Protein 2CS8 (pdb70)

InterPro domains:
  IPR002515 Zinc finger, C2H2C-type [PF01530] (367-393)
  IPR002515 Zinc finger, C2H2C-type [PF01530] (411-439)
  IPR002515 Zinc finger, C2H2C-type [PF01530] (724-751)
  IPR002515 Zinc finger, C2H2C-type [PF01530] (767-795)
  IPR002515 Zinc finger, C2H2C-type [PF01530] (815-843)
  IPR002515 Zinc finger, C2H2C-type [PF01530] (869-895)
  IPR002515 Zinc finger, C2H2C-type [PS51802] (359-402)
  IPR002515 Zinc finger, C2H2C-type [PS51802] (403-446)
  IPR002515 Zinc finger, C2H2C-type [PS51802] (715-758)
  IPR002515 Zinc finger, C2H2C-type [PS51802] (759-802)
  IPR002515 Zinc finger, C2H2C-type [PS51802] (807-850)
  IPR002515 Zinc finger, C2H2C-type [PS51802] (860-903)
  IPR013681 Myelin transcription factor 1 [PF08474] (480-715)
  IPR036060 Zinc finger, C2H2C-type superfamily [SSF103637] (365-409)
  IPR036060 Zinc finger, C2H2C-type superfamily [SSF103637] (410-445)
  IPR036060 Zinc finger, C2H2C-type superfamily [SSF103637] (722-765)
  IPR036060 Zinc finger, C2H2C-type superfamily [SSF103637] (765-804)
  IPR036060 Zinc finger, C2H2C-type superfamily [SSF103637] (813-849)
  IPR036060 Zinc finger, C2H2C-type superfamily [SSF103637] (867-903)

Nearest PDB structures (foldseek):
  2cs8-assembly1_A  TM=3.412E-01  e=1.192E-18  Homo sapiens
  2cs8-assembly1_A  TM=3.473E-01  e=1.224E-18  Homo sapiens
  2jyd-assembly1_A  TM=6.730E-01  e=1.022E-02  Mus musculus
  2cs8-assembly1_A  TM=3.407E-01  e=1.554E-18  Homo sapiens
  2jyd-assembly1_A  TM=7.678E-01  e=1.519E-02  Mus musculus

Radius of gyration: 22.56 Å; Cα contacts (8 Å, |Δi|>4): 118; chains: 1; bounding box: 46×59×48 Å

Foldseek 3Di:
DPDDDDDPDAADPDPPDPQAAFLVRPDGGGGYCVGDVVNVPVVPPCPDPDDDPPPVPDDDPQAADPPPPDGAAFFCVRPGGGDRYPNGDVPVVVVVDDDDDDPDDDDD

Secondary structure (DSSP, 8-state):
-------------STT--SBS-SSSS-SB-SSSTT-HHHHHHHS--TTS-----SS-SS------S-SS--S---TTSS-S--SSTTT-HHHHHH--S--S-------

CATH classification: 4.10.320.30 (+1 more: 4.10.320.30)

Sequence (108 aa):
GSSGSSGPELKCPVIGCDGQGHISGKYTSHRTASGCPLAAKRQKENPLNGASLSWKLNKQELPHCPLPGCNGLGHVNNVFVTHRSLSGCPLNAQVIKKGKVSSGPSSGGSSGSSGPELKCPVIGCDGQGHISGKYTSHRTASGCPLAAKRQKENPLNGASLSWKLNKQELPHCPLPGCNGLGHVNNVFVTHRSLSGCPLNAQVIKKGKVSSGPSSGGSSGSSGPELKCPVIGCDGQGHISGKYTSHRTASGCPLAAKRQKENPLNGASLSWKLNKQELPHCPLPGCNGLGHVNNVFVTHRSLSGCPLNAQVIKKGKVSSGPSSGGSSGSSGPELKCPVIGCDGQGHISGKYTSHRTASGCPLAAKRQKENPLNGASLSWKLNKQELPHCPLPGCNGLGHVNNVFVTHRSLSGCPLNAQVIKKGKVSSGPSSGGSSGSSGPELKCPVIGCDGQGHISGKYTSHRTASGCPLAAKRQKENPLNGASLSWKLNKQELPHCPLPGCNGLGHVNNVFVTHRSLSGCPLNAQVIKKGKVSSGPSSGGSSGSSGPELKCPVIGCDGQGHISGKYTSHRTASGCPLAAKRQKENPLNGASLSWKLNKQELPHCPLPGCNGLGHVNNVFVTHRSLSGCPLNAQVIKKGKVSSGPSSGGSSGSSGPELKCPVIGCDGQGHISGKYTSHRTASGCPLAAKRQKENPLNGASLSWKLNKQELPHCPLPGCNGLGHVNNVFVTHRSLSGCPLNAQVIKKGKVSSGPSSGGSSGSSGPELKCPVIGCDGQGHISGKYTSHRTASGCPLAAKRQKENPLNGASLSWKLNKQELPHCPLPGCNGLGHVNNVFVTHRSLSGCPLNAQVIKKGKVSSGPSSGGSSGSSGPELKCPVIGCDGQGHISGKYTSHRTASGCPLAAKRQKENPLNGASLSWKLNKQELPHCPLPGCNGLGHVNNVFVTHRSLSGCPLNAQVIKKGKVSSGPSSGGSSGSSGPELKCPVIGCDGQGHISGKYTSHRTASGCPLAAKRQKENPLNGASLSWKLNKQELPHCPLPGCNGLGHVNNVFVTHRSLSGCPLNAQVIKKGKVSSGPSSGGSSGSSGPELKCPVIGCDGQGHISGKYTSHRTASGCPLAAKRQKENPLNGASLSWKLNKQELPHCPLPGCNGLGHVNNVFVTHRSLSGCPLNAQVIKKGKVSSGPSSGGSSGSSGPELKCPVIGCDGQGHISGKYTSHRTASGCPLAAKRQKENPLNGASLSWKLNKQELPHCPLPGCNGLGHVNNVFVTHRSLSGCPLNAQVIKKGKVSSGPSSGGSSGSSGPELKCPVIGCDGQGHISGKYTSHRTASGCPLAAKRQKENPLNGASLSWKLNKQELPHCPLPGCNGLGHVNNVFVTHRSLSGCPLNAQVIKKGKVSSGPSSGGSSGSSGPELKCPVIGCDGQGHISGKYTSHRTASGCPLAAKRQKENPLNGASLSWKLNKQELPHCPLPGCNGLGHVNNVFVTHRSLSGCPLNAQVIKKGKVSSGPSSGGSSGSSGPELKCPVIGCDGQGHISGKYTSHRTASGCPLAAKRQKENPLNGASLSWKLNKQELPHCPLPGCNGLGHVNNVFVTHRSLSGCPLNAQVIKKGKVSSGPSSGGSSGSSGPELKCPVIGCDGQGHISGKYTSHRTASGCPLAAKRQKENPLNGASLSWKLNKQELPHCPLPGCNGLGHVNNVFVTHRSLSGCPLNAQVIKKGKVSSGPSSGGSSGSSGPELKCPVIGCDGQGHISGKYTSHRTASGCPLAAKRQKENPLNGASLSWKLNKQELPHCPLPGCNGLGHVNNVFVTHRSLSGCPLNAQVIKKGKVSSGPSSGGSSGSSGPELKCPVIGCDGQGHISGKYTSHRTASGCPLAAKRQKENPLNGASLSWKLNKQELPHCPLPGCNGLGHVNNVFVTHRSLSGCPLNAQVIKKGKVSSGPSSGGSSGSSGPELKCPVIGCDGQGHISGKYTSHRTASGCPLAAKRQKENPLNGASLSWKLNKQELPHCPLPGCNGLGHVNNVFVTHRSLSGCPLNAQVIKKGKVSSGPSSGGSSGSSGPELKCPVIGCDGQGHISGKYTSHRTASGCPLAAKRQKENPLNGASLSWKLNKQELPHCPLPGCNGLGHVNNVFVTHRSLSGCPLNAQVIKKGKVSSGPSSG

Organism: Homo sapiens (NCBI:txid9606)

Structure (mmCIF, N/CA/C/O backbone):
data_2CS8
#
_entry.id   2CS8
#
loop_
_entity.id
_entity.type
_entity.pdbx_description
1 polymer 'KIAA0535 protein'
2 non-polymer 'ZINC ION'
#
loop_
_atom_site.group_PDB
_atom_site.id
_atom_site.type_symbol
_atom_site.label_atom_id
_atom_site.label_alt_id
_atom_site.label_comp_id
_atom_site.label_asym_id
_atom_site.label_entity_id
_atom_site.label_seq_id
_atom_site.pdbx_PDB_ins_code
_atom_site.Cartn_x
_atom_site.Cartn_y
_atom_site.Cartn_z
_atom_site.occupancy
_atom_site.B_iso_or_equiv
_atom_site.auth_seq_id
_atom_site.auth_comp_id
_atom_site.auth_asym_id
_atom_site.auth_atom_id
_atom_site.pdbx_PDB_model_num
ATOM 1 N N . GLY A 1 1 ? -32.162 16.040 19.320 1.00 0.00 1 GLY A N 1
ATOM 2 C CA . GLY A 1 1 ? -31.914 15.169 18.186 1.00 0.00 1 GLY A CA 1
ATOM 3 C C . GLY A 1 1 ? -33.182 14.830 17.427 1.00 0.00 1 GLY A C 1
ATOM 4 O O . GLY A 1 1 ? -33.816 13.808 17.691 1.00 0.00 1 GLY A O 1
ATOM 8 N N . SER A 1 2 ? -33.553 15.689 16.484 1.00 0.00 2 SER A N 1
ATOM 9 C CA . SER A 1 2 ? -34.757 15.478 15.688 1.00 0.00 2 SER A CA 1
ATOM 10 C C . SER A 1 2 ? -34.609 14.250 14.795 1.00 0.00 2 SER A C 1
ATOM 11 O O . SER A 1 2 ? -35.583 13.552 14.515 1.00 0.00 2 SER A O 1
ATOM 19 N N . SER A 1 3 ? -33.383 13.994 14.351 1.00 0.00 3 SER A N 1
ATOM 20 C CA . SER A 1 3 ? -33.107 12.853 13.485 1.00 0.00 3 SER A CA 1
ATOM 21 C C . SER A 1 3 ? -31.615 12.533 13.468 1.00 0.00 3 SER A C 1
ATOM 22 O O . SER A 1 3 ? -30.785 13.368 13.826 1.00 0.00 3 SER A O 1
ATOM 30 N N . GLY A 1 4 ? -31.281 11.317 13.047 1.00 0.00 4 GLY A N 1
ATOM 31 C CA . GLY A 1 4 ? -29.891 10.907 12.990 1.00 0.00 4 GLY A CA 1
ATOM 32 C C . GLY A 1 4 ? -29.337 10.929 11.579 1.00 0.00 4 GLY A C 1
ATOM 33 O O . GLY A 1 4 ? -29.930 11.527 10.681 1.00 0.00 4 GLY A O 1
ATOM 37 N N . SER A 1 5 ? -28.196 10.276 11.382 1.00 0.00 5 SER A N 1
ATOM 38 C CA . SER A 1 5 ? -27.559 10.228 10.071 1.00 0.00 5 SER A CA 1
ATOM 39 C C . SER A 1 5 ? -26.769 8.935 9.898 1.00 0.00 5 SER A C 1
ATOM 40 O O . SER A 1 5 ? -26.118 8.462 10.830 1.00 0.00 5 SER A O 1
ATOM 48 N N . SER A 1 6 ? -26.831 8.366 8.698 1.00 0.00 6 SER A N 1
ATOM 49 C CA . SER A 1 6 ? -26.126 7.125 8.403 1.00 0.00 6 SER A CA 1
ATOM 50 C C . SER A 1 6 ? -25.641 7.107 6.956 1.00 0.00 6 SER A C 1
ATOM 51 O O . SER A 1 6 ? -26.134 7.857 6.115 1.00 0.00 6 SER A O 1
ATOM 59 N N . GLY A 1 7 ? -24.670 6.243 6.674 1.00 0.00 7 GLY A N 1
ATOM 60 C CA . GLY A 1 7 ? -24.134 6.142 5.329 1.00 0.00 7 GLY A CA 1
ATOM 61 C C . GLY A 1 7 ? -22.737 5.555 5.305 1.00 0.00 7 GLY A C 1
ATOM 62 O O . GLY A 1 7 ? -21.891 5.877 6.139 1.00 0.00 7 GLY A O 1
ATOM 66 N N . PRO A 1 8 ? -22.480 4.671 4.330 1.00 0.00 8 PRO A N 1
ATOM 67 C CA . PRO A 1 8 ? -21.176 4.018 4.177 1.00 0.00 8 PRO A CA 1
ATOM 68 C C . PRO A 1 8 ? -20.092 4.987 3.718 1.00 0.00 8 PRO A C 1
ATOM 69 O O . PRO A 1 8 ? -20.376 5.971 3.036 1.00 0.00 8 PRO A O 1
ATOM 80 N N . GLU A 1 9 ? -18.850 4.701 4.096 1.00 0.00 9 GLU A N 1
ATOM 81 C CA . GLU A 1 9 ? -17.725 5.550 3.722 1.00 0.00 9 GLU A CA 1
ATOM 82 C C . GLU A 1 9 ? -16.496 4.708 3.388 1.00 0.00 9 GLU A C 1
ATOM 83 O O . GLU A 1 9 ? -16.445 3.516 3.694 1.00 0.00 9 GLU A O 1
ATOM 95 N N . LEU A 1 10 ? -15.510 5.336 2.758 1.00 0.00 10 LEU A N 1
ATOM 96 C CA . LEU A 1 10 ? -14.281 4.646 2.382 1.00 0.00 10 LEU A CA 1
ATOM 97 C C . LEU A 1 10 ? -13.812 3.720 3.499 1.00 0.00 10 LEU A C 1
ATOM 98 O O . LEU A 1 10 ? -14.255 3.834 4.642 1.00 0.00 10 LEU A O 1
ATOM 114 N N . LYS A 1 11 ? -12.911 2.803 3.162 1.00 0.00 11 LYS A N 1
ATOM 115 C CA . LYS A 1 11 ? -12.378 1.859 4.137 1.00 0.00 11 LYS A CA 1
ATOM 116 C C . LYS A 1 11 ? -10.995 1.367 3.718 1.00 0.00 11 LYS A C 1
ATOM 117 O O . LYS A 1 11 ? -10.693 1.272 2.529 1.00 0.00 11 LYS A O 1
ATOM 136 N N . CYS A 1 12 ? -10.160 1.055 4.704 1.00 0.00 12 CYS A N 1
ATOM 137 C CA . CYS A 1 12 ? -8.811 0.572 4.439 1.00 0.00 12 CYS A CA 1
ATOM 138 C C . CYS A 1 12 ? -8.838 -0.636 3.507 1.00 0.00 12 CYS A C 1
ATOM 139 O O . CYS A 1 12 ? -9.239 -1.736 3.887 1.00 0.00 12 CYS A O 1
ATOM 146 N N . PRO A 1 13 ? -8.403 -0.428 2.255 1.00 0.00 13 PRO A N 1
ATOM 147 C CA . PRO A 1 13 ? -8.367 -1.488 1.243 1.00 0.00 13 PRO A CA 1
ATOM 148 C C . PRO A 1 13 ? -7.304 -2.540 1.543 1.00 0.00 13 PRO A C 1
ATOM 149 O O . PRO A 1 13 ? -7.257 -3.589 0.901 1.00 0.00 13 PRO A O 1
ATOM 160 N N . VAL A 1 14 ? -6.452 -2.252 2.522 1.00 0.00 14 VAL A N 1
ATOM 161 C CA . VAL A 1 14 ? -5.391 -3.174 2.908 1.00 0.00 14 VAL A CA 1
ATOM 162 C C . VAL A 1 14 ? -5.936 -4.311 3.766 1.00 0.00 14 VAL A C 1
ATOM 163 O O . VAL A 1 14 ? -6.297 -4.108 4.926 1.00 0.00 14 VAL A O 1
ATOM 176 N N . ILE A 1 15 ? -5.992 -5.506 3.188 1.00 0.00 15 ILE A N 1
ATOM 177 C CA . ILE A 1 15 ? -6.491 -6.675 3.901 1.00 0.00 15 ILE A CA 1
ATOM 178 C C . ILE A 1 15 ? -5.679 -6.937 5.165 1.00 0.00 15 ILE A C 1
ATOM 179 O O . ILE A 1 15 ? -4.507 -6.573 5.249 1.00 0.00 15 ILE A O 1
ATOM 195 N N . GLY A 1 16 ? -6.311 -7.573 6.147 1.00 0.00 16 GLY A N 1
ATOM 196 C CA . GLY A 1 16 ? -5.632 -7.875 7.393 1.00 0.00 16 GLY A CA 1
ATOM 197 C C . GLY A 1 16 ? -5.610 -6.693 8.342 1.00 0.00 16 GLY A C 1
ATOM 198 O O . GLY A 1 16 ? -5.674 -6.864 9.560 1.00 0.00 16 GLY A O 1
ATOM 202 N N . CYS A 1 17 ? -5.519 -5.490 7.785 1.00 0.00 17 CYS A N 1
ATOM 203 C CA . CYS A 1 17 ? -5.487 -4.275 8.590 1.00 0.00 17 CYS A CA 1
ATOM 204 C C . CYS A 1 17 ? -6.790 -4.101 9.365 1.00 0.00 17 CYS A C 1
ATOM 205 O O . CYS A 1 17 ? -7.795 -4.746 9.063 1.00 0.00 17 CYS A O 1
ATOM 212 N N . ASP A 1 18 ? -6.765 -3.226 10.364 1.00 0.00 18 ASP A N 1
ATOM 213 C CA . ASP A 1 18 ? -7.944 -2.966 11.182 1.00 0.00 18 ASP A CA 1
ATOM 214 C C . ASP A 1 18 ? -8.633 -1.676 10.748 1.00 0.00 18 ASP A C 1
ATOM 215 O O . ASP A 1 18 ? -9.808 -1.459 11.041 1.00 0.00 18 ASP A O 1
ATOM 224 N N . GLY A 1 19 ? -7.893 -0.822 10.047 1.00 0.00 19 GLY A N 1
ATOM 225 C CA . GLY A 1 19 ? -8.449 0.436 9.585 1.00 0.00 19 GLY A CA 1
ATOM 226 C C . GLY A 1 19 ? -8.223 1.566 10.569 1.00 0.00 19 GLY A C 1
ATOM 227 O O . GLY A 1 19 ? -8.246 2.738 10.193 1.00 0.00 19 GLY A O 1
ATOM 231 N N . GLN A 1 20 ? -8.007 1.214 11.833 1.00 0.00 20 GLN A N 1
ATOM 232 C CA . GLN A 1 20 ? -7.779 2.209 12.874 1.00 0.00 20 GLN A CA 1
ATOM 233 C C . GLN A 1 20 ? -6.337 2.707 12.845 1.00 0.00 20 GLN A C 1
ATOM 234 O O . GLN A 1 20 ? -5.435 2.000 12.399 1.00 0.00 20 GLN A O 1
ATOM 248 N N . GLY A 1 21 ? -6.129 3.929 13.324 1.00 0.00 21 GLY A N 1
ATOM 249 C CA . GLY A 1 21 ? -4.795 4.501 13.343 1.00 0.00 21 GLY A CA 1
ATOM 250 C C . GLY A 1 21 ? -4.500 5.328 12.107 1.00 0.00 21 GLY A C 1
ATOM 251 O O . GLY A 1 21 ? -5.355 5.477 11.233 1.00 0.00 21 GLY A O 1
ATOM 255 N N . HIS A 1 22 ? -3.288 5.869 12.034 1.00 0.00 22 HIS A N 1
ATOM 256 C CA . HIS A 1 22 ? -2.884 6.687 10.896 1.00 0.00 22 HIS A CA 1
ATOM 257 C C . HIS A 1 22 ? -1.364 6.711 10.758 1.00 0.00 22 HIS A C 1
ATOM 258 O O . HIS A 1 22 ? -0.644 6.864 11.745 1.00 0.00 22 HIS A O 1
ATOM 272 N N . ILE A 1 23 ? -0.885 6.559 9.528 1.00 0.00 23 ILE A N 1
ATOM 273 C CA . ILE A 1 23 ? 0.548 6.564 9.261 1.00 0.00 23 ILE A CA 1
ATOM 274 C C . ILE A 1 23 ? 1.190 7.866 9.730 1.00 0.00 23 ILE A C 1
ATOM 275 O O . ILE A 1 23 ? 2.411 7.959 9.850 1.00 0.00 23 ILE A O 1
ATOM 291 N N . SER A 1 24 ? 0.358 8.867 9.996 1.00 0.00 24 SER A N 1
ATOM 292 C CA . SER A 1 24 ? 0.844 10.165 10.451 1.00 0.00 24 SER A CA 1
ATOM 293 C C . SER A 1 24 ? 0.954 10.201 11.972 1.00 0.00 24 SER A C 1
ATOM 294 O O . SER A 1 24 ? 1.908 10.747 12.524 1.00 0.00 24 SER A O 1
ATOM 302 N N . GLY A 1 25 ? -0.031 9.614 12.645 1.00 0.00 25 GLY A N 1
ATOM 303 C CA . GLY A 1 25 ? -0.027 9.590 14.096 1.00 0.00 25 GLY A CA 1
ATOM 304 C C . GLY A 1 25 ? -1.113 10.463 14.693 1.00 0.00 25 GLY A C 1
ATOM 305 O O . GLY A 1 25 ? -1.779 10.070 15.651 1.00 0.00 25 GLY A O 1
ATOM 309 N N . LYS A 1 26 ? -1.291 11.652 14.128 1.00 0.00 26 LYS A N 1
ATOM 310 C CA . LYS A 1 26 ? -2.303 12.585 14.610 1.00 0.00 26 LYS A CA 1
ATOM 311 C C . LYS A 1 26 ? -3.686 11.942 14.598 1.00 0.00 26 LYS A C 1
ATOM 312 O O . LYS A 1 26 ? -4.414 11.993 15.589 1.00 0.00 26 LYS A O 1
ATOM 331 N N . TYR A 1 27 ? -4.041 11.336 13.470 1.00 0.00 27 TYR A N 1
ATOM 332 C CA . TYR A 1 27 ? -5.337 10.684 13.329 1.00 0.00 27 TYR A CA 1
ATOM 333 C C . TYR A 1 27 ? -5.292 9.259 13.871 1.00 0.00 27 TYR A C 1
ATOM 334 O O . TYR A 1 27 ? -4.303 8.546 13.699 1.00 0.00 27 TYR A O 1
ATOM 352 N N . THR A 1 28 ? -6.372 8.848 14.528 1.00 0.00 28 THR A N 1
ATOM 353 C CA . THR A 1 28 ? -6.458 7.509 15.097 1.00 0.00 28 THR A CA 1
ATOM 354 C C . THR A 1 28 ? -7.366 6.614 14.262 1.00 0.00 28 THR A C 1
ATOM 355 O O . THR A 1 28 ? -8.039 5.730 14.791 1.00 0.00 28 THR A O 1
ATOM 366 N N . SER A 1 29 ? -7.379 6.848 12.954 1.00 0.00 29 SER A N 1
ATOM 367 C CA . SER A 1 29 ? -8.207 6.064 12.045 1.00 0.00 29 SER A CA 1
ATOM 368 C C . SER A 1 29 ? -7.870 6.382 10.592 1.00 0.00 29 SER A C 1
ATOM 369 O O . SER A 1 29 ? -7.276 7.418 10.293 1.00 0.00 29 SER A O 1
ATOM 377 N N . HIS A 1 30 ? -8.255 5.483 9.691 1.00 0.00 30 HIS A N 1
ATOM 378 C CA . HIS A 1 30 ? -7.995 5.667 8.268 1.00 0.00 30 HIS A CA 1
ATOM 379 C C . HIS A 1 30 ? -8.920 4.791 7.428 1.00 0.00 30 HIS A C 1
ATOM 380 O O . HIS A 1 30 ? -9.391 3.751 7.888 1.00 0.00 30 HIS A O 1
ATOM 394 N N . ARG A 1 31 ? -9.176 5.220 6.197 1.00 0.00 31 ARG A N 1
ATOM 395 C CA . ARG A 1 31 ? -10.047 4.475 5.295 1.00 0.00 31 ARG A CA 1
ATOM 396 C C . ARG A 1 31 ? -9.414 4.345 3.912 1.00 0.00 31 ARG A C 1
ATOM 397 O O . ARG A 1 31 ? -10.089 4.020 2.936 1.00 0.00 31 ARG A O 1
ATOM 418 N N . THR A 1 32 ? -8.111 4.603 3.837 1.00 0.00 32 THR A N 1
ATOM 419 C CA . THR A 1 32 ? -7.387 4.517 2.575 1.00 0.00 32 THR A CA 1
ATOM 420 C C . THR A 1 32 ? -5.984 3.960 2.783 1.00 0.00 32 THR A C 1
ATOM 421 O O . THR A 1 32 ? -5.468 3.954 3.901 1.00 0.00 32 THR A O 1
ATOM 432 N N . ALA A 1 33 ? -5.370 3.495 1.700 1.00 0.00 33 ALA A N 1
ATOM 433 C CA . ALA A 1 33 ? -4.024 2.939 1.765 1.00 0.00 33 ALA A CA 1
ATOM 434 C C . ALA A 1 33 ? -2.992 4.028 2.035 1.00 0.00 33 ALA A C 1
ATOM 435 O O . ALA A 1 33 ? -2.069 3.839 2.827 1.00 0.00 33 ALA A O 1
ATOM 442 N N . SER A 1 34 ? -3.155 5.169 1.372 1.00 0.00 34 SER A N 1
ATOM 443 C CA . SER A 1 34 ? -2.234 6.287 1.538 1.00 0.00 34 SER A CA 1
ATOM 444 C C . SER A 1 34 ? -2.071 6.642 3.012 1.00 0.00 34 SER A C 1
ATOM 445 O O . SER A 1 34 ? -0.984 7.009 3.458 1.00 0.00 34 SER A O 1
ATOM 453 N N . GLY A 1 35 ? -3.161 6.531 3.766 1.00 0.00 35 GLY A N 1
ATOM 454 C CA . GLY A 1 35 ? -3.118 6.844 5.182 1.00 0.00 35 GLY A CA 1
ATOM 455 C C . GLY A 1 35 ? -3.016 5.603 6.047 1.00 0.00 35 GLY A C 1
ATOM 456 O O . GLY A 1 35 ? -3.045 5.689 7.275 1.00 0.00 35 GLY A O 1
ATOM 460 N N . CYS A 1 36 ? -2.899 4.445 5.406 1.00 0.00 36 CYS A N 1
ATOM 461 C CA . CYS A 1 36 ? -2.795 3.181 6.124 1.00 0.00 36 CYS A CA 1
ATOM 462 C C . CYS A 1 36 ? -1.405 3.012 6.729 1.00 0.00 36 CYS A C 1
ATOM 463 O O . CYS A 1 36 ? -0.407 2.860 6.024 1.00 0.00 36 CYS A O 1
ATOM 470 N N . PRO A 1 37 ? -1.336 3.039 8.069 1.00 0.00 37 PRO A N 1
ATOM 471 C CA . PRO A 1 37 ? -0.074 2.889 8.799 1.00 0.00 37 PRO A CA 1
ATOM 472 C C . PRO A 1 37 ? 0.490 1.476 8.701 1.00 0.00 37 PRO A C 1
ATOM 473 O O . PRO A 1 37 ? 1.705 1.277 8.727 1.00 0.00 37 PRO A O 1
ATOM 484 N N . LEU A 1 38 ? -0.400 0.496 8.587 1.00 0.00 38 LEU A N 1
ATOM 485 C CA . LEU A 1 38 ? 0.008 -0.901 8.484 1.00 0.00 38 LEU A CA 1
ATOM 486 C C . LEU A 1 38 ? 0.733 -1.160 7.168 1.00 0.00 38 LEU A C 1
ATOM 487 O O . LEU A 1 38 ? 1.749 -1.854 7.133 1.00 0.00 38 LEU A O 1
ATOM 503 N N . ALA A 1 39 ? 0.205 -0.597 6.086 1.00 0.00 39 ALA A N 1
ATOM 504 C CA . ALA A 1 39 ? 0.804 -0.763 4.768 1.00 0.00 39 ALA A CA 1
ATOM 505 C C . ALA A 1 39 ? 2.212 -0.178 4.726 1.00 0.00 39 ALA A C 1
ATOM 506 O O . ALA A 1 39 ? 3.035 -0.576 3.904 1.00 0.00 39 ALA A O 1
ATOM 513 N N . ALA A 1 40 ? 2.480 0.769 5.619 1.00 0.00 40 ALA A N 1
ATOM 514 C CA . ALA A 1 40 ? 3.789 1.408 5.685 1.00 0.00 40 ALA A CA 1
ATOM 515 C C . ALA A 1 40 ? 4.725 0.645 6.615 1.00 0.00 40 ALA A C 1
ATOM 516 O O . ALA A 1 40 ? 5.926 0.545 6.360 1.00 0.00 40 ALA A O 1
ATOM 523 N N . LYS A 1 41 ? 4.170 0.110 7.697 1.00 0.00 41 LYS A N 1
ATOM 524 C CA . LYS A 1 41 ? 4.955 -0.644 8.667 1.00 0.00 41 LYS A CA 1
ATOM 525 C C . LYS A 1 41 ? 5.638 -1.837 8.005 1.00 0.00 41 LYS A C 1
ATOM 526 O O . LYS A 1 41 ? 6.735 -2.234 8.398 1.00 0.00 41 LYS A O 1
ATOM 545 N N . ARG A 1 42 ? 4.982 -2.404 6.998 1.00 0.00 42 ARG A N 1
ATOM 546 C CA . ARG A 1 42 ? 5.526 -3.551 6.281 1.00 0.00 42 ARG A CA 1
ATOM 547 C C . ARG A 1 42 ? 6.694 -3.133 5.392 1.00 0.00 42 ARG A C 1
ATOM 548 O O . ARG A 1 42 ? 7.820 -3.595 5.574 1.00 0.00 42 ARG A O 1
ATOM 569 N N . GLN A 1 43 ? 6.416 -2.258 4.432 1.00 0.00 43 GLN A N 1
ATOM 570 C CA . GLN A 1 43 ? 7.443 -1.779 3.515 1.00 0.00 43 GLN A CA 1
ATOM 571 C C . GLN A 1 43 ? 8.680 -1.315 4.277 1.00 0.00 43 GLN A C 1
ATOM 572 O O . GLN A 1 43 ? 9.808 -1.484 3.813 1.00 0.00 43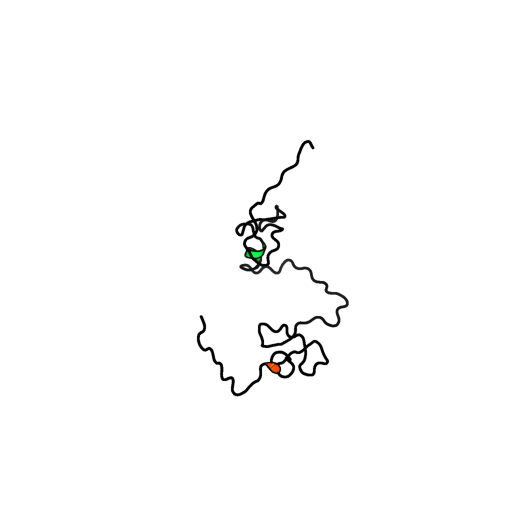 GLN A O 1
ATOM 586 N N . LYS A 1 44 ? 8.462 -0.730 5.450 1.00 0.00 44 LYS A N 1
ATOM 587 C CA . LYS A 1 44 ? 9.558 -0.242 6.278 1.00 0.00 44 LYS A CA 1
ATOM 588 C C . LYS A 1 44 ? 9.871 -1.226 7.401 1.00 0.00 44 LYS A C 1
ATOM 589 O O . LYS A 1 44 ? 9.103 -2.152 7.658 1.00 0.00 44 LYS A O 1
ATOM 608 N N . GLU A 1 45 ? 11.003 -1.018 8.066 1.00 0.00 45 GLU A N 1
ATOM 609 C CA . GLU A 1 45 ? 11.416 -1.887 9.161 1.00 0.00 45 GLU A CA 1
ATOM 610 C C . GLU A 1 45 ? 11.823 -1.068 10.382 1.00 0.00 45 GLU A C 1
ATOM 611 O O . GLU A 1 45 ? 12.997 -0.753 10.569 1.00 0.00 45 GLU A O 1
ATOM 623 N N . ASN A 1 46 ? 10.842 -0.726 11.211 1.00 0.00 46 ASN A N 1
ATOM 624 C CA . ASN A 1 46 ? 11.096 0.058 12.415 1.00 0.00 46 ASN A CA 1
ATOM 625 C C . ASN A 1 46 ? 10.549 -0.649 13.651 1.00 0.00 46 ASN A C 1
ATOM 626 O O . ASN A 1 46 ? 9.462 -0.343 14.142 1.00 0.00 46 ASN A O 1
ATOM 637 N N . PRO A 1 47 ? 11.318 -1.619 14.167 1.00 0.00 47 PRO A N 1
ATOM 638 C CA . PRO A 1 47 ? 10.932 -2.389 15.353 1.00 0.00 47 PRO A CA 1
ATOM 639 C C . PRO A 1 47 ? 10.965 -1.550 16.626 1.00 0.00 47 PRO A C 1
ATOM 640 O O . PRO A 1 47 ? 10.650 -2.038 17.712 1.00 0.00 47 PRO A O 1
ATOM 651 N N . LEU A 1 48 ? 11.347 -0.285 16.485 1.00 0.00 48 LEU A N 1
ATOM 652 C CA . LEU A 1 48 ? 11.421 0.623 17.624 1.00 0.00 48 LEU A CA 1
ATOM 653 C C . LEU A 1 48 ? 10.307 0.333 18.625 1.00 0.00 48 LEU A C 1
ATOM 654 O O . LEU A 1 48 ? 10.567 -0.043 19.767 1.00 0.00 48 LEU A O 1
ATOM 670 N N . ASN A 1 49 ? 9.064 0.508 18.186 1.00 0.00 49 ASN A N 1
ATOM 671 C CA . ASN A 1 49 ? 7.910 0.264 19.043 1.00 0.00 49 ASN A CA 1
ATOM 672 C C . ASN A 1 49 ? 7.523 -1.212 19.026 1.00 0.00 49 ASN A C 1
ATOM 673 O O . ASN A 1 49 ? 7.720 -1.905 18.029 1.00 0.00 49 ASN A O 1
ATOM 684 N N . GLY A 1 50 ? 6.970 -1.686 20.139 1.00 0.00 50 GLY A N 1
ATOM 685 C CA . GLY A 1 50 ? 6.564 -3.076 20.231 1.00 0.00 50 GLY A CA 1
ATOM 686 C C . GLY A 1 50 ? 6.408 -3.541 21.666 1.00 0.00 50 GLY A C 1
ATOM 687 O O . GLY A 1 50 ? 7.371 -3.547 22.431 1.00 0.00 50 GLY A O 1
ATOM 691 N N . ALA A 1 51 ? 5.191 -3.929 22.031 1.00 0.00 51 ALA A N 1
ATOM 692 C CA . ALA A 1 51 ? 4.912 -4.398 23.383 1.00 0.00 51 ALA A CA 1
ATOM 693 C C . ALA A 1 51 ? 4.497 -5.865 23.381 1.00 0.00 51 ALA A C 1
ATOM 694 O O . ALA A 1 51 ? 3.572 -6.257 22.670 1.00 0.00 51 ALA A O 1
ATOM 701 N N . SER A 1 52 ? 5.188 -6.672 24.181 1.00 0.00 52 SER A N 1
ATOM 702 C CA . SER A 1 52 ? 4.894 -8.097 24.267 1.00 0.00 52 SER A CA 1
ATOM 703 C C . SER A 1 52 ? 4.880 -8.562 25.721 1.00 0.00 52 SER A C 1
ATOM 704 O O . SER A 1 52 ? 5.710 -8.141 26.527 1.00 0.00 52 SER A O 1
ATOM 712 N N . LEU A 1 53 ? 3.931 -9.432 26.048 1.00 0.00 53 LEU A N 1
ATOM 713 C CA . LEU A 1 53 ? 3.808 -9.955 27.404 1.00 0.00 53 LEU A CA 1
ATOM 714 C C . LEU A 1 53 ? 4.995 -10.846 27.754 1.00 0.00 53 LEU A C 1
ATOM 715 O O . LEU A 1 53 ? 4.927 -12.068 27.625 1.00 0.00 53 LEU A O 1
ATOM 731 N N . SER A 1 54 ? 6.083 -10.225 28.200 1.00 0.00 54 SER A N 1
ATOM 732 C CA . SER A 1 54 ? 7.286 -10.961 28.568 1.00 0.00 54 SER A CA 1
ATOM 733 C C . SER A 1 54 ? 7.473 -10.976 30.082 1.00 0.00 54 SER A C 1
ATOM 734 O O . SER A 1 54 ? 8.122 -10.095 30.647 1.00 0.00 54 SER A O 1
ATOM 742 N N . TRP A 1 55 ? 6.899 -11.982 30.733 1.00 0.00 55 TRP A N 1
ATOM 743 C CA . TRP A 1 55 ? 7.002 -12.112 32.182 1.00 0.00 55 TRP A CA 1
ATOM 744 C C . TRP A 1 55 ? 6.372 -13.417 32.657 1.00 0.00 55 TRP A C 1
ATOM 745 O O . TRP A 1 55 ? 5.201 -13.686 32.391 1.00 0.00 55 TRP A O 1
ATOM 766 N N . LYS A 1 56 ? 7.157 -14.225 33.362 1.00 0.00 56 LYS A N 1
ATOM 767 C CA . LYS A 1 56 ? 6.676 -15.502 33.876 1.00 0.00 56 LYS A CA 1
ATOM 768 C C . LYS A 1 56 ? 6.187 -16.396 32.741 1.00 0.00 56 LYS A C 1
ATOM 769 O O . LYS A 1 56 ? 5.178 -17.089 32.874 1.00 0.00 56 LYS A O 1
ATOM 788 N N . LEU A 1 57 ? 6.909 -16.377 31.626 1.00 0.00 57 LEU A N 1
ATOM 789 C CA . LEU A 1 57 ? 6.549 -17.187 30.468 1.00 0.00 57 LEU A CA 1
ATOM 790 C C . LEU A 1 57 ? 7.523 -18.348 30.292 1.00 0.00 57 LEU A C 1
ATOM 791 O O . LEU A 1 57 ? 8.628 -18.172 29.782 1.00 0.00 57 LEU A O 1
ATOM 807 N N . ASN A 1 58 ? 7.103 -19.536 30.717 1.00 0.00 58 ASN A N 1
ATOM 808 C CA . ASN A 1 58 ? 7.938 -20.726 30.605 1.00 0.00 58 ASN A CA 1
ATOM 809 C C . ASN A 1 58 ? 8.102 -21.140 29.145 1.00 0.00 58 ASN A C 1
ATOM 810 O O . ASN A 1 58 ? 9.220 -21.295 28.654 1.00 0.00 58 ASN A O 1
ATOM 821 N N . LYS A 1 59 ? 6.980 -21.317 28.456 1.00 0.00 59 LYS A N 1
ATOM 822 C CA . LYS A 1 59 ? 6.997 -21.711 27.052 1.00 0.00 59 LYS A CA 1
ATOM 823 C C . LYS A 1 59 ? 6.870 -20.492 26.144 1.00 0.00 59 LYS A C 1
ATOM 824 O O . LYS A 1 59 ? 5.764 -20.086 25.788 1.00 0.00 59 LYS A O 1
ATOM 843 N N . GLN A 1 60 ? 8.008 -19.915 25.773 1.00 0.00 60 GLN A N 1
ATOM 844 C CA . GLN A 1 60 ? 8.022 -18.743 24.905 1.00 0.00 60 GLN A CA 1
ATOM 845 C C . GLN A 1 60 ? 8.971 -18.948 23.728 1.00 0.00 60 GLN A C 1
ATOM 846 O O . GLN A 1 60 ? 10.149 -18.603 23.803 1.00 0.00 60 GLN A O 1
ATOM 860 N N . GLU A 1 61 ? 8.448 -19.512 22.644 1.00 0.00 61 GLU A N 1
ATOM 861 C CA . GLU A 1 61 ? 9.250 -19.764 21.453 1.00 0.00 61 GLU A CA 1
ATOM 862 C C . GLU A 1 61 ? 8.382 -20.295 20.315 1.00 0.00 61 GLU A C 1
ATOM 863 O O . GLU A 1 61 ? 7.282 -20.801 20.542 1.00 0.00 61 GLU A O 1
ATOM 875 N N . LEU A 1 62 ? 8.884 -20.174 19.091 1.00 0.00 62 LEU A N 1
ATOM 876 C CA . LEU A 1 62 ? 8.155 -20.641 17.916 1.00 0.00 62 LEU A CA 1
ATOM 877 C C . LEU A 1 62 ? 8.659 -22.010 17.471 1.00 0.00 62 LEU A C 1
ATOM 878 O O . LEU A 1 62 ? 9.820 -22.367 17.674 1.00 0.00 62 LEU A O 1
ATOM 894 N N . PRO A 1 63 ? 7.768 -22.795 16.848 1.00 0.00 63 PRO A N 1
ATOM 895 C CA . PRO A 1 63 ? 8.101 -24.136 16.358 1.00 0.00 63 PRO A CA 1
ATOM 896 C C . PRO A 1 63 ? 9.050 -24.099 15.165 1.00 0.00 63 PRO A C 1
ATOM 897 O O . PRO A 1 63 ? 9.369 -23.029 14.646 1.00 0.00 63 PRO A O 1
ATOM 908 N N . HIS A 1 64 ? 9.497 -25.274 14.734 1.00 0.00 64 HIS A N 1
ATOM 909 C CA . HIS A 1 64 ? 10.409 -25.376 13.600 1.00 0.00 64 HIS A CA 1
ATOM 910 C C . HIS A 1 64 ? 9.877 -26.357 12.561 1.00 0.00 64 HIS A C 1
ATOM 911 O O . HIS A 1 64 ? 10.401 -27.461 12.408 1.00 0.00 64 HIS A O 1
ATOM 925 N N . CYS A 1 65 ? 8.832 -25.949 11.848 1.00 0.00 65 CYS A N 1
ATOM 926 C CA . CYS A 1 65 ? 8.227 -26.792 10.824 1.00 0.00 65 CYS A CA 1
ATOM 927 C C . CYS A 1 65 ? 8.493 -26.230 9.431 1.00 0.00 65 CYS A C 1
ATOM 928 O O . CYS A 1 65 ? 8.398 -25.026 9.191 1.00 0.00 65 CYS A O 1
ATOM 935 N N . PRO A 1 66 ? 8.834 -27.121 8.488 1.00 0.00 66 PRO A N 1
ATOM 936 C CA . PRO A 1 66 ? 9.120 -26.739 7.102 1.00 0.00 66 PRO A CA 1
ATOM 937 C C . PRO A 1 66 ? 7.870 -26.283 6.358 1.00 0.00 66 PRO A C 1
ATOM 938 O O . PRO A 1 66 ? 7.900 -25.298 5.618 1.00 0.00 66 PRO A O 1
ATOM 949 N N . LEU A 1 67 ? 6.772 -27.003 6.558 1.00 0.00 67 LEU A N 1
ATOM 950 C CA . LEU A 1 67 ? 5.510 -26.671 5.905 1.00 0.00 67 LEU A CA 1
ATOM 951 C C . LEU A 1 67 ? 5.127 -25.218 6.165 1.00 0.00 67 LEU A C 1
ATOM 952 O O . LEU A 1 67 ? 5.158 -24.735 7.297 1.00 0.00 67 LEU A O 1
ATOM 968 N N . PRO A 1 68 ? 4.756 -24.502 5.093 1.00 0.00 68 PRO A N 1
ATOM 969 C CA . PRO A 1 68 ? 4.357 -23.094 5.180 1.00 0.00 68 PRO A CA 1
ATOM 970 C C . PRO A 1 68 ? 3.018 -22.914 5.887 1.00 0.00 68 PRO A C 1
ATOM 971 O O . PRO A 1 68 ? 2.897 -22.115 6.814 1.00 0.00 68 PRO A O 1
ATOM 982 N N . GLY A 1 69 ? 2.014 -23.663 5.442 1.00 0.00 69 GLY A N 1
ATOM 983 C CA . GLY A 1 69 ? 0.696 -23.570 6.044 1.00 0.00 69 GLY A CA 1
ATOM 984 C C . GLY A 1 69 ? 0.679 -24.060 7.479 1.00 0.00 69 GLY A C 1
ATOM 985 O O . GLY A 1 69 ? -0.029 -23.508 8.322 1.00 0.00 69 GLY A O 1
ATOM 989 N N . CYS A 1 70 ? 1.458 -25.099 7.757 1.00 0.00 70 CYS A N 1
ATOM 990 C CA . CYS A 1 70 ? 1.528 -25.665 9.099 1.00 0.00 70 CYS A CA 1
ATOM 991 C C . CYS A 1 70 ? 2.125 -24.662 10.082 1.00 0.00 70 CYS A C 1
ATOM 992 O O . CYS A 1 70 ? 3.143 -24.032 9.799 1.00 0.00 70 CYS A O 1
ATOM 999 N N . ASN A 1 71 ? 1.484 -24.521 11.238 1.00 0.00 71 ASN A N 1
ATOM 1000 C CA . ASN A 1 71 ? 1.952 -23.595 12.263 1.00 0.00 71 ASN A CA 1
ATOM 1001 C C . ASN A 1 71 ? 2.822 -24.313 13.289 1.00 0.00 71 ASN A C 1
ATOM 1002 O O . ASN A 1 71 ? 2.903 -23.903 14.446 1.00 0.00 71 ASN A O 1
ATOM 1013 N N . GLY A 1 72 ? 3.472 -25.389 12.857 1.00 0.00 72 GLY A N 1
ATOM 1014 C CA . GLY A 1 72 ? 4.328 -26.148 13.750 1.00 0.00 72 GLY A CA 1
ATOM 1015 C C . GLY A 1 72 ? 3.597 -26.621 14.991 1.00 0.00 72 GLY A C 1
ATOM 1016 O O . GLY A 1 72 ? 4.220 -26.937 16.005 1.00 0.00 72 GLY A O 1
ATOM 1020 N N . LEU A 1 73 ? 2.272 -26.668 14.913 1.00 0.00 73 LEU A N 1
ATOM 1021 C CA . LEU A 1 73 ? 1.454 -27.104 16.039 1.00 0.00 73 LEU A CA 1
ATOM 1022 C C . LEU A 1 73 ? 0.822 -28.464 15.759 1.00 0.00 73 LEU A C 1
ATOM 1023 O O . LEU A 1 73 ? 0.169 -28.657 14.734 1.00 0.00 73 LEU A O 1
ATOM 1039 N N . GLY A 1 74 ? 1.019 -29.403 16.679 1.00 0.00 74 GLY A N 1
ATOM 1040 C CA . GLY A 1 74 ? 0.460 -30.732 16.514 1.00 0.00 74 GLY A CA 1
ATOM 1041 C C . GLY A 1 74 ? 1.515 -31.818 16.591 1.00 0.00 74 GLY A C 1
ATOM 1042 O O . GLY A 1 74 ? 2.689 -31.538 16.838 1.00 0.00 74 GLY A O 1
ATOM 1046 N N . HIS A 1 75 ? 1.098 -33.063 16.381 1.00 0.00 75 HIS A N 1
ATOM 1047 C CA . HIS A 1 75 ? 2.016 -34.195 16.429 1.00 0.00 75 HIS A CA 1
ATOM 1048 C C . HIS A 1 75 ? 1.381 -35.435 15.807 1.00 0.00 75 HIS A C 1
ATOM 1049 O O . HIS A 1 75 ? 0.199 -35.710 16.013 1.00 0.00 75 HIS A O 1
ATOM 1063 N N . VAL A 1 76 ? 2.174 -36.181 15.044 1.00 0.00 76 VAL A N 1
ATOM 1064 C CA . VAL A 1 76 ? 1.690 -37.392 14.392 1.00 0.00 76 VAL A CA 1
ATOM 1065 C C . VAL A 1 76 ? 1.214 -38.415 15.417 1.00 0.00 76 VAL A C 1
ATOM 1066 O O . VAL A 1 76 ? 0.187 -39.066 15.228 1.00 0.00 76 VAL A O 1
ATOM 1079 N N . ASN A 1 77 ? 1.966 -38.550 16.504 1.00 0.00 77 ASN A N 1
ATOM 1080 C CA . ASN A 1 77 ? 1.621 -39.494 17.561 1.00 0.00 77 ASN A CA 1
ATOM 1081 C C . ASN A 1 77 ? 0.283 -39.132 18.198 1.00 0.00 77 ASN A C 1
ATOM 1082 O O . ASN A 1 77 ? -0.255 -39.885 19.008 1.00 0.00 77 ASN A O 1
ATOM 1093 N N . ASN A 1 78 ? -0.249 -37.973 17.825 1.00 0.00 78 ASN A N 1
ATOM 1094 C CA . ASN A 1 78 ? -1.525 -37.510 18.360 1.00 0.00 78 ASN A CA 1
ATOM 1095 C C . ASN A 1 78 ? -1.509 -37.515 19.885 1.00 0.00 78 ASN A C 1
ATOM 1096 O O . ASN A 1 78 ? -2.404 -38.068 20.525 1.00 0.00 78 ASN A O 1
ATOM 1107 N N . VAL A 1 79 ? -0.485 -36.894 20.463 1.00 0.00 79 VAL A N 1
ATOM 1108 C CA . VAL A 1 79 ? -0.353 -36.825 21.913 1.00 0.00 79 VAL A CA 1
ATOM 1109 C C . VAL A 1 79 ? -0.011 -35.410 22.367 1.00 0.00 79 VAL A C 1
ATOM 1110 O O . VAL A 1 79 ? -0.605 -34.888 23.311 1.00 0.00 79 VAL A O 1
ATOM 1123 N N . PHE A 1 80 ? 0.951 -34.793 21.689 1.00 0.00 80 PHE A N 1
ATOM 1124 C CA . PHE A 1 80 ? 1.373 -33.438 22.023 1.00 0.00 80 PHE A CA 1
ATOM 1125 C C . PHE A 1 80 ? 0.694 -32.417 21.113 1.00 0.00 80 PHE A C 1
ATOM 1126 O O . PHE A 1 80 ? -0.132 -32.771 20.272 1.00 0.00 80 PHE A O 1
ATOM 1143 N N . VAL A 1 81 ? 1.049 -31.148 21.290 1.00 0.00 81 VAL A N 1
ATOM 1144 C CA . VAL A 1 81 ? 0.475 -30.076 20.486 1.00 0.00 81 VAL A CA 1
ATOM 1145 C C . VAL A 1 81 ? 1.566 -29.252 19.810 1.00 0.00 81 VAL A C 1
ATOM 1146 O O . VAL A 1 81 ? 1.299 -28.191 19.246 1.00 0.00 81 VAL A O 1
ATOM 1159 N N . THR A 1 82 ? 2.798 -29.749 19.870 1.00 0.00 82 THR A N 1
ATOM 1160 C CA . THR A 1 82 ? 3.930 -29.059 19.264 1.00 0.00 82 THR A CA 1
ATOM 1161 C C . THR A 1 82 ? 4.806 -30.027 18.477 1.00 0.00 82 THR A C 1
ATOM 1162 O O . THR A 1 82 ? 4.767 -31.238 18.700 1.00 0.00 82 THR A O 1
ATOM 1173 N N . HIS A 1 83 ? 5.597 -29.487 17.556 1.00 0.00 83 HIS A N 1
ATOM 1174 C CA . HIS A 1 83 ? 6.485 -30.303 16.736 1.00 0.00 83 HIS A CA 1
ATOM 1175 C C . HIS A 1 83 ? 7.444 -29.428 15.936 1.00 0.00 83 HIS A C 1
ATOM 1176 O O . HIS A 1 83 ? 7.018 -28.556 15.178 1.00 0.00 83 HIS A O 1
ATOM 1190 N N . ARG A 1 84 ? 8.740 -29.665 16.110 1.00 0.00 84 ARG A N 1
ATOM 1191 C CA . ARG A 1 84 ? 9.759 -28.896 15.406 1.00 0.00 84 ARG A CA 1
ATOM 1192 C C . ARG A 1 84 ? 10.501 -29.771 14.399 1.00 0.00 84 ARG A C 1
ATOM 1193 O O . ARG A 1 84 ? 11.729 -29.747 14.326 1.00 0.00 84 ARG A O 1
ATOM 1214 N N . SER A 1 85 ? 9.745 -30.543 13.624 1.00 0.00 85 SER A N 1
ATOM 1215 C CA . SER A 1 85 ? 10.330 -31.428 12.624 1.00 0.00 85 SER A CA 1
ATOM 1216 C C . SER A 1 85 ? 9.243 -32.099 11.790 1.00 0.00 85 SER A C 1
ATOM 1217 O O . SER A 1 85 ? 8.061 -32.048 12.132 1.00 0.00 85 SER A O 1
ATOM 1225 N N . LEU A 1 86 ? 9.652 -32.728 10.694 1.00 0.00 86 LEU A N 1
ATOM 1226 C CA . LEU A 1 86 ? 8.714 -33.410 9.808 1.00 0.00 86 LEU A CA 1
ATOM 1227 C C . LEU A 1 86 ? 8.139 -34.654 10.478 1.00 0.00 86 LEU A C 1
ATOM 1228 O O . LEU A 1 86 ? 6.927 -34.772 10.656 1.00 0.00 86 LEU A O 1
ATOM 1244 N N . SER A 1 87 ? 9.019 -35.579 10.850 1.00 0.00 87 SER A N 1
ATOM 1245 C CA . SER A 1 87 ? 8.599 -36.816 11.499 1.00 0.00 87 SER A CA 1
ATOM 1246 C C . SER A 1 87 ? 7.477 -36.551 12.498 1.00 0.00 87 SER A C 1
ATOM 1247 O O . SER A 1 87 ? 6.582 -37.376 12.677 1.00 0.00 87 SER A O 1
ATOM 1255 N N . GLY A 1 88 ? 7.532 -35.392 13.148 1.00 0.00 88 GLY A N 1
ATOM 1256 C CA . GLY A 1 88 ? 6.516 -35.038 14.122 1.00 0.00 88 GLY A CA 1
ATOM 1257 C C . GLY A 1 88 ? 5.328 -34.340 13.491 1.00 0.00 88 GLY A C 1
ATOM 1258 O O . GLY A 1 88 ? 4.206 -34.434 13.990 1.00 0.00 88 GLY A O 1
ATOM 1262 N N . CYS A 1 89 ? 5.573 -33.635 12.391 1.00 0.00 89 CYS A N 1
ATOM 1263 C CA . CYS A 1 89 ? 4.515 -32.916 11.692 1.00 0.00 89 CYS A CA 1
ATOM 1264 C C . CYS A 1 89 ? 3.378 -33.858 11.308 1.00 0.00 89 CYS A C 1
ATOM 1265 O O . CYS A 1 89 ? 3.528 -34.742 10.464 1.00 0.00 89 CYS A O 1
ATOM 1272 N N . PRO A 1 90 ? 2.211 -33.667 11.943 1.00 0.00 90 PRO A N 1
ATOM 1273 C CA . PRO A 1 90 ? 1.026 -34.489 11.685 1.00 0.00 90 PRO A CA 1
ATOM 1274 C C . PRO A 1 90 ? 0.430 -34.230 10.305 1.00 0.00 90 PRO A C 1
ATOM 1275 O O . PRO A 1 90 ? -0.173 -35.118 9.701 1.00 0.00 90 PRO A O 1
ATOM 1286 N N . LEU A 1 91 ? 0.601 -33.008 9.812 1.00 0.00 91 LEU A N 1
ATOM 1287 C CA . LEU A 1 91 ? 0.081 -32.632 8.502 1.00 0.00 91 LEU A CA 1
ATOM 1288 C C . LEU A 1 91 ? 1.003 -33.119 7.389 1.00 0.00 91 LEU A C 1
ATOM 1289 O O . LEU A 1 91 ? 0.604 -33.195 6.228 1.00 0.00 91 LEU A O 1
ATOM 1305 N N . ASN A 1 92 ? 2.238 -33.450 7.753 1.00 0.00 92 ASN A N 1
ATOM 1306 C CA . ASN A 1 92 ? 3.217 -33.931 6.785 1.00 0.00 92 ASN A CA 1
ATOM 1307 C C . ASN A 1 92 ? 3.127 -35.446 6.628 1.00 0.00 92 ASN A C 1
ATOM 1308 O O . ASN A 1 92 ? 3.391 -35.986 5.554 1.00 0.00 92 ASN A O 1
ATOM 1319 N N . ALA A 1 93 ? 2.750 -36.126 7.706 1.00 0.00 93 ALA A N 1
ATOM 1320 C CA . ALA A 1 93 ? 2.622 -37.578 7.688 1.00 0.00 93 ALA A CA 1
ATOM 1321 C C . ALA A 1 93 ? 1.463 -38.015 6.798 1.00 0.00 93 ALA A C 1
ATOM 1322 O O . ALA A 1 93 ? 1.647 -38.794 5.863 1.00 0.00 93 ALA A O 1
ATOM 1329 N N . GLN A 1 94 ? 0.271 -37.510 7.097 1.00 0.00 94 GLN A N 1
ATOM 1330 C CA . GLN A 1 94 ? -0.918 -37.851 6.324 1.00 0.00 94 GLN A CA 1
ATOM 1331 C C . GLN A 1 94 ? -0.681 -37.628 4.834 1.00 0.00 94 GLN A C 1
ATOM 1332 O O . GLN A 1 94 ? -1.094 -38.436 4.002 1.00 0.00 94 GLN A O 1
ATOM 1346 N N . VAL A 1 95 ? -0.014 -36.527 4.504 1.00 0.00 95 VAL A N 1
ATOM 1347 C CA . VAL A 1 95 ? 0.279 -36.198 3.114 1.00 0.00 95 VAL A CA 1
ATOM 1348 C C . VAL A 1 95 ? 1.044 -37.326 2.432 1.00 0.00 95 VAL A C 1
ATOM 1349 O O . VAL A 1 95 ? 0.771 -37.667 1.281 1.00 0.00 95 VAL A O 1
ATOM 1362 N N . ILE A 1 96 ? 2.003 -37.901 3.149 1.00 0.00 96 ILE A N 1
ATOM 1363 C CA . ILE A 1 96 ? 2.807 -38.993 2.613 1.00 0.00 96 ILE A CA 1
ATOM 1364 C C . ILE A 1 96 ? 1.946 -39.974 1.825 1.00 0.00 96 ILE A C 1
ATOM 1365 O O . ILE A 1 96 ? 0.923 -40.451 2.315 1.00 0.00 96 ILE A O 1
ATOM 1381 N N . LYS A 1 97 ? 2.369 -40.273 0.602 1.00 0.00 97 LYS A N 1
ATOM 1382 C CA . LYS A 1 97 ? 1.640 -41.201 -0.255 1.00 0.00 97 LYS A CA 1
ATOM 1383 C C . LYS A 1 97 ? 2.411 -41.474 -1.542 1.00 0.00 97 LYS A C 1
ATOM 1384 O O . LYS A 1 97 ? 2.725 -40.555 -2.298 1.00 0.00 97 LYS A O 1
ATOM 1403 N N . LYS A 1 98 ? 2.714 -42.745 -1.786 1.00 0.00 98 LYS A N 1
ATOM 1404 C CA . LYS A 1 98 ? 3.446 -43.141 -2.983 1.00 0.00 98 LYS A CA 1
ATOM 1405 C C . LYS A 1 98 ? 2.501 -43.708 -4.037 1.00 0.00 98 LYS A C 1
ATOM 1406 O O . LYS A 1 98 ? 1.996 -44.821 -3.898 1.00 0.00 98 LYS A O 1
ATOM 1425 N N . GLY A 1 99 ? 2.266 -42.934 -5.093 1.00 0.00 99 GLY A N 1
ATOM 1426 C CA . GLY A 1 99 ? 1.382 -43.377 -6.155 1.00 0.00 99 GLY A CA 1
ATOM 1427 C C . GLY A 1 99 ? 0.163 -42.489 -6.303 1.00 0.00 99 GLY A C 1
ATOM 1428 O O . GLY A 1 99 ? -0.946 -42.976 -6.526 1.00 0.00 99 GLY A O 1
ATOM 1432 N N . LYS A 1 100 ? 0.366 -41.182 -6.178 1.00 0.00 100 LYS A N 1
ATOM 1433 C CA . LYS A 1 100 ? -0.726 -40.223 -6.298 1.00 0.00 100 LYS A CA 1
ATOM 1434 C C . LYS A 1 100 ? -1.164 -40.077 -7.752 1.00 0.00 100 LYS A C 1
ATOM 1435 O O . LYS A 1 100 ? -0.741 -39.155 -8.449 1.00 0.00 100 LYS A O 1
ATOM 1454 N N . VAL A 1 101 ? -2.016 -40.992 -8.203 1.00 0.00 101 VAL A N 1
ATOM 1455 C CA . VAL A 1 101 ? -2.514 -40.964 -9.573 1.00 0.00 101 VAL A CA 1
ATOM 1456 C C . VAL A 1 101 ? -2.713 -39.532 -10.056 1.00 0.00 101 VAL A C 1
ATOM 1457 O O . VAL A 1 101 ? -2.120 -39.113 -11.050 1.00 0.00 101 VAL A O 1
ATOM 1470 N N . SER A 1 102 ? -3.551 -38.784 -9.345 1.00 0.00 102 SER A N 1
ATOM 1471 C CA . SER A 1 102 ? -3.831 -37.399 -9.703 1.00 0.00 102 SER A CA 1
ATOM 1472 C C . SER A 1 102 ? -2.586 -36.533 -9.537 1.00 0.00 102 SER A C 1
ATOM 1473 O O . SER A 1 102 ? -2.025 -36.434 -8.445 1.00 0.00 102 SER A O 1
ATOM 1481 N N . SER A 1 103 ? -2.158 -35.906 -10.628 1.00 0.00 103 SER A N 1
ATOM 1482 C CA . SER A 1 103 ? -0.978 -35.051 -10.606 1.00 0.00 103 SER A CA 1
ATOM 1483 C C . SER A 1 103 ? -1.203 -33.791 -11.437 1.00 0.00 103 SER A C 1
ATOM 1484 O O . SER A 1 103 ? -1.369 -33.858 -12.654 1.00 0.00 103 SER A O 1
ATOM 1492 N N . GLY A 1 104 ? -1.209 -32.642 -10.768 1.00 0.00 104 GLY A N 1
ATOM 1493 C CA . GLY A 1 104 ? -1.416 -31.383 -11.459 1.00 0.00 104 GLY A CA 1
ATOM 1494 C C . GLY A 1 104 ? -0.157 -30.541 -11.518 1.00 0.00 104 GLY A C 1
ATOM 1495 O O . GLY A 1 104 ? 0.161 -29.794 -10.592 1.00 0.00 104 GLY A O 1
ATOM 1499 N N . PRO A 1 105 ? 0.586 -30.657 -12.629 1.00 0.00 105 PRO A N 1
ATOM 1500 C CA . PRO A 1 105 ? 1.830 -29.909 -12.832 1.00 0.00 105 PRO A CA 1
ATOM 1501 C C . PRO A 1 105 ? 1.583 -28.418 -13.036 1.00 0.00 105 PRO A C 1
ATOM 1502 O O . PRO A 1 105 ? 2.351 -27.581 -12.560 1.00 0.00 105 PRO A O 1
ATOM 1513 N N . SER A 1 106 ? 0.508 -28.093 -13.745 1.00 0.00 106 SER A N 1
ATOM 1514 C CA . SER A 1 106 ? 0.162 -26.702 -14.015 1.00 0.00 106 SER A CA 1
ATOM 1515 C C . SER A 1 106 ? 0.262 -25.861 -12.746 1.00 0.00 106 SER A C 1
ATOM 1516 O O . SER A 1 106 ? -0.263 -26.235 -11.697 1.00 0.00 106 SER A O 1
ATOM 1524 N N . SER A 1 107 ? 0.942 -24.723 -12.850 1.00 0.00 107 SER A N 1
ATOM 1525 C CA . SER A 1 107 ? 1.116 -23.830 -11.710 1.00 0.00 107 SER A CA 1
ATOM 1526 C C . SER A 1 107 ? 0.473 -22.473 -11.980 1.00 0.00 107 SER A C 1
ATOM 1527 O O . SER A 1 107 ? 1.046 -21.430 -11.671 1.00 0.00 107 SER A O 1
ATOM 1535 N N . GLY A 1 108 ? -0.723 -22.497 -12.561 1.00 0.00 108 GLY A N 1
ATOM 1536 C CA . GLY A 1 108 ? -1.425 -21.264 -12.864 1.00 0.00 108 GLY A CA 1
ATOM 1537 C C . GLY A 1 108 ? -0.796 -20.506 -14.016 1.00 0.00 108 GLY A C 1
ATOM 1538 O O . GLY A 1 108 ? -0.752 -21.034 -15.127 1.00 0.00 108 GLY A O 1
ATOM 1544 N N . GLY A 1 1 ? -38.304 -7.851 -1.695 1.00 0.00 1 GLY A N 2
ATOM 1545 C CA . GLY A 1 1 ? -39.523 -7.069 -1.600 1.00 0.00 1 GLY A CA 2
ATOM 1546 C C . GLY A 1 1 ? -39.287 -5.594 -1.859 1.00 0.00 1 GLY A C 2
ATOM 1547 O O . GLY A 1 1 ? -38.438 -5.227 -2.670 1.00 0.00 1 GLY A O 2
ATOM 1551 N N . SER A 1 2 ? -40.042 -4.746 -1.168 1.00 0.00 2 SER A N 2
ATOM 1552 C CA . SER A 1 2 ? -39.915 -3.302 -1.331 1.00 0.00 2 SER A CA 2
ATOM 1553 C C . SER A 1 2 ? -38.654 -2.787 -0.645 1.00 0.00 2 SER A C 2
ATOM 1554 O O . SER A 1 2 ? -37.868 -2.048 -1.238 1.00 0.00 2 SER A O 2
ATOM 1562 N N . SER A 1 3 ? -38.467 -3.183 0.610 1.00 0.00 3 SER A N 2
ATOM 1563 C CA . SER A 1 3 ? -37.303 -2.759 1.380 1.00 0.00 3 SER A CA 2
ATOM 1564 C C . SER A 1 3 ? -36.086 -3.613 1.041 1.00 0.00 3 SER A C 2
ATOM 1565 O O . SER A 1 3 ? -36.207 -4.664 0.412 1.00 0.00 3 SER A O 2
ATOM 1573 N N . GLY A 1 4 ? -34.912 -3.154 1.462 1.00 0.00 4 GLY A N 2
ATOM 1574 C CA . GLY A 1 4 ? -33.688 -3.887 1.194 1.00 0.00 4 GLY A CA 2
ATOM 1575 C C . GLY A 1 4 ? -32.514 -3.370 2.000 1.00 0.00 4 GLY A C 2
ATOM 1576 O O . GLY A 1 4 ? -32.660 -2.448 2.802 1.00 0.00 4 GLY A O 2
ATOM 1580 N N . SER A 1 5 ? -31.345 -3.966 1.789 1.00 0.00 5 SER A N 2
ATOM 1581 C CA . SER A 1 5 ? -30.141 -3.564 2.507 1.00 0.00 5 SER A CA 2
ATOM 1582 C C . SER A 1 5 ? -29.137 -2.912 1.561 1.00 0.00 5 SER A C 2
ATOM 1583 O O . SER A 1 5 ? -28.914 -3.389 0.449 1.00 0.00 5 SER A O 2
ATOM 1591 N N . SER A 1 6 ? -28.534 -1.816 2.013 1.00 0.00 6 SER A N 2
ATOM 1592 C CA . SER A 1 6 ? -27.556 -1.095 1.206 1.00 0.00 6 SER A CA 2
ATOM 1593 C C . SER A 1 6 ? -26.786 -0.090 2.058 1.00 0.00 6 SER A C 2
ATOM 1594 O O . SER A 1 6 ? -27.232 0.298 3.136 1.00 0.00 6 SER A O 2
ATOM 1602 N N . GLY A 1 7 ? -25.624 0.327 1.563 1.00 0.00 7 GLY A N 2
ATOM 1603 C CA . GLY A 1 7 ? -24.808 1.282 2.290 1.00 0.00 7 GLY A CA 2
ATOM 1604 C C . GLY A 1 7 ? -23.404 1.391 1.730 1.00 0.00 7 GLY A C 2
ATOM 1605 O O . GLY A 1 7 ? -22.476 0.726 2.191 1.00 0.00 7 GLY A O 2
ATOM 1609 N N . PRO A 1 8 ? -23.234 2.245 0.710 1.00 0.00 8 PRO A N 2
ATOM 1610 C CA . PRO A 1 8 ? -21.936 2.457 0.063 1.00 0.00 8 PRO A CA 2
ATOM 1611 C C . PRO A 1 8 ? -20.950 3.189 0.968 1.00 0.00 8 PRO A C 2
ATOM 1612 O O . PRO A 1 8 ? -21.253 4.260 1.492 1.00 0.00 8 PRO A O 2
ATOM 1623 N N . GLU A 1 9 ? -19.770 2.603 1.146 1.00 0.00 9 GLU A N 2
ATOM 1624 C CA . GLU A 1 9 ? -18.741 3.201 1.988 1.00 0.00 9 GLU A CA 2
ATOM 1625 C C . GLU A 1 9 ? -17.394 2.517 1.769 1.00 0.00 9 GLU A C 2
ATOM 1626 O O . GLU A 1 9 ? -17.320 1.296 1.630 1.00 0.00 9 GLU A O 2
ATOM 1638 N N . LEU A 1 10 ? -16.332 3.314 1.738 1.00 0.00 10 LEU A N 2
ATOM 1639 C CA . LEU A 1 10 ? -14.986 2.787 1.536 1.00 0.00 10 LEU A CA 2
ATOM 1640 C C . LEU A 1 10 ? -14.249 2.652 2.864 1.00 0.00 10 LEU A C 2
ATOM 1641 O O . LEU A 1 10 ? -14.652 3.231 3.873 1.00 0.00 10 LEU A O 2
ATOM 1657 N N . LYS A 1 11 ? -13.164 1.885 2.857 1.00 0.00 11 LYS A N 2
ATOM 1658 C CA . LYS A 1 11 ? -12.366 1.675 4.059 1.00 0.00 11 LYS A CA 2
ATOM 1659 C C . LYS A 1 11 ? -11.026 1.031 3.718 1.00 0.00 11 LYS A C 2
ATOM 1660 O O . LYS A 1 11 ? -10.860 0.453 2.644 1.00 0.00 11 LYS A O 2
ATOM 1679 N N . CYS A 1 12 ? -10.074 1.134 4.639 1.00 0.00 12 CYS A N 2
ATOM 1680 C CA . CYS A 1 12 ? -8.749 0.561 4.437 1.00 0.00 12 CYS A CA 2
ATOM 1681 C C . CYS A 1 12 ? -8.834 -0.737 3.638 1.00 0.00 12 CYS A C 2
ATOM 1682 O O . CYS A 1 12 ? -9.162 -1.800 4.166 1.00 0.00 12 CYS A O 2
ATOM 1689 N N . PRO A 1 13 ? -8.530 -0.650 2.334 1.00 0.00 13 PRO A N 2
ATOM 1690 C CA . PRO A 1 13 ? -8.563 -1.806 1.435 1.00 0.00 13 PRO A CA 2
ATOM 1691 C C . PRO A 1 13 ? -7.446 -2.802 1.729 1.00 0.00 13 PRO A C 2
ATOM 1692 O O . PRO A 1 13 ? -7.432 -3.910 1.194 1.00 0.00 13 PRO A O 2
ATOM 1703 N N . VAL A 1 14 ? -6.511 -2.399 2.583 1.00 0.00 14 VAL A N 2
ATOM 1704 C CA . VAL A 1 14 ? -5.390 -3.257 2.950 1.00 0.00 14 VAL A CA 2
ATOM 1705 C C . VAL A 1 14 ? -5.853 -4.431 3.805 1.00 0.00 14 VAL A C 2
ATOM 1706 O O . VAL A 1 14 ? -6.390 -4.242 4.897 1.00 0.00 14 VAL A O 2
ATOM 1719 N N . ILE A 1 15 ? -5.641 -5.642 3.302 1.00 0.00 15 ILE A N 2
ATOM 1720 C CA . ILE A 1 15 ? -6.035 -6.847 4.022 1.00 0.00 15 ILE A CA 2
ATOM 1721 C C . ILE A 1 15 ? -5.297 -6.959 5.352 1.00 0.00 15 ILE A C 2
ATOM 1722 O O . ILE A 1 15 ? -4.190 -6.445 5.505 1.00 0.00 15 ILE A O 2
ATOM 1738 N N . GLY A 1 16 ? -5.919 -7.638 6.312 1.00 0.00 16 GLY A N 2
ATOM 1739 C CA . GLY A 1 16 ? -5.305 -7.808 7.616 1.00 0.00 16 GLY A CA 2
ATOM 1740 C C . GLY A 1 16 ? -5.506 -6.601 8.512 1.00 0.00 16 GLY A C 2
ATOM 1741 O O . GLY A 1 16 ? -5.685 -6.741 9.722 1.00 0.00 16 GLY A O 2
ATOM 1745 N N . CYS A 1 17 ? -5.474 -5.413 7.918 1.00 0.00 17 CYS A N 2
ATOM 1746 C CA . CYS A 1 17 ? -5.651 -4.177 8.670 1.00 0.00 17 CYS A CA 2
ATOM 1747 C C . CYS A 1 17 ? -7.109 -3.995 9.082 1.00 0.00 17 CYS A C 2
ATOM 1748 O O . CYS A 1 17 ? -8.015 -4.544 8.455 1.00 0.00 17 CYS A O 2
ATOM 1755 N N . ASP A 1 18 ? -7.327 -3.222 10.140 1.00 0.00 18 ASP A N 2
ATOM 1756 C CA . ASP A 1 18 ? -8.674 -2.966 10.635 1.00 0.00 18 ASP A CA 2
ATOM 1757 C C . ASP A 1 18 ? -9.037 -1.491 10.487 1.00 0.00 18 ASP A C 2
ATOM 1758 O O . ASP A 1 18 ? -9.952 -0.998 11.145 1.00 0.00 18 ASP A O 2
ATOM 1767 N N . GLY A 1 19 ? -8.311 -0.793 9.619 1.00 0.00 19 GLY A N 2
ATOM 1768 C CA . GLY A 1 19 ? -8.571 0.619 9.402 1.00 0.00 19 GLY A CA 2
ATOM 1769 C C . GLY A 1 19 ? -8.479 1.429 10.679 1.00 0.00 19 GLY A C 2
ATOM 1770 O O . GLY A 1 19 ? -9.309 2.302 10.928 1.00 0.00 19 GLY A O 2
ATOM 1774 N N . GLN A 1 20 ? -7.468 1.137 11.491 1.00 0.00 20 GLN A N 2
ATOM 1775 C CA . GLN A 1 20 ? -7.272 1.845 12.751 1.00 0.00 20 GLN A CA 2
ATOM 1776 C C . GLN A 1 20 ? -5.913 2.535 12.783 1.00 0.00 20 GLN A C 2
ATOM 1777 O O . GLN A 1 20 ? -4.904 1.961 12.375 1.00 0.00 20 GLN A O 2
ATOM 1791 N N . GLY A 1 21 ? -5.894 3.772 13.271 1.00 0.00 21 GLY A N 2
ATOM 1792 C CA . GLY A 1 21 ? -4.653 4.520 13.346 1.00 0.00 21 GLY A CA 2
ATOM 1793 C C . GLY A 1 21 ? -4.441 5.414 12.141 1.00 0.00 21 GLY A C 2
ATOM 1794 O O . GLY A 1 21 ? -5.354 5.617 11.340 1.00 0.00 21 GLY A O 2
ATOM 1798 N N . HIS A 1 22 ? -3.232 5.953 12.011 1.00 0.00 22 HIS A N 2
ATOM 1799 C CA . HIS A 1 22 ? -2.904 6.832 10.894 1.00 0.00 22 HIS A CA 2
ATOM 1800 C C . HIS A 1 22 ? -1.394 6.910 10.691 1.00 0.00 22 HIS A C 2
ATOM 1801 O O . HIS A 1 22 ? -0.648 7.225 11.619 1.00 0.00 22 HIS A O 2
ATOM 1815 N N . ILE A 1 23 ? -0.950 6.621 9.472 1.00 0.00 23 ILE A N 2
ATOM 1816 C CA . ILE A 1 23 ? 0.470 6.659 9.148 1.00 0.00 23 ILE A CA 2
ATOM 1817 C C . ILE A 1 23 ? 1.142 7.882 9.763 1.00 0.00 23 ILE A C 2
ATOM 1818 O O . ILE A 1 23 ? 2.324 7.847 10.105 1.00 0.00 23 ILE A O 2
ATOM 1834 N N . SER A 1 24 ? 0.380 8.962 9.903 1.00 0.00 24 SER A N 2
ATOM 1835 C CA . SER A 1 24 ? 0.902 10.197 10.476 1.00 0.00 24 SER A CA 2
ATOM 1836 C C . SER A 1 24 ? 0.974 10.102 11.997 1.00 0.00 24 SER A C 2
ATOM 1837 O O . SER A 1 24 ? 1.936 10.559 12.613 1.00 0.00 24 SER A O 2
ATOM 1845 N N . GLY A 1 25 ? -0.051 9.505 12.596 1.00 0.00 25 GLY A N 2
ATOM 1846 C CA . GLY A 1 25 ? -0.086 9.360 14.039 1.00 0.00 25 GLY A CA 2
ATOM 1847 C C . GLY A 1 25 ? -1.101 10.279 14.690 1.00 0.00 25 GLY A C 2
ATOM 1848 O O . GLY A 1 25 ? -1.769 9.897 15.651 1.00 0.00 25 GLY A O 2
ATOM 1852 N N . LYS A 1 26 ? -1.217 11.495 14.167 1.00 0.00 26 LYS A N 2
ATOM 1853 C CA . LYS A 1 26 ? -2.158 12.472 14.703 1.00 0.00 26 LYS A CA 2
ATOM 1854 C C . LYS A 1 26 ? -3.576 11.909 14.719 1.00 0.00 26 LYS A C 2
ATOM 1855 O O . LYS A 1 26 ? -4.294 12.040 15.711 1.00 0.00 26 LYS A O 2
ATOM 1874 N N . TYR A 1 27 ? -3.972 11.283 13.617 1.00 0.00 27 TYR A N 2
ATOM 1875 C CA . TYR A 1 27 ? -5.304 10.702 13.504 1.00 0.00 27 TYR A CA 2
ATOM 1876 C C . TYR A 1 27 ? -5.320 9.271 14.032 1.00 0.00 27 TYR A C 2
ATOM 1877 O O . TYR A 1 27 ? -4.340 8.537 13.903 1.00 0.00 27 TYR A O 2
ATOM 1895 N N . THR A 1 28 ? -6.443 8.879 14.627 1.00 0.00 28 THR A N 2
ATOM 1896 C CA . THR A 1 28 ? -6.589 7.536 15.175 1.00 0.00 28 THR A CA 2
ATOM 1897 C C . THR A 1 28 ? -7.508 6.685 14.307 1.00 0.00 28 THR A C 2
ATOM 1898 O O . THR A 1 28 ? -8.258 5.850 14.813 1.00 0.00 28 THR A O 2
ATOM 1909 N N . SER A 1 29 ? -7.444 6.901 12.997 1.00 0.00 29 SER A N 2
ATOM 1910 C CA . SER A 1 29 ? -8.274 6.155 12.058 1.00 0.00 29 SER A CA 2
ATOM 1911 C C . SER A 1 29 ? -7.880 6.467 10.618 1.00 0.00 29 SER A C 2
ATOM 1912 O O . SER A 1 29 ? -7.271 7.501 10.339 1.00 0.00 29 SER A O 2
ATOM 1920 N N . HIS A 1 30 ? -8.232 5.567 9.706 1.00 0.00 30 HIS A N 2
ATOM 1921 C CA . HIS A 1 30 ? -7.916 5.745 8.293 1.00 0.00 30 HIS A CA 2
ATOM 1922 C C . HIS A 1 30 ? -8.830 4.891 7.420 1.00 0.00 30 HIS A C 2
ATOM 1923 O O . HIS A 1 30 ? -9.262 3.812 7.827 1.00 0.00 30 HIS A O 2
ATOM 1937 N N . ARG A 1 31 ? -9.121 5.380 6.219 1.00 0.00 31 ARG A N 2
ATOM 1938 C CA . ARG A 1 31 ? -9.985 4.662 5.290 1.00 0.00 31 ARG A CA 2
ATOM 1939 C C . ARG A 1 31 ? -9.373 4.632 3.892 1.00 0.00 31 ARG A C 2
ATOM 1940 O O . ARG A 1 31 ? -10.080 4.475 2.896 1.00 0.00 31 ARG A O 2
ATOM 1961 N N . THR A 1 32 ? -8.054 4.785 3.825 1.00 0.00 32 THR A N 2
ATOM 1962 C CA . THR A 1 32 ? -7.348 4.778 2.551 1.00 0.00 32 THR A CA 2
ATOM 1963 C C . THR A 1 32 ? -5.932 4.236 2.710 1.00 0.00 32 THR A C 2
ATOM 1964 O O . THR A 1 32 ? -5.250 4.534 3.691 1.00 0.00 32 THR A O 2
ATOM 1975 N N . ALA A 1 33 ? -5.495 3.441 1.740 1.00 0.00 33 ALA A N 2
ATOM 1976 C CA . ALA A 1 33 ? -4.158 2.860 1.772 1.00 0.00 33 ALA A CA 2
ATOM 1977 C C . ALA A 1 33 ? -3.099 3.933 1.998 1.00 0.00 33 ALA A C 2
ATOM 1978 O O . ALA A 1 33 ? -2.125 3.716 2.719 1.00 0.00 33 ALA A O 2
ATOM 1985 N N . SER A 1 34 ? -3.295 5.092 1.376 1.00 0.00 34 SER A N 2
ATOM 1986 C CA . SER A 1 34 ? -2.353 6.198 1.507 1.00 0.00 34 SER A CA 2
ATOM 1987 C C . SER A 1 34 ? -2.150 6.568 2.973 1.00 0.00 34 SER A C 2
ATOM 1988 O O . SER A 1 34 ? -1.035 6.864 3.401 1.00 0.00 34 SER A O 2
ATOM 1996 N N . GLY A 1 35 ? -3.237 6.549 3.738 1.00 0.00 35 GLY A N 2
ATOM 1997 C CA . GLY A 1 35 ? -3.158 6.885 5.147 1.00 0.00 35 GLY A CA 2
ATOM 1998 C C . GLY A 1 35 ? -3.083 5.657 6.033 1.00 0.00 35 GLY A C 2
ATOM 1999 O O . GLY A 1 35 ? -3.179 5.757 7.256 1.00 0.00 35 GLY A O 2
ATOM 2003 N N . CYS A 1 36 ? -2.914 4.493 5.414 1.00 0.00 36 CYS A N 2
ATOM 2004 C CA . CYS A 1 36 ? -2.829 3.239 6.153 1.00 0.00 36 CYS A CA 2
ATOM 2005 C C . CYS A 1 36 ? -1.436 3.050 6.746 1.00 0.00 36 CYS A C 2
ATOM 2006 O O . CYS A 1 36 ? -0.451 2.855 6.033 1.00 0.00 36 CYS A O 2
ATOM 2013 N N . PRO A 1 37 ? -1.350 3.110 8.083 1.00 0.00 37 PRO A N 2
ATOM 2014 C CA . PRO A 1 37 ? -0.083 2.947 8.803 1.00 0.00 37 PRO A CA 2
ATOM 2015 C C . PRO A 1 37 ? 0.443 1.518 8.734 1.00 0.00 37 PRO A C 2
ATOM 2016 O O . PRO A 1 37 ? 1.654 1.291 8.725 1.00 0.00 37 PRO A O 2
ATOM 2027 N N . LEU A 1 38 ? -0.473 0.557 8.687 1.00 0.00 38 LEU A N 2
ATOM 2028 C CA . LEU A 1 38 ? -0.101 -0.852 8.619 1.00 0.00 38 LEU A CA 2
ATOM 2029 C C . LEU A 1 38 ? 0.591 -1.170 7.297 1.00 0.00 38 LEU A C 2
ATOM 2030 O O . LEU A 1 38 ? 1.494 -2.003 7.242 1.00 0.00 38 LEU A O 2
ATOM 2046 N N . ALA A 1 39 ? 0.162 -0.497 6.234 1.00 0.00 39 ALA A N 2
ATOM 2047 C CA . ALA A 1 39 ? 0.742 -0.705 4.913 1.00 0.00 39 ALA A CA 2
ATOM 2048 C C . ALA A 1 39 ? 2.197 -0.249 4.875 1.00 0.00 39 ALA A C 2
ATOM 2049 O O . ALA A 1 39 ? 3.037 -0.875 4.231 1.00 0.00 39 ALA A O 2
ATOM 2056 N N . ALA A 1 40 ? 2.487 0.847 5.570 1.00 0.00 40 ALA A N 2
ATOM 2057 C CA . ALA A 1 40 ? 3.841 1.386 5.617 1.00 0.00 40 ALA A CA 2
ATOM 2058 C C . ALA A 1 40 ? 4.816 0.371 6.204 1.00 0.00 40 ALA A C 2
ATOM 2059 O O . ALA A 1 40 ? 5.922 0.189 5.695 1.00 0.00 40 ALA A O 2
ATOM 2066 N N . LYS A 1 41 ? 4.399 -0.289 7.280 1.00 0.00 41 LYS A N 2
ATOM 2067 C CA . LYS A 1 41 ? 5.235 -1.286 7.938 1.00 0.00 41 LYS A CA 2
ATOM 2068 C C . LYS A 1 41 ? 5.701 -2.346 6.944 1.00 0.00 41 LYS A C 2
ATOM 2069 O O . LYS A 1 41 ? 6.898 -2.496 6.700 1.00 0.00 41 LYS A O 2
ATOM 2088 N N . ARG A 1 42 ? 4.749 -3.076 6.374 1.00 0.00 42 ARG A N 2
ATOM 2089 C CA . ARG A 1 42 ? 5.063 -4.121 5.407 1.00 0.00 42 ARG A CA 2
ATOM 2090 C C . ARG A 1 42 ? 5.962 -3.583 4.298 1.00 0.00 42 ARG A C 2
ATOM 2091 O O . ARG A 1 42 ? 7.047 -4.111 4.056 1.00 0.00 42 ARG A O 2
ATOM 2112 N N . GLN A 1 43 ? 5.503 -2.530 3.629 1.00 0.00 43 GLN A N 2
ATOM 2113 C CA . GLN A 1 43 ? 6.266 -1.922 2.545 1.00 0.00 43 GLN A CA 2
ATOM 2114 C C . GLN A 1 43 ? 7.739 -1.798 2.919 1.00 0.00 43 GLN A C 2
ATOM 2115 O O . GLN A 1 43 ? 8.621 -2.174 2.147 1.00 0.00 43 GLN A O 2
ATOM 2129 N N . LYS A 1 44 ? 7.999 -1.268 4.110 1.00 0.00 44 LYS A N 2
ATOM 2130 C CA . LYS A 1 44 ? 9.365 -1.094 4.588 1.00 0.00 44 LYS A CA 2
ATOM 2131 C C . LYS A 1 44 ? 10.302 -0.730 3.441 1.00 0.00 44 LYS A C 2
ATOM 2132 O O . LYS A 1 44 ? 11.334 -1.370 3.243 1.00 0.00 44 LYS A O 2
ATOM 2151 N N . GLU A 1 45 ? 9.935 0.303 2.688 1.00 0.00 45 GLU A N 2
ATOM 2152 C CA . GLU A 1 45 ? 10.743 0.752 1.561 1.00 0.00 45 GLU A CA 2
ATOM 2153 C C . GLU A 1 45 ? 11.319 2.141 1.823 1.00 0.00 45 GLU A C 2
ATOM 2154 O O . GLU A 1 45 ? 10.587 3.129 1.871 1.00 0.00 45 GLU A O 2
ATOM 2166 N N . ASN A 1 46 ? 12.635 2.207 1.994 1.00 0.00 46 ASN A N 2
ATOM 2167 C CA . ASN A 1 46 ? 13.309 3.474 2.253 1.00 0.00 46 ASN A CA 2
ATOM 2168 C C . ASN A 1 46 ? 12.765 4.132 3.517 1.00 0.00 46 ASN A C 2
ATOM 2169 O O . ASN A 1 46 ? 12.431 5.317 3.537 1.00 0.00 46 ASN A O 2
ATOM 2180 N N . PRO A 1 47 ? 12.675 3.346 4.601 1.00 0.00 47 PRO A N 2
ATOM 2181 C CA . PRO A 1 47 ? 12.173 3.830 5.890 1.00 0.00 47 PRO A CA 2
ATOM 2182 C C . PRO A 1 47 ? 13.137 4.805 6.558 1.00 0.00 47 PRO A C 2
ATOM 2183 O O . PRO A 1 47 ? 12.896 5.264 7.675 1.00 0.00 47 PRO A O 2
ATOM 2194 N N . LEU A 1 48 ? 14.227 5.118 5.867 1.00 0.00 48 LEU A N 2
ATOM 2195 C CA . LEU A 1 48 ? 15.228 6.041 6.393 1.00 0.00 48 LEU A CA 2
ATOM 2196 C C . LEU A 1 48 ? 14.573 7.133 7.232 1.00 0.00 48 LEU A C 2
ATOM 2197 O O . LEU A 1 48 ? 13.738 7.891 6.740 1.00 0.00 48 LEU A O 2
ATOM 2213 N N . ASN A 1 49 ? 14.960 7.209 8.501 1.00 0.00 49 ASN A N 2
ATOM 2214 C CA . ASN A 1 49 ? 14.412 8.211 9.409 1.00 0.00 49 ASN A CA 2
ATOM 2215 C C . ASN A 1 49 ? 15.252 8.312 10.678 1.00 0.00 49 ASN A C 2
ATOM 2216 O O . ASN A 1 49 ? 15.723 7.305 11.206 1.00 0.00 49 ASN A O 2
ATOM 2227 N N . GLY A 1 50 ? 15.435 9.536 11.164 1.00 0.00 50 GLY A N 2
ATOM 2228 C CA . GLY A 1 50 ? 16.218 9.747 12.368 1.00 0.00 50 GLY A CA 2
ATOM 2229 C C . GLY A 1 50 ? 15.397 10.338 13.497 1.00 0.00 50 GLY A C 2
ATOM 2230 O O . GLY A 1 50 ? 15.702 11.421 13.994 1.00 0.00 50 GLY A O 2
ATOM 2234 N N . ALA A 1 51 ? 14.351 9.624 13.902 1.00 0.00 51 ALA A N 2
ATOM 2235 C CA . ALA A 1 51 ? 13.484 10.085 14.980 1.00 0.00 51 ALA A CA 2
ATOM 2236 C C . ALA A 1 51 ? 13.612 9.190 16.208 1.00 0.00 51 ALA A C 2
ATOM 2237 O O . ALA A 1 51 ? 14.093 8.060 16.117 1.00 0.00 51 ALA A O 2
ATOM 2244 N N . SER A 1 52 ? 13.179 9.702 17.355 1.00 0.00 52 SER A N 2
ATOM 2245 C CA . SER A 1 52 ? 13.250 8.950 18.603 1.00 0.00 52 SER A CA 2
ATOM 2246 C C . SER A 1 52 ? 12.517 9.684 19.722 1.00 0.00 52 SER A C 2
ATOM 2247 O O . SER A 1 52 ? 12.473 10.915 19.748 1.00 0.00 52 SER A O 2
ATOM 2255 N N . LEU A 1 53 ? 11.943 8.920 20.645 1.00 0.00 53 LEU A N 2
ATOM 2256 C CA . LEU A 1 53 ? 11.211 9.496 21.767 1.00 0.00 53 LEU A CA 2
ATOM 2257 C C . LEU A 1 53 ? 11.853 9.104 23.094 1.00 0.00 53 LEU A C 2
ATOM 2258 O O . LEU A 1 53 ? 11.446 8.131 23.729 1.00 0.00 53 LEU A O 2
ATOM 2274 N N . SER A 1 54 ? 12.857 9.870 23.509 1.00 0.00 54 SER A N 2
ATOM 2275 C CA . SER A 1 54 ? 13.557 9.602 24.760 1.00 0.00 54 SER A CA 2
ATOM 2276 C C . SER A 1 54 ? 13.827 10.897 25.520 1.00 0.00 54 SER A C 2
ATOM 2277 O O . SER A 1 54 ? 14.640 11.719 25.096 1.00 0.00 54 SER A O 2
ATOM 2285 N N . TRP A 1 55 ? 13.141 11.071 26.643 1.00 0.00 55 TRP A N 2
ATOM 2286 C CA . TRP A 1 55 ? 13.306 12.266 27.462 1.00 0.00 55 TRP A CA 2
ATOM 2287 C C . TRP A 1 55 ? 14.068 11.946 28.744 1.00 0.00 55 TRP A C 2
ATOM 2288 O O . TRP A 1 55 ? 13.482 11.502 29.732 1.00 0.00 55 TRP A O 2
ATOM 2309 N N . LYS A 1 56 ? 15.376 12.174 28.722 1.00 0.00 56 LYS A N 2
ATOM 2310 C CA . LYS A 1 56 ? 16.219 11.912 29.883 1.00 0.00 56 LYS A CA 2
ATOM 2311 C C . LYS A 1 56 ? 17.641 12.409 29.647 1.00 0.00 56 LYS A C 2
ATOM 2312 O O . LYS A 1 56 ? 18.133 12.401 28.517 1.00 0.00 56 LYS A O 2
ATOM 2331 N N . LEU A 1 57 ? 18.298 12.839 30.718 1.00 0.00 57 LEU A N 2
ATOM 2332 C CA . LEU A 1 57 ? 19.666 13.339 30.627 1.00 0.00 57 LEU A CA 2
ATOM 2333 C C . LEU A 1 57 ? 20.640 12.386 31.313 1.00 0.00 57 LEU A C 2
ATOM 2334 O O . LEU A 1 57 ? 20.816 12.434 32.530 1.00 0.00 57 LEU A O 2
ATOM 2350 N N . ASN A 1 58 ? 21.271 11.524 30.524 1.00 0.00 58 ASN A N 2
ATOM 2351 C CA . ASN A 1 58 ? 22.230 10.561 31.055 1.00 0.00 58 ASN A CA 2
ATOM 2352 C C . ASN A 1 58 ? 23.629 10.829 30.510 1.00 0.00 58 ASN A C 2
ATOM 2353 O O . ASN A 1 58 ? 24.373 9.900 30.194 1.00 0.00 58 ASN A O 2
ATOM 2364 N N . LYS A 1 59 ? 23.982 12.105 30.402 1.00 0.00 59 LYS A N 2
ATOM 2365 C CA . LYS A 1 59 ? 25.292 12.497 29.897 1.00 0.00 59 LYS A CA 2
ATOM 2366 C C . LYS A 1 59 ? 26.403 11.963 30.794 1.00 0.00 59 LYS A C 2
ATOM 2367 O O . LYS A 1 59 ? 27.333 11.309 30.323 1.00 0.00 59 LYS A O 2
ATOM 2386 N N . GLN A 1 60 ? 26.299 12.245 32.089 1.00 0.00 60 GLN A N 2
ATOM 2387 C CA . GLN A 1 60 ? 27.296 11.791 33.052 1.00 0.00 60 GLN A CA 2
ATOM 2388 C C . GLN A 1 60 ? 26.714 10.727 33.977 1.00 0.00 60 GLN A C 2
ATOM 2389 O O . GLN A 1 60 ? 27.218 9.607 34.044 1.00 0.00 60 GLN A O 2
ATOM 2403 N N . GLU A 1 61 ? 25.651 11.087 34.690 1.00 0.00 61 GLU A N 2
ATOM 2404 C CA . GLU A 1 61 ? 25.002 10.163 35.612 1.00 0.00 61 GLU A CA 2
ATOM 2405 C C . GLU A 1 61 ? 24.009 9.268 34.877 1.00 0.00 61 GLU A C 2
ATOM 2406 O O . GLU A 1 61 ? 23.137 9.751 34.153 1.00 0.00 61 GLU A O 2
ATOM 2418 N N . LEU A 1 62 ? 24.147 7.960 35.066 1.00 0.00 62 LEU A N 2
ATOM 2419 C CA . LEU A 1 62 ? 23.263 6.996 34.421 1.00 0.00 62 LEU A CA 2
ATOM 2420 C C . LEU A 1 62 ? 23.077 5.759 35.294 1.00 0.00 62 LEU A C 2
ATOM 2421 O O . LEU A 1 62 ? 24.029 5.214 35.853 1.00 0.00 62 LEU A O 2
ATOM 2437 N N . PRO A 1 63 ? 21.822 5.302 35.413 1.00 0.00 63 PRO A N 2
ATOM 2438 C CA . PRO A 1 63 ? 21.481 4.122 36.214 1.00 0.00 63 PRO A CA 2
ATOM 2439 C C . PRO A 1 63 ? 21.997 2.830 35.590 1.00 0.00 63 PRO A C 2
ATOM 2440 O O . PRO A 1 63 ? 22.077 2.707 34.368 1.00 0.00 63 PRO A O 2
ATOM 2451 N N . HIS A 1 64 ? 22.346 1.867 36.438 1.00 0.00 64 HIS A N 2
ATOM 2452 C CA . HIS A 1 64 ? 22.853 0.582 35.969 1.00 0.00 64 HIS A CA 2
ATOM 2453 C C . HIS A 1 64 ? 21.916 -0.552 36.373 1.00 0.00 64 HIS A C 2
ATOM 2454 O O . HIS A 1 64 ? 21.160 -0.433 37.338 1.00 0.00 64 HIS A O 2
ATOM 2468 N N . CYS A 1 65 ? 21.969 -1.651 35.628 1.00 0.00 65 CYS A N 2
ATOM 2469 C CA . CYS A 1 65 ? 21.125 -2.806 35.906 1.00 0.00 65 CYS A CA 2
ATOM 2470 C C . CYS A 1 65 ? 20.937 -2.993 37.409 1.00 0.00 65 CYS A C 2
ATOM 2471 O O . CYS A 1 65 ? 21.885 -2.929 38.192 1.00 0.00 65 CYS A O 2
ATOM 2478 N N . PRO A 1 66 ? 19.683 -3.228 37.824 1.00 0.00 66 PRO A N 2
ATOM 2479 C CA . PRO A 1 66 ? 19.340 -3.429 39.235 1.00 0.00 66 PRO A CA 2
ATOM 2480 C C . PRO A 1 66 ? 19.873 -4.751 39.778 1.00 0.00 66 PRO A C 2
ATOM 2481 O O . PRO A 1 66 ? 20.305 -4.832 40.928 1.00 0.00 66 PRO A O 2
ATOM 2492 N N . LEU A 1 67 ? 19.839 -5.785 38.944 1.00 0.00 67 LEU A N 2
ATOM 2493 C CA . LEU A 1 67 ? 20.319 -7.104 39.340 1.00 0.00 67 LEU A CA 2
ATOM 2494 C C . LEU A 1 67 ? 21.663 -7.003 40.053 1.00 0.00 67 LEU A C 2
ATOM 2495 O O . LEU A 1 67 ? 22.587 -6.329 39.596 1.00 0.00 67 LEU A O 2
ATOM 2511 N N . PRO A 1 68 ? 21.778 -7.689 41.200 1.00 0.00 68 PRO A N 2
ATOM 2512 C CA . PRO A 1 68 ? 23.007 -7.694 41.999 1.00 0.00 68 PRO A CA 2
ATOM 2513 C C . PRO A 1 68 ? 24.139 -8.454 41.317 1.00 0.00 68 PRO A C 2
ATOM 2514 O O . PRO A 1 68 ? 25.247 -7.939 41.171 1.00 0.00 68 PRO A O 2
ATOM 2525 N N . GLY A 1 69 ? 23.853 -9.684 40.899 1.00 0.00 69 GLY A N 2
ATOM 2526 C CA . GLY A 1 69 ? 24.858 -10.495 40.236 1.00 0.00 69 GLY A CA 2
ATOM 2527 C C . GLY A 1 69 ? 25.216 -9.965 38.862 1.00 0.00 69 GLY A C 2
ATOM 2528 O O . GLY A 1 69 ? 26.346 -10.129 38.400 1.00 0.00 69 GLY A O 2
ATOM 2532 N N . CYS A 1 70 ? 24.252 -9.330 38.205 1.00 0.00 70 CYS A N 2
ATOM 2533 C CA . CYS A 1 70 ? 24.469 -8.776 36.874 1.00 0.00 70 CYS A CA 2
ATOM 2534 C C . CYS A 1 70 ? 25.394 -7.563 36.933 1.00 0.00 70 CYS A C 2
ATOM 2535 O O . CYS A 1 70 ? 25.398 -6.821 37.914 1.00 0.00 70 CYS A O 2
ATOM 2542 N N . ASN A 1 71 ? 26.175 -7.369 35.876 1.00 0.00 71 ASN A N 2
ATOM 2543 C CA . ASN A 1 71 ? 27.104 -6.247 35.808 1.00 0.00 71 ASN A CA 2
ATOM 2544 C C . ASN A 1 71 ? 26.521 -5.108 34.978 1.00 0.00 71 ASN A C 2
ATOM 2545 O O . ASN A 1 71 ? 26.548 -3.949 35.390 1.00 0.00 71 ASN A O 2
ATOM 2556 N N . GLY A 1 72 ? 25.993 -5.446 33.806 1.00 0.00 72 GLY A N 2
ATOM 2557 C CA . GLY A 1 72 ? 25.410 -4.441 32.937 1.00 0.00 72 GLY A CA 2
ATOM 2558 C C . GLY A 1 72 ? 25.975 -4.491 31.531 1.00 0.00 72 GLY A C 2
ATOM 2559 O O . GLY A 1 72 ? 26.062 -3.467 30.852 1.00 0.00 72 GLY A O 2
ATOM 2563 N N . LEU A 1 73 ? 26.361 -5.684 31.093 1.00 0.00 73 LEU A N 2
ATOM 2564 C CA . LEU A 1 73 ? 26.923 -5.864 29.759 1.00 0.00 73 LEU A CA 2
ATOM 2565 C C . LEU A 1 73 ? 26.191 -6.969 29.004 1.00 0.00 73 LEU A C 2
ATOM 2566 O O . LEU A 1 73 ? 26.163 -8.119 29.440 1.00 0.00 73 LEU A O 2
ATOM 2582 N N . GLY A 1 74 ? 25.601 -6.611 27.867 1.00 0.00 74 GLY A N 2
ATOM 2583 C CA . GLY A 1 74 ? 24.878 -7.583 27.069 1.00 0.00 74 GLY A CA 2
ATOM 2584 C C . GLY A 1 74 ? 23.438 -7.179 26.826 1.00 0.00 74 GLY A C 2
ATOM 2585 O O . GLY A 1 74 ? 22.938 -6.237 27.441 1.00 0.00 74 GLY A O 2
ATOM 2589 N N . HIS A 1 75 ? 22.768 -7.892 25.926 1.00 0.00 75 HIS A N 2
ATOM 2590 C CA . HIS A 1 75 ? 21.376 -7.602 25.602 1.00 0.00 75 HIS A CA 2
ATOM 2591 C C . HIS A 1 75 ? 20.598 -8.889 25.343 1.00 0.00 75 HIS A C 2
ATOM 2592 O O . HIS A 1 75 ? 21.142 -9.859 24.815 1.00 0.00 75 HIS A O 2
ATOM 2606 N N . VAL A 1 76 ? 19.323 -8.890 25.718 1.00 0.00 76 VAL A N 2
ATOM 2607 C CA . VAL A 1 76 ? 18.471 -10.057 25.526 1.00 0.00 76 VAL A CA 2
ATOM 2608 C C . VAL A 1 76 ? 18.253 -10.340 24.044 1.00 0.00 76 VAL A C 2
ATOM 2609 O O . VAL A 1 76 ? 18.115 -11.492 23.635 1.00 0.00 76 VAL A O 2
ATOM 2622 N N . ASN A 1 77 ? 18.223 -9.280 23.243 1.00 0.00 77 ASN A N 2
ATOM 2623 C CA . ASN A 1 77 ? 18.022 -9.414 21.805 1.00 0.00 77 ASN A CA 2
ATOM 2624 C C . ASN A 1 77 ? 19.266 -9.985 21.132 1.00 0.00 77 ASN A C 2
ATOM 2625 O O . ASN A 1 77 ? 19.209 -10.459 19.998 1.00 0.00 77 ASN A O 2
ATOM 2636 N N . ASN A 1 78 ? 20.390 -9.937 21.840 1.00 0.00 78 ASN A N 2
ATOM 2637 C CA . ASN A 1 78 ? 21.649 -10.450 21.312 1.00 0.00 78 ASN A CA 2
ATOM 2638 C C . ASN A 1 78 ? 22.154 -9.577 20.167 1.00 0.00 78 ASN A C 2
ATOM 2639 O O . ASN A 1 78 ? 22.541 -10.081 19.112 1.00 0.00 78 ASN A O 2
ATOM 2650 N N . VAL A 1 79 ? 22.148 -8.266 20.382 1.00 0.00 79 VAL A N 2
ATOM 2651 C CA . VAL A 1 79 ? 22.607 -7.323 19.370 1.00 0.00 79 VAL A CA 2
ATOM 2652 C C . VAL A 1 79 ? 23.536 -6.276 19.975 1.00 0.00 79 VAL A C 2
ATOM 2653 O O . VAL A 1 79 ? 24.548 -5.909 19.377 1.00 0.00 79 VAL A O 2
ATOM 2666 N N . PHE A 1 80 ? 23.186 -5.799 21.164 1.00 0.00 80 PHE A N 2
ATOM 2667 C CA . PHE A 1 80 ? 23.989 -4.793 21.851 1.00 0.00 80 PHE A CA 2
ATOM 2668 C C . PHE A 1 80 ? 24.855 -5.434 22.932 1.00 0.00 80 PHE A C 2
ATOM 2669 O O . PHE A 1 80 ? 24.622 -6.574 23.335 1.00 0.00 80 PHE A O 2
ATOM 2686 N N . VAL A 1 81 ? 25.855 -4.692 23.398 1.00 0.00 81 VAL A N 2
ATOM 2687 C CA . VAL A 1 81 ? 26.756 -5.187 24.432 1.00 0.00 81 VAL A CA 2
ATOM 2688 C C . VAL A 1 81 ? 26.535 -4.453 25.750 1.00 0.00 81 VAL A C 2
ATOM 2689 O O . VAL A 1 81 ? 27.216 -4.715 26.742 1.00 0.00 81 VAL A O 2
ATOM 2702 N N . THR A 1 82 ? 25.576 -3.531 25.754 1.00 0.00 82 THR A N 2
ATOM 2703 C CA . THR A 1 82 ? 25.264 -2.758 26.950 1.00 0.00 82 THR A CA 2
ATOM 2704 C C . THR A 1 82 ? 23.771 -2.792 27.252 1.00 0.00 82 THR A C 2
ATOM 2705 O O . THR A 1 82 ? 22.955 -3.071 26.373 1.00 0.00 82 THR A O 2
ATOM 2716 N N . HIS A 1 83 ? 23.418 -2.506 28.502 1.00 0.00 83 HIS A N 2
ATOM 2717 C CA . HIS A 1 83 ? 22.021 -2.502 28.920 1.00 0.00 83 HIS A CA 2
ATOM 2718 C C . HIS A 1 83 ? 21.881 -1.972 30.344 1.00 0.00 83 HIS A C 2
ATOM 2719 O O . HIS A 1 83 ? 22.520 -2.475 31.269 1.00 0.00 83 HIS A O 2
ATOM 2733 N N . ARG A 1 84 ? 21.043 -0.954 30.512 1.00 0.00 84 ARG A N 2
ATOM 2734 C CA . ARG A 1 84 ? 20.822 -0.355 31.822 1.00 0.00 84 ARG A CA 2
ATOM 2735 C C . ARG A 1 84 ? 19.363 -0.497 32.246 1.00 0.00 84 ARG A C 2
ATOM 2736 O O . ARG A 1 84 ? 18.774 0.430 32.801 1.00 0.00 84 ARG A O 2
ATOM 2757 N N . SER A 1 85 ? 18.786 -1.664 31.979 1.00 0.00 85 SER A N 2
ATOM 2758 C CA . SER A 1 85 ? 17.394 -1.927 32.328 1.00 0.00 85 SER A CA 2
ATOM 2759 C C . SER A 1 85 ? 17.045 -3.394 32.102 1.00 0.00 85 SER A C 2
ATOM 2760 O O . SER A 1 85 ? 17.611 -4.053 31.229 1.00 0.00 85 SER A O 2
ATOM 2768 N N . LEU A 1 86 ? 16.108 -3.902 32.896 1.00 0.00 86 LEU A N 2
ATOM 2769 C CA . LEU A 1 86 ? 15.682 -5.292 32.785 1.00 0.00 86 LEU A CA 2
ATOM 2770 C C . LEU A 1 86 ? 15.144 -5.587 31.388 1.00 0.00 86 LEU A C 2
ATOM 2771 O O . LEU A 1 86 ? 15.325 -6.684 30.861 1.00 0.00 86 LEU A O 2
ATOM 2787 N N . SER A 1 87 ? 14.483 -4.598 30.793 1.00 0.00 87 SER A N 2
ATOM 2788 C CA . SER A 1 87 ? 13.917 -4.751 29.458 1.00 0.00 87 SER A CA 2
ATOM 2789 C C . SER A 1 87 ? 14.987 -5.186 28.461 1.00 0.00 87 SER A C 2
ATOM 2790 O O . SER A 1 87 ? 14.678 -5.672 27.374 1.00 0.00 87 SER A O 2
ATOM 2798 N N . GLY A 1 88 ? 16.249 -5.008 28.841 1.00 0.00 88 GLY A N 2
ATOM 2799 C CA . GLY A 1 88 ? 17.346 -5.386 27.970 1.00 0.00 88 GLY A CA 2
ATOM 2800 C C . GLY A 1 88 ? 18.398 -6.209 28.688 1.00 0.00 88 GLY A C 2
ATOM 2801 O O . GLY A 1 88 ? 19.537 -6.311 28.229 1.00 0.00 88 GLY A O 2
ATOM 2805 N N . CYS A 1 89 ? 18.019 -6.797 29.817 1.00 0.00 89 CYS A N 2
ATOM 2806 C CA . CYS A 1 89 ? 18.937 -7.613 30.601 1.00 0.00 89 CYS A CA 2
ATOM 2807 C C . CYS A 1 89 ? 18.834 -9.083 30.204 1.00 0.00 89 CYS A C 2
ATOM 2808 O O . CYS A 1 89 ? 17.821 -9.744 30.434 1.00 0.00 89 CYS A O 2
ATOM 2815 N N . PRO A 1 90 ? 19.906 -9.607 29.592 1.00 0.00 90 PRO A N 2
ATOM 2816 C CA . PRO A 1 90 ? 19.961 -11.004 29.151 1.00 0.00 90 PRO A CA 2
ATOM 2817 C C . PRO A 1 90 ? 20.029 -11.980 30.321 1.00 0.00 90 PRO A C 2
ATOM 2818 O O . PRO A 1 90 ? 19.849 -13.186 30.148 1.00 0.00 90 PRO A O 2
ATOM 2829 N N . LEU A 1 91 ? 20.290 -11.451 31.511 1.00 0.00 91 LEU A N 2
ATOM 2830 C CA . LEU A 1 91 ? 20.381 -12.276 32.711 1.00 0.00 91 LEU A CA 2
ATOM 2831 C C . LEU A 1 91 ? 19.042 -12.328 33.439 1.00 0.00 91 LEU A C 2
ATOM 2832 O O . LEU A 1 91 ? 18.791 -13.233 34.234 1.00 0.00 91 LEU A O 2
ATOM 2848 N N . ASN A 1 92 ? 18.184 -11.352 33.159 1.00 0.00 92 ASN A N 2
ATOM 2849 C CA . ASN A 1 92 ? 16.869 -11.288 33.786 1.00 0.00 92 ASN A CA 2
ATOM 2850 C C . ASN A 1 92 ? 15.820 -11.983 32.923 1.00 0.00 92 ASN A C 2
ATOM 2851 O O . ASN A 1 92 ? 14.726 -12.298 33.391 1.00 0.00 92 ASN A O 2
ATOM 2862 N N . ALA A 1 93 ? 16.163 -12.220 31.661 1.00 0.00 93 ALA A N 2
ATOM 2863 C CA . ALA A 1 93 ? 15.253 -12.881 30.734 1.00 0.00 93 ALA A CA 2
ATOM 2864 C C . ALA A 1 93 ? 15.481 -14.388 30.721 1.00 0.00 93 ALA A C 2
ATOM 2865 O O . ALA A 1 93 ? 14.541 -15.165 30.551 1.00 0.00 93 ALA A O 2
ATOM 2872 N N . GLN A 1 94 ? 16.733 -14.794 30.900 1.00 0.00 94 GLN A N 2
ATOM 2873 C CA . GLN A 1 94 ? 17.084 -16.210 30.907 1.00 0.00 94 GLN A CA 2
ATOM 2874 C C . GLN A 1 94 ? 16.583 -16.888 32.177 1.00 0.00 94 GLN A C 2
ATOM 2875 O O . GLN A 1 94 ? 16.079 -18.011 32.137 1.00 0.00 94 GLN A O 2
ATOM 2889 N N . VAL A 1 95 ? 16.724 -16.199 33.305 1.00 0.00 95 VAL A N 2
ATOM 2890 C CA . VAL A 1 95 ? 16.286 -16.735 34.588 1.00 0.00 95 VAL A CA 2
ATOM 2891 C C . VAL A 1 95 ? 14.794 -17.050 34.571 1.00 0.00 95 VAL A C 2
ATOM 2892 O O . VAL A 1 95 ? 14.345 -18.011 35.198 1.00 0.00 95 VAL A O 2
ATOM 2905 N N . ILE A 1 96 ? 14.031 -16.236 33.850 1.00 0.00 96 ILE A N 2
ATOM 2906 C CA . ILE A 1 96 ? 12.590 -16.430 33.749 1.00 0.00 96 ILE A CA 2
ATOM 2907 C C . ILE A 1 96 ? 12.240 -17.910 33.637 1.00 0.00 96 ILE A C 2
ATOM 2908 O O . ILE A 1 96 ? 11.295 -18.386 34.266 1.00 0.00 96 ILE A O 2
ATOM 2924 N N . LYS A 1 97 ? 13.010 -18.634 32.832 1.00 0.00 97 LYS A N 2
ATOM 2925 C CA . LYS A 1 97 ? 12.785 -20.061 32.638 1.00 0.00 97 LYS A CA 2
ATOM 2926 C C . LYS A 1 97 ? 12.330 -20.722 33.935 1.00 0.00 97 LYS A C 2
ATOM 2927 O O . LYS A 1 97 ? 13.130 -20.944 34.845 1.00 0.00 97 LYS A O 2
ATOM 2946 N N . LYS A 1 98 ? 11.041 -21.035 34.013 1.00 0.00 98 LYS A N 2
ATOM 2947 C CA . LYS A 1 98 ? 10.480 -21.673 35.198 1.00 0.00 98 LYS A CA 2
ATOM 2948 C C . LYS A 1 98 ? 9.859 -23.022 34.847 1.00 0.00 98 LYS A C 2
ATOM 2949 O O . LYS A 1 98 ? 9.794 -23.401 33.679 1.00 0.00 98 LYS A O 2
ATOM 2968 N N . GLY A 1 99 ? 9.402 -23.742 35.868 1.00 0.00 99 GLY A N 2
ATOM 2969 C CA . GLY A 1 99 ? 8.791 -25.039 35.645 1.00 0.00 99 GLY A CA 2
ATOM 2970 C C . GLY A 1 99 ? 9.730 -26.185 35.969 1.00 0.00 99 GLY A C 2
ATOM 2971 O O . GLY A 1 99 ? 10.553 -26.085 36.879 1.00 0.00 99 GLY A O 2
ATOM 2975 N N . LYS A 1 100 ? 9.606 -27.277 35.223 1.00 0.00 100 LYS A N 2
ATOM 2976 C CA . LYS A 1 100 ? 10.449 -28.448 35.435 1.00 0.00 100 LYS A CA 2
ATOM 2977 C C . LYS A 1 100 ? 11.026 -28.949 34.114 1.00 0.00 100 LYS A C 2
ATOM 2978 O O . LYS A 1 100 ? 10.333 -29.597 33.329 1.00 0.00 100 LYS A O 2
ATOM 2997 N N . VAL A 1 101 ? 12.298 -28.646 33.876 1.00 0.00 101 VAL A N 2
ATOM 2998 C CA . VAL A 1 101 ? 12.968 -29.068 32.652 1.00 0.00 101 VAL A CA 2
ATOM 2999 C C . VAL A 1 101 ? 13.229 -30.570 32.659 1.00 0.00 101 VAL A C 2
ATOM 3000 O O . VAL A 1 101 ? 13.297 -31.203 31.605 1.00 0.00 101 VAL A O 2
ATOM 3013 N N . SER A 1 102 ? 13.375 -31.135 33.853 1.00 0.00 102 SER A N 2
ATOM 3014 C CA . SER A 1 102 ? 13.632 -32.563 33.997 1.00 0.00 102 SER A CA 2
ATOM 3015 C C . SER A 1 102 ? 14.847 -32.982 33.174 1.00 0.00 102 SER A C 2
ATOM 3016 O O . SER A 1 102 ? 14.833 -34.019 32.510 1.00 0.00 102 SER A O 2
ATOM 3024 N N . SER A 1 103 ? 15.896 -32.167 33.222 1.00 0.00 103 SER A N 2
ATOM 3025 C CA . SER A 1 103 ? 17.118 -32.450 32.478 1.00 0.00 103 SER A CA 2
ATOM 3026 C C . SER A 1 103 ? 18.252 -31.533 32.927 1.00 0.00 103 SER A C 2
ATOM 3027 O O . SER A 1 103 ? 18.021 -30.513 33.575 1.00 0.00 103 SER A O 2
ATOM 3035 N N . GLY A 1 104 ? 19.479 -31.906 32.579 1.00 0.00 104 GLY A N 2
ATOM 3036 C CA . GLY A 1 104 ? 20.632 -31.107 32.954 1.00 0.00 104 GLY A CA 2
ATOM 3037 C C . GLY A 1 104 ? 21.104 -30.207 31.830 1.00 0.00 104 GLY A C 2
ATOM 3038 O O . GLY A 1 104 ? 21.699 -30.659 30.852 1.00 0.00 104 GLY A O 2
ATOM 3042 N N . PRO A 1 105 ? 20.836 -28.899 31.961 1.00 0.00 105 PRO A N 2
ATOM 3043 C CA . PRO A 1 105 ? 21.228 -27.906 30.958 1.00 0.00 105 PRO A CA 2
ATOM 3044 C C . PRO A 1 105 ? 22.738 -27.692 30.912 1.00 0.00 105 PRO A C 2
ATOM 3045 O O . PRO A 1 105 ? 23.357 -27.357 31.921 1.00 0.00 105 PRO A O 2
ATOM 3056 N N . SER A 1 106 ? 23.323 -27.887 29.735 1.00 0.00 106 SER A N 2
ATOM 3057 C CA . SER A 1 106 ? 24.761 -27.719 29.559 1.00 0.00 106 SER A CA 2
ATOM 3058 C C . SER A 1 106 ? 25.125 -26.242 29.444 1.00 0.00 106 SER A C 2
ATOM 3059 O O . SER A 1 106 ? 25.377 -25.737 28.350 1.00 0.00 106 SER A O 2
ATOM 3067 N N . SER A 1 107 ? 25.150 -25.555 30.581 1.00 0.00 107 SER A N 2
ATOM 3068 C CA . SER A 1 107 ? 25.479 -24.134 30.609 1.00 0.00 107 SER A CA 2
ATOM 3069 C C . SER A 1 107 ? 26.690 -23.840 29.730 1.00 0.00 107 SER A C 2
ATOM 3070 O O . SER A 1 107 ? 26.643 -22.974 28.858 1.00 0.00 107 SER A O 2
ATOM 3078 N N . GLY A 1 108 ? 27.777 -24.569 29.968 1.00 0.00 108 GLY A N 2
ATOM 3079 C CA . GLY A 1 108 ? 28.987 -24.372 29.191 1.00 0.00 108 GLY A CA 2
ATOM 3080 C C . GLY A 1 108 ? 29.315 -22.905 28.991 1.00 0.00 108 GLY A C 2
ATOM 3081 O O . GLY A 1 108 ? 29.817 -22.544 27.928 1.00 0.00 108 GLY A O 2
ATOM 3087 N N . GLY A 1 1 ? -9.989 34.439 3.888 1.00 0.00 1 GLY A N 3
ATOM 3088 C CA . GLY A 1 1 ? -10.719 33.417 4.614 1.00 0.00 1 GLY A CA 3
ATOM 3089 C C . GLY A 1 1 ? -11.481 32.484 3.694 1.00 0.00 1 GLY A C 3
ATOM 3090 O O . GLY A 1 1 ? -11.859 32.865 2.587 1.00 0.00 1 GLY A O 3
ATOM 3094 N N . SER A 1 2 ? -11.706 31.257 4.153 1.00 0.00 2 SER A N 3
ATOM 3095 C CA . SER A 1 2 ? -12.424 30.265 3.361 1.00 0.00 2 SER A CA 3
ATOM 3096 C C . SER A 1 2 ? -12.705 29.012 4.184 1.00 0.00 2 SER A C 3
ATOM 3097 O O . SER A 1 2 ? -12.212 28.867 5.303 1.00 0.00 2 SER A O 3
ATOM 3105 N N . SER A 1 3 ? -13.501 28.108 3.623 1.00 0.00 3 SER A N 3
ATOM 3106 C CA . SER A 1 3 ? -13.852 26.869 4.306 1.00 0.00 3 SER A CA 3
ATOM 3107 C C . SER A 1 3 ? -14.659 25.953 3.390 1.00 0.00 3 SER A C 3
ATOM 3108 O O . SER A 1 3 ? -15.011 26.328 2.272 1.00 0.00 3 SER A O 3
ATOM 3116 N N . GLY A 1 4 ? -14.948 24.748 3.872 1.00 0.00 4 GLY A N 3
ATOM 3117 C CA . GLY A 1 4 ? -15.710 23.797 3.085 1.00 0.00 4 GLY A CA 3
ATOM 3118 C C . GLY A 1 4 ? -15.003 22.464 2.942 1.00 0.00 4 GLY A C 3
ATOM 3119 O O . GLY A 1 4 ? -13.815 22.415 2.623 1.00 0.00 4 GLY A O 3
ATOM 3123 N N . SER A 1 5 ? -15.733 21.379 3.180 1.00 0.00 5 SER A N 3
ATOM 3124 C CA . SER A 1 5 ? -15.167 20.039 3.082 1.00 0.00 5 SER A CA 3
ATOM 3125 C C . SER A 1 5 ? -16.259 18.979 3.190 1.00 0.00 5 SER A C 3
ATOM 3126 O O . SER A 1 5 ? -17.395 19.278 3.556 1.00 0.00 5 SER A O 3
ATOM 3134 N N . SER A 1 6 ? -15.904 17.739 2.870 1.00 0.00 6 SER A N 3
ATOM 3135 C CA . SER A 1 6 ? -16.853 16.633 2.927 1.00 0.00 6 SER A CA 3
ATOM 3136 C C . SER A 1 6 ? -16.142 15.323 3.249 1.00 0.00 6 SER A C 3
ATOM 3137 O O . SER A 1 6 ? -14.947 15.174 2.999 1.00 0.00 6 SER A O 3
ATOM 3145 N N . GLY A 1 7 ? -16.888 14.373 3.806 1.00 0.00 7 GLY A N 3
ATOM 3146 C CA . GLY A 1 7 ? -16.313 13.087 4.155 1.00 0.00 7 GLY A CA 3
ATOM 3147 C C . GLY A 1 7 ? -17.059 11.928 3.523 1.00 0.00 7 GLY A C 3
ATOM 3148 O O . GLY A 1 7 ? -18.053 11.437 4.058 1.00 0.00 7 GLY A O 3
ATOM 3152 N N . PRO A 1 8 ? -16.578 11.475 2.356 1.00 0.00 8 PRO A N 3
ATOM 3153 C CA . PRO A 1 8 ? -17.191 10.363 1.625 1.00 0.00 8 PRO A CA 3
ATOM 3154 C C . PRO A 1 8 ? -17.000 9.027 2.335 1.00 0.00 8 PRO A C 3
ATOM 3155 O O . PRO A 1 8 ? -16.437 8.970 3.428 1.00 0.00 8 PRO A O 3
ATOM 3166 N N . GLU A 1 9 ? -17.471 7.955 1.706 1.00 0.00 9 GLU A N 3
ATOM 3167 C CA . GLU A 1 9 ? -17.351 6.619 2.279 1.00 0.00 9 GLU A CA 3
ATOM 3168 C C . GLU A 1 9 ? -16.068 5.939 1.810 1.00 0.00 9 GLU A C 3
ATOM 3169 O O . GLU A 1 9 ? -15.800 5.853 0.610 1.00 0.00 9 GLU A O 3
ATOM 3181 N N . LEU A 1 10 ? -15.277 5.458 2.763 1.00 0.00 10 LEU A N 3
ATOM 3182 C CA . LEU A 1 10 ? -14.022 4.786 2.449 1.00 0.00 10 LEU A CA 3
ATOM 3183 C C . LEU A 1 10 ? -13.643 3.798 3.548 1.00 0.00 10 LEU A C 3
ATOM 3184 O O . LEU A 1 10 ? -14.160 3.865 4.663 1.00 0.00 10 LEU A O 3
ATOM 3200 N N . LYS A 1 11 ? -12.735 2.883 3.226 1.00 0.00 11 LYS A N 3
ATOM 3201 C CA . LYS A 1 11 ? -12.283 1.883 4.186 1.00 0.00 11 LYS A CA 3
ATOM 3202 C C . LYS A 1 11 ? -10.925 1.317 3.784 1.00 0.00 11 LYS A C 3
ATOM 3203 O O . LYS A 1 11 ? -10.678 1.044 2.609 1.00 0.00 11 LYS A O 3
ATOM 3222 N N . CYS A 1 12 ? -10.047 1.143 4.766 1.00 0.00 12 CYS A N 3
ATOM 3223 C CA . CYS A 1 12 ? -8.714 0.610 4.516 1.00 0.00 12 CYS A CA 3
ATOM 3224 C C . CYS A 1 12 ? -8.774 -0.581 3.564 1.00 0.00 12 CYS A C 3
ATOM 3225 O O . CYS A 1 12 ? -9.178 -1.684 3.934 1.00 0.00 12 CYS A O 3
ATOM 3232 N N . PRO A 1 13 ? -8.364 -0.355 2.307 1.00 0.00 13 PRO A N 3
ATOM 3233 C CA . PRO A 1 13 ? -8.361 -1.397 1.276 1.00 0.00 13 PRO A CA 3
ATOM 3234 C C . PRO A 1 13 ? -7.303 -2.465 1.534 1.00 0.00 13 PRO A C 3
ATOM 3235 O O . PRO A 1 13 ? -7.263 -3.490 0.853 1.00 0.00 13 PRO A O 3
ATOM 3246 N N . VAL A 1 14 ? -6.449 -2.218 2.522 1.00 0.00 14 VAL A N 3
ATOM 3247 C CA . VAL A 1 14 ? -5.391 -3.160 2.870 1.00 0.00 14 VAL A CA 3
ATOM 3248 C C . VAL A 1 14 ? -5.929 -4.295 3.734 1.00 0.00 14 VAL A C 3
ATOM 3249 O O . VAL A 1 14 ? -6.183 -4.115 4.926 1.00 0.00 14 VAL A O 3
ATOM 3262 N N . ILE A 1 15 ? -6.100 -5.464 3.127 1.00 0.00 15 ILE A N 3
ATOM 3263 C CA . ILE A 1 15 ? -6.606 -6.629 3.841 1.00 0.00 15 ILE A CA 3
ATOM 3264 C C . ILE A 1 15 ? -5.775 -6.913 5.088 1.00 0.00 15 ILE A C 3
ATOM 3265 O O . ILE A 1 15 ? -4.602 -6.550 5.160 1.00 0.00 15 ILE A O 3
ATOM 3281 N N . GLY A 1 16 ? -6.392 -7.567 6.068 1.00 0.00 16 GLY A N 3
ATOM 3282 C CA . GLY A 1 16 ? -5.694 -7.890 7.298 1.00 0.00 16 GLY A CA 3
ATOM 3283 C C . GLY A 1 16 ? -5.673 -6.732 8.275 1.00 0.00 16 GLY A C 3
ATOM 3284 O O . GLY A 1 16 ? -5.774 -6.929 9.486 1.00 0.00 16 GLY A O 3
ATOM 3288 N N . CYS A 1 17 ? -5.539 -5.519 7.749 1.00 0.00 17 CYS A N 3
ATOM 3289 C CA . CYS A 1 17 ? -5.503 -4.323 8.582 1.00 0.00 17 CYS A CA 3
ATOM 3290 C C . CYS A 1 17 ? -6.820 -4.141 9.330 1.00 0.00 17 CYS A C 3
ATOM 3291 O O . CYS A 1 17 ? -7.840 -4.726 8.965 1.00 0.00 17 CYS A O 3
ATOM 3298 N N . ASP A 1 18 ? -6.791 -3.325 10.378 1.00 0.00 18 ASP A N 3
ATOM 3299 C CA . ASP A 1 18 ? -7.983 -3.064 11.177 1.00 0.00 18 ASP A CA 3
ATOM 3300 C C . ASP A 1 18 ? -8.664 -1.774 10.731 1.00 0.00 18 ASP A C 3
ATOM 3301 O O . ASP A 1 18 ? -9.840 -1.551 11.015 1.00 0.00 18 ASP A O 3
ATOM 3310 N N . GLY A 1 19 ? -7.916 -0.927 10.031 1.00 0.00 19 GLY A N 3
ATOM 3311 C CA . GLY A 1 19 ? -8.465 0.331 9.558 1.00 0.00 19 GLY A CA 3
ATOM 3312 C C . GLY A 1 19 ? -8.205 1.474 10.519 1.00 0.00 19 GLY A C 3
ATOM 3313 O O . GLY A 1 19 ? -8.167 2.636 10.114 1.00 0.00 19 GLY A O 3
ATOM 3317 N N . GLN A 1 20 ? -8.029 1.145 11.794 1.00 0.00 20 GLN A N 3
ATOM 3318 C CA . GLN A 1 20 ? -7.774 2.154 12.815 1.00 0.00 20 GLN A CA 3
ATOM 3319 C C . GLN A 1 20 ? -6.327 2.632 12.760 1.00 0.00 20 GLN A C 3
ATOM 3320 O O . GLN A 1 20 ? -5.451 1.933 12.253 1.00 0.00 20 GLN A O 3
ATOM 3334 N N . GLY A 1 21 ? -6.084 3.829 13.285 1.00 0.00 21 GLY A N 3
ATOM 3335 C CA . GLY A 1 21 ? -4.741 4.380 13.284 1.00 0.00 21 GLY A CA 3
ATOM 3336 C C . GLY A 1 21 ? -4.456 5.211 12.049 1.00 0.00 21 GLY A C 3
ATOM 3337 O O . GLY A 1 21 ? -5.279 5.282 11.136 1.00 0.00 21 GLY A O 3
ATOM 3341 N N . HIS A 1 22 ? -3.286 5.843 12.020 1.00 0.00 22 HIS A N 3
ATOM 3342 C CA . HIS A 1 22 ? -2.895 6.674 10.887 1.00 0.00 22 HIS A CA 3
ATOM 3343 C C . HIS A 1 22 ? -1.376 6.746 10.765 1.00 0.00 22 HIS A C 3
ATOM 3344 O O . HIS A 1 22 ? -0.679 7.042 11.736 1.00 0.00 22 HIS A O 3
ATOM 3358 N N . ILE A 1 23 ? -0.870 6.473 9.567 1.00 0.00 23 ILE A N 3
ATOM 3359 C CA . ILE A 1 23 ? 0.566 6.508 9.320 1.00 0.00 23 ILE A CA 3
ATOM 3360 C C . ILE A 1 23 ? 1.170 7.835 9.767 1.00 0.00 23 ILE A C 3
ATOM 3361 O O . ILE A 1 23 ? 2.379 7.940 9.973 1.00 0.00 23 ILE A O 3
ATOM 3377 N N . SER A 1 24 ? 0.319 8.844 9.918 1.00 0.00 24 SER A N 3
ATOM 3378 C CA . SER A 1 24 ? 0.768 10.166 10.340 1.00 0.00 24 SER A CA 3
ATOM 3379 C C . SER A 1 24 ? 0.800 10.269 11.862 1.00 0.00 24 SER A C 3
ATOM 3380 O O . SER A 1 24 ? 1.678 10.913 12.434 1.00 0.00 24 SER A O 3
ATOM 3388 N N . GLY A 1 25 ? -0.168 9.629 12.512 1.00 0.00 25 GLY A N 3
ATOM 3389 C CA . GLY A 1 25 ? -0.234 9.661 13.961 1.00 0.00 25 GLY A CA 3
ATOM 3390 C C . GLY A 1 25 ? -1.248 10.664 14.474 1.00 0.00 25 GLY A C 3
ATOM 3391 O O . GLY A 1 25 ? -1.943 10.409 15.458 1.00 0.00 25 GLY A O 3
ATOM 3395 N N . LYS A 1 26 ? -1.334 11.810 13.807 1.00 0.00 26 LYS A N 3
ATOM 3396 C CA . LYS A 1 26 ? -2.270 12.856 14.200 1.00 0.00 26 LYS A CA 3
ATOM 3397 C C . LYS A 1 26 ? -3.679 12.294 14.358 1.00 0.00 26 LYS A C 3
ATOM 3398 O O . LYS A 1 26 ? -4.423 12.700 15.251 1.00 0.00 26 LYS A O 3
ATOM 3417 N N . TYR A 1 27 ? -4.039 11.358 13.487 1.00 0.00 27 TYR A N 3
ATOM 3418 C CA . TYR A 1 27 ? -5.359 10.742 13.530 1.00 0.00 27 TYR A CA 3
ATOM 3419 C C . TYR A 1 27 ? -5.286 9.340 14.127 1.00 0.00 27 TYR A C 3
ATOM 3420 O O . TYR A 1 27 ? -4.220 8.725 14.173 1.00 0.00 27 TYR A O 3
ATOM 3438 N N . THR A 1 28 ? -6.430 8.838 14.583 1.00 0.00 28 THR A N 3
ATOM 3439 C CA . THR A 1 28 ? -6.498 7.509 15.178 1.00 0.00 28 THR A CA 3
ATOM 3440 C C . THR A 1 28 ? -7.355 6.572 14.335 1.00 0.00 28 THR A C 3
ATOM 3441 O O . THR A 1 28 ? -7.932 5.614 14.848 1.00 0.00 28 THR A O 3
ATOM 3452 N N . SER A 1 29 ? -7.433 6.855 13.039 1.00 0.00 29 SER A N 3
ATOM 3453 C CA . SER A 1 29 ? -8.223 6.039 12.124 1.00 0.00 29 SER A CA 3
ATOM 3454 C C . SER A 1 29 ? -7.898 6.380 10.673 1.00 0.00 29 SER A C 3
ATOM 3455 O O . SER A 1 29 ? -7.457 7.488 10.367 1.00 0.00 29 SER A O 3
ATOM 3463 N N . HIS A 1 30 ? -8.118 5.418 9.783 1.00 0.00 30 HIS A N 3
ATOM 3464 C CA . HIS A 1 30 ? -7.849 5.614 8.363 1.00 0.00 30 HIS A CA 3
ATOM 3465 C C . HIS A 1 30 ? -8.793 4.773 7.509 1.00 0.00 30 HIS A C 3
ATOM 3466 O O . HIS A 1 30 ? -9.279 3.730 7.948 1.00 0.00 30 HIS A O 3
ATOM 3480 N N . ARG A 1 31 ? -9.048 5.233 6.289 1.00 0.00 31 ARG A N 3
ATOM 3481 C CA . ARG A 1 31 ? -9.936 4.524 5.375 1.00 0.00 31 ARG A CA 3
ATOM 3482 C C . ARG A 1 31 ? -9.327 4.443 3.978 1.00 0.00 31 ARG A C 3
ATOM 3483 O O . ARG A 1 31 ? -10.030 4.213 2.994 1.00 0.00 31 ARG A O 3
ATOM 3504 N N . THR A 1 32 ? -8.013 4.634 3.899 1.00 0.00 32 THR A N 3
ATOM 3505 C CA . THR A 1 32 ? -7.309 4.585 2.624 1.00 0.00 32 THR A CA 3
ATOM 3506 C C . THR A 1 32 ? -5.911 4.000 2.790 1.00 0.00 32 THR A C 3
ATOM 3507 O O . THR A 1 32 ? -5.363 3.982 3.891 1.00 0.00 32 THR A O 3
ATOM 3518 N N . ALA A 1 33 ? -5.340 3.524 1.689 1.00 0.00 33 ALA A N 3
ATOM 3519 C CA . ALA A 1 33 ? -4.004 2.941 1.712 1.00 0.00 33 ALA A CA 3
ATOM 3520 C C . ALA A 1 33 ? -2.949 3.999 2.013 1.00 0.00 33 ALA A C 3
ATOM 3521 O O . ALA A 1 33 ? -1.975 3.736 2.719 1.00 0.00 33 ALA A O 3
ATOM 3528 N N . SER A 1 34 ? -3.147 5.197 1.473 1.00 0.00 34 SER A N 3
ATOM 3529 C CA . SER A 1 34 ? -2.210 6.295 1.681 1.00 0.00 34 SER A CA 3
ATOM 3530 C C . SER A 1 34 ? -2.059 6.607 3.167 1.00 0.00 34 SER A C 3
ATOM 3531 O O . SER A 1 34 ? -0.970 6.935 3.636 1.00 0.00 34 SER A O 3
ATOM 3539 N N . GLY A 1 35 ? -3.162 6.501 3.902 1.00 0.00 35 GLY A N 3
ATOM 3540 C CA . GLY A 1 35 ? -3.132 6.776 5.327 1.00 0.00 35 GLY A CA 3
ATOM 3541 C C . GLY A 1 35 ? -3.057 5.511 6.159 1.00 0.00 35 GLY A C 3
ATOM 3542 O O . GLY A 1 35 ? -3.183 5.556 7.383 1.00 0.00 35 GLY A O 3
ATOM 3546 N N . CYS A 1 36 ? -2.852 4.379 5.495 1.00 0.00 36 CYS A N 3
ATOM 3547 C CA . CYS A 1 36 ? -2.762 3.095 6.180 1.00 0.00 36 CYS A CA 3
ATOM 3548 C C . CYS A 1 36 ? -1.354 2.865 6.721 1.00 0.00 36 CYS A C 3
ATOM 3549 O O . CYS A 1 36 ? -0.398 2.670 5.971 1.00 0.00 36 CYS A O 3
ATOM 3556 N N . PRO A 1 37 ? -1.223 2.888 8.056 1.00 0.00 37 PRO A N 3
ATOM 3557 C CA . PRO A 1 37 ? 0.064 2.683 8.728 1.00 0.00 37 PRO A CA 3
ATOM 3558 C C . PRO A 1 37 ? 0.559 1.246 8.606 1.00 0.00 37 PRO A C 3
ATOM 3559 O O . PRO A 1 37 ? 1.763 0.987 8.654 1.00 0.00 37 PRO A O 3
ATOM 3570 N N . LEU A 1 38 ? -0.374 0.315 8.447 1.00 0.00 38 LEU A N 3
ATOM 3571 C CA . LEU A 1 38 ? -0.032 -1.097 8.317 1.00 0.00 38 LEU A CA 3
ATOM 3572 C C . LEU A 1 38 ? 0.642 -1.373 6.977 1.00 0.00 38 LEU A C 3
ATOM 3573 O O . LEU A 1 38 ? 1.543 -2.207 6.884 1.00 0.00 38 LEU A O 3
ATOM 3589 N N . ALA A 1 39 ? 0.201 -0.666 5.942 1.00 0.00 39 ALA A N 3
ATOM 3590 C CA . ALA A 1 39 ? 0.764 -0.832 4.608 1.00 0.00 39 ALA A CA 3
ATOM 3591 C C . ALA A 1 39 ? 2.199 -0.319 4.550 1.00 0.00 39 ALA A C 3
ATOM 3592 O O . ALA A 1 39 ? 3.079 -0.969 3.988 1.00 0.00 39 ALA A O 3
ATOM 3599 N N . ALA A 1 40 ? 2.427 0.853 5.136 1.00 0.00 40 ALA A N 3
ATOM 3600 C CA . ALA A 1 40 ? 3.756 1.452 5.152 1.00 0.00 40 ALA A CA 3
ATOM 3601 C C . ALA A 1 40 ? 4.762 0.540 5.845 1.00 0.00 40 ALA A C 3
ATOM 3602 O O . ALA A 1 40 ? 5.857 0.304 5.335 1.00 0.00 40 ALA A O 3
ATOM 3609 N N . LYS A 1 41 ? 4.384 0.030 7.012 1.00 0.00 41 LYS A N 3
ATOM 3610 C CA . LYS A 1 41 ? 5.252 -0.858 7.777 1.00 0.00 41 LYS A CA 3
ATOM 3611 C C . LYS A 1 41 ? 5.509 -2.155 7.017 1.00 0.00 41 LYS A C 3
ATOM 3612 O O . LYS A 1 41 ? 6.646 -2.458 6.655 1.00 0.00 41 LYS A O 3
ATOM 3631 N N . ARG A 1 42 ? 4.447 -2.916 6.777 1.00 0.00 42 ARG A N 3
ATOM 3632 C CA . ARG A 1 42 ? 4.558 -4.180 6.059 1.00 0.00 42 ARG A CA 3
ATOM 3633 C C . ARG A 1 42 ? 5.392 -4.014 4.792 1.00 0.00 42 ARG A C 3
ATOM 3634 O O . ARG A 1 42 ? 6.101 -4.931 4.380 1.00 0.00 42 ARG A O 3
ATOM 3655 N N . GLN A 1 43 ? 5.301 -2.838 4.179 1.00 0.00 43 GLN A N 3
ATOM 3656 C CA . GLN A 1 43 ? 6.046 -2.553 2.959 1.00 0.00 43 GLN A CA 3
ATOM 3657 C C . GLN A 1 43 ? 7.523 -2.326 3.263 1.00 0.00 43 GLN A C 3
ATOM 3658 O O . GLN A 1 43 ? 8.393 -2.993 2.701 1.00 0.00 43 GLN A O 3
ATOM 3672 N N . LYS A 1 44 ? 7.800 -1.382 4.155 1.00 0.00 44 LYS A N 3
ATOM 3673 C CA . LYS A 1 44 ? 9.172 -1.067 4.536 1.00 0.00 44 LYS A CA 3
ATOM 3674 C C . LYS A 1 44 ? 9.665 -2.014 5.626 1.00 0.00 44 LYS A C 3
ATOM 3675 O O . LYS A 1 44 ? 10.239 -1.579 6.624 1.00 0.00 44 LYS A O 3
ATOM 3694 N N . GLU A 1 45 ? 9.438 -3.308 5.427 1.00 0.00 45 GLU A N 3
ATOM 3695 C CA . GLU A 1 45 ? 9.860 -4.315 6.394 1.00 0.00 45 GLU A CA 3
ATOM 3696 C C . GLU A 1 45 ? 10.900 -5.252 5.785 1.00 0.00 45 GLU A C 3
ATOM 3697 O O . GLU A 1 45 ? 11.875 -5.621 6.437 1.00 0.00 45 GLU A O 3
ATOM 3709 N N . ASN A 1 46 ? 10.682 -5.631 4.530 1.00 0.00 46 ASN A N 3
ATOM 3710 C CA . ASN A 1 46 ? 11.599 -6.526 3.832 1.00 0.00 46 ASN A CA 3
ATOM 3711 C C . ASN A 1 46 ? 12.020 -5.935 2.490 1.00 0.00 46 ASN A C 3
ATOM 3712 O O . ASN A 1 46 ? 11.650 -6.426 1.424 1.00 0.00 46 ASN A O 3
ATOM 3723 N N . PRO A 1 47 ? 12.814 -4.855 2.543 1.00 0.00 47 PRO A N 3
ATOM 3724 C CA . PRO A 1 47 ? 13.304 -4.174 1.340 1.00 0.00 47 PRO A CA 3
ATOM 3725 C C . PRO A 1 47 ? 14.326 -5.010 0.577 1.00 0.00 47 PRO A C 3
ATOM 3726 O O . PRO A 1 47 ? 14.206 -5.201 -0.634 1.00 0.00 47 PRO A O 3
ATOM 3737 N N . LEU A 1 48 ? 15.330 -5.506 1.291 1.00 0.00 48 LEU A N 3
ATOM 3738 C CA . LEU A 1 48 ? 16.373 -6.322 0.680 1.00 0.00 48 LEU A CA 3
ATOM 3739 C C . LEU A 1 48 ? 16.656 -7.563 1.521 1.00 0.00 48 LEU A C 3
ATOM 3740 O O . LEU A 1 48 ? 17.753 -8.119 1.476 1.00 0.00 48 LEU A O 3
ATOM 3756 N N . ASN A 1 49 ? 15.658 -7.993 2.286 1.00 0.00 49 ASN A N 3
ATOM 3757 C CA . ASN A 1 49 ? 15.799 -9.170 3.136 1.00 0.00 49 ASN A CA 3
ATOM 3758 C C . ASN A 1 49 ? 17.004 -9.031 4.062 1.00 0.00 49 ASN A C 3
ATOM 3759 O O . ASN A 1 49 ? 17.719 -9.999 4.317 1.00 0.00 49 ASN A O 3
ATOM 3770 N N . GLY A 1 50 ? 17.221 -7.819 4.563 1.00 0.00 50 GLY A N 3
ATOM 3771 C CA . GLY A 1 50 ? 18.339 -7.575 5.456 1.00 0.00 50 GLY A CA 3
ATOM 3772 C C . GLY A 1 50 ? 17.921 -6.870 6.731 1.00 0.00 50 GLY A C 3
ATOM 3773 O O . GLY A 1 50 ? 18.495 -5.846 7.099 1.00 0.00 50 GLY A O 3
ATOM 3777 N N . ALA A 1 51 ? 16.916 -7.419 7.406 1.00 0.00 51 ALA A N 3
ATOM 3778 C CA . ALA A 1 51 ? 16.421 -6.836 8.647 1.00 0.00 51 ALA A CA 3
ATOM 3779 C C . ALA A 1 51 ? 16.922 -7.616 9.858 1.00 0.00 51 ALA A C 3
ATOM 3780 O O . ALA A 1 51 ? 17.351 -7.030 10.851 1.00 0.00 51 ALA A O 3
ATOM 3787 N N . SER A 1 52 ? 16.864 -8.941 9.768 1.00 0.00 52 SER A N 3
ATOM 3788 C CA . SER A 1 52 ? 17.308 -9.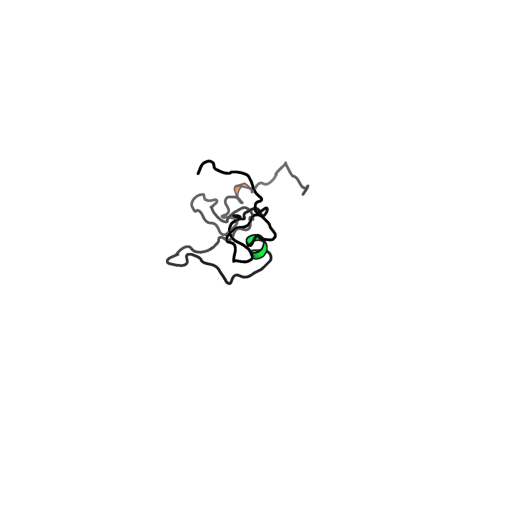801 10.858 1.00 0.00 52 SER A CA 3
ATOM 3789 C C . SER A 1 52 ? 18.812 -10.045 10.780 1.00 0.00 52 SER A C 3
ATOM 3790 O O . SER A 1 52 ? 19.352 -10.333 9.711 1.00 0.00 52 SER A O 3
ATOM 3798 N N . LEU A 1 53 ? 19.484 -9.927 11.920 1.00 0.00 53 LEU A N 3
ATOM 3799 C CA . LEU A 1 53 ? 20.927 -10.134 11.983 1.00 0.00 53 LEU A CA 3
ATOM 3800 C C . LEU A 1 53 ? 21.266 -11.342 12.849 1.00 0.00 53 LEU A C 3
ATOM 3801 O O . LEU A 1 53 ? 22.041 -12.210 12.446 1.00 0.00 53 LEU A O 3
ATOM 3817 N N . SER A 1 54 ? 20.679 -11.394 14.041 1.00 0.00 54 SER A N 3
ATOM 3818 C CA . SER A 1 54 ? 20.920 -12.496 14.965 1.00 0.00 54 SER A CA 3
ATOM 3819 C C . SER A 1 54 ? 20.945 -13.830 14.225 1.00 0.00 54 SER A C 3
ATOM 3820 O O . SER A 1 54 ? 19.933 -14.266 13.676 1.00 0.00 54 SER A O 3
ATOM 3828 N N . TRP A 1 55 ? 22.107 -14.472 14.216 1.00 0.00 55 TRP A N 3
ATOM 3829 C CA . TRP A 1 55 ? 22.264 -15.757 13.543 1.00 0.00 55 TRP A CA 3
ATOM 3830 C C . TRP A 1 55 ? 22.380 -16.891 14.556 1.00 0.00 55 TRP A C 3
ATOM 3831 O O . TRP A 1 55 ? 21.545 -17.796 14.588 1.00 0.00 55 TRP A O 3
ATOM 3852 N N . LYS A 1 56 ? 23.419 -16.837 15.382 1.00 0.00 56 LYS A N 3
ATOM 3853 C CA . LYS A 1 56 ? 23.643 -17.858 16.398 1.00 0.00 56 LYS A CA 3
ATOM 3854 C C . LYS A 1 56 ? 22.569 -17.796 17.479 1.00 0.00 56 LYS A C 3
ATOM 3855 O O . LYS A 1 56 ? 22.103 -16.716 17.844 1.00 0.00 56 LYS A O 3
ATOM 3874 N N . LEU A 1 57 ? 22.182 -18.960 17.989 1.00 0.00 57 LEU A N 3
ATOM 3875 C CA . LEU A 1 57 ? 21.163 -19.038 19.031 1.00 0.00 57 LEU A CA 3
ATOM 3876 C C . LEU A 1 57 ? 21.443 -18.032 20.143 1.00 0.00 57 LEU A C 3
ATOM 3877 O O . LEU A 1 57 ? 20.547 -17.313 20.583 1.00 0.00 57 LEU A O 3
ATOM 3893 N N . ASN A 1 58 ? 22.694 -17.986 20.591 1.00 0.00 58 ASN A N 3
ATOM 3894 C CA . ASN A 1 58 ? 23.093 -17.067 21.651 1.00 0.00 58 ASN A CA 3
ATOM 3895 C C . ASN A 1 58 ? 24.479 -16.491 21.378 1.00 0.00 58 ASN A C 3
ATOM 3896 O O . ASN A 1 58 ? 25.478 -17.211 21.399 1.00 0.00 58 ASN A O 3
ATOM 3907 N N . LYS A 1 59 ? 24.532 -15.188 21.122 1.00 0.00 59 LYS A N 3
ATOM 3908 C CA . LYS A 1 59 ? 25.795 -14.513 20.847 1.00 0.00 59 LYS A CA 3
ATOM 3909 C C . LYS A 1 59 ? 26.803 -14.768 21.963 1.00 0.00 59 LYS A C 3
ATOM 3910 O O . LYS A 1 59 ? 27.878 -15.318 21.727 1.00 0.00 59 LYS A O 3
ATOM 3929 N N . GLN A 1 60 ? 26.447 -14.366 23.179 1.00 0.00 60 GLN A N 3
ATOM 3930 C CA . GLN A 1 60 ? 27.321 -14.552 24.331 1.00 0.00 60 GLN A CA 3
ATOM 3931 C C . GLN A 1 60 ? 26.596 -15.293 25.450 1.00 0.00 60 GLN A C 3
ATOM 3932 O O . GLN A 1 60 ? 25.410 -15.601 25.336 1.00 0.00 60 GLN A O 3
ATOM 3946 N N . GLU A 1 61 ? 27.318 -15.575 26.530 1.00 0.00 61 GLU A N 3
ATOM 3947 C CA . GLU A 1 61 ? 26.743 -16.281 27.669 1.00 0.00 61 GLU A CA 3
ATOM 3948 C C . GLU A 1 61 ? 26.544 -15.336 28.851 1.00 0.00 61 GLU A C 3
ATOM 3949 O O . GLU A 1 61 ? 27.453 -14.598 29.230 1.00 0.00 61 GLU A O 3
ATOM 3961 N N . LEU A 1 62 ? 25.348 -15.365 29.429 1.00 0.00 62 LEU A N 3
ATOM 3962 C CA . LEU A 1 62 ? 25.028 -14.512 30.567 1.00 0.00 62 LEU A CA 3
ATOM 3963 C C . LEU A 1 62 ? 25.014 -15.315 31.864 1.00 0.00 62 LEU A C 3
ATOM 3964 O O . LEU A 1 62 ? 24.728 -16.513 31.878 1.00 0.00 62 LEU A O 3
ATOM 3980 N N . PRO A 1 63 ? 25.329 -14.642 32.981 1.00 0.00 63 PRO A N 3
ATOM 3981 C CA . PRO A 1 63 ? 25.358 -15.273 34.303 1.00 0.00 63 PRO A CA 3
ATOM 3982 C C . PRO A 1 63 ? 23.965 -15.641 34.801 1.00 0.00 63 PRO A C 3
ATOM 3983 O O . PRO A 1 63 ? 22.993 -14.931 34.538 1.00 0.00 63 PRO A O 3
ATOM 3994 N N . HIS A 1 64 ? 23.873 -16.755 35.521 1.00 0.00 64 HIS A N 3
ATOM 3995 C CA . HIS A 1 64 ? 22.597 -17.216 36.056 1.00 0.00 64 HIS A CA 3
ATOM 3996 C C . HIS A 1 64 ? 22.360 -16.654 37.455 1.00 0.00 64 HIS A C 3
ATOM 3997 O O . HIS A 1 64 ? 21.220 -16.559 37.912 1.00 0.00 64 HIS A O 3
ATOM 4011 N N . CYS A 1 65 ? 23.443 -16.284 38.130 1.00 0.00 65 CYS A N 3
ATOM 4012 C CA . CYS A 1 65 ? 23.354 -15.733 39.477 1.00 0.00 65 CYS A CA 3
ATOM 4013 C C . CYS A 1 65 ? 24.735 -15.347 39.999 1.00 0.00 65 CYS A C 3
ATOM 4014 O O . CYS A 1 65 ? 25.700 -16.103 39.893 1.00 0.00 65 CYS A O 3
ATOM 4021 N N . PRO A 1 66 ? 24.832 -14.140 40.577 1.00 0.00 66 PRO A N 3
ATOM 4022 C CA . PRO A 1 66 ? 26.089 -13.626 41.128 1.00 0.00 66 PRO A CA 3
ATOM 4023 C C . PRO A 1 66 ? 26.519 -14.372 42.386 1.00 0.00 66 PRO A C 3
ATOM 4024 O O . PRO A 1 66 ? 27.694 -14.703 42.554 1.00 0.00 66 PRO A O 3
ATOM 4035 N N . LEU A 1 67 ? 25.562 -14.635 43.269 1.00 0.00 67 LEU A N 3
ATOM 4036 C CA . LEU A 1 67 ? 25.841 -15.344 44.513 1.00 0.00 67 LEU A CA 3
ATOM 4037 C C . LEU A 1 67 ? 26.626 -16.624 44.246 1.00 0.00 67 LEU A C 3
ATOM 4038 O O . LEU A 1 67 ? 26.307 -17.400 43.344 1.00 0.00 67 LEU A O 3
ATOM 4054 N N . PRO A 1 68 ? 27.676 -16.854 45.048 1.00 0.00 68 PRO A N 3
ATOM 4055 C CA . PRO A 1 68 ? 28.527 -18.041 44.919 1.00 0.00 68 PRO A CA 3
ATOM 4056 C C . PRO A 1 68 ? 27.806 -19.318 45.335 1.00 0.00 68 PRO A C 3
ATOM 4057 O O . PRO A 1 68 ? 27.791 -20.303 44.598 1.00 0.00 68 PRO A O 3
ATOM 4068 N N . GLY A 1 69 ? 27.207 -19.295 46.522 1.00 0.00 69 GLY A N 3
ATOM 4069 C CA . GLY A 1 69 ? 26.491 -20.457 47.015 1.00 0.00 69 GLY A CA 3
ATOM 4070 C C . GLY A 1 69 ? 25.348 -20.863 46.106 1.00 0.00 69 GLY A C 3
ATOM 4071 O O . GLY A 1 69 ? 25.131 -22.051 45.862 1.00 0.00 69 GLY A O 3
ATOM 4075 N N . CYS A 1 70 ? 24.614 -19.876 45.604 1.00 0.00 70 CYS A N 3
ATOM 4076 C CA . CYS A 1 70 ? 23.486 -20.136 44.718 1.00 0.00 70 CYS A CA 3
ATOM 4077 C C . CYS A 1 70 ? 23.952 -20.789 43.420 1.00 0.00 70 CYS A C 3
ATOM 4078 O O . CYS A 1 70 ? 25.120 -20.686 43.046 1.00 0.00 70 CYS A O 3
ATOM 4085 N N . ASN A 1 71 ? 23.030 -21.460 42.737 1.00 0.00 71 ASN A N 3
ATOM 4086 C CA . ASN A 1 71 ? 23.347 -22.130 41.481 1.00 0.00 71 ASN A CA 3
ATOM 4087 C C . ASN A 1 71 ? 22.388 -21.696 40.376 1.00 0.00 71 ASN A C 3
ATOM 4088 O O . ASN A 1 71 ? 22.159 -22.428 39.415 1.00 0.00 71 ASN A O 3
ATOM 4099 N N . GLY A 1 72 ? 21.831 -20.497 40.521 1.00 0.00 72 GLY A N 3
ATOM 4100 C CA . GLY A 1 72 ? 20.904 -19.985 39.529 1.00 0.00 72 GLY A CA 3
ATOM 4101 C C . GLY A 1 72 ? 19.620 -20.787 39.467 1.00 0.00 72 GLY A C 3
ATOM 4102 O O . GLY A 1 72 ? 19.011 -20.917 38.404 1.00 0.00 72 GLY A O 3
ATOM 4106 N N . LEU A 1 73 ? 19.206 -21.327 40.608 1.00 0.00 73 LEU A N 3
ATOM 4107 C CA . LEU A 1 73 ? 17.985 -22.123 40.679 1.00 0.00 73 LEU A CA 3
ATOM 4108 C C . LEU A 1 73 ? 17.005 -21.527 41.684 1.00 0.00 73 LEU A C 3
ATOM 4109 O O . LEU A 1 73 ? 17.370 -21.227 42.820 1.00 0.00 73 LEU A O 3
ATOM 4125 N N . GLY A 1 74 ? 15.756 -21.359 41.257 1.00 0.00 74 GLY A N 3
ATOM 4126 C CA . GLY A 1 74 ? 14.742 -20.802 42.132 1.00 0.00 74 GLY A CA 3
ATOM 4127 C C . GLY A 1 74 ? 14.337 -19.398 41.730 1.00 0.00 74 GLY A C 3
ATOM 4128 O O . GLY A 1 74 ? 15.038 -18.738 40.962 1.00 0.00 74 GLY A O 3
ATOM 4132 N N . HIS A 1 75 ? 13.202 -18.939 42.249 1.00 0.00 75 HIS A N 3
ATOM 4133 C CA . HIS A 1 75 ? 12.704 -17.604 41.938 1.00 0.00 75 HIS A CA 3
ATOM 4134 C C . HIS A 1 75 ? 12.022 -16.982 43.153 1.00 0.00 75 HIS A C 3
ATOM 4135 O O . HIS A 1 75 ? 11.294 -17.656 43.881 1.00 0.00 75 HIS A O 3
ATOM 4149 N N . VAL A 1 76 ? 12.264 -15.692 43.366 1.00 0.00 76 VAL A N 3
ATOM 4150 C CA . VAL A 1 76 ? 11.673 -14.979 44.492 1.00 0.00 76 VAL A CA 3
ATOM 4151 C C . VAL A 1 76 ? 10.151 -14.973 44.400 1.00 0.00 76 VAL A C 3
ATOM 4152 O O . VAL A 1 76 ? 9.462 -14.678 45.376 1.00 0.00 76 VAL A O 3
ATOM 4165 N N . ASN A 1 77 ? 9.633 -15.302 43.221 1.00 0.00 77 ASN A N 3
ATOM 4166 C CA . ASN A 1 77 ? 8.191 -15.334 43.002 1.00 0.00 77 ASN A CA 3
ATOM 4167 C C . ASN A 1 77 ? 7.619 -16.704 43.350 1.00 0.00 77 ASN A C 3
ATOM 4168 O O . ASN A 1 77 ? 6.403 -16.882 43.416 1.00 0.00 77 ASN A O 3
ATOM 4179 N N . ASN A 1 78 ? 8.504 -17.670 43.573 1.00 0.00 78 ASN A N 3
ATOM 4180 C CA . ASN A 1 78 ? 8.087 -19.025 43.915 1.00 0.00 78 ASN A CA 3
ATOM 4181 C C . ASN A 1 78 ? 7.189 -19.608 42.828 1.00 0.00 78 ASN A C 3
ATOM 4182 O O . ASN A 1 78 ? 6.208 -20.294 43.120 1.00 0.00 78 ASN A O 3
ATOM 4193 N N . VAL A 1 79 ? 7.530 -19.332 41.574 1.00 0.00 79 VAL A N 3
ATOM 4194 C CA . VAL A 1 79 ? 6.756 -19.830 40.443 1.00 0.00 79 VAL A CA 3
ATOM 4195 C C . VAL A 1 79 ? 7.656 -20.508 39.417 1.00 0.00 79 VAL A C 3
ATOM 4196 O O . VAL A 1 79 ? 7.270 -21.497 38.793 1.00 0.00 79 VAL A O 3
ATOM 4209 N N . PHE A 1 80 ? 8.860 -19.971 39.247 1.00 0.00 80 PHE A N 3
ATOM 4210 C CA . PHE A 1 80 ? 9.816 -20.524 38.295 1.00 0.00 80 PHE A CA 3
ATOM 4211 C C . PHE A 1 80 ? 10.957 -21.233 39.020 1.00 0.00 80 PHE A C 3
ATOM 4212 O O . PHE A 1 80 ? 11.210 -20.981 40.198 1.00 0.00 80 PHE A O 3
ATOM 4229 N N . VAL A 1 81 ? 11.641 -22.122 38.307 1.00 0.00 81 VAL A N 3
ATOM 4230 C CA . VAL A 1 81 ? 12.755 -22.868 38.881 1.00 0.00 81 VAL A CA 3
ATOM 4231 C C . VAL A 1 81 ? 14.084 -22.409 38.293 1.00 0.00 81 VAL A C 3
ATOM 4232 O O . VAL A 1 81 ? 15.002 -23.209 38.105 1.00 0.00 81 VAL A O 3
ATOM 4245 N N . THR A 1 82 ? 14.183 -21.116 38.003 1.00 0.00 82 THR A N 3
ATOM 4246 C CA . THR A 1 82 ? 15.400 -20.550 37.435 1.00 0.00 82 THR A CA 3
ATOM 4247 C C . THR A 1 82 ? 15.416 -19.032 37.571 1.00 0.00 82 THR A C 3
ATOM 4248 O O . THR A 1 82 ? 14.394 -18.414 37.872 1.00 0.00 82 THR A O 3
ATOM 4259 N N . HIS A 1 83 ? 16.582 -18.434 37.347 1.00 0.00 83 HIS A N 3
ATOM 4260 C CA . HIS A 1 83 ? 16.731 -16.987 37.443 1.00 0.00 83 HIS A CA 3
ATOM 4261 C C . HIS A 1 83 ? 18.119 -16.551 36.983 1.00 0.00 83 HIS A C 3
ATOM 4262 O O . HIS A 1 83 ? 19.092 -17.291 37.129 1.00 0.00 83 HIS A O 3
ATOM 4276 N N . ARG A 1 84 ? 18.202 -15.347 36.427 1.00 0.00 84 ARG A N 3
ATOM 4277 C CA . ARG A 1 84 ? 19.470 -14.814 35.944 1.00 0.00 84 ARG A CA 3
ATOM 4278 C C . ARG A 1 84 ? 19.696 -13.396 36.461 1.00 0.00 84 ARG A C 3
ATOM 4279 O O . ARG A 1 84 ? 20.111 -12.511 35.712 1.00 0.00 84 ARG A O 3
ATOM 4300 N N . SER A 1 85 ? 19.419 -13.188 37.744 1.00 0.00 85 SER A N 3
ATOM 4301 C CA . SER A 1 85 ? 19.588 -11.877 38.359 1.00 0.00 85 SER A CA 3
ATOM 4302 C C . SER A 1 85 ? 19.330 -11.944 39.861 1.00 0.00 85 SER A C 3
ATOM 4303 O O . SER A 1 85 ? 18.798 -12.933 40.368 1.00 0.00 85 SER A O 3
ATOM 4311 N N . LEU A 1 86 ? 19.712 -10.887 40.569 1.00 0.00 86 LEU A N 3
ATOM 4312 C CA . LEU A 1 86 ? 19.523 -10.824 42.014 1.00 0.00 86 LEU A CA 3
ATOM 4313 C C . LEU A 1 86 ? 18.041 -10.756 42.367 1.00 0.00 86 LEU A C 3
ATOM 4314 O O . LEU A 1 86 ? 17.553 -11.529 43.191 1.00 0.00 86 LEU A O 3
ATOM 4330 N N . SER A 1 87 ? 17.330 -9.826 41.737 1.00 0.00 87 SER A N 3
ATOM 4331 C CA . SER A 1 87 ? 15.903 -9.656 41.985 1.00 0.00 87 SER A CA 3
ATOM 4332 C C . SER A 1 87 ? 15.171 -10.991 41.882 1.00 0.00 87 SER A C 3
ATOM 4333 O O . SER A 1 87 ? 14.258 -11.272 42.658 1.00 0.00 87 SER A O 3
ATOM 4341 N N . GLY A 1 88 ? 15.579 -11.810 40.918 1.00 0.00 88 GLY A N 3
ATOM 4342 C CA . GLY A 1 88 ? 14.951 -13.105 40.730 1.00 0.00 88 GLY A CA 3
ATOM 4343 C C . GLY A 1 88 ? 15.542 -14.171 41.631 1.00 0.00 88 GLY A C 3
ATOM 4344 O O . GLY A 1 88 ? 14.997 -15.270 41.744 1.00 0.00 88 GLY A O 3
ATOM 4348 N N . CYS A 1 89 ? 16.659 -13.849 42.273 1.00 0.00 89 CYS A N 3
ATOM 4349 C CA . CYS A 1 89 ? 17.326 -14.787 43.168 1.00 0.00 89 CYS A CA 3
ATOM 4350 C C . CYS A 1 89 ? 16.594 -14.879 44.504 1.00 0.00 89 CYS A C 3
ATOM 4351 O O . CYS A 1 89 ? 16.540 -13.922 45.277 1.00 0.00 89 CYS A O 3
ATOM 4358 N N . PRO A 1 90 ? 16.018 -16.057 44.783 1.00 0.00 90 PRO A N 3
ATOM 4359 C CA . PRO A 1 90 ? 15.280 -16.302 46.026 1.00 0.00 90 PRO A CA 3
ATOM 4360 C C . PRO A 1 90 ? 16.196 -16.351 47.244 1.00 0.00 90 PRO A C 3
ATOM 4361 O O . PRO A 1 90 ? 15.809 -15.944 48.341 1.00 0.00 90 PRO A O 3
ATOM 4372 N N . LEU A 1 91 ? 17.411 -16.848 47.045 1.00 0.00 91 LEU A N 3
ATOM 4373 C CA . LEU A 1 91 ? 18.383 -16.949 48.128 1.00 0.00 91 LEU A CA 3
ATOM 4374 C C . LEU A 1 91 ? 18.924 -15.573 48.504 1.00 0.00 91 LEU A C 3
ATOM 4375 O O . LEU A 1 91 ? 19.319 -15.341 49.646 1.00 0.00 91 LEU A O 3
ATOM 4391 N N . ASN A 1 92 ? 18.938 -14.664 47.535 1.00 0.00 92 ASN A N 3
ATOM 4392 C CA . ASN A 1 92 ? 19.429 -13.310 47.764 1.00 0.00 92 ASN A CA 3
ATOM 4393 C C . ASN A 1 92 ? 18.398 -12.478 48.521 1.00 0.00 92 ASN A C 3
ATOM 4394 O O . ASN A 1 92 ? 18.714 -11.847 49.529 1.00 0.00 92 ASN A O 3
ATOM 4405 N N . ALA A 1 93 ? 17.164 -12.484 48.028 1.00 0.00 93 ALA A N 3
ATOM 4406 C CA . ALA A 1 93 ? 16.085 -11.733 48.659 1.00 0.00 93 ALA A CA 3
ATOM 4407 C C . ALA A 1 93 ? 16.104 -11.913 50.173 1.00 0.00 93 ALA A C 3
ATOM 4408 O O . ALA A 1 93 ? 15.721 -11.012 50.918 1.00 0.00 93 ALA A O 3
ATOM 4415 N N . GLN A 1 94 ? 16.550 -13.082 50.620 1.00 0.00 94 GLN A N 3
ATOM 4416 C CA . GLN A 1 94 ? 16.616 -13.380 52.046 1.00 0.00 94 GLN A CA 3
ATOM 4417 C C . GLN A 1 94 ? 17.418 -12.316 52.787 1.00 0.00 94 GLN A C 3
ATOM 4418 O O . GLN A 1 94 ? 16.989 -11.811 53.825 1.00 0.00 94 GLN A O 3
ATOM 4432 N N . VAL A 1 95 ? 18.586 -11.979 52.248 1.00 0.00 95 VAL A N 3
ATOM 4433 C CA . VAL A 1 95 ? 19.448 -10.974 52.858 1.00 0.00 95 VAL A CA 3
ATOM 4434 C C . VAL A 1 95 ? 18.799 -9.596 52.820 1.00 0.00 95 VAL A C 3
ATOM 4435 O O . VAL A 1 95 ? 19.059 -8.752 53.678 1.00 0.00 95 VAL A O 3
ATOM 4448 N N . ILE A 1 96 ? 17.953 -9.375 51.819 1.00 0.00 96 ILE A N 3
ATOM 4449 C CA . ILE A 1 96 ? 17.265 -8.098 51.669 1.00 0.00 96 ILE A CA 3
ATOM 4450 C C . ILE A 1 96 ? 16.086 -7.993 52.631 1.00 0.00 96 ILE A C 3
ATOM 4451 O O . ILE A 1 96 ? 14.993 -7.576 52.248 1.00 0.00 96 ILE A O 3
ATOM 4467 N N . LYS A 1 97 ? 16.316 -8.373 53.884 1.00 0.00 97 LYS A N 3
ATOM 4468 C CA . LYS A 1 97 ? 15.275 -8.320 54.903 1.00 0.00 97 LYS A CA 3
ATOM 4469 C C . LYS A 1 97 ? 15.784 -7.631 56.165 1.00 0.00 97 LYS A C 3
ATOM 4470 O O . LYS A 1 97 ? 16.928 -7.830 56.575 1.00 0.00 97 LYS A O 3
ATOM 4489 N N . LYS A 1 98 ? 14.928 -6.821 56.778 1.00 0.00 98 LYS A N 3
ATOM 4490 C CA . LYS A 1 98 ? 15.289 -6.105 57.996 1.00 0.00 98 LYS A CA 3
ATOM 4491 C C . LYS A 1 98 ? 15.203 -7.021 59.212 1.00 0.00 98 LYS A C 3
ATOM 4492 O O . LYS A 1 98 ? 16.189 -7.225 59.919 1.00 0.00 98 LYS A O 3
ATOM 4511 N N . GLY A 1 99 ? 14.017 -7.573 59.449 1.00 0.00 99 GLY A N 3
ATOM 4512 C CA . GLY A 1 99 ? 13.825 -8.463 60.580 1.00 0.00 99 GLY A CA 3
ATOM 4513 C C . GLY A 1 99 ? 12.654 -9.404 60.385 1.00 0.00 99 GLY A C 3
ATOM 4514 O O . GLY A 1 99 ? 12.039 -9.430 59.319 1.00 0.00 99 GLY A O 3
ATOM 4518 N N . LYS A 1 100 ? 12.343 -10.182 61.417 1.00 0.00 100 LYS A N 3
ATOM 4519 C CA . LYS A 1 100 ? 11.238 -11.131 61.355 1.00 0.00 100 LYS A CA 3
ATOM 4520 C C . LYS A 1 100 ? 9.943 -10.489 61.842 1.00 0.00 100 LYS A C 3
ATOM 4521 O O . LYS A 1 100 ? 9.175 -11.102 62.583 1.00 0.00 100 LYS A O 3
ATOM 4540 N N . VAL A 1 101 ? 9.705 -9.252 61.418 1.00 0.00 101 VAL A N 3
ATOM 4541 C CA . VAL A 1 101 ? 8.501 -8.528 61.808 1.00 0.00 101 VAL A CA 3
ATOM 4542 C C . VAL A 1 101 ? 7.459 -8.554 60.695 1.00 0.00 101 VAL A C 3
ATOM 4543 O O . VAL A 1 101 ? 6.819 -7.543 60.407 1.00 0.00 101 VAL A O 3
ATOM 4556 N N . SER A 1 102 ? 7.294 -9.717 60.073 1.00 0.00 102 SER A N 3
ATOM 4557 C CA . SER A 1 102 ? 6.332 -9.874 58.989 1.00 0.00 102 SER A CA 3
ATOM 4558 C C . SER A 1 102 ? 5.205 -10.819 59.395 1.00 0.00 102 SER A C 3
ATOM 4559 O O . SER A 1 102 ? 4.026 -10.491 59.262 1.00 0.00 102 SER A O 3
ATOM 4567 N N . SER A 1 103 ? 5.578 -11.995 59.891 1.00 0.00 103 SER A N 3
ATOM 4568 C CA . SER A 1 103 ? 4.600 -12.991 60.313 1.00 0.00 103 SER A CA 3
ATOM 4569 C C . SER A 1 103 ? 3.468 -12.340 61.103 1.00 0.00 103 SER A C 3
ATOM 4570 O O . SER A 1 103 ? 2.293 -12.512 60.782 1.00 0.00 103 SER A O 3
ATOM 4578 N N . GLY A 1 104 ? 3.833 -11.591 62.139 1.00 0.00 104 GLY A N 3
ATOM 4579 C CA . GLY A 1 104 ? 2.838 -10.925 62.960 1.00 0.00 104 GLY A CA 3
ATOM 4580 C C . GLY A 1 104 ? 3.118 -11.072 64.442 1.00 0.00 104 GLY A C 3
ATOM 4581 O O . GLY A 1 104 ? 4.268 -11.158 64.874 1.00 0.00 104 GLY A O 3
ATOM 4585 N N . PRO A 1 105 ? 2.048 -11.100 65.250 1.00 0.00 105 PRO A N 3
ATOM 4586 C CA . PRO A 1 105 ? 2.158 -11.236 66.706 1.00 0.00 105 PRO A CA 3
ATOM 4587 C C . PRO A 1 105 ? 2.633 -12.623 67.124 1.00 0.00 105 PRO A C 3
ATOM 4588 O O . PRO A 1 105 ? 3.133 -12.810 68.234 1.00 0.00 105 PRO A O 3
ATOM 4599 N N . SER A 1 106 ? 2.474 -13.593 66.230 1.00 0.00 106 SER A N 3
ATOM 4600 C CA . SER A 1 106 ? 2.884 -14.964 66.508 1.00 0.00 106 SER A CA 3
ATOM 4601 C C . SER A 1 106 ? 3.777 -15.501 65.393 1.00 0.00 106 SER A C 3
ATOM 4602 O O . SER A 1 106 ? 3.414 -15.459 64.218 1.00 0.00 106 SER A O 3
ATOM 4610 N N . SER A 1 107 ? 4.947 -16.006 65.772 1.00 0.00 107 SER A N 3
ATOM 4611 C CA . SER A 1 107 ? 5.895 -16.548 64.806 1.00 0.00 107 SER A CA 3
ATOM 4612 C C . SER A 1 107 ? 5.583 -18.010 64.501 1.00 0.00 107 SER A C 3
ATOM 4613 O O . SER A 1 107 ? 5.737 -18.880 65.357 1.00 0.00 107 SER A O 3
ATOM 4621 N N . GLY A 1 108 ? 5.145 -18.272 63.274 1.00 0.00 108 GLY A N 3
ATOM 4622 C CA . GLY A 1 108 ? 4.819 -19.629 62.876 1.00 0.00 108 GLY A CA 3
ATOM 4623 C C . GLY A 1 108 ? 5.467 -20.021 61.563 1.00 0.00 108 GLY A C 3
ATOM 4624 O O . GLY A 1 108 ? 5.674 -19.154 60.716 1.00 0.00 108 GLY A O 3
ATOM 4630 N N . GLY A 1 1 ? -30.425 0.055 -17.404 1.00 0.00 1 GLY A N 4
ATOM 4631 C CA . GLY A 1 1 ? -30.428 0.013 -15.953 1.00 0.00 1 GLY A CA 4
ATOM 4632 C C . GLY A 1 1 ? -29.145 -0.560 -15.387 1.00 0.00 1 GLY A C 4
ATOM 4633 O O . GLY A 1 1 ? -28.524 -1.431 -15.996 1.00 0.00 1 GLY A O 4
ATOM 4637 N N . SER A 1 2 ? -28.744 -0.069 -14.218 1.00 0.00 2 SER A N 4
ATOM 4638 C CA . SER A 1 2 ? -27.522 -0.534 -13.572 1.00 0.00 2 SER A CA 4
ATOM 4639 C C . SER A 1 2 ? -27.654 -0.473 -12.054 1.00 0.00 2 SER A C 4
ATOM 4640 O O . SER A 1 2 ? -28.644 0.031 -11.525 1.00 0.00 2 SER A O 4
ATOM 4648 N N . SER A 1 3 ? -26.647 -0.992 -11.358 1.00 0.00 3 SER A N 4
ATOM 4649 C CA . SER A 1 3 ? -26.650 -1.001 -9.899 1.00 0.00 3 SER A CA 4
ATOM 4650 C C . SER A 1 3 ? -26.135 0.325 -9.347 1.00 0.00 3 SER A C 4
ATOM 4651 O O . SER A 1 3 ? -25.716 1.203 -10.099 1.00 0.00 3 SER A O 4
ATOM 4659 N N . GLY A 1 4 ? -26.170 0.461 -8.025 1.00 0.00 4 GLY A N 4
ATOM 4660 C CA . GLY A 1 4 ? -25.705 1.682 -7.392 1.00 0.00 4 GLY A CA 4
ATOM 4661 C C . GLY A 1 4 ? -25.548 1.534 -5.892 1.00 0.00 4 GLY A C 4
ATOM 4662 O O . GLY A 1 4 ? -24.563 1.994 -5.315 1.00 0.00 4 GLY A O 4
ATOM 4666 N N . SER A 1 5 ? -26.523 0.891 -5.257 1.00 0.00 5 SER A N 4
ATOM 4667 C CA . SER A 1 5 ? -26.492 0.689 -3.813 1.00 0.00 5 SER A CA 4
ATOM 4668 C C . SER A 1 5 ? -26.057 1.963 -3.095 1.00 0.00 5 SER A C 4
ATOM 4669 O O . SER A 1 5 ? -25.262 1.919 -2.157 1.00 0.00 5 SER A O 4
ATOM 4677 N N . SER A 1 6 ? -26.586 3.097 -3.544 1.00 0.00 6 SER A N 4
ATOM 4678 C CA . SER A 1 6 ? -26.250 4.385 -2.948 1.00 0.00 6 SER A CA 4
ATOM 4679 C C . SER A 1 6 ? -24.774 4.439 -2.567 1.00 0.00 6 SER A C 4
ATOM 4680 O O . SER A 1 6 ? -24.414 4.936 -1.500 1.00 0.00 6 SER A O 4
ATOM 4688 N N . GLY A 1 7 ? -23.922 3.923 -3.448 1.00 0.00 7 GLY A N 4
ATOM 4689 C CA . GLY A 1 7 ? -22.495 3.921 -3.187 1.00 0.00 7 GLY A CA 4
ATOM 4690 C C . GLY A 1 7 ? -22.131 3.116 -1.955 1.00 0.00 7 GLY A C 4
ATOM 4691 O O . GLY A 1 7 ? -22.672 3.325 -0.869 1.00 0.00 7 GLY A O 4
ATOM 4695 N N . PRO A 1 8 ? -21.195 2.169 -2.117 1.00 0.00 8 PRO A N 4
ATOM 4696 C CA . PRO A 1 8 ? -20.740 1.310 -1.020 1.00 0.00 8 PRO A CA 4
ATOM 4697 C C . PRO A 1 8 ? -19.926 2.076 0.018 1.00 0.00 8 PRO A C 4
ATOM 4698 O O . PRO A 1 8 ? -19.719 3.282 -0.111 1.00 0.00 8 PRO A O 4
ATOM 4709 N N . GLU A 1 9 ? -19.468 1.367 1.045 1.00 0.00 9 GLU A N 4
ATOM 4710 C CA . GLU A 1 9 ? -18.677 1.982 2.104 1.00 0.00 9 GLU A CA 4
ATOM 4711 C C . GLU A 1 9 ? -17.186 1.758 1.869 1.00 0.00 9 GLU A C 4
ATOM 4712 O O . GLU A 1 9 ? -16.731 0.621 1.733 1.00 0.00 9 GLU A O 4
ATOM 4724 N N . LEU A 1 10 ? -16.430 2.849 1.823 1.00 0.00 10 LEU A N 4
ATOM 4725 C CA . LEU A 1 10 ? -14.989 2.773 1.604 1.00 0.00 10 LEU A CA 4
ATOM 4726 C C . LEU A 1 10 ? -14.246 2.604 2.926 1.00 0.00 10 LEU A C 4
ATOM 4727 O O . LEU A 1 10 ? -14.700 3.070 3.970 1.00 0.00 10 LEU A O 4
ATOM 4743 N N . LYS A 1 11 ? -13.099 1.935 2.872 1.00 0.00 11 LYS A N 4
ATOM 4744 C CA . LYS A 1 11 ? -12.290 1.706 4.063 1.00 0.00 11 LYS A CA 4
ATOM 4745 C C . LYS A 1 11 ? -10.928 1.128 3.692 1.00 0.00 11 LYS A C 4
ATOM 4746 O O . LYS A 1 11 ? -10.713 0.694 2.559 1.00 0.00 11 LYS A O 4
ATOM 4765 N N . CYS A 1 12 ? -10.011 1.122 4.654 1.00 0.00 12 CYS A N 4
ATOM 4766 C CA . CYS A 1 12 ? -8.670 0.596 4.429 1.00 0.00 12 CYS A CA 4
ATOM 4767 C C . CYS A 1 12 ? -8.710 -0.619 3.506 1.00 0.00 12 CYS A C 4
ATOM 4768 O O . CYS A 1 12 ? -9.101 -1.717 3.901 1.00 0.00 12 CYS A O 4
ATOM 4775 N N . PRO A 1 13 ? -8.294 -0.418 2.247 1.00 0.00 13 PRO A N 4
ATOM 4776 C CA . PRO A 1 13 ? -8.271 -1.485 1.242 1.00 0.00 13 PRO A CA 4
ATOM 4777 C C . PRO A 1 13 ? -7.202 -2.533 1.532 1.00 0.00 13 PRO A C 4
ATOM 4778 O O . PRO A 1 13 ? -7.167 -3.590 0.902 1.00 0.00 13 PRO A O 4
ATOM 4789 N N . VAL A 1 14 ? -6.331 -2.233 2.490 1.00 0.00 14 VAL A N 4
ATOM 4790 C CA . VAL A 1 14 ? -5.261 -3.150 2.865 1.00 0.00 14 VAL A CA 4
ATOM 4791 C C . VAL A 1 14 ? -5.798 -4.310 3.696 1.00 0.00 14 VAL A C 4
ATOM 4792 O O . VAL A 1 14 ? -6.096 -4.153 4.880 1.00 0.00 14 VAL A O 4
ATOM 4805 N N . ILE A 1 15 ? -5.918 -5.474 3.067 1.00 0.00 15 ILE A N 4
ATOM 4806 C CA . ILE A 1 15 ? -6.417 -6.662 3.748 1.00 0.00 15 ILE A CA 4
ATOM 4807 C C . ILE A 1 15 ? -5.608 -6.954 5.008 1.00 0.00 15 ILE A C 4
ATOM 4808 O O . ILE A 1 15 ? -4.418 -6.650 5.079 1.00 0.00 15 ILE A O 4
ATOM 4824 N N . GLY A 1 16 ? -6.263 -7.549 6.001 1.00 0.00 16 GLY A N 4
ATOM 4825 C CA . GLY A 1 16 ? -5.589 -7.874 7.244 1.00 0.00 16 GLY A CA 4
ATOM 4826 C C . GLY A 1 16 ? -5.609 -6.725 8.232 1.00 0.00 16 GLY A C 4
ATOM 4827 O O . GLY A 1 16 ? -5.740 -6.936 9.438 1.00 0.00 16 GLY A O 4
ATOM 4831 N N . CYS A 1 17 ? -5.477 -5.505 7.722 1.00 0.00 17 CYS A N 4
ATOM 4832 C CA . CYS A 1 17 ? -5.478 -4.318 8.568 1.00 0.00 17 CYS A CA 4
ATOM 4833 C C . CYS A 1 17 ? -6.824 -4.150 9.268 1.00 0.00 17 CYS A C 4
ATOM 4834 O O . CYS A 1 17 ? -7.833 -4.706 8.835 1.00 0.00 17 CYS A O 4
ATOM 4841 N N . ASP A 1 18 ? -6.829 -3.380 10.350 1.00 0.00 18 ASP A N 4
ATOM 4842 C CA . ASP A 1 18 ? -8.050 -3.138 11.110 1.00 0.00 18 ASP A CA 4
ATOM 4843 C C . ASP A 1 18 ? -8.754 -1.877 10.619 1.00 0.00 18 ASP A C 4
ATOM 4844 O O . ASP A 1 18 ? -9.966 -1.731 10.770 1.00 0.00 18 ASP A O 4
ATOM 4853 N N . GLY A 1 19 ? -7.984 -0.966 10.029 1.00 0.00 19 GLY A N 4
ATOM 4854 C CA . GLY A 1 19 ? -8.551 0.271 9.526 1.00 0.00 19 GLY A CA 4
ATOM 4855 C C . GLY A 1 19 ? -8.603 1.357 10.582 1.00 0.00 19 GLY A C 4
ATOM 4856 O O . GLY A 1 19 ? -9.507 2.192 10.578 1.00 0.00 19 GLY A O 4
ATOM 4860 N N . GLN A 1 20 ? -7.632 1.344 11.490 1.00 0.00 20 GLN A N 4
ATOM 4861 C CA . GLN A 1 20 ? -7.573 2.335 12.558 1.00 0.00 20 GLN A CA 4
ATOM 4862 C C . GLN A 1 20 ? -6.216 3.030 12.581 1.00 0.00 20 GLN A C 4
ATOM 4863 O O . GLN A 1 20 ? -5.295 2.639 11.865 1.00 0.00 20 GLN A O 4
ATOM 4877 N N . GLY A 1 21 ? -6.099 4.064 13.410 1.00 0.00 21 GLY A N 4
ATOM 4878 C CA . GLY A 1 21 ? -4.851 4.797 13.510 1.00 0.00 21 GLY A CA 4
ATOM 4879 C C . GLY A 1 21 ? -4.578 5.647 12.285 1.00 0.00 21 GLY A C 4
ATOM 4880 O O . GLY A 1 21 ? -5.498 5.992 11.542 1.00 0.00 21 GLY A O 4
ATOM 4884 N N . HIS A 1 22 ? -3.311 5.987 12.073 1.00 0.00 22 HIS A N 4
ATOM 4885 C CA . HIS A 1 22 ? -2.919 6.804 10.930 1.00 0.00 22 HIS A CA 4
ATOM 4886 C C . HIS A 1 22 ? -1.401 6.828 10.774 1.00 0.00 22 HIS A C 4
ATOM 4887 O O . HIS A 1 22 ? -0.676 7.140 11.719 1.00 0.00 22 HIS A O 4
ATOM 4901 N N . ILE A 1 23 ? -0.929 6.497 9.577 1.00 0.00 23 ILE A N 4
ATOM 4902 C CA . ILE A 1 23 ? 0.502 6.482 9.299 1.00 0.00 23 ILE A CA 4
ATOM 4903 C C . ILE A 1 23 ? 1.186 7.721 9.867 1.00 0.00 23 ILE A C 4
ATOM 4904 O O . ILE A 1 23 ? 2.350 7.673 10.263 1.00 0.00 23 ILE A O 4
ATOM 4920 N N . SER A 1 24 ? 0.453 8.829 9.905 1.00 0.00 24 SER A N 4
ATOM 4921 C CA . SER A 1 24 ? 0.990 10.082 10.424 1.00 0.00 24 SER A CA 4
ATOM 4922 C C . SER A 1 24 ? 1.013 10.073 11.949 1.00 0.00 24 SER A C 4
ATOM 4923 O O . SER A 1 24 ? 1.971 10.535 12.569 1.00 0.00 24 SER A O 4
ATOM 4931 N N . GLY A 1 25 ? -0.049 9.544 12.548 1.00 0.00 25 GLY A N 4
ATOM 4932 C CA . GLY A 1 25 ? -0.131 9.484 13.996 1.00 0.00 25 GLY A CA 4
ATOM 4933 C C . GLY A 1 25 ? -1.170 10.434 14.557 1.00 0.00 25 GLY A C 4
ATOM 4934 O O . GLY A 1 25 ? -1.932 10.074 15.455 1.00 0.00 25 GLY A O 4
ATOM 4938 N N . LYS A 1 26 ? -1.202 11.653 14.029 1.00 0.00 26 LYS A N 4
ATOM 4939 C CA . LYS A 1 26 ? -2.155 12.659 14.483 1.00 0.00 26 LYS A CA 4
ATOM 4940 C C . LYS A 1 26 ? -3.554 12.066 14.610 1.00 0.00 26 LYS A C 4
ATOM 4941 O O . LYS A 1 26 ? -4.182 12.152 15.665 1.00 0.00 26 LYS A O 4
ATOM 4960 N N . TYR A 1 27 ? -4.036 11.461 13.530 1.00 0.00 27 TYR A N 4
ATOM 4961 C CA . TYR A 1 27 ? -5.361 10.854 13.521 1.00 0.00 27 TYR A CA 4
ATOM 4962 C C . TYR A 1 27 ? -5.323 9.454 14.125 1.00 0.00 27 TYR A C 4
ATOM 4963 O O . TYR A 1 27 ? -4.275 8.807 14.161 1.00 0.00 27 TYR A O 4
ATOM 4981 N N . THR A 1 28 ? -6.475 8.989 14.600 1.00 0.00 28 THR A N 4
ATOM 4982 C CA . THR A 1 28 ? -6.575 7.666 15.204 1.00 0.00 28 THR A CA 4
ATOM 4983 C C . THR A 1 28 ? -7.470 6.751 14.377 1.00 0.00 28 THR A C 4
ATOM 4984 O O . THR A 1 28 ? -8.168 5.894 14.920 1.00 0.00 28 THR A O 4
ATOM 4995 N N . SER A 1 29 ? -7.446 6.937 13.061 1.00 0.00 29 SER A N 4
ATOM 4996 C CA . SER A 1 29 ? -8.259 6.130 12.159 1.00 0.00 29 SER A CA 4
ATOM 4997 C C . SER A 1 29 ? -7.944 6.458 10.703 1.00 0.00 29 SER A C 4
ATOM 4998 O O . SER A 1 29 ? -7.516 7.568 10.383 1.00 0.00 29 SER A O 4
ATOM 5006 N N . HIS A 1 30 ? -8.160 5.486 9.823 1.00 0.00 30 HIS A N 4
ATOM 5007 C CA . HIS A 1 30 ? -7.901 5.670 8.400 1.00 0.00 30 HIS A CA 4
ATOM 5008 C C . HIS A 1 30 ? -8.858 4.831 7.560 1.00 0.00 30 HIS A C 4
ATOM 5009 O O . HIS A 1 30 ? -9.344 3.791 8.007 1.00 0.00 30 HIS A O 4
ATOM 5023 N N . ARG A 1 31 ? -9.126 5.288 6.341 1.00 0.00 31 ARG A N 4
ATOM 5024 C CA . ARG A 1 31 ? -10.027 4.581 5.440 1.00 0.00 31 ARG A CA 4
ATOM 5025 C C . ARG A 1 31 ? -9.433 4.492 4.037 1.00 0.00 31 ARG A C 4
ATOM 5026 O O . ARG A 1 31 ? -10.159 4.363 3.050 1.00 0.00 31 ARG A O 4
ATOM 5047 N N . THR A 1 32 ? -8.108 4.563 3.955 1.00 0.00 32 THR A N 4
ATOM 5048 C CA . THR A 1 32 ? -7.417 4.493 2.674 1.00 0.00 32 THR A CA 4
ATOM 5049 C C . THR A 1 32 ? -6.015 3.917 2.836 1.00 0.00 32 THR A C 4
ATOM 5050 O O . THR A 1 32 ? -5.417 4.007 3.908 1.00 0.00 32 THR A O 4
ATOM 5061 N N . ALA A 1 33 ? -5.496 3.325 1.765 1.00 0.00 33 ALA A N 4
ATOM 5062 C CA . ALA A 1 33 ? -4.163 2.736 1.789 1.00 0.00 33 ALA A CA 4
ATOM 5063 C C . ALA A 1 33 ? -3.096 3.801 2.017 1.00 0.00 33 ALA A C 4
ATOM 5064 O O . ALA A 1 33 ? -2.134 3.583 2.754 1.00 0.00 33 ALA A O 4
ATOM 5071 N N . SER A 1 34 ? -3.272 4.955 1.380 1.00 0.00 34 SER A N 4
ATOM 5072 C CA . SER A 1 34 ? -2.322 6.053 1.511 1.00 0.00 34 SER A CA 4
ATOM 5073 C C . SER A 1 34 ? -2.153 6.455 2.973 1.00 0.00 34 SER A C 4
ATOM 5074 O O . SER A 1 34 ? -1.057 6.801 3.411 1.00 0.00 34 SER A O 4
ATOM 5082 N N . GLY A 1 35 ? -3.250 6.407 3.723 1.00 0.00 35 GLY A N 4
ATOM 5083 C CA . GLY A 1 35 ? -3.204 6.768 5.128 1.00 0.00 35 GLY A CA 4
ATOM 5084 C C . GLY A 1 35 ? -3.148 5.557 6.037 1.00 0.00 35 GLY A C 4
ATOM 5085 O O . GLY A 1 35 ? -3.297 5.677 7.254 1.00 0.00 35 GLY A O 4
ATOM 5089 N N . CYS A 1 36 ? -2.936 4.385 5.447 1.00 0.00 36 CYS A N 4
ATOM 5090 C CA . CYS A 1 36 ? -2.863 3.146 6.211 1.00 0.00 36 CYS A CA 4
ATOM 5091 C C . CYS A 1 36 ? -1.497 2.994 6.873 1.00 0.00 36 CYS A C 4
ATOM 5092 O O . CYS A 1 36 ? -0.477 2.796 6.212 1.00 0.00 36 CYS A O 4
ATOM 5099 N N . PRO A 1 37 ? -1.474 3.088 8.211 1.00 0.00 37 PRO A N 4
ATOM 5100 C CA . PRO A 1 37 ? -0.240 2.964 8.992 1.00 0.00 37 PRO A CA 4
ATOM 5101 C C . PRO A 1 37 ? 0.309 1.541 8.985 1.00 0.00 37 PRO A C 4
ATOM 5102 O O . PRO A 1 37 ? 1.486 1.318 9.271 1.00 0.00 37 PRO A O 4
ATOM 5113 N N . LEU A 1 38 ? -0.550 0.582 8.658 1.00 0.00 38 LEU A N 4
ATOM 5114 C CA . LEU A 1 38 ? -0.150 -0.820 8.614 1.00 0.00 38 LEU A CA 4
ATOM 5115 C C . LEU A 1 38 ? 0.600 -1.132 7.323 1.00 0.00 38 LEU A C 4
ATOM 5116 O O . LEU A 1 38 ? 1.488 -1.984 7.300 1.00 0.00 38 LEU A O 4
ATOM 5132 N N . ALA A 1 39 ? 0.239 -0.434 6.251 1.00 0.00 39 ALA A N 4
ATOM 5133 C CA . ALA A 1 39 ? 0.882 -0.633 4.958 1.00 0.00 39 ALA A CA 4
ATOM 5134 C C . ALA A 1 39 ? 2.319 -0.124 4.975 1.00 0.00 39 ALA A C 4
ATOM 5135 O O . ALA A 1 39 ? 3.207 -0.723 4.369 1.00 0.00 39 ALA A O 4
ATOM 5142 N N . ALA A 1 40 ? 2.541 0.986 5.671 1.00 0.00 40 ALA A N 4
ATOM 5143 C CA . ALA A 1 40 ? 3.871 1.575 5.768 1.00 0.00 40 ALA A CA 4
ATOM 5144 C C . ALA A 1 40 ? 4.854 0.607 6.418 1.00 0.00 40 ALA A C 4
ATOM 5145 O O . ALA A 1 40 ? 5.952 0.386 5.908 1.00 0.00 40 ALA A O 4
ATOM 5152 N N . LYS A 1 41 ? 4.452 0.033 7.547 1.00 0.00 41 LYS A N 4
ATOM 5153 C CA . LYS A 1 41 ? 5.297 -0.912 8.268 1.00 0.00 41 LYS A CA 4
ATOM 5154 C C . LYS A 1 41 ? 5.895 -1.943 7.316 1.00 0.00 41 LYS A C 4
ATOM 5155 O O . LYS A 1 41 ? 7.115 -2.066 7.207 1.00 0.00 41 LYS A O 4
ATOM 5174 N N . ARG A 1 42 ? 5.029 -2.680 6.628 1.00 0.00 42 ARG A N 4
ATOM 5175 C CA . ARG A 1 42 ? 5.473 -3.699 5.685 1.00 0.00 42 ARG A CA 4
ATOM 5176 C C . ARG A 1 42 ? 6.234 -3.070 4.522 1.00 0.00 42 ARG A C 4
ATOM 5177 O O . ARG A 1 42 ? 7.294 -3.554 4.127 1.00 0.00 42 ARG A O 4
ATOM 5198 N N . GLN A 1 43 ? 5.684 -1.989 3.978 1.00 0.00 43 GLN A N 4
ATOM 5199 C CA . GLN A 1 43 ? 6.310 -1.294 2.859 1.00 0.00 43 GLN A CA 4
ATOM 5200 C C . GLN A 1 43 ? 7.797 -1.074 3.119 1.00 0.00 43 GLN A C 4
ATOM 5201 O O . GLN A 1 43 ? 8.633 -1.317 2.249 1.00 0.00 43 GLN A O 4
ATOM 5215 N N . LYS A 1 44 ? 8.120 -0.611 4.322 1.00 0.00 44 LYS A N 4
ATOM 5216 C CA . LYS A 1 44 ? 9.506 -0.358 4.698 1.00 0.00 44 LYS A CA 4
ATOM 5217 C C . LYS A 1 44 ? 10.433 -1.410 4.099 1.00 0.00 44 LYS A C 4
ATOM 5218 O O . LYS A 1 44 ? 10.399 -2.576 4.492 1.00 0.00 44 LYS A O 4
ATOM 5237 N N . GLU A 1 45 ? 11.261 -0.990 3.147 1.00 0.00 45 GLU A N 4
ATOM 5238 C CA . GLU A 1 45 ? 12.197 -1.898 2.495 1.00 0.00 45 GLU A CA 4
ATOM 5239 C C . GLU A 1 45 ? 13.486 -1.172 2.119 1.00 0.00 45 GLU A C 4
ATOM 5240 O O . GLU A 1 45 ? 13.457 -0.031 1.661 1.00 0.00 45 GLU A O 4
ATOM 5252 N N . ASN A 1 46 ? 14.616 -1.843 2.317 1.00 0.00 46 ASN A N 4
ATOM 5253 C CA . ASN A 1 46 ? 15.916 -1.263 2.000 1.00 0.00 46 ASN A CA 4
ATOM 5254 C C . ASN A 1 46 ? 16.741 -2.214 1.140 1.00 0.00 46 ASN A C 4
ATOM 5255 O O . ASN A 1 46 ? 17.614 -2.933 1.628 1.00 0.00 46 ASN A O 4
ATOM 5266 N N . PRO A 1 47 ? 16.462 -2.220 -0.172 1.00 0.00 47 PRO A N 4
ATOM 5267 C CA . PRO A 1 47 ? 17.168 -3.078 -1.128 1.00 0.00 47 PRO A CA 4
ATOM 5268 C C . PRO A 1 47 ? 18.614 -2.643 -1.338 1.00 0.00 47 PRO A C 4
ATOM 5269 O O . PRO A 1 47 ? 19.531 -3.465 -1.310 1.00 0.00 47 PRO A O 4
ATOM 5280 N N . LEU A 1 48 ? 18.813 -1.346 -1.549 1.00 0.00 48 LEU A N 4
ATOM 5281 C CA . LEU A 1 48 ? 20.149 -0.801 -1.763 1.00 0.00 48 LEU A CA 4
ATOM 5282 C C . LEU A 1 48 ? 20.850 -1.517 -2.913 1.00 0.00 48 LEU A C 4
ATOM 5283 O O . LEU A 1 48 ? 22.039 -1.824 -2.833 1.00 0.00 48 LEU A O 4
ATOM 5299 N N . ASN A 1 49 ? 20.106 -1.778 -3.983 1.00 0.00 49 ASN A N 4
ATOM 5300 C CA . ASN A 1 49 ? 20.657 -2.456 -5.151 1.00 0.00 49 ASN A CA 4
ATOM 5301 C C . ASN A 1 49 ? 20.707 -1.516 -6.352 1.00 0.00 49 ASN A C 4
ATOM 5302 O O . ASN A 1 49 ? 20.173 -0.409 -6.310 1.00 0.00 49 ASN A O 4
ATOM 5313 N N . GLY A 1 50 ? 21.352 -1.968 -7.424 1.00 0.00 50 GLY A N 4
ATOM 5314 C CA . GLY A 1 50 ? 21.459 -1.157 -8.622 1.00 0.00 50 GLY A CA 4
ATOM 5315 C C . GLY A 1 50 ? 22.885 -0.733 -8.909 1.00 0.00 50 GLY A C 4
ATOM 5316 O O . GLY A 1 50 ? 23.504 -0.030 -8.110 1.00 0.00 50 GLY A O 4
ATOM 5320 N N . ALA A 1 51 ? 23.409 -1.161 -10.053 1.00 0.00 51 ALA A N 4
ATOM 5321 C CA . ALA A 1 51 ? 24.772 -0.821 -10.444 1.00 0.00 51 ALA A CA 4
ATOM 5322 C C . ALA A 1 51 ? 24.835 0.572 -11.061 1.00 0.00 51 ALA A C 4
ATOM 5323 O O . ALA A 1 51 ? 25.614 1.419 -10.626 1.00 0.00 51 ALA A O 4
ATOM 5330 N N . SER A 1 52 ? 24.010 0.801 -12.078 1.00 0.00 52 SER A N 4
ATOM 5331 C CA . SER A 1 52 ? 23.975 2.091 -12.758 1.00 0.00 52 SER A CA 4
ATOM 5332 C C . SER A 1 52 ? 22.591 2.724 -12.652 1.00 0.00 52 SER A C 4
ATOM 5333 O O . SER A 1 52 ? 21.765 2.595 -13.556 1.00 0.00 52 SER A O 4
ATOM 5341 N N . LEU A 1 53 ? 22.345 3.408 -11.540 1.00 0.00 53 LEU A N 4
ATOM 5342 C CA . LEU A 1 53 ? 21.061 4.063 -11.314 1.00 0.00 53 LEU A CA 4
ATOM 5343 C C . LEU A 1 53 ? 20.903 5.280 -12.219 1.00 0.00 53 LEU A C 4
ATOM 5344 O O . LEU A 1 53 ? 19.874 5.450 -12.874 1.00 0.00 53 LEU A O 4
ATOM 5360 N N . SER A 1 54 ? 21.930 6.124 -12.252 1.00 0.00 54 SER A N 4
ATOM 5361 C CA . SER A 1 54 ? 21.904 7.327 -13.076 1.00 0.00 54 SER A CA 4
ATOM 5362 C C . SER A 1 54 ? 22.199 6.992 -14.535 1.00 0.00 54 SER A C 4
ATOM 5363 O O . SER A 1 54 ? 21.476 7.413 -15.438 1.00 0.00 54 SER A O 4
ATOM 5371 N N . TRP A 1 55 ? 23.265 6.233 -14.757 1.00 0.00 55 TRP A N 4
ATOM 5372 C CA . TRP A 1 55 ? 23.657 5.841 -16.106 1.00 0.00 55 TRP A CA 4
ATOM 5373 C C . TRP A 1 55 ? 22.985 4.533 -16.510 1.00 0.00 55 TRP A C 4
ATOM 5374 O O . TRP A 1 55 ? 23.601 3.675 -17.142 1.00 0.00 55 TRP A O 4
ATOM 5395 N N . LYS A 1 56 ? 21.716 4.387 -16.142 1.00 0.00 56 LYS A N 4
ATOM 5396 C CA . LYS A 1 56 ? 20.959 3.184 -16.467 1.00 0.00 56 LYS A CA 4
ATOM 5397 C C . LYS A 1 56 ? 20.919 2.957 -17.975 1.00 0.00 56 LYS A C 4
ATOM 5398 O O . LYS A 1 56 ? 20.264 3.699 -18.707 1.00 0.00 56 LYS A O 4
ATOM 5417 N N . LEU A 1 57 ? 21.622 1.927 -18.432 1.00 0.00 57 LEU A N 4
ATOM 5418 C CA . LEU A 1 57 ? 21.665 1.601 -19.853 1.00 0.00 57 LEU A CA 4
ATOM 5419 C C . LEU A 1 57 ? 20.408 0.849 -20.278 1.00 0.00 57 LEU A C 4
ATOM 5420 O O . LEU A 1 57 ? 20.479 -0.131 -21.018 1.00 0.00 57 LEU A O 4
ATOM 5436 N N . ASN A 1 58 ? 19.257 1.317 -19.806 1.00 0.00 58 ASN A N 4
ATOM 5437 C CA . ASN A 1 58 ? 17.983 0.690 -20.139 1.00 0.00 58 ASN A CA 4
ATOM 5438 C C . ASN A 1 58 ? 18.143 -0.819 -20.291 1.00 0.00 58 ASN A C 4
ATOM 5439 O O . ASN A 1 58 ? 17.552 -1.431 -21.181 1.00 0.00 58 ASN A O 4
ATOM 5450 N N . LYS A 1 59 ? 18.945 -1.415 -19.416 1.00 0.00 59 LYS A N 4
ATOM 5451 C CA . LYS A 1 59 ? 19.183 -2.853 -19.450 1.00 0.00 59 LYS A CA 4
ATOM 5452 C C . LYS A 1 59 ? 19.417 -3.400 -18.045 1.00 0.00 59 LYS A C 4
ATOM 5453 O O . LYS A 1 59 ? 20.378 -3.022 -17.375 1.00 0.00 59 LYS A O 4
ATOM 5472 N N . GLN A 1 60 ? 18.533 -4.291 -17.607 1.00 0.00 60 GLN A N 4
ATOM 5473 C CA . GLN A 1 60 ? 18.645 -4.889 -16.282 1.00 0.00 60 GLN A CA 4
ATOM 5474 C C . GLN A 1 60 ? 18.885 -6.392 -16.381 1.00 0.00 60 GLN A C 4
ATOM 5475 O O . GLN A 1 60 ? 17.955 -7.163 -16.613 1.00 0.00 60 GLN A O 4
ATOM 5489 N N . GLU A 1 61 ? 20.138 -6.799 -16.206 1.00 0.00 61 GLU A N 4
ATOM 5490 C CA . GLU A 1 61 ? 20.499 -8.210 -16.277 1.00 0.00 61 GLU A CA 4
ATOM 5491 C C . GLU A 1 61 ? 19.441 -9.077 -15.600 1.00 0.00 61 GLU A C 4
ATOM 5492 O O . GLU A 1 61 ? 18.651 -8.593 -14.788 1.00 0.00 61 GLU A O 4
ATOM 5504 N N . LEU A 1 62 ? 19.431 -10.361 -15.940 1.00 0.00 62 LEU A N 4
ATOM 5505 C CA . LEU A 1 62 ? 18.471 -11.297 -15.366 1.00 0.00 62 LEU A CA 4
ATOM 5506 C C . LEU A 1 62 ? 18.885 -11.708 -13.957 1.00 0.00 62 LEU A C 4
ATOM 5507 O O . LEU A 1 62 ? 20.059 -11.654 -13.588 1.00 0.00 62 LEU A O 4
ATOM 5523 N N . PRO A 1 63 ? 17.901 -12.129 -13.149 1.00 0.00 63 PRO A N 4
ATOM 5524 C CA . PRO A 1 63 ? 18.140 -12.560 -11.768 1.00 0.00 63 PRO A CA 4
ATOM 5525 C C . PRO A 1 63 ? 18.898 -13.880 -11.696 1.00 0.00 63 PRO A C 4
ATOM 5526 O O . PRO A 1 63 ? 18.626 -14.807 -12.460 1.00 0.00 63 PRO A O 4
ATOM 5537 N N . HIS A 1 64 ? 19.851 -13.961 -10.772 1.00 0.00 64 HIS A N 4
ATOM 5538 C CA . HIS A 1 64 ? 20.649 -15.170 -10.600 1.00 0.00 64 HIS A CA 4
ATOM 5539 C C . HIS A 1 64 ? 21.474 -15.098 -9.318 1.00 0.00 64 HIS A C 4
ATOM 5540 O O . HIS A 1 64 ? 22.135 -14.094 -9.049 1.00 0.00 64 HIS A O 4
ATOM 5554 N N . CYS A 1 65 ? 21.430 -16.167 -8.531 1.00 0.00 65 CYS A N 4
ATOM 5555 C CA . CYS A 1 65 ? 22.172 -16.226 -7.278 1.00 0.00 65 CYS A CA 4
ATOM 5556 C C . CYS A 1 65 ? 23.502 -15.488 -7.398 1.00 0.00 65 CYS A C 4
ATOM 5557 O O . CYS A 1 65 ? 24.231 -15.626 -8.381 1.00 0.00 65 CYS A O 4
ATOM 5564 N N . PRO A 1 66 ? 23.828 -14.685 -6.374 1.00 0.00 66 PRO A N 4
ATOM 5565 C CA . PRO A 1 66 ? 25.072 -13.909 -6.341 1.00 0.00 66 PRO A CA 4
ATOM 5566 C C . PRO A 1 66 ? 26.301 -14.794 -6.166 1.00 0.00 66 PRO A C 4
ATOM 5567 O O . PRO A 1 66 ? 27.318 -14.601 -6.834 1.00 0.00 66 PRO A O 4
ATOM 5578 N N . LEU A 1 67 ? 26.203 -15.764 -5.264 1.00 0.00 67 LEU A N 4
ATOM 5579 C CA . LEU A 1 67 ? 27.308 -16.680 -5.002 1.00 0.00 67 LEU A CA 4
ATOM 5580 C C . LEU A 1 67 ? 27.938 -17.160 -6.305 1.00 0.00 67 LEU A C 4
ATOM 5581 O O . LEU A 1 67 ? 27.251 -17.555 -7.247 1.00 0.00 67 LEU A O 4
ATOM 5597 N N . PRO A 1 68 ? 29.278 -17.128 -6.361 1.00 0.00 68 PRO A N 4
ATOM 5598 C CA . PRO A 1 68 ? 30.031 -17.560 -7.543 1.00 0.00 68 PRO A CA 4
ATOM 5599 C C . PRO A 1 68 ? 29.960 -19.068 -7.757 1.00 0.00 68 PRO A C 4
ATOM 5600 O O . PRO A 1 68 ? 29.664 -19.535 -8.855 1.00 0.00 68 PRO A O 4
ATOM 5611 N N . GLY A 1 69 ? 30.234 -19.825 -6.698 1.00 0.00 69 GLY A N 4
ATOM 5612 C CA . GLY A 1 69 ? 30.195 -21.272 -6.792 1.00 0.00 69 GLY A CA 4
ATOM 5613 C C . GLY A 1 69 ? 28.785 -21.806 -6.949 1.00 0.00 69 GLY A C 4
ATOM 5614 O O . GLY A 1 69 ? 28.562 -22.799 -7.641 1.00 0.00 69 GLY A O 4
ATOM 5618 N N . CYS A 1 70 ? 27.829 -21.146 -6.304 1.00 0.00 70 CYS A N 4
ATOM 5619 C CA . CYS A 1 70 ? 26.433 -21.560 -6.373 1.00 0.00 70 CYS A CA 4
ATOM 5620 C C . CYS A 1 70 ? 25.870 -21.343 -7.774 1.00 0.00 70 CYS A C 4
ATOM 5621 O O . CYS A 1 70 ? 25.820 -20.217 -8.267 1.00 0.00 70 CYS A O 4
ATOM 5628 N N . ASN A 1 71 ? 25.447 -22.430 -8.411 1.00 0.00 71 ASN A N 4
ATOM 5629 C CA . ASN A 1 71 ? 24.888 -22.360 -9.756 1.00 0.00 71 ASN A CA 4
ATOM 5630 C C . ASN A 1 71 ? 23.490 -21.748 -9.733 1.00 0.00 71 ASN A C 4
ATOM 5631 O O . ASN A 1 71 ? 23.142 -20.937 -10.590 1.00 0.00 71 ASN A O 4
ATOM 5642 N N . GLY A 1 72 ? 22.694 -22.142 -8.744 1.00 0.00 72 GLY A N 4
ATOM 5643 C CA . GLY A 1 72 ? 21.344 -21.622 -8.626 1.00 0.00 72 GLY A CA 4
ATOM 5644 C C . GLY A 1 72 ? 20.294 -22.714 -8.692 1.00 0.00 72 GLY A C 4
ATOM 5645 O O . GLY A 1 72 ? 19.224 -22.522 -9.270 1.00 0.00 72 GLY A O 4
ATOM 5649 N N . LEU A 1 73 ? 20.600 -23.862 -8.099 1.00 0.00 73 LEU A N 4
ATOM 5650 C CA . LEU A 1 73 ? 19.676 -24.991 -8.093 1.00 0.00 73 LEU A CA 4
ATOM 5651 C C . LEU A 1 73 ? 19.342 -25.414 -6.666 1.00 0.00 73 LEU A C 4
ATOM 5652 O O . LEU A 1 73 ? 20.131 -26.090 -6.008 1.00 0.00 73 LEU A O 4
ATOM 5668 N N . GLY A 1 74 ? 18.165 -25.012 -6.195 1.00 0.00 74 GLY A N 4
ATOM 5669 C CA . GLY A 1 74 ? 17.746 -25.361 -4.850 1.00 0.00 74 GLY A CA 4
ATOM 5670 C C . GLY A 1 74 ? 17.149 -24.183 -4.105 1.00 0.00 74 GLY A C 4
ATOM 5671 O O . GLY A 1 74 ? 17.107 -23.067 -4.625 1.00 0.00 74 GLY A O 4
ATOM 5675 N N . HIS A 1 75 ? 16.685 -24.431 -2.884 1.00 0.00 75 HIS A N 4
ATOM 5676 C CA . HIS A 1 75 ? 16.086 -23.382 -2.067 1.00 0.00 75 HIS A CA 4
ATOM 5677 C C . HIS A 1 75 ? 16.175 -23.731 -0.584 1.00 0.00 75 HIS A C 4
ATOM 5678 O O . HIS A 1 75 ? 15.862 -24.852 -0.181 1.00 0.00 75 HIS A O 4
ATOM 5692 N N . VAL A 1 76 ? 16.603 -22.766 0.222 1.00 0.00 76 VAL A N 4
ATOM 5693 C CA . VAL A 1 76 ? 16.732 -22.971 1.660 1.00 0.00 76 VAL A CA 4
ATOM 5694 C C . VAL A 1 76 ? 15.455 -23.562 2.247 1.00 0.00 76 VAL A C 4
ATOM 5695 O O . VAL A 1 76 ? 15.502 -24.496 3.046 1.00 0.00 76 VAL A O 4
ATOM 5708 N N . ASN A 1 77 ? 14.315 -23.011 1.845 1.00 0.00 77 ASN A N 4
ATOM 5709 C CA . ASN A 1 77 ? 13.024 -23.483 2.331 1.00 0.00 77 ASN A CA 4
ATOM 5710 C C . ASN A 1 77 ? 12.858 -24.978 2.072 1.00 0.00 77 ASN A C 4
ATOM 5711 O O . ASN A 1 77 ? 12.073 -25.651 2.739 1.00 0.00 77 ASN A O 4
ATOM 5722 N N . ASN A 1 78 ? 13.605 -25.490 1.098 1.00 0.00 78 ASN A N 4
ATOM 5723 C CA . ASN A 1 78 ? 13.541 -26.905 0.750 1.00 0.00 78 ASN A CA 4
ATOM 5724 C C . ASN A 1 78 ? 12.176 -27.261 0.170 1.00 0.00 78 ASN A C 4
ATOM 5725 O O . ASN A 1 78 ? 11.651 -28.349 0.412 1.00 0.00 78 ASN A O 4
ATOM 5736 N N . VAL A 1 79 ? 11.605 -26.338 -0.597 1.00 0.00 79 VAL A N 4
ATOM 5737 C CA . VAL A 1 79 ? 10.302 -26.555 -1.214 1.00 0.00 79 VAL A CA 4
ATOM 5738 C C . VAL A 1 79 ? 10.353 -26.290 -2.714 1.00 0.00 79 VAL A C 4
ATOM 5739 O O . VAL A 1 79 ? 9.593 -26.876 -3.485 1.00 0.00 79 VAL A O 4
ATOM 5752 N N . PHE A 1 80 ? 11.255 -25.404 -3.123 1.00 0.00 80 PHE A N 4
ATOM 5753 C CA . PHE A 1 80 ? 11.406 -25.061 -4.532 1.00 0.00 80 PHE A CA 4
ATOM 5754 C C . PHE A 1 80 ? 12.606 -25.779 -5.142 1.00 0.00 80 PHE A C 4
ATOM 5755 O O . PHE A 1 80 ? 13.284 -26.558 -4.471 1.00 0.00 80 PHE A O 4
ATOM 5772 N N . VAL A 1 81 ? 12.863 -25.512 -6.418 1.00 0.00 81 VAL A N 4
ATOM 5773 C CA . VAL A 1 81 ? 13.981 -26.132 -7.119 1.00 0.00 81 VAL A CA 4
ATOM 5774 C C . VAL A 1 81 ? 14.998 -25.087 -7.564 1.00 0.00 81 VAL A C 4
ATOM 5775 O O . VAL A 1 81 ? 16.198 -25.355 -7.617 1.00 0.00 81 VAL A O 4
ATOM 5788 N N . THR A 1 82 ? 14.509 -23.892 -7.883 1.00 0.00 82 THR A N 4
ATOM 5789 C CA . THR A 1 82 ? 15.375 -22.806 -8.324 1.00 0.00 82 THR A CA 4
ATOM 5790 C C . THR A 1 82 ? 15.426 -21.689 -7.289 1.00 0.00 82 THR A C 4
ATOM 5791 O O . THR A 1 82 ? 14.665 -21.691 -6.320 1.00 0.00 82 THR A O 4
ATOM 5802 N N . HIS A 1 83 ? 16.328 -20.735 -7.498 1.00 0.00 83 HIS A N 4
ATOM 5803 C CA . HIS A 1 83 ? 16.477 -19.609 -6.582 1.00 0.00 83 HIS A CA 4
ATOM 5804 C C . HIS A 1 83 ? 17.478 -18.595 -7.127 1.00 0.00 83 HIS A C 4
ATOM 5805 O O . HIS A 1 83 ? 18.639 -18.923 -7.371 1.00 0.00 83 HIS A O 4
ATOM 5819 N N . ARG A 1 84 ? 17.019 -17.362 -7.316 1.00 0.00 84 ARG A N 4
ATOM 5820 C CA . ARG A 1 84 ? 17.874 -16.300 -7.834 1.00 0.00 84 ARG A CA 4
ATOM 5821 C C . ARG A 1 84 ? 18.116 -15.231 -6.773 1.00 0.00 84 ARG A C 4
ATOM 5822 O O . ARG A 1 84 ? 18.070 -14.035 -7.060 1.00 0.00 84 ARG A O 4
ATOM 5843 N N . SER A 1 85 ? 18.374 -15.671 -5.545 1.00 0.00 85 SER A N 4
ATOM 5844 C CA . SER A 1 85 ? 18.619 -14.752 -4.440 1.00 0.00 85 SER A CA 4
ATOM 5845 C C . SER A 1 85 ? 19.099 -15.506 -3.203 1.00 0.00 85 SER A C 4
ATOM 5846 O O . SER A 1 85 ? 18.750 -16.669 -2.996 1.00 0.00 85 SER A O 4
ATOM 5854 N N . LEU A 1 86 ? 19.903 -14.836 -2.385 1.00 0.00 86 LEU A N 4
ATOM 5855 C CA . LEU A 1 86 ? 20.433 -15.441 -1.168 1.00 0.00 86 LEU A CA 4
ATOM 5856 C C . LEU A 1 86 ? 19.308 -16.003 -0.305 1.00 0.00 86 LEU A C 4
ATOM 5857 O O . LEU A 1 86 ? 19.424 -17.096 0.249 1.00 0.00 86 LEU A O 4
ATOM 5873 N N . SER A 1 87 ? 18.219 -15.249 -0.197 1.00 0.00 87 SER A N 4
ATOM 5874 C CA . SER A 1 87 ? 17.073 -15.672 0.600 1.00 0.00 87 SER A CA 4
ATOM 5875 C C . SER A 1 87 ? 16.796 -17.160 0.408 1.00 0.00 87 SER A C 4
ATOM 5876 O O . SER A 1 87 ? 16.631 -17.902 1.375 1.00 0.00 87 SER A O 4
ATOM 5884 N N . GLY A 1 88 ? 16.748 -17.588 -0.850 1.00 0.00 88 GLY A N 4
ATOM 5885 C CA . GLY A 1 88 ? 16.491 -18.985 -1.148 1.00 0.00 88 GLY A CA 4
ATOM 5886 C C . GLY A 1 88 ? 17.738 -19.721 -1.597 1.00 0.00 88 GLY A C 4
ATOM 5887 O O . GLY A 1 88 ? 17.687 -20.543 -2.512 1.00 0.00 88 GLY A O 4
ATOM 5891 N N . CYS A 1 89 ? 18.862 -19.425 -0.954 1.00 0.00 89 CYS A N 4
ATOM 5892 C CA . CYS A 1 89 ? 20.129 -20.062 -1.293 1.00 0.00 89 CYS A CA 4
ATOM 5893 C C . CYS A 1 89 ? 20.542 -21.058 -0.213 1.00 0.00 89 CYS A C 4
ATOM 5894 O O . CYS A 1 89 ? 20.950 -20.686 0.887 1.00 0.00 89 CYS A O 4
ATOM 5901 N N . PRO A 1 90 ? 20.436 -22.356 -0.535 1.00 0.00 90 PRO A N 4
ATOM 5902 C CA . PRO A 1 90 ? 20.795 -23.433 0.393 1.00 0.00 90 PRO A CA 4
ATOM 5903 C C . PRO A 1 90 ? 22.299 -23.515 0.633 1.00 0.00 90 PRO A C 4
ATOM 5904 O O . PRO A 1 90 ? 22.747 -24.010 1.667 1.00 0.00 90 PRO A O 4
ATOM 5915 N N . LEU A 1 91 ? 23.074 -23.025 -0.329 1.00 0.00 91 LEU A N 4
ATOM 5916 C CA . LEU A 1 91 ? 24.528 -23.042 -0.222 1.00 0.00 91 LEU A CA 4
ATOM 5917 C C . LEU A 1 91 ? 25.019 -21.932 0.702 1.00 0.00 91 LEU A C 4
ATOM 5918 O O . LEU A 1 91 ? 26.023 -22.088 1.397 1.00 0.00 91 LEU A O 4
ATOM 5934 N N . ASN A 1 92 ? 24.304 -20.812 0.705 1.00 0.00 92 ASN A N 4
ATOM 5935 C CA . ASN A 1 92 ? 24.666 -19.676 1.545 1.00 0.00 92 ASN A CA 4
ATOM 5936 C C . ASN A 1 92 ? 24.283 -19.931 3.000 1.00 0.00 92 ASN A C 4
ATOM 5937 O O . ASN A 1 92 ? 25.131 -19.894 3.891 1.00 0.00 92 ASN A O 4
ATOM 5948 N N . ALA A 1 93 ? 23.001 -20.191 3.232 1.00 0.00 93 ALA A N 4
ATOM 5949 C CA . ALA A 1 93 ? 22.506 -20.455 4.577 1.00 0.00 93 ALA A CA 4
ATOM 5950 C C . ALA A 1 93 ? 23.486 -21.321 5.362 1.00 0.00 93 ALA A C 4
ATOM 5951 O O . ALA A 1 93 ? 23.523 -21.272 6.591 1.00 0.00 93 ALA A O 4
ATOM 5958 N N . GLN A 1 94 ? 24.277 -22.111 4.644 1.00 0.00 94 GLN A N 4
ATOM 5959 C CA . GLN A 1 94 ? 25.256 -22.988 5.275 1.00 0.00 94 GLN A CA 4
ATOM 5960 C C . GLN A 1 94 ? 26.328 -22.178 5.996 1.00 0.00 94 GLN A C 4
ATOM 5961 O O . GLN A 1 94 ? 26.701 -22.489 7.127 1.00 0.00 94 GLN A O 4
ATOM 5975 N N . VAL A 1 95 ? 26.822 -21.136 5.333 1.00 0.00 95 VAL A N 4
ATOM 5976 C CA . VAL A 1 95 ? 27.851 -20.280 5.911 1.00 0.00 95 VAL A CA 4
ATOM 5977 C C . VAL A 1 95 ? 27.331 -19.553 7.146 1.00 0.00 95 VAL A C 4
ATOM 5978 O O . VAL A 1 95 ? 28.103 -19.179 8.029 1.00 0.00 95 VAL A O 4
ATOM 5991 N N . ILE A 1 96 ? 26.018 -19.355 7.200 1.00 0.00 96 ILE A N 4
ATOM 5992 C CA . ILE A 1 96 ? 25.395 -18.674 8.328 1.00 0.00 96 ILE A CA 4
ATOM 5993 C C . ILE A 1 96 ? 25.571 -19.469 9.617 1.00 0.00 96 ILE A C 4
ATOM 5994 O O . ILE A 1 96 ? 25.188 -20.636 9.697 1.00 0.00 96 ILE A O 4
ATOM 6010 N N . LYS A 1 97 ? 26.152 -18.829 10.626 1.00 0.00 97 LYS A N 4
ATOM 6011 C CA . LYS A 1 97 ? 26.377 -19.474 11.914 1.00 0.00 97 LYS A CA 4
ATOM 6012 C C . LYS A 1 97 ? 26.925 -18.479 12.932 1.00 0.00 97 LYS A C 4
ATOM 6013 O O . LYS A 1 97 ? 27.650 -17.549 12.579 1.00 0.00 97 LYS A O 4
ATOM 6032 N N . LYS A 1 98 ? 26.576 -18.683 14.198 1.00 0.00 98 LYS A N 4
ATOM 6033 C CA . LYS A 1 98 ? 27.034 -17.806 15.269 1.00 0.00 98 LYS A CA 4
ATOM 6034 C C . LYS A 1 98 ? 27.718 -18.607 16.373 1.00 0.00 98 LYS A C 4
ATOM 6035 O O . LYS A 1 98 ? 27.056 -19.235 17.198 1.00 0.00 98 LYS A O 4
ATOM 6054 N N . GLY A 1 99 ? 29.047 -18.579 16.382 1.00 0.00 99 GLY A N 4
ATOM 6055 C CA . GLY A 1 99 ? 29.797 -19.305 17.390 1.00 0.00 99 GLY A CA 4
ATOM 6056 C C . GLY A 1 99 ? 31.000 -18.529 17.888 1.00 0.00 99 GLY A C 4
ATOM 6057 O O . GLY A 1 99 ? 30.920 -17.822 18.893 1.00 0.00 99 GLY A O 4
ATOM 6061 N N . LYS A 1 100 ? 32.120 -18.661 17.186 1.00 0.00 100 LYS A N 4
ATOM 6062 C CA . LYS A 1 100 ? 33.346 -17.967 17.562 1.00 0.00 100 LYS A CA 4
ATOM 6063 C C . LYS A 1 100 ? 33.277 -16.493 17.177 1.00 0.00 100 LYS A C 4
ATOM 6064 O O . LYS A 1 100 ? 33.480 -16.134 16.016 1.00 0.00 100 LYS A O 4
ATOM 6083 N N . VAL A 1 101 ? 32.991 -15.642 18.157 1.00 0.00 101 VAL A N 4
ATOM 6084 C CA . VAL A 1 101 ? 32.899 -14.206 17.921 1.00 0.00 101 VAL A CA 4
ATOM 6085 C C . VAL A 1 101 ? 33.780 -13.431 18.894 1.00 0.00 101 VAL A C 4
ATOM 6086 O O . VAL A 1 101 ? 34.010 -13.867 20.022 1.00 0.00 101 VAL A O 4
ATOM 6099 N N . SER A 1 102 ? 34.270 -12.278 18.450 1.00 0.00 102 SER A N 4
ATOM 6100 C CA . SER A 1 102 ? 35.130 -11.443 19.280 1.00 0.00 102 SER A CA 4
ATOM 6101 C C . SER A 1 102 ? 34.615 -10.007 19.322 1.00 0.00 102 SER A C 4
ATOM 6102 O O . SER A 1 102 ? 34.926 -9.199 18.447 1.00 0.00 102 SER A O 4
ATOM 6110 N N . SER A 1 103 ? 33.826 -9.697 20.346 1.00 0.00 103 SER A N 4
ATOM 6111 C CA . SER A 1 103 ? 33.264 -8.361 20.501 1.00 0.00 103 SER A CA 4
ATOM 6112 C C . SER A 1 103 ? 33.465 -7.849 21.924 1.00 0.00 103 SER A C 4
ATOM 6113 O O . SER A 1 103 ? 33.351 -8.604 22.889 1.00 0.00 103 SER A O 4
ATOM 6121 N N . GLY A 1 104 ? 33.764 -6.559 22.046 1.00 0.00 104 GLY A N 4
ATOM 6122 C CA . GLY A 1 104 ? 33.976 -5.967 23.354 1.00 0.00 104 GLY A CA 4
ATOM 6123 C C . GLY A 1 104 ? 32.766 -5.197 23.845 1.00 0.00 104 GLY A C 4
ATOM 6124 O O . GLY A 1 104 ? 32.476 -4.094 23.382 1.00 0.00 104 GLY A O 4
ATOM 6128 N N . PRO A 1 105 ? 32.035 -5.785 24.803 1.00 0.00 105 PRO A N 4
ATOM 6129 C CA . PRO A 1 105 ? 30.837 -5.165 25.377 1.00 0.00 105 PRO A CA 4
ATOM 6130 C C . PRO A 1 105 ? 31.168 -3.951 26.238 1.00 0.00 105 PRO A C 4
ATOM 6131 O O . PRO A 1 105 ? 31.347 -4.068 27.450 1.00 0.00 105 PRO A O 4
ATOM 6142 N N . SER A 1 106 ? 31.248 -2.786 25.604 1.00 0.00 106 SER A N 4
ATOM 6143 C CA . SER A 1 106 ? 31.561 -1.550 26.312 1.00 0.00 106 SER A CA 4
ATOM 6144 C C . SER A 1 106 ? 31.058 -0.337 25.536 1.00 0.00 106 SER A C 4
ATOM 6145 O O . SER A 1 106 ? 31.360 -0.174 24.354 1.00 0.00 106 SER A O 4
ATOM 6153 N N . SER A 1 107 ? 30.289 0.512 26.210 1.00 0.00 107 SER A N 4
ATOM 6154 C CA . SER A 1 107 ? 29.740 1.709 25.584 1.00 0.00 107 SER A CA 4
ATOM 6155 C C . SER A 1 107 ? 30.405 2.965 26.137 1.00 0.00 107 SER A C 4
ATOM 6156 O O . SER A 1 107 ? 30.753 3.030 27.315 1.00 0.00 107 SER A O 4
ATOM 6164 N N . GLY A 1 108 ? 30.579 3.964 25.276 1.00 0.00 108 GLY A N 4
ATOM 6165 C CA . GLY A 1 108 ? 31.203 5.205 25.696 1.00 0.00 108 GLY A CA 4
ATOM 6166 C C . GLY A 1 108 ? 30.255 6.385 25.617 1.00 0.00 108 GLY A C 4
ATOM 6167 O O . GLY A 1 108 ? 29.241 6.294 24.927 1.00 0.00 108 GLY A O 4
ATOM 6173 N N . GLY A 1 1 ? -42.230 -7.661 18.290 1.00 0.00 1 GLY A N 5
ATOM 6174 C CA . GLY A 1 1 ? -40.785 -7.726 18.174 1.00 0.00 1 GLY A CA 5
ATOM 6175 C C . GLY A 1 1 ? -40.313 -7.619 16.738 1.00 0.00 1 GLY A C 5
ATOM 6176 O O . GLY A 1 1 ? -40.960 -8.132 15.825 1.00 0.00 1 GLY A O 5
ATOM 6180 N N . SER A 1 2 ? -39.183 -6.948 16.536 1.00 0.00 2 SER A N 5
ATOM 6181 C CA . SER A 1 2 ? -38.628 -6.770 15.200 1.00 0.00 2 SER A CA 5
ATOM 6182 C C . SER A 1 2 ? -37.262 -6.093 15.265 1.00 0.00 2 SER A C 5
ATOM 6183 O O . SER A 1 2 ? -36.923 -5.449 16.257 1.00 0.00 2 SER A O 5
ATOM 6191 N N . SER A 1 3 ? -36.483 -6.244 14.199 1.00 0.00 3 SER A N 5
ATOM 6192 C CA . SER A 1 3 ? -35.152 -5.651 14.135 1.00 0.00 3 SER A CA 5
ATOM 6193 C C . SER A 1 3 ? -34.524 -5.873 12.762 1.00 0.00 3 SER A C 5
ATOM 6194 O O . SER A 1 3 ? -35.071 -6.590 11.925 1.00 0.00 3 SER A O 5
ATOM 6202 N N . GLY A 1 4 ? -33.371 -5.250 12.538 1.00 0.00 4 GLY A N 5
ATOM 6203 C CA . GLY A 1 4 ? -32.686 -5.391 11.267 1.00 0.00 4 GLY A CA 5
ATOM 6204 C C . GLY A 1 4 ? -31.889 -4.156 10.897 1.00 0.00 4 GLY A C 5
ATOM 6205 O O . GLY A 1 4 ? -32.312 -3.032 11.168 1.00 0.00 4 GLY A O 5
ATOM 6209 N N . SER A 1 5 ? -30.731 -4.363 10.278 1.00 0.00 5 SER A N 5
ATOM 6210 C CA . SER A 1 5 ? -29.870 -3.257 9.876 1.00 0.00 5 SER A CA 5
ATOM 6211 C C . SER A 1 5 ? -28.859 -3.710 8.827 1.00 0.00 5 SER A C 5
ATOM 6212 O O . SER A 1 5 ? -28.406 -4.854 8.839 1.00 0.00 5 SER A O 5
ATOM 6220 N N . SER A 1 6 ? -28.510 -2.802 7.921 1.00 0.00 6 SER A N 5
ATOM 6221 C CA . SER A 1 6 ? -27.556 -3.107 6.861 1.00 0.00 6 SER A CA 5
ATOM 6222 C C . SER A 1 6 ? -27.170 -1.845 6.098 1.00 0.00 6 SER A C 5
ATOM 6223 O O . SER A 1 6 ? -27.755 -0.781 6.298 1.00 0.00 6 SER A O 5
ATOM 6231 N N . GLY A 1 7 ? -26.178 -1.971 5.220 1.00 0.00 7 GLY A N 5
ATOM 6232 C CA . GLY A 1 7 ? -25.730 -0.833 4.439 1.00 0.00 7 GLY A CA 5
ATOM 6233 C C . GLY A 1 7 ? -24.434 -1.110 3.703 1.00 0.00 7 GLY A C 5
ATOM 6234 O O . GLY A 1 7 ? -23.954 -2.243 3.651 1.00 0.00 7 GLY A O 5
ATOM 6238 N N . PRO A 1 8 ? -23.845 -0.057 3.117 1.00 0.00 8 PRO A N 5
ATOM 6239 C CA . PRO A 1 8 ? -22.590 -0.167 2.368 1.00 0.00 8 PRO A CA 5
ATOM 6240 C C . PRO A 1 8 ? -21.397 -0.452 3.276 1.00 0.00 8 PRO A C 5
ATOM 6241 O O . PRO A 1 8 ? -21.541 -0.537 4.495 1.00 0.00 8 PRO A O 5
ATOM 6252 N N . GLU A 1 9 ? -20.222 -0.597 2.672 1.00 0.00 9 GLU A N 5
ATOM 6253 C CA . GLU A 1 9 ? -19.005 -0.873 3.427 1.00 0.00 9 GLU A CA 5
ATOM 6254 C C . GLU A 1 9 ? -17.774 -0.374 2.677 1.00 0.00 9 GLU A C 5
ATOM 6255 O O . GLU A 1 9 ? -17.508 -0.793 1.549 1.00 0.00 9 GLU A O 5
ATOM 6267 N N . LEU A 1 10 ? -17.027 0.524 3.309 1.00 0.00 10 LEU A N 5
ATOM 6268 C CA . LEU A 1 10 ? -15.823 1.082 2.701 1.00 0.00 10 LEU A CA 5
ATOM 6269 C C . LEU A 1 10 ? -14.819 1.502 3.770 1.00 0.00 10 LEU A C 5
ATOM 6270 O O . LEU A 1 10 ? -15.120 2.332 4.628 1.00 0.00 10 LEU A O 5
ATOM 6286 N N . LYS A 1 11 ? -13.623 0.926 3.710 1.00 0.00 11 LYS A N 5
ATOM 6287 C CA . LYS A 1 11 ? -12.572 1.242 4.670 1.00 0.00 11 LYS A CA 5
ATOM 6288 C C . LYS A 1 11 ? -11.219 0.736 4.181 1.00 0.00 11 LYS A C 5
ATOM 6289 O O . LYS A 1 11 ? -11.107 0.198 3.079 1.00 0.00 11 LYS A O 5
ATOM 6308 N N . CYS A 1 12 ? -10.193 0.911 5.007 1.00 0.00 12 CYS A N 5
ATOM 6309 C CA . CYS A 1 12 ? -8.847 0.472 4.660 1.00 0.00 12 CYS A CA 5
ATOM 6310 C C . CYS A 1 12 ? -8.890 -0.801 3.818 1.00 0.00 12 CYS A C 5
ATOM 6311 O O . CYS A 1 12 ? -9.228 -1.882 4.300 1.00 0.00 12 CYS A O 5
ATOM 6318 N N . PRO A 1 13 ? -8.540 -0.670 2.530 1.00 0.00 13 PRO A N 5
ATOM 6319 C CA . PRO A 1 13 ? -8.530 -1.799 1.594 1.00 0.00 13 PRO A CA 5
ATOM 6320 C C . PRO A 1 13 ? -7.415 -2.794 1.899 1.00 0.00 13 PRO A C 5
ATOM 6321 O O . PRO A 1 13 ? -7.480 -3.956 1.496 1.00 0.00 13 PRO A O 5
ATOM 6332 N N . VAL A 1 14 ? -6.393 -2.331 2.612 1.00 0.00 14 VAL A N 5
ATOM 6333 C CA . VAL A 1 14 ? -5.265 -3.182 2.971 1.00 0.00 14 VAL A CA 5
ATOM 6334 C C . VAL A 1 14 ? -5.720 -4.376 3.803 1.00 0.00 14 VAL A C 5
ATOM 6335 O O . VAL A 1 14 ? -6.089 -4.229 4.968 1.00 0.00 14 VAL A O 5
ATOM 6348 N N . ILE A 1 15 ? -5.690 -5.558 3.196 1.00 0.00 15 ILE A N 5
ATOM 6349 C CA . ILE A 1 15 ? -6.098 -6.778 3.882 1.00 0.00 15 ILE A CA 5
ATOM 6350 C C . ILE A 1 15 ? -5.405 -6.907 5.234 1.00 0.00 15 ILE A C 5
ATOM 6351 O O . ILE A 1 15 ? -4.301 -6.400 5.428 1.00 0.00 15 ILE A O 5
ATOM 6367 N N . GLY A 1 16 ? -6.061 -7.590 6.166 1.00 0.00 16 GLY A N 5
ATOM 6368 C CA . GLY A 1 16 ? -5.493 -7.775 7.489 1.00 0.00 16 GLY A CA 5
ATOM 6369 C C . GLY A 1 16 ? -5.674 -6.558 8.374 1.00 0.00 16 GLY A C 5
ATOM 6370 O O . GLY A 1 16 ? -5.909 -6.684 9.576 1.00 0.00 16 GLY A O 5
ATOM 6374 N N . CYS A 1 17 ? -5.564 -5.375 7.779 1.00 0.00 17 CYS A N 5
ATOM 6375 C CA . CYS A 1 17 ? -5.715 -4.129 8.521 1.00 0.00 17 CYS A CA 5
ATOM 6376 C C . CYS A 1 17 ? -7.179 -3.879 8.871 1.00 0.00 17 CYS A C 5
ATOM 6377 O O . CYS A 1 17 ? -8.082 -4.326 8.164 1.00 0.00 17 CYS A O 5
ATOM 6384 N N . ASP A 1 18 ? -7.405 -3.162 9.966 1.00 0.00 18 ASP A N 5
ATOM 6385 C CA . ASP A 1 18 ? -8.759 -2.850 10.410 1.00 0.00 18 ASP A CA 5
ATOM 6386 C C . ASP A 1 18 ? -9.016 -1.348 10.357 1.00 0.00 18 ASP A C 5
ATOM 6387 O O . ASP A 1 18 ? -9.804 -0.814 11.137 1.00 0.00 18 ASP A O 5
ATOM 6396 N N . GLY A 1 19 ? -8.345 -0.670 9.430 1.00 0.00 19 GLY A N 5
ATOM 6397 C CA . GLY A 1 19 ? -8.514 0.765 9.293 1.00 0.00 19 GLY A CA 5
ATOM 6398 C C . GLY A 1 19 ? -8.425 1.489 10.622 1.00 0.00 19 GLY A C 5
ATOM 6399 O O . GLY A 1 19 ? -9.249 2.353 10.921 1.00 0.00 19 GLY A O 5
ATOM 6403 N N . GLN A 1 20 ? -7.424 1.135 11.421 1.00 0.00 20 GLN A N 5
ATOM 6404 C CA . GLN A 1 20 ? -7.233 1.756 12.726 1.00 0.00 20 GLN A CA 5
ATOM 6405 C C . GLN A 1 20 ? -5.877 2.451 12.805 1.00 0.00 20 GLN A C 5
ATOM 6406 O O . GLN A 1 20 ? -4.845 1.857 12.498 1.00 0.00 20 GLN A O 5
ATOM 6420 N N . GLY A 1 21 ? -5.889 3.715 13.219 1.00 0.00 21 GLY A N 5
ATOM 6421 C CA . GLY A 1 21 ? -4.654 4.470 13.330 1.00 0.00 21 GLY A CA 5
ATOM 6422 C C . GLY A 1 21 ? -4.406 5.356 12.126 1.00 0.00 21 GLY A C 5
ATOM 6423 O O . GLY A 1 21 ? -5.309 5.590 11.322 1.00 0.00 21 GLY A O 5
ATOM 6427 N N . HIS A 1 22 ? -3.179 5.852 12.001 1.00 0.00 22 HIS A N 5
ATOM 6428 C CA . HIS A 1 22 ? -2.816 6.720 10.886 1.00 0.00 22 HIS A CA 5
ATOM 6429 C C . HIS A 1 22 ? -1.300 6.779 10.716 1.00 0.00 22 HIS A C 5
ATOM 6430 O O . HIS A 1 22 ? -0.564 6.949 11.688 1.00 0.00 22 HIS A O 5
ATOM 6444 N N . ILE A 1 23 ? -0.843 6.637 9.476 1.00 0.00 23 ILE A N 5
ATOM 6445 C CA . ILE A 1 23 ? 0.584 6.675 9.180 1.00 0.00 23 ILE A CA 5
ATOM 6446 C C . ILE A 1 23 ? 1.217 7.964 9.693 1.00 0.00 23 ILE A C 5
ATOM 6447 O O . ILE A 1 23 ? 2.439 8.066 9.802 1.00 0.00 23 ILE A O 5
ATOM 6463 N N . SER A 1 24 ? 0.378 8.945 10.009 1.00 0.00 24 SER A N 5
ATOM 6464 C CA . SER A 1 24 ? 0.856 10.229 10.509 1.00 0.00 24 SER A CA 5
ATOM 6465 C C . SER A 1 24 ? 0.918 10.229 12.033 1.00 0.00 24 SER A C 5
ATOM 6466 O O . SER A 1 24 ? 1.830 10.802 12.628 1.00 0.00 24 SER A O 5
ATOM 6474 N N . GLY A 1 25 ? -0.059 9.580 12.659 1.00 0.00 25 GLY A N 5
ATOM 6475 C CA . GLY A 1 25 ? -0.098 9.517 14.109 1.00 0.00 25 GLY A CA 5
ATOM 6476 C C . GLY A 1 25 ? -1.156 10.427 14.700 1.00 0.00 25 GLY A C 5
ATOM 6477 O O . GLY A 1 25 ? -1.874 10.039 15.622 1.00 0.00 25 GLY A O 5
ATOM 6481 N N . LYS A 1 26 ? -1.253 11.642 14.171 1.00 0.00 26 LYS A N 5
ATOM 6482 C CA . LYS A 1 26 ? -2.231 12.611 14.652 1.00 0.00 26 LYS A CA 5
ATOM 6483 C C . LYS A 1 26 ? -3.628 12.000 14.693 1.00 0.00 26 LYS A C 5
ATOM 6484 O O . LYS A 1 26 ? -4.314 12.062 15.713 1.00 0.00 26 LYS A O 5
ATOM 6503 N N . TYR A 1 27 ? -4.042 11.409 13.578 1.00 0.00 27 TYR A N 5
ATOM 6504 C CA . TYR A 1 27 ? -5.358 10.787 13.486 1.00 0.00 27 TYR A CA 5
ATOM 6505 C C . TYR A 1 27 ? -5.326 9.360 14.025 1.00 0.00 27 TYR A C 5
ATOM 6506 O O . TYR A 1 27 ? -4.320 8.660 13.905 1.00 0.00 27 TYR A O 5
ATOM 6524 N N . THR A 1 28 ? -6.435 8.934 14.621 1.00 0.00 28 THR A N 5
ATOM 6525 C CA . THR A 1 28 ? -6.536 7.592 15.180 1.00 0.00 28 THR A CA 5
ATOM 6526 C C . THR A 1 28 ? -7.451 6.712 14.336 1.00 0.00 28 THR A C 5
ATOM 6527 O O . THR A 1 28 ? -8.169 5.863 14.863 1.00 0.00 28 THR A O 5
ATOM 6538 N N . SER A 1 29 ? -7.419 6.920 13.024 1.00 0.00 29 SER A N 5
ATOM 6539 C CA . SER A 1 29 ? -8.248 6.147 12.107 1.00 0.00 29 SER A CA 5
ATOM 6540 C C . SER A 1 29 ? -7.876 6.442 10.657 1.00 0.00 29 SER A C 5
ATOM 6541 O O . SER A 1 29 ? -7.270 7.471 10.357 1.00 0.00 29 SER A O 5
ATOM 6549 N N . HIS A 1 30 ? -8.242 5.531 9.762 1.00 0.00 30 HIS A N 5
ATOM 6550 C CA . HIS A 1 30 ? -7.948 5.692 8.342 1.00 0.00 30 HIS A CA 5
ATOM 6551 C C . HIS A 1 30 ? -8.818 4.766 7.498 1.00 0.00 30 HIS A C 5
ATOM 6552 O O . HIS A 1 30 ? -9.195 3.680 7.939 1.00 0.00 30 HIS A O 5
ATOM 6566 N N . ARG A 1 31 ? -9.133 5.203 6.283 1.00 0.00 31 ARG A N 5
ATOM 6567 C CA . ARG A 1 31 ? -9.960 4.414 5.378 1.00 0.00 31 ARG A CA 5
ATOM 6568 C C . ARG A 1 31 ? -9.350 4.373 3.980 1.00 0.00 31 ARG A C 5
ATOM 6569 O O . ARG A 1 31 ? -10.047 4.135 2.993 1.00 0.00 31 ARG A O 5
ATOM 6590 N N . THR A 1 32 ? -8.044 4.609 3.902 1.00 0.00 32 THR A N 5
ATOM 6591 C CA . THR A 1 32 ? -7.341 4.601 2.626 1.00 0.00 32 THR A CA 5
ATOM 6592 C C . THR A 1 32 ? -5.918 4.077 2.785 1.00 0.00 32 THR A C 5
ATOM 6593 O O . THR A 1 32 ? -5.266 4.323 3.800 1.00 0.00 32 THR A O 5
ATOM 6604 N N . ALA A 1 33 ? -5.442 3.355 1.777 1.00 0.00 33 ALA A N 5
ATOM 6605 C CA . ALA A 1 33 ? -4.095 2.798 1.804 1.00 0.00 33 ALA A CA 5
ATOM 6606 C C . ALA A 1 33 ? -3.054 3.892 2.016 1.00 0.00 33 ALA A C 5
ATOM 6607 O O . ALA A 1 33 ? -2.081 3.703 2.746 1.00 0.00 33 ALA A O 5
ATOM 6614 N N . SER A 1 34 ? -3.265 5.036 1.372 1.00 0.00 34 SER A N 5
ATOM 6615 C CA . SER A 1 34 ? -2.341 6.159 1.487 1.00 0.00 34 SER A CA 5
ATOM 6616 C C . SER A 1 34 ? -2.129 6.540 2.949 1.00 0.00 34 SER A C 5
ATOM 6617 O O . SER A 1 34 ? -1.011 6.837 3.368 1.00 0.00 34 SER A O 5
ATOM 6625 N N . GLY A 1 35 ? -3.212 6.530 3.720 1.00 0.00 35 GLY A N 5
ATOM 6626 C CA . GLY A 1 35 ? -3.124 6.877 5.127 1.00 0.00 35 GLY A CA 5
ATOM 6627 C C . GLY A 1 35 ? -3.059 5.655 6.022 1.00 0.00 35 GLY A C 5
ATOM 6628 O O . GLY A 1 35 ? -3.179 5.764 7.242 1.00 0.00 35 GLY A O 5
ATOM 6632 N N . CYS A 1 36 ? -2.870 4.488 5.415 1.00 0.00 36 CYS A N 5
ATOM 6633 C CA . CYS A 1 36 ? -2.791 3.240 6.164 1.00 0.00 36 CYS A CA 5
ATOM 6634 C C . CYS A 1 36 ? -1.402 3.054 6.767 1.00 0.00 36 CYS A C 5
ATOM 6635 O O . CYS A 1 36 ? -0.415 2.840 6.063 1.00 0.00 36 CYS A O 5
ATOM 6642 N N . PRO A 1 37 ? -1.321 3.137 8.104 1.00 0.00 37 PRO A N 5
ATOM 6643 C CA . PRO A 1 37 ? -0.058 2.980 8.832 1.00 0.00 37 PRO A CA 5
ATOM 6644 C C . PRO A 1 37 ? 0.459 1.547 8.792 1.00 0.00 37 PRO A C 5
ATOM 6645 O O . PRO A 1 37 ? 1.668 1.311 8.830 1.00 0.00 37 PRO A O 5
ATOM 6656 N N . LEU A 1 38 ? -0.461 0.592 8.714 1.00 0.00 38 LEU A N 5
ATOM 6657 C CA . LEU A 1 38 ? -0.097 -0.820 8.668 1.00 0.00 38 LEU A CA 5
ATOM 6658 C C . LEU A 1 38 ? 0.578 -1.165 7.345 1.00 0.00 38 LEU A C 5
ATOM 6659 O O . LEU A 1 38 ? 1.378 -2.098 7.270 1.00 0.00 38 LEU A O 5
ATOM 6675 N N . ALA A 1 39 ? 0.251 -0.407 6.304 1.00 0.00 39 ALA A N 5
ATOM 6676 C CA . ALA A 1 39 ? 0.829 -0.630 4.985 1.00 0.00 39 ALA A CA 5
ATOM 6677 C C . ALA A 1 39 ? 2.297 -0.219 4.951 1.00 0.00 39 ALA A C 5
ATOM 6678 O O . ALA A 1 39 ? 3.102 -0.817 4.238 1.00 0.00 39 ALA A O 5
ATOM 6685 N N . ALA A 1 40 ? 2.638 0.804 5.728 1.00 0.00 40 ALA A N 5
ATOM 6686 C CA . ALA A 1 40 ? 4.010 1.293 5.788 1.00 0.00 40 ALA A CA 5
ATOM 6687 C C . ALA A 1 40 ? 4.836 0.489 6.786 1.00 0.00 40 ALA A C 5
ATOM 6688 O O . ALA A 1 40 ? 5.921 0.006 6.463 1.00 0.00 40 ALA A O 5
ATOM 6695 N N . LYS A 1 41 ? 4.316 0.350 8.001 1.00 0.00 41 LYS A N 5
ATOM 6696 C CA . LYS A 1 41 ? 5.005 -0.396 9.047 1.00 0.00 41 LYS A CA 5
ATOM 6697 C C . LYS A 1 41 ? 5.457 -1.759 8.536 1.00 0.00 41 LYS A C 5
ATOM 6698 O O . LYS A 1 41 ? 6.578 -2.193 8.804 1.00 0.00 41 LYS A O 5
ATOM 6717 N N . ARG A 1 42 ? 4.580 -2.430 7.796 1.00 0.00 42 ARG A N 5
ATOM 6718 C CA . ARG A 1 42 ? 4.890 -3.744 7.247 1.00 0.00 42 ARG A CA 5
ATOM 6719 C C . ARG A 1 42 ? 6.316 -3.784 6.704 1.00 0.00 42 ARG A C 5
ATOM 6720 O O . ARG A 1 42 ? 7.031 -4.769 6.884 1.00 0.00 42 ARG A O 5
ATOM 6741 N N . GLN A 1 43 ? 6.720 -2.707 6.038 1.00 0.00 43 GLN A N 5
ATOM 6742 C CA . GLN A 1 43 ? 8.059 -2.619 5.467 1.00 0.00 43 GLN A CA 5
ATOM 6743 C C . GLN A 1 43 ? 9.080 -3.304 6.369 1.00 0.00 43 GLN A C 5
ATOM 6744 O O . GLN A 1 43 ? 9.991 -3.981 5.892 1.00 0.00 43 GLN A O 5
ATOM 6758 N N . LYS A 1 44 ? 8.924 -3.123 7.676 1.00 0.00 44 LYS A N 5
ATOM 6759 C CA . LYS A 1 44 ? 9.831 -3.724 8.647 1.00 0.00 44 LYS A CA 5
ATOM 6760 C C . LYS A 1 44 ? 9.279 -5.050 9.160 1.00 0.00 44 LYS A C 5
ATOM 6761 O O . LYS A 1 44 ? 8.590 -5.092 10.179 1.00 0.00 44 LYS A O 5
ATOM 6780 N N . GLU A 1 45 ? 9.588 -6.129 8.448 1.00 0.00 45 GLU A N 5
ATOM 6781 C CA . GLU A 1 45 ? 9.123 -7.456 8.833 1.00 0.00 45 GLU A CA 5
ATOM 6782 C C . GLU A 1 45 ? 10.217 -8.224 9.570 1.00 0.00 45 GLU A C 5
ATOM 6783 O O . GLU A 1 45 ? 9.996 -8.745 10.662 1.00 0.00 45 GLU A O 5
ATOM 6795 N N . ASN A 1 46 ? 11.397 -8.289 8.962 1.00 0.00 46 ASN A N 5
ATOM 6796 C CA . ASN A 1 46 ? 12.526 -8.994 9.559 1.00 0.00 46 ASN A CA 5
ATOM 6797 C C . ASN A 1 46 ? 13.645 -8.022 9.921 1.00 0.00 46 ASN A C 5
ATOM 6798 O O . ASN A 1 46 ? 14.367 -7.520 9.060 1.00 0.00 46 ASN A O 5
ATOM 6809 N N . PRO A 1 47 ? 13.792 -7.749 11.226 1.00 0.00 47 PRO A N 5
ATOM 6810 C CA . PRO A 1 47 ? 14.822 -6.836 11.732 1.00 0.00 47 PRO A CA 5
ATOM 6811 C C . PRO A 1 47 ? 16.227 -7.412 11.593 1.00 0.00 47 PRO A C 5
ATOM 6812 O O . PRO A 1 47 ? 17.134 -6.748 11.090 1.00 0.00 47 PRO A O 5
ATOM 6823 N N . LEU A 1 48 ? 16.400 -8.651 12.040 1.00 0.00 48 LEU A N 5
ATOM 6824 C CA . LEU A 1 48 ? 17.695 -9.317 11.965 1.00 0.00 48 LEU A CA 5
ATOM 6825 C C . LEU A 1 48 ? 17.528 -10.833 11.942 1.00 0.00 48 LEU A C 5
ATOM 6826 O O . LEU A 1 48 ? 16.979 -11.421 12.873 1.00 0.00 48 LEU A O 5
ATOM 6842 N N . ASN A 1 49 ? 18.006 -11.460 10.872 1.00 0.00 49 ASN A N 5
ATOM 6843 C CA . ASN A 1 49 ? 17.910 -12.909 10.729 1.00 0.00 49 ASN A CA 5
ATOM 6844 C C . ASN A 1 49 ? 19.225 -13.493 10.224 1.00 0.00 49 ASN A C 5
ATOM 6845 O O . ASN A 1 49 ? 19.910 -12.888 9.400 1.00 0.00 49 ASN A O 5
ATOM 6856 N N . GLY A 1 50 ? 19.572 -14.676 10.723 1.00 0.00 50 GLY A N 5
ATOM 6857 C CA . GLY A 1 50 ? 20.804 -15.323 10.311 1.00 0.00 50 GLY A CA 5
ATOM 6858 C C . GLY A 1 50 ? 21.944 -15.069 11.277 1.00 0.00 50 GLY A C 5
ATOM 6859 O O . GLY A 1 50 ? 22.127 -13.948 11.750 1.00 0.00 50 GLY A O 5
ATOM 6863 N N . ALA A 1 51 ? 22.711 -16.113 11.572 1.00 0.00 51 ALA A N 5
ATOM 6864 C CA . ALA A 1 51 ? 23.839 -15.998 12.488 1.00 0.00 51 ALA A CA 5
ATOM 6865 C C . ALA A 1 51 ? 25.159 -16.258 11.769 1.00 0.00 51 ALA A C 5
ATOM 6866 O O . ALA A 1 51 ? 26.036 -15.395 11.732 1.00 0.00 51 ALA A O 5
ATOM 6873 N N . SER A 1 52 ? 25.292 -17.451 11.199 1.00 0.00 52 SER A N 5
ATOM 6874 C CA . SER A 1 52 ? 26.507 -17.826 10.485 1.00 0.00 52 SER A CA 5
ATOM 6875 C C . SER A 1 52 ? 26.175 -18.389 9.107 1.00 0.00 52 SER A C 5
ATOM 6876 O O . SER A 1 52 ? 26.043 -19.602 8.934 1.00 0.00 52 SER A O 5
ATOM 6884 N N . LEU A 1 53 ? 26.040 -17.501 8.128 1.00 0.00 53 LEU A N 5
ATOM 6885 C CA . LEU A 1 53 ? 25.724 -17.908 6.763 1.00 0.00 53 LEU A CA 5
ATOM 6886 C C . LEU A 1 53 ? 26.912 -17.676 5.836 1.00 0.00 53 LEU A C 5
ATOM 6887 O O . LEU A 1 53 ? 27.040 -16.614 5.228 1.00 0.00 53 LEU A O 5
ATOM 6903 N N . SER A 1 54 ? 27.779 -18.679 5.731 1.00 0.00 54 SER A N 5
ATOM 6904 C CA . SER A 1 54 ? 28.958 -18.584 4.879 1.00 0.00 54 SER A CA 5
ATOM 6905 C C . SER A 1 54 ? 29.035 -19.770 3.923 1.00 0.00 54 SER A C 5
ATOM 6906 O O . SER A 1 54 ? 29.486 -20.853 4.295 1.00 0.00 54 SER A O 5
ATOM 6914 N N . TRP A 1 55 ? 28.590 -19.557 2.690 1.00 0.00 55 TRP A N 5
ATOM 6915 C CA . TRP A 1 55 ? 28.607 -20.608 1.679 1.00 0.00 55 TRP A CA 5
ATOM 6916 C C . TRP A 1 55 ? 29.202 -20.097 0.372 1.00 0.00 55 TRP A C 5
ATOM 6917 O O . TRP A 1 55 ? 28.477 -19.664 -0.525 1.00 0.00 55 TRP A O 5
ATOM 6938 N N . LYS A 1 56 ? 30.525 -20.150 0.268 1.00 0.00 56 LYS A N 5
ATOM 6939 C CA . LYS A 1 56 ? 31.218 -19.693 -0.931 1.00 0.00 56 LYS A CA 5
ATOM 6940 C C . LYS A 1 56 ? 31.598 -20.871 -1.822 1.00 0.00 56 LYS A C 5
ATOM 6941 O O . LYS A 1 56 ? 31.339 -20.861 -3.026 1.00 0.00 56 LYS A O 5
ATOM 6960 N N . LEU A 1 57 ? 32.211 -21.886 -1.224 1.00 0.00 57 LEU A N 5
ATOM 6961 C CA . LEU A 1 57 ? 32.624 -23.074 -1.963 1.00 0.00 57 LEU A CA 5
ATOM 6962 C C . LEU A 1 57 ? 31.667 -24.234 -1.710 1.00 0.00 57 LEU A C 5
ATOM 6963 O O . LEU A 1 57 ? 32.091 -25.380 -1.560 1.00 0.00 57 LEU A O 5
ATOM 6979 N N . ASN A 1 58 ? 30.375 -23.929 -1.664 1.00 0.00 58 ASN A N 5
ATOM 6980 C CA . ASN A 1 58 ? 29.357 -24.947 -1.430 1.00 0.00 58 ASN A CA 5
ATOM 6981 C C . ASN A 1 58 ? 28.739 -25.411 -2.746 1.00 0.00 58 ASN A C 5
ATOM 6982 O O . ASN A 1 58 ? 27.530 -25.628 -2.834 1.00 0.00 58 ASN A O 5
ATOM 6993 N N . LYS A 1 59 ? 29.577 -25.562 -3.766 1.00 0.00 59 LYS A N 5
ATOM 6994 C CA . LYS A 1 59 ? 29.115 -26.002 -5.077 1.00 0.00 59 LYS A CA 5
ATOM 6995 C C . LYS A 1 59 ? 29.798 -27.303 -5.486 1.00 0.00 59 LYS A C 5
ATOM 6996 O O . LYS A 1 59 ? 29.154 -28.217 -6.000 1.00 0.00 59 LYS A O 5
ATOM 7015 N N . GLN A 1 60 ? 31.104 -27.379 -5.253 1.00 0.00 60 GLN A N 5
ATOM 7016 C CA . GLN A 1 60 ? 31.873 -28.570 -5.597 1.00 0.00 60 GLN A CA 5
ATOM 7017 C C . GLN A 1 60 ? 31.043 -29.832 -5.388 1.00 0.00 60 GLN A C 5
ATOM 7018 O O . GLN A 1 60 ? 30.231 -29.907 -4.466 1.00 0.00 60 GLN A O 5
ATOM 7032 N N . GLU A 1 61 ? 31.253 -30.822 -6.250 1.00 0.00 61 GLU A N 5
ATOM 7033 C CA . GLU A 1 61 ? 30.523 -32.081 -6.160 1.00 0.00 61 GLU A CA 5
ATOM 7034 C C . GLU A 1 61 ? 31.427 -33.198 -5.646 1.00 0.00 61 GLU A C 5
ATOM 7035 O O . GLU A 1 61 ? 32.637 -33.017 -5.502 1.00 0.00 61 GLU A O 5
ATOM 7047 N N . LEU A 1 62 ? 30.831 -34.353 -5.369 1.00 0.00 62 LEU A N 5
ATOM 7048 C CA . LEU A 1 62 ? 31.580 -35.500 -4.870 1.00 0.00 62 LEU A CA 5
ATOM 7049 C C . LEU A 1 62 ? 32.161 -36.314 -6.022 1.00 0.00 62 LEU A C 5
ATOM 7050 O O . LEU A 1 62 ? 31.641 -36.315 -7.138 1.00 0.00 62 LEU A O 5
ATOM 7066 N N . PRO A 1 63 ? 33.265 -37.025 -5.747 1.00 0.00 63 PRO A N 5
ATOM 7067 C CA . PRO A 1 63 ? 33.938 -37.859 -6.747 1.00 0.00 63 PRO A CA 5
ATOM 7068 C C . PRO A 1 63 ? 33.120 -39.090 -7.122 1.00 0.00 63 PRO A C 5
ATOM 7069 O O . PRO A 1 63 ? 31.923 -39.161 -6.842 1.00 0.00 63 PRO A O 5
ATOM 7080 N N . HIS A 1 64 ? 33.773 -40.058 -7.757 1.00 0.00 64 HIS A N 5
ATOM 7081 C CA . HIS A 1 64 ? 33.105 -41.287 -8.169 1.00 0.00 64 HIS A CA 5
ATOM 7082 C C . HIS A 1 64 ? 32.051 -41.702 -7.148 1.00 0.00 64 HIS A C 5
ATOM 7083 O O . HIS A 1 64 ? 32.306 -41.708 -5.943 1.00 0.00 64 HIS A O 5
ATOM 7097 N N . CYS A 1 65 ? 30.864 -42.048 -7.637 1.00 0.00 65 CYS A N 5
ATOM 7098 C CA . CYS A 1 65 ? 29.770 -42.463 -6.767 1.00 0.00 65 CYS A CA 5
ATOM 7099 C C . CYS A 1 65 ? 30.296 -43.237 -5.562 1.00 0.00 65 CYS A C 5
ATOM 7100 O O . CYS A 1 65 ? 31.131 -44.134 -5.686 1.00 0.00 65 CYS A O 5
ATOM 7107 N N . PRO A 1 66 ? 29.797 -42.885 -4.368 1.00 0.00 66 PRO A N 5
ATOM 7108 C CA . PRO A 1 66 ? 30.202 -43.534 -3.118 1.00 0.00 66 PRO A CA 5
ATOM 7109 C C . PRO A 1 66 ? 29.691 -44.968 -3.018 1.00 0.00 66 PRO A C 5
ATOM 7110 O O . PRO A 1 66 ? 30.432 -45.877 -2.642 1.00 0.00 66 PRO A O 5
ATOM 7121 N N . LEU A 1 67 ? 28.421 -45.163 -3.357 1.00 0.00 67 LEU A N 5
ATOM 7122 C CA . LEU A 1 67 ? 27.811 -46.487 -3.305 1.00 0.00 67 LEU A CA 5
ATOM 7123 C C . LEU A 1 67 ? 28.810 -47.564 -3.716 1.00 0.00 67 LEU A C 5
ATOM 7124 O O . LEU A 1 67 ? 29.515 -47.442 -4.718 1.00 0.00 67 LEU A O 5
ATOM 7140 N N . PRO A 1 68 ? 28.873 -48.646 -2.925 1.00 0.00 68 PRO A N 5
ATOM 7141 C CA . PRO A 1 68 ? 29.780 -49.766 -3.188 1.00 0.00 68 PRO A CA 5
ATOM 7142 C C . PRO A 1 68 ? 29.371 -50.568 -4.419 1.00 0.00 68 PRO A C 5
ATOM 7143 O O . PRO A 1 68 ? 30.186 -50.829 -5.302 1.00 0.00 68 PRO A O 5
ATOM 7154 N N . GLY A 1 69 ? 28.100 -50.957 -4.470 1.00 0.00 69 GLY A N 5
ATOM 7155 C CA . GLY A 1 69 ? 27.604 -51.725 -5.597 1.00 0.00 69 GLY A CA 5
ATOM 7156 C C . GLY A 1 69 ? 27.506 -50.898 -6.864 1.00 0.00 69 GLY A C 5
ATOM 7157 O O . GLY A 1 69 ? 27.686 -51.415 -7.967 1.00 0.00 69 GLY A O 5
ATOM 7161 N N . CYS A 1 70 ? 27.217 -49.611 -6.707 1.00 0.00 70 CYS A N 5
ATOM 7162 C CA . CYS A 1 70 ? 27.093 -48.710 -7.847 1.00 0.00 70 CYS A CA 5
ATOM 7163 C C . CYS A 1 70 ? 28.442 -48.507 -8.529 1.00 0.00 70 CYS A C 5
ATOM 7164 O O . CYS A 1 70 ? 29.482 -48.473 -7.873 1.00 0.00 70 CYS A O 5
ATOM 7171 N N . ASN A 1 71 ? 28.416 -48.371 -9.851 1.00 0.00 71 ASN A N 5
ATOM 7172 C CA . ASN A 1 71 ? 29.637 -48.171 -10.623 1.00 0.00 71 ASN A CA 5
ATOM 7173 C C . ASN A 1 71 ? 29.746 -46.727 -11.104 1.00 0.00 71 ASN A C 5
ATOM 7174 O O . ASN A 1 71 ? 30.822 -46.132 -11.074 1.00 0.00 71 ASN A O 5
ATOM 7185 N N . GLY A 1 72 ? 28.623 -46.170 -11.547 1.00 0.00 72 GLY A N 5
ATOM 7186 C CA . GLY A 1 72 ? 28.614 -44.801 -12.027 1.00 0.00 72 GLY A CA 5
ATOM 7187 C C . GLY A 1 72 ? 28.047 -44.682 -13.428 1.00 0.00 72 GLY A C 5
ATOM 7188 O O . GLY A 1 72 ? 28.439 -43.798 -14.192 1.00 0.00 72 GLY A O 5
ATOM 7192 N N . LEU A 1 73 ? 27.123 -45.574 -13.769 1.00 0.00 73 LEU A N 5
ATOM 7193 C CA . LEU A 1 73 ? 26.502 -45.566 -15.089 1.00 0.00 73 LEU A CA 5
ATOM 7194 C C . LEU A 1 73 ? 24.991 -45.391 -14.979 1.00 0.00 73 LEU A C 5
ATOM 7195 O O . LEU A 1 73 ? 24.261 -46.350 -14.728 1.00 0.00 73 LEU A O 5
ATOM 7211 N N . GLY A 1 74 ? 24.527 -44.160 -15.170 1.00 0.00 74 GLY A N 5
ATOM 7212 C CA . GLY A 1 74 ? 23.105 -43.882 -15.090 1.00 0.00 74 GLY A CA 5
ATOM 7213 C C . GLY A 1 74 ? 22.814 -42.500 -14.539 1.00 0.00 74 GLY A C 5
ATOM 7214 O O . GLY A 1 74 ? 23.733 -41.729 -14.261 1.00 0.00 74 GLY A O 5
ATOM 7218 N N . HIS A 1 75 ? 21.532 -42.185 -14.383 1.00 0.00 75 HIS A N 5
ATOM 7219 C CA . HIS A 1 75 ? 21.122 -40.886 -13.862 1.00 0.00 75 HIS A CA 5
ATOM 7220 C C . HIS A 1 75 ? 19.646 -40.896 -13.476 1.00 0.00 75 HIS A C 5
ATOM 7221 O O . HIS A 1 75 ? 18.795 -41.334 -14.249 1.00 0.00 75 HIS A O 5
ATOM 7235 N N . VAL A 1 76 ? 19.351 -40.411 -12.274 1.00 0.00 76 VAL A N 5
ATOM 7236 C CA . VAL A 1 76 ? 17.978 -40.364 -11.786 1.00 0.00 76 VAL A CA 5
ATOM 7237 C C . VAL A 1 76 ? 17.060 -39.676 -12.790 1.00 0.00 76 VAL A C 5
ATOM 7238 O O . VAL A 1 76 ? 15.963 -40.156 -13.074 1.00 0.00 76 VAL A O 5
ATOM 7251 N N . ASN A 1 77 ? 17.517 -38.549 -13.326 1.00 0.00 77 ASN A N 5
ATOM 7252 C CA . ASN A 1 77 ? 16.736 -37.795 -14.301 1.00 0.00 77 ASN A CA 5
ATOM 7253 C C . ASN A 1 77 ? 16.233 -38.705 -15.416 1.00 0.00 77 ASN A C 5
ATOM 7254 O O . ASN A 1 77 ? 15.235 -38.408 -16.071 1.00 0.00 77 ASN A O 5
ATOM 7265 N N . ASN A 1 78 ? 16.931 -39.817 -15.626 1.00 0.00 78 ASN A N 5
ATOM 7266 C CA . ASN A 1 78 ? 16.554 -40.772 -16.663 1.00 0.00 78 ASN A CA 5
ATOM 7267 C C . ASN A 1 78 ? 16.756 -40.174 -18.052 1.00 0.00 78 ASN A C 5
ATOM 7268 O O . ASN A 1 78 ? 15.905 -40.316 -18.930 1.00 0.00 78 ASN A O 5
ATOM 7279 N N . VAL A 1 79 ? 17.888 -39.504 -18.243 1.00 0.00 79 VAL A N 5
ATOM 7280 C CA . VAL A 1 79 ? 18.203 -38.886 -19.526 1.00 0.00 79 VAL A CA 5
ATOM 7281 C C . VAL A 1 79 ? 19.623 -39.225 -19.965 1.00 0.00 79 VAL A C 5
ATOM 7282 O O . VAL A 1 79 ? 19.881 -39.453 -21.147 1.00 0.00 79 VAL A O 5
ATOM 7295 N N . PHE A 1 80 ? 20.542 -39.257 -19.006 1.00 0.00 80 PHE A N 5
ATOM 7296 C CA . PHE A 1 80 ? 21.937 -39.568 -19.293 1.00 0.00 80 PHE A CA 5
ATOM 7297 C C . PHE A 1 80 ? 22.301 -40.958 -18.781 1.00 0.00 80 PHE A C 5
ATOM 7298 O O . PHE A 1 80 ? 21.483 -41.638 -18.162 1.00 0.00 80 PHE A O 5
ATOM 7315 N N . VAL A 1 81 ? 23.536 -41.375 -19.044 1.00 0.00 81 VAL A N 5
ATOM 7316 C CA . VAL A 1 81 ? 24.010 -42.683 -18.609 1.00 0.00 81 VAL A CA 5
ATOM 7317 C C . VAL A 1 81 ? 25.277 -42.558 -17.770 1.00 0.00 81 VAL A C 5
ATOM 7318 O O . VAL A 1 81 ? 26.114 -43.461 -17.749 1.00 0.00 81 VAL A O 5
ATOM 7331 N N . THR A 1 82 ? 25.412 -41.431 -17.077 1.00 0.00 82 THR A N 5
ATOM 7332 C CA . THR A 1 82 ? 26.576 -41.187 -16.235 1.00 0.00 82 THR A CA 5
ATOM 7333 C C . THR A 1 82 ? 26.212 -40.329 -15.029 1.00 0.00 82 THR A C 5
ATOM 7334 O O . THR A 1 82 ? 25.248 -39.564 -15.066 1.00 0.00 82 THR A O 5
ATOM 7345 N N . HIS A 1 83 ? 26.989 -40.462 -13.958 1.00 0.00 83 HIS A N 5
ATOM 7346 C CA . HIS A 1 83 ? 26.749 -39.697 -12.739 1.00 0.00 83 HIS A CA 5
ATOM 7347 C C . HIS A 1 83 ? 27.878 -39.906 -11.735 1.00 0.00 83 HIS A C 5
ATOM 7348 O O . HIS A 1 83 ? 28.204 -41.039 -11.380 1.00 0.00 83 HIS A O 5
ATOM 7362 N N . ARG A 1 84 ? 28.472 -38.807 -11.283 1.00 0.00 84 ARG A N 5
ATOM 7363 C CA . ARG A 1 84 ? 29.567 -38.870 -10.322 1.00 0.00 84 ARG A CA 5
ATOM 7364 C C . ARG A 1 84 ? 29.146 -38.278 -8.980 1.00 0.00 84 ARG A C 5
ATOM 7365 O O . ARG A 1 84 ? 29.920 -37.574 -8.331 1.00 0.00 84 ARG A O 5
ATOM 7386 N N . SER A 1 85 ? 27.915 -38.569 -8.570 1.00 0.00 85 SER A N 5
ATOM 7387 C CA . SER A 1 85 ? 27.390 -38.062 -7.308 1.00 0.00 85 SER A CA 5
ATOM 7388 C C . SER A 1 85 ? 26.044 -38.703 -6.983 1.00 0.00 85 SER A C 5
ATOM 7389 O O . SER A 1 85 ? 25.337 -39.175 -7.874 1.00 0.00 85 SER A O 5
ATOM 7397 N N . LEU A 1 86 ? 25.696 -38.715 -5.701 1.00 0.00 86 LEU A N 5
ATOM 7398 C CA . LEU A 1 86 ? 24.435 -39.297 -5.257 1.00 0.00 86 LEU A CA 5
ATOM 7399 C C . LEU A 1 86 ? 23.250 -38.598 -5.915 1.00 0.00 86 LEU A C 5
ATOM 7400 O O . LEU A 1 86 ? 22.261 -39.236 -6.275 1.00 0.00 86 LEU A O 5
ATOM 7416 N N . SER A 1 87 ? 23.358 -37.282 -6.070 1.00 0.00 87 SER A N 5
ATOM 7417 C CA . SER A 1 87 ? 22.295 -36.495 -6.683 1.00 0.00 87 SER A CA 5
ATOM 7418 C C . SER A 1 87 ? 21.798 -37.158 -7.965 1.00 0.00 87 SER A C 5
ATOM 7419 O O . SER A 1 87 ? 20.594 -37.272 -8.191 1.00 0.00 87 SER A O 5
ATOM 7427 N N . GLY A 1 88 ? 22.736 -37.593 -8.800 1.00 0.00 88 GLY A N 5
ATOM 7428 C CA . GLY A 1 88 ? 22.375 -38.239 -10.049 1.00 0.00 88 GLY A CA 5
ATOM 7429 C C . GLY A 1 88 ? 22.556 -39.744 -9.996 1.00 0.00 88 GLY A C 5
ATOM 7430 O O . GLY A 1 88 ? 22.861 -40.375 -11.008 1.00 0.00 88 GLY A O 5
ATOM 7434 N N . CYS A 1 89 ? 22.368 -40.320 -8.814 1.00 0.00 89 CYS A N 5
ATOM 7435 C CA . CYS A 1 89 ? 22.514 -41.759 -8.632 1.00 0.00 89 CYS A CA 5
ATOM 7436 C C . CYS A 1 89 ? 21.152 -42.445 -8.607 1.00 0.00 89 CYS A C 5
ATOM 7437 O O . CYS A 1 89 ? 20.382 -42.319 -7.655 1.00 0.00 89 CYS A O 5
ATOM 7444 N N . PRO A 1 90 ? 20.845 -43.189 -9.680 1.00 0.00 90 PRO A N 5
ATOM 7445 C CA . PRO A 1 90 ? 19.575 -43.911 -9.806 1.00 0.00 90 PRO A CA 5
ATOM 7446 C C . PRO A 1 90 ? 19.478 -45.087 -8.840 1.00 0.00 90 PRO A C 5
ATOM 7447 O O . PRO A 1 90 ? 18.384 -45.490 -8.443 1.00 0.00 90 PRO A O 5
ATOM 7458 N N . LEU A 1 91 ? 20.629 -45.634 -8.465 1.00 0.00 91 LEU A N 5
ATOM 7459 C CA . LEU A 1 91 ? 20.674 -46.765 -7.544 1.00 0.00 91 LEU A CA 5
ATOM 7460 C C . LEU A 1 91 ? 20.367 -46.318 -6.118 1.00 0.00 91 LEU A C 5
ATOM 7461 O O . LEU A 1 91 ? 19.808 -47.077 -5.327 1.00 0.00 91 LEU A O 5
ATOM 7477 N N . ASN A 1 92 ? 20.734 -45.082 -5.798 1.00 0.00 92 ASN A N 5
ATOM 7478 C CA . ASN A 1 92 ? 20.496 -44.533 -4.468 1.00 0.00 92 ASN A CA 5
ATOM 7479 C C . ASN A 1 92 ? 19.049 -44.074 -4.320 1.00 0.00 92 ASN A C 5
ATOM 7480 O O . ASN A 1 92 ? 18.331 -44.528 -3.429 1.00 0.00 92 ASN A O 5
ATOM 7491 N N . ALA A 1 93 ? 18.627 -43.172 -5.200 1.00 0.00 93 ALA A N 5
ATOM 7492 C CA . ALA A 1 93 ? 17.265 -42.654 -5.169 1.00 0.00 93 ALA A CA 5
ATOM 7493 C C . ALA A 1 93 ? 16.252 -43.781 -4.995 1.00 0.00 93 ALA A C 5
ATOM 7494 O O . ALA A 1 93 ? 15.401 -43.729 -4.108 1.00 0.00 93 ALA A O 5
ATOM 7501 N N . GLN A 1 94 ? 16.351 -44.796 -5.847 1.00 0.00 94 GLN A N 5
ATOM 7502 C CA . GLN A 1 94 ? 15.442 -45.934 -5.787 1.00 0.00 94 GLN A CA 5
ATOM 7503 C C . GLN A 1 94 ? 15.263 -46.412 -4.350 1.00 0.00 94 GLN A C 5
ATOM 7504 O O . GLN A 1 94 ? 14.176 -46.837 -3.956 1.00 0.00 94 GLN A O 5
ATOM 7518 N N . VAL A 1 95 ? 16.337 -46.341 -3.569 1.00 0.00 95 VAL A N 5
ATOM 7519 C CA . VAL A 1 95 ? 16.298 -46.766 -2.175 1.00 0.00 95 VAL A CA 5
ATOM 7520 C C . VAL A 1 95 ? 15.827 -45.635 -1.268 1.00 0.00 95 VAL A C 5
ATOM 7521 O O . VAL A 1 95 ? 15.032 -45.850 -0.353 1.00 0.00 95 VAL A O 5
ATOM 7534 N N . ILE A 1 96 ? 16.322 -44.430 -1.529 1.00 0.00 96 ILE A N 5
ATOM 7535 C CA . ILE A 1 96 ? 15.950 -43.264 -0.738 1.00 0.00 96 ILE A CA 5
ATOM 7536 C C . ILE A 1 96 ? 14.482 -43.322 -0.329 1.00 0.00 96 ILE A C 5
ATOM 7537 O O . ILE A 1 96 ? 14.093 -42.786 0.708 1.00 0.00 96 ILE A O 5
ATOM 7553 N N . LYS A 1 97 ? 13.671 -43.979 -1.152 1.00 0.00 97 LYS A N 5
ATOM 7554 C CA . LYS A 1 97 ? 12.245 -44.111 -0.876 1.00 0.00 97 LYS A CA 5
ATOM 7555 C C . LYS A 1 97 ? 11.995 -44.302 0.616 1.00 0.00 97 LYS A C 5
ATOM 7556 O O . LYS A 1 97 ? 12.466 -45.268 1.217 1.00 0.00 97 LYS A O 5
ATOM 7575 N N . LYS A 1 98 ? 11.249 -43.377 1.210 1.00 0.00 98 LYS A N 5
ATOM 7576 C CA . LYS A 1 98 ? 10.933 -43.444 2.631 1.00 0.00 98 LYS A CA 5
ATOM 7577 C C . LYS A 1 98 ? 9.495 -43.907 2.848 1.00 0.00 98 LYS A C 5
ATOM 7578 O O . LYS A 1 98 ? 9.063 -44.113 3.981 1.00 0.00 98 LYS A O 5
ATOM 7597 N N . GLY A 1 99 ? 8.759 -44.070 1.753 1.00 0.00 99 GLY A N 5
ATOM 7598 C CA . GLY A 1 99 ? 7.379 -44.509 1.845 1.00 0.00 99 GLY A CA 5
ATOM 7599 C C . GLY A 1 99 ? 7.261 -45.984 2.171 1.00 0.00 99 GLY A C 5
ATOM 7600 O O . GLY A 1 99 ? 7.327 -46.833 1.281 1.00 0.00 99 GLY A O 5
ATOM 7604 N N . LYS A 1 100 ? 7.086 -46.293 3.452 1.00 0.00 100 LYS A N 5
ATOM 7605 C CA . LYS A 1 100 ? 6.958 -47.676 3.895 1.00 0.00 100 LYS A CA 5
ATOM 7606 C C . LYS A 1 100 ? 5.541 -48.192 3.668 1.00 0.00 100 LYS A C 5
ATOM 7607 O O . LYS A 1 100 ? 5.329 -49.146 2.919 1.00 0.00 100 LYS A O 5
ATOM 7626 N N . VAL A 1 101 ? 4.572 -47.554 4.318 1.00 0.00 101 VAL A N 5
ATOM 7627 C CA . VAL A 1 101 ? 3.175 -47.946 4.185 1.00 0.00 101 VAL A CA 5
ATOM 7628 C C . VAL A 1 101 ? 2.351 -46.835 3.544 1.00 0.00 101 VAL A C 5
ATOM 7629 O O . VAL A 1 101 ? 2.657 -45.653 3.699 1.00 0.00 101 VAL A O 5
ATOM 7642 N N . SER A 1 102 ? 1.303 -47.223 2.824 1.00 0.00 102 SER A N 5
ATOM 7643 C CA . SER A 1 102 ? 0.436 -46.260 2.156 1.00 0.00 102 SER A CA 5
ATOM 7644 C C . SER A 1 102 ? -1.025 -46.690 2.246 1.00 0.00 102 SER A C 5
ATOM 7645 O O . SER A 1 102 ? -1.454 -47.620 1.563 1.00 0.00 102 SER A O 5
ATOM 7653 N N . SER A 1 103 ? -1.786 -46.007 3.095 1.00 0.00 103 SER A N 5
ATOM 7654 C CA . SER A 1 103 ? -3.198 -46.319 3.280 1.00 0.00 103 SER A CA 5
ATOM 7655 C C . SER A 1 103 ? -3.943 -46.270 1.949 1.00 0.00 103 SER A C 5
ATOM 7656 O O . SER A 1 103 ? -3.910 -45.263 1.243 1.00 0.00 103 SER A O 5
ATOM 7664 N N . GLY A 1 104 ? -4.616 -47.367 1.614 1.00 0.00 104 GLY A N 5
ATOM 7665 C CA . GLY A 1 104 ? -5.360 -47.429 0.370 1.00 0.00 104 GLY A CA 5
ATOM 7666 C C . GLY A 1 104 ? -6.559 -46.502 0.364 1.00 0.00 104 GLY A C 5
ATOM 7667 O O . GLY A 1 104 ? -6.856 -45.830 1.352 1.00 0.00 104 GLY A O 5
ATOM 7671 N N . PRO A 1 105 ? -7.271 -46.456 -0.772 1.00 0.00 105 PRO A N 5
ATOM 7672 C CA . PRO A 1 105 ? -8.455 -45.606 -0.930 1.00 0.00 105 PRO A CA 5
ATOM 7673 C C . PRO A 1 105 ? -9.634 -46.094 -0.095 1.00 0.00 105 PRO A C 5
ATOM 7674 O O . PRO A 1 105 ? -10.363 -46.999 -0.502 1.00 0.00 105 PRO A O 5
ATOM 7685 N N . SER A 1 106 ? -9.817 -45.489 1.074 1.00 0.00 106 SER A N 5
ATOM 7686 C CA . SER A 1 106 ? -10.906 -45.864 1.967 1.00 0.00 106 SER A CA 5
ATOM 7687 C C . SER A 1 106 ? -12.253 -45.437 1.392 1.00 0.00 106 SER A C 5
ATOM 7688 O O . SER A 1 106 ? -12.317 -44.617 0.476 1.00 0.00 106 SER A O 5
ATOM 7696 N N . SER A 1 107 ? -13.327 -46.000 1.935 1.00 0.00 107 SER A N 5
ATOM 7697 C CA . SER A 1 107 ? -14.673 -45.682 1.474 1.00 0.00 107 SER A CA 5
ATOM 7698 C C . SER A 1 107 ? -15.088 -44.286 1.929 1.00 0.00 107 SER A C 5
ATOM 7699 O O . SER A 1 107 ? -15.150 -44.004 3.125 1.00 0.00 107 SER A O 5
ATOM 7707 N N . GLY A 1 108 ? -15.370 -43.415 0.965 1.00 0.00 108 GLY A N 5
ATOM 7708 C CA . GLY A 1 108 ? -15.774 -42.059 1.285 1.00 0.00 108 GLY A CA 5
ATOM 7709 C C . GLY A 1 108 ? -17.276 -41.922 1.438 1.00 0.00 108 GLY A C 5
ATOM 7710 O O . GLY A 1 108 ? -17.860 -42.620 2.265 1.00 0.00 108 GLY A O 5
ATOM 7716 N N . GLY A 1 1 ? -26.483 28.698 -15.090 1.00 0.00 1 GLY A N 6
ATOM 7717 C CA . GLY A 1 1 ? -26.646 27.978 -13.840 1.00 0.00 1 GLY A CA 6
ATOM 7718 C C . GLY A 1 1 ? -25.353 27.349 -13.361 1.00 0.00 1 GLY A C 6
ATOM 7719 O O . GLY A 1 1 ? -24.267 27.753 -13.775 1.00 0.00 1 GLY A O 6
ATOM 7723 N N . SER A 1 2 ? -25.469 26.357 -12.484 1.00 0.00 2 SER A N 6
ATOM 7724 C CA . SER A 1 2 ? -24.300 25.674 -11.943 1.00 0.00 2 SER A CA 6
ATOM 7725 C C . SER A 1 2 ? -24.687 24.322 -11.350 1.00 0.00 2 SER A C 6
ATOM 7726 O O . SER A 1 2 ? -25.862 23.957 -11.323 1.00 0.00 2 SER A O 6
ATOM 7734 N N . SER A 1 3 ? -23.688 23.583 -10.877 1.00 0.00 3 SER A N 6
ATOM 7735 C CA . SER A 1 3 ? -23.921 22.270 -10.288 1.00 0.00 3 SER A CA 6
ATOM 7736 C C . SER A 1 3 ? -22.817 21.915 -9.297 1.00 0.00 3 SER A C 6
ATOM 7737 O O . SER A 1 3 ? -21.865 22.672 -9.114 1.00 0.00 3 SER A O 6
ATOM 7745 N N . GLY A 1 4 ? -22.951 20.755 -8.660 1.00 0.00 4 GLY A N 6
ATOM 7746 C CA . GLY A 1 4 ? -21.959 20.319 -7.696 1.00 0.00 4 GLY A CA 6
ATOM 7747 C C . GLY A 1 4 ? -21.443 18.923 -7.986 1.00 0.00 4 GLY A C 6
ATOM 7748 O O . GLY A 1 4 ? -21.553 18.435 -9.110 1.00 0.00 4 GLY A O 6
ATOM 7752 N N . SER A 1 5 ? -20.878 18.280 -6.969 1.00 0.00 5 SER A N 6
ATOM 7753 C CA . SER A 1 5 ? -20.339 16.934 -7.122 1.00 0.00 5 SER A CA 6
ATOM 7754 C C . SER A 1 5 ? -20.380 16.179 -5.797 1.00 0.00 5 SER A C 6
ATOM 7755 O O . SER A 1 5 ? -20.396 16.784 -4.725 1.00 0.00 5 SER A O 6
ATOM 7763 N N . SER A 1 6 ? -20.397 14.852 -5.879 1.00 0.00 6 SER A N 6
ATOM 7764 C CA . SER A 1 6 ? -20.440 14.013 -4.687 1.00 0.00 6 SER A CA 6
ATOM 7765 C C . SER A 1 6 ? -19.273 13.030 -4.673 1.00 0.00 6 SER A C 6
ATOM 7766 O O . SER A 1 6 ? -18.467 12.992 -5.601 1.00 0.00 6 SER A O 6
ATOM 7774 N N . GLY A 1 7 ? -19.190 12.235 -3.610 1.00 0.00 7 GLY A N 6
ATOM 7775 C CA . GLY A 1 7 ? -18.119 11.262 -3.493 1.00 0.00 7 GLY A CA 6
ATOM 7776 C C . GLY A 1 7 ? -18.498 10.087 -2.614 1.00 0.00 7 GLY A C 6
ATOM 7777 O O . GLY A 1 7 ? -19.050 10.250 -1.526 1.00 0.00 7 GLY A O 6
ATOM 7781 N N . PRO A 1 8 ? -18.199 8.868 -3.088 1.00 0.00 8 PRO A N 6
ATOM 7782 C CA . PRO A 1 8 ? -18.504 7.636 -2.353 1.00 0.00 8 PRO A CA 6
ATOM 7783 C C . PRO A 1 8 ? -17.635 7.473 -1.110 1.00 0.00 8 PRO A C 6
ATOM 7784 O O . PRO A 1 8 ? -16.869 8.368 -0.756 1.00 0.00 8 PRO A O 6
ATOM 7795 N N . GLU A 1 9 ? -17.761 6.324 -0.453 1.00 0.00 9 GLU A N 6
ATOM 7796 C CA . GLU A 1 9 ? -16.987 6.045 0.751 1.00 0.00 9 GLU A CA 6
ATOM 7797 C C . GLU A 1 9 ? -16.379 4.647 0.695 1.00 0.00 9 GLU A C 6
ATOM 7798 O O . GLU A 1 9 ? -17.006 3.704 0.209 1.00 0.00 9 GLU A O 6
ATOM 7810 N N . LEU A 1 10 ? -15.155 4.520 1.195 1.00 0.00 10 LEU A N 6
ATOM 7811 C CA . LEU A 1 10 ? -14.460 3.237 1.202 1.00 0.00 10 LEU A CA 6
ATOM 7812 C C . LEU A 1 10 ? -13.674 3.051 2.496 1.00 0.00 10 LEU A C 6
ATOM 7813 O O . LEU A 1 10 ? -13.458 4.003 3.247 1.00 0.00 10 LEU A O 6
ATOM 7829 N N . LYS A 1 11 ? -13.244 1.820 2.749 1.00 0.00 11 LYS A N 6
ATOM 7830 C CA . LYS A 1 11 ? -12.478 1.508 3.949 1.00 0.00 11 LYS A CA 6
ATOM 7831 C C . LYS A 1 11 ? -11.112 0.932 3.589 1.00 0.00 11 LYS A C 6
ATOM 7832 O O . LYS A 1 11 ? -10.906 0.447 2.476 1.00 0.00 11 LYS A O 6
ATOM 7851 N N . CYS A 1 12 ? -10.183 0.987 4.537 1.00 0.00 12 CYS A N 6
ATOM 7852 C CA . CYS A 1 12 ? -8.837 0.470 4.320 1.00 0.00 12 CYS A CA 6
ATOM 7853 C C . CYS A 1 12 ? -8.875 -0.825 3.514 1.00 0.00 12 CYS A C 6
ATOM 7854 O O . CYS A 1 12 ? -9.230 -1.890 4.020 1.00 0.00 12 CYS A O 6
ATOM 7861 N N . PRO A 1 13 ? -8.501 -0.734 2.230 1.00 0.00 13 PRO A N 6
ATOM 7862 C CA . PRO A 1 13 ? -8.482 -1.889 1.326 1.00 0.00 13 PRO A CA 6
ATOM 7863 C C . PRO A 1 13 ? -7.381 -2.883 1.679 1.00 0.00 13 PRO A C 6
ATOM 7864 O O . PRO A 1 13 ? -7.373 -4.014 1.193 1.00 0.00 13 PRO A O 6
ATOM 7875 N N . VAL A 1 14 ? -6.453 -2.454 2.528 1.00 0.00 14 VAL A N 6
ATOM 7876 C CA . VAL A 1 14 ? -5.347 -3.308 2.947 1.00 0.00 14 VAL A CA 6
ATOM 7877 C C . VAL A 1 14 ? -5.838 -4.446 3.835 1.00 0.00 14 VAL A C 6
ATOM 7878 O O . VAL A 1 14 ? -6.330 -4.216 4.940 1.00 0.00 14 VAL A O 6
ATOM 7891 N N . ILE A 1 15 ? -5.700 -5.673 3.345 1.00 0.00 15 ILE A N 6
ATOM 7892 C CA . ILE A 1 15 ? -6.128 -6.847 4.095 1.00 0.00 15 ILE A CA 6
ATOM 7893 C C . ILE A 1 15 ? -5.389 -6.949 5.426 1.00 0.00 15 ILE A C 6
ATOM 7894 O O . ILE A 1 15 ? -4.256 -6.488 5.555 1.00 0.00 15 ILE A O 6
ATOM 7910 N N . GLY A 1 16 ? -6.040 -7.557 6.413 1.00 0.00 16 GLY A N 6
ATOM 7911 C CA . GLY A 1 16 ? -5.429 -7.710 7.720 1.00 0.00 16 GLY A CA 6
ATOM 7912 C C . GLY A 1 16 ? -5.555 -6.460 8.569 1.00 0.00 16 GLY A C 6
ATOM 7913 O O . GLY A 1 16 ? -5.742 -6.541 9.783 1.00 0.00 16 GLY A O 6
ATOM 7917 N N . CYS A 1 17 ? -5.450 -5.300 7.930 1.00 0.00 17 CYS A N 6
ATOM 7918 C CA . CYS A 1 17 ? -5.551 -4.027 8.633 1.00 0.00 17 CYS A CA 6
ATOM 7919 C C . CYS A 1 17 ? -6.988 -3.760 9.072 1.00 0.00 17 CYS A C 6
ATOM 7920 O O . CYS A 1 17 ? -7.938 -4.121 8.376 1.00 0.00 17 CYS A O 6
ATOM 7927 N N . ASP A 1 18 ? -7.139 -3.127 10.229 1.00 0.00 18 ASP A N 6
ATOM 7928 C CA . ASP A 1 18 ? -8.460 -2.810 10.761 1.00 0.00 18 ASP A CA 6
ATOM 7929 C C . ASP A 1 18 ? -8.800 -1.341 10.532 1.00 0.00 18 ASP A C 6
ATOM 7930 O O . ASP A 1 18 ? -9.523 -0.731 11.318 1.00 0.00 18 ASP A O 6
ATOM 7939 N N . GLY A 1 19 ? -8.272 -0.778 9.449 1.00 0.00 19 GLY A N 6
ATOM 7940 C CA . GLY A 1 19 ? -8.531 0.615 9.136 1.00 0.00 19 GLY A CA 6
ATOM 7941 C C . GLY A 1 19 ? -8.442 1.509 10.356 1.00 0.00 19 GLY A C 6
ATOM 7942 O O . GLY A 1 19 ? -9.091 2.553 10.417 1.00 0.00 19 GLY A O 6
ATOM 7946 N N . GLN A 1 20 ? -7.637 1.099 11.332 1.00 0.00 20 GLN A N 6
ATOM 7947 C CA . GLN A 1 20 ? -7.469 1.870 12.557 1.00 0.00 20 GLN A CA 6
ATOM 7948 C C . GLN A 1 20 ? -6.108 2.559 12.584 1.00 0.00 20 GLN A C 6
ATOM 7949 O O . GLN A 1 20 ? -5.154 2.097 11.960 1.00 0.00 20 GLN A O 6
ATOM 7963 N N . GLY A 1 21 ? -6.027 3.670 13.311 1.00 0.00 21 GLY A N 6
ATOM 7964 C CA . GLY A 1 21 ? -4.779 4.405 13.405 1.00 0.00 21 GLY A CA 6
ATOM 7965 C C . GLY A 1 21 ? -4.479 5.201 12.150 1.00 0.00 21 GLY A C 6
ATOM 7966 O O . GLY A 1 21 ? -5.237 5.154 11.181 1.00 0.00 21 GLY A O 6
ATOM 7970 N N . HIS A 1 22 ? -3.372 5.935 12.168 1.00 0.00 22 HIS A N 6
ATOM 7971 C CA . HIS A 1 22 ? -2.974 6.746 11.022 1.00 0.00 22 HIS A CA 6
ATOM 7972 C C . HIS A 1 22 ? -1.457 6.752 10.861 1.00 0.00 22 HIS A C 6
ATOM 7973 O O . HIS A 1 22 ? -0.720 6.887 11.839 1.00 0.00 22 HIS A O 6
ATOM 7987 N N . ILE A 1 23 ? -0.998 6.603 9.623 1.00 0.00 23 ILE A N 6
ATOM 7988 C CA . ILE A 1 23 ? 0.431 6.592 9.335 1.00 0.00 23 ILE A CA 6
ATOM 7989 C C . ILE A 1 23 ? 1.125 7.803 9.948 1.00 0.00 23 ILE A C 6
ATOM 7990 O O . ILE A 1 23 ? 2.251 7.705 10.437 1.00 0.00 23 ILE A O 6
ATOM 8006 N N . SER A 1 24 ? 0.446 8.945 9.920 1.00 0.00 24 SER A N 6
ATOM 8007 C CA . SER A 1 24 ? 0.998 10.177 10.470 1.00 0.00 24 SER A CA 6
ATOM 8008 C C . SER A 1 24 ? 1.073 10.106 11.993 1.00 0.00 24 SER A C 6
ATOM 8009 O O . SER A 1 24 ? 2.070 10.502 12.595 1.00 0.00 24 SER A O 6
ATOM 8017 N N . GLY A 1 25 ? 0.011 9.596 12.608 1.00 0.00 25 GLY A N 6
ATOM 8018 C CA . GLY A 1 25 ? -0.024 9.481 14.055 1.00 0.00 25 GLY A CA 6
ATOM 8019 C C . GLY A 1 25 ? -1.054 10.398 14.684 1.00 0.00 25 GLY A C 6
ATOM 8020 O O . GLY A 1 25 ? -1.690 10.042 15.676 1.00 0.00 25 GLY A O 6
ATOM 8024 N N . LYS A 1 26 ? -1.218 11.585 14.109 1.00 0.00 26 LYS A N 6
ATOM 8025 C CA . LYS A 1 26 ? -2.177 12.557 14.619 1.00 0.00 26 LYS A CA 6
ATOM 8026 C C . LYS A 1 26 ? -3.574 11.950 14.706 1.00 0.00 26 LYS A C 6
ATOM 8027 O O . LYS A 1 26 ? -4.238 12.043 15.738 1.00 0.00 26 LYS A O 6
ATOM 8046 N N . TYR A 1 27 ? -4.012 11.329 13.617 1.00 0.00 27 TYR A N 6
ATOM 8047 C CA . TYR A 1 27 ? -5.330 10.707 13.570 1.00 0.00 27 TYR A CA 6
ATOM 8048 C C . TYR A 1 27 ? -5.265 9.255 14.033 1.00 0.00 27 TYR A C 6
ATOM 8049 O O . TYR A 1 27 ? -4.279 8.557 13.793 1.00 0.00 27 TYR A O 6
ATOM 8067 N N . THR A 1 28 ? -6.323 8.805 14.700 1.00 0.00 28 THR A N 6
ATOM 8068 C CA . THR A 1 28 ? -6.388 7.436 15.198 1.00 0.00 28 THR A CA 6
ATOM 8069 C C . THR A 1 28 ? -7.325 6.586 14.349 1.00 0.00 28 THR A C 6
ATOM 8070 O O . THR A 1 28 ? -7.989 5.682 14.856 1.00 0.00 28 THR A O 6
ATOM 8081 N N . SER A 1 29 ? -7.374 6.880 13.053 1.00 0.00 29 SER A N 6
ATOM 8082 C CA . SER A 1 29 ? -8.234 6.144 12.134 1.00 0.00 29 SER A CA 6
ATOM 8083 C C . SER A 1 29 ? -7.878 6.462 10.685 1.00 0.00 29 SER A C 6
ATOM 8084 O O . SER A 1 29 ? -7.282 7.500 10.393 1.00 0.00 29 SER A O 6
ATOM 8092 N N . HIS A 1 30 ? -8.247 5.561 9.780 1.00 0.00 30 HIS A N 6
ATOM 8093 C CA . HIS A 1 30 ? -7.968 5.745 8.360 1.00 0.00 30 HIS A CA 6
ATOM 8094 C C . HIS A 1 30 ? -8.883 4.870 7.509 1.00 0.00 30 HIS A C 6
ATOM 8095 O O . HIS A 1 30 ? -9.323 3.807 7.946 1.00 0.00 30 HIS A O 6
ATOM 8109 N N . ARG A 1 31 ? -9.164 5.325 6.292 1.00 0.00 31 ARG A N 6
ATOM 8110 C CA . ARG A 1 31 ? -10.028 4.584 5.381 1.00 0.00 31 ARG A CA 6
ATOM 8111 C C . ARG A 1 31 ? -9.425 4.534 3.980 1.00 0.00 31 ARG A C 6
ATOM 8112 O O . ARG A 1 31 ? -10.129 4.303 2.996 1.00 0.00 31 ARG A O 6
ATOM 8133 N N . THR A 1 32 ? -8.116 4.752 3.897 1.00 0.00 32 THR A N 6
ATOM 8134 C CA . THR A 1 32 ? -7.418 4.733 2.618 1.00 0.00 32 THR A CA 6
ATOM 8135 C C . THR A 1 32 ? -6.016 4.152 2.765 1.00 0.00 32 THR A C 6
ATOM 8136 O O . THR A 1 32 ? -5.394 4.267 3.820 1.00 0.00 32 THR A O 6
ATOM 8147 N N . ALA A 1 33 ? -5.524 3.527 1.700 1.00 0.00 33 ALA A N 6
ATOM 8148 C CA . ALA A 1 33 ? -4.195 2.931 1.710 1.00 0.00 33 ALA A CA 6
ATOM 8149 C C . ALA A 1 33 ? -3.120 3.989 1.937 1.00 0.00 33 ALA A C 6
ATOM 8150 O O . ALA A 1 33 ? -2.154 3.760 2.665 1.00 0.00 33 ALA A O 6
ATOM 8157 N N . SER A 1 34 ? -3.294 5.147 1.309 1.00 0.00 34 SER A N 6
ATOM 8158 C CA . SER A 1 34 ? -2.337 6.239 1.439 1.00 0.00 34 SER A CA 6
ATOM 8159 C C . SER A 1 34 ? -2.104 6.585 2.906 1.00 0.00 34 SER A C 6
ATOM 8160 O O . SER A 1 34 ? -0.976 6.842 3.324 1.00 0.00 34 SER A O 6
ATOM 8168 N N . GLY A 1 35 ? -3.182 6.591 3.685 1.00 0.00 35 GLY A N 6
ATOM 8169 C CA . GLY A 1 35 ? -3.076 6.908 5.097 1.00 0.00 35 GLY A CA 6
ATOM 8170 C C . GLY A 1 35 ? -3.005 5.667 5.965 1.00 0.00 35 GLY A C 6
ATOM 8171 O O . GLY A 1 35 ? -3.045 5.757 7.193 1.00 0.00 35 GLY A O 6
ATOM 8175 N N . CYS A 1 36 ? -2.902 4.506 5.328 1.00 0.00 36 CYS A N 6
ATOM 8176 C CA . CYS A 1 36 ? -2.829 3.241 6.049 1.00 0.00 36 CYS A CA 6
ATOM 8177 C C . CYS A 1 36 ? -1.461 3.067 6.704 1.00 0.00 36 CYS A C 6
ATOM 8178 O O . CYS A 1 36 ? -0.441 2.901 6.035 1.00 0.00 36 CYS A O 6
ATOM 8185 N N . PRO A 1 37 ? -1.438 3.106 8.045 1.00 0.00 37 PRO A N 6
ATOM 8186 C CA . PRO A 1 37 ? -0.203 2.954 8.820 1.00 0.00 37 PRO A CA 6
ATOM 8187 C C . PRO A 1 37 ? 0.352 1.535 8.753 1.00 0.00 37 PRO A C 6
ATOM 8188 O O . PRO A 1 37 ? 1.566 1.330 8.796 1.00 0.00 37 PRO A O 6
ATOM 8199 N N . LEU A 1 38 ? -0.543 0.559 8.648 1.00 0.00 38 LEU A N 6
ATOM 8200 C CA . LEU A 1 38 ? -0.142 -0.842 8.575 1.00 0.00 38 LEU A CA 6
ATOM 8201 C C . LEU A 1 38 ? 0.559 -1.139 7.254 1.00 0.00 38 LEU A C 6
ATOM 8202 O O . LEU A 1 38 ? 1.446 -1.990 7.188 1.00 0.00 38 LEU A O 6
ATOM 8218 N N . ALA A 1 39 ? 0.158 -0.431 6.204 1.00 0.00 39 ALA A N 6
ATOM 8219 C CA . ALA A 1 39 ? 0.751 -0.616 4.885 1.00 0.00 39 ALA A CA 6
ATOM 8220 C C . ALA A 1 39 ? 2.183 -0.095 4.850 1.00 0.00 39 ALA A C 6
ATOM 8221 O O . ALA A 1 39 ? 3.045 -0.665 4.182 1.00 0.00 39 ALA A O 6
ATOM 8228 N N . ALA A 1 40 ? 2.431 0.993 5.572 1.00 0.00 40 ALA A N 6
ATOM 8229 C CA . ALA A 1 40 ? 3.759 1.590 5.624 1.00 0.00 40 ALA A CA 6
ATOM 8230 C C . ALA A 1 40 ? 4.761 0.645 6.279 1.00 0.00 40 ALA A C 6
ATOM 8231 O O . ALA A 1 40 ? 5.858 0.432 5.763 1.00 0.00 40 ALA A O 6
ATOM 8238 N N . LYS A 1 41 ? 4.376 0.081 7.418 1.00 0.00 41 LYS A N 6
ATOM 8239 C CA . LYS A 1 41 ? 5.240 -0.843 8.145 1.00 0.00 41 LYS A CA 6
ATOM 8240 C C . LYS A 1 41 ? 5.494 -2.106 7.329 1.00 0.00 41 LYS A C 6
ATOM 8241 O O . LYS A 1 41 ? 6.624 -2.587 7.246 1.00 0.00 41 LYS A O 6
ATOM 8260 N N . ARG A 1 42 ? 4.436 -2.639 6.726 1.00 0.00 42 ARG A N 6
ATOM 8261 C CA . ARG A 1 42 ? 4.545 -3.846 5.916 1.00 0.00 42 ARG A CA 6
ATOM 8262 C C . ARG A 1 42 ? 5.507 -3.634 4.751 1.00 0.00 42 ARG A C 6
ATOM 8263 O O . ARG A 1 42 ? 6.240 -4.545 4.366 1.00 0.00 42 ARG A O 6
ATOM 8284 N N . GLN A 1 43 ? 5.498 -2.427 4.195 1.00 0.00 43 GLN A N 6
ATOM 8285 C CA . GLN A 1 43 ? 6.369 -2.097 3.073 1.00 0.00 43 GLN A CA 6
ATOM 8286 C C . GLN A 1 43 ? 7.735 -1.629 3.564 1.00 0.00 43 GLN A C 6
ATOM 8287 O O . GLN A 1 43 ? 8.294 -0.660 3.048 1.00 0.00 43 GLN A O 6
ATOM 8301 N N . LYS A 1 44 ? 8.268 -2.322 4.565 1.00 0.00 44 LYS A N 6
ATOM 8302 C CA . LYS A 1 44 ? 9.569 -1.979 5.126 1.00 0.00 44 LYS A CA 6
ATOM 8303 C C . LYS A 1 44 ? 10.605 -3.047 4.791 1.00 0.00 44 LYS A C 6
ATOM 8304 O O . LYS A 1 44 ? 10.766 -4.020 5.527 1.00 0.00 44 LYS A O 6
ATOM 8323 N N . GLU A 1 45 ? 11.305 -2.857 3.677 1.00 0.00 45 GLU A N 6
ATOM 8324 C CA . GLU A 1 45 ? 12.326 -3.806 3.246 1.00 0.00 45 GLU A CA 6
ATOM 8325 C C . GLU A 1 45 ? 13.718 -3.192 3.355 1.00 0.00 45 GLU A C 6
ATOM 8326 O O . GLU A 1 45 ? 13.870 -1.971 3.381 1.00 0.00 45 GLU A O 6
ATOM 8338 N N . ASN A 1 46 ? 14.733 -4.048 3.418 1.00 0.00 46 ASN A N 6
ATOM 8339 C CA . ASN A 1 46 ? 16.114 -3.591 3.524 1.00 0.00 46 ASN A CA 6
ATOM 8340 C C . ASN A 1 46 ? 16.787 -3.572 2.156 1.00 0.00 46 ASN A C 6
ATOM 8341 O O . ASN A 1 46 ? 17.174 -4.607 1.612 1.00 0.00 46 ASN A O 6
ATOM 8352 N N . PRO A 1 47 ? 16.933 -2.367 1.584 1.00 0.00 47 PRO A N 6
ATOM 8353 C CA . PRO A 1 47 ? 17.561 -2.183 0.273 1.00 0.00 47 PRO A CA 6
ATOM 8354 C C . PRO A 1 47 ? 19.061 -2.458 0.305 1.00 0.00 47 PRO A C 6
ATOM 8355 O O . PRO A 1 47 ? 19.581 -3.215 -0.515 1.00 0.00 47 PRO A O 6
ATOM 8366 N N . LEU A 1 48 ? 19.750 -1.837 1.256 1.00 0.00 48 LEU A N 6
ATOM 8367 C CA . LEU A 1 48 ? 21.192 -2.015 1.395 1.00 0.00 48 LEU A CA 6
ATOM 8368 C C . LEU A 1 48 ? 21.634 -1.766 2.833 1.00 0.00 48 LEU A C 6
ATOM 8369 O O . LEU A 1 48 ? 20.919 -1.139 3.614 1.00 0.00 48 LEU A O 6
ATOM 8385 N N . ASN A 1 49 ? 22.820 -2.259 3.176 1.00 0.00 49 ASN A N 6
ATOM 8386 C CA . ASN A 1 49 ? 23.360 -2.088 4.520 1.00 0.00 49 ASN A CA 6
ATOM 8387 C C . ASN A 1 49 ? 24.254 -0.853 4.594 1.00 0.00 49 ASN A C 6
ATOM 8388 O O . ASN A 1 49 ? 24.704 -0.338 3.572 1.00 0.00 49 ASN A O 6
ATOM 8399 N N . GLY A 1 50 ? 24.506 -0.385 5.813 1.00 0.00 50 GLY A N 6
ATOM 8400 C CA . GLY A 1 50 ? 25.345 0.785 5.999 1.00 0.00 50 GLY A CA 6
ATOM 8401 C C . GLY A 1 50 ? 24.574 1.972 6.541 1.00 0.00 50 GLY A C 6
ATOM 8402 O O . GLY A 1 50 ? 23.449 2.235 6.116 1.00 0.00 50 GLY A O 6
ATOM 8406 N N . ALA A 1 51 ? 25.178 2.688 7.482 1.00 0.00 51 ALA A N 6
ATOM 8407 C CA . ALA A 1 51 ? 24.541 3.854 8.082 1.00 0.00 51 ALA A CA 6
ATOM 8408 C C . ALA A 1 51 ? 25.038 5.144 7.439 1.00 0.00 51 ALA A C 6
ATOM 8409 O O . ALA A 1 51 ? 25.301 6.130 8.126 1.00 0.00 51 ALA A O 6
ATOM 8416 N N . SER A 1 52 ? 25.164 5.129 6.116 1.00 0.00 52 SER A N 6
ATOM 8417 C CA . SER A 1 52 ? 25.634 6.297 5.380 1.00 0.00 52 SER A CA 6
ATOM 8418 C C . SER A 1 52 ? 24.463 7.065 4.775 1.00 0.00 52 SER A C 6
ATOM 8419 O O . SER A 1 52 ? 23.532 6.472 4.229 1.00 0.00 52 SER A O 6
ATOM 8427 N N . LEU A 1 53 ? 24.517 8.389 4.875 1.00 0.00 53 LEU A N 6
ATOM 8428 C CA . LEU A 1 53 ? 23.462 9.240 4.338 1.00 0.00 53 LEU A CA 6
ATOM 8429 C C . LEU A 1 53 ? 22.986 8.729 2.982 1.00 0.00 53 LEU A C 6
ATOM 8430 O O . LEU A 1 53 ? 23.771 8.194 2.199 1.00 0.00 53 LEU A O 6
ATOM 8446 N N . SER A 1 54 ? 21.697 8.900 2.710 1.00 0.00 54 SER A N 6
ATOM 8447 C CA . SER A 1 54 ? 21.116 8.455 1.448 1.00 0.00 54 SER A CA 6
ATOM 8448 C C . SER A 1 54 ? 20.481 9.623 0.700 1.00 0.00 54 SER A C 6
ATOM 8449 O O . SER A 1 54 ? 20.000 10.577 1.311 1.00 0.00 54 SER A O 6
ATOM 8457 N N . TRP A 1 55 ? 20.484 9.539 -0.625 1.00 0.00 55 TRP A N 6
ATOM 8458 C CA . TRP A 1 55 ? 19.908 10.589 -1.458 1.00 0.00 55 TRP A CA 6
ATOM 8459 C C . TRP A 1 55 ? 18.677 11.197 -0.795 1.00 0.00 55 TRP A C 6
ATOM 8460 O O . TRP A 1 55 ? 18.500 12.415 -0.789 1.00 0.00 55 TRP A O 6
ATOM 8481 N N . LYS A 1 56 ? 17.828 10.341 -0.237 1.00 0.00 56 LYS A N 6
ATOM 8482 C CA . LYS A 1 56 ? 16.613 10.793 0.431 1.00 0.00 56 LYS A CA 6
ATOM 8483 C C . LYS A 1 56 ? 16.919 11.284 1.842 1.00 0.00 56 LYS A C 6
ATOM 8484 O O . LYS A 1 56 ? 17.015 10.491 2.780 1.00 0.00 56 LYS A O 6
ATOM 8503 N N . LEU A 1 57 ? 17.070 12.596 1.987 1.00 0.00 57 LEU A N 6
ATOM 8504 C CA . LEU A 1 57 ? 17.363 13.193 3.286 1.00 0.00 57 LEU A CA 6
ATOM 8505 C C . LEU A 1 57 ? 16.322 12.783 4.322 1.00 0.00 57 LEU A C 6
ATOM 8506 O O . LEU A 1 57 ? 15.124 12.778 4.044 1.00 0.00 57 LEU A O 6
ATOM 8522 N N . ASN A 1 58 ? 16.789 12.441 5.519 1.00 0.00 58 ASN A N 6
ATOM 8523 C CA . ASN A 1 58 ? 15.898 12.030 6.598 1.00 0.00 58 ASN A CA 6
ATOM 8524 C C . ASN A 1 58 ? 15.751 13.140 7.634 1.00 0.00 58 ASN A C 6
ATOM 8525 O O . ASN A 1 58 ? 16.445 13.151 8.651 1.00 0.00 58 ASN A O 6
ATOM 8536 N N . LYS A 1 59 ? 14.842 14.073 7.369 1.00 0.00 59 LYS A N 6
ATOM 8537 C CA . LYS A 1 59 ? 14.601 15.187 8.278 1.00 0.00 59 LYS A CA 6
ATOM 8538 C C . LYS A 1 59 ? 13.108 15.473 8.404 1.00 0.00 59 LYS A C 6
ATOM 8539 O O . LYS A 1 59 ? 12.398 15.558 7.404 1.00 0.00 59 LYS A O 6
ATOM 8558 N N . GLN A 1 60 ? 12.641 15.622 9.640 1.00 0.00 60 GLN A N 6
ATOM 8559 C CA . GLN A 1 60 ? 11.233 15.899 9.895 1.00 0.00 60 GLN A CA 6
ATOM 8560 C C . GLN A 1 60 ? 11.000 16.223 11.367 1.00 0.00 60 GLN A C 6
ATOM 8561 O O . GLN A 1 60 ? 11.841 15.930 12.217 1.00 0.00 60 GLN A O 6
ATOM 8575 N N . GLU A 1 61 ? 9.854 16.830 11.661 1.00 0.00 61 GLU A N 6
ATOM 8576 C CA . GLU A 1 61 ? 9.513 17.194 13.031 1.00 0.00 61 GLU A CA 6
ATOM 8577 C C . GLU A 1 61 ? 8.639 16.122 13.677 1.00 0.00 61 GLU A C 6
ATOM 8578 O O . GLU A 1 61 ? 7.633 15.698 13.107 1.00 0.00 61 GLU A O 6
ATOM 8590 N N . LEU A 1 62 ? 9.031 15.689 14.870 1.00 0.00 62 LEU A N 6
ATOM 8591 C CA . LEU A 1 62 ? 8.285 14.666 15.595 1.00 0.00 62 LEU A CA 6
ATOM 8592 C C . LEU A 1 62 ? 7.543 15.272 16.782 1.00 0.00 62 LEU A C 6
ATOM 8593 O O . LEU A 1 62 ? 7.986 16.246 17.391 1.00 0.00 62 LEU A O 6
ATOM 8609 N N . PRO A 1 63 ? 6.387 14.682 17.122 1.00 0.00 63 PRO A N 6
ATOM 8610 C CA . PRO A 1 63 ? 5.561 15.146 18.240 1.00 0.00 63 PRO A CA 6
ATOM 8611 C C . PRO A 1 63 ? 6.210 14.873 19.593 1.00 0.00 63 PRO A C 6
ATOM 8612 O O . PRO A 1 63 ? 6.891 13.863 19.774 1.00 0.00 63 PRO A O 6
ATOM 8623 N N . HIS A 1 64 ? 5.995 15.780 20.540 1.00 0.00 64 HIS A N 6
ATOM 8624 C CA . HIS A 1 64 ? 6.560 15.637 21.878 1.00 0.00 64 HIS A CA 6
ATOM 8625 C C . HIS A 1 64 ? 5.888 14.492 22.631 1.00 0.00 64 HIS A C 6
ATOM 8626 O O . HIS A 1 64 ? 4.960 13.861 22.123 1.00 0.00 64 HIS A O 6
ATOM 8640 N N . CYS A 1 65 ? 6.362 14.230 23.844 1.00 0.00 65 CYS A N 6
ATOM 8641 C CA . CYS A 1 65 ? 5.809 13.161 24.667 1.00 0.00 65 CYS A CA 6
ATOM 8642 C C . CYS A 1 65 ? 4.285 13.148 24.590 1.00 0.00 65 CYS A C 6
ATOM 8643 O O . CYS A 1 65 ? 3.620 14.165 24.789 1.00 0.00 65 CYS A O 6
ATOM 8650 N N . PRO A 1 66 ? 3.718 11.969 24.294 1.00 0.00 66 PRO A N 6
ATOM 8651 C CA . PRO A 1 66 ? 2.267 11.794 24.184 1.00 0.00 66 PRO A CA 6
ATOM 8652 C C . PRO A 1 66 ? 1.566 11.904 25.534 1.00 0.00 66 PRO A C 6
ATOM 8653 O O . PRO A 1 66 ? 0.536 12.568 25.659 1.00 0.00 66 PRO A O 6
ATOM 8664 N N . LEU A 1 67 ? 2.130 11.249 26.543 1.00 0.00 67 LEU A N 6
ATOM 8665 C CA . LEU A 1 67 ? 1.560 11.273 27.885 1.00 0.00 67 LEU A CA 6
ATOM 8666 C C . LEU A 1 67 ? 1.163 12.691 28.283 1.00 0.00 67 LEU A C 6
ATOM 8667 O O . LEU A 1 67 ? 1.938 13.638 28.153 1.00 0.00 67 LEU A O 6
ATOM 8683 N N . PRO A 1 68 ? -0.074 12.842 28.781 1.00 0.00 68 PRO A N 6
ATOM 8684 C CA . PRO A 1 68 ? -0.601 14.140 29.210 1.00 0.00 68 PRO A CA 6
ATOM 8685 C C . PRO A 1 68 ? 0.078 14.651 30.477 1.00 0.00 68 PRO A C 6
ATOM 8686 O O . PRO A 1 68 ? 0.522 15.797 30.536 1.00 0.00 68 PRO A O 6
ATOM 8697 N N . GLY A 1 69 ? 0.154 13.793 31.489 1.00 0.00 69 GLY A N 6
ATOM 8698 C CA . GLY A 1 69 ? 0.781 14.176 32.741 1.00 0.00 69 GLY A CA 6
ATOM 8699 C C . GLY A 1 69 ? 2.258 14.477 32.582 1.00 0.00 69 GLY A C 6
ATOM 8700 O O . GLY A 1 69 ? 2.780 15.407 33.197 1.00 0.00 69 GLY A O 6
ATOM 8704 N N . CYS A 1 70 ? 2.935 13.687 31.755 1.00 0.00 70 CYS A N 6
ATOM 8705 C CA . CYS A 1 70 ? 4.362 13.871 31.518 1.00 0.00 70 CYS A CA 6
ATOM 8706 C C . CYS A 1 70 ? 4.633 15.214 30.846 1.00 0.00 70 CYS A C 6
ATOM 8707 O O . CYS A 1 70 ? 4.087 15.510 29.784 1.00 0.00 70 CYS A O 6
ATOM 8714 N N . ASN A 1 71 ? 5.480 16.024 31.474 1.00 0.00 71 ASN A N 6
ATOM 8715 C CA . ASN A 1 71 ? 5.823 17.336 30.938 1.00 0.00 71 ASN A CA 6
ATOM 8716 C C . ASN A 1 71 ? 6.956 17.228 29.922 1.00 0.00 71 ASN A C 6
ATOM 8717 O O . ASN A 1 71 ? 7.802 18.116 29.824 1.00 0.00 71 ASN A O 6
ATOM 8728 N N . GLY A 1 72 ? 6.966 16.133 29.167 1.00 0.00 72 GLY A N 6
ATOM 8729 C CA . GLY A 1 72 ? 7.998 15.930 28.168 1.00 0.00 72 GLY A CA 6
ATOM 8730 C C . GLY A 1 72 ? 9.388 16.204 28.707 1.00 0.00 72 GLY A C 6
ATOM 8731 O O . GLY A 1 72 ? 10.242 16.740 28.000 1.00 0.00 72 GLY A O 6
ATOM 8735 N N . LEU A 1 73 ? 9.617 15.838 29.963 1.00 0.00 73 LEU A N 6
ATOM 8736 C CA . LEU A 1 73 ? 10.913 16.048 30.598 1.00 0.00 73 LEU A CA 6
ATOM 8737 C C . LEU A 1 73 ? 11.458 14.744 31.170 1.00 0.00 73 LEU A C 6
ATOM 8738 O O . LEU A 1 73 ? 10.754 14.021 31.874 1.00 0.00 73 LEU A O 6
ATOM 8754 N N . GLY A 1 74 ? 12.718 14.450 30.865 1.00 0.00 74 GLY A N 6
ATOM 8755 C CA . GLY A 1 74 ? 13.337 13.233 31.358 1.00 0.00 74 GLY A CA 6
ATOM 8756 C C . GLY A 1 74 ? 13.820 12.333 30.238 1.00 0.00 74 GLY A C 6
ATOM 8757 O O . GLY A 1 74 ? 13.795 12.717 29.069 1.00 0.00 74 GLY A O 6
ATOM 8761 N N . HIS A 1 75 ? 14.261 11.131 30.596 1.00 0.00 75 HIS A N 6
ATOM 8762 C CA . HIS A 1 75 ? 14.752 10.173 29.612 1.00 0.00 75 HIS A CA 6
ATOM 8763 C C . HIS A 1 75 ? 15.050 8.827 30.266 1.00 0.00 75 HIS A C 6
ATOM 8764 O O . HIS A 1 75 ? 15.658 8.765 31.334 1.00 0.00 75 HIS A O 6
ATOM 8778 N N . VAL A 1 76 ? 14.617 7.751 29.617 1.00 0.00 76 VAL A N 6
ATOM 8779 C CA . VAL A 1 76 ? 14.837 6.406 30.135 1.00 0.00 76 VAL A CA 6
ATOM 8780 C C . VAL A 1 76 ? 16.324 6.122 30.313 1.00 0.00 76 VAL A C 6
ATOM 8781 O O . VAL A 1 76 ? 16.716 5.317 31.157 1.00 0.00 76 VAL A O 6
ATOM 8794 N N . ASN A 1 77 ? 17.148 6.789 29.511 1.00 0.00 77 ASN A N 6
ATOM 8795 C CA . ASN A 1 77 ? 18.594 6.609 29.580 1.00 0.00 77 ASN A CA 6
ATOM 8796 C C . ASN A 1 77 ? 19.142 7.115 30.911 1.00 0.00 77 ASN A C 6
ATOM 8797 O O . ASN A 1 77 ? 20.175 6.645 31.387 1.00 0.00 77 ASN A O 6
ATOM 8808 N N . ASN A 1 78 ? 18.443 8.076 31.506 1.00 0.00 78 ASN A N 6
ATOM 8809 C CA . ASN A 1 78 ? 18.860 8.646 32.782 1.00 0.00 78 ASN A CA 6
ATOM 8810 C C . ASN A 1 78 ? 20.149 9.448 32.624 1.00 0.00 78 ASN A C 6
ATOM 8811 O O . ASN A 1 78 ? 20.978 9.495 33.533 1.00 0.00 78 ASN A O 6
ATOM 8822 N N . VAL A 1 79 ? 20.310 10.077 31.465 1.00 0.00 79 VAL A N 6
ATOM 8823 C CA . VAL A 1 79 ? 21.496 10.878 31.188 1.00 0.00 79 VAL A CA 6
ATOM 8824 C C . VAL A 1 79 ? 21.117 12.287 30.745 1.00 0.00 79 VAL A C 6
ATOM 8825 O O . VAL A 1 79 ? 21.857 13.243 30.977 1.00 0.00 79 VAL A O 6
ATOM 8838 N N . PHE A 1 80 ? 19.958 12.408 30.105 1.00 0.00 80 PHE A N 6
ATOM 8839 C CA . PHE A 1 80 ? 19.480 13.701 29.629 1.00 0.00 80 PHE A CA 6
ATOM 8840 C C . PHE A 1 80 ? 18.259 14.156 30.423 1.00 0.00 80 PHE A C 6
ATOM 8841 O O . PHE A 1 80 ? 17.758 13.430 31.282 1.00 0.00 80 PHE A O 6
ATOM 8858 N N . VAL A 1 81 ? 17.785 15.363 30.129 1.00 0.00 81 VAL A N 6
ATOM 8859 C CA . VAL A 1 81 ? 16.623 15.915 30.815 1.00 0.00 81 VAL A CA 6
ATOM 8860 C C . VAL A 1 81 ? 15.545 16.330 29.820 1.00 0.00 81 VAL A C 6
ATOM 8861 O O . VAL A 1 81 ? 14.819 17.300 30.043 1.00 0.00 81 VAL A O 6
ATOM 8874 N N . THR A 1 82 ? 15.444 15.589 28.721 1.00 0.00 82 THR A N 6
ATOM 8875 C CA . THR A 1 82 ? 14.455 15.879 27.691 1.00 0.00 82 THR A CA 6
ATOM 8876 C C . THR A 1 82 ? 14.107 14.628 26.894 1.00 0.00 82 THR A C 6
ATOM 8877 O O . THR A 1 82 ? 14.880 13.669 26.855 1.00 0.00 82 THR A O 6
ATOM 8888 N N . HIS A 1 83 ? 12.941 14.642 26.257 1.00 0.00 83 HIS A N 6
ATOM 8889 C CA . HIS A 1 83 ? 12.492 13.507 25.458 1.00 0.00 83 HIS A CA 6
ATOM 8890 C C . HIS A 1 83 ? 11.204 13.843 24.712 1.00 0.00 83 HIS A C 6
ATOM 8891 O O . HIS A 1 83 ? 10.262 14.384 25.293 1.00 0.00 83 HIS A O 6
ATOM 8905 N N . ARG A 1 84 ? 11.171 13.521 23.423 1.00 0.00 84 ARG A N 6
ATOM 8906 C CA . ARG A 1 84 ? 9.999 13.791 22.598 1.00 0.00 84 ARG A CA 6
ATOM 8907 C C . ARG A 1 84 ? 9.487 12.510 21.946 1.00 0.00 84 ARG A C 6
ATOM 8908 O O . ARG A 1 84 ? 9.124 12.502 20.770 1.00 0.00 84 ARG A O 6
ATOM 8929 N N . SER A 1 85 ? 9.461 11.428 22.719 1.00 0.00 85 SER A N 6
ATOM 8930 C CA . SER A 1 85 ? 8.997 10.140 22.215 1.00 0.00 85 SER A CA 6
ATOM 8931 C C . SER A 1 85 ? 8.687 9.187 23.365 1.00 0.00 85 SER A C 6
ATOM 8932 O O . SER A 1 85 ? 9.133 9.393 24.495 1.00 0.00 85 SER A O 6
ATOM 8940 N N . LEU A 1 86 ? 7.920 8.144 23.070 1.00 0.00 86 LEU A N 6
ATOM 8941 C CA . LEU A 1 86 ? 7.548 7.157 24.078 1.00 0.00 86 LEU A CA 6
ATOM 8942 C C . LEU A 1 86 ? 8.774 6.398 24.575 1.00 0.00 86 LEU A C 6
ATOM 8943 O O . LEU A 1 86 ? 9.089 6.417 25.765 1.00 0.00 86 LEU A O 6
ATOM 8959 N N . SER A 1 87 ? 9.465 5.732 23.655 1.00 0.00 87 SER A N 6
ATOM 8960 C CA . SER A 1 87 ? 10.656 4.965 23.999 1.00 0.00 87 SER A CA 6
ATOM 8961 C C . SER A 1 87 ? 11.534 5.737 24.980 1.00 0.00 87 SER A C 6
ATOM 8962 O O . SER A 1 87 ? 12.065 5.169 25.934 1.00 0.00 87 SER A O 6
ATOM 8970 N N . GLY A 1 88 ? 11.681 7.036 24.738 1.00 0.00 88 GLY A N 6
ATOM 8971 C CA . GLY A 1 88 ? 12.495 7.865 25.608 1.00 0.00 88 GLY A CA 6
ATOM 8972 C C . GLY A 1 88 ? 11.796 8.199 26.911 1.00 0.00 88 GLY A C 6
ATOM 8973 O O . GLY A 1 88 ? 12.431 8.280 27.962 1.00 0.00 88 GLY A O 6
ATOM 8977 N N . CYS A 1 89 ? 10.483 8.396 26.842 1.00 0.00 89 CYS A N 6
ATOM 8978 C CA . CYS A 1 89 ? 9.696 8.727 28.024 1.00 0.00 89 CYS A CA 6
ATOM 8979 C C . CYS A 1 89 ? 9.991 7.754 29.163 1.00 0.00 89 CYS A C 6
ATOM 8980 O O . CYS A 1 89 ? 9.676 6.566 29.094 1.00 0.00 89 CYS A O 6
ATOM 8987 N N . PRO A 1 90 ? 10.609 8.269 30.236 1.00 0.00 90 PRO A N 6
ATOM 8988 C CA . PRO A 1 90 ? 10.959 7.464 31.410 1.00 0.00 90 PRO A CA 6
ATOM 8989 C C . PRO A 1 90 ? 9.730 7.032 32.203 1.00 0.00 90 PRO A C 6
ATOM 8990 O O . PRO A 1 90 ? 9.723 5.969 32.826 1.00 0.00 90 PRO A O 6
ATOM 9001 N N . LEU A 1 91 ? 8.693 7.861 32.176 1.00 0.00 91 LEU A N 6
ATOM 9002 C CA . LEU A 1 91 ? 7.457 7.564 32.893 1.00 0.00 91 LEU A CA 6
ATOM 9003 C C . LEU A 1 91 ? 6.646 6.499 32.161 1.00 0.00 91 LEU A C 6
ATOM 9004 O O . LEU A 1 91 ? 5.854 5.781 32.770 1.00 0.00 91 LEU A O 6
ATOM 9020 N N . ASN A 1 92 ? 6.851 6.402 30.852 1.00 0.00 92 ASN A N 6
ATOM 9021 C CA . ASN A 1 92 ? 6.139 5.424 30.037 1.00 0.00 92 ASN A CA 6
ATOM 9022 C C . ASN A 1 92 ? 6.812 4.057 30.117 1.00 0.00 92 ASN A C 6
ATOM 9023 O O . ASN A 1 92 ? 6.142 3.028 30.201 1.00 0.00 92 ASN A O 6
ATOM 9034 N N . ALA A 1 93 ? 8.141 4.055 30.090 1.00 0.00 93 ALA A N 6
ATOM 9035 C CA . ALA A 1 93 ? 8.905 2.816 30.162 1.00 0.00 93 ALA A CA 6
ATOM 9036 C C . ALA A 1 93 ? 8.317 1.868 31.203 1.00 0.00 93 ALA A C 6
ATOM 9037 O O . ALA A 1 93 ? 7.927 0.746 30.882 1.00 0.00 93 ALA A O 6
ATOM 9044 N N . GLN A 1 94 ? 8.258 2.328 32.448 1.00 0.00 94 GLN A N 6
ATOM 9045 C CA . GLN A 1 94 ? 7.718 1.519 33.535 1.00 0.00 94 GLN A CA 6
ATOM 9046 C C . GLN A 1 94 ? 6.477 0.758 33.083 1.00 0.00 94 GLN A C 6
ATOM 9047 O O . GLN A 1 94 ? 6.301 -0.415 33.413 1.00 0.00 94 GLN A O 6
ATOM 9061 N N . VAL A 1 95 ? 5.617 1.433 32.327 1.00 0.00 95 VAL A N 6
ATOM 9062 C CA . VAL A 1 95 ? 4.392 0.820 31.829 1.00 0.00 95 VAL A CA 6
ATOM 9063 C C . VAL A 1 95 ? 4.693 -0.450 31.042 1.00 0.00 95 VAL A C 6
ATOM 9064 O O . VAL A 1 95 ? 4.351 -1.553 31.470 1.00 0.00 95 VAL A O 6
ATOM 9077 N N . ILE A 1 96 ? 5.335 -0.287 29.890 1.00 0.00 96 ILE A N 6
ATOM 9078 C CA . ILE A 1 96 ? 5.684 -1.422 29.044 1.00 0.00 96 ILE A CA 6
ATOM 9079 C C . ILE A 1 96 ? 6.044 -2.643 29.883 1.00 0.00 96 ILE A C 6
ATOM 9080 O O . ILE A 1 96 ? 5.604 -3.757 29.598 1.00 0.00 96 ILE A O 6
ATOM 9096 N N . LYS A 1 97 ? 6.845 -2.427 30.921 1.00 0.00 97 LYS A N 6
ATOM 9097 C CA . LYS A 1 97 ? 7.262 -3.509 31.805 1.00 0.00 97 LYS A CA 6
ATOM 9098 C C . LYS A 1 97 ? 6.127 -4.505 32.018 1.00 0.00 97 LYS A C 6
ATOM 9099 O O . LYS A 1 97 ? 4.971 -4.119 32.193 1.00 0.00 97 LYS A O 6
ATOM 9118 N N . LYS A 1 98 ? 6.464 -5.791 32.003 1.00 0.00 98 LYS A N 6
ATOM 9119 C CA . LYS A 1 98 ? 5.474 -6.844 32.197 1.00 0.00 98 LYS A CA 6
ATOM 9120 C C . LYS A 1 98 ? 5.980 -7.890 33.185 1.00 0.00 98 LYS A C 6
ATOM 9121 O O . LYS A 1 98 ? 7.101 -7.797 33.684 1.00 0.00 98 LYS A O 6
ATOM 9140 N N . GLY A 1 99 ? 5.145 -8.887 33.464 1.00 0.00 99 GLY A N 6
ATOM 9141 C CA . GLY A 1 99 ? 5.526 -9.936 34.390 1.00 0.00 99 GLY A CA 6
ATOM 9142 C C . GLY A 1 99 ? 4.330 -10.570 35.072 1.00 0.00 99 GLY A C 6
ATOM 9143 O O . GLY A 1 99 ? 3.570 -11.311 34.448 1.00 0.00 99 GLY A O 6
ATOM 9147 N N . LYS A 1 100 ? 4.162 -10.281 36.358 1.00 0.00 100 LYS A N 6
ATOM 9148 C CA . LYS A 1 100 ? 3.050 -10.828 37.127 1.00 0.00 100 LYS A CA 6
ATOM 9149 C C . LYS A 1 100 ? 2.017 -9.748 37.433 1.00 0.00 100 LYS A C 6
ATOM 9150 O O . LYS A 1 100 ? 2.337 -8.721 38.031 1.00 0.00 100 LYS A O 6
ATOM 9169 N N . VAL A 1 101 ? 0.777 -9.989 37.021 1.00 0.00 101 VAL A N 6
ATOM 9170 C CA . VAL A 1 101 ? -0.304 -9.038 37.253 1.00 0.00 101 VAL A CA 6
ATOM 9171 C C . VAL A 1 101 ? -1.219 -9.511 38.377 1.00 0.00 101 VAL A C 6
ATOM 9172 O O . VAL A 1 101 ? -1.915 -8.711 39.003 1.00 0.00 101 VAL A O 6
ATOM 9185 N N . SER A 1 102 ? -1.213 -10.816 38.628 1.00 0.00 102 SER A N 6
ATOM 9186 C CA . SER A 1 102 ? -2.046 -11.397 39.675 1.00 0.00 102 SER A CA 6
ATOM 9187 C C . SER A 1 102 ? -1.795 -10.708 41.013 1.00 0.00 102 SER A C 6
ATOM 9188 O O . SER A 1 102 ? -2.732 -10.380 41.740 1.00 0.00 102 SER A O 6
ATOM 9196 N N . SER A 1 103 ? -0.523 -10.494 41.331 1.00 0.00 103 SER A N 6
ATOM 9197 C CA . SER A 1 103 ? -0.146 -9.848 42.584 1.00 0.00 103 SER A CA 6
ATOM 9198 C C . SER A 1 103 ? 0.471 -8.477 42.324 1.00 0.00 103 SER A C 6
ATOM 9199 O O . SER A 1 103 ? 1.477 -8.359 41.626 1.00 0.00 103 SER A O 6
ATOM 9207 N N . GLY A 1 104 ? -0.141 -7.442 42.892 1.00 0.00 104 GLY A N 6
ATOM 9208 C CA . GLY A 1 104 ? 0.361 -6.093 42.710 1.00 0.00 104 GLY A CA 6
ATOM 9209 C C . GLY A 1 104 ? -0.231 -5.115 43.706 1.00 0.00 104 GLY A C 6
ATOM 9210 O O . GLY A 1 104 ? -1.432 -4.843 43.703 1.00 0.00 104 GLY A O 6
ATOM 9214 N N . PRO A 1 105 ? 0.623 -4.570 44.585 1.00 0.00 105 PRO A N 6
ATOM 9215 C CA . PRO A 1 105 ? 0.199 -3.609 45.608 1.00 0.00 105 PRO A CA 6
ATOM 9216 C C . PRO A 1 105 ? -0.199 -2.264 45.011 1.00 0.00 105 PRO A C 6
ATOM 9217 O O . PRO A 1 105 ? -0.574 -1.340 45.733 1.00 0.00 105 PRO A O 6
ATOM 9228 N N . SER A 1 106 ? -0.116 -2.161 43.689 1.00 0.00 106 SER A N 6
ATOM 9229 C CA . SER A 1 106 ? -0.465 -0.926 42.995 1.00 0.00 106 SER A CA 6
ATOM 9230 C C . SER A 1 106 ? -1.701 -1.124 42.123 1.00 0.00 106 SER A C 6
ATOM 9231 O O . SER A 1 106 ? -1.781 -2.076 41.347 1.00 0.00 106 SER A O 6
ATOM 9239 N N . SER A 1 107 ? -2.664 -0.218 42.259 1.00 0.00 107 SER A N 6
ATOM 9240 C CA . SER A 1 107 ? -3.899 -0.293 41.487 1.00 0.00 107 SER A CA 6
ATOM 9241 C C . SER A 1 107 ? -3.638 0.004 40.013 1.00 0.00 107 SER A C 6
ATOM 9242 O O . SER A 1 107 ? -3.161 1.081 39.661 1.00 0.00 107 SER A O 6
ATOM 9250 N N . GLY A 1 108 ? -3.956 -0.961 39.156 1.00 0.00 108 GLY A N 6
ATOM 9251 C CA . GLY A 1 108 ? -3.749 -0.785 37.731 1.00 0.00 108 GLY A CA 6
ATOM 9252 C C . GLY A 1 108 ? -4.260 -1.960 36.921 1.00 0.00 108 GLY A C 6
ATOM 9253 O O . GLY A 1 108 ? -5.473 -2.143 36.830 1.00 0.00 108 GLY A O 6
ATOM 9259 N N . GLY A 1 1 ? -25.326 -12.556 -18.421 1.00 0.00 1 GLY A N 7
ATOM 9260 C CA . GLY A 1 1 ? -25.767 -11.378 -17.696 1.00 0.00 1 GLY A CA 7
ATOM 9261 C C . GLY A 1 1 ? -24.615 -10.619 -17.068 1.00 0.00 1 GLY A C 7
ATOM 9262 O O . GLY A 1 1 ? -23.472 -11.074 -17.102 1.00 0.00 1 GLY A O 7
ATOM 9266 N N . SER A 1 2 ? -24.916 -9.458 -16.495 1.00 0.00 2 SER A N 7
ATOM 9267 C CA . SER A 1 2 ? -23.895 -8.632 -15.861 1.00 0.00 2 SER A CA 7
ATOM 9268 C C . SER A 1 2 ? -24.069 -8.622 -14.345 1.00 0.00 2 SER A C 7
ATOM 9269 O O . SER A 1 2 ? -25.163 -8.857 -13.833 1.00 0.00 2 SER A O 7
ATOM 9277 N N . SER A 1 3 ? -22.980 -8.348 -13.634 1.00 0.00 3 SER A N 7
ATOM 9278 C CA . SER A 1 3 ? -23.009 -8.311 -12.176 1.00 0.00 3 SER A CA 7
ATOM 9279 C C . SER A 1 3 ? -23.500 -6.955 -11.677 1.00 0.00 3 SER A C 7
ATOM 9280 O O . SER A 1 3 ? -23.417 -5.953 -12.386 1.00 0.00 3 SER A O 7
ATOM 9288 N N . GLY A 1 4 ? -24.013 -6.933 -10.450 1.00 0.00 4 GLY A N 7
ATOM 9289 C CA . GLY A 1 4 ? -24.510 -5.697 -9.876 1.00 0.00 4 GLY A CA 7
ATOM 9290 C C . GLY A 1 4 ? -24.376 -5.663 -8.367 1.00 0.00 4 GLY A C 7
ATOM 9291 O O . GLY A 1 4 ? -24.697 -6.638 -7.686 1.00 0.00 4 GLY A O 7
ATOM 9295 N N . SER A 1 5 ? -23.899 -4.539 -7.841 1.00 0.00 5 SER A N 7
ATOM 9296 C CA . SER A 1 5 ? -23.717 -4.385 -6.403 1.00 0.00 5 SER A CA 7
ATOM 9297 C C . SER A 1 5 ? -24.273 -3.047 -5.926 1.00 0.00 5 SER A C 7
ATOM 9298 O O . SER A 1 5 ? -24.710 -2.222 -6.728 1.00 0.00 5 SER A O 7
ATOM 9306 N N . SER A 1 6 ? -24.255 -2.839 -4.613 1.00 0.00 6 SER A N 7
ATOM 9307 C CA . SER A 1 6 ? -24.760 -1.604 -4.027 1.00 0.00 6 SER A CA 7
ATOM 9308 C C . SER A 1 6 ? -24.285 -1.451 -2.585 1.00 0.00 6 SER A C 7
ATOM 9309 O O . SER A 1 6 ? -24.206 -2.426 -1.839 1.00 0.00 6 SER A O 7
ATOM 9317 N N . GLY A 1 7 ? -23.967 -0.219 -2.200 1.00 0.00 7 GLY A N 7
ATOM 9318 C CA . GLY A 1 7 ? -23.503 0.040 -0.850 1.00 0.00 7 GLY A CA 7
ATOM 9319 C C . GLY A 1 7 ? -22.293 0.954 -0.818 1.00 0.00 7 GLY A C 7
ATOM 9320 O O . GLY A 1 7 ? -21.148 0.504 -0.870 1.00 0.00 7 GLY A O 7
ATOM 9324 N N . PRO A 1 8 ? -22.542 2.269 -0.733 1.00 0.00 8 PRO A N 7
ATOM 9325 C CA . PRO A 1 8 ? -21.477 3.275 -0.694 1.00 0.00 8 PRO A CA 7
ATOM 9326 C C . PRO A 1 8 ? -20.693 3.239 0.613 1.00 0.00 8 PRO A C 7
ATOM 9327 O O . PRO A 1 8 ? -21.197 3.644 1.660 1.00 0.00 8 PRO A O 7
ATOM 9338 N N . GLU A 1 9 ? -19.458 2.752 0.545 1.00 0.00 9 GLU A N 7
ATOM 9339 C CA . GLU A 1 9 ? -18.606 2.663 1.725 1.00 0.00 9 GLU A CA 7
ATOM 9340 C C . GLU A 1 9 ? -17.166 2.340 1.333 1.00 0.00 9 GLU A C 7
ATOM 9341 O O . GLU A 1 9 ? -16.917 1.442 0.528 1.00 0.00 9 GLU A O 7
ATOM 9353 N N . LEU A 1 10 ? -16.224 3.078 1.908 1.00 0.00 10 LEU A N 7
ATOM 9354 C CA . LEU A 1 10 ? -14.808 2.872 1.620 1.00 0.00 10 LEU A CA 7
ATOM 9355 C C . LEU A 1 10 ? -14.003 2.745 2.909 1.00 0.00 10 LEU A C 7
ATOM 9356 O O . LEU A 1 10 ? -14.046 3.624 3.770 1.00 0.00 10 LEU A O 7
ATOM 9372 N N . LYS A 1 11 ? -13.267 1.646 3.035 1.00 0.00 11 LYS A N 7
ATOM 9373 C CA . LYS A 1 11 ? -12.448 1.405 4.217 1.00 0.00 11 LYS A CA 7
ATOM 9374 C C . LYS A 1 11 ? -11.092 0.823 3.829 1.00 0.00 11 LYS A C 7
ATOM 9375 O O . LYS A 1 11 ? -10.935 0.254 2.749 1.00 0.00 11 LYS A O 7
ATOM 9394 N N . CYS A 1 12 ? -10.115 0.969 4.718 1.00 0.00 12 CYS A N 7
ATOM 9395 C CA . CYS A 1 12 ? -8.772 0.458 4.470 1.00 0.00 12 CYS A CA 7
ATOM 9396 C C . CYS A 1 12 ? -8.825 -0.854 3.692 1.00 0.00 12 CYS A C 7
ATOM 9397 O O . CYS A 1 12 ? -9.141 -1.913 4.234 1.00 0.00 12 CYS A O 7
ATOM 9404 N N . PRO A 1 13 ? -8.506 -0.783 2.391 1.00 0.00 13 PRO A N 7
ATOM 9405 C CA . PRO A 1 13 ? -8.508 -1.955 1.511 1.00 0.00 13 PRO A CA 7
ATOM 9406 C C . PRO A 1 13 ? -7.378 -2.926 1.835 1.00 0.00 13 PRO A C 7
ATOM 9407 O O . PRO A 1 13 ? -7.398 -4.081 1.411 1.00 0.00 13 PRO A O 7
ATOM 9418 N N . VAL A 1 14 ? -6.394 -2.450 2.591 1.00 0.00 14 VAL A N 7
ATOM 9419 C CA . VAL A 1 14 ? -5.255 -3.277 2.974 1.00 0.00 14 VAL A CA 7
ATOM 9420 C C . VAL A 1 14 ? -5.696 -4.452 3.839 1.00 0.00 14 VAL A C 7
ATOM 9421 O O . VAL A 1 14 ? -5.934 -4.299 5.038 1.00 0.00 14 VAL A O 7
ATOM 9434 N N . ILE A 1 15 ? -5.804 -5.625 3.224 1.00 0.00 15 ILE A N 7
ATOM 9435 C CA . ILE A 1 15 ? -6.215 -6.827 3.938 1.00 0.00 15 ILE A CA 7
ATOM 9436 C C . ILE A 1 15 ? -5.495 -6.944 5.278 1.00 0.00 15 ILE A C 7
ATOM 9437 O O . ILE A 1 15 ? -4.381 -6.448 5.441 1.00 0.00 15 ILE A O 7
ATOM 9453 N N . GLY A 1 16 ? -6.140 -7.604 6.234 1.00 0.00 16 GLY A N 7
ATOM 9454 C CA . GLY A 1 16 ? -5.545 -7.776 7.547 1.00 0.00 16 GLY A CA 7
ATOM 9455 C C . GLY A 1 16 ? -5.710 -6.550 8.423 1.00 0.00 16 GLY A C 7
ATOM 9456 O O . GLY A 1 16 ? -5.936 -6.664 9.628 1.00 0.00 16 GLY A O 7
ATOM 9460 N N . CYS A 1 17 ? -5.596 -5.373 7.818 1.00 0.00 17 CYS A N 7
ATOM 9461 C CA . CYS A 1 17 ? -5.731 -4.119 8.550 1.00 0.00 17 CYS A CA 7
ATOM 9462 C C . CYS A 1 17 ? -7.194 -3.836 8.878 1.00 0.00 17 CYS A C 7
ATOM 9463 O O . CYS A 1 17 ? -8.094 -4.209 8.124 1.00 0.00 17 CYS A O 7
ATOM 9470 N N . ASP A 1 18 ? -7.424 -3.175 10.007 1.00 0.00 18 ASP A N 7
ATOM 9471 C CA . ASP A 1 18 ? -8.777 -2.840 10.435 1.00 0.00 18 ASP A CA 7
ATOM 9472 C C . ASP A 1 18 ? -9.012 -1.335 10.367 1.00 0.00 18 ASP A C 7
ATOM 9473 O O . ASP A 1 18 ? -9.800 -0.783 11.135 1.00 0.00 18 ASP A O 7
ATOM 9482 N N . GLY A 1 19 ? -8.322 -0.674 9.442 1.00 0.00 19 GLY A N 7
ATOM 9483 C CA . GLY A 1 19 ? -8.469 0.762 9.292 1.00 0.00 19 GLY A CA 7
ATOM 9484 C C . GLY A 1 19 ? -8.368 1.496 10.614 1.00 0.00 19 GLY A C 7
ATOM 9485 O O . GLY A 1 19 ? -9.156 2.400 10.890 1.00 0.00 19 GLY A O 7
ATOM 9489 N N . GLN A 1 20 ? -7.396 1.106 11.433 1.00 0.00 20 GLN A N 7
ATOM 9490 C CA . GLN A 1 20 ? -7.197 1.734 12.734 1.00 0.00 20 GLN A CA 7
ATOM 9491 C C . GLN A 1 20 ? -5.844 2.433 12.800 1.00 0.00 20 GLN A C 7
ATOM 9492 O O . GLN A 1 20 ? -4.817 1.854 12.449 1.00 0.00 20 GLN A O 7
ATOM 9506 N N . GLY A 1 21 ? -5.850 3.683 13.253 1.00 0.00 21 GLY A N 7
ATOM 9507 C CA . GLY A 1 21 ? -4.617 4.441 13.357 1.00 0.00 21 GLY A CA 7
ATOM 9508 C C . GLY A 1 21 ? -4.377 5.324 12.149 1.00 0.00 21 GLY A C 7
ATOM 9509 O O . GLY A 1 21 ? -5.278 5.538 11.337 1.00 0.00 21 GLY A O 7
ATOM 9513 N N . HIS A 1 22 ? -3.158 5.841 12.029 1.00 0.00 22 HIS A N 7
ATOM 9514 C CA . HIS A 1 22 ? -2.801 6.708 10.911 1.00 0.00 22 HIS A CA 7
ATOM 9515 C C . HIS A 1 22 ? -1.287 6.771 10.733 1.00 0.00 22 HIS A C 7
ATOM 9516 O O . HIS A 1 22 ? -0.543 6.893 11.707 1.00 0.00 22 HIS A O 7
ATOM 9530 N N . ILE A 1 23 ? -0.839 6.685 9.485 1.00 0.00 23 ILE A N 7
ATOM 9531 C CA . ILE A 1 23 ? 0.586 6.733 9.181 1.00 0.00 23 ILE A CA 7
ATOM 9532 C C . ILE A 1 23 ? 1.216 8.021 9.700 1.00 0.00 23 ILE A C 7
ATOM 9533 O O . ILE A 1 23 ? 2.438 8.131 9.796 1.00 0.00 23 ILE A O 7
ATOM 9549 N N . SER A 1 24 ? 0.373 8.992 10.035 1.00 0.00 24 SER A N 7
ATOM 9550 C CA . SER A 1 24 ? 0.847 10.274 10.543 1.00 0.00 24 SER A CA 7
ATOM 9551 C C . SER A 1 24 ? 0.887 10.273 12.068 1.00 0.00 24 SER A C 7
ATOM 9552 O O . SER A 1 24 ? 1.768 10.878 12.678 1.00 0.00 24 SER A O 7
ATOM 9560 N N . GLY A 1 25 ? -0.077 9.589 12.679 1.00 0.00 25 GLY A N 7
ATOM 9561 C CA . GLY A 1 25 ? -0.135 9.522 14.127 1.00 0.00 25 GLY A CA 7
ATOM 9562 C C . GLY A 1 25 ? -1.195 10.437 14.708 1.00 0.00 25 GLY A C 7
ATOM 9563 O O . GLY A 1 25 ? -1.918 10.056 15.629 1.00 0.00 25 GLY A O 7
ATOM 9567 N N . LYS A 1 26 ? -1.288 11.648 14.170 1.00 0.00 26 LYS A N 7
ATOM 9568 C CA . LYS A 1 26 ? -2.267 12.622 14.639 1.00 0.00 26 LYS A CA 7
ATOM 9569 C C . LYS A 1 26 ? -3.661 12.006 14.699 1.00 0.00 26 LYS A C 7
ATOM 9570 O O . LYS A 1 26 ? -4.337 12.074 15.725 1.00 0.00 26 LYS A O 7
ATOM 9589 N N . TYR A 1 27 ? -4.085 11.405 13.592 1.00 0.00 27 TYR A N 7
ATOM 9590 C CA . TYR A 1 27 ? -5.399 10.778 13.519 1.00 0.00 27 TYR A CA 7
ATOM 9591 C C . TYR A 1 27 ? -5.347 9.341 14.030 1.00 0.00 27 TYR A C 7
ATOM 9592 O O . TYR A 1 27 ? -4.358 8.634 13.833 1.00 0.00 27 TYR A O 7
ATOM 9610 N N . THR A 1 28 ? -6.420 8.915 14.688 1.00 0.00 28 THR A N 7
ATOM 9611 C CA . THR A 1 28 ? -6.499 7.564 15.229 1.00 0.00 28 THR A CA 7
ATOM 9612 C C . THR A 1 28 ? -7.405 6.683 14.378 1.00 0.00 28 THR A C 7
ATOM 9613 O O . THR A 1 28 ? -8.134 5.839 14.899 1.00 0.00 28 THR A O 7
ATOM 9624 N N . SER A 1 29 ? -7.355 6.884 13.065 1.00 0.00 29 SER A N 7
ATOM 9625 C CA . SER A 1 29 ? -8.175 6.109 12.141 1.00 0.00 29 SER A CA 7
ATOM 9626 C C . SER A 1 29 ? -7.809 6.425 10.694 1.00 0.00 29 SER A C 7
ATOM 9627 O O . SER A 1 29 ? -7.190 7.450 10.407 1.00 0.00 29 SER A O 7
ATOM 9635 N N . HIS A 1 30 ? -8.196 5.535 9.785 1.00 0.00 30 HIS A N 7
ATOM 9636 C CA . HIS A 1 30 ? -7.909 5.718 8.366 1.00 0.00 30 HIS A CA 7
ATOM 9637 C C . HIS A 1 30 ? -8.790 4.810 7.513 1.00 0.00 30 HIS A C 7
ATOM 9638 O O . HIS A 1 30 ? -9.160 3.714 7.934 1.00 0.00 30 HIS A O 7
ATOM 9652 N N . ARG A 1 31 ? -9.121 5.274 6.312 1.00 0.00 31 ARG A N 7
ATOM 9653 C CA . ARG A 1 31 ? -9.959 4.504 5.401 1.00 0.00 31 ARG A CA 7
ATOM 9654 C C . ARG A 1 31 ? -9.361 4.485 3.997 1.00 0.00 31 ARG A C 7
ATOM 9655 O O . ARG A 1 31 ? -10.075 4.317 3.008 1.00 0.00 31 ARG A O 7
ATOM 9676 N N . THR A 1 32 ? -8.045 4.659 3.917 1.00 0.00 32 THR A N 7
ATOM 9677 C CA . THR A 1 32 ? -7.351 4.663 2.636 1.00 0.00 32 THR A CA 7
ATOM 9678 C C . THR A 1 32 ? -5.933 4.122 2.777 1.00 0.00 32 THR A C 7
ATOM 9679 O O . THR A 1 32 ? -5.267 4.356 3.785 1.00 0.00 32 THR A O 7
ATOM 9690 N N . ALA A 1 33 ? -5.477 3.398 1.760 1.00 0.00 33 ALA A N 7
ATOM 9691 C CA . ALA A 1 33 ? -4.136 2.826 1.770 1.00 0.00 33 ALA A CA 7
ATOM 9692 C C . ALA A 1 33 ? -3.079 3.909 1.962 1.00 0.00 33 ALA A C 7
ATOM 9693 O O . ALA A 1 33 ? -2.080 3.699 2.649 1.00 0.00 33 ALA A O 7
ATOM 9700 N N . SER A 1 34 ? -3.306 5.066 1.349 1.00 0.00 34 SER A N 7
ATOM 9701 C CA . SER A 1 34 ? -2.370 6.180 1.449 1.00 0.00 34 SER A CA 7
ATOM 9702 C C . SER A 1 34 ? -2.141 6.568 2.906 1.00 0.00 34 SER A C 7
ATOM 9703 O O . SER A 1 34 ? -1.019 6.871 3.311 1.00 0.00 34 SER A O 7
ATOM 9711 N N . GLY A 1 35 ? -3.214 6.557 3.691 1.00 0.00 35 GLY A N 7
ATOM 9712 C CA . GLY A 1 35 ? -3.110 6.909 5.095 1.00 0.00 35 GLY A CA 7
ATOM 9713 C C . GLY A 1 35 ? -3.056 5.691 5.996 1.00 0.00 35 GLY A C 7
ATOM 9714 O O . GLY A 1 35 ? -3.180 5.806 7.216 1.00 0.00 35 GLY A O 7
ATOM 9718 N N . CYS A 1 36 ? -2.871 4.521 5.395 1.00 0.00 36 CYS A N 7
ATOM 9719 C CA . CYS A 1 36 ? -2.803 3.275 6.151 1.00 0.00 36 CYS A CA 7
ATOM 9720 C C . CYS A 1 36 ? -1.405 3.064 6.725 1.00 0.00 36 CYS A C 7
ATOM 9721 O O . CYS A 1 36 ? -0.434 2.847 6.000 1.00 0.00 36 CYS A O 7
ATOM 9728 N N . PRO A 1 37 ? -1.298 3.128 8.061 1.00 0.00 37 PRO A N 7
ATOM 9729 C CA . PRO A 1 37 ? -0.025 2.946 8.763 1.00 0.00 37 PRO A CA 7
ATOM 9730 C C . PRO A 1 37 ? 0.474 1.506 8.695 1.00 0.00 37 PRO A C 7
ATOM 9731 O O . PRO A 1 37 ? 1.680 1.255 8.719 1.00 0.00 37 PRO A O 7
ATOM 9742 N N . LEU A 1 38 ? -0.459 0.565 8.609 1.00 0.00 38 LEU A N 7
ATOM 9743 C CA . LEU A 1 38 ? -0.114 -0.850 8.536 1.00 0.00 38 LEU A CA 7
ATOM 9744 C C . LEU A 1 38 ? 0.532 -1.185 7.195 1.00 0.00 38 LEU A C 7
ATOM 9745 O O . LEU A 1 38 ? 1.295 -2.145 7.085 1.00 0.00 38 LEU A O 7
ATOM 9761 N N . ALA A 1 39 ? 0.224 -0.385 6.180 1.00 0.00 39 ALA A N 7
ATOM 9762 C CA . ALA A 1 39 ? 0.778 -0.594 4.848 1.00 0.00 39 ALA A CA 7
ATOM 9763 C C . ALA A 1 39 ? 2.220 -0.103 4.770 1.00 0.00 39 ALA A C 7
ATOM 9764 O O . ALA A 1 39 ? 3.058 -0.713 4.107 1.00 0.00 39 ALA A O 7
ATOM 9771 N N . ALA A 1 40 ? 2.501 1.003 5.451 1.00 0.00 40 ALA A N 7
ATOM 9772 C CA . ALA A 1 40 ? 3.842 1.574 5.460 1.00 0.00 40 ALA A CA 7
ATOM 9773 C C . ALA A 1 40 ? 4.831 0.644 6.154 1.00 0.00 40 ALA A C 7
ATOM 9774 O O . ALA A 1 40 ? 5.927 0.398 5.650 1.00 0.00 40 ALA A O 7
ATOM 9781 N N . LYS A 1 41 ? 4.437 0.129 7.313 1.00 0.00 41 LYS A N 7
ATOM 9782 C CA . LYS A 1 41 ? 5.288 -0.776 8.078 1.00 0.00 41 LYS A CA 7
ATOM 9783 C C . LYS A 1 41 ? 5.899 -1.842 7.174 1.00 0.00 41 LYS A C 7
ATOM 9784 O O . LYS A 1 41 ? 7.096 -2.122 7.249 1.00 0.00 41 LYS A O 7
ATOM 9803 N N . ARG A 1 42 ? 5.070 -2.432 6.319 1.00 0.00 42 ARG A N 7
ATOM 9804 C CA . ARG A 1 42 ? 5.529 -3.467 5.400 1.00 0.00 42 ARG A CA 7
ATOM 9805 C C . ARG A 1 42 ? 6.360 -2.863 4.272 1.00 0.00 42 ARG A C 7
ATOM 9806 O O . ARG A 1 42 ? 7.425 -3.377 3.930 1.00 0.00 42 ARG A O 7
ATOM 9827 N N . GLN A 1 43 ? 5.865 -1.771 3.699 1.00 0.00 43 GLN A N 7
ATOM 9828 C CA . GLN A 1 43 ? 6.562 -1.099 2.609 1.00 0.00 43 GLN A CA 7
ATOM 9829 C C . GLN A 1 43 ? 7.384 0.075 3.130 1.00 0.00 43 GLN A C 7
ATOM 9830 O O . GLN A 1 43 ? 7.408 1.148 2.526 1.00 0.00 43 GLN A O 7
ATOM 9844 N N . LYS A 1 44 ? 8.058 -0.136 4.256 1.00 0.00 44 LYS A N 7
ATOM 9845 C CA . LYS A 1 44 ? 8.884 0.904 4.860 1.00 0.00 44 LYS A CA 7
ATOM 9846 C C . LYS A 1 44 ? 9.960 1.377 3.888 1.00 0.00 44 LYS A C 7
ATOM 9847 O O . LYS A 1 44 ? 10.035 2.560 3.559 1.00 0.00 44 LYS A O 7
ATOM 9866 N N . GLU A 1 45 ? 10.790 0.444 3.431 1.00 0.00 45 GLU A N 7
ATOM 9867 C CA . GLU A 1 45 ? 11.861 0.767 2.496 1.00 0.00 45 GLU A CA 7
ATOM 9868 C C . GLU A 1 45 ? 11.628 0.093 1.147 1.00 0.00 45 GLU A C 7
ATOM 9869 O O . GLU A 1 45 ? 11.480 0.760 0.124 1.00 0.00 45 GLU A O 7
ATOM 9881 N N . ASN A 1 46 ? 11.597 -1.236 1.154 1.00 0.00 46 ASN A N 7
ATOM 9882 C CA . ASN A 1 46 ? 11.384 -2.002 -0.068 1.00 0.00 46 ASN A CA 7
ATOM 9883 C C . ASN A 1 46 ? 9.937 -1.886 -0.537 1.00 0.00 46 ASN A C 7
ATOM 9884 O O . ASN A 1 46 ? 9.000 -2.293 0.150 1.00 0.00 46 ASN A O 7
ATOM 9895 N N . PRO A 1 47 ? 9.747 -1.317 -1.737 1.00 0.00 47 PRO A N 7
ATOM 9896 C CA . PRO A 1 47 ? 8.417 -1.134 -2.326 1.00 0.00 47 PRO A CA 7
ATOM 9897 C C . PRO A 1 47 ? 7.782 -2.456 -2.744 1.00 0.00 47 PRO A C 7
ATOM 9898 O O . PRO A 1 47 ? 6.583 -2.667 -2.558 1.00 0.00 47 PRO A O 7
ATOM 9909 N N . LEU A 1 48 ? 8.593 -3.344 -3.308 1.00 0.00 48 LEU A N 7
ATOM 9910 C CA . LEU A 1 48 ? 8.110 -4.647 -3.752 1.00 0.00 48 LEU A CA 7
ATOM 9911 C C . LEU A 1 48 ? 8.993 -5.768 -3.213 1.00 0.00 48 LEU A C 7
ATOM 9912 O O . LEU A 1 48 ? 10.093 -5.999 -3.713 1.00 0.00 48 LEU A O 7
ATOM 9928 N N . ASN A 1 49 ? 8.502 -6.463 -2.192 1.00 0.00 49 ASN A N 7
ATOM 9929 C CA . ASN A 1 49 ? 9.246 -7.561 -1.586 1.00 0.00 49 ASN A CA 7
ATOM 9930 C C . ASN A 1 49 ? 9.182 -8.809 -2.461 1.00 0.00 49 ASN A C 7
ATOM 9931 O O . ASN A 1 49 ? 8.102 -9.263 -2.836 1.00 0.00 49 ASN A O 7
ATOM 9942 N N . GLY A 1 50 ? 10.349 -9.360 -2.783 1.00 0.00 50 GLY A N 7
ATOM 9943 C CA . GLY A 1 50 ? 10.404 -10.550 -3.611 1.00 0.00 50 GLY A CA 7
ATOM 9944 C C . GLY A 1 50 ? 11.817 -11.068 -3.789 1.00 0.00 50 GLY A C 7
ATOM 9945 O O . GLY A 1 50 ? 12.694 -10.792 -2.971 1.00 0.00 50 GLY A O 7
ATOM 9949 N N . ALA A 1 51 ? 12.039 -11.823 -4.860 1.00 0.00 51 ALA A N 7
ATOM 9950 C CA . ALA A 1 51 ? 13.356 -12.380 -5.142 1.00 0.00 51 ALA A CA 7
ATOM 9951 C C . ALA A 1 51 ? 13.816 -12.014 -6.549 1.00 0.00 51 ALA A C 7
ATOM 9952 O O . ALA A 1 51 ? 13.320 -12.558 -7.536 1.00 0.00 51 ALA A O 7
ATOM 9959 N N . SER A 1 52 ? 14.767 -11.089 -6.634 1.00 0.00 52 SER A N 7
ATOM 9960 C CA . SER A 1 52 ? 15.291 -10.648 -7.921 1.00 0.00 52 SER A CA 7
ATOM 9961 C C . SER A 1 52 ? 16.731 -10.163 -7.783 1.00 0.00 52 SER A C 7
ATOM 9962 O O . SER A 1 52 ? 17.000 -9.156 -7.126 1.00 0.00 52 SER A O 7
ATOM 9970 N N . LEU A 1 53 ? 17.654 -10.885 -8.408 1.00 0.00 53 LEU A N 7
ATOM 9971 C CA . LEU A 1 53 ? 19.068 -10.530 -8.356 1.00 0.00 53 LEU A CA 7
ATOM 9972 C C . LEU A 1 53 ? 19.565 -10.071 -9.723 1.00 0.00 53 LEU A C 7
ATOM 9973 O O . LEU A 1 53 ? 20.665 -10.425 -10.146 1.00 0.00 53 LEU A O 7
ATOM 9989 N N . SER A 1 54 ? 18.746 -9.279 -10.409 1.00 0.00 54 SER A N 7
ATOM 9990 C CA . SER A 1 54 ? 19.101 -8.772 -11.729 1.00 0.00 54 SER A CA 7
ATOM 9991 C C . SER A 1 54 ? 19.959 -7.515 -11.616 1.00 0.00 54 SER A C 7
ATOM 9992 O O . SER A 1 54 ? 19.441 -6.399 -11.579 1.00 0.00 54 SER A O 7
ATOM 10000 N N . TRP A 1 55 ? 21.272 -7.706 -11.562 1.00 0.00 55 TRP A N 7
ATOM 10001 C CA . TRP A 1 55 ? 22.203 -6.588 -11.453 1.00 0.00 55 TRP A CA 7
ATOM 10002 C C . TRP A 1 55 ? 23.266 -6.656 -12.544 1.00 0.00 55 TRP A C 7
ATOM 10003 O O . TRP A 1 55 ? 24.445 -6.409 -12.292 1.00 0.00 55 TRP A O 7
ATOM 10024 N N . LYS A 1 56 ? 22.841 -6.992 -13.757 1.00 0.00 56 LYS A N 7
ATOM 10025 C CA . LYS A 1 56 ? 23.756 -7.092 -14.888 1.00 0.00 56 LYS A CA 7
ATOM 10026 C C . LYS A 1 56 ? 23.349 -6.134 -16.003 1.00 0.00 56 LYS A C 7
ATOM 10027 O O . LYS A 1 56 ? 24.181 -5.712 -16.807 1.00 0.00 56 LYS A O 7
ATOM 10046 N N . LEU A 1 57 ? 22.066 -5.793 -16.045 1.00 0.00 57 LEU A N 7
ATOM 10047 C CA . LEU A 1 57 ? 21.548 -4.883 -17.061 1.00 0.00 57 LEU A CA 7
ATOM 10048 C C . LEU A 1 57 ? 21.695 -3.432 -16.617 1.00 0.00 57 LEU A C 7
ATOM 10049 O O . LEU A 1 57 ? 22.101 -2.572 -17.398 1.00 0.00 57 LEU A O 7
ATOM 10065 N N . ASN A 1 58 ? 21.364 -3.167 -15.357 1.00 0.00 58 ASN A N 7
ATOM 10066 C CA . ASN A 1 58 ? 21.461 -1.819 -14.809 1.00 0.00 58 ASN A CA 7
ATOM 10067 C C . ASN A 1 58 ? 22.802 -1.610 -14.112 1.00 0.00 58 ASN A C 7
ATOM 10068 O O . ASN A 1 58 ? 23.394 -0.533 -14.191 1.00 0.00 58 ASN A O 7
ATOM 10079 N N . LYS A 1 59 ? 23.276 -2.647 -13.431 1.00 0.00 59 LYS A N 7
ATOM 10080 C CA . LYS A 1 59 ? 24.548 -2.580 -12.721 1.00 0.00 59 LYS A CA 7
ATOM 10081 C C . LYS A 1 59 ? 24.781 -1.184 -12.152 1.00 0.00 59 LYS A C 7
ATOM 10082 O O . LYS A 1 59 ? 25.898 -0.670 -12.182 1.00 0.00 59 LYS A O 7
ATOM 10101 N N . GLN A 1 60 ? 23.718 -0.577 -11.632 1.00 0.00 60 GLN A N 7
ATOM 10102 C CA . GLN A 1 60 ? 23.808 0.759 -11.055 1.00 0.00 60 GLN A CA 7
ATOM 10103 C C . GLN A 1 60 ? 23.474 0.733 -9.568 1.00 0.00 60 GLN A C 7
ATOM 10104 O O . GLN A 1 60 ? 22.460 0.166 -9.160 1.00 0.00 60 GLN A O 7
ATOM 10118 N N . GLU A 1 61 ? 24.333 1.349 -8.762 1.00 0.00 61 GLU A N 7
ATOM 10119 C CA . GLU A 1 61 ? 24.129 1.394 -7.319 1.00 0.00 61 GLU A CA 7
ATOM 10120 C C . GLU A 1 61 ? 23.250 2.580 -6.931 1.00 0.00 61 GLU A C 7
ATOM 10121 O O . GLU A 1 61 ? 23.468 3.218 -5.900 1.00 0.00 61 GLU A O 7
ATOM 10133 N N . LEU A 1 62 ? 22.258 2.871 -7.765 1.00 0.00 62 LEU A N 7
ATOM 10134 C CA . LEU A 1 62 ? 21.345 3.980 -7.511 1.00 0.00 62 LEU A CA 7
ATOM 10135 C C . LEU A 1 62 ? 19.958 3.684 -8.072 1.00 0.00 62 LEU A C 7
ATOM 10136 O O . LEU A 1 62 ? 19.801 3.282 -9.225 1.00 0.00 62 LEU A O 7
ATOM 10152 N N . PRO A 1 63 ? 18.927 3.888 -7.239 1.00 0.00 63 PRO A N 7
ATOM 10153 C CA . PRO A 1 63 ? 17.534 3.652 -7.631 1.00 0.00 63 PRO A CA 7
ATOM 10154 C C . PRO A 1 63 ? 17.038 4.670 -8.652 1.00 0.00 63 PRO A C 7
ATOM 10155 O O . PRO A 1 63 ? 17.611 5.751 -8.795 1.00 0.00 63 PRO A O 7
ATOM 10166 N N . HIS A 1 64 ? 15.970 4.318 -9.361 1.00 0.00 64 HIS A N 7
ATOM 10167 C CA . HIS A 1 64 ? 15.397 5.203 -10.369 1.00 0.00 64 HIS A CA 7
ATOM 10168 C C . HIS A 1 64 ? 13.897 5.379 -10.148 1.00 0.00 64 HIS A C 7
ATOM 10169 O O . HIS A 1 64 ? 13.314 4.763 -9.256 1.00 0.00 64 HIS A O 7
ATOM 10183 N N . CYS A 1 65 ? 13.279 6.224 -10.966 1.00 0.00 65 CYS A N 7
ATOM 10184 C CA . CYS A 1 65 ? 11.848 6.483 -10.859 1.00 0.00 65 CYS A CA 7
ATOM 10185 C C . CYS A 1 65 ? 11.046 5.205 -11.087 1.00 0.00 65 CYS A C 7
ATOM 10186 O O . CYS A 1 65 ? 11.313 4.430 -12.005 1.00 0.00 65 CYS A O 7
ATOM 10193 N N . PRO A 1 66 ? 10.038 4.979 -10.231 1.00 0.00 66 PRO A N 7
ATOM 10194 C CA . PRO A 1 66 ? 9.175 3.797 -10.318 1.00 0.00 66 PRO A CA 7
ATOM 10195 C C . PRO A 1 66 ? 8.261 3.835 -11.538 1.00 0.00 66 PRO A C 7
ATOM 10196 O O . PRO A 1 66 ? 8.155 2.856 -12.278 1.00 0.00 66 PRO A O 7
ATOM 10207 N N . LEU A 1 67 ? 7.603 4.970 -11.742 1.00 0.00 67 LEU A N 7
ATOM 10208 C CA . LEU A 1 67 ? 6.697 5.137 -12.874 1.00 0.00 67 LEU A CA 7
ATOM 10209 C C . LEU A 1 67 ? 7.207 4.379 -14.096 1.00 0.00 67 LEU A C 7
ATOM 10210 O O . LEU A 1 67 ? 8.370 4.491 -14.485 1.00 0.00 67 LEU A O 7
ATOM 10226 N N . PRO A 1 68 ? 6.317 3.591 -14.717 1.00 0.00 68 PRO A N 7
ATOM 10227 C CA . PRO A 1 68 ? 6.654 2.802 -15.906 1.00 0.00 68 PRO A CA 7
ATOM 10228 C C . PRO A 1 68 ? 6.887 3.675 -17.135 1.00 0.00 68 PRO A C 7
ATOM 10229 O O . PRO A 1 68 ? 7.612 3.292 -18.052 1.00 0.00 68 PRO A O 7
ATOM 10240 N N . GLY A 1 69 ? 6.266 4.851 -17.146 1.00 0.00 69 GLY A N 7
ATOM 10241 C CA . GLY A 1 69 ? 6.419 5.760 -18.267 1.00 0.00 69 GLY A CA 7
ATOM 10242 C C . GLY A 1 69 ? 7.530 6.768 -18.048 1.00 0.00 69 GLY A C 7
ATOM 10243 O O . GLY A 1 69 ? 7.875 7.529 -18.953 1.00 0.00 69 GLY A O 7
ATOM 10247 N N . CYS A 1 70 ? 8.090 6.777 -16.843 1.00 0.00 70 CYS A N 7
ATOM 10248 C CA . CYS A 1 70 ? 9.167 7.700 -16.507 1.00 0.00 70 CYS A CA 7
ATOM 10249 C C . CYS A 1 70 ? 10.517 6.990 -16.521 1.00 0.00 70 CYS A C 7
ATOM 10250 O O . CYS A 1 70 ? 10.670 5.914 -15.944 1.00 0.00 70 CYS A O 7
ATOM 10257 N N . ASN A 1 71 ? 11.494 7.601 -17.183 1.00 0.00 71 ASN A N 7
ATOM 10258 C CA . ASN A 1 71 ? 12.832 7.027 -17.272 1.00 0.00 71 ASN A CA 7
ATOM 10259 C C . ASN A 1 71 ? 13.685 7.447 -16.080 1.00 0.00 71 ASN A C 7
ATOM 10260 O O . ASN A 1 71 ? 14.554 6.701 -15.630 1.00 0.00 71 ASN A O 7
ATOM 10271 N N . GLY A 1 72 ? 13.430 8.649 -15.570 1.00 0.00 72 GLY A N 7
ATOM 10272 C CA . GLY A 1 72 ? 14.182 9.148 -14.434 1.00 0.00 72 GLY A CA 7
ATOM 10273 C C . GLY A 1 72 ? 14.886 10.457 -14.734 1.00 0.00 72 GLY A C 7
ATOM 10274 O O . GLY A 1 72 ? 15.874 10.801 -14.086 1.00 0.00 72 GLY A O 7
ATOM 10278 N N . LEU A 1 73 ? 14.377 11.187 -15.720 1.00 0.00 73 LEU A N 7
ATOM 10279 C CA . LEU A 1 73 ? 14.964 12.465 -16.107 1.00 0.00 73 LEU A CA 7
ATOM 10280 C C . LEU A 1 73 ? 13.960 13.600 -15.936 1.00 0.00 73 LEU A C 7
ATOM 10281 O O . LEU A 1 73 ? 12.867 13.566 -16.499 1.00 0.00 73 LEU A O 7
ATOM 10297 N N . GLY A 1 74 ? 14.339 14.607 -15.154 1.00 0.00 74 GLY A N 7
ATOM 10298 C CA . GLY A 1 74 ? 13.461 15.740 -14.925 1.00 0.00 74 GLY A CA 7
ATOM 10299 C C . GLY A 1 74 ? 13.147 15.941 -13.456 1.00 0.00 74 GLY A C 7
ATOM 10300 O O . GLY A 1 74 ? 13.325 15.032 -12.645 1.00 0.00 74 GLY A O 7
ATOM 10304 N N . HIS A 1 75 ? 12.679 17.137 -13.111 1.00 0.00 75 HIS A N 7
ATOM 10305 C CA . HIS A 1 75 ? 12.341 17.455 -11.728 1.00 0.00 75 HIS A CA 7
ATOM 10306 C C . HIS A 1 75 ? 11.089 18.325 -11.662 1.00 0.00 75 HIS A C 7
ATOM 10307 O O . HIS A 1 75 ? 10.870 19.182 -12.518 1.00 0.00 75 HIS A O 7
ATOM 10321 N N . VAL A 1 76 ? 10.270 18.099 -10.640 1.00 0.00 76 VAL A N 7
ATOM 10322 C CA . VAL A 1 76 ? 9.040 18.861 -10.462 1.00 0.00 76 VAL A CA 7
ATOM 10323 C C . VAL A 1 76 ? 9.339 20.337 -10.223 1.00 0.00 76 VAL A C 7
ATOM 10324 O O . VAL A 1 76 ? 8.529 21.205 -10.545 1.00 0.00 76 VAL A O 7
ATOM 10337 N N . ASN A 1 77 ? 10.509 20.614 -9.656 1.00 0.00 77 ASN A N 7
ATOM 10338 C CA . ASN A 1 77 ? 10.915 21.986 -9.373 1.00 0.00 77 ASN A CA 7
ATOM 10339 C C . ASN A 1 77 ? 11.442 22.668 -10.632 1.00 0.00 77 ASN A C 7
ATOM 10340 O O . ASN A 1 77 ? 11.905 23.807 -10.586 1.00 0.00 77 ASN A O 7
ATOM 10351 N N . ASN A 1 78 ? 11.366 21.962 -11.756 1.00 0.00 78 ASN A N 7
ATOM 10352 C CA . ASN A 1 78 ? 11.835 22.499 -13.029 1.00 0.00 78 ASN A CA 7
ATOM 10353 C C . ASN A 1 78 ? 13.205 23.152 -12.872 1.00 0.00 78 ASN A C 7
ATOM 10354 O O . ASN A 1 78 ? 13.441 24.252 -13.372 1.00 0.00 78 ASN A O 7
ATOM 10365 N N . VAL A 1 79 ? 14.105 22.467 -12.174 1.00 0.00 79 VAL A N 7
ATOM 10366 C CA . VAL A 1 79 ? 15.452 22.979 -11.952 1.00 0.00 79 VAL A CA 7
ATOM 10367 C C . VAL A 1 79 ? 16.501 21.916 -12.258 1.00 0.00 79 VAL A C 7
ATOM 10368 O O . VAL A 1 79 ? 17.444 22.158 -13.012 1.00 0.00 79 VAL A O 7
ATOM 10381 N N . PHE A 1 80 ? 16.331 20.738 -11.668 1.00 0.00 80 PHE A N 7
ATOM 10382 C CA . PHE A 1 80 ? 17.264 19.636 -11.877 1.00 0.00 80 PHE A CA 7
ATOM 10383 C C . PHE A 1 80 ? 16.863 18.808 -13.094 1.00 0.00 80 PHE A C 7
ATOM 10384 O O . PHE A 1 80 ? 15.768 18.967 -13.635 1.00 0.00 80 PHE A O 7
ATOM 10401 N N . VAL A 1 81 ? 17.758 17.923 -13.521 1.00 0.00 81 VAL A N 7
ATOM 10402 C CA . VAL A 1 81 ? 17.499 17.068 -14.673 1.00 0.00 81 VAL A CA 7
ATOM 10403 C C . VAL A 1 81 ? 17.553 15.594 -14.288 1.00 0.00 81 VAL A C 7
ATOM 10404 O O . VAL A 1 81 ? 17.862 14.735 -15.114 1.00 0.00 81 VAL A O 7
ATOM 10417 N N . THR A 1 82 ? 17.250 15.307 -13.026 1.00 0.00 82 THR A N 7
ATOM 10418 C CA . THR A 1 82 ? 17.265 13.936 -12.529 1.00 0.00 82 THR A CA 7
ATOM 10419 C C . THR A 1 82 ? 16.445 13.806 -11.250 1.00 0.00 82 THR A C 7
ATOM 10420 O O . THR A 1 82 ? 16.223 14.788 -10.541 1.00 0.00 82 THR A O 7
ATOM 10431 N N . HIS A 1 83 ? 15.998 12.589 -10.960 1.00 0.00 83 HIS A N 7
ATOM 10432 C CA . HIS A 1 83 ? 15.204 12.330 -9.765 1.00 0.00 83 HIS A CA 7
ATOM 10433 C C . HIS A 1 83 ? 15.046 10.831 -9.531 1.00 0.00 83 HIS A C 7
ATOM 10434 O O . HIS A 1 83 ? 14.572 10.104 -10.405 1.00 0.00 83 HIS A O 7
ATOM 10448 N N . ARG A 1 84 ? 15.445 10.375 -8.348 1.00 0.00 84 ARG A N 7
ATOM 10449 C CA . ARG A 1 84 ? 15.349 8.963 -8.002 1.00 0.00 84 ARG A CA 7
ATOM 10450 C C . ARG A 1 84 ? 14.247 8.729 -6.973 1.00 0.00 84 ARG A C 7
ATOM 10451 O O . ARG A 1 84 ? 14.353 7.843 -6.125 1.00 0.00 84 ARG A O 7
ATOM 10472 N N . SER A 1 85 ? 13.190 9.531 -7.054 1.00 0.00 85 SER A N 7
ATOM 10473 C CA . SER A 1 85 ? 12.069 9.415 -6.127 1.00 0.00 85 SER A CA 7
ATOM 10474 C C . SER A 1 85 ? 10.836 10.128 -6.674 1.00 0.00 85 SER A C 7
ATOM 10475 O O . SER A 1 85 ? 10.927 11.244 -7.188 1.00 0.00 85 SER A O 7
ATOM 10483 N N . LEU A 1 86 ? 9.684 9.477 -6.558 1.00 0.00 86 LEU A N 7
ATOM 10484 C CA . LEU A 1 86 ? 8.431 10.048 -7.040 1.00 0.00 86 LEU A CA 7
ATOM 10485 C C . LEU A 1 86 ? 8.330 11.526 -6.675 1.00 0.00 86 LEU A C 7
ATOM 10486 O O . LEU A 1 86 ? 7.966 12.357 -7.507 1.00 0.00 86 LEU A O 7
ATOM 10502 N N . SER A 1 87 ? 8.657 11.845 -5.428 1.00 0.00 87 SER A N 7
ATOM 10503 C CA . SER A 1 87 ? 8.602 13.223 -4.952 1.00 0.00 87 SER A CA 7
ATOM 10504 C C . SER A 1 87 ? 9.135 14.185 -6.010 1.00 0.00 87 SER A C 7
ATOM 10505 O O . SER A 1 87 ? 8.505 15.194 -6.322 1.00 0.00 87 SER A O 7
ATOM 10513 N N . GLY A 1 88 ? 10.303 13.863 -6.558 1.00 0.00 88 GLY A N 7
ATOM 10514 C CA . GLY A 1 88 ? 10.903 14.707 -7.575 1.00 0.00 88 GLY A CA 7
ATOM 10515 C C . GLY A 1 88 ? 10.561 14.254 -8.980 1.00 0.00 88 GLY A C 7
ATOM 10516 O O . GLY A 1 88 ? 11.388 14.344 -9.888 1.00 0.00 88 GLY A O 7
ATOM 10520 N N . CYS A 1 89 ? 9.339 13.764 -9.162 1.00 0.00 89 CYS A N 7
ATOM 10521 C CA . CYS A 1 89 ? 8.890 13.293 -10.466 1.00 0.00 89 CYS A CA 7
ATOM 10522 C C . CYS A 1 89 ? 7.899 14.273 -11.087 1.00 0.00 89 CYS A C 7
ATOM 10523 O O . CYS A 1 89 ? 6.773 14.438 -10.616 1.00 0.00 89 CYS A O 7
ATOM 10530 N N . PRO A 1 90 ? 8.325 14.938 -12.171 1.00 0.00 90 PRO A N 7
ATOM 10531 C CA . PRO A 1 90 ? 7.490 15.912 -12.880 1.00 0.00 90 PRO A CA 7
ATOM 10532 C C . PRO A 1 90 ? 6.331 15.253 -13.620 1.00 0.00 90 PRO A C 7
ATOM 10533 O O . PRO A 1 90 ? 5.264 15.847 -13.778 1.00 0.00 90 PRO A O 7
ATOM 10544 N N . LEU A 1 91 ? 6.547 14.022 -14.071 1.00 0.00 91 LEU A N 7
ATOM 10545 C CA . LEU A 1 91 ? 5.519 13.282 -14.794 1.00 0.00 91 LEU A CA 7
ATOM 10546 C C . LEU A 1 91 ? 4.414 12.821 -13.850 1.00 0.00 91 LEU A C 7
ATOM 10547 O O . LEU A 1 91 ? 3.240 12.798 -14.217 1.00 0.00 91 LEU A O 7
ATOM 10563 N N . ASN A 1 92 ? 4.798 12.456 -12.631 1.00 0.00 92 ASN A N 7
ATOM 10564 C CA . ASN A 1 92 ? 3.839 11.997 -11.632 1.00 0.00 92 ASN A CA 7
ATOM 10565 C C . ASN A 1 92 ? 3.032 13.167 -11.075 1.00 0.00 92 ASN A C 7
ATOM 10566 O O . ASN A 1 92 ? 1.808 13.096 -10.970 1.00 0.00 92 ASN A O 7
ATOM 10577 N N . ALA A 1 93 ? 3.728 14.242 -10.720 1.00 0.00 93 ALA A N 7
ATOM 10578 C CA . ALA A 1 93 ? 3.077 15.428 -10.177 1.00 0.00 93 ALA A CA 7
ATOM 10579 C C . ALA A 1 93 ? 1.853 15.810 -11.003 1.00 0.00 93 ALA A C 7
ATOM 10580 O O . ALA A 1 93 ? 0.741 15.889 -10.482 1.00 0.00 93 ALA A O 7
ATOM 10587 N N . GLN A 1 94 ? 2.067 16.047 -12.293 1.00 0.00 94 GLN A N 7
ATOM 10588 C CA . GLN A 1 94 ? 0.981 16.422 -13.191 1.00 0.00 94 GLN A CA 7
ATOM 10589 C C . GLN A 1 94 ? -0.123 15.370 -13.179 1.00 0.00 94 GLN A C 7
ATOM 10590 O O . GLN A 1 94 ? -1.280 15.665 -13.481 1.00 0.00 94 GLN A O 7
ATOM 10604 N N . VAL A 1 95 ? 0.241 14.141 -12.829 1.00 0.00 95 VAL A N 7
ATOM 10605 C CA . VAL A 1 95 ? -0.719 13.044 -12.777 1.00 0.00 95 VAL A CA 7
ATOM 10606 C C . VAL A 1 95 ? -1.507 13.065 -11.472 1.00 0.00 95 VAL A C 7
ATOM 10607 O O . VAL A 1 95 ? -2.701 12.764 -11.451 1.00 0.00 95 VAL A O 7
ATOM 10620 N N . ILE A 1 96 ? -0.832 13.424 -10.385 1.00 0.00 96 ILE A N 7
ATOM 10621 C CA . ILE A 1 96 ? -1.470 13.486 -9.076 1.00 0.00 96 ILE A CA 7
ATOM 10622 C C . ILE A 1 96 ? -2.832 14.167 -9.160 1.00 0.00 96 ILE A C 7
ATOM 10623 O O . ILE A 1 96 ? -3.863 13.554 -8.881 1.00 0.00 96 ILE A O 7
ATOM 10639 N N . LYS A 1 97 ? -2.829 15.437 -9.549 1.00 0.00 97 LYS A N 7
ATOM 10640 C CA . LYS A 1 97 ? -4.065 16.202 -9.673 1.00 0.00 97 LYS A CA 7
ATOM 10641 C C . LYS A 1 97 ? -5.001 15.917 -8.504 1.00 0.00 97 LYS A C 7
ATOM 10642 O O . LYS A 1 97 ? -6.181 15.622 -8.698 1.00 0.00 97 LYS A O 7
ATOM 10661 N N . LYS A 1 98 ? -4.469 16.008 -7.290 1.00 0.00 98 LYS A N 7
ATOM 10662 C CA . LYS A 1 98 ? -5.258 15.763 -6.088 1.00 0.00 98 LYS A CA 7
ATOM 10663 C C . LYS A 1 98 ? -4.534 16.276 -4.848 1.00 0.00 98 LYS A C 7
ATOM 10664 O O . LYS A 1 98 ? -3.351 16.610 -4.902 1.00 0.00 98 LYS A O 7
ATOM 10683 N N . GLY A 1 99 ? -5.252 16.336 -3.730 1.00 0.00 99 GLY A N 7
ATOM 10684 C CA . GLY A 1 99 ? -4.660 16.808 -2.493 1.00 0.00 99 GLY A CA 7
ATOM 10685 C C . GLY A 1 99 ? -5.629 16.751 -1.328 1.00 0.00 99 GLY A C 7
ATOM 10686 O O . GLY A 1 99 ? -6.604 16.000 -1.358 1.00 0.00 99 GLY A O 7
ATOM 10690 N N . LYS A 1 100 ? -5.360 17.545 -0.297 1.00 0.00 100 LYS A N 7
ATOM 10691 C CA . LYS A 1 100 ? -6.215 17.583 0.884 1.00 0.00 100 LYS A CA 7
ATOM 10692 C C . LYS A 1 100 ? -6.511 19.021 1.296 1.00 0.00 100 LYS A C 7
ATOM 10693 O O . LYS A 1 100 ? -5.678 19.911 1.122 1.00 0.00 100 LYS A O 7
ATOM 10712 N N . VAL A 1 101 ? -7.702 19.242 1.843 1.00 0.00 101 VAL A N 7
ATOM 10713 C CA . VAL A 1 101 ? -8.107 20.572 2.283 1.00 0.00 101 VAL A CA 7
ATOM 10714 C C . VAL A 1 101 ? -8.370 20.598 3.784 1.00 0.00 101 VAL A C 7
ATOM 10715 O O . VAL A 1 101 ? -9.134 19.786 4.305 1.00 0.00 101 VAL A O 7
ATOM 10728 N N . SER A 1 102 ? -7.733 21.538 4.475 1.00 0.00 102 SER A N 7
ATOM 10729 C CA . SER A 1 102 ? -7.896 21.669 5.918 1.00 0.00 102 SER A CA 7
ATOM 10730 C C . SER A 1 102 ? -9.361 21.517 6.315 1.00 0.00 102 SER A C 7
ATOM 10731 O O . SER A 1 102 ? -10.232 22.215 5.796 1.00 0.00 102 SER A O 7
ATOM 10739 N N . SER A 1 103 ? -9.625 20.599 7.240 1.00 0.00 103 SER A N 7
ATOM 10740 C CA . SER A 1 103 ? -10.984 20.352 7.705 1.00 0.00 103 SER A CA 7
ATOM 10741 C C . SER A 1 103 ? -11.300 21.197 8.935 1.00 0.00 103 SER A C 7
ATOM 10742 O O . SER A 1 103 ? -12.360 21.814 9.023 1.00 0.00 103 SER A O 7
ATOM 10750 N N . GLY A 1 104 ? -10.369 21.219 9.885 1.00 0.00 104 GLY A N 7
ATOM 10751 C CA . GLY A 1 104 ? -10.566 21.991 11.098 1.00 0.00 104 GLY A CA 7
ATOM 10752 C C . GLY A 1 104 ? -9.258 22.352 11.774 1.00 0.00 104 GLY A C 7
ATOM 10753 O O . GLY A 1 104 ? -8.264 21.633 11.675 1.00 0.00 104 GLY A O 7
ATOM 10757 N N . PRO A 1 105 ? -9.247 23.494 12.478 1.00 0.00 105 PRO A N 7
ATOM 10758 C CA . PRO A 1 105 ? -8.057 23.976 13.185 1.00 0.00 105 PRO A CA 7
ATOM 10759 C C . PRO A 1 105 ? -7.710 23.113 14.393 1.00 0.00 105 PRO A C 7
ATOM 10760 O O . PRO A 1 105 ? -8.548 22.886 15.266 1.00 0.00 105 PRO A O 7
ATOM 10771 N N . SER A 1 106 ? -6.471 22.634 14.437 1.00 0.00 106 SER A N 7
ATOM 10772 C CA . SER A 1 106 ? -6.016 21.792 15.537 1.00 0.00 106 SER A CA 7
ATOM 10773 C C . SER A 1 106 ? -4.845 22.441 16.269 1.00 0.00 106 SER A C 7
ATOM 10774 O O . SER A 1 106 ? -3.793 22.692 15.680 1.00 0.00 106 SER A O 7
ATOM 10782 N N . SER A 1 107 ? -5.035 22.710 17.556 1.00 0.00 107 SER A N 7
ATOM 10783 C CA . SER A 1 107 ? -3.997 23.333 18.369 1.00 0.00 107 SER A CA 7
ATOM 10784 C C . SER A 1 107 ? -3.425 22.339 19.375 1.00 0.00 107 SER A C 7
ATOM 10785 O O . SER A 1 107 ? -3.904 21.212 19.492 1.00 0.00 107 SER A O 7
ATOM 10793 N N . GLY A 1 108 ? -2.395 22.767 20.099 1.00 0.00 108 GLY A N 7
ATOM 10794 C CA . GLY A 1 108 ? -1.772 21.903 21.086 1.00 0.00 108 GLY A CA 7
ATOM 10795 C C . GLY A 1 108 ? -1.218 22.676 22.266 1.00 0.00 108 GLY A C 7
ATOM 10796 O O . GLY A 1 108 ? -0.535 22.086 23.101 1.00 0.00 108 GLY A O 7
ATOM 10802 N N . GLY A 1 1 ? -47.958 3.257 -0.407 1.00 0.00 1 GLY A N 8
ATOM 10803 C CA . GLY A 1 1 ? -46.698 3.871 -0.784 1.00 0.00 1 GLY A CA 8
ATOM 10804 C C . GLY A 1 1 ? -45.502 3.026 -0.393 1.00 0.00 1 GLY A C 8
ATOM 10805 O O . GLY A 1 1 ? -45.567 2.249 0.559 1.00 0.00 1 GLY A O 8
ATOM 10809 N N . SER A 1 2 ? -44.406 3.178 -1.129 1.00 0.00 2 SER A N 8
ATOM 10810 C CA . SER A 1 2 ? -43.191 2.419 -0.857 1.00 0.00 2 SER A CA 8
ATOM 10811 C C . SER A 1 2 ? -41.950 3.242 -1.193 1.00 0.00 2 SER A C 8
ATOM 10812 O O . SER A 1 2 ? -41.960 4.049 -2.122 1.00 0.00 2 SER A O 8
ATOM 10820 N N . SER A 1 3 ? -40.884 3.031 -0.428 1.00 0.00 3 SER A N 8
ATOM 10821 C CA . SER A 1 3 ? -39.636 3.754 -0.640 1.00 0.00 3 SER A CA 8
ATOM 10822 C C . SER A 1 3 ? -38.444 2.937 -0.152 1.00 0.00 3 SER A C 8
ATOM 10823 O O . SER A 1 3 ? -38.608 1.917 0.517 1.00 0.00 3 SER A O 8
ATOM 10831 N N . GLY A 1 4 ? -37.242 3.393 -0.492 1.00 0.00 4 GLY A N 8
ATOM 10832 C CA . GLY A 1 4 ? -36.039 2.693 -0.080 1.00 0.00 4 GLY A CA 8
ATOM 10833 C C . GLY A 1 4 ? -34.814 3.586 -0.098 1.00 0.00 4 GLY A C 8
ATOM 10834 O O . GLY A 1 4 ? -34.776 4.585 -0.815 1.00 0.00 4 GLY A O 8
ATOM 10838 N N . SER A 1 5 ? -33.810 3.226 0.696 1.00 0.00 5 SER A N 8
ATOM 10839 C CA . SER A 1 5 ? -32.580 4.005 0.773 1.00 0.00 5 SER A CA 8
ATOM 10840 C C . SER A 1 5 ? -31.391 3.110 1.108 1.00 0.00 5 SER A C 8
ATOM 10841 O O . SER A 1 5 ? -31.552 2.034 1.684 1.00 0.00 5 SER A O 8
ATOM 10849 N N . SER A 1 6 ? -30.196 3.563 0.744 1.00 0.00 6 SER A N 8
ATOM 10850 C CA . SER A 1 6 ? -28.978 2.803 1.002 1.00 0.00 6 SER A CA 8
ATOM 10851 C C . SER A 1 6 ? -27.741 3.616 0.631 1.00 0.00 6 SER A C 8
ATOM 10852 O O . SER A 1 6 ? -27.794 4.488 -0.235 1.00 0.00 6 SER A O 8
ATOM 10860 N N . GLY A 1 7 ? -26.627 3.322 1.294 1.00 0.00 7 GLY A N 8
ATOM 10861 C CA . GLY A 1 7 ? -25.392 4.034 1.022 1.00 0.00 7 GLY A CA 8
ATOM 10862 C C . GLY A 1 7 ? -24.169 3.151 1.171 1.00 0.00 7 GLY A C 8
ATOM 10863 O O . GLY A 1 7 ? -24.073 2.336 2.090 1.00 0.00 7 GLY A O 8
ATOM 10867 N N . PRO A 1 8 ? -23.206 3.307 0.251 1.00 0.00 8 PRO A N 8
ATOM 10868 C CA . PRO A 1 8 ? -21.966 2.525 0.262 1.00 0.00 8 PRO A CA 8
ATOM 10869 C C . PRO A 1 8 ? -21.053 2.902 1.424 1.00 0.00 8 PRO A C 8
ATOM 10870 O O . PRO A 1 8 ? -21.219 3.956 2.037 1.00 0.00 8 PRO A O 8
ATOM 10881 N N . GLU A 1 9 ? -20.089 2.036 1.719 1.00 0.00 9 GLU A N 8
ATOM 10882 C CA . GLU A 1 9 ? -19.151 2.280 2.808 1.00 0.00 9 GLU A CA 8
ATOM 10883 C C . GLU A 1 9 ? -17.720 1.981 2.370 1.00 0.00 9 GLU A C 8
ATOM 10884 O O . GLU A 1 9 ? -17.468 1.015 1.648 1.00 0.00 9 GLU A O 8
ATOM 10896 N N . LEU A 1 10 ? -16.786 2.816 2.811 1.00 0.00 10 LEU A N 8
ATOM 10897 C CA . LEU A 1 10 ? -15.379 2.643 2.465 1.00 0.00 10 LEU A CA 8
ATOM 10898 C C . LEU A 1 10 ? -14.517 2.554 3.720 1.00 0.00 10 LEU A C 8
ATOM 10899 O O . LEU A 1 10 ? -14.909 3.019 4.791 1.00 0.00 10 LEU A O 8
ATOM 10915 N N . LYS A 1 11 ? -13.338 1.957 3.581 1.00 0.00 11 LYS A N 8
ATOM 10916 C CA . LYS A 1 11 ? -12.417 1.810 4.702 1.00 0.00 11 LYS A CA 8
ATOM 10917 C C . LYS A 1 11 ? -11.086 1.224 4.239 1.00 0.00 11 LYS A C 8
ATOM 10918 O O . LYS A 1 11 ? -10.969 0.737 3.115 1.00 0.00 11 LYS A O 8
ATOM 10937 N N . CYS A 1 12 ? -10.087 1.274 5.114 1.00 0.00 12 CYS A N 8
ATOM 10938 C CA . CYS A 1 12 ? -8.765 0.748 4.797 1.00 0.00 12 CYS A CA 8
ATOM 10939 C C . CYS A 1 12 ? -8.870 -0.475 3.890 1.00 0.00 12 CYS A C 8
ATOM 10940 O O . CYS A 1 12 ? -9.235 -1.569 4.321 1.00 0.00 12 CYS A O 8
ATOM 10947 N N . PRO A 1 13 ? -8.543 -0.287 2.603 1.00 0.00 13 PRO A N 8
ATOM 10948 C CA . PRO A 1 13 ? -8.591 -1.363 1.608 1.00 0.00 13 PRO A CA 8
ATOM 10949 C C . PRO A 1 13 ? -7.505 -2.410 1.833 1.00 0.00 13 PRO A C 8
ATOM 10950 O O . PRO A 1 13 ? -7.539 -3.490 1.243 1.00 0.00 13 PRO A O 8
ATOM 10961 N N . VAL A 1 14 ? -6.543 -2.083 2.690 1.00 0.00 14 VAL A N 8
ATOM 10962 C CA . VAL A 1 14 ? -5.448 -2.996 2.994 1.00 0.00 14 VAL A CA 8
ATOM 10963 C C . VAL A 1 14 ? -5.930 -4.171 3.837 1.00 0.00 14 VAL A C 8
ATOM 10964 O O . VAL A 1 14 ? -6.192 -4.025 5.032 1.00 0.00 14 VAL A O 8
ATOM 10977 N N . ILE A 1 15 ? -6.045 -5.336 3.208 1.00 0.00 15 ILE A N 8
ATOM 10978 C CA . ILE A 1 15 ? -6.494 -6.537 3.901 1.00 0.00 15 ILE A CA 8
ATOM 10979 C C . ILE A 1 15 ? -5.606 -6.843 5.102 1.00 0.00 15 ILE A C 8
ATOM 10980 O O . ILE A 1 15 ? -4.422 -6.510 5.113 1.00 0.00 15 ILE A O 8
ATOM 10996 N N . GLY A 1 16 ? -6.186 -7.483 6.113 1.00 0.00 16 GLY A N 8
ATOM 10997 C CA . GLY A 1 16 ? -5.433 -7.825 7.305 1.00 0.00 16 GLY A CA 8
ATOM 10998 C C . GLY A 1 16 ? -5.374 -6.684 8.301 1.00 0.00 16 GLY A C 8
ATOM 10999 O O . GLY A 1 16 ? -5.333 -6.909 9.511 1.00 0.00 16 GLY A O 8
ATOM 11003 N N . CYS A 1 17 ? -5.368 -5.457 7.793 1.00 0.00 17 CYS A N 8
ATOM 11004 C CA . CYS A 1 17 ? -5.312 -4.276 8.646 1.00 0.00 17 CYS A CA 8
ATOM 11005 C C . CYS A 1 17 ? -6.625 -4.084 9.398 1.00 0.00 17 CYS A C 8
ATOM 11006 O O . CYS A 1 17 ? -7.660 -4.627 9.009 1.00 0.00 17 CYS A O 8
ATOM 11013 N N . ASP A 1 18 ? -6.576 -3.309 10.476 1.00 0.00 18 ASP A N 8
ATOM 11014 C CA . ASP A 1 18 ? -7.762 -3.045 11.282 1.00 0.00 18 ASP A CA 8
ATOM 11015 C C . ASP A 1 18 ? -8.447 -1.758 10.834 1.00 0.00 18 ASP A C 8
ATOM 11016 O O . ASP A 1 18 ? -9.639 -1.563 11.069 1.00 0.00 18 ASP A O 8
ATOM 11025 N N . GLY A 1 19 ? -7.685 -0.881 10.188 1.00 0.00 19 GLY A N 8
ATOM 11026 C CA . GLY A 1 19 ? -8.236 0.377 9.718 1.00 0.00 19 GLY A CA 8
ATOM 11027 C C . GLY A 1 19 ? -8.053 1.500 10.720 1.00 0.00 19 GLY A C 8
ATOM 11028 O O . GLY A 1 19 ? -8.057 2.674 10.352 1.00 0.00 19 GLY A O 8
ATOM 11032 N N . GLN A 1 20 ? -7.895 1.139 11.989 1.00 0.00 20 GLN A N 8
ATOM 11033 C CA . GLN A 1 20 ? -7.713 2.126 13.047 1.00 0.00 20 GLN A CA 8
ATOM 11034 C C . GLN A 1 20 ? -6.283 2.657 13.055 1.00 0.00 20 GLN A C 8
ATOM 11035 O O . GLN A 1 20 ? -5.330 1.907 12.851 1.00 0.00 20 GLN A O 8
ATOM 11049 N N . GLY A 1 21 ? -6.142 3.958 13.292 1.00 0.00 21 GLY A N 8
ATOM 11050 C CA . GLY A 1 21 ? -4.825 4.568 13.322 1.00 0.00 21 GLY A CA 8
ATOM 11051 C C . GLY A 1 21 ? -4.567 5.450 12.116 1.00 0.00 21 GLY A C 8
ATOM 11052 O O . GLY A 1 21 ? -5.492 5.792 11.379 1.00 0.00 21 GLY A O 8
ATOM 11056 N N . HIS A 1 22 ? -3.307 5.822 11.916 1.00 0.00 22 HIS A N 8
ATOM 11057 C CA . HIS A 1 22 ? -2.930 6.671 10.791 1.00 0.00 22 HIS A CA 8
ATOM 11058 C C . HIS A 1 22 ? -1.413 6.735 10.643 1.00 0.00 22 HIS A C 8
ATOM 11059 O O . HIS A 1 22 ? -0.697 7.009 11.607 1.00 0.00 22 HIS A O 8
ATOM 11073 N N . ILE A 1 23 ? -0.930 6.480 9.432 1.00 0.00 23 ILE A N 8
ATOM 11074 C CA . ILE A 1 23 ? 0.501 6.510 9.159 1.00 0.00 23 ILE A CA 8
ATOM 11075 C C . ILE A 1 23 ? 1.147 7.759 9.747 1.00 0.00 23 ILE A C 8
ATOM 11076 O O . ILE A 1 23 ? 2.348 7.780 10.020 1.00 0.00 23 ILE A O 8
ATOM 11092 N N . SER A 1 24 ? 0.343 8.799 9.941 1.00 0.00 24 SER A N 8
ATOM 11093 C CA . SER A 1 24 ? 0.837 10.055 10.495 1.00 0.00 24 SER A CA 8
ATOM 11094 C C . SER A 1 24 ? 0.893 9.991 12.019 1.00 0.00 24 SER A C 8
ATOM 11095 O O . SER A 1 24 ? 1.824 10.503 12.639 1.00 0.00 24 SER A O 8
ATOM 11103 N N . GLY A 1 25 ? -0.112 9.357 12.616 1.00 0.00 25 GLY A N 8
ATOM 11104 C CA . GLY A 1 25 ? -0.159 9.237 14.061 1.00 0.00 25 GLY A CA 8
ATOM 11105 C C . GLY A 1 25 ? -1.210 10.135 14.683 1.00 0.00 25 GLY A C 8
ATOM 11106 O O . GLY A 1 25 ? -1.915 9.730 15.609 1.00 0.00 25 GLY A O 8
ATOM 11110 N N . LYS A 1 26 ? -1.316 11.358 14.177 1.00 0.00 26 LYS A N 8
ATOM 11111 C CA . LYS A 1 26 ? -2.288 12.317 14.688 1.00 0.00 26 LYS A CA 8
ATOM 11112 C C . LYS A 1 26 ? -3.694 11.724 14.680 1.00 0.00 26 LYS A C 8
ATOM 11113 O O . LYS A 1 26 ? -4.355 11.657 15.716 1.00 0.00 26 LYS A O 8
ATOM 11132 N N . TYR A 1 27 ? -4.143 11.294 13.507 1.00 0.00 27 TYR A N 8
ATOM 11133 C CA . TYR A 1 27 ? -5.470 10.706 13.364 1.00 0.00 27 TYR A CA 8
ATOM 11134 C C . TYR A 1 27 ? -5.486 9.267 13.871 1.00 0.00 27 TYR A C 8
ATOM 11135 O O . TYR A 1 27 ? -4.502 8.538 13.740 1.00 0.00 27 TYR A O 8
ATOM 11153 N N . THR A 1 28 ? -6.612 8.864 14.451 1.00 0.00 28 THR A N 8
ATOM 11154 C CA . THR A 1 28 ? -6.759 7.513 14.979 1.00 0.00 28 THR A CA 8
ATOM 11155 C C . THR A 1 28 ? -7.649 6.665 14.078 1.00 0.00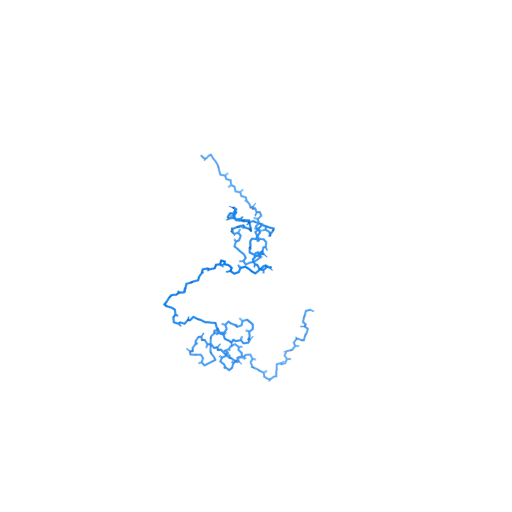 28 THR A C 8
ATOM 11156 O O . THR A 1 28 ? -8.366 5.783 14.550 1.00 0.00 28 THR A O 8
ATOM 11167 N N . SER A 1 29 ? -7.597 6.936 12.778 1.00 0.00 29 SER A N 8
ATOM 11168 C CA . SER A 1 29 ? -8.402 6.199 11.810 1.00 0.00 29 SER A CA 8
ATOM 11169 C C . SER A 1 29 ? -7.948 6.500 10.385 1.00 0.00 29 SER A C 8
ATOM 11170 O O . SER A 1 29 ? -7.395 7.565 10.109 1.00 0.00 29 SER A O 8
ATOM 11178 N N . HIS A 1 30 ? -8.187 5.554 9.482 1.00 0.00 30 HIS A N 8
ATOM 11179 C CA . HIS A 1 30 ? -7.804 5.717 8.084 1.00 0.00 30 HIS A CA 8
ATOM 11180 C C . HIS A 1 30 ? -8.671 4.846 7.179 1.00 0.00 30 HIS A C 8
ATOM 11181 O O . HIS A 1 30 ? -8.954 3.692 7.498 1.00 0.00 30 HIS A O 8
ATOM 11195 N N . ARG A 1 31 ? -9.089 5.409 6.050 1.00 0.00 31 ARG A N 8
ATOM 11196 C CA . ARG A 1 31 ? -9.924 4.685 5.099 1.00 0.00 31 ARG A CA 8
ATOM 11197 C C . ARG A 1 31 ? -9.291 4.681 3.711 1.00 0.00 31 ARG A C 8
ATOM 11198 O O . ARG A 1 31 ? -9.981 4.530 2.702 1.00 0.00 31 ARG A O 8
ATOM 11219 N N . THR A 1 32 ? -7.973 4.849 3.667 1.00 0.00 32 THR A N 8
ATOM 11220 C CA . THR A 1 32 ? -7.247 4.867 2.403 1.00 0.00 32 THR A CA 8
ATOM 11221 C C . THR A 1 32 ? -5.846 4.288 2.566 1.00 0.00 32 THR A C 8
ATOM 11222 O O . THR A 1 32 ? -5.122 4.642 3.495 1.00 0.00 32 THR A O 8
ATOM 11233 N N . ALA A 1 33 ? -5.471 3.396 1.655 1.00 0.00 33 ALA A N 8
ATOM 11234 C CA . ALA A 1 33 ? -4.156 2.769 1.697 1.00 0.00 33 ALA A CA 8
ATOM 11235 C C . ALA A 1 33 ? -3.064 3.801 1.959 1.00 0.00 33 ALA A C 8
ATOM 11236 O O . ALA A 1 33 ? -2.130 3.551 2.721 1.00 0.00 33 ALA A O 8
ATOM 11243 N N . SER A 1 34 ? -3.188 4.962 1.323 1.00 0.00 34 SER A N 8
ATOM 11244 C CA . SER A 1 34 ? -2.210 6.031 1.485 1.00 0.00 34 SER A CA 8
ATOM 11245 C C . SER A 1 34 ? -2.084 6.435 2.950 1.00 0.00 34 SER A C 8
ATOM 11246 O O . SER A 1 34 ? -0.996 6.762 3.425 1.00 0.00 34 SER A O 8
ATOM 11254 N N . GLY A 1 35 ? -3.206 6.410 3.663 1.00 0.00 35 GLY A N 8
ATOM 11255 C CA . GLY A 1 35 ? -3.200 6.776 5.068 1.00 0.00 35 GLY A CA 8
ATOM 11256 C C . GLY A 1 35 ? -3.130 5.568 5.981 1.00 0.00 35 GLY A C 8
ATOM 11257 O O . GLY A 1 35 ? -3.291 5.689 7.196 1.00 0.00 35 GLY A O 8
ATOM 11261 N N . CYS A 1 36 ? -2.891 4.399 5.397 1.00 0.00 36 CYS A N 8
ATOM 11262 C CA . CYS A 1 36 ? -2.802 3.163 6.165 1.00 0.00 36 CYS A CA 8
ATOM 11263 C C . CYS A 1 36 ? -1.409 2.995 6.765 1.00 0.00 36 CYS A C 8
ATOM 11264 O O . CYS A 1 36 ? -0.413 2.850 6.056 1.00 0.00 36 CYS A O 8
ATOM 11271 N N . PRO A 1 37 ? -1.336 3.015 8.104 1.00 0.00 37 PRO A N 8
ATOM 11272 C CA . PRO A 1 37 ? -0.071 2.865 8.830 1.00 0.00 37 PRO A CA 8
ATOM 11273 C C . PRO A 1 37 ? 0.496 1.454 8.722 1.00 0.00 37 PRO A C 8
ATOM 11274 O O . PRO A 1 37 ? 1.713 1.260 8.726 1.00 0.00 37 PRO A O 8
ATOM 11285 N N . LEU A 1 38 ? -0.392 0.471 8.625 1.00 0.00 38 LEU A N 8
ATOM 11286 C CA . LEU A 1 38 ? 0.020 -0.924 8.515 1.00 0.00 38 LEU A CA 8
ATOM 11287 C C . LEU A 1 38 ? 0.726 -1.181 7.188 1.00 0.00 38 LEU A C 8
ATOM 11288 O O . LEU A 1 38 ? 1.688 -1.946 7.122 1.00 0.00 38 LEU A O 8
ATOM 11304 N N . ALA A 1 39 ? 0.243 -0.534 6.132 1.00 0.00 39 ALA A N 8
ATOM 11305 C CA . ALA A 1 39 ? 0.831 -0.688 4.807 1.00 0.00 39 ALA A CA 8
ATOM 11306 C C . ALA A 1 39 ? 2.271 -0.188 4.783 1.00 0.00 39 ALA A C 8
ATOM 11307 O O . ALA A 1 39 ? 3.139 -0.795 4.157 1.00 0.00 39 ALA A O 8
ATOM 11314 N N . ALA A 1 40 ? 2.518 0.924 5.469 1.00 0.00 40 ALA A N 8
ATOM 11315 C CA . ALA A 1 40 ? 3.853 1.505 5.527 1.00 0.00 40 ALA A CA 8
ATOM 11316 C C . ALA A 1 40 ? 4.877 0.482 6.008 1.00 0.00 40 ALA A C 8
ATOM 11317 O O . ALA A 1 40 ? 5.977 0.385 5.464 1.00 0.00 40 ALA A O 8
ATOM 11324 N N . LYS A 1 41 ? 4.508 -0.280 7.033 1.00 0.00 41 LYS A N 8
ATOM 11325 C CA . LYS A 1 41 ? 5.393 -1.297 7.588 1.00 0.00 41 LYS A CA 8
ATOM 11326 C C . LYS A 1 41 ? 5.515 -2.487 6.642 1.00 0.00 41 LYS A C 8
ATOM 11327 O O . LYS A 1 41 ? 6.612 -2.829 6.198 1.00 0.00 41 LYS A O 8
ATOM 11346 N N . ARG A 1 42 ? 4.384 -3.113 6.336 1.00 0.00 42 ARG A N 8
ATOM 11347 C CA . ARG A 1 42 ? 4.365 -4.265 5.443 1.00 0.00 42 ARG A CA 8
ATOM 11348 C C . ARG A 1 42 ? 5.227 -4.010 4.210 1.00 0.00 42 ARG A C 8
ATOM 11349 O O . ARG A 1 42 ? 5.980 -4.882 3.777 1.00 0.00 42 ARG A O 8
ATOM 11370 N N . GLN A 1 43 ? 5.109 -2.811 3.649 1.00 0.00 43 GLN A N 8
ATOM 11371 C CA . GLN A 1 43 ? 5.877 -2.443 2.465 1.00 0.00 43 GLN A CA 8
ATOM 11372 C C . GLN A 1 43 ? 7.256 -3.095 2.487 1.00 0.00 43 GLN A C 8
ATOM 11373 O O . GLN A 1 43 ? 7.712 -3.640 1.481 1.00 0.00 43 GLN A O 8
ATOM 11387 N N . LYS A 1 44 ? 7.916 -3.035 3.638 1.00 0.00 44 LYS A N 8
ATOM 11388 C CA . LYS A 1 44 ? 9.242 -3.620 3.792 1.00 0.00 44 LYS A CA 8
ATOM 11389 C C . LYS A 1 44 ? 9.291 -5.023 3.196 1.00 0.00 44 LYS A C 8
ATOM 11390 O O . LYS A 1 44 ? 10.096 -5.302 2.308 1.00 0.00 44 LYS A O 8
ATOM 11409 N N . GLU A 1 45 ? 8.423 -5.901 3.689 1.00 0.00 45 GLU A N 8
ATOM 11410 C CA . GLU A 1 45 ? 8.368 -7.275 3.204 1.00 0.00 45 GLU A CA 8
ATOM 11411 C C . GLU A 1 45 ? 9.761 -7.780 2.840 1.00 0.00 45 GLU A C 8
ATOM 11412 O O . GLU A 1 45 ? 9.985 -8.275 1.736 1.00 0.00 45 GLU A O 8
ATOM 11424 N N . ASN A 1 46 ? 10.695 -7.649 3.776 1.00 0.00 46 ASN A N 8
ATOM 11425 C CA . ASN A 1 46 ? 12.067 -8.090 3.555 1.00 0.00 46 ASN A CA 8
ATOM 11426 C C . ASN A 1 46 ? 12.293 -9.480 4.141 1.00 0.00 46 ASN A C 8
ATOM 11427 O O . ASN A 1 46 ? 12.358 -9.665 5.357 1.00 0.00 46 ASN A O 8
ATOM 11438 N N . PRO A 1 47 ? 12.416 -10.482 3.258 1.00 0.00 47 PRO A N 8
ATOM 11439 C CA . PRO A 1 47 ? 12.638 -11.873 3.665 1.00 0.00 47 PRO A CA 8
ATOM 11440 C C . PRO A 1 47 ? 14.028 -12.091 4.253 1.00 0.00 47 PRO A C 8
ATOM 11441 O O . PRO A 1 47 ? 14.387 -13.208 4.627 1.00 0.00 47 PRO A O 8
ATOM 11452 N N . LEU A 1 48 ? 14.806 -11.017 4.333 1.00 0.00 48 LEU A N 8
ATOM 11453 C CA . LEU A 1 48 ? 16.157 -11.090 4.877 1.00 0.00 48 LEU A CA 8
ATOM 11454 C C . LEU A 1 48 ? 16.228 -12.090 6.028 1.00 0.00 48 LEU A C 8
ATOM 11455 O O . LEU A 1 48 ? 16.945 -13.086 5.954 1.00 0.00 48 LEU A O 8
ATOM 11471 N N . ASN A 1 49 ? 15.476 -11.816 7.089 1.00 0.00 49 ASN A N 8
ATOM 11472 C CA . ASN A 1 49 ? 15.452 -12.692 8.255 1.00 0.00 49 ASN A CA 8
ATOM 11473 C C . ASN A 1 49 ? 15.570 -14.155 7.838 1.00 0.00 49 ASN A C 8
ATOM 11474 O O . ASN A 1 49 ? 14.685 -14.697 7.176 1.00 0.00 49 ASN A O 8
ATOM 11485 N N . GLY A 1 50 ? 16.670 -14.790 8.232 1.00 0.00 50 GLY A N 8
ATOM 11486 C CA . GLY A 1 50 ? 16.884 -16.185 7.891 1.00 0.00 50 GLY A CA 8
ATOM 11487 C C . GLY A 1 50 ? 17.962 -16.366 6.841 1.00 0.00 50 GLY A C 8
ATOM 11488 O O . GLY A 1 50 ? 17.666 -16.505 5.655 1.00 0.00 50 GLY A O 8
ATOM 11492 N N . ALA A 1 51 ? 19.217 -16.362 7.278 1.00 0.00 51 ALA A N 8
ATOM 11493 C CA . ALA A 1 51 ? 20.343 -16.528 6.367 1.00 0.00 51 ALA A CA 8
ATOM 11494 C C . ALA A 1 51 ? 21.379 -17.487 6.944 1.00 0.00 51 ALA A C 8
ATOM 11495 O O . ALA A 1 51 ? 22.024 -17.189 7.949 1.00 0.00 51 ALA A O 8
ATOM 11502 N N . SER A 1 52 ? 21.533 -18.640 6.301 1.00 0.00 52 SER A N 8
ATOM 11503 C CA . SER A 1 52 ? 22.488 -19.646 6.753 1.00 0.00 52 SER A CA 8
ATOM 11504 C C . SER A 1 52 ? 23.058 -20.424 5.571 1.00 0.00 52 SER A C 8
ATOM 11505 O O . SER A 1 52 ? 22.522 -20.374 4.463 1.00 0.00 52 SER A O 8
ATOM 11513 N N . LEU A 1 53 ? 24.148 -21.144 5.815 1.00 0.00 53 LEU A N 8
ATOM 11514 C CA . LEU A 1 53 ? 24.792 -21.934 4.771 1.00 0.00 53 LEU A CA 8
ATOM 11515 C C . LEU A 1 53 ? 23.770 -22.784 4.023 1.00 0.00 53 LEU A C 8
ATOM 11516 O O . LEU A 1 53 ? 23.769 -22.832 2.793 1.00 0.00 53 LEU A O 8
ATOM 11532 N N . SER A 1 54 ? 22.899 -23.451 4.773 1.00 0.00 54 SER A N 8
ATOM 11533 C CA . SER A 1 54 ? 21.872 -24.300 4.181 1.00 0.00 54 SER A CA 8
ATOM 11534 C C . SER A 1 54 ? 20.503 -23.996 4.780 1.00 0.00 54 SER A C 8
ATOM 11535 O O . SER A 1 54 ? 20.335 -23.988 6.000 1.00 0.00 54 SER A O 8
ATOM 11543 N N . TRP A 1 55 ? 19.528 -23.745 3.914 1.00 0.00 55 TRP A N 8
ATOM 11544 C CA . TRP A 1 55 ? 18.172 -23.439 4.357 1.00 0.00 55 TRP A CA 8
ATOM 11545 C C . TRP A 1 55 ? 17.765 -24.337 5.521 1.00 0.00 55 TRP A C 8
ATOM 11546 O O . TRP A 1 55 ? 17.255 -23.862 6.536 1.00 0.00 55 TRP A O 8
ATOM 11567 N N . LYS A 1 56 ? 17.992 -25.637 5.367 1.00 0.00 56 LYS A N 8
ATOM 11568 C CA . LYS A 1 56 ? 17.650 -26.602 6.406 1.00 0.00 56 LYS A CA 8
ATOM 11569 C C . LYS A 1 56 ? 18.891 -27.346 6.887 1.00 0.00 56 LYS A C 8
ATOM 11570 O O . LYS A 1 56 ? 19.343 -28.298 6.250 1.00 0.00 56 LYS A O 8
ATOM 11589 N N . LEU A 1 57 ? 19.437 -26.907 8.016 1.00 0.00 57 LEU A N 8
ATOM 11590 C CA . LEU A 1 57 ? 20.626 -27.533 8.584 1.00 0.00 57 LEU A CA 8
ATOM 11591 C C . LEU A 1 57 ? 20.320 -28.949 9.062 1.00 0.00 57 LEU A C 8
ATOM 11592 O O . LEU A 1 57 ? 21.019 -29.898 8.710 1.00 0.00 57 LEU A O 8
ATOM 11608 N N . ASN A 1 58 ? 19.270 -29.082 9.865 1.00 0.00 58 ASN A N 8
ATOM 11609 C CA . ASN A 1 58 ? 18.870 -30.383 10.391 1.00 0.00 58 ASN A CA 8
ATOM 11610 C C . ASN A 1 58 ? 18.317 -31.272 9.281 1.00 0.00 58 ASN A C 8
ATOM 11611 O O . ASN A 1 58 ? 17.666 -30.792 8.352 1.00 0.00 58 ASN A O 8
ATOM 11622 N N . LYS A 1 59 ? 18.582 -32.570 9.383 1.00 0.00 59 LYS A N 8
ATOM 11623 C CA . LYS A 1 59 ? 18.111 -33.528 8.389 1.00 0.00 59 LYS A CA 8
ATOM 11624 C C . LYS A 1 59 ? 16.803 -34.174 8.835 1.00 0.00 59 LYS A C 8
ATOM 11625 O O . LYS A 1 59 ? 15.863 -34.296 8.051 1.00 0.00 59 LYS A O 8
ATOM 11644 N N . GLN A 1 60 ? 16.752 -34.586 10.098 1.00 0.00 60 GLN A N 8
ATOM 11645 C CA . GLN A 1 60 ? 15.559 -35.219 10.646 1.00 0.00 60 GLN A CA 8
ATOM 11646 C C . GLN A 1 60 ? 15.164 -34.579 11.973 1.00 0.00 60 GLN A C 8
ATOM 11647 O O . GLN A 1 60 ? 13.980 -34.464 12.289 1.00 0.00 60 GLN A O 8
ATOM 11661 N N . GLU A 1 61 ? 16.163 -34.165 12.746 1.00 0.00 61 GLU A N 8
ATOM 11662 C CA . GLU A 1 61 ? 15.919 -33.538 14.039 1.00 0.00 61 GLU A CA 8
ATOM 11663 C C . GLU A 1 61 ? 15.018 -32.316 13.889 1.00 0.00 61 GLU A C 8
ATOM 11664 O O . GLU A 1 61 ? 15.422 -31.298 13.326 1.00 0.00 61 GLU A O 8
ATOM 11676 N N . LEU A 1 62 ? 13.795 -32.424 14.398 1.00 0.00 62 LEU A N 8
ATOM 11677 C CA . LEU A 1 62 ? 12.835 -31.328 14.321 1.00 0.00 62 LEU A CA 8
ATOM 11678 C C . LEU A 1 62 ? 13.452 -30.027 14.825 1.00 0.00 62 LEU A C 8
ATOM 11679 O O . LEU A 1 62 ? 14.245 -30.011 15.767 1.00 0.00 62 LEU A O 8
ATOM 11695 N N . PRO A 1 63 ? 13.080 -28.909 14.185 1.00 0.00 63 PRO A N 8
ATOM 11696 C CA . PRO A 1 63 ? 13.583 -27.582 14.553 1.00 0.00 63 PRO A CA 8
ATOM 11697 C C . PRO A 1 63 ? 13.042 -27.109 15.898 1.00 0.00 63 PRO A C 8
ATOM 11698 O O . PRO A 1 63 ? 12.286 -27.822 16.559 1.00 0.00 63 PRO A O 8
ATOM 11709 N N . HIS A 1 64 ? 13.434 -25.903 16.298 1.00 0.00 64 HIS A N 8
ATOM 11710 C CA . HIS A 1 64 ? 12.987 -25.335 17.565 1.00 0.00 64 HIS A CA 8
ATOM 11711 C C . HIS A 1 64 ? 13.479 -23.900 17.720 1.00 0.00 64 HIS A C 8
ATOM 11712 O O . HIS A 1 64 ? 14.379 -23.460 17.004 1.00 0.00 64 HIS A O 8
ATOM 11726 N N . CYS A 1 65 ? 12.881 -23.173 18.658 1.00 0.00 65 CYS A N 8
ATOM 11727 C CA . CYS A 1 65 ? 13.257 -21.786 18.907 1.00 0.00 65 CYS A CA 8
ATOM 11728 C C . CYS A 1 65 ? 14.656 -21.702 19.511 1.00 0.00 65 CYS A C 8
ATOM 11729 O O . CYS A 1 65 ? 14.971 -22.359 20.503 1.00 0.00 65 CYS A O 8
ATOM 11736 N N . PRO A 1 66 ? 15.515 -20.873 18.900 1.00 0.00 66 PRO A N 8
ATOM 11737 C CA . PRO A 1 66 ? 16.893 -20.681 19.360 1.00 0.00 66 PRO A CA 8
ATOM 11738 C C . PRO A 1 66 ? 16.963 -19.933 20.687 1.00 0.00 66 PRO A C 8
ATOM 11739 O O . PRO A 1 66 ? 17.767 -20.267 21.558 1.00 0.00 66 PRO A O 8
ATOM 11750 N N . LEU A 1 67 ? 16.116 -18.920 20.834 1.00 0.00 67 LEU A N 8
ATOM 11751 C CA . LEU A 1 67 ? 16.081 -18.124 22.056 1.00 0.00 67 LEU A CA 8
ATOM 11752 C C . LEU A 1 67 ? 16.002 -19.020 23.288 1.00 0.00 67 LEU A C 8
ATOM 11753 O O . LEU A 1 67 ? 15.194 -19.946 23.362 1.00 0.00 67 LEU A O 8
ATOM 11769 N N . PRO A 1 68 ? 16.859 -18.739 24.281 1.00 0.00 68 PRO A N 8
ATOM 11770 C CA . PRO A 1 68 ? 16.904 -19.506 25.529 1.00 0.00 68 PRO A CA 8
ATOM 11771 C C . PRO A 1 68 ? 15.672 -19.275 26.396 1.00 0.00 68 PRO A C 8
ATOM 11772 O O . PRO A 1 68 ? 15.026 -20.224 26.840 1.00 0.00 68 PRO A O 8
ATOM 11783 N N . GLY A 1 69 ? 15.350 -18.007 26.634 1.00 0.00 69 GLY A N 8
ATOM 11784 C CA . GLY A 1 69 ? 14.195 -17.675 27.448 1.00 0.00 69 GLY A CA 8
ATOM 11785 C C . GLY A 1 69 ? 12.899 -18.185 26.850 1.00 0.00 69 GLY A C 8
ATOM 11786 O O . GLY A 1 69 ? 12.023 -18.669 27.568 1.00 0.00 69 GLY A O 8
ATOM 11790 N N . CYS A 1 70 ? 12.774 -18.077 25.531 1.00 0.00 70 CYS A N 8
ATOM 11791 C CA . CYS A 1 70 ? 11.575 -18.529 24.837 1.00 0.00 70 CYS A CA 8
ATOM 11792 C C . CYS A 1 70 ? 11.408 -20.040 24.966 1.00 0.00 70 CYS A C 8
ATOM 11793 O O . CYS A 1 70 ? 12.387 -20.785 24.965 1.00 0.00 70 CYS A O 8
ATOM 11800 N N . ASN A 1 71 ? 10.161 -20.485 25.077 1.00 0.00 71 ASN A N 8
ATOM 11801 C CA . ASN A 1 71 ? 9.865 -21.907 25.207 1.00 0.00 71 ASN A CA 8
ATOM 11802 C C . ASN A 1 71 ? 9.207 -22.445 23.940 1.00 0.00 71 ASN A C 8
ATOM 11803 O O . ASN A 1 71 ? 8.349 -23.324 23.998 1.00 0.00 71 ASN A O 8
ATOM 11814 N N . GLY A 1 72 ? 9.616 -21.909 22.794 1.00 0.00 72 GLY A N 8
ATOM 11815 C CA . GLY A 1 72 ? 9.057 -22.346 21.529 1.00 0.00 72 GLY A CA 8
ATOM 11816 C C . GLY A 1 72 ? 7.541 -22.306 21.520 1.00 0.00 72 GLY A C 8
ATOM 11817 O O . GLY A 1 72 ? 6.893 -23.156 20.908 1.00 0.00 72 GLY A O 8
ATOM 11821 N N . LEU A 1 73 ? 6.974 -21.317 22.201 1.00 0.00 73 LEU A N 8
ATOM 11822 C CA . LEU A 1 73 ? 5.524 -21.169 22.271 1.00 0.00 73 LEU A CA 8
ATOM 11823 C C . LEU A 1 73 ? 5.095 -19.782 21.805 1.00 0.00 73 LEU A C 8
ATOM 11824 O O . LEU A 1 73 ? 5.740 -18.783 22.119 1.00 0.00 73 LEU A O 8
ATOM 11840 N N . GLY A 1 74 ? 3.999 -19.728 21.054 1.00 0.00 74 GLY A N 8
ATOM 11841 C CA . GLY A 1 74 ? 3.500 -18.458 20.559 1.00 0.00 74 GLY A CA 8
ATOM 11842 C C . GLY A 1 74 ? 3.854 -18.225 19.103 1.00 0.00 74 GLY A C 8
ATOM 11843 O O . GLY A 1 74 ? 4.387 -19.113 18.436 1.00 0.00 74 GLY A O 8
ATOM 11847 N N . HIS A 1 75 ? 3.556 -17.028 18.608 1.00 0.00 75 HIS A N 8
ATOM 11848 C CA . HIS A 1 75 ? 3.845 -16.681 17.221 1.00 0.00 75 HIS A CA 8
ATOM 11849 C C . HIS A 1 75 ? 3.722 -15.176 17.000 1.00 0.00 75 HIS A C 8
ATOM 11850 O O . HIS A 1 75 ? 2.912 -14.508 17.644 1.00 0.00 75 HIS A O 8
ATOM 11864 N N . VAL A 1 76 ? 4.531 -14.649 16.087 1.00 0.00 76 VAL A N 8
ATOM 11865 C CA . VAL A 1 76 ? 4.513 -13.223 15.782 1.00 0.00 76 VAL A CA 8
ATOM 11866 C C . VAL A 1 76 ? 3.150 -12.792 15.251 1.00 0.00 76 VAL A C 8
ATOM 11867 O O . VAL A 1 76 ? 2.543 -11.853 15.762 1.00 0.00 76 VAL A O 8
ATOM 11880 N N . ASN A 1 77 ? 2.676 -13.487 14.222 1.00 0.00 77 ASN A N 8
ATOM 11881 C CA . ASN A 1 77 ? 1.384 -13.176 13.620 1.00 0.00 77 ASN A CA 8
ATOM 11882 C C . ASN A 1 77 ? 0.300 -13.064 14.688 1.00 0.00 77 ASN A C 8
ATOM 11883 O O . ASN A 1 77 ? -0.740 -12.446 14.468 1.00 0.00 77 ASN A O 8
ATOM 11894 N N . ASN A 1 78 ? 0.553 -13.666 15.846 1.00 0.00 78 ASN A N 8
ATOM 11895 C CA . ASN A 1 78 ? -0.401 -13.633 16.948 1.00 0.00 78 ASN A CA 8
ATOM 11896 C C . ASN A 1 78 ? -1.709 -14.315 16.556 1.00 0.00 78 ASN A C 8
ATOM 11897 O O . ASN A 1 78 ? -2.795 -13.812 16.846 1.00 0.00 78 ASN A O 8
ATOM 11908 N N . VAL A 1 79 ? -1.597 -15.462 15.895 1.00 0.00 79 VAL A N 8
ATOM 11909 C CA . VAL A 1 79 ? -2.770 -16.214 15.465 1.00 0.00 79 VAL A CA 8
ATOM 11910 C C . VAL A 1 79 ? -2.682 -17.670 15.907 1.00 0.00 79 VAL A C 8
ATOM 11911 O O . VAL A 1 79 ? -3.701 -18.329 16.118 1.00 0.00 79 VAL A O 8
ATOM 11924 N N . PHE A 1 80 ? -1.458 -18.168 16.047 1.00 0.00 80 PHE A N 8
ATOM 11925 C CA . PHE A 1 80 ? -1.237 -19.547 16.464 1.00 0.00 80 PHE A CA 8
ATOM 11926 C C . PHE A 1 80 ? -0.646 -19.602 17.870 1.00 0.00 80 PHE A C 8
ATOM 11927 O O . PHE A 1 80 ? -0.486 -18.574 18.529 1.00 0.00 80 PHE A O 8
ATOM 11944 N N . VAL A 1 81 ? -0.323 -20.809 18.324 1.00 0.00 81 VAL A N 8
ATOM 11945 C CA . VAL A 1 81 ? 0.251 -20.999 19.650 1.00 0.00 81 VAL A CA 8
ATOM 11946 C C . VAL A 1 81 ? 1.511 -21.855 19.587 1.00 0.00 81 VAL A C 8
ATOM 11947 O O . VAL A 1 81 ? 1.807 -22.614 20.510 1.00 0.00 81 VAL A O 8
ATOM 11960 N N . THR A 1 82 ? 2.252 -21.726 18.490 1.00 0.00 82 THR A N 8
ATOM 11961 C CA . THR A 1 82 ? 3.481 -22.488 18.305 1.00 0.00 82 THR A CA 8
ATOM 11962 C C . THR A 1 82 ? 4.390 -21.823 17.278 1.00 0.00 82 THR A C 8
ATOM 11963 O O . THR A 1 82 ? 3.944 -20.996 16.482 1.00 0.00 82 THR A O 8
ATOM 11974 N N . HIS A 1 83 ? 5.667 -22.190 17.299 1.00 0.00 83 HIS A N 8
ATOM 11975 C CA . HIS A 1 83 ? 6.639 -21.630 16.367 1.00 0.00 83 HIS A CA 8
ATOM 11976 C C . HIS A 1 83 ? 7.992 -22.320 16.513 1.00 0.00 83 HIS A C 8
ATOM 11977 O O . HIS A 1 83 ? 8.507 -22.469 17.621 1.00 0.00 83 HIS A O 8
ATOM 11991 N N . ARG A 1 84 ? 8.562 -22.740 15.388 1.00 0.00 84 ARG A N 8
ATOM 11992 C CA . ARG A 1 84 ? 9.853 -23.416 15.391 1.00 0.00 84 ARG A CA 8
ATOM 11993 C C . ARG A 1 84 ? 10.868 -22.653 14.545 1.00 0.00 84 ARG A C 8
ATOM 11994 O O . ARG A 1 84 ? 11.608 -23.247 13.760 1.00 0.00 84 ARG A O 8
ATOM 12015 N N . SER A 1 85 ? 10.897 -21.335 14.710 1.00 0.00 85 SER A N 8
ATOM 12016 C CA . SER A 1 85 ? 11.818 -20.490 13.959 1.00 0.00 85 SER A CA 8
ATOM 12017 C C . SER A 1 85 ? 11.815 -19.065 14.503 1.00 0.00 85 SER A C 8
ATOM 12018 O O . SER A 1 85 ? 10.889 -18.658 15.205 1.00 0.00 85 SER A O 8
ATOM 12026 N N . LEU A 1 86 ? 12.858 -18.310 14.173 1.00 0.00 86 LEU A N 8
ATOM 12027 C CA . LEU A 1 86 ? 12.977 -16.929 14.628 1.00 0.00 86 LEU A CA 8
ATOM 12028 C C . LEU A 1 86 ? 11.886 -16.058 14.015 1.00 0.00 86 LEU A C 8
ATOM 12029 O O . LEU A 1 86 ? 11.078 -15.463 14.728 1.00 0.00 86 LEU A O 8
ATOM 12045 N N . SER A 1 87 ? 11.868 -15.988 12.688 1.00 0.00 87 SER A N 8
ATOM 12046 C CA . SER A 1 87 ? 10.877 -15.188 11.978 1.00 0.00 87 SER A CA 8
ATOM 12047 C C . SER A 1 87 ? 9.496 -15.351 12.606 1.00 0.00 87 SER A C 8
ATOM 12048 O O . SER A 1 87 ? 8.691 -14.420 12.614 1.00 0.00 87 SER A O 8
ATOM 12056 N N . GLY A 1 88 ? 9.229 -16.542 13.133 1.00 0.00 88 GLY A N 8
ATOM 12057 C CA . GLY A 1 88 ? 7.945 -16.807 13.756 1.00 0.00 88 GLY A CA 8
ATOM 12058 C C . GLY A 1 88 ? 7.924 -16.427 15.223 1.00 0.00 88 GLY A C 8
ATOM 12059 O O . GLY A 1 88 ? 6.880 -16.053 15.760 1.00 0.00 88 GLY A O 8
ATOM 12063 N N . CYS A 1 89 ? 9.078 -16.523 15.875 1.00 0.00 89 CYS A N 8
ATOM 12064 C CA . CYS A 1 89 ? 9.188 -16.188 17.289 1.00 0.00 89 CYS A CA 8
ATOM 12065 C C . CYS A 1 89 ? 8.652 -14.785 17.560 1.00 0.00 89 CYS A C 8
ATOM 12066 O O . CYS A 1 89 ? 9.162 -13.789 17.046 1.00 0.00 89 CYS A O 8
ATOM 12073 N N . PRO A 1 90 ? 7.598 -14.704 18.385 1.00 0.00 90 PRO A N 8
ATOM 12074 C CA . PRO A 1 90 ? 6.970 -13.428 18.744 1.00 0.00 90 PRO A CA 8
ATOM 12075 C C . PRO A 1 90 ? 7.861 -12.574 19.638 1.00 0.00 90 PRO A C 8
ATOM 12076 O O . PRO A 1 90 ? 7.868 -11.347 19.535 1.00 0.00 90 PRO A O 8
ATOM 12087 N N . LEU A 1 91 ? 8.613 -13.230 20.516 1.00 0.00 91 LEU A N 8
ATOM 12088 C CA . LEU A 1 91 ? 9.509 -12.530 21.429 1.00 0.00 91 LEU A CA 8
ATOM 12089 C C . LEU A 1 91 ? 10.696 -11.936 20.678 1.00 0.00 91 LEU A C 8
ATOM 12090 O O . LEU A 1 91 ? 11.113 -10.810 20.947 1.00 0.00 91 LEU A O 8
ATOM 12106 N N . ASN A 1 92 ? 11.235 -12.700 19.734 1.00 0.00 92 ASN A N 8
ATOM 12107 C CA . ASN A 1 92 ? 12.373 -12.247 18.942 1.00 0.00 92 ASN A CA 8
ATOM 12108 C C . ASN A 1 92 ? 12.014 -11.005 18.133 1.00 0.00 92 ASN A C 8
ATOM 12109 O O . ASN A 1 92 ? 12.763 -10.029 18.110 1.00 0.00 92 ASN A O 8
ATOM 12120 N N . ALA A 1 93 ? 10.862 -11.049 17.471 1.00 0.00 93 ALA A N 8
ATOM 12121 C CA . ALA A 1 93 ? 10.402 -9.926 16.664 1.00 0.00 93 ALA A CA 8
ATOM 12122 C C . ALA A 1 93 ? 10.325 -8.648 17.493 1.00 0.00 93 ALA A C 8
ATOM 12123 O O . ALA A 1 93 ? 10.722 -7.577 17.035 1.00 0.00 93 ALA A O 8
ATOM 12130 N N . GLN A 1 94 ? 9.812 -8.770 18.713 1.00 0.00 94 GLN A N 8
ATOM 12131 C CA . GLN A 1 94 ? 9.682 -7.623 19.604 1.00 0.00 94 GLN A CA 8
ATOM 12132 C C . GLN A 1 94 ? 11.049 -7.032 19.933 1.00 0.00 94 GLN A C 8
ATOM 12133 O O . GLN A 1 94 ? 11.242 -5.818 19.874 1.00 0.00 94 GLN A O 8
ATOM 12147 N N . VAL A 1 95 ? 11.995 -7.899 20.280 1.00 0.00 95 VAL A N 8
ATOM 12148 C CA . VAL A 1 95 ? 13.345 -7.463 20.618 1.00 0.00 95 VAL A CA 8
ATOM 12149 C C . VAL A 1 95 ? 13.966 -6.664 19.478 1.00 0.00 95 VAL A C 8
ATOM 12150 O O . VAL A 1 95 ? 14.564 -5.610 19.699 1.00 0.00 95 VAL A O 8
ATOM 12163 N N . ILE A 1 96 ? 13.820 -7.172 18.259 1.00 0.00 96 ILE A N 8
ATOM 12164 C CA . ILE A 1 96 ? 14.365 -6.504 17.083 1.00 0.00 96 ILE A CA 8
ATOM 12165 C C . ILE A 1 96 ? 13.938 -5.041 17.035 1.00 0.00 96 ILE A C 8
ATOM 12166 O O . ILE A 1 96 ? 12.749 -4.727 17.085 1.00 0.00 96 ILE A O 8
ATOM 12182 N N . LYS A 1 97 ? 14.917 -4.148 16.935 1.00 0.00 97 LYS A N 8
ATOM 12183 C CA . LYS A 1 97 ? 14.645 -2.717 16.876 1.00 0.00 97 LYS A CA 8
ATOM 12184 C C . LYS A 1 97 ? 15.891 -1.943 16.458 1.00 0.00 97 LYS A C 8
ATOM 12185 O O . LYS A 1 97 ? 16.969 -2.128 17.023 1.00 0.00 97 LYS A O 8
ATOM 12204 N N . LYS A 1 98 ? 15.736 -1.074 15.464 1.00 0.00 98 LYS A N 8
ATOM 12205 C CA . LYS A 1 98 ? 16.847 -0.269 14.971 1.00 0.00 98 LYS A CA 8
ATOM 12206 C C . LYS A 1 98 ? 18.111 -1.112 14.834 1.00 0.00 98 LYS A C 8
ATOM 12207 O O . LYS A 1 98 ? 19.208 -0.662 15.161 1.00 0.00 98 LYS A O 8
ATOM 12226 N N . GLY A 1 99 ? 17.949 -2.339 14.346 1.00 0.00 99 GLY A N 8
ATOM 12227 C CA . GLY A 1 99 ? 19.086 -3.224 14.173 1.00 0.00 99 GLY A CA 8
ATOM 12228 C C . GLY A 1 99 ? 19.998 -2.783 13.046 1.00 0.00 99 GLY A C 8
ATOM 12229 O O . GLY A 1 99 ? 20.234 -1.590 12.859 1.00 0.00 99 GLY A O 8
ATOM 12233 N N . LYS A 1 100 ? 20.515 -3.749 12.293 1.00 0.00 100 LYS A N 8
ATOM 12234 C CA . LYS A 1 100 ? 21.407 -3.455 11.178 1.00 0.00 100 LYS A CA 8
ATOM 12235 C C . LYS A 1 100 ? 20.619 -2.981 9.961 1.00 0.00 100 LYS A C 8
ATOM 12236 O O . LYS A 1 100 ? 19.759 -3.696 9.448 1.00 0.00 100 LYS A O 8
ATOM 12255 N N . VAL A 1 101 ? 20.920 -1.770 9.502 1.00 0.00 101 VAL A N 8
ATOM 12256 C CA . VAL A 1 101 ? 20.242 -1.201 8.344 1.00 0.00 101 VAL A CA 8
ATOM 12257 C C . VAL A 1 101 ? 21.245 -0.712 7.305 1.00 0.00 101 VAL A C 8
ATOM 12258 O O . VAL A 1 101 ? 22.449 -0.677 7.558 1.00 0.00 101 VAL A O 8
ATOM 12271 N N . SER A 1 102 ? 20.740 -0.335 6.135 1.00 0.00 102 SER A N 8
ATOM 12272 C CA . SER A 1 102 ? 21.592 0.149 5.055 1.00 0.00 102 SER A CA 8
ATOM 12273 C C . SER A 1 102 ? 22.126 1.544 5.368 1.00 0.00 102 SER A C 8
ATOM 12274 O O . SER A 1 102 ? 21.603 2.240 6.238 1.00 0.00 102 SER A O 8
ATOM 12282 N N . SER A 1 103 ? 23.172 1.944 4.652 1.00 0.00 103 SER A N 8
ATOM 12283 C CA . SER A 1 103 ? 23.780 3.254 4.855 1.00 0.00 103 SER A CA 8
ATOM 12284 C C . SER A 1 103 ? 23.542 4.157 3.649 1.00 0.00 103 SER A C 8
ATOM 12285 O O . SER A 1 103 ? 23.025 3.717 2.623 1.00 0.00 103 SER A O 8
ATOM 12293 N N . GLY A 1 104 ? 23.924 5.423 3.780 1.00 0.00 104 GLY A N 8
ATOM 12294 C CA . GLY A 1 104 ? 23.745 6.369 2.694 1.00 0.00 104 GLY A CA 8
ATOM 12295 C C . GLY A 1 104 ? 25.062 6.830 2.103 1.00 0.00 104 GLY A C 8
ATOM 12296 O O . GLY A 1 104 ? 26.040 7.058 2.815 1.00 0.00 104 GLY A O 8
ATOM 12300 N N . PRO A 1 105 ? 25.099 6.973 0.770 1.00 0.00 105 PRO A N 8
ATOM 12301 C CA . PRO A 1 105 ? 26.301 7.410 0.054 1.00 0.00 105 PRO A CA 8
ATOM 12302 C C . PRO A 1 105 ? 26.633 8.875 0.318 1.00 0.00 105 PRO A C 8
ATOM 12303 O O . PRO A 1 105 ? 25.764 9.742 0.237 1.00 0.00 105 PRO A O 8
ATOM 12314 N N . SER A 1 106 ? 27.896 9.143 0.633 1.00 0.00 106 SER A N 8
ATOM 12315 C CA . SER A 1 106 ? 28.342 10.503 0.913 1.00 0.00 106 SER A CA 8
ATOM 12316 C C . SER A 1 106 ? 28.479 11.305 -0.378 1.00 0.00 106 SER A C 8
ATOM 12317 O O . SER A 1 106 ? 29.314 10.997 -1.228 1.00 0.00 106 SER A O 8
ATOM 12325 N N . SER A 1 107 ? 27.653 12.337 -0.516 1.00 0.00 107 SER A N 8
ATOM 12326 C CA . SER A 1 107 ? 27.678 13.183 -1.704 1.00 0.00 107 SER A CA 8
ATOM 12327 C C . SER A 1 107 ? 29.099 13.320 -2.243 1.00 0.00 107 SER A C 8
ATOM 12328 O O . SER A 1 107 ? 29.376 12.972 -3.389 1.00 0.00 107 SER A O 8
ATOM 12336 N N . GLY A 1 108 ? 29.996 13.831 -1.405 1.00 0.00 108 GLY A N 8
ATOM 12337 C CA . GLY A 1 108 ? 31.378 14.006 -1.814 1.00 0.00 108 GLY A CA 8
ATOM 12338 C C . GLY A 1 108 ? 31.922 12.798 -2.551 1.00 0.00 108 GLY A C 8
ATOM 12339 O O . GLY A 1 108 ? 32.700 12.043 -1.971 1.00 0.00 108 GLY A O 8
ATOM 12345 N N . GLY A 1 1 ? -22.574 21.782 -6.205 1.00 0.00 1 GLY A N 9
ATOM 12346 C CA . GLY A 1 1 ? -21.685 20.636 -6.257 1.00 0.00 1 GLY A CA 9
ATOM 12347 C C . GLY A 1 1 ? -22.078 19.552 -5.273 1.00 0.00 1 GLY A C 9
ATOM 12348 O O . GLY A 1 1 ? -21.693 19.595 -4.105 1.00 0.00 1 GLY A O 9
ATOM 12352 N N . SER A 1 2 ? -22.849 18.577 -5.745 1.00 0.00 2 SER A N 9
ATOM 12353 C CA . SER A 1 2 ? -23.299 17.480 -4.897 1.00 0.00 2 SER A CA 9
ATOM 12354 C C . SER A 1 2 ? -23.474 16.201 -5.711 1.00 0.00 2 SER A C 9
ATOM 12355 O O . SER A 1 2 ? -24.417 16.072 -6.491 1.00 0.00 2 SER A O 9
ATOM 12363 N N . SER A 1 3 ? -22.557 15.257 -5.522 1.00 0.00 3 SER A N 9
ATOM 12364 C CA . SER A 1 3 ? -22.606 13.989 -6.240 1.00 0.00 3 SER A CA 9
ATOM 12365 C C . SER A 1 3 ? -21.888 12.894 -5.459 1.00 0.00 3 SER A C 9
ATOM 12366 O O . SER A 1 3 ? -21.257 13.157 -4.436 1.00 0.00 3 SER A O 9
ATOM 12374 N N . GLY A 1 4 ? -21.989 11.662 -5.949 1.00 0.00 4 GLY A N 9
ATOM 12375 C CA . GLY A 1 4 ? -21.345 10.544 -5.284 1.00 0.00 4 GLY A CA 9
ATOM 12376 C C . GLY A 1 4 ? -22.003 10.198 -3.963 1.00 0.00 4 GLY A C 9
ATOM 12377 O O . GLY A 1 4 ? -22.824 10.959 -3.452 1.00 0.00 4 GLY A O 9
ATOM 12381 N N . SER A 1 5 ? -21.642 9.044 -3.409 1.00 0.00 5 SER A N 9
ATOM 12382 C CA . SER A 1 5 ? -22.207 8.596 -2.141 1.00 0.00 5 SER A CA 9
ATOM 12383 C C . SER A 1 5 ? -21.160 8.644 -1.033 1.00 0.00 5 SER A C 9
ATOM 12384 O O . SER A 1 5 ? -21.066 7.730 -0.213 1.00 0.00 5 SER A O 9
ATOM 12392 N N . SER A 1 6 ? -20.374 9.715 -1.015 1.00 0.00 6 SER A N 9
ATOM 12393 C CA . SER A 1 6 ? -19.330 9.882 -0.011 1.00 0.00 6 SER A CA 9
ATOM 12394 C C . SER A 1 6 ? -18.642 8.552 0.283 1.00 0.00 6 SER A C 9
ATOM 12395 O O . SER A 1 6 ? -18.501 8.155 1.439 1.00 0.00 6 SER A O 9
ATOM 12403 N N . GLY A 1 7 ? -18.215 7.868 -0.774 1.00 0.00 7 GLY A N 9
ATOM 12404 C CA . GLY A 1 7 ? -17.547 6.590 -0.611 1.00 0.00 7 GLY A CA 9
ATOM 12405 C C . GLY A 1 7 ? -18.400 5.580 0.130 1.00 0.00 7 GLY A C 9
ATOM 12406 O O . GLY A 1 7 ? -18.320 5.444 1.351 1.00 0.00 7 GLY A O 9
ATOM 12410 N N . PRO A 1 8 ? -19.243 4.851 -0.616 1.00 0.00 8 PRO A N 9
ATOM 12411 C CA . PRO A 1 8 ? -20.132 3.836 -0.044 1.00 0.00 8 PRO A CA 9
ATOM 12412 C C . PRO A 1 8 ? -19.370 2.616 0.463 1.00 0.00 8 PRO A C 9
ATOM 12413 O O . PRO A 1 8 ? -18.820 1.846 -0.323 1.00 0.00 8 PRO A O 9
ATOM 12424 N N . GLU A 1 9 ? -19.342 2.447 1.782 1.00 0.00 9 GLU A N 9
ATOM 12425 C CA . GLU A 1 9 ? -18.646 1.321 2.392 1.00 0.00 9 GLU A CA 9
ATOM 12426 C C . GLU A 1 9 ? -17.168 1.326 2.015 1.00 0.00 9 GLU A C 9
ATOM 12427 O O . GLU A 1 9 ? -16.593 0.284 1.696 1.00 0.00 9 GLU A O 9
ATOM 12439 N N . LEU A 1 10 ? -16.557 2.505 2.054 1.00 0.00 10 LEU A N 9
ATOM 12440 C CA . LEU A 1 10 ? -15.145 2.647 1.716 1.00 0.00 10 LEU A CA 9
ATOM 12441 C C . LEU A 1 10 ? -14.282 2.649 2.974 1.00 0.00 10 LEU A C 9
ATOM 12442 O O . LEU A 1 10 ? -14.500 3.445 3.888 1.00 0.00 10 LEU A O 9
ATOM 12458 N N . LYS A 1 11 ? -13.300 1.755 3.012 1.00 0.00 11 LYS A N 9
ATOM 12459 C CA . LYS A 1 11 ? -12.400 1.655 4.156 1.00 0.00 11 LYS A CA 9
ATOM 12460 C C . LYS A 1 11 ? -11.037 1.120 3.730 1.00 0.00 11 LYS A C 9
ATOM 12461 O O . LYS A 1 11 ? -10.823 0.795 2.561 1.00 0.00 11 LYS A O 9
ATOM 12480 N N . CYS A 1 12 ? -10.118 1.028 4.685 1.00 0.00 12 CYS A N 9
ATOM 12481 C CA . CYS A 1 12 ? -8.776 0.530 4.410 1.00 0.00 12 CYS A CA 9
ATOM 12482 C C . CYS A 1 12 ? -8.829 -0.748 3.577 1.00 0.00 12 CYS A C 9
ATOM 12483 O O . CYS A 1 12 ? -9.204 -1.817 4.059 1.00 0.00 12 CYS A O 9
ATOM 12490 N N . PRO A 1 13 ? -8.445 -0.636 2.297 1.00 0.00 13 PRO A N 9
ATOM 12491 C CA . PRO A 1 13 ? -8.439 -1.772 1.370 1.00 0.00 13 PRO A CA 9
ATOM 12492 C C . PRO A 1 13 ? -7.356 -2.791 1.709 1.00 0.00 13 PRO A C 9
ATOM 12493 O O . PRO A 1 13 ? -7.388 -3.926 1.234 1.00 0.00 13 PRO A O 9
ATOM 12504 N N . VAL A 1 14 ? -6.399 -2.378 2.533 1.00 0.00 14 VAL A N 9
ATOM 12505 C CA . VAL A 1 14 ? -5.307 -3.256 2.936 1.00 0.00 14 VAL A CA 9
ATOM 12506 C C . VAL A 1 14 ? -5.820 -4.424 3.770 1.00 0.00 14 VAL A C 9
ATOM 12507 O O . VAL A 1 14 ? -6.335 -4.234 4.872 1.00 0.00 14 VAL A O 9
ATOM 12520 N N . ILE A 1 15 ? -5.675 -5.633 3.237 1.00 0.00 15 ILE A N 9
ATOM 12521 C CA . ILE A 1 15 ? -6.122 -6.833 3.933 1.00 0.00 15 ILE A CA 9
ATOM 12522 C C . ILE A 1 15 ? -5.388 -7.006 5.258 1.00 0.00 15 ILE A C 9
ATOM 12523 O O . ILE A 1 15 ? -4.215 -6.657 5.380 1.00 0.00 15 ILE A O 9
ATOM 12539 N N . GLY A 1 16 ? -6.088 -7.549 6.250 1.00 0.00 16 GLY A N 9
ATOM 12540 C CA . GLY A 1 16 ? -5.485 -7.761 7.553 1.00 0.00 16 GLY A CA 9
ATOM 12541 C C . GLY A 1 16 ? -5.594 -6.542 8.447 1.00 0.00 16 GLY A C 9
ATOM 12542 O O . GLY A 1 16 ? -5.755 -6.665 9.662 1.00 0.00 16 GLY A O 9
ATOM 12546 N N . CYS A 1 17 ? -5.503 -5.360 7.846 1.00 0.00 17 CYS A N 9
ATOM 12547 C CA . CYS A 1 17 ? -5.589 -4.112 8.596 1.00 0.00 17 CYS A CA 9
ATOM 12548 C C . CYS A 1 17 ? -7.026 -3.837 9.030 1.00 0.00 17 CYS A C 9
ATOM 12549 O O . CYS A 1 17 ? -7.975 -4.175 8.323 1.00 0.00 17 CYS A O 9
ATOM 12556 N N . ASP A 1 18 ? -7.177 -3.222 10.198 1.00 0.00 18 ASP A N 9
ATOM 12557 C CA . ASP A 1 18 ? -8.497 -2.900 10.727 1.00 0.00 18 ASP A CA 9
ATOM 12558 C C . ASP A 1 18 ? -8.797 -1.412 10.571 1.00 0.00 18 ASP A C 9
ATOM 12559 O O . ASP A 1 18 ? -9.516 -0.825 11.378 1.00 0.00 18 ASP A O 9
ATOM 12568 N N . GLY A 1 19 ? -8.239 -0.808 9.526 1.00 0.00 19 GLY A N 9
ATOM 12569 C CA . GLY A 1 19 ? -8.458 0.606 9.284 1.00 0.00 19 GLY A CA 9
ATOM 12570 C C . GLY A 1 19 ? -8.397 1.429 10.556 1.00 0.00 19 GLY A C 9
ATOM 12571 O O . GLY A 1 19 ? -9.203 2.337 10.753 1.00 0.00 19 GLY A O 9
ATOM 12575 N N . GLN A 1 20 ? -7.439 1.109 11.420 1.00 0.00 20 GLN A N 9
ATOM 12576 C CA . GLN A 1 20 ? -7.278 1.824 12.681 1.00 0.00 20 GLN A CA 9
ATOM 12577 C C . GLN A 1 20 ? -5.953 2.579 12.713 1.00 0.00 20 GLN A C 9
ATOM 12578 O O . GLN A 1 20 ? -4.941 2.099 12.205 1.00 0.00 20 GLN A O 9
ATOM 12592 N N . GLY A 1 21 ? -5.968 3.765 13.314 1.00 0.00 21 GLY A N 9
ATOM 12593 C CA . GLY A 1 21 ? -4.762 4.567 13.401 1.00 0.00 21 GLY A CA 9
ATOM 12594 C C . GLY A 1 21 ? -4.503 5.364 12.138 1.00 0.00 21 GLY A C 9
ATOM 12595 O O . GLY A 1 21 ? -5.330 5.380 11.225 1.00 0.00 21 GLY A O 9
ATOM 12599 N N . HIS A 1 22 ? -3.353 6.028 12.084 1.00 0.00 22 HIS A N 9
ATOM 12600 C CA . HIS A 1 22 ? -2.988 6.833 10.924 1.00 0.00 22 HIS A CA 9
ATOM 12601 C C . HIS A 1 22 ? -1.475 6.855 10.732 1.00 0.00 22 HIS A C 9
ATOM 12602 O O . HIS A 1 22 ? -0.725 7.121 11.672 1.00 0.00 22 HIS A O 9
ATOM 12616 N N . ILE A 1 23 ? -1.033 6.575 9.511 1.00 0.00 23 ILE A N 9
ATOM 12617 C CA . ILE A 1 23 ? 0.390 6.563 9.198 1.00 0.00 23 ILE A CA 9
ATOM 12618 C C . ILE A 1 23 ? 1.096 7.772 9.803 1.00 0.00 23 ILE A C 9
ATOM 12619 O O . ILE A 1 23 ? 2.265 7.696 10.181 1.00 0.00 23 ILE A O 9
ATOM 12635 N N . SER A 1 24 ? 0.377 8.886 9.895 1.00 0.00 24 SER A N 9
ATOM 12636 C CA . SER A 1 24 ? 0.935 10.112 10.454 1.00 0.00 24 SER A CA 9
ATOM 12637 C C . SER A 1 24 ? 0.980 10.043 11.977 1.00 0.00 24 SER A C 9
ATOM 12638 O O . SER A 1 24 ? 1.953 10.466 12.600 1.00 0.00 24 SER A O 9
ATOM 12646 N N . GLY A 1 25 ? -0.082 9.506 12.571 1.00 0.00 25 GLY A N 9
ATOM 12647 C CA . GLY A 1 25 ? -0.144 9.391 14.016 1.00 0.00 25 GLY A CA 9
ATOM 12648 C C . GLY A 1 25 ? -1.141 10.353 14.632 1.00 0.00 25 GLY A C 9
ATOM 12649 O O . GLY A 1 25 ? -1.830 10.014 15.595 1.00 0.00 25 GLY A O 9
ATOM 12653 N N . LYS A 1 26 ? -1.219 11.558 14.077 1.00 0.00 26 LYS A N 9
ATOM 12654 C CA . LYS A 1 26 ? -2.138 12.573 14.577 1.00 0.00 26 LYS A CA 9
ATOM 12655 C C . LYS A 1 26 ? -3.557 12.022 14.674 1.00 0.00 26 LYS A C 9
ATOM 12656 O O . LYS A 1 26 ? -4.236 12.205 15.685 1.00 0.00 26 LYS A O 9
ATOM 12675 N N . TYR A 1 27 ? -3.998 11.345 13.619 1.00 0.00 27 TYR A N 9
ATOM 12676 C CA . TYR A 1 27 ? -5.336 10.768 13.586 1.00 0.00 27 TYR A CA 9
ATOM 12677 C C . TYR A 1 27 ? -5.321 9.329 14.093 1.00 0.00 27 TYR A C 9
ATOM 12678 O O . TYR A 1 27 ? -4.322 8.621 13.961 1.00 0.00 27 TYR A O 9
ATOM 12696 N N . THR A 1 28 ? -6.438 8.901 14.672 1.00 0.00 28 THR A N 9
ATOM 12697 C CA . THR A 1 28 ? -6.556 7.547 15.199 1.00 0.00 28 THR A CA 9
ATOM 12698 C C . THR A 1 28 ? -7.477 6.697 14.332 1.00 0.00 28 THR A C 9
ATOM 12699 O O . THR A 1 28 ? -8.214 5.850 14.837 1.00 0.00 28 THR A O 9
ATOM 12710 N N . SER A 1 29 ? -7.430 6.928 13.024 1.00 0.00 29 SER A N 9
ATOM 12711 C CA . SER A 1 29 ? -8.264 6.185 12.086 1.00 0.00 29 SER A CA 9
ATOM 12712 C C . SER A 1 29 ? -7.861 6.485 10.645 1.00 0.00 29 SER A C 9
ATOM 12713 O O . SER A 1 29 ? -7.251 7.516 10.361 1.00 0.00 29 SER A O 9
ATOM 12721 N N . HIS A 1 30 ? -8.207 5.576 9.739 1.00 0.00 30 HIS A N 9
ATOM 12722 C CA . HIS A 1 30 ? -7.882 5.742 8.327 1.00 0.00 30 HIS A CA 9
ATOM 12723 C C . HIS A 1 30 ? -8.771 4.858 7.458 1.00 0.00 30 HIS A C 9
ATOM 12724 O O . HIS A 1 30 ? -9.071 3.719 7.816 1.00 0.00 30 HIS A O 9
ATOM 12738 N N . ARG A 1 31 ? -9.191 5.392 6.315 1.00 0.00 31 ARG A N 9
ATOM 12739 C CA . ARG A 1 31 ? -10.047 4.652 5.396 1.00 0.00 31 ARG A CA 9
ATOM 12740 C C . ARG A 1 31 ? -9.436 4.609 3.998 1.00 0.00 31 ARG A C 9
ATOM 12741 O O . ARG A 1 31 ? -10.147 4.480 3.001 1.00 0.00 31 ARG A O 9
ATOM 12762 N N . THR A 1 32 ? -8.112 4.719 3.933 1.00 0.00 32 THR A N 9
ATOM 12763 C CA . THR A 1 32 ? -7.405 4.694 2.659 1.00 0.00 32 THR A CA 9
ATOM 12764 C C . THR A 1 32 ? -5.988 4.158 2.827 1.00 0.00 32 THR A C 9
ATOM 12765 O O . THR A 1 32 ? -5.329 4.423 3.832 1.00 0.00 32 THR A O 9
ATOM 12776 N N . ALA A 1 33 ? -5.525 3.404 1.836 1.00 0.00 33 ALA A N 9
ATOM 12777 C CA . ALA A 1 33 ? -4.184 2.833 1.873 1.00 0.00 33 ALA A CA 9
ATOM 12778 C C . ALA A 1 33 ? -3.131 3.917 2.077 1.00 0.00 33 ALA A C 9
ATOM 12779 O O . ALA A 1 33 ? -2.194 3.747 2.857 1.00 0.00 33 ALA A O 9
ATOM 12786 N N . SER A 1 34 ? -3.291 5.032 1.370 1.00 0.00 34 SER A N 9
ATOM 12787 C CA . SER A 1 34 ? -2.351 6.142 1.471 1.00 0.00 34 SER A CA 9
ATOM 12788 C C . SER A 1 34 ? -2.116 6.524 2.929 1.00 0.00 34 SER A C 9
ATOM 12789 O O . SER A 1 34 ? -0.994 6.834 3.328 1.00 0.00 34 SER A O 9
ATOM 12797 N N . GLY A 1 35 ? -3.183 6.498 3.721 1.00 0.00 35 GLY A N 9
ATOM 12798 C CA . GLY A 1 35 ? -3.073 6.844 5.126 1.00 0.00 35 GLY A CA 9
ATOM 12799 C C . GLY A 1 35 ? -2.993 5.622 6.019 1.00 0.00 35 GLY A C 9
ATOM 12800 O O . GLY A 1 35 ? -3.031 5.735 7.245 1.00 0.00 35 GLY A O 9
ATOM 12804 N N . CYS A 1 36 ? -2.883 4.448 5.405 1.00 0.00 36 CYS A N 9
ATOM 12805 C CA . CYS A 1 36 ? -2.800 3.199 6.152 1.00 0.00 36 CYS A CA 9
ATOM 12806 C C . CYS A 1 36 ? -1.429 3.046 6.806 1.00 0.00 36 CYS A C 9
ATOM 12807 O O . CYS A 1 36 ? -0.410 2.875 6.137 1.00 0.00 36 CYS A O 9
ATOM 12814 N N . PRO A 1 37 ? -1.403 3.110 8.145 1.00 0.00 37 PRO A N 9
ATOM 12815 C CA . PRO A 1 37 ? -0.165 2.980 8.919 1.00 0.00 37 PRO A CA 9
ATOM 12816 C C . PRO A 1 37 ? 0.400 1.564 8.877 1.00 0.00 37 PRO A C 9
ATOM 12817 O O . PRO A 1 37 ? 1.613 1.366 8.962 1.00 0.00 37 PRO A O 9
ATOM 12828 N N . LEU A 1 38 ? -0.485 0.583 8.746 1.00 0.00 38 LEU A N 9
ATOM 12829 C CA . LEU A 1 38 ? -0.075 -0.816 8.691 1.00 0.00 38 LEU A CA 9
ATOM 12830 C C . LEU A 1 38 ? 0.665 -1.116 7.392 1.00 0.00 38 LEU A C 9
ATOM 12831 O O . LEU A 1 38 ? 1.606 -1.909 7.371 1.00 0.00 38 LEU A O 9
ATOM 12847 N N . ALA A 1 39 ? 0.234 -0.476 6.310 1.00 0.00 39 ALA A N 9
ATOM 12848 C CA . ALA A 1 39 ? 0.858 -0.671 5.007 1.00 0.00 39 ALA A CA 9
ATOM 12849 C C . ALA A 1 39 ? 2.292 -0.155 5.003 1.00 0.00 39 ALA A C 9
ATOM 12850 O O . ALA A 1 39 ? 3.182 -0.771 4.418 1.00 0.00 39 ALA A O 9
ATOM 12857 N N . ALA A 1 40 ? 2.509 0.981 5.658 1.00 0.00 40 ALA A N 9
ATOM 12858 C CA . ALA A 1 40 ? 3.836 1.580 5.730 1.00 0.00 40 ALA A CA 9
ATOM 12859 C C . ALA A 1 40 ? 4.830 0.633 6.394 1.00 0.00 40 ALA A C 9
ATOM 12860 O O . ALA A 1 40 ? 5.946 0.447 5.908 1.00 0.00 40 ALA A O 9
ATOM 12867 N N . LYS A 1 41 ? 4.419 0.038 7.508 1.00 0.00 41 LYS A N 9
ATOM 12868 C CA . LYS A 1 41 ? 5.273 -0.891 8.240 1.00 0.00 41 LYS A CA 9
ATOM 12869 C C . LYS A 1 41 ? 5.961 -1.863 7.288 1.00 0.00 41 LYS A C 9
ATOM 12870 O O . LYS A 1 41 ? 7.156 -2.128 7.413 1.00 0.00 41 LYS A O 9
ATOM 12889 N N . ARG A 1 42 ? 5.198 -2.391 6.335 1.00 0.00 42 ARG A N 9
ATOM 12890 C CA . ARG A 1 42 ? 5.735 -3.334 5.362 1.00 0.00 42 ARG A CA 9
ATOM 12891 C C . ARG A 1 42 ? 6.877 -2.705 4.568 1.00 0.00 42 ARG A C 9
ATOM 12892 O O . ARG A 1 42 ? 7.888 -3.353 4.298 1.00 0.00 42 ARG A O 9
ATOM 12913 N N . GLN A 1 43 ? 6.706 -1.440 4.198 1.00 0.00 43 GLN A N 9
ATOM 12914 C CA . GLN A 1 43 ? 7.722 -0.725 3.434 1.00 0.00 43 GLN A CA 9
ATOM 12915 C C . GLN A 1 43 ? 8.295 0.434 4.243 1.00 0.00 43 GLN A C 9
ATOM 12916 O O . GLN A 1 43 ? 8.067 1.601 3.923 1.00 0.00 43 GLN A O 9
ATOM 12930 N N . LYS A 1 44 ? 9.041 0.105 5.292 1.00 0.00 44 LYS A N 9
ATOM 12931 C CA . LYS A 1 44 ? 9.648 1.118 6.147 1.00 0.00 44 LYS A CA 9
ATOM 12932 C C . LYS A 1 44 ? 10.234 2.253 5.314 1.00 0.00 44 LYS A C 9
ATOM 12933 O O . LYS A 1 44 ? 10.955 2.015 4.345 1.00 0.00 44 LYS A O 9
ATOM 12952 N N . GLU A 1 45 ? 9.922 3.486 5.699 1.00 0.00 45 GLU A N 9
ATOM 12953 C CA . GLU A 1 45 ? 10.419 4.658 4.987 1.00 0.00 45 GLU A CA 9
ATOM 12954 C C . GLU A 1 45 ? 10.807 5.764 5.964 1.00 0.00 45 GLU A C 9
ATOM 12955 O O . GLU A 1 45 ? 10.392 5.758 7.122 1.00 0.00 45 GLU A O 9
ATOM 12967 N N . ASN A 1 46 ? 11.606 6.713 5.486 1.00 0.00 46 ASN A N 9
ATOM 12968 C CA . ASN A 1 46 ? 12.051 7.826 6.317 1.00 0.00 46 ASN A CA 9
ATOM 12969 C C . ASN A 1 46 ? 11.680 9.162 5.680 1.00 0.00 46 ASN A C 9
ATOM 12970 O O . ASN A 1 46 ? 12.499 9.820 5.037 1.00 0.00 46 ASN A O 9
ATOM 12981 N N . PRO A 1 47 ? 10.417 9.574 5.863 1.00 0.00 47 PRO A N 9
ATOM 12982 C CA . PRO A 1 47 ? 9.909 10.836 5.316 1.00 0.00 47 PRO A CA 9
ATOM 12983 C C . PRO A 1 47 ? 10.510 12.053 6.010 1.00 0.00 47 PRO A C 9
ATOM 12984 O O . PRO A 1 47 ? 11.012 12.968 5.357 1.00 0.00 47 PRO A O 9
ATOM 12995 N N . LEU A 1 48 ? 10.456 12.057 7.338 1.00 0.00 48 LEU A N 9
ATOM 12996 C CA . LEU A 1 48 ? 10.997 13.163 8.122 1.00 0.00 48 LEU A CA 9
ATOM 12997 C C . LEU A 1 48 ? 10.444 14.498 7.633 1.00 0.00 48 LEU A C 9
ATOM 12998 O O . LEU A 1 48 ? 11.180 15.475 7.501 1.00 0.00 48 LEU A O 9
ATOM 13014 N N . ASN A 1 49 ? 9.141 14.532 7.369 1.00 0.00 49 ASN A N 9
ATOM 13015 C CA . ASN A 1 49 ? 8.489 15.748 6.897 1.00 0.00 49 ASN A CA 9
ATOM 13016 C C . ASN A 1 49 ? 8.903 16.950 7.741 1.00 0.00 49 ASN A C 9
ATOM 13017 O O . ASN A 1 49 ? 9.210 18.017 7.212 1.00 0.00 49 ASN A O 9
ATOM 13028 N N . GLY A 1 50 ? 8.908 16.768 9.058 1.00 0.00 50 GLY A N 9
ATOM 13029 C CA . GLY A 1 50 ? 9.286 17.845 9.955 1.00 0.00 50 GLY A CA 9
ATOM 13030 C C . GLY A 1 50 ? 8.375 19.050 9.830 1.00 0.00 50 GLY A C 9
ATOM 13031 O O . GLY A 1 50 ? 8.699 20.012 9.135 1.00 0.00 50 GLY A O 9
ATOM 13035 N N . ALA A 1 51 ? 7.230 18.997 10.503 1.00 0.00 51 ALA A N 9
ATOM 13036 C CA . ALA A 1 51 ? 6.269 20.092 10.464 1.00 0.00 51 ALA A CA 9
ATOM 13037 C C . ALA A 1 51 ? 6.722 21.250 11.346 1.00 0.00 51 ALA A C 9
ATOM 13038 O O . ALA A 1 51 ? 6.716 21.148 12.573 1.00 0.00 51 ALA A O 9
ATOM 13045 N N . SER A 1 52 ? 7.113 22.352 10.714 1.00 0.00 52 SER A N 9
ATOM 13046 C CA . SER A 1 52 ? 7.573 23.529 11.442 1.00 0.00 52 SER A CA 9
ATOM 13047 C C . SER A 1 52 ? 6.417 24.198 12.179 1.00 0.00 52 SER A C 9
ATOM 13048 O O . SER A 1 52 ? 5.348 24.421 11.610 1.00 0.00 52 SER A O 9
ATOM 13056 N N . LEU A 1 53 ? 6.639 24.515 13.450 1.00 0.00 53 LEU A N 9
ATOM 13057 C CA . LEU A 1 53 ? 5.617 25.159 14.268 1.00 0.00 53 LEU A CA 9
ATOM 13058 C C . LEU A 1 53 ? 5.827 26.669 14.313 1.00 0.00 53 LEU A C 9
ATOM 13059 O O . LEU A 1 53 ? 4.879 27.442 14.172 1.00 0.00 53 LEU A O 9
ATOM 13075 N N . SER A 1 54 ? 7.075 27.082 14.508 1.00 0.00 54 SER A N 9
ATOM 13076 C CA . SER A 1 54 ? 7.409 28.500 14.574 1.00 0.00 54 SER A CA 9
ATOM 13077 C C . SER A 1 54 ? 7.765 29.038 13.191 1.00 0.00 54 SER A C 9
ATOM 13078 O O . SER A 1 54 ? 8.921 28.985 12.771 1.00 0.00 54 SER A O 9
ATOM 13086 N N . TRP A 1 55 ? 6.763 29.556 12.490 1.00 0.00 55 TRP A N 9
ATOM 13087 C CA . TRP A 1 55 ? 6.969 30.105 11.154 1.00 0.00 55 TRP A CA 9
ATOM 13088 C C . TRP A 1 55 ? 6.585 31.580 11.106 1.00 0.00 55 TRP A C 9
ATOM 13089 O O . TRP A 1 55 ? 7.391 32.429 10.726 1.00 0.00 55 TRP A O 9
ATOM 13110 N N . LYS A 1 56 ? 5.350 31.878 11.494 1.00 0.00 56 LYS A N 9
ATOM 13111 C CA . LYS A 1 56 ? 4.860 33.251 11.497 1.00 0.00 56 LYS A CA 9
ATOM 13112 C C . LYS A 1 56 ? 5.943 34.215 11.971 1.00 0.00 56 LYS A C 9
ATOM 13113 O O . LYS A 1 56 ? 6.136 35.283 11.389 1.00 0.00 56 LYS A O 9
ATOM 13132 N N . LEU A 1 57 ? 6.648 33.831 13.030 1.00 0.00 57 LEU A N 9
ATOM 13133 C CA . LEU A 1 57 ? 7.714 34.661 13.581 1.00 0.00 57 LEU A CA 9
ATOM 13134 C C . LEU A 1 57 ? 9.083 34.066 13.270 1.00 0.00 57 LEU A C 9
ATOM 13135 O O . LEU A 1 57 ? 9.184 32.967 12.727 1.00 0.00 57 LEU A O 9
ATOM 13151 N N . ASN A 1 58 ? 10.135 34.799 13.621 1.00 0.00 58 ASN A N 9
ATOM 13152 C CA . ASN A 1 58 ? 11.499 34.343 13.381 1.00 0.00 58 ASN A CA 9
ATOM 13153 C C . ASN A 1 58 ? 12.211 34.041 14.696 1.00 0.00 58 ASN A C 9
ATOM 13154 O O . ASN A 1 58 ? 12.841 32.994 14.849 1.00 0.00 58 ASN A O 9
ATOM 13165 N N . LYS A 1 59 ? 12.106 34.966 15.645 1.00 0.00 59 LYS A N 9
ATOM 13166 C CA . LYS A 1 59 ? 12.738 34.800 16.949 1.00 0.00 59 LYS A CA 9
ATOM 13167 C C . LYS A 1 59 ? 12.272 33.511 17.619 1.00 0.00 59 LYS A C 9
ATOM 13168 O O . LYS A 1 59 ? 11.144 33.065 17.409 1.00 0.00 59 LYS A O 9
ATOM 13187 N N . GLN A 1 60 ? 13.146 32.920 18.426 1.00 0.00 60 GLN A N 9
ATOM 13188 C CA . GLN A 1 60 ? 12.822 31.683 19.128 1.00 0.00 60 GLN A CA 9
ATOM 13189 C C . GLN A 1 60 ? 13.383 31.699 20.546 1.00 0.00 60 GLN A C 9
ATOM 13190 O O . GLN A 1 60 ? 14.588 31.843 20.745 1.00 0.00 60 GLN A O 9
ATOM 13204 N N . GLU A 1 61 ? 12.499 31.549 21.528 1.00 0.00 61 GLU A N 9
ATOM 13205 C CA . GLU A 1 61 ? 12.907 31.547 22.928 1.00 0.00 61 GLU A CA 9
ATOM 13206 C C . GLU A 1 61 ? 12.199 30.437 23.700 1.00 0.00 61 GLU A C 9
ATOM 13207 O O . GLU A 1 61 ? 11.135 29.966 23.296 1.00 0.00 61 GLU A O 9
ATOM 13219 N N . LEU A 1 62 ? 12.798 30.023 24.811 1.00 0.00 62 LEU A N 9
ATOM 13220 C CA . LEU A 1 62 ? 12.226 28.968 25.640 1.00 0.00 62 LEU A CA 9
ATOM 13221 C C . LEU A 1 62 ? 11.127 29.519 26.543 1.00 0.00 62 LEU A C 9
ATOM 13222 O O . LEU A 1 62 ? 11.048 30.720 26.803 1.00 0.00 62 LEU A O 9
ATOM 13238 N N . PRO A 1 63 ? 10.259 28.623 27.035 1.00 0.00 63 PRO A N 9
ATOM 13239 C CA . PRO A 1 63 ? 9.151 28.996 27.918 1.00 0.00 63 PRO A CA 9
ATOM 13240 C C . PRO A 1 63 ? 9.631 29.434 29.298 1.00 0.00 63 PRO A C 9
ATOM 13241 O O . PRO A 1 63 ? 10.658 28.962 29.787 1.00 0.00 63 PRO A O 9
ATOM 13252 N N . HIS A 1 64 ? 8.882 30.338 29.920 1.00 0.00 64 HIS A N 9
ATOM 13253 C CA . HIS A 1 64 ? 9.232 30.839 31.245 1.00 0.00 64 HIS A CA 9
ATOM 13254 C C . HIS A 1 64 ? 8.137 31.754 31.786 1.00 0.00 64 HIS A C 9
ATOM 13255 O O . HIS A 1 64 ? 7.692 32.677 31.104 1.00 0.00 64 HIS A O 9
ATOM 13269 N N . CYS A 1 65 ? 7.708 31.492 33.016 1.00 0.00 65 CYS A N 9
ATOM 13270 C CA . CYS A 1 65 ? 6.665 32.290 33.649 1.00 0.00 65 CYS A CA 9
ATOM 13271 C C . CYS A 1 65 ? 6.788 33.759 33.253 1.00 0.00 65 CYS A C 9
ATOM 13272 O O . CYS A 1 65 ? 7.873 34.340 33.260 1.00 0.00 65 CYS A O 9
ATOM 13279 N N . PRO A 1 66 ? 5.650 34.373 32.899 1.00 0.00 66 PRO A N 9
ATOM 13280 C CA . PRO A 1 66 ? 5.604 35.782 32.494 1.00 0.00 66 PRO A CA 9
ATOM 13281 C C . PRO A 1 66 ? 5.868 36.729 33.659 1.00 0.00 66 PRO A C 9
ATOM 13282 O O . PRO A 1 66 ? 6.587 37.719 33.517 1.00 0.00 66 PRO A O 9
ATOM 13293 N N . LEU A 1 67 ? 5.284 36.419 34.811 1.00 0.00 67 LEU A N 9
ATOM 13294 C CA . LEU A 1 67 ? 5.457 37.243 36.003 1.00 0.00 67 LEU A CA 9
ATOM 13295 C C . LEU A 1 67 ? 6.919 37.635 36.186 1.00 0.00 67 LEU A C 9
ATOM 13296 O O . LEU A 1 67 ? 7.823 36.800 36.131 1.00 0.00 67 LEU A O 9
ATOM 13312 N N . PRO A 1 68 ? 7.160 38.935 36.411 1.00 0.00 68 PRO A N 9
ATOM 13313 C CA . PRO A 1 68 ? 8.512 39.467 36.610 1.00 0.00 68 PRO A CA 9
ATOM 13314 C C . PRO A 1 68 ? 9.119 39.024 37.936 1.00 0.00 68 PRO A C 9
ATOM 13315 O O . PRO A 1 68 ? 10.246 38.532 37.981 1.00 0.00 68 PRO A O 9
ATOM 13326 N N . GLY A 1 69 ? 8.365 39.202 39.017 1.00 0.00 69 GLY A N 9
ATOM 13327 C CA . GLY A 1 69 ? 8.846 38.815 40.330 1.00 0.00 69 GLY A CA 9
ATOM 13328 C C . GLY A 1 69 ? 9.023 37.316 40.464 1.00 0.00 69 GLY A C 9
ATOM 13329 O O . GLY A 1 69 ? 9.967 36.849 41.102 1.00 0.00 69 GLY A O 9
ATOM 13333 N N . CYS A 1 70 ? 8.112 36.558 39.863 1.00 0.00 70 CYS A N 9
ATOM 13334 C CA . CYS A 1 70 ? 8.169 35.103 39.919 1.00 0.00 70 CYS A CA 9
ATOM 13335 C C . CYS A 1 70 ? 9.447 34.583 39.267 1.00 0.00 70 CYS A C 9
ATOM 13336 O O . CYS A 1 70 ? 10.054 35.261 38.440 1.00 0.00 70 CYS A O 9
ATOM 13343 N N . ASN A 1 71 ? 9.849 33.374 39.647 1.00 0.00 71 ASN A N 9
ATOM 13344 C CA . ASN A 1 71 ? 11.055 32.763 39.100 1.00 0.00 71 ASN A CA 9
ATOM 13345 C C . ASN A 1 71 ? 10.703 31.623 38.149 1.00 0.00 71 ASN A C 9
ATOM 13346 O O . ASN A 1 71 ? 11.290 31.493 37.075 1.00 0.00 71 ASN A O 9
ATOM 13357 N N . GLY A 1 72 ? 9.741 30.799 38.551 1.00 0.00 72 GLY A N 9
ATOM 13358 C CA . GLY A 1 72 ? 9.327 29.681 37.724 1.00 0.00 72 GLY A CA 9
ATOM 13359 C C . GLY A 1 72 ? 9.568 28.343 38.395 1.00 0.00 72 GLY A C 9
ATOM 13360 O O . GLY A 1 72 ? 9.897 27.358 37.732 1.00 0.00 72 GLY A O 9
ATOM 13364 N N . LEU A 1 73 ? 9.405 28.306 39.712 1.00 0.00 73 LEU A N 9
ATOM 13365 C CA . LEU A 1 73 ? 9.608 27.078 40.474 1.00 0.00 73 LEU A CA 9
ATOM 13366 C C . LEU A 1 73 ? 8.420 26.804 41.391 1.00 0.00 73 LEU A C 9
ATOM 13367 O O . LEU A 1 73 ? 8.246 27.466 42.413 1.00 0.00 73 LEU A O 9
ATOM 13383 N N . GLY A 1 74 ? 7.606 25.821 41.019 1.00 0.00 74 GLY A N 9
ATOM 13384 C CA . GLY A 1 74 ? 6.447 25.474 41.820 1.00 0.00 74 GLY A CA 9
ATOM 13385 C C . GLY A 1 74 ? 5.193 25.312 40.984 1.00 0.00 74 GLY A C 9
ATOM 13386 O O . GLY A 1 74 ? 5.222 25.488 39.765 1.00 0.00 74 GLY A O 9
ATOM 13390 N N . HIS A 1 75 ? 4.087 24.972 41.639 1.00 0.00 75 HIS A N 9
ATOM 13391 C CA . HIS A 1 75 ? 2.816 24.784 40.947 1.00 0.00 75 HIS A CA 9
ATOM 13392 C C . HIS A 1 75 ? 1.643 24.993 41.901 1.00 0.00 75 HIS A C 9
ATOM 13393 O O . HIS A 1 75 ? 1.727 24.667 43.085 1.00 0.00 75 HIS A O 9
ATOM 13407 N N . VAL A 1 76 ? 0.550 25.539 41.376 1.00 0.00 76 VAL A N 9
ATOM 13408 C CA . VAL A 1 76 ? -0.640 25.790 42.180 1.00 0.00 76 VAL A CA 9
ATOM 13409 C C . VAL A 1 76 ? -1.200 24.494 42.753 1.00 0.00 76 VAL A C 9
ATOM 13410 O O . VAL A 1 76 ? -1.726 24.470 43.864 1.00 0.00 76 VAL A O 9
ATOM 13423 N N . ASN A 1 77 ? -1.084 23.415 41.985 1.00 0.00 77 ASN A N 9
ATOM 13424 C CA . ASN A 1 77 ? -1.580 22.113 42.415 1.00 0.00 77 ASN A CA 9
ATOM 13425 C C . ASN A 1 77 ? -0.712 21.544 43.534 1.00 0.00 77 ASN A C 9
ATOM 13426 O O . ASN A 1 77 ? -0.962 20.445 44.029 1.00 0.00 77 ASN A O 9
ATOM 13437 N N . ASN A 1 78 ? 0.307 22.300 43.928 1.00 0.00 78 ASN A N 9
ATOM 13438 C CA . ASN A 1 78 ? 1.211 21.871 44.989 1.00 0.00 78 ASN A CA 9
ATOM 13439 C C . ASN A 1 78 ? 1.650 20.425 44.778 1.00 0.00 78 ASN A C 9
ATOM 13440 O O . ASN A 1 78 ? 1.837 19.676 45.737 1.00 0.00 78 ASN A O 9
ATOM 13451 N N . VAL A 1 79 ? 1.812 20.039 43.517 1.00 0.00 79 VAL A N 9
ATOM 13452 C CA . VAL A 1 79 ? 2.231 18.684 43.179 1.00 0.00 79 VAL A CA 9
ATOM 13453 C C . VAL A 1 79 ? 3.518 18.693 42.362 1.00 0.00 79 VAL A C 9
ATOM 13454 O O . VAL A 1 79 ? 4.310 17.753 42.421 1.00 0.00 79 VAL A O 9
ATOM 13467 N N . PHE A 1 80 ? 3.720 19.763 41.600 1.00 0.00 80 PHE A N 9
ATOM 13468 C CA . PHE A 1 80 ? 4.912 19.895 40.770 1.00 0.00 80 PHE A CA 9
ATOM 13469 C C . PHE A 1 80 ? 5.720 21.125 41.171 1.00 0.00 80 PHE A C 9
ATOM 13470 O O . PHE A 1 80 ? 5.163 22.196 41.413 1.00 0.00 80 PHE A O 9
ATOM 13487 N N . VAL A 1 81 ? 7.038 20.964 41.239 1.00 0.00 81 VAL A N 9
ATOM 13488 C CA . VAL A 1 81 ? 7.925 22.061 41.609 1.00 0.00 81 VAL A CA 9
ATOM 13489 C C . VAL A 1 81 ? 8.316 22.887 40.390 1.00 0.00 81 VAL A C 9
ATOM 13490 O O . VAL A 1 81 ? 9.345 23.564 40.388 1.00 0.00 81 VAL A O 9
ATOM 13503 N N . THR A 1 82 ? 7.489 22.828 39.351 1.00 0.00 82 THR A N 9
ATOM 13504 C CA . THR A 1 82 ? 7.748 23.570 38.124 1.00 0.00 82 THR A CA 9
ATOM 13505 C C . THR A 1 82 ? 6.450 24.063 37.494 1.00 0.00 82 THR A C 9
ATOM 13506 O O . THR A 1 82 ? 5.364 23.595 37.839 1.00 0.00 82 THR A O 9
ATOM 13517 N N . HIS A 1 83 ? 6.569 25.009 36.568 1.00 0.00 83 HIS A N 9
ATOM 13518 C CA . HIS A 1 83 ? 5.403 25.564 35.889 1.00 0.00 83 HIS A CA 9
ATOM 13519 C C . HIS A 1 83 ? 5.826 26.538 34.793 1.00 0.00 83 HIS A C 9
ATOM 13520 O O . HIS A 1 83 ? 6.795 27.281 34.950 1.00 0.00 83 HIS A O 9
ATOM 13534 N N . ARG A 1 84 ? 5.093 26.528 33.684 1.00 0.00 84 ARG A N 9
ATOM 13535 C CA . ARG A 1 84 ? 5.394 27.409 32.562 1.00 0.00 84 ARG A CA 9
ATOM 13536 C C . ARG A 1 84 ? 4.131 28.110 32.068 1.00 0.00 84 ARG A C 9
ATOM 13537 O O . ARG A 1 84 ? 3.895 28.209 30.864 1.00 0.00 84 ARG A O 9
ATOM 13558 N N . SER A 1 85 ? 3.324 28.594 33.007 1.00 0.00 85 SER A N 9
ATOM 13559 C CA . SER A 1 85 ? 2.084 29.282 32.667 1.00 0.00 85 SER A CA 9
ATOM 13560 C C . SER A 1 85 ? 1.435 29.878 33.913 1.00 0.00 85 SER A C 9
ATOM 13561 O O . SER A 1 85 ? 1.636 29.391 35.026 1.00 0.00 85 SER A O 9
ATOM 13569 N N . LEU A 1 86 ? 0.655 30.936 33.717 1.00 0.00 86 LEU A N 9
ATOM 13570 C CA . LEU A 1 86 ? -0.024 31.601 34.823 1.00 0.00 86 LEU A CA 9
ATOM 13571 C C . LEU A 1 86 ? -0.902 30.618 35.593 1.00 0.00 86 LEU A C 9
ATOM 13572 O O . LEU A 1 86 ? -0.782 30.486 36.810 1.00 0.00 86 LEU A O 9
ATOM 13588 N N . SER A 1 87 ? -1.782 29.930 34.873 1.00 0.00 87 SER A N 9
ATOM 13589 C CA . SER A 1 87 ? -2.681 28.960 35.487 1.00 0.00 87 SER A CA 9
ATOM 13590 C C . SER A 1 87 ? -1.926 28.063 36.464 1.00 0.00 87 SER A C 9
ATOM 13591 O O . SER A 1 87 ? -2.417 27.756 37.549 1.00 0.00 87 SER A O 9
ATOM 13599 N N . GLY A 1 88 ? -0.727 27.645 36.069 1.00 0.00 88 GLY A N 9
ATOM 13600 C CA . GLY A 1 88 ? 0.077 26.787 36.920 1.00 0.00 88 GLY A CA 9
ATOM 13601 C C . GLY A 1 88 ? 0.899 27.572 37.923 1.00 0.00 88 GLY A C 9
ATOM 13602 O O . GLY A 1 88 ? 1.241 27.063 38.990 1.00 0.00 88 GLY A O 9
ATOM 13606 N N . CYS A 1 89 ? 1.219 28.815 37.580 1.00 0.00 89 CYS A N 9
ATOM 13607 C CA . CYS A 1 89 ? 2.008 29.672 38.456 1.00 0.00 89 CYS A CA 9
ATOM 13608 C C . CYS A 1 89 ? 1.374 29.765 39.841 1.00 0.00 89 CYS A C 9
ATOM 13609 O O . CYS A 1 89 ? 0.306 30.350 40.024 1.00 0.00 89 CYS A O 9
ATOM 13616 N N . PRO A 1 90 ? 2.046 29.175 40.841 1.00 0.00 90 PRO A N 9
ATOM 13617 C CA . PRO A 1 90 ? 1.568 29.179 42.226 1.00 0.00 90 PRO A CA 9
ATOM 13618 C C . PRO A 1 90 ? 1.642 30.563 42.862 1.00 0.00 90 PRO A C 9
ATOM 13619 O O . PRO A 1 90 ? 1.112 30.786 43.951 1.00 0.00 90 PRO A O 9
ATOM 13630 N N . LEU A 1 91 ? 2.302 31.489 42.176 1.00 0.00 91 LEU A N 9
ATOM 13631 C CA . LEU A 1 91 ? 2.445 32.853 42.673 1.00 0.00 91 LEU A CA 9
ATOM 13632 C C . LEU A 1 91 ? 1.369 33.762 42.087 1.00 0.00 91 LEU A C 9
ATOM 13633 O O . LEU A 1 91 ? 0.957 34.736 42.715 1.00 0.00 91 LEU A O 9
ATOM 13649 N N . ASN A 1 92 ? 0.918 33.434 40.881 1.00 0.00 92 ASN A N 9
ATOM 13650 C CA . ASN A 1 92 ? -0.111 34.220 40.211 1.00 0.00 92 ASN A CA 9
ATOM 13651 C C . ASN A 1 92 ? -1.477 33.987 40.851 1.00 0.00 92 ASN A C 9
ATOM 13652 O O . ASN A 1 92 ? -2.289 34.906 40.957 1.00 0.00 92 ASN A O 9
ATOM 13663 N N . ALA A 1 93 ? -1.722 32.752 41.276 1.00 0.00 93 ALA A N 9
ATOM 13664 C CA . ALA A 1 93 ? -2.987 32.399 41.908 1.00 0.00 93 ALA A CA 9
ATOM 13665 C C . ALA A 1 93 ? -3.134 33.083 43.262 1.00 0.00 93 ALA A C 9
ATOM 13666 O O . ALA A 1 93 ? -4.053 33.874 43.471 1.00 0.00 93 ALA A O 9
ATOM 13673 N N . GLN A 1 94 ? -2.224 32.772 44.179 1.00 0.00 94 GLN A N 9
ATOM 13674 C CA . GLN A 1 94 ? -2.254 33.357 45.515 1.00 0.00 94 GLN A CA 9
ATOM 13675 C C . GLN A 1 94 ? -2.511 34.858 45.446 1.00 0.00 94 GLN A C 9
ATOM 13676 O O . GLN A 1 94 ? -3.203 35.420 46.295 1.00 0.00 94 GLN A O 9
ATOM 13690 N N . VAL A 1 95 ? -1.947 35.504 44.429 1.00 0.00 95 VAL A N 9
ATOM 13691 C CA . VAL A 1 95 ? -2.116 36.941 44.249 1.00 0.00 95 VAL A CA 9
ATOM 13692 C C . VAL A 1 95 ? -3.581 37.299 44.026 1.00 0.00 95 VAL A C 9
ATOM 13693 O O . VAL A 1 95 ? -4.051 38.343 44.480 1.00 0.00 95 VAL A O 9
ATOM 13706 N N . ILE A 1 96 ? -4.297 36.427 43.325 1.00 0.00 96 ILE A N 9
ATOM 13707 C CA . ILE A 1 96 ? -5.710 36.651 43.044 1.00 0.00 96 ILE A CA 9
ATOM 13708 C C . ILE A 1 96 ? -6.412 37.297 44.234 1.00 0.00 96 ILE A C 9
ATOM 13709 O O . ILE A 1 96 ? -7.408 38.002 44.073 1.00 0.00 96 ILE A O 9
ATOM 13725 N N . LYS A 1 97 ? -5.884 37.053 45.429 1.00 0.00 97 LYS A N 9
ATOM 13726 C CA . LYS A 1 97 ? -6.457 37.612 46.647 1.00 0.00 97 LYS A CA 9
ATOM 13727 C C . LYS A 1 97 ? -7.005 39.014 46.397 1.00 0.00 97 LYS A C 9
ATOM 13728 O O . LYS A 1 97 ? -6.246 39.978 46.286 1.00 0.00 97 LYS A O 9
ATOM 13747 N N . LYS A 1 98 ? -8.326 39.121 46.310 1.00 0.00 98 LYS A N 9
ATOM 13748 C CA . LYS A 1 98 ? -8.976 40.405 46.076 1.00 0.00 98 LYS A CA 9
ATOM 13749 C C . LYS A 1 98 ? -9.151 41.172 47.383 1.00 0.00 98 LYS A C 9
ATOM 13750 O O . LYS A 1 98 ? -10.164 41.029 48.067 1.00 0.00 98 LYS A O 9
ATOM 13769 N N . GLY A 1 99 ? -8.158 41.988 47.722 1.00 0.00 99 GLY A N 9
ATOM 13770 C CA . GLY A 1 99 ? -8.223 42.767 48.945 1.00 0.00 99 GLY A CA 9
ATOM 13771 C C . GLY A 1 99 ? -8.477 41.907 50.168 1.00 0.00 99 GLY A C 9
ATOM 13772 O O . GLY A 1 99 ? -7.559 41.279 50.696 1.00 0.00 99 GLY A O 9
ATOM 13776 N N . LYS A 1 100 ? -9.726 41.880 50.620 1.00 0.00 100 LYS A N 9
ATOM 13777 C CA . LYS A 1 100 ? -10.099 41.091 51.789 1.00 0.00 100 LYS A CA 9
ATOM 13778 C C . LYS A 1 100 ? -11.572 40.699 51.732 1.00 0.00 100 LYS A C 9
ATOM 13779 O O . LYS A 1 100 ? -12.429 41.513 51.386 1.00 0.00 100 LYS A O 9
ATOM 13798 N N . VAL A 1 101 ? -11.860 39.448 52.076 1.00 0.00 101 VAL A N 9
ATOM 13799 C CA . VAL A 1 101 ? -13.230 38.949 52.067 1.00 0.00 101 VAL A CA 9
ATOM 13800 C C . VAL A 1 101 ? -13.789 38.852 53.482 1.00 0.00 101 VAL A C 9
ATOM 13801 O O . VAL A 1 101 ? -13.507 37.899 54.208 1.00 0.00 101 VAL A O 9
ATOM 13814 N N . SER A 1 102 ? -14.584 39.845 53.868 1.00 0.00 102 SER A N 9
ATOM 13815 C CA . SER A 1 102 ? -15.181 39.874 55.198 1.00 0.00 102 SER A CA 9
ATOM 13816 C C . SER A 1 102 ? -16.452 39.031 55.242 1.00 0.00 102 SER A C 9
ATOM 13817 O O . SER A 1 102 ? -17.467 39.387 54.643 1.00 0.00 102 SER A O 9
ATOM 13825 N N . SER A 1 103 ? -16.387 37.911 55.955 1.00 0.00 103 SER A N 9
ATOM 13826 C CA . SER A 1 103 ? -17.531 37.014 56.074 1.00 0.00 103 SER A CA 9
ATOM 13827 C C . SER A 1 103 ? -17.452 36.202 57.363 1.00 0.00 103 SER A C 9
ATOM 13828 O O . SER A 1 103 ? -16.378 36.038 57.942 1.00 0.00 103 SER A O 9
ATOM 13836 N N . GLY A 1 104 ? -18.598 35.694 57.807 1.00 0.00 104 GLY A N 9
ATOM 13837 C CA . GLY A 1 104 ? -18.637 34.905 59.024 1.00 0.00 104 GLY A CA 9
ATOM 13838 C C . GLY A 1 104 ? -20.007 34.309 59.284 1.00 0.00 104 GLY A C 9
ATOM 13839 O O . GLY A 1 104 ? -21.029 34.831 58.840 1.00 0.00 104 GLY A O 9
ATOM 13843 N N . PRO A 1 105 ? -20.038 33.187 60.018 1.00 0.00 105 PRO A N 9
ATOM 13844 C CA . PRO A 1 105 ? -21.286 32.494 60.352 1.00 0.00 105 PRO A CA 9
ATOM 13845 C C . PRO A 1 105 ? -22.140 33.281 61.340 1.00 0.00 105 PRO A C 9
ATOM 13846 O O . PRO A 1 105 ? -21.640 33.772 62.352 1.00 0.00 105 PRO A O 9
ATOM 13857 N N . SER A 1 106 ? -23.429 33.396 61.040 1.00 0.00 106 SER A N 9
ATOM 13858 C CA . SER A 1 106 ? -24.352 34.127 61.901 1.00 0.00 106 SER A CA 9
ATOM 13859 C C . SER A 1 106 ? -25.478 33.219 62.386 1.00 0.00 106 SER A C 9
ATOM 13860 O O . SER A 1 106 ? -25.565 32.056 61.992 1.00 0.00 106 SER A O 9
ATOM 13868 N N . SER A 1 107 ? -26.338 33.759 63.243 1.00 0.00 107 SER A N 9
ATOM 13869 C CA . SER A 1 107 ? -27.457 32.997 63.785 1.00 0.00 107 SER A CA 9
ATOM 13870 C C . SER A 1 107 ? -28.784 33.520 63.243 1.00 0.00 107 SER A C 9
ATOM 13871 O O . SER A 1 107 ? -28.824 34.521 62.529 1.00 0.00 107 SER A O 9
ATOM 13879 N N . GLY A 1 108 ? -29.869 32.832 63.588 1.00 0.00 108 GLY A N 9
ATOM 13880 C CA . GLY A 1 108 ? -31.183 33.241 63.127 1.00 0.00 108 GLY A CA 9
ATOM 13881 C C . GLY A 1 108 ? -31.871 32.166 62.310 1.00 0.00 108 GLY A C 9
ATOM 13882 O O . GLY A 1 108 ? -32.703 31.441 62.853 1.00 0.00 108 GLY A O 9
ATOM 13888 N N . GLY A 1 1 ? -29.733 30.724 2.189 1.00 0.00 1 GLY A N 10
ATOM 13889 C CA . GLY A 1 1 ? -30.059 29.346 2.504 1.00 0.00 1 GLY A CA 10
ATOM 13890 C C . GLY A 1 1 ? -29.012 28.373 2.001 1.00 0.00 1 GLY A C 10
ATOM 13891 O O . GLY A 1 1 ? -27.897 28.770 1.662 1.00 0.00 1 GLY A O 10
ATOM 13895 N N . SER A 1 2 ? -29.369 27.093 1.953 1.00 0.00 2 SER A N 10
ATOM 13896 C CA . SER A 1 2 ? -28.449 26.060 1.492 1.00 0.00 2 SER A CA 10
ATOM 13897 C C . SER A 1 2 ? -29.213 24.858 0.944 1.00 0.00 2 SER A C 10
ATOM 13898 O O . SER A 1 2 ? -30.437 24.787 1.047 1.00 0.00 2 SER A O 10
ATOM 13906 N N . SER A 1 3 ? -28.480 23.915 0.360 1.00 0.00 3 SER A N 10
ATOM 13907 C CA . SER A 1 3 ? -29.087 22.717 -0.208 1.00 0.00 3 SER A CA 10
ATOM 13908 C C . SER A 1 3 ? -28.660 21.473 0.564 1.00 0.00 3 SER A C 10
ATOM 13909 O O . SER A 1 3 ? -29.492 20.759 1.121 1.00 0.00 3 SER A O 10
ATOM 13917 N N . GLY A 1 4 ? -27.355 21.219 0.591 1.00 0.00 4 GLY A N 10
ATOM 13918 C CA . GLY A 1 4 ? -26.839 20.061 1.297 1.00 0.00 4 GLY A CA 10
ATOM 13919 C C . GLY A 1 4 ? -26.077 19.119 0.386 1.00 0.00 4 GLY A C 10
ATOM 13920 O O . GLY A 1 4 ? -26.059 19.301 -0.831 1.00 0.00 4 GLY A O 10
ATOM 13924 N N . SER A 1 5 ? -25.443 18.111 0.977 1.00 0.00 5 SER A N 10
ATOM 13925 C CA . SER A 1 5 ? -24.670 17.140 0.211 1.00 0.00 5 SER A CA 10
ATOM 13926 C C . SER A 1 5 ? -24.470 15.855 1.007 1.00 0.00 5 SER A C 10
ATOM 13927 O O . SER A 1 5 ? -24.877 15.759 2.165 1.00 0.00 5 SER A O 10
ATOM 13935 N N . SER A 1 6 ? -23.840 14.868 0.378 1.00 0.00 6 SER A N 10
ATOM 13936 C CA . SER A 1 6 ? -23.589 13.586 1.026 1.00 0.00 6 SER A CA 10
ATOM 13937 C C . SER A 1 6 ? -22.143 13.145 0.815 1.00 0.00 6 SER A C 10
ATOM 13938 O O . SER A 1 6 ? -21.365 13.827 0.150 1.00 0.00 6 SER A O 10
ATOM 13946 N N . GLY A 1 7 ? -21.791 11.999 1.389 1.00 0.00 7 GLY A N 10
ATOM 13947 C CA . GLY A 1 7 ? -20.440 11.486 1.254 1.00 0.00 7 GLY A CA 10
ATOM 13948 C C . GLY A 1 7 ? -20.393 9.971 1.251 1.00 0.00 7 GLY A C 10
ATOM 13949 O O . GLY A 1 7 ? -21.177 9.302 1.925 1.00 0.00 7 GLY A O 10
ATOM 13953 N N . PRO A 1 8 ? -19.457 9.405 0.474 1.00 0.00 8 PRO A N 10
ATOM 13954 C CA . PRO A 1 8 ? -19.289 7.953 0.366 1.00 0.00 8 PRO A CA 10
ATOM 13955 C C . PRO A 1 8 ? -18.739 7.336 1.648 1.00 0.00 8 PRO A C 10
ATOM 13956 O O . PRO A 1 8 ? -18.609 8.013 2.667 1.00 0.00 8 PRO A O 10
ATOM 13967 N N . GLU A 1 9 ? -18.417 6.048 1.588 1.00 0.00 9 GLU A N 10
ATOM 13968 C CA . GLU A 1 9 ? -17.881 5.341 2.745 1.00 0.00 9 GLU A CA 10
ATOM 13969 C C . GLU A 1 9 ? -16.644 4.533 2.364 1.00 0.00 9 GLU A C 10
ATOM 13970 O O . GLU A 1 9 ? -16.750 3.426 1.834 1.00 0.00 9 GLU A O 10
ATOM 13982 N N . LEU A 1 10 ? -15.471 5.094 2.637 1.00 0.00 10 LEU A N 10
ATOM 13983 C CA . LEU A 1 10 ? -14.212 4.428 2.323 1.00 0.00 10 LEU A CA 10
ATOM 13984 C C . LEU A 1 10 ? -13.755 3.552 3.485 1.00 0.00 10 LEU A C 10
ATOM 13985 O O . LEU A 1 10 ? -14.210 3.716 4.617 1.00 0.00 10 LEU A O 10
ATOM 14001 N N . LYS A 1 11 ? -12.851 2.621 3.198 1.00 0.00 11 LYS A N 10
ATOM 14002 C CA . LYS A 1 11 ? -12.328 1.721 4.218 1.00 0.00 11 LYS A CA 10
ATOM 14003 C C . LYS A 1 11 ? -10.952 1.194 3.826 1.00 0.00 11 LYS A C 10
ATOM 14004 O O . LYS A 1 11 ? -10.716 0.845 2.669 1.00 0.00 11 LYS A O 10
ATOM 14023 N N . CYS A 1 12 ? -10.046 1.137 4.796 1.00 0.00 12 CYS A N 10
ATOM 14024 C CA . CYS A 1 12 ? -8.693 0.651 4.553 1.00 0.00 12 CYS A CA 10
ATOM 14025 C C . CYS A 1 12 ? -8.703 -0.517 3.571 1.00 0.00 12 CYS A C 10
ATOM 14026 O O . CYS A 1 12 ? -9.108 -1.632 3.899 1.00 0.00 12 CYS A O 10
ATOM 14033 N N . PRO A 1 13 ? -8.245 -0.257 2.338 1.00 0.00 13 PRO A N 10
ATOM 14034 C CA . PRO A 1 13 ? -8.190 -1.274 1.283 1.00 0.00 13 PRO A CA 10
ATOM 14035 C C . PRO A 1 13 ? -7.132 -2.337 1.557 1.00 0.00 13 PRO A C 10
ATOM 14036 O O . PRO A 1 13 ? -7.077 -3.362 0.879 1.00 0.00 13 PRO A O 10
ATOM 14047 N N . VAL A 1 14 ? -6.293 -2.086 2.557 1.00 0.00 14 VAL A N 10
ATOM 14048 C CA . VAL A 1 14 ? -5.236 -3.022 2.923 1.00 0.00 14 VAL A CA 10
ATOM 14049 C C . VAL A 1 14 ? -5.786 -4.171 3.760 1.00 0.00 14 VAL A C 10
ATOM 14050 O O . VAL A 1 14 ? -5.960 -4.042 4.972 1.00 0.00 14 VAL A O 10
ATOM 14063 N N . ILE A 1 15 ? -6.058 -5.295 3.106 1.00 0.00 15 ILE A N 10
ATOM 14064 C CA . ILE A 1 15 ? -6.587 -6.468 3.790 1.00 0.00 15 ILE A CA 10
ATOM 14065 C C . ILE A 1 15 ? -5.759 -6.802 5.027 1.00 0.00 15 ILE A C 10
ATOM 14066 O O . ILE A 1 15 ? -4.585 -6.448 5.115 1.00 0.00 15 ILE A O 10
ATOM 14082 N N . GLY A 1 16 ? -6.381 -7.489 5.981 1.00 0.00 16 GLY A N 10
ATOM 14083 C CA . GLY A 1 16 ? -5.687 -7.861 7.200 1.00 0.00 16 GLY A CA 10
ATOM 14084 C C . GLY A 1 16 ? -5.633 -6.729 8.206 1.00 0.00 16 GLY A C 10
ATOM 14085 O O . GLY A 1 16 ? -5.728 -6.955 9.412 1.00 0.00 16 GLY A O 10
ATOM 14089 N N . CYS A 1 17 ? -5.479 -5.506 7.709 1.00 0.00 17 CYS A N 10
ATOM 14090 C CA . CYS A 1 17 ? -5.410 -4.333 8.573 1.00 0.00 17 CYS A CA 10
ATOM 14091 C C . CYS A 1 17 ? -6.705 -4.161 9.361 1.00 0.00 17 CYS A C 10
ATOM 14092 O O . CYS A 1 17 ? -7.726 -4.769 9.038 1.00 0.00 17 CYS A O 10
ATOM 14099 N N . ASP A 1 18 ? -6.656 -3.329 10.395 1.00 0.00 18 ASP A N 10
ATOM 14100 C CA . ASP A 1 18 ? -7.825 -3.075 11.229 1.00 0.00 18 ASP A CA 10
ATOM 14101 C C . ASP A 1 18 ? -8.505 -1.770 10.828 1.00 0.00 18 ASP A C 10
ATOM 14102 O O . ASP A 1 18 ? -9.667 -1.537 11.158 1.00 0.00 18 ASP A O 10
ATOM 14111 N N . GLY A 1 19 ? -7.772 -0.920 10.115 1.00 0.00 19 GLY A N 10
ATOM 14112 C CA . GLY A 1 19 ? -8.320 0.351 9.682 1.00 0.00 19 GLY A CA 10
ATOM 14113 C C . GLY A 1 19 ? -8.138 1.444 10.717 1.00 0.00 19 GLY A C 10
ATOM 14114 O O . GLY A 1 19 ? -8.192 2.630 10.392 1.00 0.00 19 GLY A O 10
ATOM 14118 N N . GLN A 1 20 ? -7.922 1.044 11.966 1.00 0.00 20 GLN A N 10
ATOM 14119 C CA . GLN A 1 20 ? -7.734 1.999 13.051 1.00 0.00 20 GLN A CA 10
ATOM 14120 C C . GLN A 1 20 ? -6.323 2.579 13.027 1.00 0.00 20 GLN A C 10
ATOM 14121 O O . GLN A 1 20 ? -5.366 1.895 12.669 1.00 0.00 20 GLN A O 10
ATOM 14135 N N . GLY A 1 21 ? -6.203 3.847 13.411 1.00 0.00 21 GLY A N 10
ATOM 14136 C CA . GLY A 1 21 ? -4.906 4.498 13.425 1.00 0.00 21 GLY A CA 10
ATOM 14137 C C . GLY A 1 21 ? -4.656 5.319 12.175 1.00 0.00 21 GLY A C 10
ATOM 14138 O O . GLY A 1 21 ? -5.539 5.460 11.329 1.00 0.00 21 GLY A O 10
ATOM 14142 N N . HIS A 1 22 ? -3.449 5.863 12.059 1.00 0.00 22 HIS A N 10
ATOM 14143 C CA . HIS A 1 22 ? -3.085 6.676 10.903 1.00 0.00 22 HIS A CA 10
ATOM 14144 C C . HIS A 1 22 ? -1.572 6.689 10.703 1.00 0.00 22 HIS A C 10
ATOM 14145 O O . HIS A 1 22 ? -0.816 6.953 11.638 1.00 0.00 22 HIS A O 10
ATOM 14159 N N . ILE A 1 23 ? -1.140 6.402 9.480 1.00 0.00 23 ILE A N 10
ATOM 14160 C CA . ILE A 1 23 ? 0.282 6.382 9.159 1.00 0.00 23 ILE A CA 10
ATOM 14161 C C . ILE A 1 23 ? 1.002 7.578 9.772 1.00 0.00 23 ILE A C 10
ATOM 14162 O O . ILE A 1 23 ? 2.096 7.443 10.319 1.00 0.00 23 ILE A O 10
ATOM 14178 N N . SER A 1 24 ? 0.378 8.748 9.680 1.00 0.00 24 SER A N 10
ATOM 14179 C CA . SER A 1 24 ? 0.960 9.969 10.225 1.00 0.00 24 SER A CA 10
ATOM 14180 C C . SER A 1 24 ? 0.964 9.935 11.750 1.00 0.00 24 SER A C 10
ATOM 14181 O O . SER A 1 24 ? 1.933 10.345 12.388 1.00 0.00 24 SER A O 10
ATOM 14189 N N . GLY A 1 25 ? -0.128 9.443 12.328 1.00 0.00 25 GLY A N 10
ATOM 14190 C CA . GLY A 1 25 ? -0.230 9.365 13.773 1.00 0.00 25 GLY A CA 10
ATOM 14191 C C . GLY A 1 25 ? -1.221 10.363 14.339 1.00 0.00 25 GLY A C 10
ATOM 14192 O O . GLY A 1 25 ? -1.986 10.042 15.249 1.00 0.00 25 GLY A O 10
ATOM 14196 N N . LYS A 1 26 ? -1.208 11.577 13.801 1.00 0.00 26 LYS A N 10
ATOM 14197 C CA . LYS A 1 26 ? -2.112 12.627 14.258 1.00 0.00 26 LYS A CA 10
ATOM 14198 C C . LYS A 1 26 ? -3.542 12.106 14.360 1.00 0.00 26 LYS A C 10
ATOM 14199 O O . LYS A 1 26 ? -4.243 12.378 15.335 1.00 0.00 26 LYS A O 10
ATOM 14218 N N . TYR A 1 27 ? -3.968 11.357 13.350 1.00 0.00 27 TYR A N 10
ATOM 14219 C CA . TYR A 1 27 ? -5.315 10.799 13.326 1.00 0.00 27 TYR A CA 10
ATOM 14220 C C . TYR A 1 27 ? -5.336 9.400 13.933 1.00 0.00 27 TYR A C 10
ATOM 14221 O O . TYR A 1 27 ? -4.331 8.688 13.921 1.00 0.00 27 TYR A O 10
ATOM 14239 N N . THR A 1 28 ? -6.490 9.010 14.465 1.00 0.00 28 THR A N 10
ATOM 14240 C CA . THR A 1 28 ? -6.644 7.697 15.078 1.00 0.00 28 THR A CA 10
ATOM 14241 C C . THR A 1 28 ? -7.554 6.803 14.242 1.00 0.00 28 THR A C 10
ATOM 14242 O O . THR A 1 28 ? -8.272 5.958 14.777 1.00 0.00 28 THR A O 10
ATOM 14253 N N . SER A 1 29 ? -7.517 6.994 12.928 1.00 0.00 29 SER A N 10
ATOM 14254 C CA . SER A 1 29 ? -8.341 6.207 12.018 1.00 0.00 29 SER A CA 10
ATOM 14255 C C . SER A 1 29 ? -7.962 6.483 10.566 1.00 0.00 29 SER A C 10
ATOM 14256 O O . SER A 1 29 ? -7.464 7.560 10.236 1.00 0.00 29 SER A O 10
ATOM 14264 N N . HIS A 1 30 ? -8.202 5.502 9.701 1.00 0.00 30 HIS A N 10
ATOM 14265 C CA . HIS A 1 30 ? -7.888 5.639 8.283 1.00 0.00 30 HIS A CA 10
ATOM 14266 C C . HIS A 1 30 ? -8.803 4.759 7.437 1.00 0.00 30 HIS A C 10
ATOM 14267 O O . HIS A 1 30 ? -9.230 3.690 7.874 1.00 0.00 30 HIS A O 10
ATOM 14281 N N . ARG A 1 31 ? -9.099 5.216 6.224 1.00 0.00 31 ARG A N 10
ATOM 14282 C CA . ARG A 1 31 ? -9.965 4.471 5.318 1.00 0.00 31 ARG A CA 10
ATOM 14283 C C . ARG A 1 31 ? -9.324 4.341 3.939 1.00 0.00 31 ARG A C 10
ATOM 14284 O O . ARG A 1 31 ? -9.975 3.938 2.975 1.00 0.00 31 ARG A O 10
ATOM 14305 N N . THR A 1 32 ? -8.042 4.684 3.853 1.00 0.00 32 THR A N 10
ATOM 14306 C CA . THR A 1 32 ? -7.314 4.607 2.593 1.00 0.00 32 THR A CA 10
ATOM 14307 C C . THR A 1 32 ? -5.882 4.133 2.814 1.00 0.00 32 THR A C 10
ATOM 14308 O O . THR A 1 32 ? -5.270 4.432 3.839 1.00 0.00 32 THR A O 10
ATOM 14319 N N . ALA A 1 33 ? -5.353 3.392 1.846 1.00 0.00 33 ALA A N 10
ATOM 14320 C CA . ALA A 1 33 ? -3.991 2.879 1.934 1.00 0.00 33 ALA A CA 10
ATOM 14321 C C . ALA A 1 33 ? -2.995 4.006 2.191 1.00 0.00 33 ALA A C 10
ATOM 14322 O O . ALA A 1 33 ? -2.038 3.841 2.946 1.00 0.00 33 ALA A O 10
ATOM 14329 N N . SER A 1 34 ? -3.227 5.150 1.556 1.00 0.00 34 SER A N 10
ATOM 14330 C CA . SER A 1 34 ? -2.348 6.303 1.712 1.00 0.00 34 SER A CA 10
ATOM 14331 C C . SER A 1 34 ? -2.158 6.646 3.186 1.00 0.00 34 SER A C 10
ATOM 14332 O O . SER A 1 34 ? -1.071 7.034 3.610 1.00 0.00 34 SER A O 10
ATOM 14340 N N . GLY A 1 35 ? -3.227 6.499 3.964 1.00 0.00 35 GLY A N 10
ATOM 14341 C CA . GLY A 1 35 ? -3.159 6.797 5.382 1.00 0.00 35 GLY A CA 10
ATOM 14342 C C . GLY A 1 35 ? -3.082 5.546 6.235 1.00 0.00 35 GLY A C 10
ATOM 14343 O O . GLY A 1 35 ? -3.178 5.614 7.460 1.00 0.00 35 GLY A O 10
ATOM 14347 N N . CYS A 1 36 ? -2.911 4.400 5.586 1.00 0.00 36 CYS A N 10
ATOM 14348 C CA . CYS A 1 36 ? -2.823 3.127 6.291 1.00 0.00 36 CYS A CA 10
ATOM 14349 C C . CYS A 1 36 ? -1.452 2.957 6.939 1.00 0.00 36 CYS A C 10
ATOM 14350 O O . CYS A 1 36 ? -0.432 2.816 6.263 1.00 0.00 36 CYS A O 10
ATOM 14357 N N . PRO A 1 37 ? -1.425 2.969 8.279 1.00 0.00 37 PRO A N 10
ATOM 14358 C CA . PRO A 1 37 ? -0.186 2.817 9.048 1.00 0.00 37 PRO A CA 10
ATOM 14359 C C . PRO A 1 37 ? 0.385 1.407 8.952 1.00 0.00 37 PRO A C 10
ATOM 14360 O O . PRO A 1 37 ? 1.593 1.205 9.088 1.00 0.00 37 PRO A O 10
ATOM 14371 N N . LEU A 1 38 ? -0.488 0.434 8.718 1.00 0.00 38 LEU A N 10
ATOM 14372 C CA . LEU A 1 38 ? -0.070 -0.959 8.603 1.00 0.00 38 LEU A CA 10
ATOM 14373 C C . LEU A 1 38 ? 0.720 -1.186 7.318 1.00 0.00 38 LEU A C 10
ATOM 14374 O O . LEU A 1 38 ? 1.704 -1.925 7.306 1.00 0.00 38 LEU A O 10
ATOM 14390 N N . ALA A 1 39 ? 0.282 -0.545 6.240 1.00 0.00 39 ALA A N 10
ATOM 14391 C CA . ALA A 1 39 ? 0.951 -0.674 4.951 1.00 0.00 39 ALA A CA 10
ATOM 14392 C C . ALA A 1 39 ? 2.370 -0.120 5.010 1.00 0.00 39 ALA A C 10
ATOM 14393 O O . ALA A 1 39 ? 3.305 -0.725 4.487 1.00 0.00 39 ALA A O 10
ATOM 14400 N N . ALA A 1 40 ? 2.523 1.035 5.651 1.00 0.00 40 ALA A N 10
ATOM 14401 C CA . ALA A 1 40 ? 3.828 1.670 5.779 1.00 0.00 40 ALA A CA 10
ATOM 14402 C C . ALA A 1 40 ? 4.676 0.972 6.838 1.00 0.00 40 ALA A C 10
ATOM 14403 O O . ALA A 1 40 ? 5.847 0.668 6.609 1.00 0.00 40 ALA A O 10
ATOM 14410 N N . LYS A 1 41 ? 4.078 0.721 7.997 1.00 0.00 41 LYS A N 10
ATOM 14411 C CA . LYS A 1 41 ? 4.778 0.059 9.092 1.00 0.00 41 LYS A CA 10
ATOM 14412 C C . LYS A 1 41 ? 5.516 -1.180 8.595 1.00 0.00 41 LYS A C 10
ATOM 14413 O O . LYS A 1 41 ? 6.664 -1.422 8.970 1.00 0.00 41 LYS A O 10
ATOM 14432 N N . ARG A 1 42 ? 4.852 -1.959 7.748 1.00 0.00 42 ARG A N 10
ATOM 14433 C CA . ARG A 1 42 ? 5.446 -3.172 7.200 1.00 0.00 42 ARG A CA 10
ATOM 14434 C C . ARG A 1 42 ? 6.705 -2.848 6.400 1.00 0.00 42 ARG A C 10
ATOM 14435 O O . ARG A 1 42 ? 7.688 -3.586 6.447 1.00 0.00 42 ARG A O 10
ATOM 14456 N N . GLN A 1 43 ? 6.665 -1.740 5.667 1.00 0.00 43 GLN A N 10
ATOM 14457 C CA . GLN A 1 43 ? 7.802 -1.319 4.857 1.00 0.00 43 GLN A CA 10
ATOM 14458 C C . GLN A 1 43 ? 8.903 -0.726 5.730 1.00 0.00 43 GLN A C 10
ATOM 14459 O O . GLN A 1 43 ? 10.021 -1.239 5.771 1.00 0.00 43 GLN A O 10
ATOM 14473 N N . LYS A 1 44 ? 8.580 0.358 6.427 1.00 0.00 44 LYS A N 10
ATOM 14474 C CA . LYS A 1 44 ? 9.540 1.022 7.300 1.00 0.00 44 LYS A CA 10
ATOM 14475 C C . LYS A 1 44 ? 10.037 0.071 8.384 1.00 0.00 44 LYS A C 10
ATOM 14476 O O . LYS A 1 44 ? 9.246 -0.475 9.153 1.00 0.00 44 LYS A O 10
ATOM 14495 N N . GLU A 1 45 ? 11.351 -0.121 8.440 1.00 0.00 45 GLU A N 10
ATOM 14496 C CA . GLU A 1 45 ? 11.952 -1.006 9.432 1.00 0.00 45 GLU A CA 10
ATOM 14497 C C . GLU A 1 45 ? 13.140 -0.333 10.113 1.00 0.00 45 GLU A C 10
ATOM 14498 O O . GLU A 1 45 ? 13.623 0.704 9.660 1.00 0.00 45 GLU A O 10
ATOM 14510 N N . ASN A 1 46 ? 13.604 -0.930 11.206 1.00 0.00 46 ASN A N 10
ATOM 14511 C CA . ASN A 1 46 ? 14.734 -0.389 11.952 1.00 0.00 46 ASN A CA 10
ATOM 14512 C C . ASN A 1 46 ? 15.765 0.225 11.008 1.00 0.00 46 ASN A C 10
ATOM 14513 O O . ASN A 1 46 ? 16.446 -0.471 10.256 1.00 0.00 46 ASN A O 10
ATOM 14524 N N . PRO A 1 47 ? 15.882 1.561 11.048 1.00 0.00 47 PRO A N 10
ATOM 14525 C CA . PRO A 1 47 ? 16.828 2.298 10.205 1.00 0.00 47 PRO A CA 10
ATOM 14526 C C . PRO A 1 47 ? 18.277 2.060 10.614 1.00 0.00 47 PRO A C 10
ATOM 14527 O O . PRO A 1 47 ? 19.121 1.723 9.782 1.00 0.00 47 PRO A O 10
ATOM 14538 N N . LEU A 1 48 ? 18.560 2.236 11.900 1.00 0.00 48 LEU A N 10
ATOM 14539 C CA . LEU A 1 48 ? 19.909 2.039 12.420 1.00 0.00 48 LEU A CA 10
ATOM 14540 C C . LEU A 1 48 ? 19.932 2.176 13.939 1.00 0.00 48 LEU A C 10
ATOM 14541 O O . LEU A 1 48 ? 18.897 2.391 14.568 1.00 0.00 48 LEU A O 10
ATOM 14557 N N . ASN A 1 49 ? 21.120 2.051 14.521 1.00 0.00 49 ASN A N 10
ATOM 14558 C CA . ASN A 1 49 ? 21.279 2.162 15.967 1.00 0.00 49 ASN A CA 10
ATOM 14559 C C . ASN A 1 49 ? 22.717 2.516 16.331 1.00 0.00 49 ASN A C 10
ATOM 14560 O O . ASN A 1 49 ? 23.659 1.844 15.910 1.00 0.00 49 ASN A O 10
ATOM 14571 N N . GLY A 1 50 ? 22.879 3.576 17.117 1.00 0.00 50 GLY A N 10
ATOM 14572 C CA . GLY A 1 50 ? 24.205 4.001 17.525 1.00 0.00 50 GLY A CA 10
ATOM 14573 C C . GLY A 1 50 ? 24.606 5.325 16.906 1.00 0.00 50 GLY A C 10
ATOM 14574 O O . GLY A 1 50 ? 23.751 6.113 16.502 1.00 0.00 50 GLY A O 10
ATOM 14578 N N . ALA A 1 51 ? 25.910 5.572 16.833 1.00 0.00 51 ALA A N 10
ATOM 14579 C CA . ALA A 1 51 ? 26.422 6.810 16.258 1.00 0.00 51 ALA A CA 10
ATOM 14580 C C . ALA A 1 51 ? 26.844 6.608 14.806 1.00 0.00 51 ALA A C 10
ATOM 14581 O O . ALA A 1 51 ? 28.027 6.443 14.511 1.00 0.00 51 ALA A O 10
ATOM 14588 N N . SER A 1 52 ? 25.868 6.622 13.904 1.00 0.00 52 SER A N 10
ATOM 14589 C CA . SER A 1 52 ? 26.137 6.436 12.483 1.00 0.00 52 SER A CA 10
ATOM 14590 C C . SER A 1 52 ? 24.982 6.964 11.637 1.00 0.00 52 SER A C 10
ATOM 14591 O O . SER A 1 52 ? 23.841 6.523 11.780 1.00 0.00 52 SER A O 10
ATOM 14599 N N . LEU A 1 53 ? 25.287 7.910 10.757 1.00 0.00 53 LEU A N 10
ATOM 14600 C CA . LEU A 1 53 ? 24.275 8.500 9.886 1.00 0.00 53 LEU A CA 10
ATOM 14601 C C . LEU A 1 53 ? 22.973 8.733 10.645 1.00 0.00 53 LEU A C 10
ATOM 14602 O O . LEU A 1 53 ? 21.887 8.460 10.134 1.00 0.00 53 LEU A O 10
ATOM 14618 N N . SER A 1 54 ? 23.089 9.241 11.868 1.00 0.00 54 SER A N 10
ATOM 14619 C CA . SER A 1 54 ? 21.921 9.510 12.699 1.00 0.00 54 SER A CA 10
ATOM 14620 C C . SER A 1 54 ? 21.236 10.804 12.270 1.00 0.00 54 SER A C 10
ATOM 14621 O O . SER A 1 54 ? 21.888 11.740 11.807 1.00 0.00 54 SER A O 10
ATOM 14629 N N . TRP A 1 55 ? 19.919 10.849 12.428 1.00 0.00 55 TRP A N 10
ATOM 14630 C CA . TRP A 1 55 ? 19.144 12.028 12.058 1.00 0.00 55 TRP A CA 10
ATOM 14631 C C . TRP A 1 55 ? 17.931 12.190 12.967 1.00 0.00 55 TRP A C 10
ATOM 14632 O O . TRP A 1 55 ? 17.455 11.223 13.563 1.00 0.00 55 TRP A O 10
ATOM 14653 N N . LYS A 1 56 ? 17.433 13.418 13.070 1.00 0.00 56 LYS A N 10
ATOM 14654 C CA . LYS A 1 56 ? 16.274 13.707 13.905 1.00 0.00 56 LYS A CA 10
ATOM 14655 C C . LYS A 1 56 ? 15.180 12.664 13.698 1.00 0.00 56 LYS A C 10
ATOM 14656 O O . LYS A 1 56 ? 14.553 12.610 12.639 1.00 0.00 56 LYS A O 10
ATOM 14675 N N . LEU A 1 57 ? 14.955 11.839 14.714 1.00 0.00 57 LEU A N 10
ATOM 14676 C CA . LEU A 1 57 ? 13.936 10.798 14.644 1.00 0.00 57 LEU A CA 10
ATOM 14677 C C . LEU A 1 57 ? 13.715 10.158 16.011 1.00 0.00 57 LEU A C 10
ATOM 14678 O O . LEU A 1 57 ? 14.596 10.184 16.869 1.00 0.00 57 LEU A O 10
ATOM 14694 N N . ASN A 1 58 ? 12.533 9.583 16.205 1.00 0.00 58 ASN A N 10
ATOM 14695 C CA . ASN A 1 58 ? 12.197 8.934 17.468 1.00 0.00 58 ASN A CA 10
ATOM 14696 C C . ASN A 1 58 ? 11.995 9.967 18.573 1.00 0.00 58 ASN A C 10
ATOM 14697 O O . ASN A 1 58 ? 12.388 9.750 19.719 1.00 0.00 58 ASN A O 10
ATOM 14708 N N . LYS A 1 59 ? 11.381 11.090 18.220 1.00 0.00 59 LYS A N 10
ATOM 14709 C CA . LYS A 1 59 ? 11.124 12.157 19.181 1.00 0.00 59 LYS A CA 10
ATOM 14710 C C . LYS A 1 59 ? 10.372 11.625 20.396 1.00 0.00 59 LYS A C 10
ATOM 14711 O O . LYS A 1 59 ? 10.669 11.995 21.531 1.00 0.00 59 LYS A O 10
ATOM 14730 N N . GLN A 1 60 ? 9.398 10.755 20.149 1.00 0.00 60 GLN A N 10
ATOM 14731 C CA . GLN A 1 60 ? 8.604 10.172 21.224 1.00 0.00 60 GLN A CA 10
ATOM 14732 C C . GLN A 1 60 ? 9.475 9.857 22.435 1.00 0.00 60 GLN A C 10
ATOM 14733 O O . GLN A 1 60 ? 10.661 9.557 22.297 1.00 0.00 60 GLN A O 10
ATOM 14747 N N . GLU A 1 61 ? 8.880 9.928 23.622 1.00 0.00 61 GLU A N 10
ATOM 14748 C CA . GLU A 1 61 ? 9.604 9.651 24.857 1.00 0.00 61 GLU A CA 10
ATOM 14749 C C . GLU A 1 61 ? 9.895 8.159 24.994 1.00 0.00 61 GLU A C 10
ATOM 14750 O O . GLU A 1 61 ? 9.128 7.319 24.522 1.00 0.00 61 GLU A O 10
ATOM 14762 N N . LEU A 1 62 ? 11.009 7.838 25.642 1.00 0.00 62 LEU A N 10
ATOM 14763 C CA . LEU A 1 62 ? 11.404 6.447 25.842 1.00 0.00 62 LEU A CA 10
ATOM 14764 C C . LEU A 1 62 ? 10.190 5.575 26.143 1.00 0.00 62 LEU A C 10
ATOM 14765 O O . LEU A 1 62 ? 9.183 6.034 26.683 1.00 0.00 62 LEU A O 10
ATOM 14781 N N . PRO A 1 63 ? 10.286 4.284 25.789 1.00 0.00 63 PRO A N 10
ATOM 14782 C CA . PRO A 1 63 ? 9.206 3.319 26.014 1.00 0.00 63 PRO A CA 10
ATOM 14783 C C . PRO A 1 63 ? 9.013 3.000 27.492 1.00 0.00 63 PRO A C 10
ATOM 14784 O O . PRO A 1 63 ? 9.804 3.420 28.337 1.00 0.00 63 PRO A O 10
ATOM 14795 N N . HIS A 1 64 ? 7.956 2.255 27.799 1.00 0.00 64 HIS A N 10
ATOM 14796 C CA . HIS A 1 64 ? 7.659 1.878 29.177 1.00 0.00 64 HIS A CA 10
ATOM 14797 C C . HIS A 1 64 ? 7.983 0.407 29.420 1.00 0.00 64 HIS A C 10
ATOM 14798 O O . HIS A 1 64 ? 8.228 -0.007 30.553 1.00 0.00 64 HIS A O 10
ATOM 14812 N N . CYS A 1 65 ? 7.981 -0.379 28.348 1.00 0.00 65 CYS A N 10
ATOM 14813 C CA . CYS A 1 65 ? 8.273 -1.804 28.444 1.00 0.00 65 CYS A CA 10
ATOM 14814 C C . CYS A 1 65 ? 8.206 -2.466 27.071 1.00 0.00 65 CYS A C 10
ATOM 14815 O O . CYS A 1 65 ? 7.180 -2.441 26.391 1.00 0.00 65 CYS A O 10
ATOM 14822 N N . PRO A 1 66 ? 9.326 -3.074 26.652 1.00 0.00 66 PRO A N 10
ATOM 14823 C CA . PRO A 1 66 ? 9.420 -3.756 25.357 1.00 0.00 66 PRO A CA 10
ATOM 14824 C C . PRO A 1 66 ? 8.592 -5.036 25.314 1.00 0.00 66 PRO A C 10
ATOM 14825 O O . PRO A 1 66 ? 8.009 -5.376 24.284 1.00 0.00 66 PRO A O 10
ATOM 14836 N N . LEU A 1 67 ? 8.544 -5.741 26.439 1.00 0.00 67 LEU A N 10
ATOM 14837 C CA . LEU A 1 67 ? 7.786 -6.984 26.530 1.00 0.00 67 LEU A CA 10
ATOM 14838 C C . LEU A 1 67 ? 6.520 -6.914 25.682 1.00 0.00 67 LEU A C 10
ATOM 14839 O O . LEU A 1 67 ? 5.712 -5.994 25.804 1.00 0.00 67 LEU A O 10
ATOM 14855 N N . PRO A 1 68 ? 6.341 -7.911 24.802 1.00 0.00 68 PRO A N 10
ATOM 14856 C CA . PRO A 1 68 ? 5.174 -7.986 23.918 1.00 0.00 68 PRO A CA 10
ATOM 14857 C C . PRO A 1 68 ? 3.890 -8.296 24.679 1.00 0.00 68 PRO A C 10
ATOM 14858 O O . PRO A 1 68 ? 2.805 -8.328 24.099 1.00 0.00 68 PRO A O 10
ATOM 14869 N N . GLY A 1 69 ? 4.020 -8.525 25.983 1.00 0.00 69 GLY A N 10
ATOM 14870 C CA . GLY A 1 69 ? 2.861 -8.829 26.802 1.00 0.00 69 GLY A CA 10
ATOM 14871 C C . GLY A 1 69 ? 2.657 -7.821 27.916 1.00 0.00 69 GLY A C 10
ATOM 14872 O O . GLY A 1 69 ? 1.886 -8.060 28.845 1.00 0.00 69 GLY A O 10
ATOM 14876 N N . CYS A 1 70 ? 3.352 -6.692 27.824 1.00 0.00 70 CYS A N 10
ATOM 14877 C CA . CYS A 1 70 ? 3.246 -5.644 28.832 1.00 0.00 70 CYS A CA 10
ATOM 14878 C C . CYS A 1 70 ? 2.916 -4.301 28.188 1.00 0.00 70 CYS A C 10
ATOM 14879 O O . CYS A 1 70 ? 3.102 -4.115 26.986 1.00 0.00 70 CYS A O 10
ATOM 14886 N N . ASN A 1 71 ? 2.426 -3.367 28.997 1.00 0.00 71 ASN A N 10
ATOM 14887 C CA . ASN A 1 71 ? 2.070 -2.041 28.506 1.00 0.00 71 ASN A CA 10
ATOM 14888 C C . ASN A 1 71 ? 2.926 -0.967 29.172 1.00 0.00 71 ASN A C 10
ATOM 14889 O O . ASN A 1 71 ? 3.492 -0.105 28.500 1.00 0.00 71 ASN A O 10
ATOM 14900 N N . GLY A 1 72 ? 3.016 -1.027 30.497 1.00 0.00 72 GLY A N 10
ATOM 14901 C CA . GLY A 1 72 ? 3.805 -0.055 31.231 1.00 0.00 72 GLY A CA 10
ATOM 14902 C C . GLY A 1 72 ? 3.159 0.344 32.543 1.00 0.00 72 GLY A C 10
ATOM 14903 O O . GLY A 1 72 ? 3.322 1.474 33.006 1.00 0.00 72 GLY A O 10
ATOM 14907 N N . LEU A 1 73 ? 2.422 -0.584 33.144 1.00 0.00 73 LEU A N 10
ATOM 14908 C CA . LEU A 1 73 ? 1.747 -0.323 34.410 1.00 0.00 73 LEU A CA 10
ATOM 14909 C C . LEU A 1 73 ? 2.015 -1.443 35.411 1.00 0.00 73 LEU A C 10
ATOM 14910 O O . LEU A 1 73 ? 1.562 -2.572 35.230 1.00 0.00 73 LEU A O 10
ATOM 14926 N N . GLY A 1 74 ? 2.753 -1.120 36.469 1.00 0.00 74 GLY A N 10
ATOM 14927 C CA . GLY A 1 74 ? 3.067 -2.109 37.484 1.00 0.00 74 GLY A CA 10
ATOM 14928 C C . GLY A 1 74 ? 4.549 -2.169 37.796 1.00 0.00 74 GLY A C 10
ATOM 14929 O O . GLY A 1 74 ? 5.381 -1.790 36.971 1.00 0.00 74 GLY A O 10
ATOM 14933 N N . HIS A 1 75 ? 4.881 -2.646 38.992 1.00 0.00 75 HIS A N 10
ATOM 14934 C CA . HIS A 1 75 ? 6.274 -2.753 39.412 1.00 0.00 75 HIS A CA 10
ATOM 14935 C C . HIS A 1 75 ? 6.527 -4.081 40.119 1.00 0.00 75 HIS A C 10
ATOM 14936 O O . HIS A 1 75 ? 5.651 -4.608 40.804 1.00 0.00 75 HIS A O 10
ATOM 14950 N N . VAL A 1 76 ? 7.731 -4.617 39.947 1.00 0.00 76 VAL A N 10
ATOM 14951 C CA . VAL A 1 76 ? 8.100 -5.884 40.569 1.00 0.00 76 VAL A CA 10
ATOM 14952 C C . VAL A 1 76 ? 8.227 -5.737 42.081 1.00 0.00 76 VAL A C 10
ATOM 14953 O O . VAL A 1 76 ? 8.156 -6.720 42.818 1.00 0.00 76 VAL A O 10
ATOM 14966 N N . ASN A 1 77 ? 8.414 -4.503 42.537 1.00 0.00 77 ASN A N 10
ATOM 14967 C CA . ASN A 1 77 ? 8.550 -4.227 43.962 1.00 0.00 77 ASN A CA 10
ATOM 14968 C C . ASN A 1 77 ? 7.183 -4.137 44.633 1.00 0.00 77 ASN A C 10
ATOM 14969 O O . ASN A 1 77 ? 7.065 -4.289 45.848 1.00 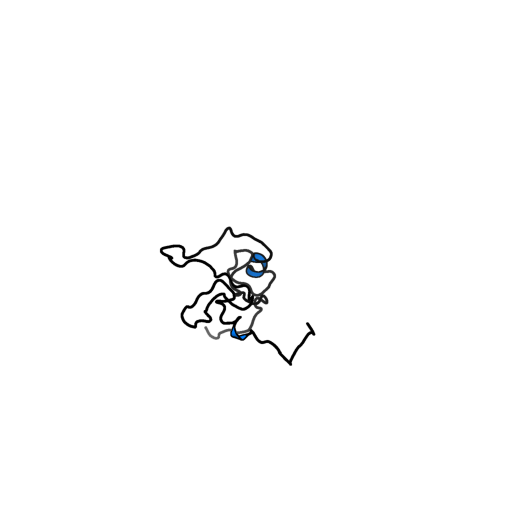0.00 77 ASN A O 10
ATOM 14980 N N . ASN A 1 78 ? 6.152 -3.891 43.831 1.00 0.00 78 ASN A N 10
ATOM 14981 C CA . ASN A 1 78 ? 4.792 -3.782 44.346 1.00 0.00 78 ASN A CA 10
ATOM 14982 C C . ASN A 1 78 ? 4.598 -2.467 45.095 1.00 0.00 78 ASN A C 10
ATOM 14983 O O . ASN A 1 78 ? 3.844 -2.398 46.066 1.00 0.00 78 ASN A O 10
ATOM 14994 N N . VAL A 1 79 ? 5.285 -1.425 44.638 1.00 0.00 79 VAL A N 10
ATOM 14995 C CA . VAL A 1 79 ? 5.188 -0.111 45.264 1.00 0.00 79 VAL A CA 10
ATOM 14996 C C . VAL A 1 79 ? 4.904 0.971 44.228 1.00 0.00 79 VAL A C 10
ATOM 14997 O O . VAL A 1 79 ? 4.251 1.972 44.523 1.00 0.00 79 VAL A O 10
ATOM 15010 N N . PHE A 1 80 ? 5.400 0.763 43.013 1.00 0.00 80 PHE A N 10
ATOM 15011 C CA . PHE A 1 80 ? 5.200 1.722 41.932 1.00 0.00 80 PHE A CA 10
ATOM 15012 C C . PHE A 1 80 ? 4.199 1.189 40.911 1.00 0.00 80 PHE A C 10
ATOM 15013 O O . PHE A 1 80 ? 4.049 -0.021 40.744 1.00 0.00 80 PHE A O 10
ATOM 15030 N N . VAL A 1 81 ? 3.514 2.103 40.230 1.00 0.00 81 VAL A N 10
ATOM 15031 C CA . VAL A 1 81 ? 2.527 1.727 39.225 1.00 0.00 81 VAL A CA 10
ATOM 15032 C C . VAL A 1 81 ? 3.027 2.042 37.820 1.00 0.00 81 VAL A C 10
ATOM 15033 O O . VAL A 1 81 ? 2.236 2.247 36.898 1.00 0.00 81 VAL A O 10
ATOM 15046 N N . THR A 1 82 ? 4.346 2.078 37.661 1.00 0.00 82 THR A N 10
ATOM 15047 C CA . THR A 1 82 ? 4.952 2.368 36.368 1.00 0.00 82 THR A CA 10
ATOM 15048 C C . THR A 1 82 ? 6.390 1.863 36.309 1.00 0.00 82 THR A C 10
ATOM 15049 O O . THR A 1 82 ? 7.056 1.735 37.337 1.00 0.00 82 THR A O 10
ATOM 15060 N N . HIS A 1 83 ? 6.863 1.579 35.100 1.00 0.00 83 HIS A N 10
ATOM 15061 C CA . HIS A 1 83 ? 8.224 1.090 34.907 1.00 0.00 83 HIS A CA 10
ATOM 15062 C C . HIS A 1 83 ? 8.664 1.263 33.457 1.00 0.00 83 HIS A C 10
ATOM 15063 O O . HIS A 1 83 ? 7.842 1.233 32.541 1.00 0.00 83 HIS A O 10
ATOM 15077 N N . ARG A 1 84 ? 9.965 1.447 33.256 1.00 0.00 84 ARG A N 10
ATOM 15078 C CA . ARG A 1 84 ? 10.513 1.628 31.917 1.00 0.00 84 ARG A CA 10
ATOM 15079 C C . ARG A 1 84 ? 11.763 0.775 31.722 1.00 0.00 84 ARG A C 10
ATOM 15080 O O . ARG A 1 84 ? 12.755 1.230 31.153 1.00 0.00 84 ARG A O 10
ATOM 15101 N N . SER A 1 85 ? 11.708 -0.465 32.198 1.00 0.00 85 SER A N 10
ATOM 15102 C CA . SER A 1 85 ? 12.836 -1.380 32.080 1.00 0.00 85 SER A CA 10
ATOM 15103 C C . SER A 1 85 ? 12.460 -2.774 32.574 1.00 0.00 85 SER A C 10
ATOM 15104 O O . SER A 1 85 ? 11.986 -2.939 33.699 1.00 0.00 85 SER A O 10
ATOM 15112 N N . LEU A 1 86 ? 12.675 -3.773 31.726 1.00 0.00 86 LEU A N 10
ATOM 15113 C CA . LEU A 1 86 ? 12.358 -5.154 32.075 1.00 0.00 86 LEU A CA 10
ATOM 15114 C C . LEU A 1 86 ? 12.612 -5.413 33.557 1.00 0.00 86 LEU A C 10
ATOM 15115 O O . LEU A 1 86 ? 11.861 -6.138 34.208 1.00 0.00 86 LEU A O 10
ATOM 15131 N N . SER A 1 87 ? 13.676 -4.814 34.083 1.00 0.00 87 SER A N 10
ATOM 15132 C CA . SER A 1 87 ? 14.030 -4.981 35.487 1.00 0.00 87 SER A CA 10
ATOM 15133 C C . SER A 1 87 ? 12.838 -4.677 36.389 1.00 0.00 87 SER A C 10
ATOM 15134 O O . SER A 1 87 ? 12.476 -5.477 37.250 1.00 0.00 87 SER A O 10
ATOM 15142 N N . GLY A 1 88 ? 12.230 -3.512 36.182 1.00 0.00 88 GLY A N 10
ATOM 15143 C CA . GLY A 1 88 ? 11.085 -3.121 36.983 1.00 0.00 88 GLY A CA 10
ATOM 15144 C C . GLY A 1 88 ? 9.776 -3.624 36.407 1.00 0.00 88 GLY A C 10
ATOM 15145 O O . GLY A 1 88 ? 8.716 -3.050 36.660 1.00 0.00 88 GLY A O 10
ATOM 15149 N N . CYS A 1 89 ? 9.848 -4.699 35.630 1.00 0.00 89 CYS A N 10
ATOM 15150 C CA . CYS A 1 89 ? 8.660 -5.279 35.014 1.00 0.00 89 CYS A CA 10
ATOM 15151 C C . CYS A 1 89 ? 8.117 -6.429 35.857 1.00 0.00 89 CYS A C 10
ATOM 15152 O O . CYS A 1 89 ? 8.756 -7.469 36.018 1.00 0.00 89 CYS A O 10
ATOM 15159 N N . PRO A 1 90 ? 6.909 -6.240 36.407 1.00 0.00 90 PRO A N 10
ATOM 15160 C CA . PRO A 1 90 ? 6.252 -7.251 37.242 1.00 0.00 90 PRO A CA 10
ATOM 15161 C C . PRO A 1 90 ? 5.803 -8.465 36.437 1.00 0.00 90 PRO A C 10
ATOM 15162 O O . PRO A 1 90 ? 5.911 -9.603 36.897 1.00 0.00 90 PRO A O 10
ATOM 15173 N N . LEU A 1 91 ? 5.301 -8.217 35.232 1.00 0.00 91 LEU A N 10
ATOM 15174 C CA .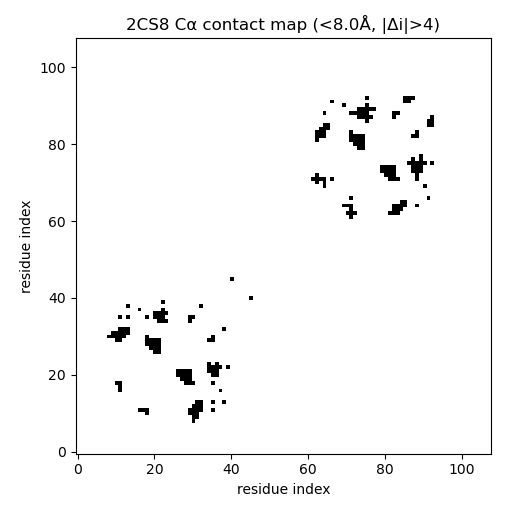 LEU A 1 91 ? 4.836 -9.292 34.361 1.00 0.00 91 LEU A CA 10
ATOM 15175 C C . LEU A 1 91 ? 5.982 -10.227 33.991 1.00 0.00 91 LEU A C 10
ATOM 15176 O O . LEU A 1 91 ? 5.827 -11.448 33.999 1.00 0.00 91 LEU A O 10
ATOM 15192 N N . ASN A 1 92 ? 7.133 -9.646 33.670 1.00 0.00 92 ASN A N 10
ATOM 15193 C CA . ASN A 1 92 ? 8.307 -10.428 33.298 1.00 0.00 92 ASN A CA 10
ATOM 15194 C C . ASN A 1 92 ? 8.820 -11.237 34.486 1.00 0.00 92 ASN A C 10
ATOM 15195 O O . ASN A 1 92 ? 8.847 -12.467 34.448 1.00 0.00 92 ASN A O 10
ATOM 15206 N N . ALA A 1 93 ? 9.226 -10.537 35.541 1.00 0.00 93 ALA A N 10
ATOM 15207 C CA . ALA A 1 93 ? 9.735 -11.189 36.740 1.00 0.00 93 ALA A CA 10
ATOM 15208 C C . ALA A 1 93 ? 8.886 -12.399 37.110 1.00 0.00 93 ALA A C 10
ATOM 15209 O O . ALA A 1 93 ? 9.413 -13.462 37.438 1.00 0.00 93 ALA A O 10
ATOM 15216 N N . GLN A 1 94 ? 7.568 -12.231 37.056 1.00 0.00 94 GLN A N 10
ATOM 15217 C CA . GLN A 1 94 ? 6.646 -13.311 37.387 1.00 0.00 94 GLN A CA 10
ATOM 15218 C C . GLN A 1 94 ? 6.863 -14.512 36.472 1.00 0.00 94 GLN A C 10
ATOM 15219 O O . GLN A 1 94 ? 6.913 -15.653 36.930 1.00 0.00 94 GLN A O 10
ATOM 15233 N N . VAL A 1 95 ? 6.991 -14.246 35.176 1.00 0.00 95 VAL A N 10
ATOM 15234 C CA . VAL A 1 95 ? 7.204 -15.304 34.196 1.00 0.00 95 VAL A CA 10
ATOM 15235 C C . VAL A 1 95 ? 8.445 -16.123 34.531 1.00 0.00 95 VAL A C 10
ATOM 15236 O O . VAL A 1 95 ? 8.376 -17.344 34.673 1.00 0.00 95 VAL A O 10
ATOM 15249 N N . ILE A 1 96 ? 9.579 -15.442 34.658 1.00 0.00 96 ILE A N 10
ATOM 15250 C CA . ILE A 1 96 ? 10.837 -16.107 34.979 1.00 0.00 96 ILE A CA 10
ATOM 15251 C C . ILE A 1 96 ? 10.641 -17.159 36.065 1.00 0.00 96 ILE A C 10
ATOM 15252 O O . ILE A 1 96 ? 11.173 -18.265 35.977 1.00 0.00 96 ILE A O 10
ATOM 15268 N N . LYS A 1 97 ? 9.872 -16.807 37.090 1.00 0.00 97 LYS A N 10
ATOM 15269 C CA . LYS A 1 97 ? 9.602 -17.720 38.194 1.00 0.00 97 LYS A CA 10
ATOM 15270 C C . LYS A 1 97 ? 9.420 -19.147 37.687 1.00 0.00 97 LYS A C 10
ATOM 15271 O O . LYS A 1 97 ? 8.431 -19.461 37.024 1.00 0.00 97 LYS A O 10
ATOM 15290 N N . LYS A 1 98 ? 10.380 -20.010 38.003 1.00 0.00 98 LYS A N 10
ATOM 15291 C CA . LYS A 1 98 ? 10.326 -21.405 37.582 1.00 0.00 98 LYS A CA 10
ATOM 15292 C C . LYS A 1 98 ? 9.476 -22.230 38.543 1.00 0.00 98 LYS A C 10
ATOM 15293 O O . LYS A 1 98 ? 8.472 -22.822 38.149 1.00 0.00 98 LYS A O 10
ATOM 15312 N N . GLY A 1 99 ? 9.884 -22.263 39.808 1.00 0.00 99 GLY A N 10
ATOM 15313 C CA . GLY A 1 99 ? 9.148 -23.018 40.806 1.00 0.00 99 GLY A CA 10
ATOM 15314 C C . GLY A 1 99 ? 9.141 -22.336 42.160 1.00 0.00 99 GLY A C 10
ATOM 15315 O O . GLY A 1 99 ? 10.035 -22.553 42.978 1.00 0.00 99 GLY A O 10
ATOM 15319 N N . LYS A 1 100 ? 8.130 -21.506 42.397 1.00 0.00 100 LYS A N 10
ATOM 15320 C CA . LYS A 1 100 ? 8.009 -20.788 43.660 1.00 0.00 100 LYS A CA 10
ATOM 15321 C C . LYS A 1 100 ? 6.563 -20.377 43.916 1.00 0.00 100 LYS A C 10
ATOM 15322 O O . LYS A 1 100 ? 5.908 -19.801 43.047 1.00 0.00 100 LYS A O 10
ATOM 15341 N N . VAL A 1 101 ? 6.070 -20.675 45.114 1.00 0.00 101 VAL A N 10
ATOM 15342 C CA . VAL A 1 101 ? 4.702 -20.333 45.485 1.00 0.00 101 VAL A CA 10
ATOM 15343 C C . VAL A 1 101 ? 4.513 -18.822 45.556 1.00 0.00 101 VAL A C 10
ATOM 15344 O O . VAL A 1 101 ? 5.379 -18.101 46.050 1.00 0.00 101 VAL A O 10
ATOM 15357 N N . SER A 1 102 ? 3.374 -18.350 45.059 1.00 0.00 102 SER A N 10
ATOM 15358 C CA . SER A 1 102 ? 3.072 -16.924 45.063 1.00 0.00 102 SER A CA 10
ATOM 15359 C C . SER A 1 102 ? 1.565 -16.687 45.024 1.00 0.00 102 SER A C 10
ATOM 15360 O O . SER A 1 102 ? 0.835 -17.381 44.317 1.00 0.00 102 SER A O 10
ATOM 15368 N N . SER A 1 103 ? 1.107 -15.703 45.791 1.00 0.00 103 SER A N 10
ATOM 15369 C CA . SER A 1 103 ? -0.313 -15.376 45.849 1.00 0.00 103 SER A CA 10
ATOM 15370 C C . SER A 1 103 ? -1.161 -16.644 45.889 1.00 0.00 103 SER A C 10
ATOM 15371 O O . SER A 1 103 ? -2.267 -16.682 45.353 1.00 0.00 103 SER A O 10
ATOM 15379 N N . GLY A 1 104 ? -0.631 -17.682 46.530 1.00 0.00 104 GLY A N 10
ATOM 15380 C CA . GLY A 1 104 ? -1.352 -18.938 46.630 1.00 0.00 104 GLY A CA 10
ATOM 15381 C C . GLY A 1 104 ? -2.172 -19.037 47.901 1.00 0.00 104 GLY A C 10
ATOM 15382 O O . GLY A 1 104 ? -3.398 -18.927 47.884 1.00 0.00 104 GLY A O 10
ATOM 15386 N N . PRO A 1 105 ? -1.489 -19.251 49.035 1.00 0.00 105 PRO A N 10
ATOM 15387 C CA . PRO A 1 105 ? -2.143 -19.371 50.342 1.00 0.00 105 PRO A CA 10
ATOM 15388 C C . PRO A 1 105 ? -2.721 -18.045 50.825 1.00 0.00 105 PRO A C 10
ATOM 15389 O O . PRO A 1 105 ? -3.342 -17.977 51.885 1.00 0.00 105 PRO A O 10
ATOM 15400 N N . SER A 1 106 ? -2.513 -16.993 50.039 1.00 0.00 106 SER A N 10
ATOM 15401 C CA . SER A 1 106 ? -3.010 -15.668 50.389 1.00 0.00 106 SER A CA 10
ATOM 15402 C C . SER A 1 106 ? -4.486 -15.726 50.772 1.00 0.00 106 SER A C 10
ATOM 15403 O O . SER A 1 106 ? -5.283 -16.396 50.117 1.00 0.00 106 SER A O 10
ATOM 15411 N N . SER A 1 107 ? -4.842 -15.017 51.839 1.00 0.00 107 SER A N 10
ATOM 15412 C CA . SER A 1 107 ? -6.220 -14.990 52.314 1.00 0.00 107 SER A CA 10
ATOM 15413 C C . SER A 1 107 ? -7.070 -14.052 51.462 1.00 0.00 107 SER A C 10
ATOM 15414 O O . SER A 1 107 ? -6.632 -12.963 51.093 1.00 0.00 107 SER A O 10
ATOM 15422 N N . GLY A 1 108 ? -8.289 -14.483 51.153 1.00 0.00 108 GLY A N 10
ATOM 15423 C CA . GLY A 1 108 ? -9.181 -13.671 50.347 1.00 0.00 108 GLY A CA 10
ATOM 15424 C C . GLY A 1 108 ? -9.390 -14.243 48.959 1.00 0.00 108 GLY A C 10
ATOM 15425 O O . GLY A 1 108 ? -8.672 -13.857 48.038 1.00 0.00 108 GLY A O 10
ATOM 15431 N N . GLY A 1 1 ? -34.417 -6.718 -13.064 1.00 0.00 1 GLY A N 11
ATOM 15432 C CA . GLY A 1 1 ? -33.978 -5.383 -12.701 1.00 0.00 1 GLY A CA 11
ATOM 15433 C C . GLY A 1 1 ? -35.040 -4.609 -11.947 1.00 0.00 1 GLY A C 11
ATOM 15434 O O . GLY A 1 1 ? -35.851 -3.905 -12.549 1.00 0.00 1 GLY A O 11
ATOM 15438 N N . SER A 1 2 ? -35.038 -4.739 -10.624 1.00 0.00 2 SER A N 11
ATOM 15439 C CA . SER A 1 2 ? -36.013 -4.050 -9.786 1.00 0.00 2 SER A CA 11
ATOM 15440 C C . SER A 1 2 ? -35.538 -2.641 -9.447 1.00 0.00 2 SER A C 11
ATOM 15441 O O . SER A 1 2 ? -36.221 -1.658 -9.734 1.00 0.00 2 SER A O 11
ATOM 15449 N N . SER A 1 3 ? -34.361 -2.551 -8.835 1.00 0.00 3 SER A N 11
ATOM 15450 C CA . SER A 1 3 ? -33.794 -1.263 -8.453 1.00 0.00 3 SER A CA 11
ATOM 15451 C C . SER A 1 3 ? -32.362 -1.426 -7.954 1.00 0.00 3 SER A C 11
ATOM 15452 O O . SER A 1 3 ? -31.865 -2.542 -7.813 1.00 0.00 3 SER A O 11
ATOM 15460 N N . GLY A 1 4 ? -31.702 -0.302 -7.690 1.00 0.00 4 GLY A N 11
ATOM 15461 C CA . GLY A 1 4 ? -30.333 -0.341 -7.210 1.00 0.00 4 GLY A CA 11
ATOM 15462 C C . GLY A 1 4 ? -29.915 0.956 -6.545 1.00 0.00 4 GLY A C 11
ATOM 15463 O O . GLY A 1 4 ? -30.085 1.125 -5.337 1.00 0.00 4 GLY A O 11
ATOM 15467 N N . SER A 1 5 ? -29.366 1.873 -7.334 1.00 0.00 5 SER A N 11
ATOM 15468 C CA . SER A 1 5 ? -28.917 3.159 -6.813 1.00 0.00 5 SER A CA 11
ATOM 15469 C C . SER A 1 5 ? -28.259 2.993 -5.447 1.00 0.00 5 SER A C 11
ATOM 15470 O O . SER A 1 5 ? -28.476 3.795 -4.539 1.00 0.00 5 SER A O 11
ATOM 15478 N N . SER A 1 6 ? -27.454 1.944 -5.309 1.00 0.00 6 SER A N 11
ATOM 15479 C CA . SER A 1 6 ? -26.766 1.668 -4.053 1.00 0.00 6 SER A CA 11
ATOM 15480 C C . SER A 1 6 ? -25.277 1.978 -4.169 1.00 0.00 6 SER A C 11
ATOM 15481 O O . SER A 1 6 ? -24.775 2.267 -5.254 1.00 0.00 6 SER A O 11
ATOM 15489 N N . GLY A 1 7 ? -24.576 1.915 -3.041 1.00 0.00 7 GLY A N 11
ATOM 15490 C CA . GLY A 1 7 ? -23.151 2.191 -3.037 1.00 0.00 7 GLY A CA 11
ATOM 15491 C C . GLY A 1 7 ? -22.430 1.498 -1.898 1.00 0.00 7 GLY A C 11
ATOM 15492 O O . GLY A 1 7 ? -22.917 1.442 -0.769 1.00 0.00 7 GLY A O 11
ATOM 15496 N N . PRO A 1 8 ? -21.240 0.953 -2.191 1.00 0.00 8 PRO A N 11
ATOM 15497 C CA . PRO A 1 8 ? -20.425 0.249 -1.196 1.00 0.00 8 PRO A CA 11
ATOM 15498 C C . PRO A 1 8 ? -19.844 1.193 -0.149 1.00 0.00 8 PRO A C 11
ATOM 15499 O O . PRO A 1 8 ? -20.100 2.397 -0.177 1.00 0.00 8 PRO A O 11
ATOM 15510 N N . GLU A 1 9 ? -19.062 0.639 0.772 1.00 0.00 9 GLU A N 11
ATOM 15511 C CA . GLU A 1 9 ? -18.446 1.434 1.828 1.00 0.00 9 GLU A CA 11
ATOM 15512 C C . GLU A 1 9 ? -16.932 1.498 1.648 1.00 0.00 9 GLU A C 11
ATOM 15513 O O . GLU A 1 9 ? -16.274 0.474 1.459 1.00 0.00 9 GLU A O 11
ATOM 15525 N N . LEU A 1 10 ? -16.386 2.707 1.707 1.00 0.00 10 LEU A N 11
ATOM 15526 C CA . LEU A 1 10 ? -14.949 2.906 1.550 1.00 0.00 10 LEU A CA 11
ATOM 15527 C C . LEU A 1 10 ? -14.224 2.713 2.879 1.00 0.00 10 LEU A C 11
ATOM 15528 O O . LEU A 1 10 ? -14.592 3.308 3.892 1.00 0.00 10 LEU A O 11
ATOM 15544 N N . LYS A 1 11 ? -13.190 1.879 2.866 1.00 0.00 11 LYS A N 11
ATOM 15545 C CA . LYS A 1 11 ? -12.410 1.609 4.068 1.00 0.00 11 LYS A CA 11
ATOM 15546 C C . LYS A 1 11 ? -11.063 0.986 3.714 1.00 0.00 11 LYS A C 11
ATOM 15547 O O . LYS A 1 11 ? -10.884 0.452 2.620 1.00 0.00 11 LYS A O 11
ATOM 15566 N N . CYS A 1 12 ? -10.120 1.058 4.647 1.00 0.00 12 CYS A N 11
ATOM 15567 C CA . CYS A 1 12 ? -8.790 0.501 4.435 1.00 0.00 12 CYS A CA 11
ATOM 15568 C C . CYS A 1 12 ? -8.860 -0.770 3.593 1.00 0.00 12 CYS A C 11
ATOM 15569 O O . CYS A 1 12 ? -9.204 -1.848 4.079 1.00 0.00 12 CYS A O 11
ATOM 15576 N N . PRO A 1 13 ? -8.527 -0.642 2.300 1.00 0.00 13 PRO A N 11
ATOM 15577 C CA . PRO A 1 13 ? -8.544 -1.770 1.364 1.00 0.00 13 PRO A CA 11
ATOM 15578 C C . PRO A 1 13 ? -7.437 -2.779 1.651 1.00 0.00 13 PRO A C 11
ATOM 15579 O O . PRO A 1 13 ? -7.403 -3.862 1.067 1.00 0.00 13 PRO A O 11
ATOM 15590 N N . VAL A 1 14 ? -6.532 -2.416 2.554 1.00 0.00 14 VAL A N 11
ATOM 15591 C CA . VAL A 1 14 ? -5.424 -3.290 2.920 1.00 0.00 14 VAL A CA 11
ATOM 15592 C C . VAL A 1 14 ? -5.906 -4.463 3.766 1.00 0.00 14 VAL A C 11
ATOM 15593 O O . VAL A 1 14 ? -6.485 -4.274 4.835 1.00 0.00 14 VAL A O 11
ATOM 15606 N N . ILE A 1 15 ? -5.662 -5.676 3.279 1.00 0.00 15 ILE A N 11
ATOM 15607 C CA . ILE A 1 15 ? -6.069 -6.880 3.991 1.00 0.00 15 ILE A CA 11
ATOM 15608 C C . ILE A 1 15 ? -5.352 -6.996 5.332 1.00 0.00 15 ILE A C 11
ATOM 15609 O O . ILE A 1 15 ? -4.236 -6.505 5.495 1.00 0.00 15 ILE A O 11
ATOM 15625 N N . GLY A 1 16 ? -6.002 -7.650 6.290 1.00 0.00 16 GLY A N 11
ATOM 15626 C CA . GLY A 1 16 ? -5.410 -7.820 7.604 1.00 0.00 16 GLY A CA 11
ATOM 15627 C C . GLY A 1 16 ? -5.596 -6.601 8.486 1.00 0.00 16 GLY A C 11
ATOM 15628 O O . GLY A 1 16 ? -5.807 -6.725 9.693 1.00 0.00 16 GLY A O 11
ATOM 15632 N N . CYS A 1 17 ? -5.516 -5.420 7.884 1.00 0.00 17 CYS A N 11
ATOM 15633 C CA . CYS A 1 17 ? -5.675 -4.172 8.622 1.00 0.00 17 CYS A CA 11
ATOM 15634 C C . CYS A 1 17 ? -7.135 -3.949 9.005 1.00 0.00 17 CYS A C 11
ATOM 15635 O O . CYS A 1 17 ? -8.046 -4.413 8.319 1.00 0.00 17 CYS A O 11
ATOM 15642 N N . ASP A 1 18 ? -7.350 -3.235 10.104 1.00 0.00 18 ASP A N 11
ATOM 15643 C CA . ASP A 1 18 ? -8.699 -2.948 10.579 1.00 0.00 18 ASP A CA 11
ATOM 15644 C C . ASP A 1 18 ? -9.007 -1.458 10.470 1.00 0.00 18 ASP A C 11
ATOM 15645 O O . ASP A 1 18 ? -9.901 -0.949 11.145 1.00 0.00 18 ASP A O 11
ATOM 15654 N N . GLY A 1 19 ? -8.261 -0.765 9.616 1.00 0.00 19 GLY A N 11
ATOM 15655 C CA . GLY A 1 19 ? -8.469 0.660 9.436 1.00 0.00 19 GLY A CA 11
ATOM 15656 C C . GLY A 1 19 ? -8.404 1.425 10.743 1.00 0.00 19 GLY A C 11
ATOM 15657 O O . GLY A 1 19 ? -9.269 2.253 11.028 1.00 0.00 19 GLY A O 11
ATOM 15661 N N . GLN A 1 20 ? -7.377 1.147 11.539 1.00 0.00 20 GLN A N 11
ATOM 15662 C CA . GLN A 1 20 ? -7.204 1.814 12.824 1.00 0.00 20 GLN A CA 11
ATOM 15663 C C . GLN A 1 20 ? -5.854 2.519 12.894 1.00 0.00 20 GLN A C 11
ATOM 15664 O O . GLN A 1 20 ? -4.823 1.945 12.544 1.00 0.00 20 GLN A O 11
ATOM 15678 N N . GLY A 1 21 ? -5.867 3.769 13.349 1.00 0.00 21 GLY A N 11
ATOM 15679 C CA . GLY A 1 21 ? -4.637 4.532 13.456 1.00 0.00 21 GLY A CA 11
ATOM 15680 C C . GLY A 1 21 ? -4.403 5.425 12.254 1.00 0.00 21 GLY A C 11
ATOM 15681 O O . GLY A 1 21 ? -5.333 5.731 11.507 1.00 0.00 21 GLY A O 11
ATOM 15685 N N . HIS A 1 22 ? -3.156 5.847 12.066 1.00 0.00 22 HIS A N 11
ATOM 15686 C CA . HIS A 1 22 ? -2.802 6.712 10.946 1.00 0.00 22 HIS A CA 11
ATOM 15687 C C . HIS A 1 22 ? -1.288 6.781 10.770 1.00 0.00 22 HIS A C 11
ATOM 15688 O O . HIS A 1 22 ? -0.548 6.951 11.739 1.00 0.00 22 HIS A O 11
ATOM 15702 N N . ILE A 1 23 ? -0.836 6.646 9.528 1.00 0.00 23 ILE A N 11
ATOM 15703 C CA . ILE A 1 23 ? 0.590 6.693 9.226 1.00 0.00 23 ILE A CA 11
ATOM 15704 C C . ILE A 1 23 ? 1.220 7.981 9.745 1.00 0.00 23 ILE A C 11
ATOM 15705 O O . ILE A 1 23 ? 2.441 8.085 9.856 1.00 0.00 23 ILE A O 11
ATOM 15721 N N . SER A 1 24 ? 0.377 8.959 10.062 1.00 0.00 24 SER A N 11
ATOM 15722 C CA . SER A 1 24 ? 0.851 10.242 10.568 1.00 0.00 24 SER A CA 11
ATOM 15723 C C . SER A 1 24 ? 0.912 10.236 12.093 1.00 0.00 24 SER A C 11
ATOM 15724 O O . SER A 1 24 ? 1.807 10.829 12.692 1.00 0.00 24 SER A O 11
ATOM 15732 N N . GLY A 1 25 ? -0.050 9.560 12.714 1.00 0.00 25 GLY A N 11
ATOM 15733 C CA . GLY A 1 25 ? -0.089 9.489 14.163 1.00 0.00 25 GLY A CA 11
ATOM 15734 C C . GLY A 1 25 ? -1.136 10.408 14.760 1.00 0.00 25 GLY A C 11
ATOM 15735 O O . GLY A 1 25 ? -1.834 10.036 15.704 1.00 0.00 25 GLY A O 11
ATOM 15739 N N . LYS A 1 26 ? -1.247 11.613 14.211 1.00 0.00 26 LYS A N 11
ATOM 15740 C CA . LYS A 1 26 ? -2.215 12.589 14.695 1.00 0.00 26 LYS A CA 11
ATOM 15741 C C . LYS A 1 26 ? -3.618 11.990 14.734 1.00 0.00 26 LYS A C 11
ATOM 15742 O O . LYS A 1 26 ? -4.307 12.065 15.752 1.00 0.00 26 LYS A O 11
ATOM 15761 N N . TYR A 1 27 ? -4.034 11.395 13.622 1.00 0.00 27 TYR A N 11
ATOM 15762 C CA . TYR A 1 27 ? -5.354 10.785 13.530 1.00 0.00 27 TYR A CA 11
ATOM 15763 C C . TYR A 1 27 ? -5.329 9.351 14.051 1.00 0.00 27 TYR A C 11
ATOM 15764 O O . TYR A 1 27 ? -4.319 8.655 13.942 1.00 0.00 27 TYR A O 11
ATOM 15782 N N . THR A 1 28 ? -6.450 8.915 14.619 1.00 0.00 28 THR A N 11
ATOM 15783 C CA . THR A 1 28 ? -6.558 7.566 15.159 1.00 0.00 28 THR A CA 11
ATOM 15784 C C . THR A 1 28 ? -7.475 6.702 14.300 1.00 0.00 28 THR A C 11
ATOM 15785 O O . THR A 1 28 ? -8.222 5.871 14.815 1.00 0.00 28 THR A O 11
ATOM 15796 N N . SER A 1 29 ? -7.413 6.905 12.988 1.00 0.00 29 SER A N 11
ATOM 15797 C CA . SER A 1 29 ? -8.241 6.146 12.057 1.00 0.00 29 SER A CA 11
ATOM 15798 C C . SER A 1 29 ? -7.863 6.461 10.613 1.00 0.00 29 SER A C 11
ATOM 15799 O O . SER A 1 29 ? -7.236 7.482 10.332 1.00 0.00 29 SER A O 11
ATOM 15807 N N . HIS A 1 30 ? -8.250 5.575 9.700 1.00 0.00 30 HIS A N 11
ATOM 15808 C CA . HIS A 1 30 ? -7.953 5.757 8.284 1.00 0.00 30 HIS A CA 11
ATOM 15809 C C . HIS A 1 30 ? -8.823 4.845 7.425 1.00 0.00 30 HIS A C 11
ATOM 15810 O O . HIS A 1 30 ? -9.202 3.753 7.848 1.00 0.00 30 HIS A O 11
ATOM 15824 N N . ARG A 1 31 ? -9.136 5.301 6.216 1.00 0.00 31 ARG A N 11
ATOM 15825 C CA . ARG A 1 31 ? -9.963 4.527 5.299 1.00 0.00 31 ARG A CA 11
ATOM 15826 C C . ARG A 1 31 ? -9.360 4.520 3.897 1.00 0.00 31 ARG A C 11
ATOM 15827 O O . ARG A 1 31 ? -10.058 4.286 2.909 1.00 0.00 31 ARG A O 11
ATOM 15848 N N . THR A 1 32 ? -8.058 4.778 3.817 1.00 0.00 32 THR A N 11
ATOM 15849 C CA . THR A 1 32 ? -7.361 4.804 2.538 1.00 0.00 32 THR A CA 11
ATOM 15850 C C . THR A 1 32 ? -5.942 4.263 2.674 1.00 0.00 32 THR A C 11
ATOM 15851 O O . THR A 1 32 ? -5.238 4.576 3.634 1.00 0.00 32 THR A O 11
ATOM 15862 N N . ALA A 1 33 ? -5.528 3.450 1.707 1.00 0.00 33 ALA A N 11
ATOM 15863 C CA . ALA A 1 33 ? -4.192 2.869 1.718 1.00 0.00 33 ALA A CA 11
ATOM 15864 C C . ALA A 1 33 ? -3.130 3.938 1.953 1.00 0.00 33 ALA A C 11
ATOM 15865 O O . ALA A 1 33 ? -2.190 3.735 2.721 1.00 0.00 33 ALA A O 11
ATOM 15872 N N . SER A 1 34 ? -3.285 5.076 1.284 1.00 0.00 34 SER A N 11
ATOM 15873 C CA . SER A 1 34 ? -2.336 6.175 1.416 1.00 0.00 34 SER A CA 11
ATOM 15874 C C . SER A 1 34 ? -2.156 6.564 2.880 1.00 0.00 34 SER A C 11
ATOM 15875 O O . SER A 1 34 ? -1.065 6.946 3.303 1.00 0.00 34 SER A O 11
ATOM 15883 N N . GLY A 1 35 ? -3.235 6.464 3.651 1.00 0.00 35 GLY A N 11
ATOM 15884 C CA . GLY A 1 35 ? -3.176 6.808 5.059 1.00 0.00 35 GLY A CA 11
ATOM 15885 C C . GLY A 1 35 ? -3.104 5.586 5.952 1.00 0.00 35 GLY A C 11
ATOM 15886 O O . GLY A 1 35 ? -3.220 5.692 7.174 1.00 0.00 35 GLY A O 11
ATOM 15890 N N . CYS A 1 36 ? -2.915 4.420 5.343 1.00 0.00 36 CYS A N 11
ATOM 15891 C CA . CYS A 1 36 ? -2.830 3.171 6.090 1.00 0.00 36 CYS A CA 11
ATOM 15892 C C . CYS A 1 36 ? -1.434 2.981 6.676 1.00 0.00 36 CYS A C 11
ATOM 15893 O O . CYS A 1 36 ? -0.456 2.769 5.959 1.00 0.00 36 CYS A O 11
ATOM 15900 N N . PRO A 1 37 ? -1.338 3.058 8.012 1.00 0.00 37 PRO A N 11
ATOM 15901 C CA . PRO A 1 37 ? -0.067 2.897 8.725 1.00 0.00 37 PRO A CA 11
ATOM 15902 C C . PRO A 1 37 ? 0.449 1.463 8.673 1.00 0.00 37 PRO A C 11
ATOM 15903 O O . PRO A 1 37 ? 1.658 1.228 8.668 1.00 0.00 37 PRO A O 11
ATOM 15914 N N . LEU A 1 38 ? -0.474 0.509 8.633 1.00 0.00 38 LEU A N 11
ATOM 15915 C CA . LEU A 1 38 ? -0.112 -0.904 8.581 1.00 0.00 38 LEU A CA 11
ATOM 15916 C C . LEU A 1 38 ? 0.562 -1.244 7.255 1.00 0.00 38 LEU A C 11
ATOM 15917 O O . LEU A 1 38 ? 1.422 -2.122 7.192 1.00 0.00 38 LEU A O 11
ATOM 15933 N N . ALA A 1 39 ? 0.165 -0.543 6.198 1.00 0.00 39 ALA A N 11
ATOM 15934 C CA . ALA A 1 39 ? 0.733 -0.768 4.875 1.00 0.00 39 ALA A CA 11
ATOM 15935 C C . ALA A 1 39 ? 2.153 -0.220 4.787 1.00 0.00 39 ALA A C 11
ATOM 15936 O O . ALA A 1 39 ? 3.024 -0.825 4.162 1.00 0.00 39 ALA A O 11
ATOM 15943 N N . ALA A 1 40 ? 2.380 0.928 5.416 1.00 0.00 40 ALA A N 11
ATOM 15944 C CA . ALA A 1 40 ? 3.696 1.556 5.410 1.00 0.00 40 ALA A CA 11
ATOM 15945 C C . ALA A 1 40 ? 4.753 0.622 5.990 1.00 0.00 40 ALA A C 11
ATOM 15946 O O . ALA A 1 40 ? 5.860 0.517 5.463 1.00 0.00 40 ALA A O 11
ATOM 15953 N N . LYS A 1 41 ? 4.404 -0.054 7.079 1.00 0.00 41 LYS A N 11
ATOM 15954 C CA . LYS A 1 41 ? 5.322 -0.980 7.732 1.00 0.00 41 LYS A CA 11
ATOM 15955 C C . LYS A 1 41 ? 5.440 -2.278 6.940 1.00 0.00 41 LYS A C 11
ATOM 15956 O O . LYS A 1 41 ? 6.543 -2.750 6.665 1.00 0.00 41 LYS A O 11
ATOM 15975 N N . ARG A 1 42 ? 4.297 -2.849 6.574 1.00 0.00 42 ARG A N 11
ATOM 15976 C CA . ARG A 1 42 ? 4.274 -4.092 5.812 1.00 0.00 42 ARG A CA 11
ATOM 15977 C C . ARG A 1 42 ? 5.094 -3.962 4.533 1.00 0.00 42 ARG A C 11
ATOM 15978 O O . ARG A 1 42 ? 5.924 -4.818 4.226 1.00 0.00 42 ARG A O 11
ATOM 15999 N N . GLN A 1 43 ? 4.856 -2.885 3.790 1.00 0.00 43 GLN A N 11
ATOM 16000 C CA . GLN A 1 43 ? 5.572 -2.644 2.543 1.00 0.00 43 GLN A CA 11
ATOM 16001 C C . GLN A 1 43 ? 6.968 -2.095 2.815 1.00 0.00 43 GLN A C 11
ATOM 16002 O O . GLN A 1 43 ? 7.969 -2.672 2.388 1.00 0.00 43 GLN A O 11
ATOM 16016 N N . LYS A 1 44 ? 7.030 -0.976 3.529 1.00 0.00 44 LYS A N 11
ATOM 16017 C CA . LYS A 1 44 ? 8.304 -0.348 3.859 1.00 0.00 44 LYS A CA 11
ATOM 16018 C C . LYS A 1 44 ? 9.081 0.004 2.595 1.00 0.00 44 LYS A C 11
ATOM 16019 O O . LYS A 1 44 ? 10.301 -0.150 2.543 1.00 0.00 44 LYS A O 11
ATOM 16038 N N . GLU A 1 45 ? 8.367 0.477 1.579 1.00 0.00 45 GLU A N 11
ATOM 16039 C CA . GLU A 1 45 ? 8.992 0.851 0.315 1.00 0.00 45 GLU A CA 11
ATOM 16040 C C . GLU A 1 45 ? 9.796 2.139 0.466 1.00 0.00 45 GLU A C 11
ATOM 16041 O O . GLU A 1 45 ? 9.735 2.804 1.499 1.00 0.00 45 GLU A O 11
ATOM 16053 N N . ASN A 1 46 ? 10.550 2.484 -0.573 1.00 0.00 46 ASN A N 11
ATOM 16054 C CA . ASN A 1 46 ? 11.367 3.692 -0.557 1.00 0.00 46 ASN A CA 11
ATOM 16055 C C . ASN A 1 46 ? 10.755 4.775 -1.440 1.00 0.00 46 ASN A C 11
ATOM 16056 O O . ASN A 1 46 ? 10.900 4.769 -2.663 1.00 0.00 46 ASN A O 11
ATOM 16067 N N . PRO A 1 47 ? 10.055 5.728 -0.808 1.00 0.00 47 PRO A N 11
ATOM 16068 C CA . PRO A 1 47 ? 9.408 6.837 -1.516 1.00 0.00 47 PRO A CA 11
ATOM 16069 C C . PRO A 1 47 ? 10.417 7.823 -2.094 1.00 0.00 47 PRO A C 11
ATOM 16070 O O . PRO A 1 47 ? 10.321 8.215 -3.257 1.00 0.00 47 PRO A O 11
ATOM 16081 N N . LEU A 1 48 ? 11.383 8.221 -1.274 1.00 0.00 48 LEU A N 11
ATOM 16082 C CA . LEU A 1 48 ? 12.412 9.163 -1.704 1.00 0.00 48 LEU A CA 11
ATOM 16083 C C . LEU A 1 48 ? 11.790 10.487 -2.138 1.00 0.00 48 LEU A C 11
ATOM 16084 O O . LEU A 1 48 ? 12.203 11.080 -3.133 1.00 0.00 48 LEU A O 11
ATOM 16100 N N . ASN A 1 49 ? 10.797 10.944 -1.383 1.00 0.00 49 ASN A N 11
ATOM 16101 C CA . ASN A 1 49 ? 10.120 12.199 -1.688 1.00 0.00 49 ASN A CA 11
ATOM 16102 C C . ASN A 1 49 ? 11.126 13.280 -2.071 1.00 0.00 49 ASN A C 11
ATOM 16103 O O . ASN A 1 49 ? 12.178 13.413 -1.448 1.00 0.00 49 ASN A O 11
ATOM 16114 N N . GLY A 1 50 ? 10.793 14.053 -3.102 1.00 0.00 50 GLY A N 11
ATOM 16115 C CA . GLY A 1 50 ? 11.676 15.113 -3.550 1.00 0.00 50 GLY A CA 11
ATOM 16116 C C . GLY A 1 50 ? 11.842 15.131 -5.057 1.00 0.00 50 GLY A C 11
ATOM 16117 O O . GLY A 1 50 ? 11.200 15.919 -5.749 1.00 0.00 50 GLY A O 11
ATOM 16121 N N . ALA A 1 51 ? 12.709 14.260 -5.565 1.00 0.00 51 ALA A N 11
ATOM 16122 C CA . ALA A 1 51 ? 12.957 14.179 -6.999 1.00 0.00 51 ALA A CA 11
ATOM 16123 C C . ALA A 1 51 ? 13.057 15.569 -7.619 1.00 0.00 51 ALA A C 11
ATOM 16124 O O . ALA A 1 51 ? 12.541 15.811 -8.709 1.00 0.00 51 ALA A O 11
ATOM 16131 N N . SER A 1 52 ? 13.723 16.479 -6.915 1.00 0.00 52 SER A N 11
ATOM 16132 C CA . SER A 1 52 ? 13.887 17.847 -7.394 1.00 0.00 52 SER A CA 11
ATOM 16133 C C . SER A 1 52 ? 15.090 17.956 -8.326 1.00 0.00 52 SER A C 11
ATOM 16134 O O . SER A 1 52 ? 16.193 17.522 -7.988 1.00 0.00 52 SER A O 11
ATOM 16142 N N . LEU A 1 53 ? 14.871 18.538 -9.499 1.00 0.00 53 LEU A N 11
ATOM 16143 C CA . LEU A 1 53 ? 15.936 18.705 -10.481 1.00 0.00 53 LEU A CA 11
ATOM 16144 C C . LEU A 1 53 ? 16.706 19.999 -10.235 1.00 0.00 53 LEU A C 11
ATOM 16145 O O . LEU A 1 53 ? 17.016 20.737 -11.170 1.00 0.00 53 LEU A O 11
ATOM 16161 N N . SER A 1 54 ? 17.014 20.266 -8.970 1.00 0.00 54 SER A N 11
ATOM 16162 C CA . SER A 1 54 ? 17.747 21.471 -8.599 1.00 0.00 54 SER A CA 11
ATOM 16163 C C . SER A 1 54 ? 19.152 21.125 -8.114 1.00 0.00 54 SER A C 11
ATOM 16164 O O . SER A 1 54 ? 19.323 20.319 -7.199 1.00 0.00 54 SER A O 11
ATOM 16172 N N . TRP A 1 55 ? 20.152 21.741 -8.732 1.00 0.00 55 TRP A N 11
ATOM 16173 C CA . TRP A 1 55 ? 21.543 21.499 -8.364 1.00 0.00 55 TRP A CA 11
ATOM 16174 C C . TRP A 1 55 ? 22.435 22.648 -8.820 1.00 0.00 55 TRP A C 11
ATOM 16175 O O . TRP A 1 55 ? 22.383 23.066 -9.977 1.00 0.00 55 TRP A O 11
ATOM 16196 N N . LYS A 1 56 ? 23.253 23.156 -7.904 1.00 0.00 56 LYS A N 11
ATOM 16197 C CA . LYS A 1 56 ? 24.158 24.257 -8.213 1.00 0.00 56 LYS A CA 11
ATOM 16198 C C . LYS A 1 56 ? 25.055 24.574 -7.020 1.00 0.00 56 LYS A C 11
ATOM 16199 O O . LYS A 1 56 ? 24.957 23.937 -5.970 1.00 0.00 56 LYS A O 11
ATOM 16218 N N . LEU A 1 57 ? 25.927 25.561 -7.188 1.00 0.00 57 LEU A N 11
ATOM 16219 C CA . LEU A 1 57 ? 26.841 25.964 -6.125 1.00 0.00 57 LEU A CA 11
ATOM 16220 C C . LEU A 1 57 ? 26.598 27.414 -5.719 1.00 0.00 57 LEU A C 11
ATOM 16221 O O . LEU A 1 57 ? 27.137 28.338 -6.327 1.00 0.00 57 LEU A O 11
ATOM 16237 N N . ASN A 1 58 ? 25.785 27.606 -4.685 1.00 0.00 58 ASN A N 11
ATOM 16238 C CA . ASN A 1 58 ? 25.473 28.944 -4.196 1.00 0.00 58 ASN A CA 11
ATOM 16239 C C . ASN A 1 58 ? 25.956 29.126 -2.761 1.00 0.00 58 ASN A C 11
ATOM 16240 O O . ASN A 1 58 ? 26.512 30.166 -2.408 1.00 0.00 58 ASN A O 11
ATOM 16251 N N . LYS A 1 59 ? 25.741 28.107 -1.937 1.00 0.00 59 LYS A N 11
ATOM 16252 C CA . LYS A 1 59 ? 26.156 28.151 -0.539 1.00 0.00 59 LYS A CA 11
ATOM 16253 C C . LYS A 1 59 ? 26.073 29.572 0.008 1.00 0.00 59 LYS A C 11
ATOM 16254 O O . LYS A 1 59 ? 27.005 30.053 0.652 1.00 0.00 59 LYS A O 11
ATOM 16273 N N . GLN A 1 60 ? 24.953 30.238 -0.253 1.00 0.00 60 GLN A N 11
ATOM 16274 C CA . GLN A 1 60 ? 24.750 31.604 0.215 1.00 0.00 60 GLN A CA 11
ATOM 16275 C C . GLN A 1 60 ? 23.530 31.692 1.125 1.00 0.00 60 GLN A C 11
ATOM 16276 O O . GLN A 1 60 ? 22.403 31.451 0.693 1.00 0.00 60 GLN A O 11
ATOM 16290 N N . GLU A 1 61 ? 23.763 32.039 2.387 1.00 0.00 61 GLU A N 11
ATOM 16291 C CA . GLU A 1 61 ? 22.681 32.157 3.358 1.00 0.00 61 GLU A CA 11
ATOM 16292 C C . GLU A 1 61 ? 21.448 32.795 2.724 1.00 0.00 61 GLU A C 11
ATOM 16293 O O . GLU A 1 61 ? 21.467 33.966 2.344 1.00 0.00 61 GLU A O 11
ATOM 16305 N N . LEU A 1 62 ? 20.378 32.016 2.613 1.00 0.00 62 LEU A N 11
ATOM 16306 C CA . LEU A 1 62 ? 19.135 32.503 2.025 1.00 0.00 62 LEU A CA 11
ATOM 16307 C C . LEU A 1 62 ? 18.602 33.707 2.796 1.00 0.00 62 LEU A C 11
ATOM 16308 O O . LEU A 1 62 ? 18.893 33.896 3.977 1.00 0.00 62 LEU A O 11
ATOM 16324 N N . PRO A 1 63 ? 17.803 34.540 2.113 1.00 0.00 63 PRO A N 11
ATOM 16325 C CA . PRO A 1 63 ? 17.210 35.738 2.715 1.00 0.00 63 PRO A CA 11
ATOM 16326 C C . PRO A 1 63 ? 16.141 35.400 3.748 1.00 0.00 63 PRO A C 11
ATOM 16327 O O . PRO A 1 63 ? 15.188 34.677 3.456 1.00 0.00 63 PRO A O 11
ATOM 16338 N N . HIS A 1 64 ? 16.305 35.928 4.957 1.00 0.00 64 HIS A N 11
ATOM 16339 C CA . HIS A 1 64 ? 15.352 35.683 6.034 1.00 0.00 64 HIS A CA 11
ATOM 16340 C C . HIS A 1 64 ? 14.164 36.636 5.936 1.00 0.00 64 HIS A C 11
ATOM 16341 O O . HIS A 1 64 ? 13.688 37.157 6.945 1.00 0.00 64 HIS A O 11
ATOM 16355 N N . CYS A 1 65 ? 13.692 36.862 4.715 1.00 0.00 65 CYS A N 11
ATOM 16356 C CA . CYS A 1 65 ? 12.561 37.753 4.484 1.00 0.00 65 CYS A CA 11
ATOM 16357 C C . CYS A 1 65 ? 12.191 37.790 3.004 1.00 0.00 65 CYS A C 11
ATOM 16358 O O . CYS A 1 65 ? 13.048 37.892 2.126 1.00 0.00 65 CYS A O 11
ATOM 16365 N N . PRO A 1 66 ? 10.883 37.704 2.720 1.00 0.00 66 PRO A N 11
ATOM 16366 C CA . PRO A 1 66 ? 10.368 37.726 1.348 1.00 0.00 66 PRO A CA 11
ATOM 16367 C C . PRO A 1 66 ? 10.520 39.095 0.693 1.00 0.00 66 PRO A C 11
ATOM 16368 O O . PRO A 1 66 ? 10.937 39.199 -0.461 1.00 0.00 66 PRO A O 11
ATOM 16379 N N . LEU A 1 67 ? 10.182 40.142 1.437 1.00 0.00 67 LEU A N 11
ATOM 16380 C CA . LEU A 1 67 ? 10.282 41.506 0.929 1.00 0.00 67 LEU A CA 11
ATOM 16381 C C . LEU A 1 67 ? 11.631 41.739 0.256 1.00 0.00 67 LEU A C 11
ATOM 16382 O O . LEU A 1 67 ? 12.690 41.467 0.823 1.00 0.00 67 LEU A O 11
ATOM 16398 N N . PRO A 1 68 ? 11.595 42.256 -0.981 1.00 0.00 68 PRO A N 11
ATOM 16399 C CA . PRO A 1 68 ? 12.806 42.540 -1.756 1.00 0.00 68 PRO A CA 11
ATOM 16400 C C . PRO A 1 68 ? 13.600 43.710 -1.184 1.00 0.00 68 PRO A C 11
ATOM 16401 O O . PRO A 1 68 ? 14.829 43.676 -1.140 1.00 0.00 68 PRO A O 11
ATOM 16412 N N . GLY A 1 69 ? 12.888 44.744 -0.746 1.00 0.00 69 GLY A N 11
ATOM 16413 C CA . GLY A 1 69 ? 13.543 45.910 -0.182 1.00 0.00 69 GLY A CA 11
ATOM 16414 C C . GLY A 1 69 ? 14.010 45.681 1.242 1.00 0.00 69 GLY A C 11
ATOM 16415 O O . GLY A 1 69 ? 15.042 46.208 1.657 1.00 0.00 69 GLY A O 11
ATOM 16419 N N . CYS A 1 70 ? 13.247 44.894 1.993 1.00 0.00 70 CYS A N 11
ATOM 16420 C CA . CYS A 1 70 ? 13.585 44.597 3.380 1.00 0.00 70 CYS A CA 11
ATOM 16421 C C . CYS A 1 70 ? 14.879 43.792 3.464 1.00 0.00 70 CYS A C 11
ATOM 16422 O O . CYS A 1 70 ? 15.169 42.972 2.593 1.00 0.00 70 CYS A O 11
ATOM 16429 N N . ASN A 1 71 ? 15.652 44.033 4.518 1.00 0.00 71 ASN A N 11
ATOM 16430 C CA . ASN A 1 71 ? 16.914 43.330 4.716 1.00 0.00 71 ASN A CA 11
ATOM 16431 C C . ASN A 1 71 ? 16.710 42.068 5.548 1.00 0.00 71 ASN A C 11
ATOM 16432 O O . ASN A 1 71 ? 17.304 41.027 5.271 1.00 0.00 71 ASN A O 11
ATOM 16443 N N . GLY A 1 72 ? 15.864 42.168 6.569 1.00 0.00 72 GLY A N 11
ATOM 16444 C CA . GLY A 1 72 ? 15.595 41.028 7.425 1.00 0.00 72 GLY A CA 11
ATOM 16445 C C . GLY A 1 72 ? 16.109 41.229 8.837 1.00 0.00 72 GLY A C 11
ATOM 16446 O O . GLY A 1 72 ? 16.402 40.263 9.543 1.00 0.00 72 GLY A O 11
ATOM 16450 N N . LEU A 1 73 ? 16.219 42.487 9.250 1.00 0.00 73 LEU A N 11
ATOM 16451 C CA . LEU A 1 73 ? 16.703 42.813 10.588 1.00 0.00 73 LEU A CA 11
ATOM 16452 C C . LEU A 1 73 ? 15.663 43.617 11.361 1.00 0.00 73 LEU A C 11
ATOM 16453 O O . LEU A 1 73 ? 15.469 44.805 11.110 1.00 0.00 73 LEU A O 11
ATOM 16469 N N . GLY A 1 74 ? 14.997 42.959 12.306 1.00 0.00 74 GLY A N 11
ATOM 16470 C CA . GLY A 1 74 ? 13.986 43.629 13.104 1.00 0.00 74 GLY A CA 11
ATOM 16471 C C . GLY A 1 74 ? 12.764 42.763 13.338 1.00 0.00 74 GLY A C 11
ATOM 16472 O O . GLY A 1 74 ? 12.722 41.609 12.912 1.00 0.00 74 GLY A O 11
ATOM 16476 N N . HIS A 1 75 ? 11.767 43.321 14.017 1.00 0.00 75 HIS A N 11
ATOM 16477 C CA . HIS A 1 75 ? 10.538 42.591 14.308 1.00 0.00 75 HIS A CA 11
ATOM 16478 C C . HIS A 1 75 ? 9.374 43.553 14.528 1.00 0.00 75 HIS A C 11
ATOM 16479 O O . HIS A 1 75 ? 9.551 44.645 15.067 1.00 0.00 75 HIS A O 11
ATOM 16493 N N . VAL A 1 76 ? 8.183 43.139 14.106 1.00 0.00 76 VAL A N 11
ATOM 16494 C CA . VAL A 1 76 ? 6.990 43.964 14.257 1.00 0.00 76 VAL A CA 11
ATOM 16495 C C . VAL A 1 76 ? 6.682 44.221 15.727 1.00 0.00 76 VAL A C 11
ATOM 16496 O O . VAL A 1 76 ? 6.189 45.287 16.091 1.00 0.00 76 VAL A O 11
ATOM 16509 N N . ASN A 1 77 ? 6.978 43.235 16.569 1.00 0.00 77 ASN A N 11
ATOM 16510 C CA . ASN A 1 77 ? 6.732 43.355 18.002 1.00 0.00 77 ASN A CA 11
ATOM 16511 C C . ASN A 1 77 ? 7.754 44.281 18.654 1.00 0.00 77 ASN A C 11
ATOM 16512 O O . ASN A 1 77 ? 7.745 44.475 19.868 1.00 0.00 77 ASN A O 11
ATOM 16523 N N . ASN A 1 78 ? 8.635 44.849 17.836 1.00 0.00 78 ASN A N 11
ATOM 16524 C CA . ASN A 1 78 ? 9.664 45.755 18.333 1.00 0.00 78 ASN A CA 11
ATOM 16525 C C . ASN A 1 78 ? 10.331 45.188 19.583 1.00 0.00 78 ASN A C 11
ATOM 16526 O O . ASN A 1 78 ? 10.515 45.892 20.576 1.00 0.00 78 ASN A O 11
ATOM 16537 N N . VAL A 1 79 ? 10.693 43.910 19.525 1.00 0.00 79 VAL A N 11
ATOM 16538 C CA . VAL A 1 79 ? 11.342 43.248 20.651 1.00 0.00 79 VAL A CA 11
ATOM 16539 C C . VAL A 1 79 ? 12.571 42.469 20.196 1.00 0.00 79 VAL A C 11
ATOM 16540 O O . VAL A 1 79 ? 13.538 42.322 20.944 1.00 0.00 79 VAL A O 11
ATOM 16553 N N . PHE A 1 80 ? 12.526 41.971 18.965 1.00 0.00 80 PHE A N 11
ATOM 16554 C CA . PHE A 1 80 ? 13.637 41.205 18.410 1.00 0.00 80 PHE A CA 11
ATOM 16555 C C . PHE A 1 80 ? 14.291 41.956 17.254 1.00 0.00 80 PHE A C 11
ATOM 16556 O O . PHE A 1 80 ? 13.716 42.896 16.704 1.00 0.00 80 PHE A O 11
ATOM 16573 N N . VAL A 1 81 ? 15.499 41.536 16.891 1.00 0.00 81 VAL A N 11
ATOM 16574 C CA . VAL A 1 81 ? 16.232 42.167 15.801 1.00 0.00 81 VAL A CA 11
ATOM 16575 C C . VAL A 1 81 ? 16.384 41.218 14.618 1.00 0.00 81 VAL A C 11
ATOM 16576 O O . VAL A 1 81 ? 17.317 41.341 13.823 1.00 0.00 81 VAL A O 11
ATOM 16589 N N . THR A 1 82 ? 15.460 40.268 14.505 1.00 0.00 82 THR A N 11
ATOM 16590 C CA . THR A 1 82 ? 15.491 39.296 13.420 1.00 0.00 82 THR A CA 11
ATOM 16591 C C . THR A 1 82 ? 14.089 38.805 13.082 1.00 0.00 82 THR A C 11
ATOM 16592 O O . THR A 1 82 ? 13.157 38.964 13.871 1.00 0.00 82 THR A O 11
ATOM 16603 N N . HIS A 1 83 ? 13.944 38.206 11.904 1.00 0.00 83 HIS A N 11
ATOM 16604 C CA . HIS A 1 83 ? 12.654 37.689 11.462 1.00 0.00 83 HIS A CA 11
ATOM 16605 C C . HIS A 1 83 ? 12.795 36.924 10.150 1.00 0.00 83 HIS A C 11
ATOM 16606 O O . HIS A 1 83 ? 13.647 37.245 9.321 1.00 0.00 83 HIS A O 11
ATOM 16620 N N . ARG A 1 84 ? 11.956 35.910 9.968 1.00 0.00 84 ARG A N 11
ATOM 16621 C CA . ARG A 1 84 ? 11.989 35.097 8.758 1.00 0.00 84 ARG A CA 11
ATOM 16622 C C . ARG A 1 84 ? 10.581 34.873 8.215 1.00 0.00 84 ARG A C 11
ATOM 16623 O O . ARG A 1 84 ? 10.280 33.817 7.658 1.00 0.00 84 ARG A O 11
ATOM 16644 N N . SER A 1 85 ? 9.722 35.874 8.382 1.00 0.00 85 SER A N 11
ATOM 16645 C CA . SER A 1 85 ? 8.344 35.784 7.912 1.00 0.00 85 SER A CA 11
ATOM 16646 C C . SER A 1 85 ? 7.656 37.144 7.986 1.00 0.00 85 SER A C 11
ATOM 16647 O O . SER A 1 85 ? 7.951 37.955 8.864 1.00 0.00 85 SER A O 11
ATOM 16655 N N . LEU A 1 86 ? 6.736 37.385 7.059 1.00 0.00 86 LEU A N 11
ATOM 16656 C CA . LEU A 1 86 ? 6.003 38.646 7.018 1.00 0.00 86 LEU A CA 11
ATOM 16657 C C . LEU A 1 86 ? 5.396 38.968 8.379 1.00 0.00 86 LEU A C 11
ATOM 16658 O O . LEU A 1 86 ? 5.442 40.110 8.837 1.00 0.00 86 LEU A O 11
ATOM 16674 N N . SER A 1 87 ? 4.829 37.953 9.023 1.00 0.00 87 SER A N 11
ATOM 16675 C CA . SER A 1 87 ? 4.211 38.128 10.333 1.00 0.00 87 SER A CA 11
ATOM 16676 C C . SER A 1 87 ? 5.178 38.796 11.305 1.00 0.00 87 SER A C 11
ATOM 16677 O O . SER A 1 87 ? 4.771 39.576 12.165 1.00 0.00 87 SER A O 11
ATOM 16685 N N . GLY A 1 88 ? 6.462 38.482 11.162 1.00 0.00 88 GLY A N 11
ATOM 16686 C CA . GLY A 1 88 ? 7.468 39.059 12.034 1.00 0.00 88 GLY A CA 11
ATOM 16687 C C . GLY A 1 88 ? 8.266 40.154 11.354 1.00 0.00 88 GLY A C 11
ATOM 16688 O O . GLY A 1 88 ? 9.246 40.654 11.907 1.00 0.00 88 GLY A O 11
ATOM 16692 N N . CYS A 1 89 ? 7.847 40.528 10.149 1.00 0.00 89 CYS A N 11
ATOM 16693 C CA . CYS A 1 89 ? 8.529 41.569 9.391 1.00 0.00 89 CYS A CA 11
ATOM 16694 C C . CYS A 1 89 ? 8.007 42.951 9.772 1.00 0.00 89 CYS A C 11
ATOM 16695 O O . CYS A 1 89 ? 6.853 43.298 9.518 1.00 0.00 89 CYS A O 11
ATOM 16702 N N . PRO A 1 90 ? 8.875 43.760 10.396 1.00 0.00 90 PRO A N 11
ATOM 16703 C CA . PRO A 1 90 ? 8.525 45.117 10.825 1.00 0.00 90 PRO A CA 11
ATOM 16704 C C . PRO A 1 90 ? 8.336 46.067 9.647 1.00 0.00 90 PRO A C 11
ATOM 16705 O O . PRO A 1 90 ? 7.353 46.806 9.584 1.00 0.00 90 PRO A O 11
ATOM 16716 N N . LEU A 1 91 ? 9.283 46.042 8.716 1.00 0.00 91 LEU A N 11
ATOM 16717 C CA . LEU A 1 91 ? 9.221 46.901 7.539 1.00 0.00 91 LEU A CA 11
ATOM 16718 C C . LEU A 1 91 ? 7.889 46.736 6.814 1.00 0.00 91 LEU A C 11
ATOM 16719 O O . LEU A 1 91 ? 7.303 47.709 6.342 1.00 0.00 91 LEU A O 11
ATOM 16735 N N . ASN A 1 92 ? 7.417 45.496 6.731 1.00 0.00 92 ASN A N 11
ATOM 16736 C CA . ASN A 1 92 ? 6.153 45.203 6.065 1.00 0.00 92 ASN A CA 11
ATOM 16737 C C . ASN A 1 92 ? 4.990 45.888 6.778 1.00 0.00 92 ASN A C 11
ATOM 16738 O O . ASN A 1 92 ? 4.337 46.768 6.218 1.00 0.00 92 ASN A O 11
ATOM 16749 N N . ALA A 1 93 ? 4.739 45.478 8.017 1.00 0.00 93 ALA A N 11
ATOM 16750 C CA . ALA A 1 93 ? 3.658 46.053 8.807 1.00 0.00 93 ALA A CA 11
ATOM 16751 C C . ALA A 1 93 ? 3.534 47.553 8.558 1.00 0.00 93 ALA A C 11
ATOM 16752 O O . ALA A 1 93 ? 2.434 48.105 8.582 1.00 0.00 93 ALA A O 11
ATOM 16759 N N . GLN A 1 94 ? 4.667 48.204 8.320 1.00 0.00 94 GLN A N 11
ATOM 16760 C CA . GLN A 1 94 ? 4.684 49.641 8.069 1.00 0.00 94 GLN A CA 11
ATOM 16761 C C . GLN A 1 94 ? 4.130 49.957 6.683 1.00 0.00 94 GLN A C 11
ATOM 16762 O O . GLN A 1 94 ? 3.310 50.861 6.523 1.00 0.00 94 GLN A O 11
ATOM 16776 N N . VAL A 1 95 ? 4.582 49.206 5.684 1.00 0.00 95 VAL A N 11
ATOM 16777 C CA . VAL A 1 95 ? 4.131 49.405 4.313 1.00 0.00 95 VAL A CA 11
ATOM 16778 C C . VAL A 1 95 ? 2.655 49.054 4.163 1.00 0.00 95 VAL A C 11
ATOM 16779 O O . VAL A 1 95 ? 1.901 49.768 3.501 1.00 0.00 95 VAL A O 11
ATOM 16792 N N . ILE A 1 96 ? 2.250 47.950 4.781 1.00 0.00 96 ILE A N 11
ATOM 16793 C CA . ILE A 1 96 ? 0.863 47.504 4.718 1.00 0.00 96 ILE A CA 11
ATOM 16794 C C . ILE A 1 96 ? -0.093 48.691 4.661 1.00 0.00 96 ILE A C 11
ATOM 16795 O O . ILE A 1 96 ? -0.926 48.788 3.759 1.00 0.00 96 ILE A O 11
ATOM 16811 N N . LYS A 1 97 ? 0.033 49.593 5.629 1.00 0.00 97 LYS A N 11
ATOM 16812 C CA . LYS A 1 97 ? -0.817 50.776 5.688 1.00 0.00 97 LYS A CA 11
ATOM 16813 C C . LYS A 1 97 ? -2.239 50.446 5.246 1.00 0.00 97 LYS A C 11
ATOM 16814 O O . LYS A 1 97 ? -2.788 51.091 4.352 1.00 0.00 97 LYS A O 11
ATOM 16833 N N . LYS A 1 98 ? -2.833 49.440 5.879 1.00 0.00 98 LYS A N 11
ATOM 16834 C CA . LYS A 1 98 ? -4.192 49.026 5.554 1.00 0.00 98 LYS A CA 11
ATOM 16835 C C . LYS A 1 98 ? -4.748 48.093 6.625 1.00 0.00 98 LYS A C 11
ATOM 16836 O O . LYS A 1 98 ? -4.086 47.141 7.037 1.00 0.00 98 LYS A O 11
ATOM 16855 N N . GLY A 1 99 ? -5.969 48.372 7.072 1.00 0.00 99 GLY A N 11
ATOM 16856 C CA . GLY A 1 99 ? -6.593 47.547 8.090 1.00 0.00 99 GLY A CA 11
ATOM 16857 C C . GLY A 1 99 ? -6.923 48.328 9.346 1.00 0.00 99 GLY A C 11
ATOM 16858 O O . GLY A 1 99 ? -6.805 49.553 9.374 1.00 0.00 99 GLY A O 11
ATOM 16862 N N . LYS A 1 100 ? -7.341 47.619 10.389 1.00 0.00 100 LYS A N 11
ATOM 16863 C CA . LYS A 1 100 ? -7.690 48.252 11.655 1.00 0.00 100 LYS A CA 11
ATOM 16864 C C . LYS A 1 100 ? -6.859 47.678 12.798 1.00 0.00 100 LYS A C 11
ATOM 16865 O O . LYS A 1 100 ? -6.477 46.508 12.775 1.00 0.00 100 LYS A O 11
ATOM 16884 N N . VAL A 1 101 ? -6.582 48.509 13.798 1.00 0.00 101 VAL A N 11
ATOM 16885 C CA . VAL A 1 101 ? -5.798 48.084 14.952 1.00 0.00 101 VAL A CA 11
ATOM 16886 C C . VAL A 1 101 ? -6.693 47.820 16.157 1.00 0.00 101 VAL A C 11
ATOM 16887 O O . VAL A 1 101 ? -6.219 47.415 17.219 1.00 0.00 101 VAL A O 11
ATOM 16900 N N . SER A 1 102 ? -7.991 48.053 15.986 1.00 0.00 102 SER A N 11
ATOM 16901 C CA . SER A 1 102 ? -8.953 47.844 17.062 1.00 0.00 102 SER A CA 11
ATOM 16902 C C . SER A 1 102 ? -9.865 46.661 16.752 1.00 0.00 102 SER A C 11
ATOM 16903 O O . SER A 1 102 ? -10.970 46.833 16.237 1.00 0.00 102 SER A O 11
ATOM 16911 N N . SER A 1 103 ? -9.394 45.459 17.070 1.00 0.00 103 SER A N 11
ATOM 16912 C CA . SER A 1 103 ? -10.165 44.246 16.823 1.00 0.00 103 SER A CA 11
ATOM 16913 C C . SER A 1 103 ? -10.231 43.380 18.077 1.00 0.00 103 SER A C 11
ATOM 16914 O O . SER A 1 103 ? -9.440 42.454 18.249 1.00 0.00 103 SER A O 11
ATOM 16922 N N . GLY A 1 104 ? -11.183 43.689 18.953 1.00 0.00 104 GLY A N 11
ATOM 16923 C CA . GLY A 1 104 ? -11.337 42.930 20.180 1.00 0.00 104 GLY A CA 11
ATOM 16924 C C . GLY A 1 104 ? -12.633 43.247 20.900 1.00 0.00 104 GLY A C 11
ATOM 16925 O O . GLY A 1 104 ? -13.576 42.455 20.903 1.00 0.00 104 GLY A O 11
ATOM 16929 N N . PRO A 1 105 ? -12.691 44.430 21.529 1.00 0.00 105 PRO A N 11
ATOM 16930 C CA . PRO A 1 105 ? -13.876 44.876 22.268 1.00 0.00 105 PRO A CA 11
ATOM 16931 C C . PRO A 1 105 ? -15.047 45.199 21.346 1.00 0.00 105 PRO A C 11
ATOM 16932 O O . PRO A 1 105 ? -14.867 45.793 20.283 1.00 0.00 105 PRO A O 11
ATOM 16943 N N . SER A 1 106 ? -16.246 44.803 21.759 1.00 0.00 106 SER A N 11
ATOM 16944 C CA . SER A 1 106 ? -17.447 45.047 20.968 1.00 0.00 106 SER A CA 11
ATOM 16945 C C . SER A 1 106 ? -18.441 45.907 21.742 1.00 0.00 106 SER A C 11
ATOM 16946 O O . SER A 1 106 ? -19.644 45.646 21.731 1.00 0.00 106 SER A O 11
ATOM 16954 N N . SER A 1 107 ? -17.930 46.934 22.412 1.00 0.00 107 SER A N 11
ATOM 16955 C CA . SER A 1 107 ? -18.771 47.831 23.195 1.00 0.00 107 SER A CA 11
ATOM 16956 C C . SER A 1 107 ? -18.561 49.282 22.770 1.00 0.00 107 SER A C 11
ATOM 16957 O O . SER A 1 107 ? -19.506 49.971 22.388 1.00 0.00 107 SER A O 11
ATOM 16965 N N . GLY A 1 108 ? -17.314 49.738 22.839 1.00 0.00 108 GLY A N 11
ATOM 16966 C CA . GLY A 1 108 ? -17.001 51.103 22.459 1.00 0.00 108 GLY A CA 11
ATOM 16967 C C . GLY A 1 108 ? -16.071 51.781 23.445 1.00 0.00 108 GLY A C 11
ATOM 16968 O O . GLY A 1 108 ? -16.552 52.411 24.386 1.00 0.00 108 GLY A O 11
ATOM 16974 N N . GLY A 1 1 ? -39.078 10.212 -14.518 1.00 0.00 1 GLY A N 12
ATOM 16975 C CA . GLY A 1 1 ? -38.426 10.533 -13.262 1.00 0.00 1 GLY A CA 12
ATOM 16976 C C . GLY A 1 1 ? -36.915 10.477 -13.363 1.00 0.00 1 GLY A C 12
ATOM 16977 O O . GLY A 1 1 ? -36.362 10.376 -14.459 1.00 0.00 1 GLY A O 12
ATOM 16981 N N . SER A 1 2 ? -36.244 10.544 -12.218 1.00 0.00 2 SER A N 12
ATOM 16982 C CA . SER A 1 2 ? -34.786 10.506 -12.182 1.00 0.00 2 SER A CA 12
ATOM 16983 C C . SER A 1 2 ? -34.283 10.315 -10.755 1.00 0.00 2 SER A C 12
ATOM 16984 O O . SER A 1 2 ? -35.022 10.519 -9.792 1.00 0.00 2 SER A O 12
ATOM 16992 N N . SER A 1 3 ? -33.019 9.923 -10.627 1.00 0.00 3 SER A N 12
ATOM 16993 C CA . SER A 1 3 ? -32.416 9.701 -9.318 1.00 0.00 3 SER A CA 12
ATOM 16994 C C . SER A 1 3 ? -31.165 10.557 -9.144 1.00 0.00 3 SER A C 12
ATOM 16995 O O . SER A 1 3 ? -30.741 11.252 -10.067 1.00 0.00 3 SER A O 12
ATOM 17003 N N . GLY A 1 4 ? -30.578 10.500 -7.952 1.00 0.00 4 GLY A N 12
ATOM 17004 C CA . GLY A 1 4 ? -29.381 11.274 -7.678 1.00 0.00 4 GLY A CA 12
ATOM 17005 C C . GLY A 1 4 ? -28.364 10.499 -6.864 1.00 0.00 4 GLY A C 12
ATOM 17006 O O . GLY A 1 4 ? -28.613 9.361 -6.468 1.00 0.00 4 GLY A O 12
ATOM 17010 N N . SER A 1 5 ? -27.213 11.117 -6.614 1.00 0.00 5 SER A N 12
ATOM 17011 C CA . SER A 1 5 ? -26.152 10.476 -5.847 1.00 0.00 5 SER A CA 12
ATOM 17012 C C . SER A 1 5 ? -25.515 11.461 -4.872 1.00 0.00 5 SER A C 12
ATOM 17013 O O . SER A 1 5 ? -25.499 12.668 -5.114 1.00 0.00 5 SER A O 12
ATOM 17021 N N . SER A 1 6 ? -24.991 10.937 -3.769 1.00 0.00 6 SER A N 12
ATOM 17022 C CA . SER A 1 6 ? -24.355 11.770 -2.754 1.00 0.00 6 SER A CA 12
ATOM 17023 C C . SER A 1 6 ? -22.849 11.526 -2.717 1.00 0.00 6 SER A C 12
ATOM 17024 O O . SER A 1 6 ? -22.055 12.441 -2.931 1.00 0.00 6 SER A O 12
ATOM 17032 N N . GLY A 1 7 ? -22.464 10.284 -2.442 1.00 0.00 7 GLY A N 12
ATOM 17033 C CA . GLY A 1 7 ? -21.055 9.940 -2.381 1.00 0.00 7 GLY A CA 12
ATOM 17034 C C . GLY A 1 7 ? -20.827 8.504 -1.955 1.00 0.00 7 GLY A C 12
ATOM 17035 O O . GLY A 1 7 ? -21.478 7.993 -1.043 1.00 0.00 7 GLY A O 12
ATOM 17039 N N . PRO A 1 8 ? -19.882 7.827 -2.625 1.00 0.00 8 PRO A N 12
ATOM 17040 C CA . PRO A 1 8 ? -19.549 6.430 -2.328 1.00 0.00 8 PRO A CA 12
ATOM 17041 C C . PRO A 1 8 ? -18.845 6.275 -0.984 1.00 0.00 8 PRO A C 12
ATOM 17042 O O . PRO A 1 8 ? -18.711 7.238 -0.229 1.00 0.00 8 PRO A O 12
ATOM 17053 N N . GLU A 1 9 ? -18.398 5.058 -0.693 1.00 0.00 9 GLU A N 12
ATOM 17054 C CA . GLU A 1 9 ? -17.708 4.778 0.562 1.00 0.00 9 GLU A CA 12
ATOM 17055 C C . GLU A 1 9 ? -16.490 3.890 0.326 1.00 0.00 9 GLU A C 12
ATOM 17056 O O . GLU A 1 9 ? -16.534 2.956 -0.475 1.00 0.00 9 GLU A O 12
ATOM 17068 N N . LEU A 1 10 ? -15.403 4.189 1.029 1.00 0.00 10 LEU A N 12
ATOM 17069 C CA . LEU A 1 10 ? -14.171 3.419 0.898 1.00 0.00 10 LEU A CA 12
ATOM 17070 C C . LEU A 1 10 ? -13.527 3.185 2.260 1.00 0.00 10 LEU A C 12
ATOM 17071 O O . LEU A 1 10 ? -13.586 4.042 3.142 1.00 0.00 10 LEU A O 12
ATOM 17087 N N . LYS A 1 11 ? -12.909 2.021 2.425 1.00 0.00 11 LYS A N 12
ATOM 17088 C CA . LYS A 1 11 ? -12.249 1.674 3.679 1.00 0.00 11 LYS A CA 12
ATOM 17089 C C . LYS A 1 11 ? -10.887 1.040 3.419 1.00 0.00 11 LYS A C 12
ATOM 17090 O O . LYS A 1 11 ? -10.634 0.507 2.338 1.00 0.00 11 LYS A O 12
ATOM 17109 N N . CYS A 1 12 ? -10.012 1.099 4.418 1.00 0.00 12 CYS A N 12
ATOM 17110 C CA . CYS A 1 12 ? -8.675 0.529 4.299 1.00 0.00 12 CYS A CA 12
ATOM 17111 C C . CYS A 1 12 ? -8.704 -0.760 3.482 1.00 0.00 12 CYS A C 12
ATOM 17112 O O . CYS A 1 12 ? -9.036 -1.834 3.984 1.00 0.00 12 CYS A O 12
ATOM 17119 N N . PRO A 1 13 ? -8.348 -0.652 2.194 1.00 0.00 13 PRO A N 12
ATOM 17120 C CA . PRO A 1 13 ? -8.324 -1.799 1.281 1.00 0.00 13 PRO A CA 12
ATOM 17121 C C . PRO A 1 13 ? -7.203 -2.779 1.610 1.00 0.00 13 PRO A C 12
ATOM 17122 O O . PRO A 1 13 ? -7.080 -3.831 0.983 1.00 0.00 13 PRO A O 12
ATOM 17133 N N . VAL A 1 14 ? -6.387 -2.427 2.599 1.00 0.00 14 VAL A N 12
ATOM 17134 C CA . VAL A 1 14 ? -5.277 -3.277 3.013 1.00 0.00 14 VAL A CA 12
ATOM 17135 C C . VAL A 1 14 ? -5.765 -4.440 3.869 1.00 0.00 14 VAL A C 12
ATOM 17136 O O . VAL A 1 14 ? -6.321 -4.238 4.949 1.00 0.00 14 VAL A O 12
ATOM 17149 N N . ILE A 1 15 ? -5.552 -5.657 3.380 1.00 0.00 15 ILE A N 12
ATOM 17150 C CA . ILE A 1 15 ? -5.969 -6.853 4.101 1.00 0.00 15 ILE A CA 12
ATOM 17151 C C . ILE A 1 15 ? -5.284 -6.942 5.461 1.00 0.00 15 ILE A C 12
ATOM 17152 O O . ILE A 1 15 ? -4.185 -6.422 5.649 1.00 0.00 15 ILE A O 12
ATOM 17168 N N . GLY A 1 16 ? -5.941 -7.607 6.407 1.00 0.00 16 GLY A N 12
ATOM 17169 C CA . GLY A 1 16 ? -5.379 -7.754 7.737 1.00 0.00 16 GLY A CA 12
ATOM 17170 C C . GLY A 1 16 ? -5.591 -6.522 8.595 1.00 0.00 16 GLY A C 12
ATOM 17171 O O . GLY A 1 16 ? -5.837 -6.629 9.797 1.00 0.00 16 GLY A O 12
ATOM 17175 N N . CYS A 1 17 ? -5.496 -5.349 7.978 1.00 0.00 17 CYS A N 12
ATOM 17176 C CA . CYS A 1 17 ? -5.677 -4.092 8.693 1.00 0.00 17 CYS A CA 12
ATOM 17177 C C . CYS A 1 17 ? -7.153 -3.841 8.988 1.00 0.00 17 CYS A C 12
ATOM 17178 O O . CYS A 1 17 ? -8.025 -4.219 8.205 1.00 0.00 17 CYS A O 12
ATOM 17185 N N . ASP A 1 18 ? -7.424 -3.203 10.120 1.00 0.00 18 ASP A N 12
ATOM 17186 C CA . ASP A 1 18 ? -8.794 -2.900 10.519 1.00 0.00 18 ASP A CA 12
ATOM 17187 C C . ASP A 1 18 ? -9.055 -1.398 10.469 1.00 0.00 18 ASP A C 12
ATOM 17188 O O . ASP A 1 18 ? -9.872 -0.875 11.226 1.00 0.00 18 ASP A O 12
ATOM 17197 N N . GLY A 1 19 ? -8.354 -0.710 9.573 1.00 0.00 19 GLY A N 12
ATOM 17198 C CA . GLY A 1 19 ? -8.523 0.726 9.443 1.00 0.00 19 GLY A CA 12
ATOM 17199 C C . GLY A 1 19 ? -8.417 1.445 10.773 1.00 0.00 19 GLY A C 12
ATOM 17200 O O . GLY A 1 19 ? -9.280 2.251 11.120 1.00 0.00 19 GLY A O 12
ATOM 17204 N N . GLN A 1 20 ? -7.357 1.153 11.519 1.00 0.00 20 GLN A N 12
ATOM 17205 C CA . GLN A 1 20 ? -7.144 1.776 12.820 1.00 0.00 20 GLN A CA 12
ATOM 17206 C C . GLN A 1 20 ? -5.861 2.601 12.824 1.00 0.00 20 GLN A C 12
ATOM 17207 O O . GLN A 1 20 ? -4.826 2.161 12.323 1.00 0.00 20 GLN A O 12
ATOM 17221 N N . GLY A 1 21 ? -5.936 3.801 13.392 1.00 0.00 21 GLY A N 12
ATOM 17222 C CA . GLY A 1 21 ? -4.774 4.668 13.450 1.00 0.00 21 GLY A CA 12
ATOM 17223 C C . GLY A 1 21 ? -4.589 5.476 12.180 1.00 0.00 21 GLY A C 12
ATOM 17224 O O . GLY A 1 21 ? -5.475 5.513 11.325 1.00 0.00 21 GLY A O 12
ATOM 17228 N N . HIS A 1 22 ? -3.437 6.126 12.057 1.00 0.00 22 HIS A N 12
ATOM 17229 C CA . HIS A 1 22 ? -3.139 6.939 10.882 1.00 0.00 22 HIS A CA 12
ATOM 17230 C C . HIS A 1 22 ? -1.642 6.947 10.592 1.00 0.00 22 HIS A C 12
ATOM 17231 O O . HIS A 1 22 ? -0.830 7.226 11.475 1.00 0.00 22 HIS A O 12
ATOM 17245 N N . ILE A 1 23 ? -1.283 6.637 9.351 1.00 0.00 23 ILE A N 12
ATOM 17246 C CA . ILE A 1 23 ? 0.117 6.609 8.945 1.00 0.00 23 ILE A CA 12
ATOM 17247 C C . ILE A 1 23 ? 0.898 7.750 9.588 1.00 0.00 23 ILE A C 12
ATOM 17248 O O . ILE A 1 23 ? 2.054 7.582 9.978 1.00 0.00 23 ILE A O 12
ATOM 17264 N N . SER A 1 24 ? 0.259 8.911 9.696 1.00 0.00 24 SER A N 12
ATOM 17265 C CA . SER A 1 24 ? 0.895 10.081 10.291 1.00 0.00 24 SER A CA 12
ATOM 17266 C C . SER A 1 24 ? 1.027 9.919 11.802 1.00 0.00 24 SER A C 12
ATOM 17267 O O . SER A 1 24 ? 2.055 10.257 12.386 1.00 0.00 24 SER A O 12
ATOM 17275 N N . GLY A 1 25 ? -0.024 9.399 12.429 1.00 0.00 25 GLY A N 12
ATOM 17276 C CA . GLY A 1 25 ? -0.007 9.201 13.866 1.00 0.00 25 GLY A CA 12
ATOM 17277 C C . GLY A 1 25 ? -0.999 10.092 14.586 1.00 0.00 25 GLY A C 12
ATOM 17278 O O . GLY A 1 25 ? -1.617 9.680 15.568 1.00 0.00 25 GLY A O 12
ATOM 17282 N N . LYS A 1 26 ? -1.151 11.319 14.100 1.00 0.00 26 LYS A N 12
ATOM 17283 C CA . LYS A 1 26 ? -2.075 12.273 14.703 1.00 0.00 26 LYS A CA 12
ATOM 17284 C C . LYS A 1 26 ? -3.482 11.690 14.784 1.00 0.00 26 LYS A C 12
ATOM 17285 O O . LYS A 1 26 ? -4.073 11.618 15.862 1.00 0.00 26 LYS A O 12
ATOM 17304 N N . TYR A 1 27 ? -4.012 11.276 13.639 1.00 0.00 27 TYR A N 12
ATOM 17305 C CA . TYR A 1 27 ? -5.351 10.700 13.581 1.00 0.00 27 TYR A CA 12
ATOM 17306 C C . TYR A 1 27 ? -5.347 9.260 14.083 1.00 0.00 27 TYR A C 12
ATOM 17307 O O . TYR A 1 27 ? -4.382 8.521 13.881 1.00 0.00 27 TYR A O 12
ATOM 17325 N N . THR A 1 28 ? -6.434 8.865 14.738 1.00 0.00 28 THR A N 12
ATOM 17326 C CA . THR A 1 28 ? -6.558 7.514 15.270 1.00 0.00 28 THR A CA 12
ATOM 17327 C C . THR A 1 28 ? -7.473 6.662 14.399 1.00 0.00 28 THR A C 12
ATOM 17328 O O . THR A 1 28 ? -8.239 5.841 14.904 1.00 0.00 28 THR A O 12
ATOM 17339 N N . SER A 1 29 ? -7.388 6.861 13.088 1.00 0.00 29 SER A N 12
ATOM 17340 C CA . SER A 1 29 ? -8.212 6.112 12.146 1.00 0.00 29 SER A CA 12
ATOM 17341 C C . SER A 1 29 ? -7.825 6.439 10.707 1.00 0.00 29 SER A C 12
ATOM 17342 O O . SER A 1 29 ? -7.204 7.467 10.437 1.00 0.00 29 SER A O 12
ATOM 17350 N N . HIS A 1 30 ? -8.197 5.555 9.785 1.00 0.00 30 HIS A N 12
ATOM 17351 C CA . HIS A 1 30 ? -7.890 5.749 8.373 1.00 0.00 30 HIS A CA 12
ATOM 17352 C C . HIS A 1 30 ? -8.796 4.888 7.497 1.00 0.00 30 HIS A C 12
ATOM 17353 O O . HIS A 1 30 ? -9.218 3.805 7.901 1.00 0.00 30 HIS A O 12
ATOM 17367 N N . ARG A 1 31 ? -9.090 5.378 6.297 1.00 0.00 31 ARG A N 12
ATOM 17368 C CA . ARG A 1 31 ? -9.947 4.654 5.366 1.00 0.00 31 ARG A CA 12
ATOM 17369 C C . ARG A 1 31 ? -9.350 4.659 3.961 1.00 0.00 31 ARG A C 12
ATOM 17370 O O . ARG A 1 31 ? -10.066 4.520 2.969 1.00 0.00 31 ARG A O 12
ATOM 17391 N N . THR A 1 32 ? -8.033 4.822 3.885 1.00 0.00 32 THR A N 12
ATOM 17392 C CA . THR A 1 32 ? -7.339 4.847 2.603 1.00 0.00 32 THR A CA 12
ATOM 17393 C C . THR A 1 32 ? -5.919 4.309 2.735 1.00 0.00 32 THR A C 12
ATOM 17394 O O . THR A 1 32 ? -5.205 4.641 3.681 1.00 0.00 32 THR A O 12
ATOM 17405 N N . ALA A 1 33 ? -5.515 3.477 1.781 1.00 0.00 33 ALA A N 12
ATOM 17406 C CA . ALA A 1 33 ? -4.179 2.895 1.790 1.00 0.00 33 ALA A CA 12
ATOM 17407 C C . ALA A 1 33 ? -3.117 3.962 2.031 1.00 0.00 33 ALA A C 12
ATOM 17408 O O . ALA A 1 33 ? -2.178 3.755 2.799 1.00 0.00 33 ALA A O 12
ATOM 17415 N N . SER A 1 34 ? -3.272 5.104 1.369 1.00 0.00 34 SER A N 12
ATOM 17416 C CA . SER A 1 34 ? -2.323 6.203 1.507 1.00 0.00 34 SER A CA 12
ATOM 17417 C C . SER A 1 34 ? -2.139 6.579 2.974 1.00 0.00 34 SER A C 12
ATOM 17418 O O . SER A 1 34 ? -1.030 6.880 3.415 1.00 0.00 34 SER A O 12
ATOM 17426 N N . GLY A 1 35 ? -3.235 6.561 3.726 1.00 0.00 35 GLY A N 12
ATOM 17427 C CA . GLY A 1 35 ? -3.175 6.903 5.135 1.00 0.00 35 GLY A CA 12
ATOM 17428 C C . GLY A 1 35 ? -3.138 5.678 6.027 1.00 0.00 35 GLY A C 12
ATOM 17429 O O . GLY A 1 35 ? -3.329 5.778 7.240 1.00 0.00 35 GLY A O 12
ATOM 17433 N N . CYS A 1 36 ? -2.894 4.518 5.427 1.00 0.00 36 CYS A N 12
ATOM 17434 C CA . CYS A 1 36 ? -2.836 3.267 6.175 1.00 0.00 36 CYS A CA 12
ATOM 17435 C C . CYS A 1 36 ? -1.472 3.093 6.838 1.00 0.00 36 CYS A C 12
ATOM 17436 O O . CYS A 1 36 ? -0.455 2.884 6.177 1.00 0.00 36 CYS A O 12
ATOM 17443 N N . PRO A 1 37 ? -1.450 3.181 8.176 1.00 0.00 37 PRO A N 12
ATOM 17444 C CA . PRO A 1 37 ? -0.219 3.036 8.958 1.00 0.00 37 PRO A CA 12
ATOM 17445 C C . PRO A 1 37 ? 0.311 1.606 8.946 1.00 0.00 37 PRO A C 12
ATOM 17446 O O . PRO A 1 37 ? 1.516 1.379 9.054 1.00 0.00 37 PRO A O 12
ATOM 17457 N N . LEU A 1 38 ? -0.597 0.645 8.813 1.00 0.00 38 LEU A N 12
ATOM 17458 C CA . LEU A 1 38 ? -0.221 -0.764 8.785 1.00 0.00 38 LEU A CA 12
ATOM 17459 C C . LEU A 1 38 ? 0.513 -1.107 7.493 1.00 0.00 38 LEU A C 12
ATOM 17460 O O . LEU A 1 38 ? 1.403 -1.956 7.479 1.00 0.00 38 LEU A O 12
ATOM 17476 N N . ALA A 1 39 ? 0.134 -0.439 6.408 1.00 0.00 39 ALA A N 12
ATOM 17477 C CA . ALA A 1 39 ? 0.758 -0.669 5.112 1.00 0.00 39 ALA A CA 12
ATOM 17478 C C . ALA A 1 39 ? 2.215 -0.217 5.116 1.00 0.00 39 ALA A C 12
ATOM 17479 O O . ALA A 1 39 ? 3.047 -0.766 4.394 1.00 0.00 39 ALA A O 12
ATOM 17486 N N . ALA A 1 40 ? 2.515 0.787 5.932 1.00 0.00 40 ALA A N 12
ATOM 17487 C CA . ALA A 1 40 ? 3.871 1.312 6.031 1.00 0.00 40 ALA A CA 12
ATOM 17488 C C . ALA A 1 40 ? 4.826 0.265 6.594 1.00 0.00 40 ALA A C 12
ATOM 17489 O O . ALA A 1 40 ? 5.886 0.006 6.025 1.00 0.00 40 ALA A O 12
ATOM 17496 N N . LYS A 1 41 ? 4.444 -0.335 7.716 1.00 0.00 41 LYS A N 12
ATOM 17497 C CA . LYS A 1 41 ? 5.265 -1.355 8.357 1.00 0.00 41 LYS A CA 12
ATOM 17498 C C . LYS A 1 41 ? 5.805 -2.344 7.329 1.00 0.00 41 LYS A C 12
ATOM 17499 O O . LYS A 1 41 ? 6.914 -2.858 7.472 1.00 0.00 41 LYS A O 12
ATOM 17518 N N . ARG A 1 42 ? 5.015 -2.604 6.293 1.00 0.00 42 ARG A N 12
ATOM 17519 C CA . ARG A 1 42 ? 5.414 -3.531 5.241 1.00 0.00 42 ARG A CA 12
ATOM 17520 C C . ARG A 1 42 ? 6.164 -2.802 4.130 1.00 0.00 42 ARG A C 12
ATOM 17521 O O . ARG A 1 42 ? 7.105 -3.340 3.548 1.00 0.00 42 ARG A O 12
ATOM 17542 N N . GLN A 1 43 ? 5.739 -1.576 3.842 1.00 0.00 43 GLN A N 12
ATOM 17543 C CA . GLN A 1 43 ? 6.369 -0.775 2.800 1.00 0.00 43 GLN A CA 12
ATOM 17544 C C . GLN A 1 43 ? 7.866 -0.630 3.055 1.00 0.00 43 GLN A C 12
ATOM 17545 O O . GLN A 1 43 ? 8.680 -0.784 2.144 1.00 0.00 43 GLN A O 12
ATOM 17559 N N . LYS A 1 44 ? 8.222 -0.332 4.300 1.00 0.00 44 LYS A N 12
ATOM 17560 C CA . LYS A 1 44 ? 9.621 -0.167 4.677 1.00 0.00 44 LYS A CA 12
ATOM 17561 C C . LYS A 1 44 ? 10.428 -1.416 4.336 1.00 0.00 44 LYS A C 12
ATOM 17562 O O . LYS A 1 44 ? 10.058 -2.526 4.716 1.00 0.00 44 LYS A O 12
ATOM 17581 N N . GLU A 1 45 ? 11.531 -1.226 3.620 1.00 0.00 45 GLU A N 12
ATOM 17582 C CA . GLU A 1 45 ? 12.389 -2.338 3.230 1.00 0.00 45 GLU A CA 12
ATOM 17583 C C . GLU A 1 45 ? 13.651 -2.379 4.087 1.00 0.00 45 GLU A C 12
ATOM 17584 O O . GLU A 1 45 ? 14.117 -1.349 4.572 1.00 0.00 45 GLU A O 12
ATOM 17596 N N . ASN A 1 46 ? 14.197 -3.577 4.269 1.00 0.00 46 ASN A N 12
ATOM 17597 C CA . ASN A 1 46 ? 15.404 -3.753 5.068 1.00 0.00 46 ASN A CA 12
ATOM 17598 C C . ASN A 1 46 ? 15.413 -2.798 6.258 1.00 0.00 46 ASN A C 12
ATOM 17599 O O . ASN A 1 46 ? 16.362 -2.045 6.475 1.00 0.00 46 ASN A O 12
ATOM 17610 N N . PRO A 1 47 ? 14.330 -2.828 7.049 1.00 0.00 47 PRO A N 12
ATOM 17611 C CA . PRO A 1 47 ? 14.188 -1.973 8.231 1.00 0.00 47 PRO A CA 12
ATOM 17612 C C . PRO A 1 47 ? 15.140 -2.373 9.354 1.00 0.00 47 PRO A C 12
ATOM 17613 O O . PRO A 1 47 ? 15.225 -1.697 10.379 1.00 0.00 47 PRO A O 12
ATOM 17624 N N . LEU A 1 48 ? 15.854 -3.475 9.153 1.00 0.00 48 LEU A N 12
ATOM 17625 C CA . LEU A 1 48 ? 16.801 -3.965 10.148 1.00 0.00 48 LEU A CA 12
ATOM 17626 C C . LEU A 1 48 ? 17.456 -2.807 10.894 1.00 0.00 48 LEU A C 12
ATOM 17627 O O . LEU A 1 48 ? 18.153 -1.987 10.297 1.00 0.00 48 LEU A O 12
ATOM 17643 N N . ASN A 1 49 ? 17.228 -2.747 12.202 1.00 0.00 49 ASN A N 12
ATOM 17644 C CA . ASN A 1 49 ? 17.797 -1.690 13.029 1.00 0.00 49 ASN A CA 12
ATOM 17645 C C . ASN A 1 49 ? 18.727 -2.271 14.090 1.00 0.00 49 ASN A C 12
ATOM 17646 O O . ASN A 1 49 ? 19.838 -1.782 14.291 1.00 0.00 49 ASN A O 12
ATOM 17657 N N . GLY A 1 50 ? 18.264 -3.318 14.766 1.00 0.00 50 GLY A N 12
ATOM 17658 C CA . GLY A 1 50 ? 19.067 -3.949 15.798 1.00 0.00 50 GLY A CA 12
ATOM 17659 C C . GLY A 1 50 ? 18.645 -5.380 16.067 1.00 0.00 50 GLY A C 12
ATOM 17660 O O . GLY A 1 50 ? 18.205 -6.085 15.160 1.00 0.00 50 GLY A O 12
ATOM 17664 N N . ALA A 1 51 ? 18.781 -5.810 17.317 1.00 0.00 51 ALA A N 12
ATOM 17665 C CA . ALA A 1 51 ? 18.410 -7.166 17.703 1.00 0.00 51 ALA A CA 12
ATOM 17666 C C . ALA A 1 51 ? 16.920 -7.410 17.486 1.00 0.00 51 ALA A C 12
ATOM 17667 O O . ALA A 1 51 ? 16.109 -7.198 18.387 1.00 0.00 51 ALA A O 12
ATOM 17674 N N . SER A 1 52 ? 16.568 -7.857 16.285 1.00 0.00 52 SER A N 12
ATOM 17675 C CA . SER A 1 52 ? 15.175 -8.126 15.948 1.00 0.00 52 SER A CA 12
ATOM 17676 C C . SER A 1 52 ? 14.991 -9.578 15.516 1.00 0.00 52 SER A C 12
ATOM 17677 O O . SER A 1 52 ? 15.962 -10.316 15.348 1.00 0.00 52 SER A O 12
ATOM 17685 N N . LEU A 1 53 ? 13.738 -9.981 15.338 1.00 0.00 53 LEU A N 12
ATOM 17686 C CA . LEU A 1 53 ? 13.424 -11.345 14.926 1.00 0.00 53 LEU A CA 12
ATOM 17687 C C . LEU A 1 53 ? 14.293 -11.770 13.746 1.00 0.00 53 LEU A C 12
ATOM 17688 O O . LEU A 1 53 ? 14.247 -11.162 12.677 1.00 0.00 53 LEU A O 12
ATOM 17704 N N . SER A 1 54 ? 15.082 -12.821 13.948 1.00 0.00 54 SER A N 12
ATOM 17705 C CA . SER A 1 54 ? 15.963 -13.327 12.902 1.00 0.00 54 SER A CA 12
ATOM 17706 C C . SER A 1 54 ? 15.166 -14.069 11.833 1.00 0.00 54 SER A C 12
ATOM 17707 O O . SER A 1 54 ? 15.330 -13.822 10.638 1.00 0.00 54 SER A O 12
ATOM 17715 N N . TRP A 1 55 ? 14.303 -14.978 12.272 1.00 0.00 55 TRP A N 12
ATOM 17716 C CA . TRP A 1 55 ? 13.480 -15.756 11.353 1.00 0.00 55 TRP A CA 12
ATOM 17717 C C . TRP A 1 55 ? 12.307 -16.399 12.085 1.00 0.00 55 TRP A C 12
ATOM 17718 O O . TRP A 1 55 ? 12.425 -16.789 13.247 1.00 0.00 55 TRP A O 12
ATOM 17739 N N . LYS A 1 56 ? 11.174 -16.509 11.398 1.00 0.00 56 LYS A N 12
ATOM 17740 C CA . LYS A 1 56 ? 9.980 -17.106 11.982 1.00 0.00 56 LYS A CA 12
ATOM 17741 C C . LYS A 1 56 ? 9.911 -18.598 11.673 1.00 0.00 56 LYS A C 12
ATOM 17742 O O . LYS A 1 56 ? 10.296 -19.037 10.588 1.00 0.00 56 LYS A O 12
ATOM 17761 N N . LEU A 1 57 ? 9.418 -19.374 12.632 1.00 0.00 57 LEU A N 12
ATOM 17762 C CA . LEU A 1 57 ? 9.297 -20.818 12.461 1.00 0.00 57 LEU A CA 12
ATOM 17763 C C . LEU A 1 57 ? 7.846 -21.264 12.605 1.00 0.00 57 LEU A C 12
ATOM 17764 O O . LEU A 1 57 ? 7.564 -22.324 13.162 1.00 0.00 57 LEU A O 12
ATOM 17780 N N . ASN A 1 58 ? 6.928 -20.448 12.097 1.00 0.00 58 ASN A N 12
ATOM 17781 C CA . ASN A 1 58 ? 5.505 -20.759 12.167 1.00 0.00 58 ASN A CA 12
ATOM 17782 C C . ASN A 1 58 ? 5.247 -22.215 11.790 1.00 0.00 58 ASN A C 12
ATOM 17783 O O . ASN A 1 58 ? 4.504 -22.922 12.470 1.00 0.00 58 ASN A O 12
ATOM 17794 N N . LYS A 1 59 ? 5.868 -22.657 10.702 1.00 0.00 59 LYS A N 12
ATOM 17795 C CA . LYS A 1 59 ? 5.708 -24.028 10.233 1.00 0.00 59 LYS A CA 12
ATOM 17796 C C . LYS A 1 59 ? 6.931 -24.869 10.586 1.00 0.00 59 LYS A C 12
ATOM 17797 O O . LYS A 1 59 ? 7.908 -24.360 11.135 1.00 0.00 59 LYS A O 12
ATOM 17816 N N . GLN A 1 60 ? 6.871 -26.157 10.264 1.00 0.00 60 GLN A N 12
ATOM 17817 C CA . GLN A 1 60 ? 7.975 -27.067 10.547 1.00 0.00 60 GLN A CA 12
ATOM 17818 C C . GLN A 1 60 ? 8.869 -27.234 9.323 1.00 0.00 60 GLN A C 12
ATOM 17819 O O . GLN A 1 60 ? 10.091 -27.119 9.416 1.00 0.00 60 GLN A O 12
ATOM 17833 N N . GLU A 1 61 ? 8.252 -27.507 8.177 1.00 0.00 61 GLU A N 12
ATOM 17834 C CA . GLU A 1 61 ? 8.993 -27.691 6.936 1.00 0.00 61 GLU A CA 12
ATOM 17835 C C . GLU A 1 61 ? 8.848 -26.472 6.029 1.00 0.00 61 GLU A C 12
ATOM 17836 O O . GLU A 1 61 ? 8.113 -26.502 5.041 1.00 0.00 61 GLU A O 12
ATOM 17848 N N . LEU A 1 62 ? 9.554 -25.400 6.372 1.00 0.00 62 LEU A N 12
ATOM 17849 C CA . LEU A 1 62 ? 9.504 -24.169 5.590 1.00 0.00 62 LEU A CA 12
ATOM 17850 C C . LEU A 1 62 ? 10.072 -24.389 4.192 1.00 0.00 62 LEU A C 12
ATOM 17851 O O . LEU A 1 62 ? 10.910 -25.262 3.966 1.00 0.00 62 LEU A O 12
ATOM 17867 N N . PRO A 1 63 ? 9.609 -23.576 3.231 1.00 0.00 63 PRO A N 12
ATOM 17868 C CA . PRO A 1 63 ? 10.060 -23.660 1.838 1.00 0.00 63 PRO A CA 12
ATOM 17869 C C . PRO A 1 63 ? 11.504 -23.201 1.667 1.00 0.00 63 PRO A C 12
ATOM 17870 O O . PRO A 1 63 ? 11.816 -22.023 1.844 1.00 0.00 63 PRO A O 12
ATOM 17881 N N . HIS A 1 64 ? 12.382 -24.138 1.323 1.00 0.00 64 HIS A N 12
ATOM 17882 C CA . HIS A 1 64 ? 13.793 -23.828 1.127 1.00 0.00 64 HIS A CA 12
ATOM 17883 C C . HIS A 1 64 ? 14.489 -24.935 0.340 1.00 0.00 64 HIS A C 12
ATOM 17884 O O . HIS A 1 64 ? 14.547 -26.083 0.783 1.00 0.00 64 HIS A O 12
ATOM 17898 N N . CYS A 1 65 ? 15.014 -24.584 -0.829 1.00 0.00 65 CYS A N 12
ATOM 17899 C CA . CYS A 1 65 ? 15.704 -25.547 -1.678 1.00 0.00 65 CYS A CA 12
ATOM 17900 C C . CYS A 1 65 ? 16.580 -26.477 -0.844 1.00 0.00 65 CYS A C 12
ATOM 17901 O O . CYS A 1 65 ? 17.413 -26.040 -0.050 1.00 0.00 65 CYS A O 12
ATOM 17908 N N . PRO A 1 66 ? 16.390 -27.792 -1.029 1.00 0.00 66 PRO A N 12
ATOM 17909 C CA . PRO A 1 66 ? 17.154 -28.812 -0.304 1.00 0.00 66 PRO A CA 12
ATOM 17910 C C . PRO A 1 66 ? 18.614 -28.863 -0.741 1.00 0.00 66 PRO A C 12
ATOM 17911 O O . PRO A 1 66 ? 19.514 -29.021 0.084 1.00 0.00 66 PRO A O 12
ATOM 17922 N N . LEU A 1 67 ? 18.842 -28.727 -2.043 1.00 0.00 67 LEU A N 12
ATOM 17923 C CA . LEU A 1 67 ? 20.194 -28.757 -2.590 1.00 0.00 67 LEU A CA 12
ATOM 17924 C C . LEU A 1 67 ? 21.189 -28.135 -1.616 1.00 0.00 67 LEU A C 12
ATOM 17925 O O . LEU A 1 67 ? 21.010 -27.016 -1.136 1.00 0.00 67 LEU A O 12
ATOM 17941 N N . PRO A 1 68 ? 22.266 -28.877 -1.316 1.00 0.00 68 PRO A N 12
ATOM 17942 C CA . PRO A 1 68 ? 23.313 -28.418 -0.399 1.00 0.00 68 PRO A CA 12
ATOM 17943 C C . PRO A 1 68 ? 24.139 -27.279 -0.985 1.00 0.00 68 PRO A C 12
ATOM 17944 O O . PRO A 1 68 ? 24.590 -26.390 -0.264 1.00 0.00 68 PRO A O 12
ATOM 17955 N N . GLY A 1 69 ? 24.335 -27.312 -2.300 1.00 0.00 69 GLY A N 12
ATOM 17956 C CA . GLY A 1 69 ? 25.107 -26.276 -2.962 1.00 0.00 69 GLY A CA 12
ATOM 17957 C C . GLY A 1 69 ? 24.241 -25.135 -3.457 1.00 0.00 69 GLY A C 12
ATOM 17958 O O . GLY A 1 69 ? 24.614 -24.422 -4.390 1.00 0.00 69 GLY A O 12
ATOM 17962 N N . CYS A 1 70 ? 23.080 -24.961 -2.834 1.00 0.00 70 CYS A N 12
ATOM 17963 C CA . CYS A 1 70 ? 22.157 -23.900 -3.218 1.00 0.00 70 CYS A CA 12
ATOM 17964 C C . CYS A 1 70 ? 21.760 -23.059 -2.008 1.00 0.00 70 CYS A C 12
ATOM 17965 O O . CYS A 1 70 ? 21.947 -23.473 -0.864 1.00 0.00 70 CYS A O 12
ATOM 17972 N N . ASN A 1 71 ? 21.212 -21.877 -2.269 1.00 0.00 71 ASN A N 12
ATOM 17973 C CA . ASN A 1 71 ? 20.789 -20.978 -1.202 1.00 0.00 71 ASN A CA 12
ATOM 17974 C C . ASN A 1 71 ? 19.357 -20.502 -1.427 1.00 0.00 71 ASN A C 12
ATOM 17975 O O . ASN A 1 71 ? 18.977 -19.415 -0.993 1.00 0.00 71 ASN A O 12
ATOM 17986 N N . GLY A 1 72 ? 18.566 -21.325 -2.109 1.00 0.00 72 GLY A N 12
ATOM 17987 C CA . GLY A 1 72 ? 17.185 -20.971 -2.380 1.00 0.00 72 GLY A CA 12
ATOM 17988 C C . GLY A 1 72 ? 17.054 -19.616 -3.048 1.00 0.00 72 GLY A C 12
ATOM 17989 O O . GLY A 1 72 ? 16.076 -18.899 -2.828 1.00 0.00 72 GLY A O 12
ATOM 17993 N N . LEU A 1 73 ? 18.040 -19.263 -3.864 1.00 0.00 73 LEU A N 12
ATOM 17994 C CA . LEU A 1 73 ? 18.032 -17.984 -4.566 1.00 0.00 73 LEU A CA 12
ATOM 17995 C C . LEU A 1 73 ? 18.235 -18.183 -6.064 1.00 0.00 73 LEU A C 12
ATOM 17996 O O . LEU A 1 73 ? 19.120 -18.926 -6.488 1.00 0.00 73 LEU A O 12
ATOM 18012 N N . GLY A 1 74 ? 17.411 -17.512 -6.863 1.00 0.00 74 GLY A N 12
ATOM 18013 C CA . GLY A 1 74 ? 17.518 -17.627 -8.305 1.00 0.00 74 GLY A CA 12
ATOM 18014 C C . GLY A 1 74 ? 16.450 -18.525 -8.896 1.00 0.00 74 GLY A C 12
ATOM 18015 O O . GLY A 1 74 ? 15.642 -19.104 -8.169 1.00 0.00 74 GLY A O 12
ATOM 18019 N N . HIS A 1 75 ? 16.443 -18.642 -10.221 1.00 0.00 75 HIS A N 12
ATOM 18020 C CA . HIS A 1 75 ? 15.464 -19.475 -10.909 1.00 0.00 75 HIS A CA 12
ATOM 18021 C C . HIS A 1 75 ? 16.030 -20.003 -12.224 1.00 0.00 75 HIS A C 12
ATOM 18022 O O . HIS A 1 75 ? 16.989 -19.453 -12.765 1.00 0.00 75 HIS A O 12
ATOM 18036 N N . VAL A 1 76 ? 15.430 -21.074 -12.734 1.00 0.00 76 VAL A N 12
ATOM 18037 C CA . VAL A 1 76 ? 15.873 -21.676 -13.986 1.00 0.00 76 VAL A CA 12
ATOM 18038 C C . VAL A 1 76 ? 15.441 -20.837 -15.183 1.00 0.00 76 VAL A C 12
ATOM 18039 O O . VAL A 1 76 ? 16.203 -20.651 -16.130 1.00 0.00 76 VAL A O 12
ATOM 18052 N N . ASN A 1 77 ? 14.213 -20.331 -15.132 1.00 0.00 77 ASN A N 12
ATOM 18053 C CA . ASN A 1 77 ? 13.679 -19.510 -16.213 1.00 0.00 77 ASN A CA 12
ATOM 18054 C C . ASN A 1 77 ? 14.450 -18.200 -16.333 1.00 0.00 77 ASN A C 12
ATOM 18055 O O . ASN A 1 77 ? 14.256 -17.438 -17.279 1.00 0.00 77 ASN A O 12
ATOM 18066 N N . ASN A 1 78 ? 15.327 -17.944 -15.366 1.00 0.00 78 ASN A N 12
ATOM 18067 C CA . ASN A 1 78 ? 16.128 -16.726 -15.363 1.00 0.00 78 ASN A CA 12
ATOM 18068 C C . ASN A 1 78 ? 15.237 -15.489 -15.431 1.00 0.00 78 ASN A C 12
ATOM 18069 O O . ASN A 1 78 ? 15.458 -14.595 -16.248 1.00 0.00 78 ASN A O 12
ATOM 18080 N N . VAL A 1 79 ? 14.230 -15.444 -14.565 1.00 0.00 79 VAL A N 12
ATOM 18081 C CA . VAL A 1 79 ? 13.306 -14.317 -14.524 1.00 0.00 79 VAL A CA 12
ATOM 18082 C C . VAL A 1 79 ? 13.074 -13.848 -13.092 1.00 0.00 79 VAL A C 12
ATOM 18083 O O . VAL A 1 79 ? 12.815 -12.669 -12.848 1.00 0.00 79 VAL A O 12
ATOM 18096 N N . PHE A 1 80 ? 13.169 -14.778 -12.148 1.00 0.00 80 PHE A N 12
ATOM 18097 C CA . PHE A 1 80 ? 12.969 -14.461 -10.739 1.00 0.00 80 PHE A CA 12
ATOM 18098 C C . PHE A 1 80 ? 14.267 -14.625 -9.955 1.00 0.00 80 PHE A C 12
ATOM 18099 O O . PHE A 1 80 ? 15.320 -14.907 -10.527 1.00 0.00 80 PHE A O 12
ATOM 18116 N N . VAL A 1 81 ? 14.185 -14.446 -8.640 1.00 0.00 81 VAL A N 12
ATOM 18117 C CA . VAL A 1 81 ? 15.352 -14.575 -7.776 1.00 0.00 81 VAL A CA 12
ATOM 18118 C C . VAL A 1 81 ? 15.037 -15.426 -6.551 1.00 0.00 81 VAL A C 12
ATOM 18119 O O . VAL A 1 81 ? 15.630 -15.245 -5.486 1.00 0.00 81 VAL A O 12
ATOM 18132 N N . THR A 1 82 ? 14.101 -16.356 -6.708 1.00 0.00 82 THR A N 12
ATOM 18133 C CA . THR A 1 82 ? 13.706 -17.235 -5.614 1.00 0.00 82 THR A CA 12
ATOM 18134 C C . THR A 1 82 ? 13.110 -18.535 -6.142 1.00 0.00 82 THR A C 12
ATOM 18135 O O . THR A 1 82 ? 12.668 -18.606 -7.290 1.00 0.00 82 THR A O 12
ATOM 18146 N N . HIS A 1 83 ? 13.099 -19.562 -5.298 1.00 0.00 83 HIS A N 12
ATOM 18147 C CA . HIS A 1 83 ? 12.554 -20.860 -5.680 1.00 0.00 83 HIS A CA 12
ATOM 18148 C C . HIS A 1 83 ? 12.555 -21.820 -4.494 1.00 0.00 83 HIS A C 12
ATOM 18149 O O . HIS A 1 83 ? 13.594 -22.063 -3.880 1.00 0.00 83 HIS A O 12
ATOM 18163 N N . ARG A 1 84 ? 11.384 -22.361 -4.176 1.00 0.00 84 ARG A N 12
ATOM 18164 C CA . ARG A 1 84 ? 11.249 -23.293 -3.063 1.00 0.00 84 ARG A CA 12
ATOM 18165 C C . ARG A 1 84 ? 11.008 -24.712 -3.567 1.00 0.00 84 ARG A C 12
ATOM 18166 O O . ARG A 1 84 ? 10.146 -25.426 -3.054 1.00 0.00 84 ARG A O 12
ATOM 18187 N N . SER A 1 85 ? 11.774 -25.115 -4.576 1.00 0.00 85 SER A N 12
ATOM 18188 C CA . SER A 1 85 ? 11.641 -26.447 -5.153 1.00 0.00 85 SER A CA 12
ATOM 18189 C C . SER A 1 85 ? 12.726 -26.699 -6.196 1.00 0.00 85 SER A C 12
ATOM 18190 O O . SER A 1 85 ? 13.104 -25.797 -6.946 1.00 0.00 85 SER A O 12
ATOM 18198 N N . LEU A 1 86 ? 13.223 -27.930 -6.238 1.00 0.00 86 LEU A N 12
ATOM 18199 C CA . LEU A 1 86 ? 14.265 -28.302 -7.188 1.00 0.00 86 LEU A CA 12
ATOM 18200 C C . LEU A 1 86 ? 13.880 -27.894 -8.606 1.00 0.00 86 LEU A C 12
ATOM 18201 O O . LEU A 1 86 ? 14.710 -27.393 -9.365 1.00 0.00 86 LEU A O 12
ATOM 18217 N N . SER A 1 87 ? 12.616 -28.109 -8.956 1.00 0.00 87 SER A N 12
ATOM 18218 C CA . SER A 1 87 ? 12.121 -27.765 -10.284 1.00 0.00 87 SER A CA 12
ATOM 18219 C C . SER A 1 87 ? 12.599 -26.376 -10.698 1.00 0.00 87 SER A C 12
ATOM 18220 O O . SER A 1 87 ? 13.100 -26.185 -11.805 1.00 0.00 87 SER A O 12
ATOM 18228 N N . GLY A 1 88 ? 12.438 -25.409 -9.800 1.00 0.00 88 GLY A N 12
ATOM 18229 C CA . GLY A 1 88 ? 12.857 -24.050 -10.089 1.00 0.00 88 GLY A CA 12
ATOM 18230 C C . GLY A 1 88 ? 14.257 -23.756 -9.589 1.00 0.00 88 GLY A C 12
ATOM 18231 O O . GLY A 1 88 ? 14.570 -22.621 -9.229 1.00 0.00 88 GLY A O 12
ATOM 18235 N N . CYS A 1 89 ? 15.102 -24.781 -9.564 1.00 0.00 89 CYS A N 12
ATOM 18236 C CA . CYS A 1 89 ? 16.477 -24.628 -9.101 1.00 0.00 89 CYS A CA 12
ATOM 18237 C C . CYS A 1 89 ? 17.434 -24.485 -10.280 1.00 0.00 89 CYS A C 12
ATOM 18238 O O . CYS A 1 89 ? 17.673 -25.427 -11.037 1.00 0.00 89 CYS A O 12
ATOM 18245 N N . PRO A 1 90 ? 17.997 -23.278 -10.442 1.00 0.00 90 PRO A N 12
ATOM 18246 C CA . PRO A 1 90 ? 18.938 -22.982 -11.526 1.00 0.00 90 PRO A CA 12
ATOM 18247 C C . PRO A 1 90 ? 20.276 -23.690 -11.341 1.00 0.00 90 PRO A C 12
ATOM 18248 O O . PRO A 1 90 ? 21.039 -23.856 -12.294 1.00 0.00 90 PRO A O 12
ATOM 18259 N N . LEU A 1 91 ? 20.556 -24.104 -10.111 1.00 0.00 91 LEU A N 12
ATOM 18260 C CA . LEU A 1 91 ? 21.803 -24.795 -9.801 1.00 0.00 91 LEU A CA 12
ATOM 18261 C C . LEU A 1 91 ? 21.694 -26.283 -10.119 1.00 0.00 91 LEU A C 12
ATOM 18262 O O . LEU A 1 91 ? 22.638 -26.891 -10.623 1.00 0.00 91 LEU A O 12
ATOM 18278 N N . ASN A 1 92 ? 20.536 -26.864 -9.822 1.00 0.00 92 ASN A N 12
ATOM 18279 C CA . ASN A 1 92 ? 20.304 -28.281 -10.078 1.00 0.00 92 ASN A CA 12
ATOM 18280 C C . ASN A 1 92 ? 20.129 -28.542 -11.570 1.00 0.00 92 ASN A C 12
ATOM 18281 O O . ASN A 1 92 ? 20.728 -29.464 -12.123 1.00 0.00 92 ASN A O 12
ATOM 18292 N N . ALA A 1 93 ? 19.305 -27.724 -12.217 1.00 0.00 93 ALA A N 12
ATOM 18293 C CA . ALA A 1 93 ? 19.054 -27.865 -13.645 1.00 0.00 93 ALA A CA 12
ATOM 18294 C C . ALA A 1 93 ? 20.357 -28.044 -14.417 1.00 0.00 93 ALA A C 12
ATOM 18295 O O . ALA A 1 93 ? 20.518 -29.008 -15.165 1.00 0.00 93 ALA A O 12
ATOM 18302 N N . GLN A 1 94 ? 21.283 -27.109 -14.231 1.00 0.00 94 GLN A N 12
ATOM 18303 C CA . GLN A 1 94 ? 22.571 -27.163 -14.911 1.00 0.00 94 GLN A CA 12
ATOM 18304 C C . GLN A 1 94 ? 23.239 -28.519 -14.704 1.00 0.00 94 GLN A C 12
ATOM 18305 O O . GLN A 1 94 ? 23.783 -29.104 -15.640 1.00 0.00 94 GLN A O 12
ATOM 18319 N N . VAL A 1 95 ? 23.195 -29.012 -13.470 1.00 0.00 95 VAL A N 12
ATOM 18320 C CA . VAL A 1 95 ? 23.795 -30.299 -13.140 1.00 0.00 95 VAL A CA 12
ATOM 18321 C C . VAL A 1 95 ? 23.123 -31.432 -13.907 1.00 0.00 95 VAL A C 12
ATOM 18322 O O . VAL A 1 95 ? 23.791 -32.335 -14.412 1.00 0.00 95 VAL A O 12
ATOM 18335 N N . ILE A 1 96 ? 21.798 -31.378 -13.991 1.00 0.00 96 ILE A N 12
ATOM 18336 C CA . ILE A 1 96 ? 21.036 -32.400 -14.698 1.00 0.00 96 ILE A CA 12
ATOM 18337 C C . ILE A 1 96 ? 21.802 -32.916 -15.911 1.00 0.00 96 ILE A C 12
ATOM 18338 O O . ILE A 1 96 ? 21.842 -34.120 -16.168 1.00 0.00 96 ILE A O 12
ATOM 18354 N N . LYS A 1 97 ? 22.413 -31.999 -16.653 1.00 0.00 97 LYS A N 12
ATOM 18355 C CA . LYS A 1 97 ? 23.182 -32.360 -17.838 1.00 0.00 97 LYS A CA 12
ATOM 18356 C C . LYS A 1 97 ? 24.048 -33.588 -17.571 1.00 0.00 97 LYS A C 12
ATOM 18357 O O . LYS A 1 97 ? 24.944 -33.557 -16.728 1.00 0.00 97 LYS A O 12
ATOM 18376 N N . LYS A 1 98 ? 23.775 -34.667 -18.296 1.00 0.00 98 LYS A N 12
ATOM 18377 C CA . LYS A 1 98 ? 24.530 -35.905 -18.141 1.00 0.00 98 LYS A CA 12
ATOM 18378 C C . LYS A 1 98 ? 25.985 -35.710 -18.554 1.00 0.00 98 LYS A C 12
ATOM 18379 O O . LYS A 1 98 ? 26.298 -34.847 -19.374 1.00 0.00 98 LYS A O 12
ATOM 18398 N N . GLY A 1 99 ? 26.872 -36.518 -17.981 1.00 0.00 99 GLY A N 12
ATOM 18399 C CA . GLY A 1 99 ? 28.283 -36.419 -18.304 1.00 0.00 99 GLY A CA 12
ATOM 18400 C C . GLY A 1 99 ? 28.525 -36.184 -19.782 1.00 0.00 99 GLY A C 12
ATOM 18401 O O . GLY A 1 99 ? 28.953 -35.102 -20.185 1.00 0.00 99 GLY A O 12
ATOM 18405 N N . LYS A 1 100 ? 28.251 -37.200 -20.594 1.00 0.00 100 LYS A N 12
ATOM 18406 C CA . LYS A 1 100 ? 28.441 -37.100 -22.036 1.00 0.00 100 LYS A CA 12
ATOM 18407 C C . LYS A 1 100 ? 27.620 -35.952 -22.615 1.00 0.00 100 LYS A C 12
ATOM 18408 O O . LYS A 1 100 ? 26.422 -35.841 -22.355 1.00 0.00 100 LYS A O 12
ATOM 18427 N N . VAL A 1 101 ? 28.272 -35.102 -23.401 1.00 0.00 101 VAL A N 12
ATOM 18428 C CA . VAL A 1 101 ? 27.601 -33.965 -24.019 1.00 0.00 101 VAL A CA 12
ATOM 18429 C C . VAL A 1 101 ? 27.852 -33.929 -25.523 1.00 0.00 101 VAL A C 12
ATOM 18430 O O . VAL A 1 101 ? 28.990 -34.050 -25.976 1.00 0.00 101 VAL A O 12
ATOM 18443 N N . SER A 1 102 ? 26.781 -33.761 -26.292 1.00 0.00 102 SER A N 12
ATOM 18444 C CA . SER A 1 102 ? 26.884 -33.713 -27.746 1.00 0.00 102 SER A CA 12
ATOM 18445 C C . SER A 1 102 ? 26.188 -32.472 -28.299 1.00 0.00 102 SER A C 12
ATOM 18446 O O . SER A 1 102 ? 25.010 -32.514 -28.652 1.00 0.00 102 SER A O 12
ATOM 18454 N N . SER A 1 103 ? 26.927 -31.370 -28.371 1.00 0.00 103 SER A N 12
ATOM 18455 C CA . SER A 1 103 ? 26.382 -30.116 -28.877 1.00 0.00 103 SER A CA 12
ATOM 18456 C C . SER A 1 103 ? 27.351 -29.456 -29.853 1.00 0.00 103 SER A C 12
ATOM 18457 O O . SER A 1 103 ? 27.551 -28.243 -29.823 1.00 0.00 103 SER A O 12
ATOM 18465 N N . GLY A 1 104 ? 27.951 -30.267 -30.721 1.00 0.00 104 GLY A N 12
ATOM 18466 C CA . GLY A 1 104 ? 28.892 -29.746 -31.694 1.00 0.00 104 GLY A CA 12
ATOM 18467 C C . GLY A 1 104 ? 30.194 -29.298 -31.060 1.00 0.00 104 GLY A C 12
ATOM 18468 O O . GLY A 1 104 ? 30.616 -29.817 -30.026 1.00 0.00 104 GLY A O 12
ATOM 18472 N N . PRO A 1 105 ? 30.855 -28.313 -31.687 1.00 0.00 105 PRO A N 12
ATOM 18473 C CA . PRO A 1 105 ? 32.127 -27.776 -31.196 1.00 0.00 105 PRO A CA 12
ATOM 18474 C C . PRO A 1 105 ? 31.959 -26.977 -29.908 1.00 0.00 105 PRO A C 12
ATOM 18475 O O . PRO A 1 105 ? 32.921 -26.409 -29.389 1.00 0.00 105 PRO A O 12
ATOM 18486 N N . SER A 1 106 ? 30.733 -26.937 -29.397 1.00 0.00 106 SER A N 12
ATOM 18487 C CA . SER A 1 106 ? 30.440 -26.204 -28.170 1.00 0.00 106 SER A CA 12
ATOM 18488 C C . SER A 1 106 ? 30.085 -27.161 -27.037 1.00 0.00 106 SER A C 12
ATOM 18489 O O . SER A 1 106 ? 29.324 -28.110 -27.226 1.00 0.00 106 SER A O 12
ATOM 18497 N N . SER A 1 107 ? 30.644 -26.906 -25.858 1.00 0.00 107 SER A N 12
ATOM 18498 C CA . SER A 1 107 ? 30.391 -27.746 -24.694 1.00 0.00 107 SER A CA 12
ATOM 18499 C C . SER A 1 107 ? 30.636 -26.973 -23.402 1.00 0.00 107 SER A C 12
ATOM 18500 O O . SER A 1 107 ? 31.650 -26.292 -23.255 1.00 0.00 107 SER A O 12
ATOM 18508 N N . GLY A 1 108 ? 29.697 -27.083 -22.466 1.00 0.00 108 GLY A N 12
ATOM 18509 C CA . GLY A 1 108 ? 29.828 -26.389 -21.199 1.00 0.00 108 GLY A CA 12
ATOM 18510 C C . GLY A 1 108 ? 28.641 -26.622 -20.285 1.00 0.00 108 GLY A C 12
ATOM 18511 O O . GLY A 1 108 ? 27.643 -27.184 -20.732 1.00 0.00 108 GLY A O 12
ATOM 18517 N N . GLY A 1 1 ? -34.369 3.239 26.299 1.00 0.00 1 GLY A N 13
ATOM 18518 C CA . GLY A 1 1 ? -33.912 3.730 25.012 1.00 0.00 1 GLY A CA 13
ATOM 18519 C C . GLY A 1 1 ? -32.780 2.898 24.443 1.00 0.00 1 GLY A C 13
ATOM 18520 O O . GLY A 1 1 ? -31.923 2.415 25.183 1.00 0.00 1 GLY A O 13
ATOM 18524 N N . SER A 1 2 ? -32.777 2.727 23.125 1.00 0.00 2 SER A N 13
ATOM 18525 C CA . SER A 1 2 ? -31.745 1.942 22.458 1.00 0.00 2 SER A CA 13
ATOM 18526 C C . SER A 1 2 ? -31.667 2.296 20.976 1.00 0.00 2 SER A C 13
ATOM 18527 O O . SER A 1 2 ? -32.597 2.874 20.414 1.00 0.00 2 SER A O 13
ATOM 18535 N N . SER A 1 3 ? -30.549 1.944 20.348 1.00 0.00 3 SER A N 13
ATOM 18536 C CA . SER A 1 3 ? -30.346 2.227 18.932 1.00 0.00 3 SER A CA 13
ATOM 18537 C C . SER A 1 3 ? -29.062 1.576 18.427 1.00 0.00 3 SER A C 13
ATOM 18538 O O . SER A 1 3 ? -28.329 0.948 19.190 1.00 0.00 3 SER A O 13
ATOM 18546 N N . GLY A 1 4 ? -28.797 1.731 17.133 1.00 0.00 4 GLY A N 13
ATOM 18547 C CA . GLY A 1 4 ? -27.602 1.152 16.547 1.00 0.00 4 GLY A CA 13
ATOM 18548 C C . GLY A 1 4 ? -27.744 0.916 15.056 1.00 0.00 4 GLY A C 13
ATOM 18549 O O . GLY A 1 4 ? -27.696 1.858 14.264 1.00 0.00 4 GLY A O 13
ATOM 18553 N N . SER A 1 5 ? -27.918 -0.344 14.672 1.00 0.00 5 SER A N 13
ATOM 18554 C CA . SER A 1 5 ? -28.062 -0.702 13.265 1.00 0.00 5 SER A CA 13
ATOM 18555 C C . SER A 1 5 ? -26.879 -0.187 12.451 1.00 0.00 5 SER A C 13
ATOM 18556 O O . SER A 1 5 ? -27.056 0.431 11.401 1.00 0.00 5 SER A O 13
ATOM 18564 N N . SER A 1 6 ? -25.672 -0.447 12.942 1.00 0.00 6 SER A N 13
ATOM 18565 C CA . SER A 1 6 ? -24.459 -0.007 12.263 1.00 0.00 6 SER A CA 13
ATOM 18566 C C . SER A 1 6 ? -24.430 -0.511 10.823 1.00 0.00 6 SER A C 13
ATOM 18567 O O . SER A 1 6 ? -25.201 -1.392 10.446 1.00 0.00 6 SER A O 13
ATOM 18575 N N . GLY A 1 7 ? -23.532 0.056 10.022 1.00 0.00 7 GLY A N 13
ATOM 18576 C CA . GLY A 1 7 ? -23.418 -0.348 8.633 1.00 0.00 7 GLY A CA 13
ATOM 18577 C C . GLY A 1 7 ? -22.020 -0.146 8.083 1.00 0.00 7 GLY A C 13
ATOM 18578 O O . GLY A 1 7 ? -21.388 0.889 8.298 1.00 0.00 7 GLY A O 13
ATOM 18582 N N . PRO A 1 8 ? -21.514 -1.154 7.357 1.00 0.00 8 PRO A N 13
ATOM 18583 C CA . PRO A 1 8 ? -20.175 -1.107 6.762 1.00 0.00 8 PRO A CA 13
ATOM 18584 C C . PRO A 1 8 ? -20.086 -0.106 5.615 1.00 0.00 8 PRO A C 13
ATOM 18585 O O . PRO A 1 8 ? -21.105 0.352 5.099 1.00 0.00 8 PRO A O 13
ATOM 18596 N N . GLU A 1 9 ? -18.861 0.228 5.221 1.00 0.00 9 GLU A N 13
ATOM 18597 C CA . GLU A 1 9 ? -18.640 1.175 4.135 1.00 0.00 9 GLU A CA 13
ATOM 18598 C C . GLU A 1 9 ? -17.162 1.239 3.760 1.00 0.00 9 GLU A C 13
ATOM 18599 O O . GLU A 1 9 ? -16.296 0.823 4.531 1.00 0.00 9 GLU A O 13
ATOM 18611 N N . LEU A 1 10 ? -16.881 1.763 2.572 1.00 0.00 10 LEU A N 13
ATOM 18612 C CA . LEU A 1 10 ? -15.508 1.882 2.094 1.00 0.00 10 LEU A CA 13
ATOM 18613 C C . LEU A 1 10 ? -14.551 2.158 3.249 1.00 0.00 10 LEU A C 13
ATOM 18614 O O . LEU A 1 10 ? -14.788 3.049 4.066 1.00 0.00 10 LEU A O 13
ATOM 18630 N N . LYS A 1 11 ? -13.469 1.391 3.310 1.00 0.00 11 LYS A N 13
ATOM 18631 C CA . LYS A 1 11 ? -12.473 1.555 4.362 1.00 0.00 11 LYS A CA 13
ATOM 18632 C C . LYS A 1 11 ? -11.123 0.994 3.926 1.00 0.00 11 LYS A C 13
ATOM 18633 O O . LYS A 1 11 ? -10.973 0.511 2.803 1.00 0.00 11 LYS A O 13
ATOM 18652 N N . CYS A 1 12 ? -10.143 1.059 4.821 1.00 0.00 12 CYS A N 13
ATOM 18653 C CA . CYS A 1 12 ? -8.806 0.557 4.530 1.00 0.00 12 CYS A CA 13
ATOM 18654 C C . CYS A 1 12 ? -8.871 -0.672 3.627 1.00 0.00 12 CYS A C 13
ATOM 18655 O O . CYS A 1 12 ? -9.268 -1.760 4.045 1.00 0.00 12 CYS A O 13
ATOM 18662 N N . PRO A 1 13 ? -8.471 -0.496 2.359 1.00 0.00 13 PRO A N 13
ATOM 18663 C CA . PRO A 1 13 ? -8.474 -1.579 1.371 1.00 0.00 13 PRO A CA 13
ATOM 18664 C C . PRO A 1 13 ? -7.411 -2.633 1.663 1.00 0.00 13 PRO A C 13
ATOM 18665 O O . PRO A 1 13 ? -7.468 -3.747 1.143 1.00 0.00 13 PRO A O 13
ATOM 18676 N N . VAL A 1 14 ? -6.442 -2.274 2.498 1.00 0.00 14 VAL A N 13
ATOM 18677 C CA . VAL A 1 14 ? -5.366 -3.189 2.861 1.00 0.00 14 VAL A CA 13
ATOM 18678 C C . VAL A 1 14 ? -5.893 -4.354 3.692 1.00 0.00 14 VAL A C 13
ATOM 18679 O O . VAL A 1 14 ? -6.128 -4.216 4.893 1.00 0.00 14 VAL A O 13
ATOM 18692 N N . ILE A 1 15 ? -6.075 -5.500 3.045 1.00 0.00 15 ILE A N 13
ATOM 18693 C CA . ILE A 1 15 ? -6.572 -6.689 3.726 1.00 0.00 15 ILE A CA 13
ATOM 18694 C C . ILE A 1 15 ? -5.725 -7.017 4.950 1.00 0.00 15 ILE A C 13
ATOM 18695 O O . ILE A 1 15 ? -4.505 -6.859 4.934 1.00 0.00 15 ILE A O 13
ATOM 18711 N N . GLY A 1 16 ? -6.380 -7.477 6.011 1.00 0.00 16 GLY A N 13
ATOM 18712 C CA . GLY A 1 16 ? -5.671 -7.822 7.230 1.00 0.00 16 GLY A CA 13
ATOM 18713 C C . GLY A 1 16 ? -5.605 -6.667 8.209 1.00 0.00 16 GLY A C 13
ATOM 18714 O O . GLY A 1 16 ? -5.604 -6.872 9.423 1.00 0.00 16 GLY A O 13
ATOM 18718 N N . CYS A 1 17 ? -5.548 -5.449 7.681 1.00 0.00 17 CYS A N 13
ATOM 18719 C CA . CYS A 1 17 ? -5.478 -4.256 8.517 1.00 0.00 17 CYS A CA 13
ATOM 18720 C C . CYS A 1 17 ? -6.784 -4.049 9.279 1.00 0.00 17 CYS A C 13
ATOM 18721 O O . CYS A 1 17 ? -7.828 -4.581 8.899 1.00 0.00 17 CYS A O 13
ATOM 18728 N N . ASP A 1 18 ? -6.717 -3.274 10.356 1.00 0.00 18 ASP A N 13
ATOM 18729 C CA . ASP A 1 18 ? -7.894 -2.996 11.172 1.00 0.00 18 ASP A CA 13
ATOM 18730 C C . ASP A 1 18 ? -8.585 -1.717 10.709 1.00 0.00 18 ASP A C 13
ATOM 18731 O O . ASP A 1 18 ? -9.780 -1.528 10.936 1.00 0.00 18 ASP A O 13
ATOM 18740 N N . GLY A 1 19 ? -7.824 -0.840 10.061 1.00 0.00 19 GLY A N 13
ATOM 18741 C CA . GLY A 1 19 ? -8.381 0.411 9.579 1.00 0.00 19 GLY A CA 13
ATOM 18742 C C . GLY A 1 19 ? -8.150 1.558 10.542 1.00 0.00 19 GLY A C 13
ATOM 18743 O O . GLY A 1 19 ? -8.160 2.722 10.144 1.00 0.00 19 GLY A O 13
ATOM 18747 N N . GLN A 1 20 ? -7.945 1.229 11.814 1.00 0.00 20 GLN A N 13
ATOM 18748 C CA . GLN A 1 20 ? -7.714 2.242 12.837 1.00 0.00 20 GLN A CA 13
ATOM 18749 C C . GLN A 1 20 ? -6.287 2.776 12.761 1.00 0.00 20 GLN A C 13
ATOM 18750 O O . GLN A 1 20 ? -5.414 2.159 12.153 1.00 0.00 20 GLN A O 13
ATOM 18764 N N . GLY A 1 21 ? -6.059 3.930 13.382 1.00 0.00 21 GLY A N 13
ATOM 18765 C CA . GLY A 1 21 ? -4.737 4.529 13.372 1.00 0.00 21 GLY A CA 13
ATOM 18766 C C . GLY A 1 21 ? -4.468 5.318 12.106 1.00 0.00 21 GLY A C 13
ATOM 18767 O O . GLY A 1 21 ? -5.295 5.344 11.194 1.00 0.00 21 GLY A O 13
ATOM 18771 N N . HIS A 1 22 ? -3.308 5.965 12.049 1.00 0.00 22 HIS A N 13
ATOM 18772 C CA . HIS A 1 22 ? -2.932 6.761 10.886 1.00 0.00 22 HIS A CA 13
ATOM 18773 C C . HIS A 1 22 ? -1.415 6.844 10.752 1.00 0.00 22 HIS A C 13
ATOM 18774 O O . HIS A 1 22 ? -0.719 7.218 11.697 1.00 0.00 22 HIS A O 13
ATOM 18788 N N . ILE A 1 23 ? -0.909 6.494 9.575 1.00 0.00 23 ILE A N 13
ATOM 18789 C CA . ILE A 1 23 ? 0.526 6.530 9.319 1.00 0.00 23 ILE A CA 13
ATOM 18790 C C . ILE A 1 23 ? 1.151 7.805 9.875 1.00 0.00 23 ILE A C 13
ATOM 18791 O O . ILE A 1 23 ? 2.323 7.820 10.252 1.00 0.00 23 ILE A O 13
ATOM 18807 N N . SER A 1 24 ? 0.361 8.872 9.925 1.00 0.00 24 SER A N 13
ATOM 18808 C CA . SER A 1 24 ? 0.837 10.153 10.434 1.00 0.00 24 SER A CA 13
ATOM 18809 C C . SER A 1 24 ? 0.813 10.175 11.960 1.00 0.00 24 SER A C 13
ATOM 18810 O O . SER A 1 24 ? 1.695 10.748 12.598 1.00 0.00 24 SER A O 13
ATOM 18818 N N . GLY A 1 25 ? -0.206 9.546 12.538 1.00 0.00 25 GLY A N 13
ATOM 18819 C CA . GLY A 1 25 ? -0.328 9.504 13.983 1.00 0.00 25 GLY A CA 13
ATOM 18820 C C . GLY A 1 25 ? -1.350 10.494 14.508 1.00 0.00 25 GLY A C 13
ATOM 18821 O O . GLY A 1 25 ? -2.120 10.181 15.416 1.00 0.00 25 GLY A O 13
ATOM 18825 N N . LYS A 1 26 ? -1.357 11.693 13.936 1.00 0.00 26 LYS A N 13
ATOM 18826 C CA . LYS A 1 26 ? -2.292 12.733 14.350 1.00 0.00 26 LYS A CA 13
ATOM 18827 C C . LYS A 1 26 ? -3.703 12.173 14.488 1.00 0.00 26 LYS A C 13
ATOM 18828 O O . LYS A 1 26 ? -4.413 12.481 15.446 1.00 0.00 26 LYS A O 13
ATOM 18847 N N . TYR A 1 27 ? -4.104 11.348 13.527 1.00 0.00 27 TYR A N 13
ATOM 18848 C CA . TYR A 1 27 ? -5.432 10.746 13.541 1.00 0.00 27 TYR A CA 13
ATOM 18849 C C . TYR A 1 27 ? -5.389 9.347 14.150 1.00 0.00 27 TYR A C 13
ATOM 18850 O O . TYR A 1 27 ? -4.347 8.691 14.156 1.00 0.00 27 TYR A O 13
ATOM 18868 N N . THR A 1 28 ? -6.530 8.895 14.660 1.00 0.00 28 THR A N 13
ATOM 18869 C CA . THR A 1 28 ? -6.625 7.576 15.271 1.00 0.00 28 THR A CA 13
ATOM 18870 C C . THR A 1 28 ? -7.442 6.625 14.404 1.00 0.00 28 THR A C 13
ATOM 18871 O O . THR A 1 28 ? -8.028 5.664 14.902 1.00 0.00 28 THR A O 13
ATOM 18882 N N . SER A 1 29 ? -7.478 6.901 13.104 1.00 0.00 29 SER A N 13
ATOM 18883 C CA . SER A 1 29 ? -8.227 6.071 12.167 1.00 0.00 29 SER A CA 13
ATOM 18884 C C . SER A 1 29 ? -7.868 6.420 10.726 1.00 0.00 29 SER A C 13
ATOM 18885 O O . SER A 1 29 ? -7.379 7.514 10.443 1.00 0.00 29 SER A O 13
ATOM 18893 N N . HIS A 1 30 ? -8.115 5.481 9.818 1.00 0.00 30 HIS A N 13
ATOM 18894 C CA . HIS A 1 30 ? -7.818 5.688 8.405 1.00 0.00 30 HIS A CA 13
ATOM 18895 C C . HIS A 1 30 ? -8.724 4.828 7.528 1.00 0.00 30 HIS A C 13
ATOM 18896 O O . HIS A 1 30 ? -9.147 3.744 7.931 1.00 0.00 30 HIS A O 13
ATOM 18910 N N . ARG A 1 31 ? -9.018 5.319 6.329 1.00 0.00 31 ARG A N 13
ATOM 18911 C CA . ARG A 1 31 ? -9.875 4.596 5.397 1.00 0.00 31 ARG A CA 13
ATOM 18912 C C . ARG A 1 31 ? -9.283 4.611 3.991 1.00 0.00 31 ARG A C 13
ATOM 18913 O O . ARG A 1 31 ? -10.011 4.590 2.998 1.00 0.00 31 ARG A O 13
ATOM 18934 N N . THR A 1 32 ? -7.956 4.647 3.913 1.00 0.00 32 THR A N 13
ATOM 18935 C CA . THR A 1 32 ? -7.266 4.666 2.630 1.00 0.00 32 THR A CA 13
ATOM 18936 C C . THR A 1 32 ? -5.861 4.085 2.752 1.00 0.00 32 THR A C 13
ATOM 18937 O O . THR A 1 32 ? -5.204 4.239 3.781 1.00 0.00 32 THR A O 13
ATOM 18948 N N . ALA A 1 33 ? -5.407 3.419 1.696 1.00 0.00 33 ALA A N 13
ATOM 18949 C CA . ALA A 1 33 ? -4.080 2.818 1.685 1.00 0.00 33 ALA A CA 13
ATOM 18950 C C . ALA A 1 33 ? -3.001 3.865 1.942 1.00 0.00 33 ALA A C 13
ATOM 18951 O O . ALA A 1 33 ? -2.048 3.618 2.681 1.00 0.00 33 ALA A O 13
ATOM 18958 N N . SER A 1 34 ? -3.158 5.033 1.329 1.00 0.00 34 SER A N 13
ATOM 18959 C CA . SER A 1 34 ? -2.195 6.116 1.489 1.00 0.00 34 SER A CA 13
ATOM 18960 C C . SER A 1 34 ? -2.016 6.471 2.961 1.00 0.00 34 SER A C 13
ATOM 18961 O O . SER A 1 34 ? -0.911 6.779 3.408 1.00 0.00 34 SER A O 13
ATOM 18969 N N . GLY A 1 35 ? -3.112 6.425 3.712 1.00 0.00 35 GLY A N 13
ATOM 18970 C CA . GLY A 1 35 ? -3.056 6.744 5.127 1.00 0.00 35 GLY A CA 13
ATOM 18971 C C . GLY A 1 35 ? -2.999 5.505 5.999 1.00 0.00 35 GLY A C 13
ATOM 18972 O O . GLY A 1 35 ? -3.145 5.588 7.219 1.00 0.00 35 GLY A O 13
ATOM 18976 N N . CYS A 1 36 ? -2.787 4.353 5.373 1.00 0.00 36 CYS A N 13
ATOM 18977 C CA . CYS A 1 36 ? -2.712 3.090 6.098 1.00 0.00 36 CYS A CA 13
ATOM 18978 C C . CYS A 1 36 ? -1.334 2.905 6.728 1.00 0.00 36 CYS A C 13
ATOM 18979 O O . CYS A 1 36 ? -0.331 2.715 6.040 1.00 0.00 36 CYS A O 13
ATOM 18986 N N . PRO A 1 37 ? -1.283 2.962 8.067 1.00 0.00 37 PRO A N 13
ATOM 18987 C CA . PRO A 1 37 ? -0.035 2.802 8.819 1.00 0.00 37 PRO A CA 13
ATOM 18988 C C . PRO A 1 37 ? 0.498 1.375 8.761 1.00 0.00 37 PRO A C 13
ATOM 18989 O O . PRO A 1 37 ? 1.688 1.136 8.972 1.00 0.00 37 PRO A O 13
ATOM 19000 N N . LEU A 1 38 ? -0.389 0.428 8.475 1.00 0.00 38 LEU A N 13
ATOM 19001 C CA . LEU A 1 38 ? -0.008 -0.977 8.389 1.00 0.00 38 LEU A CA 13
ATOM 19002 C C . LEU A 1 38 ? 0.737 -1.261 7.088 1.00 0.00 38 LEU A C 13
ATOM 19003 O O . LEU A 1 38 ? 1.709 -2.015 7.070 1.00 0.00 38 LEU A O 13
ATOM 19019 N N . ALA A 1 39 ? 0.275 -0.649 6.002 1.00 0.00 39 ALA A N 13
ATOM 19020 C CA . ALA A 1 39 ? 0.899 -0.833 4.698 1.00 0.00 39 ALA A CA 13
ATOM 19021 C C . ALA A 1 39 ? 2.353 -0.373 4.716 1.00 0.00 39 ALA A C 13
ATOM 19022 O O . ALA A 1 39 ? 3.223 -1.011 4.125 1.00 0.00 39 ALA A O 13
ATOM 19029 N N . ALA A 1 40 ? 2.609 0.738 5.399 1.00 0.00 40 ALA A N 13
ATOM 19030 C CA . ALA A 1 40 ? 3.958 1.282 5.495 1.00 0.00 40 ALA A CA 13
ATOM 19031 C C . ALA A 1 40 ? 4.871 0.351 6.286 1.00 0.00 40 ALA A C 13
ATOM 19032 O O . ALA A 1 40 ? 5.967 0.012 5.840 1.00 0.00 40 ALA A O 13
ATOM 19039 N N . LYS A 1 41 ? 4.411 -0.060 7.463 1.00 0.00 41 LYS A N 13
ATOM 19040 C CA . LYS A 1 41 ? 5.185 -0.953 8.317 1.00 0.00 41 LYS A CA 13
ATOM 19041 C C . LYS A 1 41 ? 5.852 -2.051 7.494 1.00 0.00 41 LYS A C 13
ATOM 19042 O O . LYS A 1 41 ? 6.972 -2.468 7.790 1.00 0.00 41 LYS A O 13
ATOM 19061 N N . ARG A 1 42 ? 5.158 -2.513 6.460 1.00 0.00 42 ARG A N 13
ATOM 19062 C CA . ARG A 1 42 ? 5.683 -3.562 5.594 1.00 0.00 42 ARG A CA 13
ATOM 19063 C C . ARG A 1 42 ? 6.930 -3.084 4.855 1.00 0.00 42 ARG A C 13
ATOM 19064 O O . ARG A 1 42 ? 7.953 -3.767 4.839 1.00 0.00 42 ARG A O 13
ATOM 19085 N N . GLN A 1 43 ? 6.834 -1.907 4.245 1.00 0.00 43 GLN A N 13
ATOM 19086 C CA . GLN A 1 43 ? 7.954 -1.338 3.504 1.00 0.00 43 GLN A CA 13
ATOM 19087 C C . GLN A 1 43 ? 9.053 -0.870 4.452 1.00 0.00 43 GLN A C 13
ATOM 19088 O O . GLN A 1 43 ? 10.234 -0.884 4.105 1.00 0.00 43 GLN A O 13
ATOM 19102 N N . LYS A 1 44 ? 8.656 -0.455 5.650 1.00 0.00 44 LYS A N 13
ATOM 19103 C CA . LYS A 1 44 ? 9.607 0.016 6.650 1.00 0.00 44 LYS A CA 13
ATOM 19104 C C . LYS A 1 44 ? 9.245 -0.509 8.035 1.00 0.00 44 LYS A C 13
ATOM 19105 O O . LYS A 1 44 ? 8.167 -0.224 8.554 1.00 0.00 44 LYS A O 13
ATOM 19124 N N . GLU A 1 45 ? 10.154 -1.276 8.629 1.00 0.00 45 GLU A N 13
ATOM 19125 C CA . GLU A 1 45 ? 9.930 -1.840 9.955 1.00 0.00 45 GLU A CA 13
ATOM 19126 C C . GLU A 1 45 ? 10.711 -1.067 11.014 1.00 0.00 45 GLU A C 13
ATOM 19127 O O . GLU A 1 45 ? 11.487 -0.168 10.695 1.00 0.00 45 GLU A O 13
ATOM 19139 N N . ASN A 1 46 ? 10.498 -1.425 12.276 1.00 0.00 46 ASN A N 13
ATOM 19140 C CA . ASN A 1 46 ? 11.181 -0.766 13.383 1.00 0.00 46 ASN A CA 13
ATOM 19141 C C . ASN A 1 46 ? 11.866 -1.787 14.286 1.00 0.00 46 ASN A C 13
ATOM 19142 O O . ASN A 1 46 ? 11.292 -2.277 15.258 1.00 0.00 46 ASN A O 13
ATOM 19153 N N . PRO A 1 47 ? 13.124 -2.116 13.958 1.00 0.00 47 PRO A N 13
ATOM 19154 C CA . PRO A 1 47 ? 13.916 -3.081 14.726 1.00 0.00 47 PRO A CA 13
ATOM 19155 C C . PRO A 1 47 ? 14.310 -2.546 16.099 1.00 0.00 47 PRO A C 13
ATOM 19156 O O . PRO A 1 47 ? 14.956 -3.239 16.885 1.00 0.00 47 PRO A O 13
ATOM 19167 N N . LEU A 1 48 ? 13.916 -1.309 16.381 1.00 0.00 48 LEU A N 13
ATOM 19168 C CA . LEU A 1 48 ? 14.227 -0.680 17.660 1.00 0.00 48 LEU A CA 13
ATOM 19169 C C . LEU A 1 48 ? 14.210 -1.705 18.790 1.00 0.00 48 LEU A C 13
ATOM 19170 O O . LEU A 1 48 ? 13.411 -2.640 18.780 1.00 0.00 48 LEU A O 13
ATOM 19186 N N . ASN A 1 49 ? 15.097 -1.521 19.762 1.00 0.00 49 ASN A N 13
ATOM 19187 C CA . ASN A 1 49 ? 15.183 -2.429 20.900 1.00 0.00 49 ASN A CA 13
ATOM 19188 C C . ASN A 1 49 ? 15.593 -1.680 22.164 1.00 0.00 49 ASN A C 13
ATOM 19189 O O . ASN A 1 49 ? 15.934 -0.499 22.116 1.00 0.00 49 ASN A O 13
ATOM 19200 N N . GLY A 1 50 ? 15.558 -2.377 23.296 1.00 0.00 50 GLY A N 13
ATOM 19201 C CA . GLY A 1 50 ? 15.929 -1.762 24.558 1.00 0.00 50 GLY A CA 13
ATOM 19202 C C . GLY A 1 50 ? 16.766 -2.680 25.426 1.00 0.00 50 GLY A C 13
ATOM 19203 O O . GLY A 1 50 ? 16.574 -3.895 25.420 1.00 0.00 50 GLY A O 13
ATOM 19207 N N . ALA A 1 51 ? 17.697 -2.097 26.174 1.00 0.00 51 ALA A N 13
ATOM 19208 C CA . ALA A 1 51 ? 18.566 -2.871 27.052 1.00 0.00 51 ALA A CA 13
ATOM 19209 C C . ALA A 1 51 ? 19.402 -1.958 27.942 1.00 0.00 51 ALA A C 13
ATOM 19210 O O . ALA A 1 51 ? 19.985 -0.981 27.472 1.00 0.00 51 ALA A O 13
ATOM 19217 N N . SER A 1 52 ? 19.454 -2.281 29.230 1.00 0.00 52 SER A N 13
ATOM 19218 C CA . SER A 1 52 ? 20.215 -1.486 30.187 1.00 0.00 52 SER A CA 13
ATOM 19219 C C . SER A 1 52 ? 20.858 -2.378 31.245 1.00 0.00 52 SER A C 13
ATOM 19220 O O . SER A 1 52 ? 20.226 -3.299 31.764 1.00 0.00 52 SER A O 13
ATOM 19228 N N . LEU A 1 53 ? 22.118 -2.098 31.559 1.00 0.00 53 LEU A N 13
ATOM 19229 C CA . LEU A 1 53 ? 22.849 -2.875 32.554 1.00 0.00 53 LEU A CA 13
ATOM 19230 C C . LEU A 1 53 ? 23.853 -2.000 33.297 1.00 0.00 53 LEU A C 13
ATOM 19231 O O . LEU A 1 53 ? 24.807 -1.493 32.706 1.00 0.00 53 LEU A O 13
ATOM 19247 N N . SER A 1 54 ? 23.634 -1.828 34.597 1.00 0.00 54 SER A N 13
ATOM 19248 C CA . SER A 1 54 ? 24.519 -1.013 35.420 1.00 0.00 54 SER A CA 13
ATOM 19249 C C . SER A 1 54 ? 25.716 -1.828 35.902 1.00 0.00 54 SER A C 13
ATOM 19250 O O . SER A 1 54 ? 26.857 -1.551 35.535 1.00 0.00 54 SER A O 13
ATOM 19258 N N . TRP A 1 55 ? 25.445 -2.832 36.727 1.00 0.00 55 TRP A N 13
ATOM 19259 C CA . TRP A 1 55 ? 26.499 -3.688 37.261 1.00 0.00 55 TRP A CA 13
ATOM 19260 C C . TRP A 1 55 ? 25.921 -4.993 37.797 1.00 0.00 55 TRP A C 13
ATOM 19261 O O . TRP A 1 55 ? 24.705 -5.146 37.908 1.00 0.00 55 TRP A O 13
ATOM 19282 N N . LYS A 1 56 ? 26.801 -5.932 38.129 1.00 0.00 56 LYS A N 13
ATOM 19283 C CA . LYS A 1 56 ? 26.378 -7.225 38.656 1.00 0.00 56 LYS A CA 13
ATOM 19284 C C . LYS A 1 56 ? 25.309 -7.051 39.730 1.00 0.00 56 LYS A C 13
ATOM 19285 O O . LYS A 1 56 ? 25.387 -6.141 40.556 1.00 0.00 56 LYS A O 13
ATOM 19304 N N . LEU A 1 57 ? 24.313 -7.930 39.714 1.00 0.00 57 LEU A N 13
ATOM 19305 C CA . LEU A 1 57 ? 23.229 -7.875 40.688 1.00 0.00 57 LEU A CA 13
ATOM 19306 C C . LEU A 1 57 ? 22.544 -9.232 40.818 1.00 0.00 57 LEU A C 13
ATOM 19307 O O . LEU A 1 57 ? 22.327 -9.926 39.826 1.00 0.00 57 LEU A O 13
ATOM 19323 N N . ASN A 1 58 ? 22.205 -9.603 42.048 1.00 0.00 58 ASN A N 13
ATOM 19324 C CA . ASN A 1 58 ? 21.543 -10.877 42.308 1.00 0.00 58 ASN A CA 13
ATOM 19325 C C . ASN A 1 58 ? 20.043 -10.680 42.503 1.00 0.00 58 ASN A C 13
ATOM 19326 O O . ASN A 1 58 ? 19.445 -11.247 43.417 1.00 0.00 58 ASN A O 13
ATOM 19337 N N . LYS A 1 59 ? 19.440 -9.873 41.637 1.00 0.00 59 LYS A N 13
ATOM 19338 C CA . LYS A 1 59 ? 18.009 -9.602 41.711 1.00 0.00 59 LYS A CA 13
AT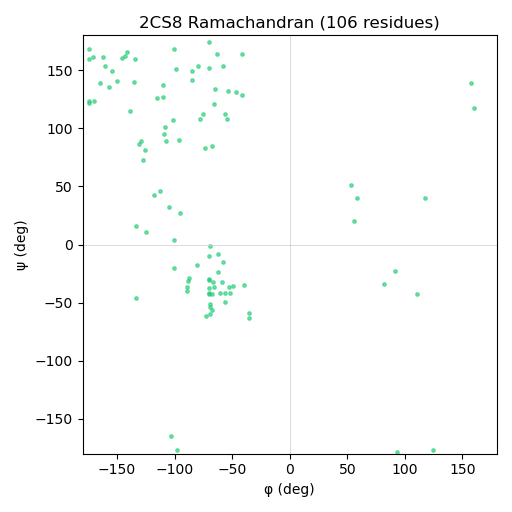OM 19339 C C . LYS A 1 59 ? 17.657 -8.889 43.013 1.00 0.00 59 LYS A C 13
ATOM 19340 O O . LYS A 1 59 ? 16.655 -9.206 43.652 1.00 0.00 59 LYS A O 13
ATOM 19359 N N . GLN A 1 60 ? 18.488 -7.926 43.398 1.00 0.00 60 GLN A N 13
ATOM 19360 C CA . GLN A 1 60 ? 18.262 -7.168 44.624 1.00 0.00 60 GLN A CA 13
ATOM 19361 C C . GLN A 1 60 ? 17.927 -5.714 44.311 1.00 0.00 60 GLN A C 13
ATOM 19362 O O . GLN A 1 60 ? 18.527 -5.106 43.425 1.00 0.00 60 GLN A O 13
ATOM 19376 N N . GLU A 1 61 ? 16.966 -5.162 45.045 1.00 0.00 61 GLU A N 13
ATOM 19377 C CA . GLU A 1 61 ? 16.551 -3.779 44.844 1.00 0.00 61 GLU A CA 13
ATOM 19378 C C . GLU A 1 61 ? 16.372 -3.474 43.359 1.00 0.00 61 GLU A C 13
ATOM 19379 O O . GLU A 1 61 ? 16.735 -2.396 42.887 1.00 0.00 61 GLU A O 13
ATOM 19391 N N . LEU A 1 62 ? 15.812 -4.432 42.629 1.00 0.00 62 LEU A N 13
ATOM 19392 C CA . LEU A 1 62 ? 15.584 -4.268 41.197 1.00 0.00 62 LEU A CA 13
ATOM 19393 C C . LEU A 1 62 ? 14.410 -3.330 40.936 1.00 0.00 62 LEU A C 13
ATOM 19394 O O . LEU A 1 62 ? 13.523 -3.159 41.772 1.00 0.00 62 LEU A O 13
ATOM 19410 N N . PRO A 1 63 ? 14.401 -2.710 39.747 1.00 0.00 63 PRO A N 13
ATOM 19411 C CA . PRO A 1 63 ? 13.339 -1.781 39.346 1.00 0.00 63 PRO A CA 13
ATOM 19412 C C . PRO A 1 63 ? 12.013 -2.491 39.097 1.00 0.00 63 PRO A C 13
ATOM 19413 O O . PRO A 1 63 ? 11.903 -3.325 38.198 1.00 0.00 63 PRO A O 13
ATOM 19424 N N . HIS A 1 64 ? 11.007 -2.153 39.897 1.00 0.00 64 HIS A N 13
ATOM 19425 C CA . HIS A 1 64 ? 9.686 -2.757 39.762 1.00 0.00 64 HIS A CA 13
ATOM 19426 C C . HIS A 1 64 ? 9.082 -2.442 38.397 1.00 0.00 64 HIS A C 13
ATOM 19427 O O . HIS A 1 64 ? 9.698 -1.762 37.576 1.00 0.00 64 HIS A O 13
ATOM 19441 N N . CYS A 1 65 ? 7.874 -2.943 38.160 1.00 0.00 65 CYS A N 13
ATOM 19442 C CA . CYS A 1 65 ? 7.186 -2.717 36.895 1.00 0.00 65 CYS A CA 13
ATOM 19443 C C . CYS A 1 65 ? 7.432 -1.298 36.388 1.00 0.00 65 CYS A C 13
ATOM 19444 O O . CYS A 1 65 ? 7.108 -0.311 37.048 1.00 0.00 65 CYS A O 13
ATOM 19451 N N . PRO A 1 66 ? 8.020 -1.193 35.187 1.00 0.00 66 PRO A N 13
ATOM 19452 C CA . PRO A 1 66 ? 8.322 0.099 34.564 1.00 0.00 66 PRO A CA 13
ATOM 19453 C C . PRO A 1 66 ? 7.064 0.838 34.122 1.00 0.00 66 PRO A C 13
ATOM 19454 O O . PRO A 1 66 ? 6.987 2.064 34.213 1.00 0.00 66 PRO A O 13
ATOM 19465 N N . LEU A 1 67 ? 6.079 0.086 33.643 1.00 0.00 67 LEU A N 13
ATOM 19466 C CA . LEU A 1 67 ? 4.823 0.669 33.187 1.00 0.00 67 LEU A CA 13
ATOM 19467 C C . LEU A 1 67 ? 4.414 1.842 34.072 1.00 0.00 67 LEU A C 13
ATOM 19468 O O . LEU A 1 67 ? 4.360 1.738 35.298 1.00 0.00 67 LEU A O 13
ATOM 19484 N N . PRO A 1 68 ? 4.118 2.987 33.439 1.00 0.00 68 PRO A N 13
ATOM 19485 C CA . PRO A 1 68 ? 3.706 4.201 34.149 1.00 0.00 68 PRO A CA 13
ATOM 19486 C C . PRO A 1 68 ? 2.318 4.069 34.766 1.00 0.00 68 PRO A C 13
ATOM 19487 O O . PRO A 1 68 ? 2.059 4.587 35.852 1.00 0.00 68 PRO A O 13
ATOM 19498 N N . GLY A 1 69 ? 1.428 3.372 34.067 1.00 0.00 69 GLY A N 13
ATOM 19499 C CA . GLY A 1 69 ? 0.077 3.184 34.563 1.00 0.00 69 GLY A CA 13
ATOM 19500 C C . GLY A 1 69 ? 0.005 2.156 35.675 1.00 0.00 69 GLY A C 13
ATOM 19501 O O . GLY A 1 69 ? -0.882 2.213 36.527 1.00 0.00 69 GLY A O 13
ATOM 19505 N N . CYS A 1 70 ? 0.940 1.212 35.667 1.00 0.00 70 CYS A N 13
ATOM 19506 C CA . CYS A 1 70 ? 0.979 0.165 36.680 1.00 0.00 70 CYS A CA 13
ATOM 19507 C C . CYS A 1 70 ? 1.682 0.656 37.943 1.00 0.00 70 CYS A C 13
ATOM 19508 O O . CYS A 1 70 ? 2.342 1.694 37.935 1.00 0.00 70 CYS A O 13
ATOM 19515 N N . ASN A 1 71 ? 1.534 -0.099 39.027 1.00 0.00 71 ASN A N 13
ATOM 19516 C CA . ASN A 1 71 ? 2.154 0.259 40.298 1.00 0.00 71 ASN A CA 13
ATOM 19517 C C . ASN A 1 71 ? 3.074 -0.855 40.787 1.00 0.00 71 ASN A C 13
ATOM 19518 O O . ASN A 1 71 ? 4.071 -0.600 41.461 1.00 0.00 71 ASN A O 13
ATOM 19529 N N . GLY A 1 72 ? 2.732 -2.093 40.441 1.00 0.00 72 GLY A N 13
ATOM 19530 C CA . GLY A 1 72 ? 3.538 -3.228 40.853 1.00 0.00 72 GLY A CA 13
ATOM 19531 C C . GLY A 1 72 ? 2.756 -4.220 41.690 1.00 0.00 72 GLY A C 13
ATOM 19532 O O . GLY A 1 72 ? 3.314 -4.876 42.571 1.00 0.00 72 GLY A O 13
ATOM 19536 N N . LEU A 1 73 ? 1.461 -4.332 41.416 1.00 0.00 73 LEU A N 13
ATOM 19537 C CA . LEU A 1 73 ? 0.600 -5.251 42.152 1.00 0.00 73 LEU A CA 13
ATOM 19538 C C . LEU A 1 73 ? -0.247 -6.087 41.197 1.00 0.00 73 LEU A C 13
ATOM 19539 O O . LEU A 1 73 ? -0.937 -5.550 40.332 1.00 0.00 73 LEU A O 13
ATOM 19555 N N . GLY A 1 74 ? -0.190 -7.405 41.363 1.00 0.00 74 GLY A N 13
ATOM 19556 C CA . GLY A 1 74 ? -0.957 -8.293 40.510 1.00 0.00 74 GLY A CA 13
ATOM 19557 C C . GLY A 1 74 ? -0.076 -9.152 39.624 1.00 0.00 74 GLY A C 13
ATOM 19558 O O . GLY A 1 74 ? 1.113 -8.873 39.463 1.00 0.00 74 GLY A O 13
ATOM 19562 N N . HIS A 1 75 ? -0.658 -10.200 39.050 1.00 0.00 75 HIS A N 13
ATOM 19563 C CA . HIS A 1 75 ? 0.083 -11.103 38.177 1.00 0.00 75 HIS A CA 13
ATOM 19564 C C . HIS A 1 75 ? -0.756 -11.498 36.966 1.00 0.00 75 HIS A C 13
ATOM 19565 O O . HIS A 1 75 ? -1.983 -11.561 37.042 1.00 0.00 75 HIS A O 13
ATOM 19579 N N . VAL A 1 76 ? -0.087 -11.764 35.849 1.00 0.00 76 VAL A N 13
ATOM 19580 C CA . VAL A 1 76 ? -0.771 -12.154 34.622 1.00 0.00 76 VAL A CA 13
ATOM 19581 C C . VAL A 1 76 ? -1.427 -13.522 34.769 1.00 0.00 76 VAL A C 13
ATOM 19582 O O . VAL A 1 76 ? -2.488 -13.777 34.202 1.00 0.00 76 VAL A O 13
ATOM 19595 N N . ASN A 1 77 ? -0.788 -14.399 35.537 1.00 0.00 77 ASN A N 13
ATOM 19596 C CA . ASN A 1 77 ? -1.310 -15.743 35.760 1.00 0.00 77 ASN A CA 13
ATOM 19597 C C . ASN A 1 77 ? -2.374 -15.738 36.853 1.00 0.00 77 ASN A C 13
ATOM 19598 O O . ASN A 1 77 ? -2.711 -16.783 37.410 1.00 0.00 77 ASN A O 13
ATOM 19609 N N . ASN A 1 78 ? -2.899 -14.556 37.156 1.00 0.00 78 ASN A N 13
ATOM 19610 C CA . ASN A 1 78 ? -3.925 -14.415 38.183 1.00 0.00 78 ASN A CA 13
ATOM 19611 C C . ASN A 1 78 ? -3.680 -15.387 39.333 1.00 0.00 78 ASN A C 13
ATOM 19612 O O . ASN A 1 78 ? -4.583 -16.112 39.750 1.00 0.00 78 ASN A O 13
ATOM 19623 N N . VAL A 1 79 ? -2.452 -15.396 39.842 1.00 0.00 79 VAL A N 13
ATOM 19624 C CA . VAL A 1 79 ? -2.088 -16.277 40.945 1.00 0.00 79 VAL A CA 13
ATOM 19625 C C . VAL A 1 79 ? -1.351 -15.512 42.038 1.00 0.00 79 VAL A C 13
ATOM 19626 O O . VAL A 1 79 ? -1.617 -15.696 43.227 1.00 0.00 79 VAL A O 13
ATOM 19639 N N . PHE A 1 80 ? -0.424 -14.652 41.630 1.00 0.00 80 PHE A N 13
ATOM 19640 C CA . PHE A 1 80 ? 0.353 -13.858 42.575 1.00 0.00 80 PHE A CA 13
ATOM 19641 C C . PHE A 1 80 ? -0.213 -12.446 42.693 1.00 0.00 80 PHE A C 13
ATOM 19642 O O . PHE A 1 80 ? -1.043 -12.028 41.886 1.00 0.00 80 PHE A O 13
ATOM 19659 N N . VAL A 1 81 ? 0.243 -11.716 43.706 1.00 0.00 81 VAL A N 13
ATOM 19660 C CA . VAL A 1 81 ? -0.217 -10.350 43.931 1.00 0.00 81 VAL A CA 13
ATOM 19661 C C . VAL A 1 81 ? 0.916 -9.349 43.728 1.00 0.00 81 VAL A C 13
ATOM 19662 O O . VAL A 1 81 ? 0.802 -8.182 44.103 1.00 0.00 81 VAL A O 13
ATOM 19675 N N . THR A 1 82 ? 2.009 -9.814 43.132 1.00 0.00 82 THR A N 13
ATOM 19676 C CA . THR A 1 82 ? 3.163 -8.960 42.880 1.00 0.00 82 THR A CA 13
ATOM 19677 C C . THR A 1 82 ? 3.829 -9.313 41.555 1.00 0.00 82 THR A C 13
ATOM 19678 O O . THR A 1 82 ? 3.590 -10.384 40.994 1.00 0.00 82 THR A O 13
ATOM 19689 N N . HIS A 1 83 ? 4.666 -8.408 41.059 1.00 0.00 83 HIS A N 13
ATOM 19690 C CA . HIS A 1 83 ? 5.368 -8.625 39.798 1.00 0.00 83 HIS A CA 13
ATOM 19691 C C . HIS A 1 83 ? 6.369 -7.504 39.534 1.00 0.00 83 HIS A C 13
ATOM 19692 O O . HIS A 1 83 ? 6.002 -6.330 39.483 1.00 0.00 83 HIS A O 13
ATOM 19706 N N . ARG A 1 84 ? 7.635 -7.875 39.369 1.00 0.00 84 ARG A N 13
ATOM 19707 C CA . ARG A 1 84 ? 8.689 -6.901 39.112 1.00 0.00 84 ARG A CA 13
ATOM 19708 C C . ARG A 1 84 ? 9.255 -7.071 37.706 1.00 0.00 84 ARG A C 13
ATOM 19709 O O . ARG A 1 84 ? 10.468 -7.005 37.502 1.00 0.00 84 ARG A O 13
ATOM 19730 N N . SER A 1 85 ? 8.370 -7.291 36.739 1.00 0.00 85 SER A N 13
ATOM 19731 C CA . SER A 1 85 ? 8.781 -7.474 35.353 1.00 0.00 85 SER A CA 13
ATOM 19732 C C . SER A 1 85 ? 7.573 -7.465 34.421 1.00 0.00 85 SER A C 13
ATOM 19733 O O . SER A 1 85 ? 6.657 -8.276 34.566 1.00 0.00 85 SER A O 13
ATOM 19741 N N . LEU A 1 86 ? 7.578 -6.543 33.466 1.00 0.00 86 LEU A N 13
ATOM 19742 C CA . LEU A 1 86 ? 6.482 -6.426 32.509 1.00 0.00 86 LEU A CA 13
ATOM 19743 C C . LEU A 1 86 ? 5.922 -7.799 32.153 1.00 0.00 86 LEU A C 13
ATOM 19744 O O . LEU A 1 86 ? 4.713 -7.965 31.994 1.00 0.00 86 LEU A O 13
ATOM 19760 N N . SER A 1 87 ? 6.810 -8.781 32.032 1.00 0.00 87 SER A N 13
ATOM 19761 C CA . SER A 1 87 ? 6.404 -10.141 31.693 1.00 0.00 87 SER A CA 13
ATOM 19762 C C . SER A 1 87 ? 5.250 -10.600 32.579 1.00 0.00 87 SER A C 13
ATOM 19763 O O . SER A 1 87 ? 4.246 -11.118 32.091 1.00 0.00 87 SER A O 13
ATOM 19771 N N . GLY A 1 88 ? 5.401 -10.405 33.885 1.00 0.00 88 GLY A N 13
ATOM 19772 C CA . GLY A 1 88 ? 4.365 -10.805 34.820 1.00 0.00 88 GLY A CA 13
ATOM 19773 C C . GLY A 1 88 ? 3.419 -9.669 35.156 1.00 0.00 88 GLY A C 13
ATOM 19774 O O . GLY A 1 88 ? 2.827 -9.643 36.236 1.00 0.00 88 GLY A O 13
ATOM 19778 N N . CYS A 1 89 ? 3.275 -8.726 34.231 1.00 0.00 89 CYS A N 13
ATOM 19779 C CA . CYS A 1 89 ? 2.396 -7.581 34.434 1.00 0.00 89 CYS A CA 13
ATOM 19780 C C . CYS A 1 89 ? 1.010 -7.850 33.857 1.00 0.00 89 CYS A C 13
ATOM 19781 O O . CYS A 1 89 ? 0.830 -7.991 32.647 1.00 0.00 89 CYS A O 13
ATOM 19788 N N . PRO A 1 90 ? 0.004 -7.924 34.742 1.00 0.00 90 PRO A N 13
ATOM 19789 C CA . PRO A 1 90 ? -1.384 -8.175 34.344 1.00 0.00 90 PRO A CA 13
ATOM 19790 C C . PRO A 1 90 ? -1.996 -6.995 33.598 1.00 0.00 90 PRO A C 13
ATOM 19791 O O . PRO A 1 90 ? -2.959 -7.154 32.847 1.00 0.00 90 PRO A O 13
ATOM 19802 N N . LEU A 1 91 ? -1.432 -5.811 33.809 1.00 0.00 91 LEU A N 13
ATOM 19803 C CA . LEU A 1 91 ? -1.922 -4.602 33.156 1.00 0.00 91 LEU A CA 13
ATOM 19804 C C . LEU A 1 91 ? -1.277 -4.424 31.785 1.00 0.00 91 LEU A C 13
ATOM 19805 O O . LEU A 1 91 ? -1.837 -3.772 30.905 1.00 0.00 91 LEU A O 13
ATOM 19821 N N . ASN A 1 92 ? -0.097 -5.011 31.611 1.00 0.00 92 ASN A N 13
ATOM 19822 C CA . ASN A 1 92 ? 0.624 -4.918 30.347 1.00 0.00 92 ASN A CA 13
ATOM 19823 C C . ASN A 1 92 ? 0.275 -6.090 29.435 1.00 0.00 92 ASN A C 13
ATOM 19824 O O . ASN A 1 92 ? 0.634 -6.102 28.258 1.00 0.00 92 ASN A O 13
ATOM 19835 N N . ALA A 1 93 ? -0.427 -7.074 29.987 1.00 0.00 93 ALA A N 13
ATOM 19836 C CA . ALA A 1 93 ? -0.827 -8.250 29.224 1.00 0.00 93 ALA A CA 13
ATOM 19837 C C . ALA A 1 93 ? -2.236 -8.087 28.663 1.00 0.00 93 ALA A C 13
ATOM 19838 O O . ALA A 1 93 ? -2.595 -8.719 27.670 1.00 0.00 93 ALA A O 13
ATOM 19845 N N . GLN A 1 94 ? -3.029 -7.237 29.306 1.00 0.00 94 GLN A N 13
ATOM 19846 C CA . GLN A 1 94 ? -4.400 -6.993 28.872 1.00 0.00 94 GLN A CA 13
ATOM 19847 C C . GLN A 1 94 ? -4.445 -5.914 27.795 1.00 0.00 94 GLN A C 13
ATOM 19848 O O . GLN A 1 94 ? -5.270 -5.968 26.882 1.00 0.00 94 GLN A O 13
ATOM 19862 N N . VAL A 1 95 ? -3.554 -4.934 27.907 1.00 0.00 95 VAL A N 13
ATOM 19863 C CA . VAL A 1 95 ? -3.492 -3.843 26.943 1.00 0.00 95 VAL A CA 13
ATOM 19864 C C . VAL A 1 95 ? -3.069 -4.348 25.568 1.00 0.00 95 VAL A C 13
ATOM 19865 O O . VAL A 1 95 ? -3.461 -3.789 24.543 1.00 0.00 95 VAL A O 13
ATOM 19878 N N . ILE A 1 96 ? -2.268 -5.407 25.554 1.00 0.00 96 ILE A N 13
ATOM 19879 C CA . ILE A 1 96 ? -1.793 -5.989 24.304 1.00 0.00 96 ILE A CA 13
ATOM 19880 C C . ILE A 1 96 ? -2.925 -6.113 23.290 1.00 0.00 96 ILE A C 13
ATOM 19881 O O . ILE A 1 96 ? -2.734 -5.876 22.097 1.00 0.00 96 ILE A O 13
ATOM 19897 N N . LYS A 1 97 ? -4.106 -6.485 23.773 1.00 0.00 97 LYS A N 13
ATOM 19898 C CA . LYS A 1 97 ? -5.271 -6.638 22.911 1.00 0.00 97 LYS A CA 13
ATOM 19899 C C . LYS A 1 97 ? -5.295 -5.561 21.831 1.00 0.00 97 LYS A C 13
ATOM 19900 O O . LYS A 1 97 ? -5.745 -4.439 22.068 1.00 0.00 97 LYS A O 13
ATOM 19919 N N . LYS A 1 98 ? -4.808 -5.908 20.644 1.00 0.00 98 LYS A N 13
ATOM 19920 C CA . LYS A 1 98 ? -4.775 -4.972 19.527 1.00 0.00 98 LYS A CA 13
ATOM 19921 C C . LYS A 1 98 ? -4.726 -5.716 18.196 1.00 0.00 98 LYS A C 13
ATOM 19922 O O . LYS A 1 98 ? -4.523 -6.929 18.159 1.00 0.00 98 LYS A O 13
ATOM 19941 N N . GLY A 1 99 ? -4.910 -4.979 17.104 1.00 0.00 99 GLY A N 13
ATOM 19942 C CA . GLY A 1 99 ? -4.881 -5.586 15.786 1.00 0.00 99 GLY A CA 13
ATOM 19943 C C . GLY A 1 99 ? -5.478 -6.979 15.776 1.00 0.00 99 GLY A C 13
ATOM 19944 O O . GLY A 1 99 ? -6.668 -7.155 16.039 1.00 0.00 99 GLY A O 13
ATOM 19948 N N . LYS A 1 100 ? -4.651 -7.974 15.471 1.00 0.00 100 LYS A N 13
ATOM 19949 C CA . LYS A 1 100 ? -5.103 -9.359 15.427 1.00 0.00 100 LYS A CA 13
ATOM 19950 C C . LYS A 1 100 ? -4.596 -10.136 16.638 1.00 0.00 100 LYS A C 13
ATOM 19951 O O . LYS A 1 100 ? -3.529 -9.839 17.175 1.00 0.00 100 LYS A O 13
ATOM 19970 N N . VAL A 1 101 ? -5.367 -11.132 17.061 1.00 0.00 101 VAL A N 13
ATOM 19971 C CA . VAL A 1 101 ? -4.994 -11.953 18.207 1.00 0.00 101 VAL A CA 13
ATOM 19972 C C . VAL A 1 101 ? -5.637 -13.333 18.127 1.00 0.00 101 VAL A C 13
ATOM 19973 O O . VAL A 1 101 ? -6.843 -13.455 17.908 1.00 0.00 101 VAL A O 13
ATOM 19986 N N . SER A 1 102 ? -4.825 -14.370 18.307 1.00 0.00 102 SER A N 13
ATOM 19987 C CA . SER A 1 102 ? -5.315 -15.742 18.252 1.00 0.00 102 SER A CA 13
ATOM 19988 C C . SER A 1 102 ? -5.580 -16.281 19.654 1.00 0.00 102 SER A C 13
ATOM 19989 O O . SER A 1 102 ? -4.663 -16.731 20.342 1.00 0.00 102 SER A O 13
ATOM 19997 N N . SER A 1 103 ? -6.841 -16.232 20.072 1.00 0.00 103 SER A N 13
ATOM 19998 C CA . SER A 1 103 ? -7.228 -16.711 21.393 1.00 0.00 103 SER A CA 13
ATOM 19999 C C . SER A 1 103 ? -6.658 -18.102 21.655 1.00 0.00 103 SER A C 13
ATOM 20000 O O . SER A 1 103 ? -6.477 -18.895 20.732 1.00 0.00 103 SER A O 13
ATOM 20008 N N . GLY A 1 104 ? -6.377 -18.391 22.922 1.00 0.00 104 GLY A N 13
ATOM 20009 C CA . GLY A 1 104 ? -5.831 -19.686 23.285 1.00 0.00 104 GLY A CA 13
ATOM 20010 C C . GLY A 1 104 ? -6.907 -20.737 23.475 1.00 0.00 104 GLY A C 13
ATOM 20011 O O . GLY A 1 104 ? -7.998 -20.456 23.970 1.00 0.00 104 GLY A O 13
ATOM 20015 N N . PRO A 1 105 ? -6.603 -21.980 23.073 1.00 0.00 105 PRO A N 13
ATOM 20016 C CA . PRO A 1 105 ? -7.539 -23.101 23.191 1.00 0.00 105 PRO A CA 13
ATOM 20017 C C . PRO A 1 105 ? -7.764 -23.519 24.640 1.00 0.00 105 PRO A C 13
ATOM 20018 O O . PRO A 1 105 ? -8.568 -24.408 24.922 1.00 0.00 105 PRO A O 13
ATOM 20029 N N . SER A 1 106 ? -7.050 -22.872 25.555 1.00 0.00 106 SER A N 13
ATOM 20030 C CA . SER A 1 106 ? -7.170 -23.179 26.976 1.00 0.00 106 SER A CA 13
ATOM 20031 C C . SER A 1 106 ? -7.760 -21.997 27.739 1.00 0.00 106 SER A C 13
ATOM 20032 O O . SER A 1 106 ? -7.134 -20.944 27.855 1.00 0.00 106 SER A O 13
ATOM 20040 N N . SER A 1 107 ? -8.970 -22.181 28.258 1.00 0.00 107 SER A N 13
ATOM 20041 C CA . SER A 1 107 ? -9.647 -21.129 29.008 1.00 0.00 107 SER A CA 13
ATOM 20042 C C . SER A 1 107 ? -9.407 -21.289 30.506 1.00 0.00 107 SER A C 13
ATOM 20043 O O . SER A 1 107 ? -10.318 -21.114 31.314 1.00 0.00 107 SER A O 13
ATOM 20051 N N . GLY A 1 108 ? -8.173 -21.624 30.869 1.00 0.00 108 GLY A N 13
ATOM 20052 C CA . GLY A 1 108 ? -7.834 -21.802 32.269 1.00 0.00 108 GLY A CA 13
ATOM 20053 C C . GLY A 1 108 ? -7.717 -20.485 33.010 1.00 0.00 108 GLY A C 13
ATOM 20054 O O . GLY A 1 108 ? -8.729 -19.810 33.194 1.00 0.00 108 GLY A O 13
ATOM 20060 N N . GLY A 1 1 ? -44.712 -4.054 -5.568 1.00 0.00 1 GLY A N 14
ATOM 20061 C CA . GLY A 1 1 ? -43.498 -3.266 -5.677 1.00 0.00 1 GLY A CA 14
ATOM 20062 C C . GLY A 1 1 ? -42.910 -2.917 -4.324 1.00 0.00 1 GLY A C 14
ATOM 20063 O O . GLY A 1 1 ? -43.430 -3.333 -3.288 1.00 0.00 1 GLY A O 14
ATOM 20067 N N . SER A 1 2 ? -41.823 -2.153 -4.331 1.00 0.00 2 SER A N 14
ATOM 20068 C CA . SER A 1 2 ? -41.160 -1.754 -3.095 1.00 0.00 2 SER A CA 14
ATOM 20069 C C . SER A 1 2 ? -40.099 -0.691 -3.367 1.00 0.00 2 SER A C 14
ATOM 20070 O O . SER A 1 2 ? -39.764 -0.413 -4.518 1.00 0.00 2 SER A O 14
ATOM 20078 N N . SER A 1 3 ? -39.575 -0.101 -2.297 1.00 0.00 3 SER A N 14
ATOM 20079 C CA . SER A 1 3 ? -38.555 0.933 -2.419 1.00 0.00 3 SER A CA 14
ATOM 20080 C C . SER A 1 3 ? -37.397 0.669 -1.461 1.00 0.00 3 SER A C 14
ATOM 20081 O O . SER A 1 3 ? -37.432 -0.273 -0.671 1.00 0.00 3 SER A O 14
ATOM 20089 N N . GLY A 1 4 ? -36.369 1.509 -1.539 1.00 0.00 4 GLY A N 14
ATOM 20090 C CA . GLY A 1 4 ? -35.214 1.351 -0.675 1.00 0.00 4 GLY A CA 14
ATOM 20091 C C . GLY A 1 4 ? -34.133 2.375 -0.959 1.00 0.00 4 GLY A C 14
ATOM 20092 O O . GLY A 1 4 ? -34.362 3.347 -1.678 1.00 0.00 4 GLY A O 14
ATOM 20096 N N . SER A 1 5 ? -32.950 2.158 -0.391 1.00 0.00 5 SER A N 14
ATOM 20097 C CA . SER A 1 5 ? -31.831 3.073 -0.582 1.00 0.00 5 SER A CA 14
ATOM 20098 C C . SER A 1 5 ? -30.501 2.357 -0.365 1.00 0.00 5 SER A C 14
ATOM 20099 O O . SER A 1 5 ? -30.469 1.183 0.003 1.00 0.00 5 SER A O 14
ATOM 20107 N N . SER A 1 6 ? -29.406 3.074 -0.596 1.00 0.00 6 SER A N 14
ATOM 20108 C CA . SER A 1 6 ? -28.073 2.507 -0.430 1.00 0.00 6 SER A CA 14
ATOM 20109 C C . SER A 1 6 ? -27.062 3.593 -0.074 1.00 0.00 6 SER A C 14
ATOM 20110 O O . SER A 1 6 ? -27.320 4.782 -0.259 1.00 0.00 6 SER A O 14
ATOM 20118 N N . GLY A 1 7 ? -25.909 3.174 0.438 1.00 0.00 7 GLY A N 14
ATOM 20119 C CA . GLY A 1 7 ? -24.875 4.122 0.813 1.00 0.00 7 GLY A CA 14
ATOM 20120 C C . GLY A 1 7 ? -23.492 3.503 0.808 1.00 0.00 7 GLY A C 14
ATOM 20121 O O . GLY A 1 7 ? -23.117 2.762 1.718 1.00 0.00 7 GLY A O 14
ATOM 20125 N N . PRO A 1 8 ? -22.707 3.806 -0.236 1.00 0.00 8 PRO A N 14
ATOM 20126 C CA . PRO A 1 8 ? -21.345 3.284 -0.381 1.00 0.00 8 PRO A CA 14
ATOM 20127 C C . PRO A 1 8 ? -20.383 3.881 0.640 1.00 0.00 8 PRO A C 14
ATOM 20128 O O . PRO A 1 8 ? -20.388 5.089 0.878 1.00 0.00 8 PRO A O 14
ATOM 20139 N N . GLU A 1 9 ? -19.559 3.028 1.241 1.00 0.00 9 GLU A N 14
ATOM 20140 C CA . GLU A 1 9 ? -18.592 3.474 2.237 1.00 0.00 9 GLU A CA 14
ATOM 20141 C C . GLU A 1 9 ? -17.180 3.036 1.859 1.00 0.00 9 GLU A C 14
ATOM 20142 O O . GLU A 1 9 ? -16.992 2.018 1.190 1.00 0.00 9 GLU A O 14
ATOM 20154 N N . LEU A 1 10 ? -16.191 3.810 2.290 1.00 0.00 10 LEU A N 14
ATOM 20155 C CA . LEU A 1 10 ? -14.795 3.503 1.998 1.00 0.00 10 LEU A CA 14
ATOM 20156 C C . LEU A 1 10 ? -14.037 3.146 3.272 1.00 0.00 10 LEU A C 14
ATOM 20157 O O . LEU A 1 10 ? -14.224 3.773 4.315 1.00 0.00 10 LEU A O 14
ATOM 20173 N N . LYS A 1 11 ? -13.179 2.136 3.181 1.00 0.00 11 LYS A N 14
ATOM 20174 C CA . LYS A 1 11 ? -12.389 1.696 4.325 1.00 0.00 11 LYS A CA 14
ATOM 20175 C C . LYS A 1 11 ? -11.046 1.131 3.874 1.00 0.00 11 LYS A C 14
ATOM 20176 O O . LYS A 1 11 ? -10.880 0.745 2.716 1.00 0.00 11 LYS A O 14
ATOM 20195 N N . CYS A 1 12 ? -10.089 1.085 4.795 1.00 0.00 12 CYS A N 14
ATOM 20196 C CA . CYS A 1 12 ? -8.761 0.566 4.493 1.00 0.00 12 CYS A CA 14
ATOM 20197 C C . CYS A 1 12 ? -8.851 -0.703 3.650 1.00 0.00 12 CYS A C 14
ATOM 20198 O O . CYS A 1 12 ? -9.240 -1.769 4.127 1.00 0.00 12 CYS A O 14
ATOM 20205 N N . PRO A 1 13 ? -8.483 -0.587 2.365 1.00 0.00 13 PRO A N 14
ATOM 20206 C CA . PRO A 1 13 ? -8.512 -1.714 1.428 1.00 0.00 13 PRO A CA 14
ATOM 20207 C C . PRO A 1 13 ? -7.445 -2.757 1.742 1.00 0.00 13 PRO A C 14
ATOM 20208 O O . PRO A 1 13 ? -7.521 -3.896 1.282 1.00 0.00 13 PRO A O 14
ATOM 20219 N N . VAL A 1 14 ? -6.450 -2.360 2.529 1.00 0.00 14 VAL A N 14
ATOM 20220 C CA . VAL A 1 14 ? -5.367 -3.261 2.906 1.00 0.00 14 VAL A CA 14
ATOM 20221 C C . VAL A 1 14 ? -5.881 -4.404 3.775 1.00 0.00 14 VAL A C 14
ATOM 20222 O O . VAL A 1 14 ? -6.361 -4.183 4.887 1.00 0.00 14 VAL A O 14
ATOM 20235 N N . ILE A 1 15 ? -5.775 -5.624 3.261 1.00 0.00 15 ILE A N 14
ATOM 20236 C CA . ILE A 1 15 ? -6.228 -6.802 3.991 1.00 0.00 15 ILE A CA 14
ATOM 20237 C C . ILE A 1 15 ? -5.464 -6.963 5.301 1.00 0.00 15 ILE A C 14
ATOM 20238 O O . ILE A 1 15 ? -4.321 -6.525 5.424 1.00 0.00 15 ILE A O 14
ATOM 20254 N N . GLY A 1 16 ? -6.104 -7.597 6.279 1.00 0.00 16 GLY A N 14
ATOM 20255 C CA . GLY A 1 16 ? -5.470 -7.807 7.567 1.00 0.00 16 GLY A CA 14
ATOM 20256 C C . GLY A 1 16 ? -5.556 -6.586 8.462 1.00 0.00 16 GLY A C 14
ATOM 20257 O O . GLY A 1 16 ? -5.682 -6.708 9.681 1.00 0.00 16 GLY A O 14
ATOM 20261 N N . CYS A 1 17 ? -5.486 -5.405 7.857 1.00 0.00 17 CYS A N 14
ATOM 20262 C CA . CYS A 1 17 ? -5.555 -4.157 8.606 1.00 0.00 17 CYS A CA 14
ATOM 20263 C C . CYS A 1 17 ? -6.976 -3.892 9.094 1.00 0.00 17 CYS A C 14
ATOM 20264 O O . CYS A 1 17 ? -7.947 -4.315 8.467 1.00 0.00 17 CYS A O 14
ATOM 20271 N N . ASP A 1 18 ? -7.090 -3.190 10.216 1.00 0.00 18 ASP A N 14
ATOM 20272 C CA . ASP A 1 18 ? -8.392 -2.868 10.788 1.00 0.00 18 ASP A CA 14
ATOM 20273 C C . ASP A 1 18 ? -8.733 -1.398 10.567 1.00 0.00 18 ASP A C 14
ATOM 20274 O O . ASP A 1 18 ? -9.412 -0.778 11.384 1.00 0.00 18 ASP A O 14
ATOM 20283 N N . GLY A 1 19 ? -8.257 -0.845 9.455 1.00 0.00 19 GLY A N 14
ATOM 20284 C CA . GLY A 1 19 ? -8.521 0.548 9.147 1.00 0.00 19 GLY A CA 14
ATOM 20285 C C . GLY A 1 19 ? -8.468 1.434 10.376 1.00 0.00 19 GLY A C 14
ATOM 20286 O O . GLY A 1 19 ? -9.278 2.349 10.524 1.00 0.00 19 GLY A O 14
ATOM 20290 N N . GLN A 1 20 ? -7.514 1.160 11.260 1.00 0.00 20 GLN A N 14
ATOM 20291 C CA . GLN A 1 20 ? -7.361 1.938 12.483 1.00 0.00 20 GLN A CA 14
ATOM 20292 C C . GLN A 1 20 ? -6.021 2.667 12.501 1.00 0.00 20 GLN A C 14
ATOM 20293 O O . GLN A 1 20 ? -5.079 2.273 11.815 1.00 0.00 20 GLN A O 14
ATOM 20307 N N . GLY A 1 21 ? -5.944 3.734 13.291 1.00 0.00 21 GLY A N 14
ATOM 20308 C CA . GLY A 1 21 ? -4.715 4.501 13.383 1.00 0.00 21 GLY A CA 14
ATOM 20309 C C . GLY A 1 21 ? -4.421 5.279 12.116 1.00 0.00 21 GLY A C 14
ATOM 20310 O O . GLY A 1 21 ? -5.206 5.254 11.167 1.00 0.00 21 GLY A O 14
ATOM 20314 N N . HIS A 1 22 ? -3.289 5.975 12.100 1.00 0.00 22 HIS A N 14
ATOM 20315 C CA . HIS A 1 22 ? -2.894 6.765 10.939 1.00 0.00 22 HIS A CA 14
ATOM 20316 C C . HIS A 1 22 ? -1.375 6.800 10.797 1.00 0.00 22 HIS A C 14
ATOM 20317 O O . HIS A 1 22 ? -0.659 7.085 11.757 1.00 0.00 22 HIS A O 14
ATOM 20331 N N . ILE A 1 23 ? -0.891 6.507 9.594 1.00 0.00 23 ILE A N 14
ATOM 20332 C CA . ILE A 1 23 ? 0.541 6.506 9.328 1.00 0.00 23 ILE A CA 14
ATOM 20333 C C . ILE A 1 23 ? 1.201 7.774 9.858 1.00 0.00 23 ILE A C 14
ATOM 20334 O O . ILE A 1 23 ? 2.398 7.791 10.144 1.00 0.00 23 ILE A O 14
ATOM 20350 N N . SER A 1 24 ? 0.411 8.835 9.989 1.00 0.00 24 SER A N 14
ATOM 20351 C CA . SER A 1 24 ? 0.918 10.110 10.483 1.00 0.00 24 SER A CA 14
ATOM 20352 C C . SER A 1 24 ? 0.928 10.135 12.009 1.00 0.00 24 SER A C 14
ATOM 20353 O O . SER A 1 24 ? 1.845 10.675 12.626 1.00 0.00 24 SER A O 14
ATOM 20361 N N . GLY A 1 25 ? -0.100 9.546 12.611 1.00 0.00 25 GLY A N 14
ATOM 20362 C CA . GLY A 1 25 ? -0.191 9.511 14.059 1.00 0.00 25 GLY A CA 14
ATOM 20363 C C . GLY A 1 25 ? -1.246 10.458 14.596 1.00 0.00 25 GLY A C 14
ATOM 20364 O O . GLY A 1 25 ? -2.020 10.099 15.485 1.00 0.00 25 GLY A O 14
ATOM 20368 N N . LYS A 1 26 ? -1.279 11.672 14.058 1.00 0.00 26 LYS A N 14
ATOM 20369 C CA . LYS A 1 26 ? -2.246 12.675 14.488 1.00 0.00 26 LYS A CA 14
ATOM 20370 C C . LYS A 1 26 ? -3.634 12.061 14.643 1.00 0.00 26 LYS A C 14
ATOM 20371 O O . LYS A 1 26 ? -4.257 12.171 15.699 1.00 0.00 26 LYS A O 14
ATOM 20390 N N . TYR A 1 27 ? -4.111 11.413 13.586 1.00 0.00 27 TYR A N 14
ATOM 20391 C CA . TYR A 1 27 ? -5.425 10.782 13.605 1.00 0.00 27 TYR A CA 14
ATOM 20392 C C . TYR A 1 27 ? -5.337 9.357 14.141 1.00 0.00 27 TYR A C 14
ATOM 20393 O O . TYR A 1 27 ? -4.294 8.708 14.048 1.00 0.00 27 TYR A O 14
ATOM 20411 N N . THR A 1 28 ? -6.441 8.873 14.702 1.00 0.00 28 THR A N 14
ATOM 20412 C CA . THR A 1 28 ? -6.491 7.525 15.253 1.00 0.00 28 THR A CA 14
ATOM 20413 C C . THR A 1 28 ? -7.365 6.614 14.400 1.00 0.00 28 THR A C 14
ATOM 20414 O O . THR A 1 28 ? -7.995 5.687 14.909 1.00 0.00 28 THR A O 14
ATOM 20425 N N . SER A 1 29 ? -7.398 6.882 13.098 1.00 0.00 29 SER A N 14
ATOM 20426 C CA . SER A 1 29 ? -8.198 6.087 12.174 1.00 0.00 29 SER A CA 14
ATOM 20427 C C . SER A 1 29 ? -7.854 6.428 10.727 1.00 0.00 29 SER A C 14
ATOM 20428 O O . SER A 1 29 ? -7.263 7.471 10.446 1.00 0.00 29 SER A O 14
ATOM 20436 N N . HIS A 1 30 ? -8.230 5.540 9.811 1.00 0.00 30 HIS A N 14
ATOM 20437 C CA . HIS A 1 30 ? -7.962 5.745 8.392 1.00 0.00 30 HIS A CA 14
ATOM 20438 C C . HIS A 1 30 ? -8.884 4.883 7.535 1.00 0.00 30 HIS A C 14
ATOM 20439 O O . HIS A 1 30 ? -9.337 3.823 7.967 1.00 0.00 30 HIS A O 14
ATOM 20453 N N . ARG A 1 31 ? -9.157 5.345 6.320 1.00 0.00 31 ARG A N 14
ATOM 20454 C CA . ARG A 1 31 ? -10.026 4.616 5.403 1.00 0.00 31 ARG A CA 14
ATOM 20455 C C . ARG A 1 31 ? -9.423 4.571 4.002 1.00 0.00 31 ARG A C 14
ATOM 20456 O O . ARG A 1 31 ? -10.140 4.443 3.009 1.00 0.00 31 ARG A O 14
ATOM 20477 N N . THR A 1 32 ? -8.100 4.678 3.929 1.00 0.00 32 THR A N 14
ATOM 20478 C CA . THR A 1 32 ? -7.401 4.652 2.651 1.00 0.00 32 THR A CA 14
ATOM 20479 C C . THR A 1 32 ? -6.010 4.045 2.798 1.00 0.00 32 THR A C 14
ATOM 20480 O O . THR A 1 32 ? -5.425 4.065 3.880 1.00 0.00 32 THR A O 14
ATOM 20491 N N . ALA A 1 33 ? -5.486 3.507 1.701 1.00 0.00 33 ALA A N 14
ATOM 20492 C CA . ALA A 1 33 ? -4.162 2.897 1.708 1.00 0.00 33 ALA A CA 14
ATOM 20493 C C . ALA A 1 33 ? -3.078 3.940 1.961 1.00 0.00 33 ALA A C 14
ATOM 20494 O O . ALA A 1 33 ? -2.140 3.702 2.722 1.00 0.00 33 ALA A O 14
ATOM 20501 N N . SER A 1 34 ? -3.213 5.095 1.317 1.00 0.00 34 SER A N 14
ATOM 20502 C CA . SER A 1 34 ? -2.242 6.172 1.468 1.00 0.00 34 SER A CA 14
ATOM 20503 C C . SER A 1 34 ? -2.052 6.529 2.939 1.00 0.00 34 SER A C 14
ATOM 20504 O O . SER A 1 34 ? -0.941 6.821 3.380 1.00 0.00 34 SER A O 14
ATOM 20512 N N . GLY A 1 35 ? -3.146 6.502 3.695 1.00 0.00 35 GLY A N 14
ATOM 20513 C CA . GLY A 1 35 ? -3.079 6.824 5.108 1.00 0.00 35 GLY A CA 14
ATOM 20514 C C . GLY A 1 35 ? -3.009 5.588 5.982 1.00 0.00 35 GLY A C 14
ATOM 20515 O O . GLY A 1 35 ? -3.066 5.681 7.209 1.00 0.00 35 GLY A O 14
ATOM 20519 N N . CYS A 1 36 ? -2.888 4.425 5.351 1.00 0.00 36 CYS A N 14
ATOM 20520 C CA . CYS A 1 36 ? -2.812 3.163 6.078 1.00 0.00 36 CYS A CA 14
ATOM 20521 C C . CYS A 1 36 ? -1.440 2.988 6.722 1.00 0.00 36 CYS A C 14
ATOM 20522 O O . CYS A 1 36 ? -0.427 2.812 6.046 1.00 0.00 36 CYS A O 14
ATOM 20529 N N . PRO A 1 37 ? -1.406 3.037 8.062 1.00 0.00 37 PRO A N 14
ATOM 20530 C CA . PRO A 1 37 ? -0.165 2.885 8.828 1.00 0.00 37 PRO A CA 14
ATOM 20531 C C . PRO A 1 37 ? 0.383 1.464 8.768 1.00 0.00 37 PRO A C 14
ATOM 20532 O O . PRO A 1 37 ? 1.595 1.251 8.824 1.00 0.00 37 PRO A O 14
ATOM 20543 N N . LEU A 1 38 ? -0.517 0.492 8.654 1.00 0.00 38 LEU A N 14
ATOM 20544 C CA . LEU A 1 38 ? -0.123 -0.911 8.586 1.00 0.00 38 LEU A CA 14
ATOM 20545 C C . LEU A 1 38 ? 0.566 -1.219 7.260 1.00 0.00 38 LEU A C 14
ATOM 20546 O O . LEU A 1 38 ? 1.433 -2.089 7.188 1.00 0.00 38 LEU A O 14
ATOM 20562 N N . ALA A 1 39 ? 0.174 -0.499 6.214 1.00 0.00 39 ALA A N 14
ATOM 20563 C CA . ALA A 1 39 ? 0.756 -0.693 4.892 1.00 0.00 39 ALA A CA 14
ATOM 20564 C C . ALA A 1 39 ? 2.199 -0.201 4.850 1.00 0.00 39 ALA A C 14
ATOM 20565 O O . ALA A 1 39 ? 3.048 -0.794 4.186 1.00 0.00 39 ALA A O 14
ATOM 20572 N N . ALA A 1 40 ? 2.469 0.887 5.563 1.00 0.00 40 ALA A N 14
ATOM 20573 C CA . ALA A 1 40 ? 3.809 1.458 5.608 1.00 0.00 40 ALA A CA 14
ATOM 20574 C C . ALA A 1 40 ? 4.779 0.527 6.328 1.00 0.00 40 ALA A C 14
ATOM 20575 O O . ALA A 1 40 ? 5.932 0.382 5.924 1.00 0.00 40 ALA A O 14
ATOM 20582 N N . LYS A 1 41 ? 4.304 -0.101 7.398 1.00 0.00 41 LYS A N 14
ATOM 20583 C CA . LYS A 1 41 ? 5.127 -1.019 8.176 1.00 0.00 41 LYS A CA 14
ATOM 20584 C C . LYS A 1 41 ? 5.250 -2.368 7.473 1.00 0.00 41 LYS A C 14
ATOM 20585 O O . LYS A 1 41 ? 6.348 -2.907 7.333 1.00 0.00 41 LYS A O 14
ATOM 20604 N N . ARG A 1 42 ? 4.118 -2.906 7.033 1.00 0.00 42 ARG A N 14
ATOM 20605 C CA . ARG A 1 42 ? 4.099 -4.191 6.345 1.00 0.00 42 ARG A CA 14
ATOM 20606 C C . ARG A 1 42 ? 5.235 -4.281 5.331 1.00 0.00 42 ARG A C 14
ATOM 20607 O O . ARG A 1 42 ? 5.845 -5.336 5.161 1.00 0.00 42 ARG A O 14
ATOM 20628 N N . GLN A 1 43 ? 5.512 -3.168 4.660 1.00 0.00 43 GLN A N 14
ATOM 20629 C CA . GLN A 1 43 ? 6.574 -3.122 3.661 1.00 0.00 43 GLN A CA 14
ATOM 20630 C C . GLN A 1 43 ? 7.928 -2.872 4.318 1.00 0.00 43 GLN A C 14
ATOM 20631 O O . GLN A 1 43 ? 8.715 -2.051 3.848 1.00 0.00 43 GLN A O 14
ATOM 20645 N N . LYS A 1 44 ? 8.192 -3.586 5.407 1.00 0.00 44 LYS A N 14
ATOM 20646 C CA . LYS A 1 44 ? 9.451 -3.443 6.128 1.00 0.00 44 LYS A CA 14
ATOM 20647 C C . LYS A 1 44 ? 10.571 -4.202 5.423 1.00 0.00 44 LYS A C 14
ATOM 20648 O O . LYS A 1 44 ? 11.720 -3.761 5.413 1.00 0.00 44 LYS A O 14
ATOM 20667 N N . GLU A 1 45 ? 10.228 -5.343 4.835 1.00 0.00 45 GLU A N 14
ATOM 20668 C CA . GLU A 1 45 ? 11.206 -6.162 4.127 1.00 0.00 45 GLU A CA 14
ATOM 20669 C C . GLU A 1 45 ? 12.151 -5.291 3.306 1.00 0.00 45 GLU A C 14
ATOM 20670 O O . GLU A 1 45 ? 11.808 -4.173 2.922 1.00 0.00 45 GLU A O 14
ATOM 20682 N N . ASN A 1 46 ? 13.345 -5.811 3.039 1.00 0.00 46 ASN A N 14
ATOM 20683 C CA . ASN A 1 46 ? 14.342 -5.081 2.264 1.00 0.00 46 ASN A CA 14
ATOM 20684 C C . ASN A 1 46 ? 14.327 -5.525 0.805 1.00 0.00 46 ASN A C 14
ATOM 20685 O O . ASN A 1 46 ? 14.847 -6.583 0.447 1.00 0.00 46 ASN A O 14
ATOM 20696 N N . PRO A 1 47 ? 13.720 -4.699 -0.059 1.00 0.00 47 PRO A N 14
ATOM 20697 C CA . PRO A 1 47 ? 13.624 -4.984 -1.494 1.00 0.00 47 PRO A CA 14
ATOM 20698 C C . PRO A 1 47 ? 14.974 -4.884 -2.196 1.00 0.00 47 PRO A C 14
ATOM 20699 O O . PRO A 1 47 ? 15.287 -5.684 -3.079 1.00 0.00 47 PRO A O 14
ATOM 20710 N N . LEU A 1 48 ? 15.770 -3.898 -1.799 1.00 0.00 48 LEU A N 14
ATOM 20711 C CA . LEU A 1 48 ? 17.088 -3.693 -2.390 1.00 0.00 48 LEU A CA 14
ATOM 20712 C C . LEU A 1 48 ? 18.023 -2.995 -1.408 1.00 0.00 48 LEU A C 14
ATOM 20713 O O . LEU A 1 48 ? 17.609 -2.104 -0.668 1.00 0.00 48 LEU A O 14
ATOM 20729 N N . ASN A 1 49 ? 19.288 -3.404 -1.409 1.00 0.00 49 ASN A N 14
ATOM 20730 C CA . ASN A 1 49 ? 20.282 -2.816 -0.519 1.00 0.00 49 ASN A CA 14
ATOM 20731 C C . ASN A 1 49 ? 20.287 -1.295 -0.637 1.00 0.00 49 ASN A C 14
ATOM 20732 O O . ASN A 1 49 ? 20.008 -0.744 -1.702 1.00 0.00 49 ASN A O 14
ATOM 20743 N N . GLY A 1 50 ? 20.605 -0.622 0.464 1.00 0.00 50 GLY A N 14
ATOM 20744 C CA . GLY A 1 50 ? 20.640 0.829 0.463 1.00 0.00 50 GLY A CA 14
ATOM 20745 C C . GLY A 1 50 ? 21.835 1.381 1.215 1.00 0.00 50 GLY A C 14
ATOM 20746 O O . GLY A 1 50 ? 22.406 0.703 2.069 1.00 0.00 50 GLY A O 14
ATOM 20750 N N . ALA A 1 51 ? 22.215 2.614 0.896 1.00 0.00 51 ALA A N 14
ATOM 20751 C CA . ALA A 1 51 ? 23.350 3.256 1.549 1.00 0.00 51 ALA A CA 14
ATOM 20752 C C . ALA A 1 51 ? 23.325 4.765 1.332 1.00 0.00 51 ALA A C 14
ATOM 20753 O O . ALA A 1 51 ? 22.874 5.245 0.292 1.00 0.00 51 ALA A O 14
ATOM 20760 N N . SER A 1 52 ? 23.812 5.508 2.320 1.00 0.00 52 SER A N 14
ATOM 20761 C CA . SER A 1 52 ? 23.842 6.964 2.239 1.00 0.00 52 SER A CA 14
ATOM 20762 C C . SER A 1 52 ? 25.264 7.489 2.413 1.00 0.00 52 SER A C 14
ATOM 20763 O O . SER A 1 52 ? 25.716 7.731 3.533 1.00 0.00 52 SER A O 14
ATOM 20771 N N . LEU A 1 53 ? 25.964 7.663 1.297 1.00 0.00 53 LEU A N 14
ATOM 20772 C CA . LEU A 1 53 ? 27.336 8.159 1.324 1.00 0.00 53 LEU A CA 14
ATOM 20773 C C . LEU A 1 53 ? 27.502 9.243 2.385 1.00 0.00 53 LEU A C 14
ATOM 20774 O O . LEU A 1 53 ? 28.544 9.338 3.032 1.00 0.00 53 LEU A O 14
ATOM 20790 N N . SER A 1 54 ? 26.465 10.057 2.558 1.00 0.00 54 SER A N 14
ATOM 20791 C CA . SER A 1 54 ? 26.497 11.136 3.539 1.00 0.00 54 SER A CA 14
ATOM 20792 C C . SER A 1 54 ? 25.094 11.678 3.796 1.00 0.00 54 SER A C 14
ATOM 20793 O O . SER A 1 54 ? 24.199 11.533 2.963 1.00 0.00 54 SER A O 14
ATOM 20801 N N . TRP A 1 55 ? 24.911 12.303 4.953 1.00 0.00 55 TRP A N 14
ATOM 20802 C CA . TRP A 1 55 ? 23.617 12.867 5.321 1.00 0.00 55 TRP A CA 14
ATOM 20803 C C . TRP A 1 55 ? 23.760 13.849 6.478 1.00 0.00 55 TRP A C 14
ATOM 20804 O O . TRP A 1 55 ? 24.277 13.501 7.541 1.00 0.00 55 TRP A O 14
ATOM 20825 N N . LYS A 1 56 ? 23.300 15.077 6.267 1.00 0.00 56 LYS A N 14
ATOM 20826 C CA . LYS A 1 56 ? 23.375 16.110 7.294 1.00 0.00 56 LYS A CA 14
ATOM 20827 C C . LYS A 1 56 ? 22.265 17.139 7.113 1.00 0.00 56 LYS A C 14
ATOM 20828 O O . LYS A 1 56 ? 22.135 17.748 6.049 1.00 0.00 56 LYS A O 14
ATOM 20847 N N . LEU A 1 57 ? 21.466 17.331 8.156 1.00 0.00 57 LEU A N 14
ATOM 20848 C CA . LEU A 1 57 ? 20.366 18.289 8.113 1.00 0.00 57 LEU A CA 14
ATOM 20849 C C . LEU A 1 57 ? 20.078 18.851 9.501 1.00 0.00 57 LEU A C 14
ATOM 20850 O O . LEU A 1 57 ? 20.335 18.197 10.512 1.00 0.00 57 LEU A O 14
ATOM 20866 N N . ASN A 1 58 ? 19.540 20.066 9.543 1.00 0.00 58 ASN A N 14
ATOM 20867 C CA . ASN A 1 58 ? 19.215 20.715 10.808 1.00 0.00 58 ASN A CA 14
ATOM 20868 C C . ASN A 1 58 ? 17.869 20.231 11.337 1.00 0.00 58 ASN A C 14
ATOM 20869 O O . ASN A 1 58 ? 16.816 20.725 10.932 1.00 0.00 58 ASN A O 14
ATOM 20880 N N . LYS A 1 59 ? 17.910 19.262 12.245 1.00 0.00 59 LYS A N 14
ATOM 20881 C CA . LYS A 1 59 ? 16.694 18.711 12.832 1.00 0.00 59 LYS A CA 14
ATOM 20882 C C . LYS A 1 59 ? 16.530 19.174 14.276 1.00 0.00 59 LYS A C 14
ATOM 20883 O O . LYS A 1 59 ? 17.512 19.452 14.964 1.00 0.00 59 LYS A O 14
ATOM 20902 N N . GLN A 1 60 ? 15.282 19.254 14.729 1.00 0.00 60 GLN A N 14
ATOM 20903 C CA . GLN A 1 60 ? 14.991 19.683 16.092 1.00 0.00 60 GLN A CA 14
ATOM 20904 C C . GLN A 1 60 ? 13.788 18.931 16.654 1.00 0.00 60 GLN A C 14
ATOM 20905 O O . GLN A 1 60 ? 12.815 18.682 15.944 1.00 0.00 60 GLN A O 14
ATOM 20919 N N . GLU A 1 61 ? 13.865 18.574 17.932 1.00 0.00 61 GLU A N 14
ATOM 20920 C CA . GLU A 1 61 ? 12.782 17.850 18.587 1.00 0.00 61 GLU A CA 14
ATOM 20921 C C . GLU A 1 61 ? 12.298 16.692 17.719 1.00 0.00 61 GLU A C 14
ATOM 20922 O O . GLU A 1 61 ? 11.095 16.491 17.546 1.00 0.00 61 GLU A O 14
ATOM 20934 N N . LEU A 1 62 ? 13.242 15.934 17.174 1.00 0.00 62 LEU A N 14
ATOM 20935 C CA . LEU A 1 62 ? 12.914 14.796 16.322 1.00 0.00 62 LEU A CA 14
ATOM 20936 C C . LEU A 1 62 ? 11.699 14.046 16.860 1.00 0.00 62 LEU A C 14
ATOM 20937 O O . LEU A 1 62 ? 11.412 14.058 18.058 1.00 0.00 62 LEU A O 14
ATOM 20953 N N . PRO A 1 63 ? 10.969 13.376 15.957 1.00 0.00 63 PRO A N 14
ATOM 20954 C CA . PRO A 1 63 ? 9.775 12.605 16.318 1.00 0.00 63 PRO A CA 14
ATOM 20955 C C . PRO A 1 63 ? 10.114 11.352 17.118 1.00 0.00 63 PRO A C 14
ATOM 20956 O O . PRO A 1 63 ? 11.038 10.615 16.774 1.00 0.00 63 PRO A O 14
ATOM 20967 N N . HIS A 1 64 ? 9.361 11.117 18.188 1.00 0.00 64 HIS A N 14
ATOM 20968 C CA . HIS A 1 64 ? 9.581 9.951 19.037 1.00 0.00 64 HIS A CA 14
ATOM 20969 C C . HIS A 1 64 ? 8.507 8.894 18.798 1.00 0.00 64 HIS A C 14
ATOM 20970 O O . HIS A 1 64 ? 7.525 9.139 18.097 1.00 0.00 64 HIS A O 14
ATOM 20984 N N . CYS A 1 65 ? 8.702 7.717 19.384 1.00 0.00 65 CYS A N 14
ATOM 20985 C CA . CYS A 1 65 ? 7.751 6.622 19.234 1.00 0.00 65 CYS A CA 14
ATOM 20986 C C . CYS A 1 65 ? 6.317 7.123 19.373 1.00 0.00 65 CYS A C 14
ATOM 20987 O O . CYS A 1 65 ? 5.931 7.704 20.387 1.00 0.00 65 CYS A O 14
ATOM 20994 N N . PRO A 1 66 ? 5.507 6.894 18.328 1.00 0.00 66 PRO A N 14
ATOM 20995 C CA . PRO A 1 66 ? 4.102 7.314 18.309 1.00 0.00 66 PRO A CA 14
ATOM 20996 C C . PRO A 1 66 ? 3.243 6.508 19.278 1.00 0.00 66 PRO A C 14
ATOM 20997 O O . PRO A 1 66 ? 2.300 7.032 19.871 1.00 0.00 66 PRO A O 14
ATOM 21008 N N . LEU A 1 67 ? 3.576 5.231 19.434 1.00 0.00 67 LEU A N 14
ATOM 21009 C CA . LEU A 1 67 ? 2.835 4.352 20.332 1.00 0.00 67 LEU A CA 14
ATOM 21010 C C . LEU A 1 67 ? 2.381 5.104 21.579 1.00 0.00 67 LEU A C 14
ATOM 21011 O O . LEU A 1 67 ? 3.182 5.701 22.300 1.00 0.00 67 LEU A O 14
ATOM 21027 N N . PRO A 1 68 ? 1.067 5.075 21.843 1.00 0.00 68 PRO A N 14
ATOM 21028 C CA . PRO A 1 68 ? 0.477 5.747 23.005 1.00 0.00 68 PRO A CA 14
ATOM 21029 C C . PRO A 1 68 ? 0.855 5.071 24.318 1.00 0.00 68 PRO A C 14
ATOM 21030 O O . PRO A 1 68 ? 0.813 5.691 25.381 1.00 0.00 68 PRO A O 14
ATOM 21041 N N . GLY A 1 69 ? 1.224 3.797 24.238 1.00 0.00 69 GLY A N 14
ATOM 21042 C CA . GLY A 1 69 ? 1.605 3.058 25.428 1.00 0.00 69 GLY A CA 14
ATOM 21043 C C . GLY A 1 69 ? 3.101 2.828 25.514 1.00 0.00 69 GLY A C 14
ATOM 21044 O O . GLY A 1 69 ? 3.551 1.837 26.089 1.00 0.00 69 GLY A O 14
ATOM 21048 N N . CYS A 1 70 ? 3.873 3.744 24.940 1.00 0.00 70 CYS A N 14
ATOM 21049 C CA . CYS A 1 70 ? 5.327 3.636 24.952 1.00 0.00 70 CYS A CA 14
ATOM 21050 C C . CYS A 1 70 ? 5.966 4.942 25.414 1.00 0.00 70 CYS A C 14
ATOM 21051 O O . CYS A 1 70 ? 5.321 5.990 25.427 1.00 0.00 70 CYS A O 14
ATOM 21058 N N . ASN A 1 71 ? 7.238 4.871 25.792 1.00 0.00 71 ASN A N 14
ATOM 21059 C CA . ASN A 1 71 ? 7.965 6.047 26.255 1.00 0.00 71 ASN A CA 14
ATOM 21060 C C . ASN A 1 71 ? 9.258 6.233 25.468 1.00 0.00 71 ASN A C 14
ATOM 21061 O O . ASN A 1 71 ? 10.204 6.857 25.946 1.00 0.00 71 ASN A O 14
ATOM 21072 N N . GLY A 1 72 ? 9.290 5.686 24.256 1.00 0.00 72 GLY A N 14
ATOM 21073 C CA . GLY A 1 72 ? 10.471 5.803 23.421 1.00 0.00 72 GLY A CA 14
ATOM 21074 C C . GLY A 1 72 ? 11.714 5.256 24.095 1.00 0.00 72 GLY A C 14
ATOM 21075 O O . GLY A 1 72 ? 12.828 5.704 23.819 1.00 0.00 72 GLY A O 14
ATOM 21079 N N . LEU A 1 73 ? 11.525 4.285 24.982 1.00 0.00 73 LEU A N 14
ATOM 21080 C CA . LEU A 1 73 ? 12.640 3.677 25.700 1.00 0.00 73 LEU A CA 14
ATOM 21081 C C . LEU A 1 73 ? 12.644 2.163 25.517 1.00 0.00 73 LEU A C 14
ATOM 21082 O O . LEU A 1 73 ? 11.671 1.485 25.845 1.00 0.00 73 LEU A O 14
ATOM 21098 N N . GLY A 1 74 ? 13.747 1.638 24.992 1.00 0.00 74 GLY A N 14
ATOM 21099 C CA . GLY A 1 74 ? 13.858 0.207 24.776 1.00 0.00 74 GLY A CA 14
ATOM 21100 C C . GLY A 1 74 ? 14.062 -0.146 23.316 1.00 0.00 74 GLY A C 14
ATOM 21101 O O . GLY A 1 74 ? 13.950 0.713 22.441 1.00 0.00 74 GLY A O 14
ATOM 21105 N N . HIS A 1 75 ? 14.365 -1.413 23.052 1.00 0.00 75 HIS A N 14
ATOM 21106 C CA . HIS A 1 75 ? 14.587 -1.877 21.687 1.00 0.00 75 HIS A CA 14
ATOM 21107 C C . HIS A 1 75 ? 14.106 -3.315 21.517 1.00 0.00 75 HIS A C 14
ATOM 21108 O O . HIS A 1 75 ? 14.160 -4.113 22.453 1.00 0.00 75 HIS A O 14
ATOM 21122 N N . VAL A 1 76 ? 13.636 -3.639 20.317 1.00 0.00 76 VAL A N 14
ATOM 21123 C CA . VAL A 1 76 ? 13.145 -4.980 20.024 1.00 0.00 76 VAL A CA 14
ATOM 21124 C C . VAL A 1 76 ? 14.289 -5.988 19.994 1.00 0.00 76 VAL A C 14
ATOM 21125 O O . VAL A 1 76 ? 14.075 -7.189 20.158 1.00 0.00 76 VAL A O 14
ATOM 21138 N N . ASN A 1 77 ? 15.503 -5.492 19.782 1.00 0.00 77 ASN A N 14
ATOM 21139 C CA . ASN A 1 77 ? 16.681 -6.349 19.730 1.00 0.00 77 ASN A CA 14
ATOM 21140 C C . ASN A 1 77 ? 17.242 -6.589 21.128 1.00 0.00 77 ASN A C 14
ATOM 21141 O O . ASN A 1 77 ? 18.144 -7.405 21.315 1.00 0.00 77 ASN A O 14
ATOM 21152 N N . ASN A 1 78 ? 16.701 -5.872 22.108 1.00 0.00 78 ASN A N 14
ATOM 21153 C CA . ASN A 1 78 ? 17.148 -6.006 23.490 1.00 0.00 78 ASN A CA 14
ATOM 21154 C C . ASN A 1 78 ? 18.626 -5.652 23.621 1.00 0.00 78 ASN A C 14
ATOM 21155 O O . ASN A 1 78 ? 19.324 -6.168 24.494 1.00 0.00 78 ASN A O 14
ATOM 21166 N N . VAL A 1 79 ? 19.097 -4.767 22.747 1.00 0.00 79 VAL A N 14
ATOM 21167 C CA . VAL A 1 79 ? 20.491 -4.342 22.766 1.00 0.00 79 VAL A CA 14
ATOM 21168 C C . VAL A 1 79 ? 20.617 -2.890 23.212 1.00 0.00 79 VAL A C 14
ATOM 21169 O O . VAL A 1 79 ? 21.433 -2.563 24.074 1.00 0.00 79 VAL A O 14
ATOM 21182 N N . PHE A 1 80 ? 19.803 -2.022 22.620 1.00 0.00 80 PHE A N 14
ATOM 21183 C CA . PHE A 1 80 ? 19.824 -0.603 22.956 1.00 0.00 80 PHE A CA 14
ATOM 21184 C C . PHE A 1 80 ? 18.647 -0.241 23.858 1.00 0.00 80 PHE A C 14
ATOM 21185 O O . PHE A 1 80 ? 17.660 -0.972 23.933 1.00 0.00 80 PHE A O 14
ATOM 21202 N N . VAL A 1 81 ? 18.761 0.893 24.542 1.00 0.00 81 VAL A N 14
ATOM 21203 C CA . VAL A 1 81 ? 17.708 1.353 25.439 1.00 0.00 81 VAL A CA 14
ATOM 21204 C C . VAL A 1 81 ? 17.017 2.593 24.884 1.00 0.00 81 VAL A C 14
ATOM 21205 O O . VAL A 1 81 ? 16.524 3.434 25.637 1.00 0.00 81 VAL A O 14
ATOM 21218 N N . THR A 1 82 ? 16.982 2.702 23.559 1.00 0.00 82 THR A N 14
ATOM 21219 C CA . THR A 1 82 ? 16.352 3.839 22.901 1.00 0.00 82 THR A CA 14
ATOM 21220 C C . THR A 1 82 ? 15.819 3.453 21.526 1.00 0.00 82 THR A C 14
ATOM 21221 O O . THR A 1 82 ? 16.294 2.498 20.911 1.00 0.00 82 THR A O 14
ATOM 21232 N N . HIS A 1 83 ? 14.829 4.201 21.049 1.00 0.00 83 HIS A N 14
ATOM 21233 C CA . HIS A 1 83 ? 14.232 3.937 19.744 1.00 0.00 83 HIS A CA 14
ATOM 21234 C C . HIS A 1 83 ? 13.209 5.011 19.388 1.00 0.00 83 HIS A C 14
ATOM 21235 O O . HIS A 1 83 ? 12.227 5.209 20.104 1.00 0.00 83 HIS A O 14
ATOM 21249 N N . ARG A 1 84 ? 13.446 5.703 18.278 1.00 0.00 84 ARG A N 14
ATOM 21250 C CA . ARG A 1 84 ? 12.547 6.758 17.828 1.00 0.00 84 ARG A CA 14
ATOM 21251 C C . ARG A 1 84 ? 11.794 6.331 16.571 1.00 0.00 84 ARG A C 14
ATOM 21252 O O . ARG A 1 84 ? 11.734 7.071 15.590 1.00 0.00 84 ARG A O 14
ATOM 21273 N N . SER A 1 85 ? 11.220 5.133 16.609 1.00 0.00 85 SER A N 14
ATOM 21274 C CA . SER A 1 85 ? 10.475 4.605 15.473 1.00 0.00 85 SER A CA 14
ATOM 21275 C C . SER A 1 85 ? 9.819 3.273 15.824 1.00 0.00 85 SER A C 14
ATOM 21276 O O . SER A 1 85 ? 10.473 2.359 16.326 1.00 0.00 85 SER A O 14
ATOM 21284 N N . LEU A 1 86 ? 8.521 3.172 15.556 1.00 0.00 86 LEU A N 14
ATOM 21285 C CA . LEU A 1 86 ? 7.774 1.952 15.843 1.00 0.00 86 LEU A CA 14
ATOM 21286 C C . LEU A 1 86 ? 8.617 0.715 15.550 1.00 0.00 86 LEU A C 14
ATOM 21287 O O . LEU A 1 86 ? 8.639 -0.234 16.334 1.00 0.00 86 LEU A O 14
ATOM 21303 N N . SER A 1 87 ? 9.312 0.734 14.417 1.00 0.00 87 SER A N 14
ATOM 21304 C CA . SER A 1 87 ? 10.156 -0.387 14.019 1.00 0.00 87 SER A CA 14
ATOM 21305 C C . SER A 1 87 ? 10.949 -0.919 15.209 1.00 0.00 87 SER A C 14
ATOM 21306 O O . SER A 1 87 ? 10.901 -2.109 15.519 1.00 0.00 87 SER A O 14
ATOM 21314 N N . GLY A 1 88 ? 11.679 -0.027 15.872 1.00 0.00 88 GLY A N 14
ATOM 21315 C CA . GLY A 1 88 ? 12.472 -0.425 17.021 1.00 0.00 88 GLY A CA 14
ATOM 21316 C C . GLY A 1 88 ? 11.713 -0.288 18.325 1.00 0.00 88 GLY A C 14
ATOM 21317 O O . GLY A 1 88 ? 12.273 0.136 19.337 1.00 0.00 88 GLY A O 14
ATOM 21321 N N . CYS A 1 89 ? 10.433 -0.646 18.304 1.00 0.00 89 CYS A N 14
ATOM 21322 C CA . CYS A 1 89 ? 9.594 -0.559 19.493 1.00 0.00 89 CYS A CA 14
ATOM 21323 C C . CYS A 1 89 ? 9.365 -1.941 20.098 1.00 0.00 89 CYS A C 14
ATOM 21324 O O . CYS A 1 89 ? 8.661 -2.782 19.539 1.00 0.00 89 CYS A O 14
ATOM 21331 N N . PRO A 1 90 ? 9.971 -2.182 21.270 1.00 0.00 90 PRO A N 14
ATOM 21332 C CA . PRO A 1 90 ? 9.847 -3.460 21.978 1.00 0.00 90 PRO A CA 14
ATOM 21333 C C . PRO A 1 90 ? 8.449 -3.674 22.546 1.00 0.00 90 PRO A C 14
ATOM 21334 O O . PRO A 1 90 ? 8.015 -4.810 22.744 1.00 0.00 90 PRO A O 14
ATOM 21345 N N . LEU A 1 91 ? 7.746 -2.577 22.806 1.00 0.00 91 LEU A N 14
ATOM 21346 C CA . LEU A 1 91 ? 6.395 -2.645 23.351 1.00 0.00 91 LEU A CA 14
ATOM 21347 C C . LEU A 1 91 ? 5.387 -3.008 22.266 1.00 0.00 91 LEU A C 14
ATOM 21348 O O . LEU A 1 91 ? 4.393 -3.684 22.528 1.00 0.00 91 LEU A O 14
ATOM 21364 N N . ASN A 1 92 ? 5.651 -2.554 21.045 1.00 0.00 92 ASN A N 14
ATOM 21365 C CA . ASN A 1 92 ? 4.768 -2.832 19.918 1.00 0.00 92 ASN A CA 14
ATOM 21366 C C . ASN A 1 92 ? 4.989 -4.246 19.389 1.00 0.00 92 ASN A C 14
ATOM 21367 O O . ASN A 1 92 ? 4.036 -4.992 19.167 1.00 0.00 92 ASN A O 14
ATOM 21378 N N . ALA A 1 93 ? 6.253 -4.607 19.191 1.00 0.00 93 ALA A N 14
ATOM 21379 C CA . ALA A 1 93 ? 6.599 -5.931 18.691 1.00 0.00 93 ALA A CA 14
ATOM 21380 C C . ALA A 1 93 ? 5.901 -7.022 19.497 1.00 0.00 93 ALA A C 14
ATOM 21381 O O . ALA A 1 93 ? 5.327 -7.952 18.931 1.00 0.00 93 ALA A O 14
ATOM 21388 N N . GLN A 1 94 ? 5.957 -6.901 20.819 1.00 0.00 94 GLN A N 14
ATOM 21389 C CA . GLN A 1 94 ? 5.331 -7.879 21.702 1.00 0.00 94 GLN A CA 14
ATOM 21390 C C . GLN A 1 94 ? 3.863 -8.079 21.339 1.00 0.00 94 GLN A C 14
ATOM 21391 O O . GLN A 1 94 ? 3.364 -9.204 21.325 1.00 0.00 94 GLN A O 14
ATOM 21405 N N . VAL A 1 95 ? 3.176 -6.980 21.044 1.00 0.00 95 VAL A N 14
ATOM 21406 C CA . VAL A 1 95 ? 1.765 -7.035 20.680 1.00 0.00 95 VAL A CA 14
ATOM 21407 C C . VAL A 1 95 ? 1.577 -7.672 19.308 1.00 0.00 95 VAL A C 14
ATOM 21408 O O . VAL A 1 95 ? 0.731 -8.549 19.131 1.00 0.00 95 VAL A O 14
ATOM 21421 N N . ILE A 1 96 ? 2.370 -7.225 18.340 1.00 0.00 96 ILE A N 14
ATOM 21422 C CA . ILE A 1 96 ? 2.291 -7.752 16.984 1.00 0.00 96 ILE A CA 14
ATOM 21423 C C . ILE A 1 96 ? 2.191 -9.274 16.991 1.00 0.00 96 ILE A C 14
ATOM 21424 O O . ILE A 1 96 ? 1.402 -9.859 16.249 1.00 0.00 96 ILE A O 14
ATOM 21440 N N . LYS A 1 97 ? 2.996 -9.910 17.835 1.00 0.00 97 LYS A N 14
ATOM 21441 C CA . LYS A 1 97 ? 2.997 -11.364 17.943 1.00 0.00 97 LYS A CA 14
ATOM 21442 C C . LYS A 1 97 ? 1.586 -11.923 17.790 1.00 0.00 97 LYS A C 14
ATOM 21443 O O . LYS A 1 97 ? 0.697 -11.617 18.585 1.00 0.00 97 LYS A O 14
ATOM 21462 N N . LYS A 1 98 ? 1.388 -12.744 16.764 1.00 0.00 98 LYS A N 14
ATOM 21463 C CA . LYS A 1 98 ? 0.086 -13.348 16.508 1.00 0.00 98 LYS A CA 14
ATOM 21464 C C . LYS A 1 98 ? -0.019 -14.718 17.171 1.00 0.00 98 LYS A C 14
ATOM 21465 O O . LYS A 1 98 ? -1.105 -15.155 17.547 1.00 0.00 98 LYS A O 14
ATOM 21484 N N . GLY A 1 99 ? 1.120 -15.390 17.312 1.00 0.00 99 GLY A N 14
ATOM 21485 C CA . GLY A 1 99 ? 1.134 -16.703 17.931 1.00 0.00 99 GLY A CA 14
ATOM 21486 C C . GLY A 1 99 ? 2.538 -17.250 18.098 1.00 0.00 99 GLY A C 14
ATOM 21487 O O . GLY A 1 99 ? 3.517 -16.581 17.767 1.00 0.00 99 GLY A O 14
ATOM 21491 N N . LYS A 1 100 ? 2.638 -18.469 18.616 1.00 0.00 100 LYS A N 14
ATOM 21492 C CA . LYS A 1 100 ? 3.932 -19.107 18.828 1.00 0.00 100 LYS A CA 14
ATOM 21493 C C . LYS A 1 100 ? 4.692 -19.245 17.513 1.00 0.00 100 LYS A C 14
ATOM 21494 O O . LYS A 1 100 ? 4.093 -19.436 16.455 1.00 0.00 100 LYS A O 14
ATOM 21513 N N . VAL A 1 101 ? 6.016 -19.149 17.587 1.00 0.00 101 VAL A N 14
ATOM 21514 C CA . VAL A 1 101 ? 6.858 -19.266 16.403 1.00 0.00 101 VAL A CA 14
ATOM 21515 C C . VAL A 1 101 ? 8.263 -19.732 16.771 1.00 0.00 101 VAL A C 14
ATOM 21516 O O . VAL A 1 101 ? 8.758 -19.442 17.860 1.00 0.00 101 VAL A O 14
ATOM 21529 N N . SER A 1 102 ? 8.899 -20.456 15.856 1.00 0.00 102 SER A N 14
ATOM 21530 C CA . SER A 1 102 ? 10.246 -20.965 16.085 1.00 0.00 102 SER A CA 14
ATOM 21531 C C . SER A 1 102 ? 11.273 -20.160 15.296 1.00 0.00 102 SER A C 14
ATOM 21532 O O . SER A 1 102 ? 10.918 -19.348 14.442 1.00 0.00 102 SER A O 14
ATOM 21540 N N . SER A 1 103 ? 12.549 -20.391 15.589 1.00 0.00 103 SER A N 14
ATOM 21541 C CA . SER A 1 103 ? 13.629 -19.685 14.911 1.00 0.00 103 SER A CA 14
ATOM 21542 C C . SER A 1 103 ? 13.283 -18.211 14.726 1.00 0.00 103 SER A C 14
ATOM 21543 O O . SER A 1 103 ? 13.527 -17.631 13.668 1.00 0.00 103 SER A O 14
ATOM 21551 N N . GLY A 1 104 ? 12.710 -17.609 15.764 1.00 0.00 104 GLY A N 14
ATOM 21552 C CA . GLY A 1 104 ? 12.339 -16.208 15.698 1.00 0.00 104 GLY A CA 14
ATOM 21553 C C . GLY A 1 104 ? 13.541 -15.286 15.751 1.00 0.00 104 GLY A C 14
ATOM 21554 O O . GLY A 1 104 ? 13.850 -14.578 14.793 1.00 0.00 104 GLY A O 14
ATOM 21558 N N . PRO A 1 105 ? 14.240 -15.286 16.896 1.00 0.00 105 PRO A N 14
ATOM 21559 C CA . PRO A 1 105 ? 15.426 -14.447 17.099 1.00 0.00 105 PRO A CA 14
ATOM 21560 C C . PRO A 1 105 ? 16.612 -14.908 16.259 1.00 0.00 105 PRO A C 14
ATOM 21561 O O . PRO A 1 105 ? 17.033 -16.062 16.342 1.00 0.00 105 PRO A O 14
ATOM 21572 N N . SER A 1 106 ? 17.148 -13.998 15.452 1.00 0.00 106 SER A N 14
ATOM 21573 C CA . SER A 1 106 ? 18.285 -14.313 14.594 1.00 0.00 106 SER A CA 14
ATOM 21574 C C . SER A 1 106 ? 19.531 -13.556 15.045 1.00 0.00 106 SER A C 14
ATOM 21575 O O . SER A 1 106 ? 19.713 -12.385 14.713 1.00 0.00 106 SER A O 14
ATOM 21583 N N . SER A 1 107 ? 20.386 -14.235 15.803 1.00 0.00 107 SER A N 14
ATOM 21584 C CA . SER A 1 107 ? 21.613 -13.627 16.303 1.00 0.00 107 SER A CA 14
ATOM 21585 C C . SER A 1 107 ? 22.718 -14.670 16.445 1.00 0.00 107 SER A C 14
ATOM 21586 O O . SER A 1 107 ? 22.535 -15.700 17.092 1.00 0.00 107 SER A O 14
ATOM 21594 N N . GLY A 1 108 ? 23.866 -14.394 15.833 1.00 0.00 108 GLY A N 14
ATOM 21595 C CA . GLY A 1 108 ? 24.983 -15.317 15.902 1.00 0.00 108 GLY A CA 14
ATOM 21596 C C . GLY A 1 108 ? 26.201 -14.810 15.154 1.00 0.00 108 GLY A C 14
ATOM 21597 O O . GLY A 1 108 ? 26.053 -13.963 14.274 1.00 0.00 108 GLY A O 14
ATOM 21603 N N . GLY A 1 1 ? -33.238 27.192 -2.802 1.00 0.00 1 GLY A N 15
ATOM 21604 C CA . GLY A 1 1 ? -33.355 25.761 -3.016 1.00 0.00 1 GLY A CA 15
ATOM 21605 C C . GLY A 1 1 ? -32.211 24.986 -2.394 1.00 0.00 1 GLY A C 15
ATOM 21606 O O . GLY A 1 1 ? -31.380 25.554 -1.685 1.00 0.00 1 GLY A O 15
ATOM 21610 N N . SER A 1 2 ? -32.168 23.684 -2.658 1.00 0.00 2 SER A N 15
ATOM 21611 C CA . SER A 1 2 ? -31.120 22.828 -2.114 1.00 0.00 2 SER A CA 15
ATOM 21612 C C . SER A 1 2 ? -30.801 21.684 -3.072 1.00 0.00 2 SER A C 15
ATOM 21613 O O . SER A 1 2 ? -31.671 21.212 -3.803 1.00 0.00 2 SER A O 15
ATOM 21621 N N . SER A 1 3 ? -29.548 21.242 -3.060 1.00 0.00 3 SER A N 15
ATOM 21622 C CA . SER A 1 3 ? -29.112 20.156 -3.930 1.00 0.00 3 SER A CA 15
ATOM 21623 C C . SER A 1 3 ? -29.077 18.833 -3.171 1.00 0.00 3 SER A C 15
ATOM 21624 O O . SER A 1 3 ? -29.731 17.866 -3.557 1.00 0.00 3 SER A O 15
ATOM 21632 N N . GLY A 1 4 ? -28.307 18.800 -2.087 1.00 0.00 4 GLY A N 15
ATOM 21633 C CA . GLY A 1 4 ? -28.200 17.592 -1.290 1.00 0.00 4 GLY A CA 15
ATOM 21634 C C . GLY A 1 4 ? -26.828 16.955 -1.384 1.00 0.00 4 GLY A C 15
ATOM 21635 O O . GLY A 1 4 ? -25.912 17.522 -1.980 1.00 0.00 4 GLY A O 15
ATOM 21639 N N . SER A 1 5 ? -26.684 15.773 -0.794 1.00 0.00 5 SER A N 15
ATOM 21640 C CA . SER A 1 5 ? -25.412 15.060 -0.809 1.00 0.00 5 SER A CA 15
ATOM 21641 C C . SER A 1 5 ? -25.593 13.616 -0.352 1.00 0.00 5 SER A C 15
ATOM 21642 O O . SER A 1 5 ? -25.920 13.357 0.806 1.00 0.00 5 SER A O 15
ATOM 21650 N N . SER A 1 6 ? -25.376 12.679 -1.270 1.00 0.00 6 SER A N 15
ATOM 21651 C CA . SER A 1 6 ? -25.518 11.261 -0.963 1.00 0.00 6 SER A CA 15
ATOM 21652 C C . SER A 1 6 ? -24.593 10.857 0.181 1.00 0.00 6 SER A C 15
ATOM 21653 O O . SER A 1 6 ? -25.047 10.419 1.237 1.00 0.00 6 SER A O 15
ATOM 21661 N N . GLY A 1 7 ? -23.290 11.008 -0.039 1.00 0.00 7 GLY A N 15
ATOM 21662 C CA . GLY A 1 7 ? -22.320 10.655 0.981 1.00 0.00 7 GLY A CA 15
ATOM 21663 C C . GLY A 1 7 ? -21.641 9.328 0.701 1.00 0.00 7 GLY A C 15
ATOM 21664 O O . GLY A 1 7 ? -22.157 8.261 1.034 1.00 0.00 7 GLY A O 15
ATOM 21668 N N . PRO A 1 8 ? -20.457 9.386 0.074 1.00 0.00 8 PRO A N 15
ATOM 21669 C CA . PRO A 1 8 ? -19.682 8.189 -0.266 1.00 0.00 8 PRO A CA 15
ATOM 21670 C C . PRO A 1 8 ? -19.106 7.502 0.968 1.00 0.00 8 PRO A C 15
ATOM 21671 O O . PRO A 1 8 ? -19.175 8.036 2.074 1.00 0.00 8 PRO A O 15
ATOM 21682 N N . GLU A 1 9 ? -18.537 6.317 0.768 1.00 0.00 9 GLU A N 15
ATOM 21683 C CA . GLU A 1 9 ? -17.949 5.559 1.866 1.00 0.00 9 GLU A CA 15
ATOM 21684 C C . GLU A 1 9 ? -16.682 4.840 1.413 1.00 0.00 9 GLU A C 15
ATOM 21685 O O . GLU A 1 9 ? -16.594 4.367 0.279 1.00 0.00 9 GLU A O 15
ATOM 21697 N N . LEU A 1 10 ? -15.701 4.763 2.306 1.00 0.00 10 LEU A N 15
ATOM 21698 C CA . LEU A 1 10 ? -14.437 4.103 2.000 1.00 0.00 10 LEU A CA 15
ATOM 21699 C C . LEU A 1 10 ? -13.815 3.506 3.258 1.00 0.00 10 LEU A C 15
ATOM 21700 O O . LEU A 1 10 ? -13.990 4.029 4.359 1.00 0.00 10 LEU A O 15
ATOM 21716 N N . LYS A 1 11 ? -13.088 2.407 3.088 1.00 0.00 11 LYS A N 15
ATOM 21717 C CA . LYS A 1 11 ? -12.436 1.740 4.208 1.00 0.00 11 LYS A CA 15
ATOM 21718 C C . LYS A 1 11 ? -11.083 1.172 3.791 1.00 0.00 11 LYS A C 15
ATOM 21719 O O . LYS A 1 11 ? -10.881 0.809 2.632 1.00 0.00 11 LYS A O 15
ATOM 21738 N N . CYS A 1 12 ? -10.160 1.095 4.743 1.00 0.00 12 CYS A N 15
ATOM 21739 C CA . CYS A 1 12 ? -8.826 0.570 4.476 1.00 0.00 12 CYS A CA 15
ATOM 21740 C C . CYS A 1 12 ? -8.898 -0.675 3.596 1.00 0.00 12 CYS A C 15
ATOM 21741 O O . CYS A 1 12 ? -9.262 -1.762 4.044 1.00 0.00 12 CYS A O 15
ATOM 21748 N N . PRO A 1 13 ? -8.542 -0.513 2.313 1.00 0.00 13 PRO A N 15
ATOM 21749 C CA . PRO A 1 13 ? -8.557 -1.613 1.343 1.00 0.00 13 PRO A CA 15
ATOM 21750 C C . PRO A 1 13 ? -7.467 -2.643 1.618 1.00 0.00 13 PRO A C 15
ATOM 21751 O O . PRO A 1 13 ? -7.457 -3.723 1.028 1.00 0.00 13 PRO A O 15
ATOM 21762 N N . VAL A 1 14 ? -6.550 -2.302 2.518 1.00 0.00 14 VAL A N 15
ATOM 21763 C CA . VAL A 1 14 ? -5.456 -3.198 2.872 1.00 0.00 14 VAL A CA 15
ATOM 21764 C C . VAL A 1 14 ? -5.945 -4.340 3.755 1.00 0.00 14 VAL A C 15
ATOM 21765 O O . VAL A 1 14 ? -6.251 -4.142 4.931 1.00 0.00 14 VAL A O 15
ATOM 21778 N N . ILE A 1 15 ? -6.017 -5.536 3.180 1.00 0.00 15 ILE A N 15
ATOM 21779 C CA . ILE A 1 15 ? -6.468 -6.711 3.915 1.00 0.00 15 ILE A CA 15
ATOM 21780 C C . ILE A 1 15 ? -5.613 -6.944 5.157 1.00 0.00 15 ILE A C 15
ATOM 21781 O O . ILE A 1 15 ? -4.448 -6.552 5.204 1.00 0.00 15 ILE A O 15
ATOM 21797 N N . GLY A 1 16 ? -6.201 -7.587 6.162 1.00 0.00 16 GLY A N 15
ATOM 21798 C CA . GLY A 1 16 ? -5.479 -7.862 7.390 1.00 0.00 16 GLY A CA 15
ATOM 21799 C C . GLY A 1 16 ? -5.467 -6.676 8.334 1.00 0.00 16 GLY A C 15
ATOM 21800 O O . GLY A 1 16 ? -5.464 -6.844 9.554 1.00 0.00 16 GLY A O 15
ATOM 21804 N N . CYS A 1 17 ? -5.458 -5.473 7.770 1.00 0.00 17 CYS A N 15
ATOM 21805 C CA . CYS A 1 17 ? -5.444 -4.254 8.569 1.00 0.00 17 CYS A CA 15
ATOM 21806 C C . CYS A 1 17 ? -6.770 -4.067 9.300 1.00 0.00 17 CYS A C 15
ATOM 21807 O O . CYS A 1 17 ? -7.789 -4.641 8.916 1.00 0.00 17 CYS A O 15
ATOM 21814 N N . ASP A 1 18 ? -6.749 -3.260 10.355 1.00 0.00 18 ASP A N 15
ATOM 21815 C CA . ASP A 1 18 ? -7.949 -2.996 11.140 1.00 0.00 18 ASP A CA 15
ATOM 21816 C C . ASP A 1 18 ? -8.626 -1.708 10.681 1.00 0.00 18 ASP A C 15
ATOM 21817 O O . ASP A 1 18 ? -9.819 -1.508 10.905 1.00 0.00 18 ASP A O 15
ATOM 21826 N N . GLY A 1 19 ? -7.855 -0.837 10.037 1.00 0.00 19 GLY A N 15
ATOM 21827 C CA . GLY A 1 19 ? -8.397 0.421 9.558 1.00 0.00 19 GLY A CA 15
ATOM 21828 C C . GLY A 1 19 ? -8.158 1.562 10.527 1.00 0.00 19 GLY A C 15
ATOM 21829 O O . GLY A 1 19 ? -8.185 2.729 10.138 1.00 0.00 19 GLY A O 15
ATOM 21833 N N . GLN A 1 20 ? -7.927 1.224 11.791 1.00 0.00 20 GLN A N 15
ATOM 21834 C CA . GLN A 1 20 ? -7.685 2.230 12.818 1.00 0.00 20 GLN A CA 15
ATOM 21835 C C . GLN A 1 20 ? -6.257 2.759 12.737 1.00 0.00 20 GLN A C 15
ATOM 21836 O O . GLN A 1 20 ? -5.404 2.172 12.073 1.00 0.00 20 GLN A O 15
ATOM 21850 N N . GLY A 1 21 ? -6.004 3.873 13.417 1.00 0.00 21 GLY A N 15
ATOM 21851 C CA . GLY A 1 21 ? -4.678 4.463 13.408 1.00 0.00 21 GLY A CA 15
ATOM 21852 C C . GLY A 1 21 ? -4.406 5.259 12.147 1.00 0.00 21 GLY A C 15
ATOM 21853 O O . GLY A 1 21 ? -5.252 5.331 11.255 1.00 0.00 21 GLY A O 15
ATOM 21857 N N . HIS A 1 22 ? -3.222 5.859 12.071 1.00 0.00 22 HIS A N 15
ATOM 21858 C CA . HIS A 1 22 ? -2.842 6.655 10.910 1.00 0.00 22 HIS A CA 15
ATOM 21859 C C . HIS A 1 22 ? -1.324 6.719 10.769 1.00 0.00 22 HIS A C 15
ATOM 21860 O O . HIS A 1 22 ? -0.613 7.005 11.734 1.00 0.00 22 HIS A O 15
ATOM 21874 N N . ILE A 1 23 ? -0.834 6.451 9.564 1.00 0.00 23 ILE A N 15
ATOM 21875 C CA . ILE A 1 23 ? 0.599 6.479 9.298 1.00 0.00 23 ILE A CA 15
ATOM 21876 C C . ILE A 1 23 ? 1.235 7.752 9.846 1.00 0.00 23 ILE A C 15
ATOM 21877 O O . ILE A 1 23 ? 2.434 7.790 10.123 1.00 0.00 23 ILE A O 15
ATOM 21893 N N . SER A 1 24 ? 0.423 8.793 10.002 1.00 0.00 24 SER A N 15
ATOM 21894 C CA . SER A 1 24 ? 0.906 10.069 10.515 1.00 0.00 24 SER A CA 15
ATOM 21895 C C . SER A 1 24 ? 0.847 10.099 12.039 1.00 0.00 24 SER A C 15
ATOM 21896 O O . SER A 1 24 ? 1.698 10.700 12.693 1.00 0.00 24 SER A O 15
ATOM 21904 N N . GLY A 1 25 ? -0.167 9.445 12.599 1.00 0.00 25 GLY A N 15
ATOM 21905 C CA . GLY A 1 25 ? -0.320 9.409 14.042 1.00 0.00 25 GLY A CA 15
ATOM 21906 C C . GLY A 1 25 ? -1.395 10.358 14.535 1.00 0.00 25 GLY A C 15
ATOM 21907 O O . GLY A 1 25 ? -2.199 10.003 15.396 1.00 0.00 25 GLY A O 15
ATOM 21911 N N . LYS A 1 26 ? -1.408 11.569 13.988 1.00 0.00 26 LYS A N 15
ATOM 21912 C CA . LYS A 1 26 ? -2.391 12.573 14.377 1.00 0.00 26 LYS A CA 15
ATOM 21913 C C . LYS A 1 26 ? -3.787 11.965 14.462 1.00 0.00 26 LYS A C 15
ATOM 21914 O O . LYS A 1 26 ? -4.447 12.043 15.498 1.00 0.00 26 LYS A O 15
ATOM 21933 N N . TYR A 1 27 ? -4.230 11.357 13.367 1.00 0.00 27 TYR A N 15
ATOM 21934 C CA . TYR A 1 27 ? -5.548 10.736 13.317 1.00 0.00 27 TYR A CA 15
ATOM 21935 C C . TYR A 1 27 ? -5.507 9.325 13.896 1.00 0.00 27 TYR A C 15
ATOM 21936 O O . TYR A 1 27 ? -4.548 8.581 13.685 1.00 0.00 27 TYR A O 15
ATOM 21954 N N . THR A 1 28 ? -6.556 8.961 14.627 1.00 0.00 28 THR A N 15
ATOM 21955 C CA . THR A 1 28 ? -6.641 7.641 15.237 1.00 0.00 28 THR A CA 15
ATOM 21956 C C . THR A 1 28 ? -7.451 6.685 14.368 1.00 0.00 28 THR A C 15
ATOM 21957 O O . THR A 1 28 ? -8.050 5.733 14.868 1.00 0.00 28 THR A O 15
ATOM 21968 N N . SER A 1 29 ? -7.463 6.944 13.065 1.00 0.00 29 SER A N 15
ATOM 21969 C CA . SER A 1 29 ? -8.202 6.107 12.126 1.00 0.00 29 SER A CA 15
ATOM 21970 C C . SER A 1 29 ? -7.837 6.455 10.686 1.00 0.00 29 SER A C 15
ATOM 21971 O O . SER A 1 29 ? -7.369 7.557 10.400 1.00 0.00 29 SER A O 15
ATOM 21979 N N . HIS A 1 30 ? -8.056 5.506 9.781 1.00 0.00 30 HIS A N 15
ATOM 21980 C CA . HIS A 1 30 ? -7.752 5.710 8.369 1.00 0.00 30 HIS A CA 15
ATOM 21981 C C . HIS A 1 30 ? -8.671 4.870 7.488 1.00 0.00 30 HIS A C 15
ATOM 21982 O O . HIS A 1 30 ? -9.072 3.769 7.865 1.00 0.00 30 HIS A O 15
ATOM 21996 N N . ARG A 1 31 ? -9.001 5.397 6.314 1.00 0.00 31 ARG A N 15
ATOM 21997 C CA . ARG A 1 31 ? -9.874 4.696 5.380 1.00 0.00 31 ARG A CA 15
ATOM 21998 C C . ARG A 1 31 ? -9.291 4.716 3.970 1.00 0.00 31 ARG A C 15
ATOM 21999 O O . ARG A 1 31 ? -10.019 4.615 2.983 1.00 0.00 31 ARG A O 15
ATOM 22020 N N . THR A 1 32 ? -7.971 4.849 3.883 1.00 0.00 32 THR A N 15
ATOM 22021 C CA . THR A 1 32 ? -7.289 4.884 2.595 1.00 0.00 32 THR A CA 15
ATOM 22022 C C . THR A 1 32 ? -5.892 4.282 2.696 1.00 0.00 32 THR A C 15
ATOM 22023 O O . THR A 1 32 ? -5.185 4.491 3.681 1.00 0.00 32 THR A O 15
ATOM 22034 N N . ALA A 1 33 ? -5.500 3.533 1.670 1.00 0.00 33 ALA A N 15
ATOM 22035 C CA . ALA A 1 33 ? -4.186 2.903 1.642 1.00 0.00 33 ALA A CA 15
ATOM 22036 C C . ALA A 1 33 ? -3.084 3.919 1.923 1.00 0.00 33 ALA A C 15
ATOM 22037 O O . ALA A 1 33 ? -2.147 3.641 2.672 1.00 0.00 33 ALA A O 15
ATOM 22044 N N . SER A 1 34 ? -3.202 5.096 1.318 1.00 0.00 34 SER A N 15
ATOM 22045 C CA . SER A 1 34 ? -2.213 6.152 1.500 1.00 0.00 34 SER A CA 15
ATOM 22046 C C . SER A 1 34 ? -2.052 6.497 2.977 1.00 0.00 34 SER A C 15
ATOM 22047 O O . SER A 1 34 ? -0.948 6.771 3.445 1.00 0.00 34 SER A O 15
ATOM 22055 N N . GLY A 1 35 ? -3.163 6.480 3.707 1.00 0.00 35 GLY A N 15
ATOM 22056 C CA . GLY A 1 35 ? -3.125 6.793 5.124 1.00 0.00 35 GLY A CA 15
ATOM 22057 C C . GLY A 1 35 ? -3.061 5.551 5.990 1.00 0.00 35 GLY A C 15
ATOM 22058 O O . GLY A 1 35 ? -3.218 5.626 7.209 1.00 0.00 35 GLY A O 15
ATOM 22062 N N . CYS A 1 36 ? -2.833 4.403 5.360 1.00 0.00 36 CYS A N 15
ATOM 22063 C CA . CYS A 1 36 ? -2.752 3.138 6.080 1.00 0.00 36 CYS A CA 15
ATOM 22064 C C . CYS A 1 36 ? -1.367 2.949 6.693 1.00 0.00 36 CYS A C 15
ATOM 22065 O O . CYS A 1 36 ? -0.370 2.773 5.993 1.00 0.00 36 CYS A O 15
ATOM 22072 N N . PRO A 1 37 ? -1.303 2.987 8.032 1.00 0.00 37 PRO A N 15
ATOM 22073 C CA . PRO A 1 37 ? -0.046 2.821 8.769 1.00 0.00 37 PRO A CA 15
ATOM 22074 C C . PRO A 1 37 ? 0.491 1.397 8.686 1.00 0.00 37 PRO A C 15
ATOM 22075 O O . PRO A 1 37 ? 1.694 1.168 8.816 1.00 0.00 37 PRO A O 15
ATOM 22086 N N . LEU A 1 38 ? -0.407 0.443 8.468 1.00 0.00 38 LEU A N 15
ATOM 22087 C CA . LEU A 1 38 ? -0.023 -0.961 8.366 1.00 0.00 38 LEU A CA 15
ATOM 22088 C C . LEU A 1 38 ? 0.630 -1.251 7.019 1.00 0.00 38 LEU A C 15
ATOM 22089 O O . LEU A 1 38 ? 1.479 -2.134 6.906 1.00 0.00 38 LEU A O 15
ATOM 22105 N N . ALA A 1 39 ? 0.230 -0.499 5.999 1.00 0.00 39 ALA A N 15
ATOM 22106 C CA . ALA A 1 39 ? 0.779 -0.672 4.660 1.00 0.00 39 ALA A CA 15
ATOM 22107 C C . ALA A 1 39 ? 2.178 -0.074 4.559 1.00 0.00 39 ALA A C 15
ATOM 22108 O O . ALA A 1 39 ? 3.017 -0.558 3.800 1.00 0.00 39 ALA A O 15
ATOM 22115 N N . ALA A 1 40 ? 2.422 0.982 5.328 1.00 0.00 40 ALA A N 15
ATOM 22116 C CA . ALA A 1 40 ? 3.720 1.645 5.326 1.00 0.00 40 ALA A CA 15
ATOM 22117 C C . ALA A 1 40 ? 4.812 0.717 5.845 1.00 0.00 40 ALA A C 15
ATOM 22118 O O . ALA A 1 40 ? 5.983 0.859 5.492 1.00 0.00 40 ALA A O 15
ATOM 22125 N N . LYS A 1 41 ? 4.422 -0.235 6.687 1.00 0.00 41 LYS A N 15
ATOM 22126 C CA . LYS A 1 41 ? 5.367 -1.189 7.256 1.00 0.00 41 LYS A CA 15
ATOM 22127 C C . LYS A 1 41 ? 5.640 -2.331 6.282 1.00 0.00 41 LYS A C 15
ATOM 22128 O O . LYS A 1 41 ? 6.784 -2.750 6.107 1.00 0.00 41 LYS A O 15
ATOM 22147 N N . ARG A 1 42 ? 4.582 -2.829 5.650 1.00 0.00 42 ARG A N 15
ATOM 22148 C CA . ARG A 1 42 ? 4.709 -3.922 4.693 1.00 0.00 42 ARG A CA 15
ATOM 22149 C C . ARG A 1 42 ? 5.396 -3.450 3.416 1.00 0.00 42 ARG A C 15
ATOM 22150 O O . ARG A 1 42 ? 6.338 -4.082 2.937 1.00 0.00 42 ARG A O 15
ATOM 22171 N N . GLN A 1 43 ? 4.918 -2.337 2.869 1.00 0.00 43 GLN A N 15
ATOM 22172 C CA . GLN A 1 43 ? 5.486 -1.782 1.646 1.00 0.00 43 GLN A CA 15
ATOM 22173 C C . GLN A 1 43 ? 7.008 -1.716 1.734 1.00 0.00 43 GLN A C 15
ATOM 22174 O O . GLN A 1 43 ? 7.710 -2.057 0.783 1.00 0.00 43 GLN A O 15
ATOM 22188 N N . LYS A 1 44 ? 7.511 -1.274 2.882 1.00 0.00 44 LYS A N 15
ATOM 22189 C CA . LYS A 1 44 ? 8.949 -1.164 3.095 1.00 0.00 44 LYS A CA 15
ATOM 22190 C C . LYS A 1 44 ? 9.547 -2.514 3.479 1.00 0.00 44 LYS A C 15
ATOM 22191 O O . LYS A 1 44 ? 9.792 -2.782 4.655 1.00 0.00 44 LYS A O 15
ATOM 22210 N N . GLU A 1 45 ? 9.781 -3.358 2.479 1.00 0.00 45 GLU A N 15
ATOM 22211 C CA . GLU A 1 45 ? 10.351 -4.679 2.714 1.00 0.00 45 GLU A CA 15
ATOM 22212 C C . GLU A 1 45 ? 11.236 -5.105 1.546 1.00 0.00 45 GLU A C 15
ATOM 22213 O O . GLU A 1 45 ? 10.745 -5.389 0.454 1.00 0.00 45 GLU A O 15
ATOM 22225 N N . ASN A 1 46 ? 12.542 -5.147 1.785 1.00 0.00 46 ASN A N 15
ATOM 22226 C CA . ASN A 1 46 ? 13.496 -5.537 0.753 1.00 0.00 46 ASN A CA 15
ATOM 22227 C C . ASN A 1 46 ? 14.416 -6.646 1.253 1.00 0.00 46 ASN A C 15
ATOM 22228 O O . ASN A 1 46 ? 15.560 -6.410 1.642 1.00 0.00 46 ASN A O 15
ATOM 22239 N N . PRO A 1 47 ? 13.906 -7.887 1.245 1.00 0.00 47 PRO A N 15
ATOM 22240 C CA . PRO A 1 47 ? 14.664 -9.058 1.693 1.00 0.00 47 PRO A CA 15
ATOM 22241 C C . PRO A 1 47 ? 15.800 -9.413 0.740 1.00 0.00 47 PRO A C 15
ATOM 22242 O O . PRO A 1 47 ? 16.503 -10.405 0.937 1.00 0.00 47 PRO A O 15
ATOM 22253 N N . LEU A 1 48 ? 15.976 -8.596 -0.293 1.00 0.00 48 LEU A N 15
ATOM 22254 C CA . LEU A 1 48 ? 17.029 -8.824 -1.277 1.00 0.00 48 LEU A CA 15
ATOM 22255 C C . LEU A 1 48 ? 18.259 -9.445 -0.625 1.00 0.00 48 LEU A C 15
ATOM 22256 O O . LEU A 1 48 ? 19.057 -8.752 0.005 1.00 0.00 48 LEU A O 15
ATOM 22272 N N . ASN A 1 49 ? 18.408 -10.757 -0.783 1.00 0.00 49 ASN A N 15
ATOM 22273 C CA . ASN A 1 49 ? 19.543 -11.472 -0.210 1.00 0.00 49 ASN A CA 15
ATOM 22274 C C . ASN A 1 49 ? 19.552 -12.929 -0.663 1.00 0.00 49 ASN A C 15
ATOM 22275 O O . ASN A 1 49 ? 18.605 -13.401 -1.289 1.00 0.00 49 ASN A O 15
ATOM 22286 N N . GLY A 1 50 ? 20.631 -13.636 -0.340 1.00 0.00 50 GLY A N 15
ATOM 22287 C CA . GLY A 1 50 ? 20.744 -15.032 -0.720 1.00 0.00 50 GLY A CA 15
ATOM 22288 C C . GLY A 1 50 ? 21.423 -15.214 -2.063 1.00 0.00 50 GLY A C 15
ATOM 22289 O O . GLY A 1 50 ? 20.757 -15.356 -3.088 1.00 0.00 50 GLY A O 15
ATOM 22293 N N . ALA A 1 51 ? 22.752 -15.208 -2.058 1.00 0.00 51 ALA A N 15
ATOM 22294 C CA . ALA A 1 51 ? 23.521 -15.374 -3.285 1.00 0.00 51 ALA A CA 15
ATOM 22295 C C . ALA A 1 51 ? 23.059 -16.603 -4.060 1.00 0.00 51 ALA A C 15
ATOM 22296 O O . ALA A 1 51 ? 22.597 -16.495 -5.196 1.00 0.00 51 ALA A O 15
ATOM 22303 N N . SER A 1 52 ? 23.187 -17.772 -3.440 1.00 0.00 52 SER A N 15
ATOM 22304 C CA . SER A 1 52 ? 22.786 -19.022 -4.074 1.00 0.00 52 SER A CA 15
ATOM 22305 C C . SER A 1 52 ? 21.337 -19.361 -3.741 1.00 0.00 52 SER A C 15
ATOM 22306 O O . SER A 1 52 ? 20.538 -19.667 -4.627 1.00 0.00 52 SER A O 15
ATOM 22314 N N . LEU A 1 53 ? 21.003 -19.303 -2.456 1.00 0.00 53 LEU A N 15
ATOM 22315 C CA . LEU A 1 53 ? 19.649 -19.604 -2.003 1.00 0.00 53 LEU A CA 15
ATOM 22316 C C . LEU A 1 53 ? 18.732 -18.400 -2.194 1.00 0.00 53 LEU A C 15
ATOM 22317 O O . LEU A 1 53 ? 19.191 -17.298 -2.491 1.00 0.00 53 LEU A O 15
ATOM 22333 N N . SER A 1 54 ? 17.432 -18.620 -2.020 1.00 0.00 54 SER A N 15
ATOM 22334 C CA . SER A 1 54 ? 16.450 -17.554 -2.175 1.00 0.00 54 SER A CA 15
ATOM 22335 C C . SER A 1 54 ? 16.431 -16.649 -0.946 1.00 0.00 54 SER A C 15
ATOM 22336 O O . SER A 1 54 ? 16.685 -15.448 -1.043 1.00 0.00 54 SER A O 15
ATOM 22344 N N . TRP A 1 55 ? 16.130 -17.234 0.207 1.00 0.00 55 TRP A N 15
ATOM 22345 C CA . TRP A 1 55 ? 16.078 -16.482 1.455 1.00 0.00 55 TRP A CA 15
ATOM 22346 C C . TRP A 1 55 ? 16.640 -17.304 2.610 1.00 0.00 55 TRP A C 15
ATOM 22347 O O . TRP A 1 55 ? 15.997 -18.234 3.095 1.00 0.00 55 TRP A O 15
ATOM 22368 N N . LYS A 1 56 ? 17.845 -16.954 3.047 1.00 0.00 56 LYS A N 15
ATOM 22369 C CA . LYS A 1 56 ? 18.495 -17.658 4.146 1.00 0.00 56 LYS A CA 15
ATOM 22370 C C . LYS A 1 56 ? 18.183 -16.989 5.481 1.00 0.00 56 LYS A C 15
ATOM 22371 O O . LYS A 1 56 ? 17.961 -15.779 5.544 1.00 0.00 56 LYS A O 15
ATOM 22390 N N . LEU A 1 57 ? 18.169 -17.782 6.546 1.00 0.00 57 LEU A N 15
ATOM 22391 C CA . LEU A 1 57 ? 17.885 -17.266 7.881 1.00 0.00 57 LEU A CA 15
ATOM 22392 C C . LEU A 1 57 ? 19.147 -17.248 8.738 1.00 0.00 57 LEU A C 15
ATOM 22393 O O . LEU A 1 57 ? 19.508 -16.220 9.307 1.00 0.00 57 LEU A O 15
ATOM 22409 N N . ASN A 1 58 ? 19.815 -18.394 8.822 1.00 0.00 58 ASN A N 15
ATOM 22410 C CA . ASN A 1 58 ? 21.038 -18.510 9.607 1.00 0.00 58 ASN A CA 15
ATOM 22411 C C . ASN A 1 58 ? 22.234 -18.817 8.710 1.00 0.00 58 ASN A C 15
ATOM 22412 O O . ASN A 1 58 ? 22.490 -19.972 8.372 1.00 0.00 58 ASN A O 15
ATOM 22423 N N . LYS A 1 59 ? 22.963 -17.773 8.329 1.00 0.00 59 LYS A N 15
ATOM 22424 C CA . LYS A 1 59 ? 24.133 -17.929 7.473 1.00 0.00 59 LYS A CA 15
ATOM 22425 C C . LYS A 1 59 ? 25.415 -17.630 8.244 1.00 0.00 59 LYS A C 15
ATOM 22426 O O . LYS A 1 59 ? 26.209 -18.530 8.517 1.00 0.00 59 LYS A O 15
ATOM 22445 N N . GLN A 1 60 ? 25.609 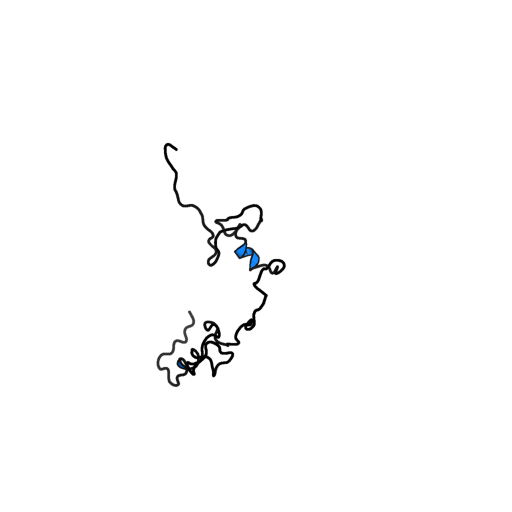-16.362 8.592 1.00 0.00 60 GLN A N 15
ATOM 22446 C CA . GLN A 1 60 ? 26.794 -15.946 9.332 1.00 0.00 60 GLN A CA 15
ATOM 22447 C C . GLN A 1 60 ? 26.409 -15.140 10.568 1.00 0.00 60 GLN A C 15
ATOM 22448 O O . GLN A 1 60 ? 25.427 -14.399 10.555 1.00 0.00 60 GLN A O 15
ATOM 22462 N N . GLU A 1 61 ? 27.189 -15.292 11.634 1.00 0.00 61 GLU A N 15
ATOM 22463 C CA . GLU A 1 61 ? 26.927 -14.579 12.879 1.00 0.00 61 GLU A CA 15
ATOM 22464 C C . GLU A 1 61 ? 27.287 -13.101 12.745 1.00 0.00 61 GLU A C 15
ATOM 22465 O O . GLU A 1 61 ? 28.448 -12.750 12.530 1.00 0.00 61 GLU A O 15
ATOM 22477 N N . LEU A 1 62 ? 26.283 -12.241 12.872 1.00 0.00 62 LEU A N 15
ATOM 22478 C CA . LEU A 1 62 ? 26.491 -10.801 12.766 1.00 0.00 62 LEU A CA 15
ATOM 22479 C C . LEU A 1 62 ? 25.567 -10.045 13.715 1.00 0.00 62 LEU A C 15
ATOM 22480 O O . LEU A 1 62 ? 24.418 -10.427 13.937 1.00 0.00 62 LEU A O 15
ATOM 22496 N N . PRO A 1 63 ? 26.078 -8.945 14.287 1.00 0.00 63 PRO A N 15
ATOM 22497 C CA . PRO A 1 63 ? 25.314 -8.110 15.220 1.00 0.00 63 PRO A CA 15
ATOM 22498 C C . PRO A 1 63 ? 24.190 -7.347 14.527 1.00 0.00 63 PRO A C 15
ATOM 22499 O O . PRO A 1 63 ? 24.391 -6.752 13.468 1.00 0.00 63 PRO A O 15
ATOM 22510 N N . HIS A 1 64 ? 23.007 -7.367 15.132 1.00 0.00 64 HIS A N 15
ATOM 22511 C CA . HIS A 1 64 ? 21.851 -6.675 14.573 1.00 0.00 64 HIS A CA 15
ATOM 22512 C C . HIS A 1 64 ? 21.189 -5.788 15.624 1.00 0.00 64 HIS A C 15
ATOM 22513 O O . HIS A 1 64 ? 21.017 -6.193 16.774 1.00 0.00 64 HIS A O 15
ATOM 22527 N N . CYS A 1 65 ? 20.819 -4.577 15.221 1.00 0.00 65 CYS A N 15
ATOM 22528 C CA . CYS A 1 65 ? 20.176 -3.632 16.126 1.00 0.00 65 CYS A CA 15
ATOM 22529 C C . CYS A 1 65 ? 19.834 -2.333 15.403 1.00 0.00 65 CYS A C 15
ATOM 22530 O O . CYS A 1 65 ? 20.640 -1.778 14.655 1.00 0.00 65 CYS A O 15
ATOM 22537 N N . PRO A 1 66 ? 18.610 -1.834 15.630 1.00 0.00 66 PRO A N 15
ATOM 22538 C CA . PRO A 1 66 ? 18.133 -0.594 15.010 1.00 0.00 66 PRO A CA 15
ATOM 22539 C C . PRO A 1 66 ? 18.843 0.638 15.559 1.00 0.00 66 PRO A C 15
ATOM 22540 O O . PRO A 1 66 ? 19.071 1.609 14.836 1.00 0.00 66 PRO A O 15
ATOM 22551 N N . LEU A 1 67 ? 19.191 0.594 16.840 1.00 0.00 67 LEU A N 15
ATOM 22552 C CA . LEU A 1 67 ? 19.876 1.708 17.486 1.00 0.00 67 LEU A CA 15
ATOM 22553 C C . LEU A 1 67 ? 21.135 2.092 16.716 1.00 0.00 67 LEU A C 15
ATOM 22554 O O . LEU A 1 67 ? 21.941 1.245 16.331 1.00 0.00 67 LEU A O 15
ATOM 22570 N N . PRO A 1 68 ? 21.312 3.402 16.486 1.00 0.00 68 PRO A N 15
ATOM 22571 C CA . PRO A 1 68 ? 22.472 3.930 15.762 1.00 0.00 68 PRO A CA 15
ATOM 22572 C C . PRO A 1 68 ? 23.764 3.796 16.562 1.00 0.00 68 PRO A C 15
ATOM 22573 O O . PRO A 1 68 ? 24.774 3.314 16.051 1.00 0.00 68 PRO A O 15
ATOM 22584 N N . GLY A 1 69 ? 23.723 4.225 17.820 1.00 0.00 69 GLY A N 15
ATOM 22585 C CA . GLY A 1 69 ? 24.897 4.144 18.669 1.00 0.00 69 GLY A CA 15
ATOM 22586 C C . GLY A 1 69 ? 25.251 2.716 19.035 1.00 0.00 69 GLY A C 15
ATOM 22587 O O . GLY A 1 69 ? 26.427 2.372 19.159 1.00 0.00 69 GLY A O 15
ATOM 22591 N N . CYS A 1 70 ? 24.231 1.882 19.209 1.00 0.00 70 CYS A N 15
ATOM 22592 C CA . CYS A 1 70 ? 24.439 0.484 19.565 1.00 0.00 70 CYS A CA 15
ATOM 22593 C C . CYS A 1 70 ? 25.088 -0.280 18.414 1.00 0.00 70 CYS A C 15
ATOM 22594 O O . CYS A 1 70 ? 24.725 -0.098 17.253 1.00 0.00 70 CYS A O 15
ATOM 22601 N N . ASN A 1 71 ? 26.050 -1.135 18.746 1.00 0.00 71 ASN A N 15
ATOM 22602 C CA . ASN A 1 71 ? 26.750 -1.926 17.741 1.00 0.00 71 ASN A CA 15
ATOM 22603 C C . ASN A 1 71 ? 26.025 -3.243 17.483 1.00 0.00 71 ASN A C 15
ATOM 22604 O O . ASN A 1 71 ? 26.018 -3.751 16.363 1.00 0.00 71 ASN A O 15
ATOM 22615 N N . GLY A 1 72 ? 25.414 -3.791 18.529 1.00 0.00 72 GLY A N 15
ATOM 22616 C CA . GLY A 1 72 ? 24.694 -5.044 18.396 1.00 0.00 72 GLY A CA 15
ATOM 22617 C C . GLY A 1 72 ? 25.303 -6.154 19.228 1.00 0.00 72 GLY A C 15
ATOM 22618 O O . GLY A 1 72 ? 25.286 -7.320 18.830 1.00 0.00 72 GLY A O 15
ATOM 22622 N N . LEU A 1 73 ? 25.844 -5.794 20.387 1.00 0.00 73 LEU A N 15
ATOM 22623 C CA . LEU A 1 73 ? 26.463 -6.769 21.278 1.00 0.00 73 LEU A CA 15
ATOM 22624 C C . LEU A 1 73 ? 25.879 -6.670 22.684 1.00 0.00 73 LEU A C 15
ATOM 22625 O O . LEU A 1 73 ? 25.762 -5.580 23.243 1.00 0.00 73 LEU A O 15
ATOM 22641 N N . GLY A 1 74 ? 25.516 -7.816 23.251 1.00 0.00 74 GLY A N 15
ATOM 22642 C CA . GLY A 1 74 ? 24.951 -7.837 24.587 1.00 0.00 74 GLY A CA 15
ATOM 22643 C C . GLY A 1 74 ? 23.492 -8.247 24.594 1.00 0.00 74 GLY A C 15
ATOM 22644 O O . GLY A 1 74 ? 22.916 -8.535 23.544 1.00 0.00 74 GLY A O 15
ATOM 22648 N N . HIS A 1 75 ? 22.892 -8.276 25.780 1.00 0.00 75 HIS A N 15
ATOM 22649 C CA . HIS A 1 75 ? 21.491 -8.655 25.919 1.00 0.00 75 HIS A CA 15
ATOM 22650 C C . HIS A 1 75 ? 20.922 -8.158 27.244 1.00 0.00 75 HIS A C 15
ATOM 22651 O O . HIS A 1 75 ? 21.635 -8.068 28.243 1.00 0.00 75 HIS A O 15
ATOM 22665 N N . VAL A 1 76 ? 19.632 -7.833 27.244 1.00 0.00 76 VAL A N 15
ATOM 22666 C CA . VAL A 1 76 ? 18.968 -7.345 28.447 1.00 0.00 76 VAL A CA 15
ATOM 22667 C C . VAL A 1 76 ? 18.960 -8.406 29.541 1.00 0.00 76 VAL A C 15
ATOM 22668 O O . VAL A 1 76 ? 19.284 -8.126 30.694 1.00 0.00 76 VAL A O 15
ATOM 22681 N N . ASN A 1 77 ? 18.588 -9.627 29.170 1.00 0.00 77 ASN A N 15
ATOM 22682 C CA . ASN A 1 77 ? 18.538 -10.733 30.120 1.00 0.00 77 ASN A CA 15
ATOM 22683 C C . ASN A 1 77 ? 19.876 -10.897 30.834 1.00 0.00 77 ASN A C 15
ATOM 22684 O O . ASN A 1 77 ? 19.960 -11.546 31.875 1.00 0.00 77 ASN A O 15
ATOM 22695 N N . ASN A 1 78 ? 20.921 -10.304 30.265 1.00 0.00 78 ASN A N 15
ATOM 22696 C CA . ASN A 1 78 ? 22.256 -10.385 30.847 1.00 0.00 78 ASN A CA 15
ATOM 22697 C C . ASN A 1 78 ? 22.744 -11.830 30.890 1.00 0.00 78 ASN A C 15
ATOM 22698 O O . ASN A 1 78 ? 23.319 -12.273 31.885 1.00 0.00 78 ASN A O 15
ATOM 22709 N N . VAL A 1 79 ? 22.511 -12.560 29.804 1.00 0.00 79 VAL A N 15
ATOM 22710 C CA . VAL A 1 79 ? 22.928 -13.955 29.717 1.00 0.00 79 VAL A CA 15
ATOM 22711 C C . VAL A 1 79 ? 23.719 -14.213 28.440 1.00 0.00 79 VAL A C 15
ATOM 22712 O O . VAL A 1 79 ? 24.703 -14.953 28.445 1.00 0.00 79 VAL A O 15
ATOM 22725 N N . PHE A 1 80 ? 23.283 -13.597 27.345 1.00 0.00 80 PHE A N 15
ATOM 22726 C CA . PHE A 1 80 ? 23.950 -13.760 26.059 1.00 0.00 80 PHE A CA 15
ATOM 22727 C C . PHE A 1 80 ? 24.833 -12.556 25.748 1.00 0.00 80 PHE A C 15
ATOM 22728 O O . PHE A 1 80 ? 24.928 -11.620 26.542 1.00 0.00 80 PHE A O 15
ATOM 22745 N N . VAL A 1 81 ? 25.479 -12.587 24.587 1.00 0.00 81 VAL A N 15
ATOM 22746 C CA . VAL A 1 81 ? 26.355 -11.499 24.169 1.00 0.00 81 VAL A CA 15
ATOM 22747 C C . VAL A 1 81 ? 25.982 -10.996 22.778 1.00 0.00 81 VAL A C 15
ATOM 22748 O O . VAL A 1 81 ? 26.822 -10.462 22.053 1.00 0.00 81 VAL A O 15
ATOM 22761 N N . THR A 1 82 ? 24.716 -11.171 22.412 1.00 0.00 82 THR A N 15
ATOM 22762 C CA . THR A 1 82 ? 24.231 -10.736 21.108 1.00 0.00 82 THR A CA 15
ATOM 22763 C C . THR A 1 82 ? 22.728 -10.487 21.135 1.00 0.00 82 THR A C 15
ATOM 22764 O O . THR A 1 82 ? 22.028 -10.952 22.035 1.00 0.00 82 THR A O 15
ATOM 22775 N N . HIS A 1 83 ? 22.237 -9.749 20.144 1.00 0.00 83 HIS A N 15
ATOM 22776 C CA . HIS A 1 83 ? 20.814 -9.439 20.054 1.00 0.00 83 HIS A CA 15
ATOM 22777 C C . HIS A 1 83 ? 20.480 -8.805 18.707 1.00 0.00 83 HIS A C 15
ATOM 22778 O O . HIS A 1 83 ? 21.307 -8.111 18.116 1.00 0.00 83 HIS A O 15
ATOM 22792 N N . ARG A 1 84 ? 19.265 -9.050 18.229 1.00 0.00 84 ARG A N 15
ATOM 22793 C CA . ARG A 1 84 ? 18.823 -8.505 16.951 1.00 0.00 84 ARG A CA 15
ATOM 22794 C C . ARG A 1 84 ? 17.427 -7.901 17.071 1.00 0.00 84 ARG A C 15
ATOM 22795 O O . ARG A 1 84 ? 16.618 -7.994 16.149 1.00 0.00 84 ARG A O 15
ATOM 22816 N N . SER A 1 85 ? 17.153 -7.281 18.215 1.00 0.00 85 SER A N 15
ATOM 22817 C CA . SER A 1 85 ? 15.854 -6.665 18.458 1.00 0.00 85 SER A CA 15
ATOM 22818 C C . SER A 1 85 ? 15.874 -5.843 19.743 1.00 0.00 85 SER A C 15
ATOM 22819 O O . SER A 1 85 ? 16.499 -6.230 20.731 1.00 0.00 85 SER A O 15
ATOM 22827 N N . LEU A 1 86 ? 15.186 -4.707 19.723 1.00 0.00 86 LEU A N 15
ATOM 22828 C CA . LEU A 1 86 ? 15.124 -3.829 20.886 1.00 0.00 86 LEU A CA 15
ATOM 22829 C C . LEU A 1 86 ? 14.873 -4.630 22.160 1.00 0.00 86 LEU A C 15
ATOM 22830 O O . LEU A 1 86 ? 15.360 -4.275 23.233 1.00 0.00 86 LEU A O 15
ATOM 22846 N N . SER A 1 87 ? 14.113 -5.712 22.032 1.00 0.00 87 SER A N 15
ATOM 22847 C CA . SER A 1 87 ? 13.797 -6.563 23.173 1.00 0.00 87 SER A CA 15
ATOM 22848 C C . SER A 1 87 ? 15.070 -7.107 23.815 1.00 0.00 87 SER A C 15
ATOM 22849 O O . SER A 1 87 ? 15.171 -7.199 25.038 1.00 0.00 87 SER A O 15
ATOM 22857 N N . GLY A 1 88 ? 16.040 -7.466 22.980 1.00 0.00 88 GLY A N 15
ATOM 22858 C CA . GLY A 1 88 ? 17.293 -7.996 23.482 1.00 0.00 88 GLY A CA 15
ATOM 22859 C C . GLY A 1 88 ? 18.404 -6.964 23.475 1.00 0.00 88 GLY A C 15
ATOM 22860 O O . GLY A 1 88 ? 19.585 -7.312 23.496 1.00 0.00 88 GLY A O 15
ATOM 22864 N N . CYS A 1 89 ? 18.026 -5.690 23.442 1.00 0.00 89 CYS A N 15
ATOM 22865 C CA . CYS A 1 89 ? 18.998 -4.604 23.430 1.00 0.00 89 CYS A CA 15
ATOM 22866 C C . CYS A 1 89 ? 19.185 -4.025 24.829 1.00 0.00 89 CYS A C 15
ATOM 22867 O O . CYS A 1 89 ? 18.319 -3.332 25.362 1.00 0.00 89 CYS A O 15
ATOM 22874 N N . PRO A 1 90 ? 20.344 -4.317 25.439 1.00 0.00 90 PRO A N 15
ATOM 22875 C CA . PRO A 1 90 ? 20.673 -3.835 26.784 1.00 0.00 90 PRO A CA 15
ATOM 22876 C C . PRO A 1 90 ? 20.921 -2.331 26.816 1.00 0.00 90 PRO A C 15
ATOM 22877 O O . PRO A 1 90 ? 20.950 -1.719 27.885 1.00 0.00 90 PRO A O 15
ATOM 22888 N N . LEU A 1 91 ? 21.100 -1.740 25.640 1.00 0.00 91 LEU A N 15
ATOM 22889 C CA . LEU A 1 91 ? 21.346 -0.306 25.534 1.00 0.00 91 LEU A CA 15
ATOM 22890 C C . LEU A 1 91 ? 20.036 0.460 25.376 1.00 0.00 91 LEU A C 15
ATOM 22891 O O . LEU A 1 91 ? 19.952 1.640 25.713 1.00 0.00 91 LEU A O 15
ATOM 22907 N N . ASN A 1 92 ? 19.016 -0.221 24.863 1.00 0.00 92 ASN A N 15
ATOM 22908 C CA . ASN A 1 92 ? 17.710 0.396 24.663 1.00 0.00 92 ASN A CA 15
ATOM 22909 C C . ASN A 1 92 ? 16.862 0.298 25.928 1.00 0.00 92 ASN A C 15
ATOM 22910 O O . ASN A 1 92 ? 16.246 1.276 26.351 1.00 0.00 92 ASN A O 15
ATOM 22921 N N . ALA A 1 93 ? 16.837 -0.888 26.526 1.00 0.00 93 ALA A N 15
ATOM 22922 C CA . ALA A 1 93 ? 16.068 -1.113 27.744 1.00 0.00 93 ALA A CA 15
ATOM 22923 C C . ALA A 1 93 ? 16.288 0.013 28.748 1.00 0.00 93 ALA A C 15
ATOM 22924 O O . ALA A 1 93 ? 15.333 0.589 29.268 1.00 0.00 93 ALA A O 15
ATOM 22931 N N . GLN A 1 94 ? 17.553 0.321 29.017 1.00 0.00 94 GLN A N 15
ATOM 22932 C CA . GLN A 1 94 ? 17.897 1.378 29.961 1.00 0.00 94 GLN A CA 15
ATOM 22933 C C . GLN A 1 94 ? 17.084 2.639 29.687 1.00 0.00 94 GLN A C 15
ATOM 22934 O O . GLN A 1 94 ? 16.570 3.271 30.610 1.00 0.00 94 GLN A O 15
ATOM 22948 N N . VAL A 1 95 ? 16.972 2.999 28.413 1.00 0.00 95 VAL A N 15
ATOM 22949 C CA . VAL A 1 95 ? 16.221 4.185 28.017 1.00 0.00 95 VAL A CA 15
ATOM 22950 C C . VAL A 1 95 ? 14.728 3.994 28.257 1.00 0.00 95 VAL A C 15
ATOM 22951 O O . VAL A 1 95 ? 14.058 4.876 28.796 1.00 0.00 95 VAL A O 15
ATOM 22964 N N . ILE A 1 96 ? 14.212 2.838 27.854 1.00 0.00 96 ILE A N 15
ATOM 22965 C CA . ILE A 1 96 ? 12.797 2.532 28.027 1.00 0.00 96 ILE A CA 15
ATOM 22966 C C . ILE A 1 96 ? 12.261 3.127 29.324 1.00 0.00 96 ILE A C 15
ATOM 22967 O O . ILE A 1 96 ? 11.150 3.658 29.364 1.00 0.00 96 ILE A O 15
ATOM 22983 N N . LYS A 1 97 ? 13.057 3.038 30.384 1.00 0.00 97 LYS A N 15
ATOM 22984 C CA . LYS A 1 97 ? 12.665 3.571 31.683 1.00 0.00 97 LYS A CA 15
ATOM 22985 C C . LYS A 1 97 ? 11.855 4.854 31.524 1.00 0.00 97 LYS A C 15
ATOM 22986 O O . LYS A 1 97 ? 12.248 5.760 30.789 1.00 0.00 97 LYS A O 15
ATOM 23005 N N . LYS A 1 98 ? 10.724 4.924 32.217 1.00 0.00 98 LYS A N 15
ATOM 23006 C CA . LYS A 1 98 ? 9.860 6.097 32.155 1.00 0.00 98 LYS A CA 15
ATOM 23007 C C . LYS A 1 98 ? 9.111 6.291 33.469 1.00 0.00 98 LYS A C 15
ATOM 23008 O O . LYS A 1 98 ? 8.929 5.347 34.236 1.00 0.00 98 LYS A O 15
ATOM 23027 N N . GLY A 1 99 ? 8.677 7.523 33.722 1.00 0.00 99 GLY A N 15
ATOM 23028 C CA . GLY A 1 99 ? 7.952 7.817 34.944 1.00 0.00 99 GLY A CA 15
ATOM 23029 C C . GLY A 1 99 ? 8.081 9.270 35.359 1.00 0.00 99 GLY A C 15
ATOM 23030 O O . GLY A 1 99 ? 9.183 9.817 35.397 1.00 0.00 99 GLY A O 15
ATOM 23034 N N . LYS A 1 100 ? 6.952 9.897 35.670 1.00 0.00 100 LYS A N 15
ATOM 23035 C CA . LYS A 1 100 ? 6.942 11.295 36.085 1.00 0.00 100 LYS A CA 15
ATOM 23036 C C . LYS A 1 100 ? 7.090 11.415 37.598 1.00 0.00 100 LYS A C 15
ATOM 23037 O O . LYS A 1 100 ? 6.403 10.728 38.355 1.00 0.00 100 LYS A O 15
ATOM 23056 N N . VAL A 1 101 ? 7.988 12.293 38.033 1.00 0.00 101 VAL A N 15
ATOM 23057 C CA . VAL A 1 101 ? 8.224 12.504 39.456 1.00 0.00 101 VAL A CA 15
ATOM 23058 C C . VAL A 1 101 ? 7.537 13.776 39.943 1.00 0.00 101 VAL A C 15
ATOM 23059 O O . VAL A 1 101 ? 7.643 14.830 39.317 1.00 0.00 101 VAL A O 15
ATOM 23072 N N . SER A 1 102 ? 6.834 13.669 41.066 1.00 0.00 102 SER A N 15
ATOM 23073 C CA . SER A 1 102 ? 6.127 14.809 41.637 1.00 0.00 102 SER A CA 15
ATOM 23074 C C . SER A 1 102 ? 7.042 16.027 41.726 1.00 0.00 102 SER A C 15
ATOM 23075 O O . SER A 1 102 ? 8.014 16.032 42.482 1.00 0.00 102 SER A O 15
ATOM 23083 N N . SER A 1 103 ? 6.725 17.057 40.949 1.00 0.00 103 SER A N 15
ATOM 23084 C CA . SER A 1 103 ? 7.520 18.279 40.936 1.00 0.00 103 SER A CA 15
ATOM 23085 C C . SER A 1 103 ? 6.651 19.489 40.603 1.00 0.00 103 SER A C 15
ATOM 23086 O O . SER A 1 103 ? 5.630 19.367 39.929 1.00 0.00 103 SER A O 15
ATOM 23094 N N . GLY A 1 104 ? 7.067 20.657 41.082 1.00 0.00 104 GLY A N 15
ATOM 23095 C CA . GLY A 1 104 ? 6.317 21.873 40.826 1.00 0.00 104 GLY A CA 15
ATOM 23096 C C . GLY A 1 104 ? 6.659 22.494 39.486 1.00 0.00 104 GLY A C 15
ATOM 23097 O O . GLY A 1 104 ? 7.469 21.967 38.723 1.00 0.00 104 GLY A O 15
ATOM 23101 N N . PRO A 1 105 ? 6.033 23.641 39.184 1.00 0.00 105 PRO A N 15
ATOM 23102 C CA . PRO A 1 105 ? 6.259 24.359 37.926 1.00 0.00 105 PRO A CA 15
ATOM 23103 C C . PRO A 1 105 ? 7.648 24.985 37.858 1.00 0.00 105 PRO A C 15
ATOM 23104 O O . PRO A 1 105 ? 7.882 26.062 38.406 1.00 0.00 105 PRO A O 15
ATOM 23115 N N . SER A 1 106 ? 8.567 24.304 37.180 1.00 0.00 106 SER A N 15
ATOM 23116 C CA . SER A 1 106 ? 9.934 24.792 37.043 1.00 0.00 106 SER A CA 15
ATOM 23117 C C . SER A 1 106 ? 10.146 25.436 35.676 1.00 0.00 106 SER A C 15
ATOM 23118 O O . SER A 1 106 ? 9.391 25.187 34.737 1.00 0.00 106 SER A O 15
ATOM 23126 N N . SER A 1 107 ? 11.180 26.265 35.574 1.00 0.00 107 SER A N 15
ATOM 23127 C CA . SER A 1 107 ? 11.491 26.949 34.324 1.00 0.00 107 SER A CA 15
ATOM 23128 C C . SER A 1 107 ? 11.323 26.008 33.134 1.00 0.00 107 SER A C 15
ATOM 23129 O O . SER A 1 107 ? 10.658 26.341 32.154 1.00 0.00 107 SER A O 15
ATOM 23137 N N . GLY A 1 108 ? 11.932 24.830 33.229 1.00 0.00 108 GLY A N 15
ATOM 23138 C CA . GLY A 1 108 ? 11.839 23.859 32.155 1.00 0.00 108 GLY A CA 15
ATOM 23139 C C . GLY A 1 108 ? 10.563 23.043 32.220 1.00 0.00 108 GLY A C 15
ATOM 23140 O O . GLY A 1 108 ? 10.544 21.921 31.715 1.00 0.00 108 GLY A O 15
ATOM 23146 N N . GLY A 1 1 ? -45.129 3.730 -6.377 1.00 0.00 1 GLY A N 16
ATOM 23147 C CA . GLY A 1 1 ? -44.237 2.742 -5.799 1.00 0.00 1 GLY A CA 16
ATOM 23148 C C . GLY A 1 1 ? -42.811 3.242 -5.686 1.00 0.00 1 GLY A C 16
ATOM 23149 O O . GLY A 1 1 ? -42.402 4.143 -6.419 1.00 0.00 1 GLY A O 16
ATOM 23153 N N . SER A 1 2 ? -42.051 2.659 -4.765 1.00 0.00 2 SER A N 16
ATOM 23154 C CA . SER A 1 2 ? -40.664 3.055 -4.555 1.00 0.00 2 SER A CA 16
ATOM 23155 C C . SER A 1 2 ? -39.733 1.851 -4.661 1.00 0.00 2 SER A C 16
ATOM 23156 O O . SER A 1 2 ? -40.081 0.745 -4.249 1.00 0.00 2 SER A O 16
ATOM 23164 N N . SER A 1 3 ? -38.547 2.075 -5.217 1.00 0.00 3 SER A N 16
ATOM 23165 C CA . SER A 1 3 ? -37.566 1.009 -5.382 1.00 0.00 3 SER A CA 16
ATOM 23166 C C . SER A 1 3 ? -36.468 1.113 -4.328 1.00 0.00 3 SER A C 16
ATOM 23167 O O . SER A 1 3 ? -36.030 0.108 -3.770 1.00 0.00 3 SER A O 16
ATOM 23175 N N . GLY A 1 4 ? -36.027 2.338 -4.060 1.00 0.00 4 GLY A N 16
ATOM 23176 C CA . GLY A 1 4 ? -34.984 2.553 -3.074 1.00 0.00 4 GLY A CA 16
ATOM 23177 C C . GLY A 1 4 ? -33.594 2.372 -3.651 1.00 0.00 4 GLY A C 16
ATOM 23178 O O . GLY A 1 4 ? -33.441 1.942 -4.794 1.00 0.00 4 GLY A O 16
ATOM 23182 N N . SER A 1 5 ? -32.579 2.704 -2.860 1.00 0.00 5 SER A N 16
ATOM 23183 C CA . SER A 1 5 ? -31.195 2.582 -3.302 1.00 0.00 5 SER A CA 16
ATOM 23184 C C . SER A 1 5 ? -30.345 1.889 -2.240 1.00 0.00 5 SER A C 16
ATOM 23185 O O . SER A 1 5 ? -30.839 1.531 -1.171 1.00 0.00 5 SER A O 16
ATOM 23193 N N . SER A 1 6 ? -29.065 1.703 -2.545 1.00 0.00 6 SER A N 16
ATOM 23194 C CA . SER A 1 6 ? -28.146 1.050 -1.619 1.00 0.00 6 SER A CA 16
ATOM 23195 C C . SER A 1 6 ? -26.723 1.562 -1.815 1.00 0.00 6 SER A C 16
ATOM 23196 O O . SER A 1 6 ? -26.410 2.188 -2.827 1.00 0.00 6 SER A O 16
ATOM 23204 N N . GLY A 1 7 ? -25.863 1.289 -0.839 1.00 0.00 7 GLY A N 16
ATOM 23205 C CA . GLY A 1 7 ? -24.482 1.728 -0.922 1.00 0.00 7 GLY A CA 16
ATOM 23206 C C . GLY A 1 7 ? -23.600 1.070 0.121 1.00 0.00 7 GLY A C 16
ATOM 23207 O O . GLY A 1 7 ? -23.857 1.150 1.322 1.00 0.00 7 GLY A O 16
ATOM 23211 N N . PRO A 1 8 ? -22.534 0.399 -0.339 1.00 0.00 8 PRO A N 16
ATOM 23212 C CA . PRO A 1 8 ? -21.590 -0.290 0.546 1.00 0.00 8 PRO A CA 16
ATOM 23213 C C . PRO A 1 8 ? -20.748 0.682 1.366 1.00 0.00 8 PRO A C 16
ATOM 23214 O O . PRO A 1 8 ? -20.906 1.897 1.257 1.00 0.00 8 PRO A O 16
ATOM 23225 N N . GLU A 1 9 ? -19.853 0.138 2.185 1.00 0.00 9 GLU A N 16
ATOM 23226 C CA . GLU A 1 9 ? -18.987 0.959 3.022 1.00 0.00 9 GLU A CA 16
ATOM 23227 C C . GLU A 1 9 ? -17.521 0.754 2.654 1.00 0.00 9 GLU A C 16
ATOM 23228 O O . GLU A 1 9 ? -17.006 -0.364 2.706 1.00 0.00 9 GLU A O 16
ATOM 23240 N N . LEU A 1 10 ? -16.853 1.840 2.281 1.00 0.00 10 LEU A N 16
ATOM 23241 C CA . LEU A 1 10 ? -15.446 1.781 1.903 1.00 0.00 10 LEU A CA 16
ATOM 23242 C C . LEU A 1 10 ? -14.546 2.010 3.113 1.00 0.00 10 LEU A C 16
ATOM 23243 O O . LEU A 1 10 ? -14.940 2.665 4.078 1.00 0.00 10 LEU A O 16
ATOM 23259 N N . LYS A 1 11 ? -13.335 1.467 3.055 1.00 0.00 11 LYS A N 16
ATOM 23260 C CA . LYS A 1 11 ? -12.377 1.614 4.144 1.00 0.00 11 LYS A CA 16
ATOM 23261 C C . LYS A 1 11 ? -11.027 1.013 3.766 1.00 0.00 11 LYS A C 16
ATOM 23262 O O . LYS A 1 11 ? -10.854 0.495 2.663 1.00 0.00 11 LYS A O 16
ATOM 23281 N N . CYS A 1 12 ? -10.073 1.085 4.689 1.00 0.00 12 CYS A N 16
ATOM 23282 C CA . CYS A 1 12 ? -8.738 0.548 4.453 1.00 0.00 12 CYS A CA 16
ATOM 23283 C C . CYS A 1 12 ? -8.802 -0.706 3.586 1.00 0.00 12 CYS A C 16
ATOM 23284 O O . CYS A 1 12 ? -9.169 -1.789 4.044 1.00 0.00 12 CYS A O 16
ATOM 23291 N N . PRO A 1 13 ? -8.436 -0.559 2.304 1.00 0.00 13 PRO A N 16
ATOM 23292 C CA . PRO A 1 13 ? -8.442 -1.670 1.347 1.00 0.00 13 PRO A CA 16
ATOM 23293 C C . PRO A 1 13 ? -7.354 -2.695 1.642 1.00 0.00 13 PRO A C 16
ATOM 23294 O O . PRO A 1 13 ? -7.349 -3.790 1.079 1.00 0.00 13 PRO A O 16
ATOM 23305 N N . VAL A 1 14 ? -6.432 -2.335 2.530 1.00 0.00 14 VAL A N 16
ATOM 23306 C CA . VAL A 1 14 ? -5.338 -3.225 2.901 1.00 0.00 14 VAL A CA 16
ATOM 23307 C C . VAL A 1 14 ? -5.841 -4.389 3.749 1.00 0.00 14 VAL A C 16
ATOM 23308 O O . VAL A 1 14 ? -6.289 -4.197 4.880 1.00 0.00 14 VAL A O 16
ATOM 23321 N N . ILE A 1 15 ? -5.763 -5.594 3.195 1.00 0.00 15 ILE A N 16
ATOM 23322 C CA . ILE A 1 15 ? -6.208 -6.789 3.901 1.00 0.00 15 ILE A CA 16
ATOM 23323 C C . ILE A 1 15 ? -5.385 -7.020 5.164 1.00 0.00 15 ILE A C 16
ATOM 23324 O O . ILE A 1 15 ? -4.183 -6.757 5.191 1.00 0.00 15 ILE A O 16
ATOM 23340 N N . GLY A 1 16 ? -6.041 -7.516 6.209 1.00 0.00 16 GLY A N 16
ATOM 23341 C CA . GLY A 1 16 ? -5.353 -7.776 7.461 1.00 0.00 16 GLY A CA 16
ATOM 23342 C C . GLY A 1 16 ? -5.403 -6.592 8.406 1.00 0.00 16 GLY A C 16
ATOM 23343 O O . GLY A 1 16 ? -5.415 -6.762 9.626 1.00 0.00 16 GLY A O 16
ATOM 23347 N N . CYS A 1 17 ? -5.430 -5.389 7.844 1.00 0.00 17 CYS A N 16
ATOM 23348 C CA . CYS A 1 17 ? -5.476 -4.171 8.644 1.00 0.00 17 CYS A CA 16
ATOM 23349 C C . CYS A 1 17 ? -6.830 -4.023 9.331 1.00 0.00 17 CYS A C 16
ATOM 23350 O O . CYS A 1 17 ? -7.802 -4.681 8.959 1.00 0.00 17 CYS A O 16
ATOM 23357 N N . ASP A 1 18 ? -6.886 -3.154 10.335 1.00 0.00 18 ASP A N 16
ATOM 23358 C CA . ASP A 1 18 ? -8.121 -2.917 11.073 1.00 0.00 18 ASP A CA 16
ATOM 23359 C C . ASP A 1 18 ? -8.787 -1.622 10.618 1.00 0.00 18 ASP A C 16
ATOM 23360 O O . ASP A 1 18 ? -9.983 -1.422 10.824 1.00 0.00 18 ASP A O 16
ATOM 23369 N N . GLY A 1 19 ? -8.002 -0.745 10.000 1.00 0.00 19 GLY A N 16
ATOM 23370 C CA . GLY A 1 19 ? -8.533 0.520 9.527 1.00 0.00 19 GLY A CA 16
ATOM 23371 C C . GLY A 1 19 ? -8.280 1.655 10.499 1.00 0.00 19 GLY A C 16
ATOM 23372 O O . GLY A 1 19 ? -8.242 2.820 10.106 1.00 0.00 19 GLY A O 16
ATOM 23376 N N . GLN A 1 20 ? -8.109 1.314 11.772 1.00 0.00 20 GLN A N 16
ATOM 23377 C CA . GLN A 1 20 ? -7.861 2.314 12.804 1.00 0.00 20 GLN A CA 16
ATOM 23378 C C . GLN A 1 20 ? -6.429 2.833 12.726 1.00 0.00 20 GLN A C 16
ATOM 23379 O O . GLN A 1 20 ? -5.564 2.207 12.117 1.00 0.00 20 GLN A O 16
ATOM 23393 N N . GLY A 1 21 ? -6.187 3.984 13.348 1.00 0.00 21 GLY A N 16
ATOM 23394 C CA . GLY A 1 21 ? -4.859 4.568 13.336 1.00 0.00 21 GLY A CA 16
ATOM 23395 C C . GLY A 1 21 ? -4.589 5.369 12.078 1.00 0.00 21 GLY A C 16
ATOM 23396 O O . GLY A 1 21 ? -5.422 5.417 11.173 1.00 0.00 21 GLY A O 16
ATOM 23400 N N . HIS A 1 22 ? -3.422 6.003 12.021 1.00 0.00 22 HIS A N 16
ATOM 23401 C CA . HIS A 1 22 ? -3.045 6.808 10.865 1.00 0.00 22 HIS A CA 16
ATOM 23402 C C . HIS A 1 22 ? -1.532 6.800 10.667 1.00 0.00 22 HIS A C 16
ATOM 23403 O O . HIS A 1 22 ? -0.771 6.983 11.617 1.00 0.00 22 HIS A O 16
ATOM 23417 N N . ILE A 1 23 ? -1.104 6.584 9.428 1.00 0.00 23 ILE A N 16
ATOM 23418 C CA . ILE A 1 23 ? 0.317 6.552 9.106 1.00 0.00 23 ILE A CA 16
ATOM 23419 C C . ILE A 1 23 ? 1.051 7.729 9.740 1.00 0.00 23 ILE A C 16
ATOM 23420 O O . ILE A 1 23 ? 2.210 7.610 10.137 1.00 0.00 23 ILE A O 16
ATOM 23436 N N . SER A 1 24 ? 0.367 8.865 9.833 1.00 0.00 24 SER A N 16
ATOM 23437 C CA . SER A 1 24 ? 0.955 10.065 10.417 1.00 0.00 24 SER A CA 16
ATOM 23438 C C . SER A 1 24 ? 0.992 9.966 11.939 1.00 0.00 24 SER A C 16
ATOM 23439 O O . SER A 1 24 ? 1.957 10.387 12.576 1.00 0.00 24 SER A O 16
ATOM 23447 N N . GLY A 1 25 ? -0.067 9.405 12.516 1.00 0.00 25 GLY A N 16
ATOM 23448 C CA . GLY A 1 25 ? -0.136 9.260 13.958 1.00 0.00 25 GLY A CA 16
ATOM 23449 C C . GLY A 1 25 ? -1.151 10.194 14.586 1.00 0.00 25 GLY A C 16
ATOM 23450 O O . GLY A 1 25 ? -1.861 9.816 15.518 1.00 0.00 25 GLY A O 16
ATOM 23454 N N . LYS A 1 26 ? -1.221 11.419 14.076 1.00 0.00 26 LYS A N 16
ATOM 23455 C CA . LYS A 1 26 ? -2.157 12.411 14.593 1.00 0.00 26 LYS A CA 16
ATOM 23456 C C . LYS A 1 26 ? -3.570 11.841 14.664 1.00 0.00 26 LYS A C 16
ATOM 23457 O O . LYS A 1 26 ? -4.236 11.934 15.696 1.00 0.00 26 LYS A O 16
ATOM 23476 N N . TYR A 1 27 ? -4.021 11.251 13.563 1.00 0.00 27 TYR A N 16
ATOM 23477 C CA . TYR A 1 27 ? -5.355 10.666 13.501 1.00 0.00 27 TYR A CA 16
ATOM 23478 C C . TYR A 1 27 ? -5.341 9.222 13.991 1.00 0.00 27 TYR A C 16
ATOM 23479 O O . TYR A 1 27 ? -4.400 8.472 13.726 1.00 0.00 27 TYR A O 16
ATOM 23497 N N . THR A 1 28 ? -6.392 8.837 14.708 1.00 0.00 28 THR A N 16
ATOM 23498 C CA . THR A 1 28 ? -6.502 7.483 15.237 1.00 0.00 28 THR A CA 16
ATOM 23499 C C . THR A 1 28 ? -7.421 6.628 14.373 1.00 0.00 28 THR A C 16
ATOM 23500 O O . THR A 1 28 ? -8.134 5.760 14.877 1.00 0.00 28 THR A O 16
ATOM 23511 N N . SER A 1 29 ? -7.401 6.879 13.067 1.00 0.00 29 SER A N 16
ATOM 23512 C CA . SER A 1 29 ? -8.236 6.134 12.133 1.00 0.00 29 SER A CA 16
ATOM 23513 C C . SER A 1 29 ? -7.862 6.461 10.690 1.00 0.00 29 SER A C 16
ATOM 23514 O O . SER A 1 29 ? -7.281 7.510 10.410 1.00 0.00 29 SER A O 16
ATOM 23522 N N . HIS A 1 30 ? -8.199 5.554 9.778 1.00 0.00 30 HIS A N 16
ATOM 23523 C CA . HIS A 1 30 ? -7.899 5.746 8.363 1.00 0.00 30 HIS A CA 16
ATOM 23524 C C . HIS A 1 30 ? -8.797 4.869 7.495 1.00 0.00 30 HIS A C 16
ATOM 23525 O O . HIS A 1 30 ? -9.213 3.787 7.909 1.00 0.00 30 HIS A O 16
ATOM 23539 N N . ARG A 1 31 ? -9.092 5.345 6.289 1.00 0.00 31 ARG A N 16
ATOM 23540 C CA . ARG A 1 31 ? -9.942 4.606 5.363 1.00 0.00 31 ARG A CA 16
ATOM 23541 C C . ARG A 1 31 ? -9.334 4.588 3.964 1.00 0.00 31 ARG A C 16
ATOM 23542 O O . ARG A 1 31 ? -10.033 4.368 2.974 1.00 0.00 31 ARG A O 16
ATOM 23563 N N . THR A 1 32 ? -8.027 4.821 3.888 1.00 0.00 32 THR A N 16
ATOM 23564 C CA . THR A 1 32 ? -7.325 4.833 2.611 1.00 0.00 32 THR A CA 16
ATOM 23565 C C . THR A 1 32 ? -5.927 4.241 2.746 1.00 0.00 32 THR A C 16
ATOM 23566 O O . THR A 1 32 ? -5.242 4.465 3.743 1.00 0.00 32 THR A O 16
ATOM 23577 N N . ALA A 1 33 ? -5.510 3.484 1.737 1.00 0.00 33 ALA A N 16
ATOM 23578 C CA . ALA A 1 33 ? -4.192 2.862 1.742 1.00 0.00 33 ALA A CA 16
ATOM 23579 C C . ALA A 1 33 ? -3.095 3.902 1.945 1.00 0.00 33 ALA A C 16
ATOM 23580 O O . ALA A 1 33 ? -2.105 3.648 2.632 1.00 0.00 33 ALA A O 16
ATOM 23587 N N . SER A 1 34 ? -3.277 5.073 1.343 1.00 0.00 34 SER A N 16
ATOM 23588 C CA . SER A 1 34 ? -2.300 6.149 1.455 1.00 0.00 34 SER A CA 16
ATOM 23589 C C . SER A 1 34 ? -2.049 6.506 2.917 1.00 0.00 34 SER A C 16
ATOM 23590 O O . SER A 1 34 ? -0.913 6.754 3.320 1.00 0.00 34 SER A O 16
ATOM 23598 N N . GLY A 1 35 ? -3.118 6.528 3.706 1.00 0.00 35 GLY A N 16
ATOM 23599 C CA . GLY A 1 35 ? -2.994 6.855 5.115 1.00 0.00 35 GLY A CA 16
ATOM 23600 C C . GLY A 1 35 ? -2.929 5.621 5.993 1.00 0.00 35 GLY A C 16
ATOM 23601 O O . GLY A 1 35 ? -2.905 5.724 7.220 1.00 0.00 35 GLY A O 16
ATOM 23605 N N . CYS A 1 36 ? -2.901 4.451 5.364 1.00 0.00 36 CYS A N 16
ATOM 23606 C CA . CYS A 1 36 ? -2.840 3.191 6.096 1.00 0.00 36 CYS A CA 16
ATOM 23607 C C . CYS A 1 36 ? -1.469 2.999 6.736 1.00 0.00 36 CYS A C 16
ATOM 23608 O O . CYS A 1 36 ? -0.460 2.809 6.056 1.00 0.00 36 CYS A O 16
ATOM 23615 N N . PRO A 1 37 ? -1.429 3.049 8.076 1.00 0.00 37 PRO A N 16
ATOM 23616 C CA . PRO A 1 37 ? -0.187 2.883 8.837 1.00 0.00 37 PRO A CA 16
ATOM 23617 C C . PRO A 1 37 ? 0.342 1.454 8.778 1.00 0.00 37 PRO A C 16
ATOM 23618 O O . PRO A 1 37 ? 1.552 1.227 8.811 1.00 0.00 37 PRO A O 16
ATOM 23629 N N . LEU A 1 38 ? -0.571 0.493 8.689 1.00 0.00 38 LEU A N 16
ATOM 23630 C CA . LEU A 1 38 ? -0.196 -0.915 8.624 1.00 0.00 38 LEU A CA 16
ATOM 23631 C C . LEU A 1 38 ? 0.489 -1.236 7.300 1.00 0.00 38 LEU A C 16
ATOM 23632 O O . LEU A 1 38 ? 1.323 -2.137 7.223 1.00 0.00 38 LEU A O 16
ATOM 23648 N N . ALA A 1 39 ? 0.133 -0.490 6.259 1.00 0.00 39 ALA A N 16
ATOM 23649 C CA . ALA A 1 39 ? 0.716 -0.691 4.939 1.00 0.00 39 ALA A CA 16
ATOM 23650 C C . ALA A 1 39 ? 2.172 -0.238 4.907 1.00 0.00 39 ALA A C 16
ATOM 23651 O O . ALA A 1 39 ? 3.010 -0.856 4.251 1.00 0.00 39 ALA A O 16
ATOM 23658 N N . ALA A 1 40 ? 2.465 0.845 5.619 1.00 0.00 40 ALA A N 16
ATOM 23659 C CA . ALA A 1 40 ? 3.820 1.380 5.674 1.00 0.00 40 ALA A CA 16
ATOM 23660 C C . ALA A 1 40 ? 4.792 0.355 6.248 1.00 0.00 40 ALA A C 16
ATOM 23661 O O . ALA A 1 40 ? 5.911 0.201 5.757 1.00 0.00 40 ALA A O 16
ATOM 23668 N N . LYS A 1 41 ? 4.360 -0.343 7.292 1.00 0.00 41 LYS A N 16
ATOM 23669 C CA . LYS A 1 41 ? 5.191 -1.354 7.935 1.00 0.00 41 LYS A CA 16
ATOM 23670 C C . LYS A 1 41 ? 5.232 -2.633 7.104 1.00 0.00 41 LYS A C 16
ATOM 23671 O O . LYS A 1 41 ? 6.299 -3.205 6.879 1.00 0.00 41 LYS A O 16
ATOM 23690 N N . ARG A 1 42 ? 4.064 -3.076 6.650 1.00 0.00 42 ARG A N 16
ATOM 23691 C CA . ARG A 1 42 ? 3.967 -4.287 5.844 1.00 0.00 42 ARG A CA 16
ATOM 23692 C C . ARG A 1 42 ? 5.113 -4.365 4.840 1.00 0.00 42 ARG A C 16
ATOM 23693 O O . ARG A 1 42 ? 5.553 -5.453 4.470 1.00 0.00 42 ARG A O 16
ATOM 23714 N N . GLN A 1 43 ? 5.591 -3.204 4.403 1.00 0.00 43 GLN A N 16
ATOM 23715 C CA . GLN A 1 43 ? 6.684 -3.142 3.441 1.00 0.00 43 GLN A CA 16
ATOM 23716 C C . GLN A 1 43 ? 8.033 -3.264 4.142 1.00 0.00 43 GLN A C 16
ATOM 23717 O O . GLN A 1 43 ? 8.990 -2.571 3.796 1.00 0.00 43 GLN A O 16
ATOM 23731 N N . LYS A 1 44 ? 8.103 -4.150 5.130 1.00 0.00 44 LYS A N 16
ATOM 23732 C CA . LYS A 1 44 ? 9.335 -4.365 5.880 1.00 0.00 44 LYS A CA 16
ATOM 23733 C C . LYS A 1 44 ? 9.628 -5.854 6.029 1.00 0.00 44 LYS A C 16
ATOM 23734 O O . LYS A 1 44 ? 9.417 -6.433 7.094 1.00 0.00 44 LYS A O 16
ATOM 23753 N N . GLU A 1 45 ? 10.117 -6.467 4.955 1.00 0.00 45 GLU A N 16
ATOM 23754 C CA . GLU A 1 45 ? 10.440 -7.889 4.969 1.00 0.00 45 GLU A CA 16
ATOM 23755 C C . GLU A 1 45 ? 11.904 -8.118 4.607 1.00 0.00 45 GLU A C 16
ATOM 23756 O O . GLU A 1 45 ? 12.615 -8.856 5.289 1.00 0.00 45 GLU A O 16
ATOM 23768 N N . ASN A 1 46 ? 12.348 -7.481 3.529 1.00 0.00 46 ASN A N 16
ATOM 23769 C CA . ASN A 1 46 ? 13.727 -7.616 3.074 1.00 0.00 46 ASN A CA 16
ATOM 23770 C C . ASN A 1 46 ? 14.672 -7.815 4.256 1.00 0.00 46 ASN A C 16
ATOM 23771 O O . ASN A 1 46 ? 15.113 -6.862 4.898 1.00 0.00 46 ASN A O 16
ATOM 23782 N N . PRO A 1 47 ? 14.990 -9.085 4.550 1.00 0.00 47 PRO A N 16
ATOM 23783 C CA . PRO A 1 47 ? 15.886 -9.440 5.655 1.00 0.00 47 PRO A CA 16
ATOM 23784 C C . PRO A 1 47 ? 17.332 -9.037 5.381 1.00 0.00 47 PRO A C 16
ATOM 23785 O O . PRO A 1 47 ? 17.986 -8.423 6.225 1.00 0.00 47 PRO A O 16
ATOM 23796 N N . LEU A 1 48 ? 17.824 -9.386 4.198 1.00 0.00 48 LEU A N 16
ATOM 23797 C CA . LEU A 1 48 ? 19.193 -9.061 3.812 1.00 0.00 48 LEU A CA 16
ATOM 23798 C C . LEU A 1 48 ? 20.175 -9.447 4.913 1.00 0.00 48 LEU A C 16
ATOM 23799 O O . LEU A 1 48 ? 21.112 -8.708 5.210 1.00 0.00 48 LEU A O 16
ATOM 23815 N N . ASN A 1 49 ? 19.954 -10.612 5.514 1.00 0.00 49 ASN A N 16
ATOM 23816 C CA . ASN A 1 49 ? 20.821 -11.098 6.581 1.00 0.00 49 ASN A CA 16
ATOM 23817 C C . ASN A 1 49 ? 22.290 -10.901 6.221 1.00 0.00 49 ASN A C 16
ATOM 23818 O O . ASN A 1 49 ? 22.743 -11.326 5.159 1.00 0.00 49 ASN A O 16
ATOM 23829 N N . GLY A 1 50 ? 23.031 -10.252 7.115 1.00 0.00 50 GLY A N 16
ATOM 23830 C CA . GLY A 1 50 ? 24.442 -10.010 6.873 1.00 0.00 50 GLY A CA 16
ATOM 23831 C C . GLY A 1 50 ? 24.932 -8.736 7.533 1.00 0.00 50 GLY A C 16
ATOM 23832 O O . GLY A 1 50 ? 24.363 -8.285 8.526 1.00 0.00 50 GLY A O 16
ATOM 23836 N N . ALA A 1 51 ? 25.993 -8.156 6.981 1.00 0.00 51 ALA A N 16
ATOM 23837 C CA . ALA A 1 51 ? 26.560 -6.927 7.522 1.00 0.00 51 ALA A CA 16
ATOM 23838 C C . ALA A 1 51 ? 26.309 -5.749 6.587 1.00 0.00 51 ALA A C 16
ATOM 23839 O O . ALA A 1 51 ? 27.092 -5.491 5.674 1.00 0.00 51 ALA A O 16
ATOM 23846 N N . SER A 1 52 ? 25.211 -5.037 6.822 1.00 0.00 52 SER A N 16
ATOM 23847 C CA . SER A 1 52 ? 24.854 -3.889 5.997 1.00 0.00 52 SER A CA 16
ATOM 23848 C C . SER A 1 52 ? 24.473 -2.694 6.866 1.00 0.00 52 SER A C 16
ATOM 23849 O O . SER A 1 52 ? 24.981 -1.587 6.678 1.00 0.00 52 SER A O 16
ATOM 23857 N N . LEU A 1 53 ? 23.577 -2.925 7.819 1.00 0.00 53 LEU A N 16
ATOM 23858 C CA . LEU A 1 53 ? 23.127 -1.868 8.719 1.00 0.00 53 LEU A CA 16
ATOM 23859 C C . LEU A 1 53 ? 23.064 -0.527 7.995 1.00 0.00 53 LEU A C 16
ATOM 23860 O O . LEU A 1 53 ? 23.491 0.498 8.528 1.00 0.00 53 LEU A O 16
ATOM 23876 N N . SER A 1 54 ? 22.528 -0.541 6.779 1.00 0.00 54 SER A N 16
ATOM 23877 C CA . SER A 1 54 ? 22.411 0.674 5.981 1.00 0.00 54 SER A CA 16
ATOM 23878 C C . SER A 1 54 ? 21.153 0.639 5.118 1.00 0.00 54 SER A C 16
ATOM 23879 O O . SER A 1 54 ? 20.957 -0.283 4.326 1.00 0.00 54 SER A O 16
ATOM 23887 N N . TRP A 1 55 ? 20.305 1.648 5.278 1.00 0.00 55 TRP A N 16
ATOM 23888 C CA . TRP A 1 55 ? 19.066 1.733 4.514 1.00 0.00 55 TRP A CA 16
ATOM 23889 C C . TRP A 1 55 ? 19.353 1.958 3.034 1.00 0.00 55 TRP A C 16
ATOM 23890 O O . TRP A 1 55 ? 20.493 2.211 2.644 1.00 0.00 55 TRP A O 16
ATOM 23911 N N . LYS A 1 56 ? 18.313 1.864 2.212 1.00 0.00 56 LYS A N 16
ATOM 23912 C CA . LYS A 1 56 ? 18.453 2.059 0.774 1.00 0.00 56 LYS A CA 16
ATOM 23913 C C . LYS A 1 56 ? 18.459 3.544 0.424 1.00 0.00 56 LYS A C 16
ATOM 23914 O O . LYS A 1 56 ? 17.835 3.964 -0.551 1.00 0.00 56 LYS A O 16
ATOM 23933 N N . LEU A 1 57 ? 19.167 4.332 1.224 1.00 0.00 57 LEU A N 16
ATOM 23934 C CA . LEU A 1 57 ? 19.256 5.771 0.998 1.00 0.00 57 LEU A CA 16
ATOM 23935 C C . LEU A 1 57 ? 20.490 6.117 0.171 1.00 0.00 57 LEU A C 16
ATOM 23936 O O . LEU A 1 57 ? 21.234 7.038 0.505 1.00 0.00 57 LEU A O 16
ATOM 23952 N N . ASN A 1 58 ? 20.699 5.374 -0.910 1.00 0.00 58 ASN A N 16
ATOM 23953 C CA . ASN A 1 58 ? 21.842 5.603 -1.787 1.00 0.00 58 ASN A CA 16
ATOM 23954 C C . ASN A 1 58 ? 21.474 6.553 -2.923 1.00 0.00 58 ASN A C 16
ATOM 23955 O O . ASN A 1 58 ? 20.875 6.146 -3.918 1.00 0.00 58 ASN A O 16
ATOM 23966 N N . LYS A 1 59 ? 21.837 7.822 -2.767 1.00 0.00 59 LYS A N 16
ATOM 23967 C CA . LYS A 1 59 ? 21.548 8.831 -3.779 1.00 0.00 59 LYS A CA 16
ATOM 23968 C C . LYS A 1 59 ? 22.391 8.603 -5.030 1.00 0.00 59 LYS A C 16
ATOM 23969 O O . LYS A 1 59 ? 23.533 8.152 -4.946 1.00 0.00 59 LYS A O 16
ATOM 23988 N N . GLN A 1 60 ? 21.820 8.920 -6.188 1.00 0.00 60 GLN A N 16
ATOM 23989 C CA . GLN A 1 60 ? 22.520 8.750 -7.455 1.00 0.00 60 GLN A CA 16
ATOM 23990 C C . GLN A 1 60 ? 22.955 10.098 -8.022 1.00 0.00 60 GLN A C 16
ATOM 23991 O O . GLN A 1 60 ? 22.451 11.144 -7.614 1.00 0.00 60 GLN A O 16
ATOM 24005 N N . GLU A 1 61 ? 23.893 10.064 -8.964 1.00 0.00 61 GLU A N 16
ATOM 24006 C CA . GLU A 1 61 ? 24.395 11.284 -9.585 1.00 0.00 61 GLU A CA 16
ATOM 24007 C C . GLU A 1 61 ? 25.311 10.958 -10.761 1.00 0.00 61 GLU A C 16
ATOM 24008 O O . GLU A 1 61 ? 25.910 9.884 -10.817 1.00 0.00 61 GLU A O 16
ATOM 24020 N N . LEU A 1 62 ? 25.413 11.893 -11.700 1.00 0.00 62 LEU A N 16
ATOM 24021 C CA . LEU A 1 62 ? 26.255 11.706 -12.877 1.00 0.00 62 LEU A CA 16
ATOM 24022 C C . LEU A 1 62 ? 27.150 12.920 -13.103 1.00 0.00 62 LEU A C 16
ATOM 24023 O O . LEU A 1 62 ? 26.895 14.013 -12.598 1.00 0.00 62 LEU A O 16
ATOM 24039 N N . PRO A 1 63 ? 28.224 12.726 -13.883 1.00 0.00 63 PRO A N 16
ATOM 24040 C CA . PRO A 1 63 ? 29.178 13.794 -14.197 1.00 0.00 63 PRO A CA 16
ATOM 24041 C C . PRO A 1 63 ? 28.579 14.854 -15.117 1.00 0.00 63 PRO A C 16
ATOM 24042 O O . PRO A 1 63 ? 27.954 14.532 -16.127 1.00 0.00 63 PRO A O 16
ATOM 24053 N N . HIS A 1 64 ? 28.775 16.119 -14.760 1.00 0.00 64 HIS A N 16
ATOM 24054 C CA . HIS A 1 64 ? 28.255 17.227 -15.554 1.00 0.00 64 HIS A CA 16
ATOM 24055 C C . HIS A 1 64 ? 29.297 17.711 -16.558 1.00 0.00 64 HIS A C 16
ATOM 24056 O O . HIS A 1 64 ? 30.497 17.504 -16.373 1.00 0.00 64 HIS A O 16
ATOM 24070 N N . CYS A 1 65 ? 28.830 18.354 -17.623 1.00 0.00 65 CYS A N 16
ATOM 24071 C CA . CYS A 1 65 ? 29.720 18.866 -18.658 1.00 0.00 65 CYS A CA 16
ATOM 24072 C C . CYS A 1 65 ? 31.043 19.332 -18.057 1.00 0.00 65 CYS A C 16
ATOM 24073 O O . CYS A 1 65 ? 31.081 20.023 -17.038 1.00 0.00 65 CYS A O 16
ATOM 24080 N N . PRO A 1 66 ? 32.154 18.946 -18.700 1.00 0.00 66 PRO A N 16
ATOM 24081 C CA . PRO A 1 66 ? 33.500 19.313 -18.248 1.00 0.00 66 PRO A CA 16
ATOM 24082 C C . PRO A 1 66 ? 33.789 20.798 -18.436 1.00 0.00 66 PRO A C 16
ATOM 24083 O O . PRO A 1 66 ? 34.496 21.409 -17.633 1.00 0.00 66 PRO A O 16
ATOM 24094 N N . LEU A 1 67 ? 33.240 21.373 -19.500 1.00 0.00 67 LEU A N 16
ATOM 24095 C CA . LEU A 1 67 ? 33.439 22.788 -19.793 1.00 0.00 67 LEU A CA 16
ATOM 24096 C C . LEU A 1 67 ? 33.089 23.649 -18.583 1.00 0.00 67 LEU A C 16
ATOM 24097 O O . LEU A 1 67 ? 32.061 23.460 -17.933 1.00 0.00 67 LEU A O 16
ATOM 24113 N N . PRO A 1 68 ? 33.961 24.620 -18.275 1.00 0.00 68 PRO A N 16
ATOM 24114 C CA . PRO A 1 68 ? 33.765 25.532 -17.144 1.00 0.00 68 PRO A CA 16
ATOM 24115 C C . PRO A 1 68 ? 32.615 26.505 -17.378 1.00 0.00 68 PRO A C 16
ATOM 24116 O O . PRO A 1 68 ? 31.732 26.653 -16.533 1.00 0.00 68 PRO A O 16
ATOM 24127 N N . GLY A 1 69 ? 32.631 27.168 -18.531 1.00 0.00 69 GLY A N 16
ATOM 24128 C CA . GLY A 1 69 ? 31.584 28.119 -18.854 1.00 0.00 69 GLY A CA 16
ATOM 24129 C C . GLY A 1 69 ? 30.263 27.443 -19.167 1.00 0.00 69 GLY A C 16
ATOM 24130 O O . GLY A 1 69 ? 29.196 27.999 -18.905 1.00 0.00 69 GLY A O 16
ATOM 24134 N N . CYS A 1 70 ? 30.334 26.242 -19.730 1.00 0.00 70 CYS A N 16
ATOM 24135 C CA . CYS A 1 70 ? 29.135 25.490 -20.081 1.00 0.00 70 CYS A CA 16
ATOM 24136 C C . CYS A 1 70 ? 28.441 24.958 -18.831 1.00 0.00 70 CYS A C 16
ATOM 24137 O O . CYS A 1 70 ? 29.087 24.422 -17.931 1.00 0.00 70 CYS A O 16
ATOM 24144 N N . ASN A 1 71 ? 27.122 25.109 -18.783 1.00 0.00 71 ASN A N 16
ATOM 24145 C CA . ASN A 1 71 ? 26.340 24.644 -17.643 1.00 0.00 71 ASN A CA 16
ATOM 24146 C C . ASN A 1 71 ? 25.876 23.206 -17.853 1.00 0.00 71 ASN A C 16
ATOM 24147 O O . ASN A 1 71 ? 25.896 22.395 -16.928 1.00 0.00 71 ASN A O 16
ATOM 24158 N N . GLY A 1 72 ? 25.457 22.897 -19.076 1.00 0.00 72 GLY A N 16
ATOM 24159 C CA . GLY A 1 72 ? 24.994 21.557 -19.385 1.00 0.00 72 GLY A CA 16
ATOM 24160 C C . GLY A 1 72 ? 23.615 21.550 -20.013 1.00 0.00 72 GLY A C 16
ATOM 24161 O O . GLY A 1 72 ? 22.795 20.678 -19.721 1.00 0.00 72 GLY A O 16
ATOM 24165 N N . LEU A 1 73 ? 23.355 22.526 -20.877 1.00 0.00 73 LEU A N 16
ATOM 24166 C CA . LEU A 1 73 ? 22.063 22.630 -21.547 1.00 0.00 73 LEU A CA 16
ATOM 24167 C C . LEU A 1 73 ? 22.240 22.709 -23.060 1.00 0.00 73 LEU A C 16
ATOM 24168 O O . LEU A 1 73 ? 22.568 23.764 -23.602 1.00 0.00 73 LEU A O 16
ATOM 24184 N N . GLY A 1 74 ? 22.017 21.587 -23.736 1.00 0.00 74 GLY A N 16
ATOM 24185 C CA . GLY A 1 74 ? 22.154 21.551 -25.181 1.00 0.00 74 GLY A CA 16
ATOM 24186 C C . GLY A 1 74 ? 22.669 20.216 -25.681 1.00 0.00 74 GLY A C 16
ATOM 24187 O O . GLY A 1 74 ? 22.922 19.305 -24.893 1.00 0.00 74 GLY A O 16
ATOM 24191 N N . HIS A 1 75 ? 22.824 20.099 -26.996 1.00 0.00 75 HIS A N 16
ATOM 24192 C CA . HIS A 1 75 ? 23.311 18.865 -27.602 1.00 0.00 75 HIS A CA 16
ATOM 24193 C C . HIS A 1 75 ? 23.704 19.092 -29.058 1.00 0.00 75 HIS A C 16
ATOM 24194 O O . HIS A 1 75 ? 22.999 19.773 -29.803 1.00 0.00 75 HIS A O 16
ATOM 24208 N N . VAL A 1 76 ? 24.834 18.518 -29.458 1.00 0.00 76 VAL A N 16
ATOM 24209 C CA . VAL A 1 76 ? 25.321 18.658 -30.826 1.00 0.00 76 VAL A CA 16
ATOM 24210 C C . VAL A 1 76 ? 24.338 18.054 -31.823 1.00 0.00 76 VAL A C 16
ATOM 24211 O O . VAL A 1 76 ? 24.288 18.460 -32.983 1.00 0.00 76 VAL A O 16
ATOM 24224 N N . ASN A 1 77 ? 23.558 17.081 -31.362 1.00 0.00 77 ASN A N 16
ATOM 24225 C CA . ASN A 1 77 ? 22.576 16.420 -32.214 1.00 0.00 77 ASN A CA 16
ATOM 24226 C C . ASN A 1 77 ? 21.433 17.368 -32.562 1.00 0.00 77 ASN A C 16
ATOM 24227 O O . ASN A 1 77 ? 20.812 17.246 -33.617 1.00 0.00 77 ASN A O 16
ATOM 24238 N N . ASN A 1 78 ? 21.161 18.313 -31.668 1.00 0.00 78 ASN A N 16
ATOM 24239 C CA . ASN A 1 78 ? 20.093 19.282 -31.880 1.00 0.00 78 ASN A CA 16
ATOM 24240 C C . ASN A 1 78 ? 18.724 18.623 -31.737 1.00 0.00 78 ASN A C 16
ATOM 24241 O O . ASN A 1 78 ? 17.796 18.924 -32.489 1.00 0.00 78 ASN A O 16
ATOM 24252 N N . VAL A 1 79 ? 18.606 17.722 -30.767 1.00 0.00 79 VAL A N 16
ATOM 24253 C CA . VAL A 1 79 ? 17.350 17.022 -30.523 1.00 0.00 79 VAL A CA 16
ATOM 24254 C C . VAL A 1 79 ? 16.938 17.126 -29.060 1.00 0.00 79 VAL A C 16
ATOM 24255 O O . VAL A 1 79 ? 15.751 17.103 -28.735 1.00 0.00 79 VAL A O 16
ATOM 24268 N N . PHE A 1 80 ? 17.926 17.240 -28.179 1.00 0.00 80 PHE A N 16
ATOM 24269 C CA . PHE A 1 80 ? 17.667 17.347 -26.748 1.00 0.00 80 PHE A CA 16
ATOM 24270 C C . PHE A 1 80 ? 18.175 18.678 -26.201 1.00 0.00 80 PHE A C 16
ATOM 24271 O O . PHE A 1 80 ? 18.811 19.453 -26.915 1.00 0.00 80 PHE A O 16
ATOM 24288 N N . VAL A 1 81 ? 17.890 18.936 -24.928 1.00 0.00 81 VAL A N 16
ATOM 24289 C CA . VAL A 1 81 ? 18.318 20.172 -24.284 1.00 0.00 81 VAL A CA 16
ATOM 24290 C C . VAL A 1 81 ? 19.209 19.884 -23.082 1.00 0.00 81 VAL A C 16
ATOM 24291 O O . VAL A 1 81 ? 19.168 20.598 -22.079 1.00 0.00 81 VAL A O 16
ATOM 24304 N N . THR A 1 82 ? 20.017 18.834 -23.188 1.00 0.00 82 THR A N 16
ATOM 24305 C CA . THR A 1 82 ? 20.919 18.451 -22.109 1.00 0.00 82 THR A CA 16
ATOM 24306 C C . THR A 1 82 ? 22.069 17.596 -22.631 1.00 0.00 82 THR A C 16
ATOM 24307 O O . THR A 1 82 ? 22.016 17.083 -23.749 1.00 0.00 82 THR A O 16
ATOM 24318 N N . HIS A 1 83 ? 23.107 17.446 -21.814 1.00 0.00 83 HIS A N 16
ATOM 24319 C CA . HIS A 1 83 ? 24.270 16.652 -22.194 1.00 0.00 83 HIS A CA 16
ATOM 24320 C C . HIS A 1 83 ? 25.246 16.527 -21.028 1.00 0.00 83 HIS A C 16
ATOM 24321 O O . HIS A 1 83 ? 25.495 17.494 -20.308 1.00 0.00 83 HIS A O 16
ATOM 24335 N N . ARG A 1 84 ? 25.796 15.331 -20.848 1.00 0.00 84 ARG A N 16
ATOM 24336 C CA . ARG A 1 84 ? 26.743 15.079 -19.769 1.00 0.00 84 ARG A CA 16
ATOM 24337 C C . ARG A 1 84 ? 28.071 14.568 -20.320 1.00 0.00 84 ARG A C 16
ATOM 24338 O O . ARG A 1 84 ? 28.648 13.616 -19.793 1.00 0.00 84 ARG A O 16
ATOM 24359 N N . SER A 1 85 ? 28.550 15.206 -21.383 1.00 0.00 85 SER A N 16
ATOM 24360 C CA . SER A 1 85 ? 29.808 14.813 -22.007 1.00 0.00 85 SER A CA 16
ATOM 24361 C C . SER A 1 85 ? 30.201 15.798 -23.105 1.00 0.00 85 SER A C 16
ATOM 24362 O O . SER A 1 85 ? 29.411 16.660 -23.493 1.00 0.00 85 SER A O 16
ATOM 24370 N N . LEU A 1 86 ? 31.425 15.664 -23.601 1.00 0.00 86 LEU A N 16
ATOM 24371 C CA . LEU A 1 86 ? 31.925 16.541 -24.654 1.00 0.00 86 LEU A CA 16
ATOM 24372 C C . LEU A 1 86 ? 31.228 16.252 -25.979 1.00 0.00 86 LEU A C 16
ATOM 24373 O O . LEU A 1 86 ? 30.643 17.146 -26.592 1.00 0.00 86 LEU A O 16
ATOM 24389 N N . SER A 1 87 ? 31.292 14.998 -26.415 1.00 0.00 87 SER A N 16
ATOM 24390 C CA . SER A 1 87 ? 30.668 14.592 -27.669 1.00 0.00 87 SER A CA 16
ATOM 24391 C C . SER A 1 87 ? 29.284 15.217 -27.815 1.00 0.00 87 SER A C 16
ATOM 24392 O O . SER A 1 87 ? 28.862 15.567 -28.916 1.00 0.00 87 SER A O 16
ATOM 24400 N N . GLY A 1 88 ? 28.582 15.355 -26.694 1.00 0.00 88 GLY A N 16
ATOM 24401 C CA . GLY A 1 88 ? 27.253 15.938 -26.718 1.00 0.00 88 GLY A CA 16
ATOM 24402 C C . GLY A 1 88 ? 27.284 17.452 -26.659 1.00 0.00 88 GLY A C 16
ATOM 24403 O O . GLY A 1 88 ? 26.413 18.120 -27.218 1.00 0.00 88 GLY A O 16
ATOM 24407 N N . CYS A 1 89 ? 28.287 17.996 -25.978 1.00 0.00 89 CYS A N 16
ATOM 24408 C CA . CYS A 1 89 ? 28.426 19.441 -25.845 1.00 0.00 89 CYS A CA 16
ATOM 24409 C C . CYS A 1 89 ? 28.438 20.115 -27.214 1.00 0.00 89 CYS A C 16
ATOM 24410 O O . CYS A 1 89 ? 29.363 19.944 -28.009 1.00 0.00 89 CYS A O 16
ATOM 24417 N N . PRO A 1 90 ? 27.387 20.898 -27.497 1.00 0.00 90 PRO A N 16
ATOM 24418 C CA . PRO A 1 90 ? 27.254 21.614 -28.770 1.00 0.00 90 PRO A CA 16
ATOM 24419 C C . PRO A 1 90 ? 28.262 22.750 -28.905 1.00 0.00 90 PRO A C 16
ATOM 24420 O O . PRO A 1 90 ? 28.954 22.862 -29.917 1.00 0.00 90 PRO A O 16
ATOM 24431 N N . LEU A 1 91 ? 28.339 23.590 -27.879 1.00 0.00 91 LEU A N 16
ATOM 24432 C CA . LEU A 1 91 ? 29.264 24.719 -27.883 1.00 0.00 91 LEU A CA 16
ATOM 24433 C C . LEU A 1 91 ? 30.707 24.240 -28.013 1.00 0.00 91 LEU A C 16
ATOM 24434 O O . LEU A 1 91 ? 31.545 24.920 -28.603 1.00 0.00 91 LEU A O 16
ATOM 24450 N N . ASN A 1 92 ? 30.987 23.064 -27.460 1.00 0.00 92 ASN A N 16
ATOM 24451 C CA . ASN A 1 92 ? 32.328 22.494 -27.517 1.00 0.00 92 ASN A CA 16
ATOM 24452 C C . ASN A 1 92 ? 32.693 22.102 -28.945 1.00 0.00 92 ASN A C 16
ATOM 24453 O O . ASN A 1 92 ? 33.774 22.432 -29.433 1.00 0.00 92 ASN A O 16
ATOM 24464 N N . ALA A 1 93 ? 31.784 21.398 -29.611 1.00 0.00 93 ALA A N 16
ATOM 24465 C CA . ALA A 1 93 ? 32.008 20.964 -30.984 1.00 0.00 93 ALA A CA 16
ATOM 24466 C C . ALA A 1 93 ? 32.548 22.105 -31.839 1.00 0.00 93 ALA A C 16
ATOM 24467 O O . ALA A 1 93 ? 33.143 21.876 -32.892 1.00 0.00 93 ALA A O 16
ATOM 24474 N N . GLN A 1 94 ? 32.335 23.334 -31.380 1.00 0.00 94 GLN A N 16
ATOM 24475 C CA . GLN A 1 94 ? 32.799 24.511 -32.105 1.00 0.00 94 GLN A CA 16
ATOM 24476 C C . GLN A 1 94 ? 34.293 24.729 -31.890 1.00 0.00 94 GLN A C 16
ATOM 24477 O O . GLN A 1 94 ? 35.009 25.139 -32.804 1.00 0.00 94 GLN A O 16
ATOM 24491 N N . VAL A 1 95 ? 34.758 24.451 -30.676 1.00 0.00 95 VAL A N 16
ATOM 24492 C CA . VAL A 1 95 ? 36.168 24.615 -30.341 1.00 0.00 95 VAL A CA 16
ATOM 24493 C C . VAL A 1 95 ? 36.976 23.388 -30.748 1.00 0.00 95 VAL A C 16
ATOM 24494 O O . VAL A 1 95 ? 38.157 23.493 -31.079 1.00 0.00 95 VAL A O 16
ATOM 24507 N N . ILE A 1 96 ? 36.332 22.226 -30.720 1.00 0.00 96 ILE A N 16
ATOM 24508 C CA . ILE A 1 96 ? 36.991 20.979 -31.087 1.00 0.00 96 ILE A CA 16
ATOM 24509 C C . ILE A 1 96 ? 37.739 21.121 -32.408 1.00 0.00 96 ILE A C 16
ATOM 24510 O O . ILE A 1 96 ? 38.681 20.378 -32.684 1.00 0.00 96 ILE A O 16
ATOM 24526 N N . LYS A 1 97 ? 37.314 22.082 -33.222 1.00 0.00 97 LYS A N 16
ATOM 24527 C CA . LYS A 1 97 ? 37.945 22.325 -34.514 1.00 0.00 97 LYS A CA 16
ATOM 24528 C C . LYS A 1 97 ? 39.461 22.192 -34.413 1.00 0.00 97 LYS A C 16
ATOM 24529 O O . LYS A 1 97 ? 40.060 22.547 -33.397 1.00 0.00 97 LYS A O 16
ATOM 24548 N N . LYS A 1 98 ? 40.077 21.680 -35.473 1.00 0.00 98 LYS A N 16
ATOM 24549 C CA . LYS A 1 98 ? 41.524 21.503 -35.506 1.00 0.00 98 LYS A CA 16
ATOM 24550 C C . LYS A 1 98 ? 42.185 22.577 -36.364 1.00 0.00 98 LYS A C 16
ATOM 24551 O O . LYS A 1 98 ? 43.083 23.283 -35.909 1.00 0.00 98 LYS A O 16
ATOM 24570 N N . GLY A 1 99 ? 41.732 22.695 -37.609 1.00 0.00 99 GLY A N 16
ATOM 24571 C CA . GLY A 1 99 ? 42.289 23.687 -38.510 1.00 0.00 99 GLY A CA 16
ATOM 24572 C C . GLY A 1 99 ? 41.603 23.693 -39.861 1.00 0.00 99 GLY A C 16
ATOM 24573 O O . GLY A 1 99 ? 41.916 22.879 -40.730 1.00 0.00 99 GLY A O 16
ATOM 24577 N N . LYS A 1 100 ? 40.661 24.614 -40.040 1.00 0.00 100 LYS A N 16
ATOM 24578 C CA . LYS A 1 100 ? 39.927 24.724 -41.295 1.00 0.00 100 LYS A CA 16
ATOM 24579 C C . LYS A 1 100 ? 39.020 23.516 -41.502 1.00 0.00 100 LYS A C 16
ATOM 24580 O O . LYS A 1 100 ? 39.094 22.840 -42.529 1.00 0.00 100 LYS A O 16
ATOM 24599 N N . VAL A 1 101 ? 38.163 23.249 -40.522 1.00 0.00 101 VAL A N 16
ATOM 24600 C CA . VAL A 1 101 ? 37.240 22.123 -40.598 1.00 0.00 101 VAL A CA 16
ATOM 24601 C C . VAL A 1 101 ? 36.783 21.884 -42.033 1.00 0.00 101 VAL A C 16
ATOM 24602 O O . VAL A 1 101 ? 36.842 20.762 -42.535 1.00 0.00 101 VAL A O 16
ATOM 24615 N N . SER A 1 102 ? 36.327 22.947 -42.688 1.00 0.00 102 SER A N 16
ATOM 24616 C CA . SER A 1 102 ? 35.857 22.852 -44.065 1.00 0.00 102 SER A CA 16
ATOM 24617 C C . SER A 1 102 ? 36.208 24.114 -44.847 1.00 0.00 102 SER A C 16
ATOM 24618 O O . SER A 1 102 ? 35.987 25.231 -44.377 1.00 0.00 102 SER A O 16
ATOM 24626 N N . SER A 1 103 ? 36.755 23.928 -46.044 1.00 0.00 103 SER A N 16
ATOM 24627 C CA . SER A 1 103 ? 37.141 25.051 -46.891 1.00 0.00 103 SER A CA 16
ATOM 24628 C C . SER A 1 103 ? 35.971 26.010 -47.088 1.00 0.00 103 SER A C 16
ATOM 24629 O O . SER A 1 103 ? 34.841 25.716 -46.700 1.00 0.00 103 SER A O 16
ATOM 24637 N N . GLY A 1 104 ? 36.251 27.159 -47.694 1.00 0.00 104 GLY A N 16
ATOM 24638 C CA . GLY A 1 104 ? 35.213 28.145 -47.933 1.00 0.00 104 GLY A CA 16
ATOM 24639 C C . GLY A 1 104 ? 35.075 29.130 -46.789 1.00 0.00 104 GLY A C 16
ATOM 24640 O O . GLY A 1 104 ? 36.032 29.798 -46.398 1.00 0.00 104 GLY A O 16
ATOM 24644 N N . PRO A 1 105 ? 33.858 29.231 -46.234 1.00 0.00 105 PRO A N 16
ATOM 24645 C CA . PRO A 1 105 ? 33.568 30.140 -45.121 1.00 0.00 105 PRO A CA 16
ATOM 24646 C C . PRO A 1 105 ? 34.231 29.696 -43.822 1.00 0.00 105 PRO A C 16
ATOM 24647 O O . PRO A 1 105 ? 34.620 28.537 -43.678 1.00 0.00 105 PRO A O 16
ATOM 24658 N N . SER A 1 106 ? 34.357 30.624 -42.879 1.00 0.00 106 SER A N 16
ATOM 24659 C CA . SER A 1 106 ? 34.976 30.328 -41.593 1.00 0.00 106 SER A CA 16
ATOM 24660 C C . SER A 1 106 ? 34.037 30.682 -40.443 1.00 0.00 106 SER A C 16
ATOM 24661 O O . SER A 1 106 ? 33.864 31.853 -40.106 1.00 0.00 106 SER A O 16
ATOM 24669 N N . SER A 1 107 ? 33.432 29.660 -39.846 1.00 0.00 107 SER A N 16
ATOM 24670 C CA . SER A 1 107 ? 32.507 29.862 -38.737 1.00 0.00 107 SER A CA 16
ATOM 24671 C C . SER A 1 107 ? 33.193 29.591 -37.401 1.00 0.00 107 SER A C 16
ATOM 24672 O O . SER A 1 107 ? 33.555 28.456 -37.095 1.00 0.00 107 SER A O 16
ATOM 24680 N N . GLY A 1 108 ? 33.368 30.645 -36.609 1.00 0.00 108 GLY A N 16
ATOM 24681 C CA . GLY A 1 108 ? 34.010 30.501 -35.315 1.00 0.00 108 GLY A CA 16
ATOM 24682 C C . GLY A 1 108 ? 34.331 31.838 -34.676 1.00 0.00 108 GLY A C 16
ATOM 24683 O O . GLY A 1 108 ? 35.350 32.436 -35.019 1.00 0.00 108 GLY A O 16
ATOM 24689 N N . GLY A 1 1 ? -30.765 -11.105 -17.058 1.00 0.00 1 GLY A N 17
ATOM 24690 C CA . GLY A 1 1 ? -31.458 -11.247 -15.791 1.00 0.00 1 GLY A CA 17
ATOM 24691 C C . GLY A 1 1 ? -31.117 -10.138 -14.816 1.00 0.00 1 GLY A C 17
ATOM 24692 O O . GLY A 1 1 ? -29.945 -9.817 -14.615 1.00 0.00 1 GLY A O 17
ATOM 24696 N N . SER A 1 2 ? -32.142 -9.548 -14.210 1.00 0.00 2 SER A N 17
ATOM 24697 C CA . SER A 1 2 ? -31.946 -8.464 -13.255 1.00 0.00 2 SER A CA 17
ATOM 24698 C C . SER A 1 2 ? -32.035 -8.980 -11.822 1.00 0.00 2 SER A C 17
ATOM 24699 O O . SER A 1 2 ? -32.626 -10.028 -11.564 1.00 0.00 2 SER A O 17
ATOM 24707 N N . SER A 1 3 ? -31.443 -8.235 -10.894 1.00 0.00 3 SER A N 17
ATOM 24708 C CA . SER A 1 3 ? -31.452 -8.617 -9.487 1.00 0.00 3 SER A CA 17
ATOM 24709 C C . SER A 1 3 ? -31.044 -7.443 -8.602 1.00 0.00 3 SER A C 17
ATOM 24710 O O . SER A 1 3 ? -30.716 -6.364 -9.095 1.00 0.00 3 SER A O 17
ATOM 24718 N N . GLY A 1 4 ? -31.069 -7.661 -7.291 1.00 0.00 4 GLY A N 17
ATOM 24719 C CA . GLY A 1 4 ? -30.701 -6.613 -6.357 1.00 0.00 4 GLY A CA 17
ATOM 24720 C C . GLY A 1 4 ? -29.242 -6.218 -6.474 1.00 0.00 4 GLY A C 17
ATOM 24721 O O . GLY A 1 4 ? -28.592 -6.508 -7.479 1.00 0.00 4 GLY A O 17
ATOM 24725 N N . SER A 1 5 ? -28.725 -5.554 -5.446 1.00 0.00 5 SER A N 17
ATOM 24726 C CA . SER A 1 5 ? -27.335 -5.114 -5.440 1.00 0.00 5 SER A CA 17
ATOM 24727 C C . SER A 1 5 ? -26.953 -4.538 -4.080 1.00 0.00 5 SER A C 17
ATOM 24728 O O . SER A 1 5 ? -27.794 -4.408 -3.190 1.00 0.00 5 SER A O 17
ATOM 24736 N N . SER A 1 6 ? -25.679 -4.193 -3.927 1.00 0.00 6 SER A N 17
ATOM 24737 C CA . SER A 1 6 ? -25.183 -3.634 -2.675 1.00 0.00 6 SER A CA 17
ATOM 24738 C C . SER A 1 6 ? -24.049 -2.647 -2.932 1.00 0.00 6 SER A C 17
ATOM 24739 O O . SER A 1 6 ? -23.624 -2.454 -4.071 1.00 0.00 6 SER A O 17
ATOM 24747 N N . GLY A 1 7 ? -23.562 -2.023 -1.863 1.00 0.00 7 GLY A N 17
ATOM 24748 C CA . GLY A 1 7 ? -22.481 -1.062 -1.993 1.00 0.00 7 GLY A CA 17
ATOM 24749 C C . GLY A 1 7 ? -21.681 -0.913 -0.715 1.00 0.00 7 GLY A C 17
ATOM 24750 O O . GLY A 1 7 ? -22.221 -0.604 0.348 1.00 0.00 7 GLY A O 17
ATOM 24754 N N . PRO A 1 8 ? -20.362 -1.138 -0.808 1.00 0.00 8 PRO A N 17
ATOM 24755 C CA . PRO A 1 8 ? -19.459 -1.033 0.342 1.00 0.00 8 PRO A CA 17
ATOM 24756 C C . PRO A 1 8 ? -19.280 0.407 0.810 1.00 0.00 8 PRO A C 17
ATOM 24757 O O . PRO A 1 8 ? -19.918 1.322 0.289 1.00 0.00 8 PRO A O 17
ATOM 24768 N N . GLU A 1 9 ? -18.408 0.601 1.794 1.00 0.00 9 GLU A N 17
ATOM 24769 C CA . GLU A 1 9 ? -18.147 1.931 2.332 1.00 0.00 9 GLU A CA 17
ATOM 24770 C C . GLU A 1 9 ? -16.650 2.227 2.348 1.00 0.00 9 GLU A C 17
ATOM 24771 O O . GLU A 1 9 ? -15.830 1.354 2.059 1.00 0.00 9 GLU A O 17
ATOM 24783 N N . LEU A 1 10 ? -16.301 3.463 2.687 1.00 0.00 10 LEU A N 17
ATOM 24784 C CA . LEU A 1 10 ? -14.902 3.876 2.740 1.00 0.00 10 LEU A CA 17
ATOM 24785 C C . LEU A 1 10 ? -14.206 3.283 3.961 1.00 0.00 10 LEU A C 17
ATOM 24786 O O . LEU A 1 10 ? -14.632 3.495 5.096 1.00 0.00 10 LEU A O 17
ATOM 24802 N N . LYS A 1 11 ? -13.131 2.540 3.720 1.00 0.00 11 LYS A N 17
ATOM 24803 C CA . LYS A 1 11 ? -12.372 1.919 4.798 1.00 0.00 11 LYS A CA 17
ATOM 24804 C C . LYS A 1 11 ? -11.025 1.410 4.294 1.00 0.00 11 LYS A C 17
ATOM 24805 O O . LYS A 1 11 ? -10.834 1.215 3.093 1.00 0.00 11 LYS A O 17
ATOM 24824 N N . CYS A 1 12 ? -10.095 1.196 5.218 1.00 0.00 12 CYS A N 17
ATOM 24825 C CA . CYS A 1 12 ? -8.766 0.709 4.867 1.00 0.00 12 CYS A CA 17
ATOM 24826 C C . CYS A 1 12 ? -8.857 -0.497 3.937 1.00 0.00 12 CYS A C 17
ATOM 24827 O O . CYS A 1 12 ? -9.241 -1.595 4.340 1.00 0.00 12 CYS A O 17
ATOM 24834 N N . PRO A 1 13 ? -8.494 -0.291 2.663 1.00 0.00 13 PRO A N 17
ATOM 24835 C CA . PRO A 1 13 ? -8.525 -1.349 1.649 1.00 0.00 13 PRO A CA 17
ATOM 24836 C C . PRO A 1 13 ? -7.454 -2.409 1.885 1.00 0.00 13 PRO A C 17
ATOM 24837 O O . PRO A 1 13 ? -7.525 -3.510 1.340 1.00 0.00 13 PRO A O 17
ATOM 24848 N N . VAL A 1 14 ? -6.461 -2.069 2.701 1.00 0.00 14 VAL A N 17
ATOM 24849 C CA . VAL A 1 14 ? -5.375 -2.991 3.010 1.00 0.00 14 VAL A CA 17
ATOM 24850 C C . VAL A 1 14 ? -5.871 -4.162 3.851 1.00 0.00 14 VAL A C 17
ATOM 24851 O O . VAL A 1 14 ? -6.086 -4.026 5.056 1.00 0.00 14 VAL A O 17
ATOM 24864 N N . ILE A 1 15 ? -6.051 -5.311 3.209 1.00 0.00 15 ILE A N 17
ATOM 24865 C CA . ILE A 1 15 ? -6.520 -6.506 3.899 1.00 0.00 15 ILE A CA 17
ATOM 24866 C C . ILE A 1 15 ? -5.672 -6.798 5.132 1.00 0.00 15 ILE A C 17
ATOM 24867 O O . ILE A 1 15 ? -4.503 -6.421 5.197 1.00 0.00 15 ILE A O 17
ATOM 24883 N N . GLY A 1 16 ? -6.270 -7.474 6.108 1.00 0.00 16 GLY A N 17
ATOM 24884 C CA . GLY A 1 16 ? -5.554 -7.807 7.326 1.00 0.00 16 GLY A CA 17
ATOM 24885 C C . GLY A 1 16 ? -5.510 -6.652 8.307 1.00 0.00 16 GLY A C 17
ATOM 24886 O O . GLY A 1 16 ? -5.512 -6.858 9.521 1.00 0.00 16 GLY A O 17
ATOM 24890 N N . CYS A 1 17 ? -5.470 -5.432 7.781 1.00 0.00 17 CYS A N 17
ATOM 24891 C CA . CYS A 1 17 ? -5.422 -4.239 8.618 1.00 0.00 17 CYS A CA 17
ATOM 24892 C C . CYS A 1 17 ? -6.749 -4.030 9.341 1.00 0.00 17 CYS A C 17
ATOM 24893 O O . CYS A 1 17 ? -7.784 -4.551 8.926 1.00 0.00 17 CYS A O 17
ATOM 24900 N N . ASP A 1 18 ? -6.711 -3.264 10.426 1.00 0.00 18 ASP A N 17
ATOM 24901 C CA . ASP A 1 18 ? -7.910 -2.984 11.207 1.00 0.00 18 ASP A CA 17
ATOM 24902 C C . ASP A 1 18 ? -8.572 -1.690 10.742 1.00 0.00 18 ASP A C 17
ATOM 24903 O O . ASP A 1 18 ? -9.756 -1.464 10.988 1.00 0.00 18 ASP A O 17
ATOM 24912 N N . GLY A 1 19 ? -7.798 -0.844 10.068 1.00 0.00 19 GLY A N 17
ATOM 24913 C CA . GLY A 1 19 ? -8.327 0.416 9.581 1.00 0.00 19 GLY A CA 17
ATOM 24914 C C . GLY A 1 19 ? -8.129 1.549 10.568 1.00 0.00 19 GLY A C 17
ATOM 24915 O O . GLY A 1 19 ? -8.140 2.720 10.189 1.00 0.00 19 GLY A O 17
ATOM 24919 N N . GLN A 1 20 ? -7.949 1.200 11.838 1.00 0.00 20 GLN A N 17
ATOM 24920 C CA . GLN A 1 20 ? -7.750 2.198 12.882 1.00 0.00 20 GLN A CA 17
ATOM 24921 C C . GLN A 1 20 ? -6.311 2.703 12.887 1.00 0.00 20 GLN A C 17
ATOM 24922 O O . GLN A 1 20 ? -5.384 1.968 12.547 1.00 0.00 20 GLN A O 17
ATOM 24936 N N . GLY A 1 21 ? -6.131 3.962 13.274 1.00 0.00 21 GLY A N 17
ATOM 24937 C CA . GLY A 1 21 ? -4.802 4.543 13.314 1.00 0.00 21 GLY A CA 17
ATOM 24938 C C . GLY A 1 21 ? -4.524 5.439 12.123 1.00 0.00 21 GLY A C 17
ATOM 24939 O O . GLY A 1 21 ? -5.441 5.809 11.388 1.00 0.00 21 GLY A O 17
ATOM 24943 N N . HIS A 1 22 ? -3.257 5.791 11.932 1.00 0.00 22 HIS A N 17
ATOM 24944 C CA . HIS A 1 22 ? -2.861 6.650 10.822 1.00 0.00 22 HIS A CA 17
ATOM 24945 C C . HIS A 1 22 ? -1.342 6.700 10.688 1.00 0.00 22 HIS A C 17
ATOM 24946 O O . HIS A 1 22 ? -0.626 6.841 11.680 1.00 0.00 22 HIS A O 17
ATOM 24960 N N . ILE A 1 23 ? -0.858 6.582 9.456 1.00 0.00 23 ILE A N 17
ATOM 24961 C CA . ILE A 1 23 ? 0.576 6.614 9.193 1.00 0.00 23 ILE A CA 17
ATOM 24962 C C . ILE A 1 23 ? 1.202 7.902 9.716 1.00 0.00 23 ILE A C 17
ATOM 24963 O O . ILE A 1 23 ? 2.422 8.004 9.843 1.00 0.00 23 ILE A O 17
ATOM 24979 N N . SER A 1 24 ? 0.358 8.884 10.019 1.00 0.00 24 SER A N 17
ATOM 24980 C CA . SER A 1 24 ? 0.829 10.167 10.526 1.00 0.00 24 SER A CA 17
ATOM 24981 C C . SER A 1 24 ? 0.911 10.151 12.050 1.00 0.00 24 SER A C 17
ATOM 24982 O O . SER A 1 24 ? 1.830 10.719 12.639 1.00 0.00 24 SER A O 17
ATOM 24990 N N . GLY A 1 25 ? -0.058 9.496 12.682 1.00 0.00 25 GLY A N 17
ATOM 24991 C CA . GLY A 1 25 ? -0.078 9.419 14.131 1.00 0.00 25 GLY A CA 17
ATOM 24992 C C . GLY A 1 25 ? -1.170 10.273 14.742 1.00 0.00 25 GLY A C 17
ATOM 24993 O O . GLY A 1 25 ? -1.848 9.851 15.680 1.00 0.00 25 GLY A O 17
ATOM 24997 N N . LYS A 1 26 ? -1.342 11.479 14.213 1.00 0.00 26 LYS A N 17
ATOM 24998 C CA . LYS A 1 26 ? -2.360 12.397 14.712 1.00 0.00 26 LYS A CA 17
ATOM 24999 C C . LYS A 1 26 ? -3.744 11.759 14.652 1.00 0.00 26 LYS A C 17
ATOM 25000 O O . LYS A 1 26 ? -4.465 11.725 15.650 1.00 0.00 26 LYS A O 17
ATOM 25019 N N . TYR A 1 27 ? -4.107 11.253 13.479 1.00 0.00 27 TYR A N 17
ATOM 25020 C CA . TYR A 1 27 ? -5.405 10.617 13.290 1.00 0.00 27 TYR A CA 17
ATOM 25021 C C . TYR A 1 27 ? -5.405 9.199 13.855 1.00 0.00 27 TYR A C 17
ATOM 25022 O O . TYR A 1 27 ? -4.411 8.478 13.755 1.00 0.00 27 TYR A O 17
ATOM 25040 N N . THR A 1 28 ? -6.527 8.805 14.448 1.00 0.00 28 THR A N 17
ATOM 25041 C CA . THR A 1 28 ? -6.657 7.475 15.029 1.00 0.00 28 THR A CA 17
ATOM 25042 C C . THR A 1 28 ? -7.529 6.577 14.158 1.00 0.00 28 THR A C 17
ATOM 25043 O O . THR A 1 28 ? -8.231 5.700 14.662 1.00 0.00 28 THR A O 17
ATOM 25054 N N . SER A 1 29 ? -7.479 6.802 12.849 1.00 0.00 29 SER A N 17
ATOM 25055 C CA . SER A 1 29 ? -8.267 6.014 11.908 1.00 0.00 29 SER A CA 17
ATOM 25056 C C . SER A 1 29 ? -7.873 6.334 10.469 1.00 0.00 29 SER A C 17
ATOM 25057 O O . SER A 1 29 ? -7.243 7.357 10.198 1.00 0.00 29 SER A O 17
ATOM 25065 N N . HIS A 1 30 ? -8.248 5.451 9.549 1.00 0.00 30 HIS A N 17
ATOM 25066 C CA . HIS A 1 30 ? -7.935 5.639 8.137 1.00 0.00 30 HIS A CA 17
ATOM 25067 C C . HIS A 1 30 ? -8.808 4.743 7.263 1.00 0.00 30 HIS A C 17
ATOM 25068 O O . HIS A 1 30 ? -9.223 3.663 7.685 1.00 0.00 30 HIS A O 17
ATOM 25082 N N . ARG A 1 31 ? -9.083 5.199 6.046 1.00 0.00 31 ARG A N 17
ATOM 25083 C CA . ARG A 1 31 ? -9.908 4.439 5.114 1.00 0.00 31 ARG A CA 17
ATOM 25084 C C . ARG A 1 31 ? -9.274 4.409 3.726 1.00 0.00 31 ARG A C 17
ATOM 25085 O O . ARG A 1 31 ? -9.934 4.088 2.737 1.00 0.00 31 ARG A O 17
ATOM 25106 N N . THR A 1 32 ? -7.990 4.746 3.661 1.00 0.00 32 THR A N 17
ATOM 25107 C CA . THR A 1 32 ? -7.267 4.759 2.395 1.00 0.00 32 THR A CA 17
ATOM 25108 C C . THR A 1 32 ? -5.849 4.226 2.566 1.00 0.00 32 THR A C 17
ATOM 25109 O O . THR A 1 32 ? -5.143 4.603 3.501 1.00 0.00 32 THR A O 17
ATOM 25120 N N . ALA A 1 33 ? -5.438 3.349 1.657 1.00 0.00 33 ALA A N 17
ATOM 25121 C CA . ALA A 1 33 ? -4.103 2.767 1.706 1.00 0.00 33 ALA A CA 17
ATOM 25122 C C . ALA A 1 33 ? -3.044 3.839 1.941 1.00 0.00 33 ALA A C 17
ATOM 25123 O O . ALA A 1 33 ? -2.077 3.621 2.671 1.00 0.00 33 ALA A O 17
ATOM 25130 N N . SER A 1 34 ? -3.234 4.998 1.317 1.00 0.00 34 SER A N 17
ATOM 25131 C CA . SER A 1 34 ? -2.293 6.103 1.455 1.00 0.00 34 SER A CA 17
ATOM 25132 C C . SER A 1 34 ? -2.113 6.484 2.921 1.00 0.00 34 SER A C 17
ATOM 25133 O O . SER A 1 34 ? -1.008 6.800 3.361 1.00 0.00 34 SER A O 17
ATOM 25141 N N . GLY A 1 35 ? -3.209 6.451 3.674 1.00 0.00 35 GLY A N 17
ATOM 25142 C CA . GLY A 1 35 ? -3.152 6.794 5.082 1.00 0.00 35 GLY A CA 17
ATOM 25143 C C . GLY A 1 35 ? -3.059 5.572 5.974 1.00 0.00 35 GLY A C 17
ATOM 25144 O O . GLY A 1 35 ? -3.166 5.677 7.197 1.00 0.00 35 GLY A O 17
ATOM 25148 N N . CYS A 1 36 ? -2.861 4.409 5.363 1.00 0.00 36 CYS A N 17
ATOM 25149 C CA . CYS A 1 36 ? -2.756 3.161 6.108 1.00 0.00 36 CYS A CA 17
ATOM 25150 C C . CYS A 1 36 ? -1.360 2.997 6.701 1.00 0.00 36 CYS A C 17
ATOM 25151 O O . CYS A 1 36 ? -0.371 2.831 5.987 1.00 0.00 36 CYS A O 17
ATOM 25158 N N . PRO A 1 37 ? -1.276 3.044 8.039 1.00 0.00 37 PRO A N 17
ATOM 25159 C CA . PRO A 1 37 ? -0.006 2.902 8.758 1.00 0.00 37 PRO A CA 17
ATOM 25160 C C . PRO A 1 37 ? 0.552 1.485 8.674 1.00 0.00 37 PRO A C 17
ATOM 25161 O O . PRO A 1 37 ? 1.767 1.283 8.693 1.00 0.00 37 PRO A O 17
ATOM 25172 N N . LEU A 1 38 ? -0.342 0.507 8.582 1.00 0.00 38 LEU A N 17
ATOM 25173 C CA . LEU A 1 38 ? 0.061 -0.892 8.495 1.00 0.00 38 LEU A CA 17
ATOM 25174 C C . LEU A 1 38 ? 0.755 -1.178 7.167 1.00 0.00 38 LEU A C 17
ATOM 25175 O O . LEU A 1 38 ? 1.686 -1.979 7.101 1.00 0.00 38 LEU A O 17
ATOM 25191 N N . ALA A 1 39 ? 0.295 -0.515 6.111 1.00 0.00 39 ALA A N 17
ATOM 25192 C CA . ALA A 1 39 ? 0.874 -0.694 4.785 1.00 0.00 39 ALA A CA 17
ATOM 25193 C C . ALA A 1 39 ? 2.339 -0.274 4.764 1.00 0.00 39 ALA A C 17
ATOM 25194 O O . ALA A 1 39 ? 3.160 -0.884 4.079 1.00 0.00 39 ALA A O 17
ATOM 25201 N N . ALA A 1 40 ? 2.662 0.771 5.519 1.00 0.00 40 ALA A N 17
ATOM 25202 C CA . ALA A 1 40 ? 4.029 1.271 5.588 1.00 0.00 40 ALA A CA 17
ATOM 25203 C C . ALA A 1 40 ? 4.948 0.265 6.273 1.00 0.00 40 ALA A C 17
ATOM 25204 O O . ALA A 1 40 ? 6.132 0.171 5.951 1.00 0.00 40 ALA A O 17
ATOM 25211 N N . LYS A 1 41 ? 4.394 -0.487 7.218 1.00 0.00 41 LYS A N 17
ATOM 25212 C CA . LYS A 1 41 ? 5.163 -1.488 7.949 1.00 0.00 41 LYS A CA 17
ATOM 25213 C C . LYS A 1 41 ? 5.302 -2.769 7.133 1.00 0.00 41 LYS A C 17
ATOM 25214 O O . LYS A 1 41 ? 6.299 -3.482 7.246 1.00 0.00 41 LYS A O 17
ATOM 25233 N N . ARG A 1 42 ? 4.298 -3.053 6.310 1.00 0.00 42 ARG A N 17
ATOM 25234 C CA . ARG A 1 42 ? 4.310 -4.248 5.475 1.00 0.00 42 ARG A CA 17
ATOM 25235 C C . ARG A 1 42 ? 5.573 -4.303 4.621 1.00 0.00 42 ARG A C 17
ATOM 25236 O O . ARG A 1 42 ? 6.125 -5.376 4.381 1.00 0.00 42 ARG A O 17
ATOM 25257 N N . GLN A 1 43 ? 6.024 -3.138 4.166 1.00 0.00 43 GLN A N 17
ATOM 25258 C CA . GLN A 1 43 ? 7.222 -3.054 3.338 1.00 0.00 43 GLN A CA 17
ATOM 25259 C C . GLN A 1 43 ? 8.321 -3.965 3.876 1.00 0.00 43 GLN A C 17
ATOM 25260 O O . GLN A 1 43 ? 9.208 -4.389 3.136 1.00 0.00 43 GLN A O 17
ATOM 25274 N N . LYS A 1 44 ? 8.256 -4.261 5.170 1.00 0.00 44 LYS A N 17
ATOM 25275 C CA . LYS A 1 44 ? 9.244 -5.122 5.809 1.00 0.00 44 LYS A CA 17
ATOM 25276 C C . LYS A 1 44 ? 8.565 -6.211 6.633 1.00 0.00 44 LYS A C 17
ATOM 25277 O O . LYS A 1 44 ? 8.512 -6.129 7.860 1.00 0.00 44 LYS A O 17
ATOM 25296 N N . GLU A 1 45 ? 8.050 -7.229 5.951 1.00 0.00 45 GLU A N 17
ATOM 25297 C CA . GLU A 1 45 ? 7.376 -8.334 6.622 1.00 0.00 45 GLU A CA 17
ATOM 25298 C C . GLU A 1 45 ? 7.921 -9.676 6.143 1.00 0.00 45 GLU A C 17
ATOM 25299 O O . GLU A 1 45 ? 7.519 -10.183 5.096 1.00 0.00 45 GLU A O 17
ATOM 25311 N N . ASN A 1 46 ? 8.839 -10.246 6.916 1.00 0.00 46 ASN A N 17
ATOM 25312 C CA . ASN A 1 46 ? 9.441 -11.528 6.571 1.00 0.00 46 ASN A CA 17
ATOM 25313 C C . ASN A 1 46 ? 8.986 -12.620 7.534 1.00 0.00 46 ASN A C 17
ATOM 25314 O O . ASN A 1 46 ? 9.631 -12.900 8.544 1.00 0.00 46 ASN A O 17
ATOM 25325 N N . PRO A 1 47 ? 7.847 -13.253 7.215 1.00 0.00 47 PRO A N 17
ATOM 25326 C CA . PRO A 1 47 ? 7.280 -14.325 8.039 1.00 0.00 47 PRO A CA 17
ATOM 25327 C C . PRO A 1 47 ? 8.116 -15.599 7.988 1.00 0.00 47 PRO A C 17
ATOM 25328 O O . PRO A 1 47 ? 7.754 -16.616 8.581 1.00 0.00 47 PRO A O 17
ATOM 25339 N N . LEU A 1 48 ? 9.237 -15.537 7.278 1.00 0.00 48 LEU A N 17
ATOM 25340 C CA . LEU A 1 48 ? 10.127 -16.686 7.151 1.00 0.00 48 LEU A CA 17
ATOM 25341 C C . LEU A 1 48 ? 10.231 -17.443 8.472 1.00 0.00 48 LEU A C 17
ATOM 25342 O O . LEU A 1 48 ? 10.938 -17.021 9.386 1.00 0.00 48 LEU A O 17
ATOM 25358 N N . ASN A 1 49 ? 9.523 -18.564 8.563 1.00 0.00 49 ASN A N 17
ATOM 25359 C CA . ASN A 1 49 ? 9.538 -19.381 9.771 1.00 0.00 49 ASN A CA 17
ATOM 25360 C C . ASN A 1 49 ? 10.580 -20.490 9.665 1.00 0.00 49 ASN A C 17
ATOM 25361 O O . ASN A 1 49 ? 10.395 -21.462 8.933 1.00 0.00 49 ASN A O 17
ATOM 25372 N N . GLY A 1 50 ? 11.675 -20.338 10.403 1.00 0.00 50 GLY A N 17
ATOM 25373 C CA . GLY A 1 50 ? 12.730 -21.335 10.378 1.00 0.00 50 GLY A CA 17
ATOM 25374 C C . GLY A 1 50 ? 13.455 -21.445 11.705 1.00 0.00 50 GLY A C 17
ATOM 25375 O O . GLY A 1 50 ? 13.763 -22.545 12.162 1.00 0.00 50 GLY A O 17
ATOM 25379 N N . ALA A 1 51 ? 13.728 -20.301 12.325 1.00 0.00 51 ALA A N 17
ATOM 25380 C CA . ALA A 1 51 ? 14.420 -20.274 13.607 1.00 0.00 51 ALA A CA 17
ATOM 25381 C C . ALA A 1 51 ? 14.009 -21.456 14.479 1.00 0.00 51 ALA A C 17
ATOM 25382 O O . ALA A 1 51 ? 12.823 -21.677 14.722 1.00 0.00 51 ALA A O 17
ATOM 25389 N N . SER A 1 52 ? 14.997 -22.214 14.945 1.00 0.00 52 SER A N 17
ATOM 25390 C CA . SER A 1 52 ? 14.737 -23.377 15.785 1.00 0.00 52 SER A CA 17
ATOM 25391 C C . SER A 1 52 ? 15.882 -23.605 16.766 1.00 0.00 52 SER A C 17
ATOM 25392 O O . SER A 1 52 ? 17.009 -23.162 16.538 1.00 0.00 52 SER A O 17
ATOM 25400 N N . LEU A 1 53 ? 15.587 -24.299 17.860 1.00 0.00 53 LEU A N 17
ATOM 25401 C CA . LEU A 1 53 ? 16.592 -24.588 18.877 1.00 0.00 53 LEU A CA 17
ATOM 25402 C C . LEU A 1 53 ? 16.456 -26.020 19.386 1.00 0.00 53 LEU A C 17
ATOM 25403 O O . LEU A 1 53 ? 15.363 -26.465 19.734 1.00 0.00 53 LEU A O 17
ATOM 25419 N N . SER A 1 54 ? 17.576 -26.736 19.427 1.00 0.00 54 SER A N 17
ATOM 25420 C CA . SER A 1 54 ? 17.582 -28.118 19.891 1.00 0.00 54 SER A CA 17
ATOM 25421 C C . SER A 1 54 ? 18.713 -28.351 20.888 1.00 0.00 54 SER A C 17
ATOM 25422 O O . SER A 1 54 ? 18.514 -28.964 21.937 1.00 0.00 54 SER A O 17
ATOM 25430 N N . TRP A 1 55 ? 19.899 -27.858 20.553 1.00 0.00 55 TRP A N 17
ATOM 25431 C CA . TRP A 1 55 ? 21.063 -28.012 21.418 1.00 0.00 55 TRP A CA 17
ATOM 25432 C C . TRP A 1 55 ? 21.103 -26.916 22.478 1.00 0.00 55 TRP A C 17
ATOM 25433 O O . TRP A 1 55 ? 20.343 -25.949 22.414 1.00 0.00 55 TRP A O 17
ATOM 25454 N N . LYS A 1 56 ? 21.993 -27.072 23.452 1.00 0.00 56 LYS A N 17
ATOM 25455 C CA . LYS A 1 56 ? 22.133 -26.095 24.525 1.00 0.00 56 LYS A CA 17
ATOM 25456 C C . LYS A 1 56 ? 23.503 -25.427 24.476 1.00 0.00 56 LYS A C 17
ATOM 25457 O O . LYS A 1 56 ? 23.606 -24.204 24.366 1.00 0.00 56 LYS A O 17
ATOM 25476 N N . LEU A 1 57 ? 24.554 -26.235 24.558 1.00 0.00 57 LEU A N 17
ATOM 25477 C CA . LEU A 1 57 ? 25.919 -25.722 24.522 1.00 0.00 57 LEU A CA 17
ATOM 25478 C C . LEU A 1 57 ? 26.641 -26.182 23.259 1.00 0.00 57 LEU A C 17
ATOM 25479 O O . LEU A 1 57 ? 26.991 -27.353 23.124 1.00 0.00 57 LEU A O 17
ATOM 25495 N N . ASN A 1 58 ? 26.861 -25.250 22.337 1.00 0.00 58 ASN A N 17
ATOM 25496 C CA . ASN A 1 58 ? 27.543 -25.560 21.086 1.00 0.00 58 ASN A CA 17
ATOM 25497 C C . ASN A 1 58 ? 27.789 -24.292 20.272 1.00 0.00 58 ASN A C 17
ATOM 25498 O O . ASN A 1 58 ? 26.856 -23.696 19.734 1.00 0.00 58 ASN A O 17
ATOM 25509 N N . LYS A 1 59 ? 29.051 -23.886 20.187 1.00 0.00 59 LYS A N 17
ATOM 25510 C CA . LYS A 1 59 ? 29.422 -22.691 19.439 1.00 0.00 59 LYS A CA 17
ATOM 25511 C C . LYS A 1 59 ? 29.900 -23.054 18.036 1.00 0.00 59 LYS A C 17
ATOM 25512 O O . LYS A 1 59 ? 30.965 -23.647 17.868 1.00 0.00 59 LYS A O 17
ATOM 25531 N N . GLN A 1 60 ? 29.105 -22.694 17.034 1.00 0.00 60 GLN A N 17
ATOM 25532 C CA . GLN A 1 60 ? 29.449 -22.982 15.646 1.00 0.00 60 GLN A CA 17
ATOM 25533 C C . GLN A 1 60 ? 28.446 -22.340 14.693 1.00 0.00 60 GLN A C 17
ATOM 25534 O O . GLN A 1 60 ? 27.295 -22.767 14.609 1.00 0.00 60 GLN A O 17
ATOM 25548 N N . GLU A 1 61 ? 28.892 -21.312 13.977 1.00 0.00 61 GLU A N 17
ATOM 25549 C CA . GLU A 1 61 ? 28.032 -20.612 13.030 1.00 0.00 61 GLU A CA 17
ATOM 25550 C C . GLU A 1 61 ? 27.630 -21.529 11.878 1.00 0.00 61 GLU A C 17
ATOM 25551 O O . GLU A 1 61 ? 28.441 -21.839 11.005 1.00 0.00 61 GLU A O 17
ATOM 25563 N N . LEU A 1 62 ? 26.373 -21.959 11.884 1.00 0.00 62 LEU A N 17
ATOM 25564 C CA . LEU A 1 62 ? 25.862 -22.841 10.840 1.00 0.00 62 LEU A CA 17
ATOM 25565 C C . LEU A 1 62 ? 24.778 -22.146 10.022 1.00 0.00 62 LEU A C 17
ATOM 25566 O O . LEU A 1 62 ? 24.080 -21.253 10.503 1.00 0.00 62 LEU A O 17
ATOM 25582 N N . PRO A 1 63 ? 24.631 -22.566 8.757 1.00 0.00 63 PRO A N 17
ATOM 25583 C CA . PRO A 1 63 ? 23.632 -21.999 7.846 1.00 0.00 63 PRO A CA 17
ATOM 25584 C C . PRO A 1 63 ? 22.208 -22.376 8.240 1.00 0.00 63 PRO A C 17
ATOM 25585 O O . PRO A 1 63 ? 21.997 -23.198 9.133 1.00 0.00 63 PRO A O 17
ATOM 25596 N N . HIS A 1 64 ? 21.233 -21.772 7.569 1.00 0.00 64 HIS A N 17
ATOM 25597 C CA . HIS A 1 64 ? 19.828 -22.046 7.849 1.00 0.00 64 HIS A CA 17
ATOM 25598 C C . HIS A 1 64 ? 19.140 -22.655 6.630 1.00 0.00 64 HIS A C 17
ATOM 25599 O O . HIS A 1 64 ? 17.982 -22.351 6.342 1.00 0.00 64 HIS A O 17
ATOM 25613 N N . CYS A 1 65 ? 19.860 -23.515 5.918 1.00 0.00 65 CYS A N 17
ATOM 25614 C CA . CYS A 1 65 ? 19.321 -24.166 4.731 1.00 0.00 65 CYS A CA 17
ATOM 25615 C C . CYS A 1 65 ? 18.958 -25.619 5.024 1.00 0.00 65 CYS A C 17
ATOM 25616 O O . CYS A 1 65 ? 19.686 -26.341 5.707 1.00 0.00 65 CYS A O 17
ATOM 25623 N N . PRO A 1 66 ? 17.807 -26.060 4.495 1.00 0.00 66 PRO A N 17
ATOM 25624 C CA . PRO A 1 66 ? 17.322 -27.430 4.686 1.00 0.00 66 PRO A CA 17
ATOM 25625 C C . PRO A 1 66 ? 18.171 -28.454 3.939 1.00 0.00 66 PRO A C 17
ATOM 25626 O O . PRO A 1 66 ? 18.605 -29.453 4.514 1.00 0.00 66 PRO A O 17
ATOM 25637 N N . LEU A 1 67 ? 18.404 -28.200 2.656 1.00 0.00 67 LEU A N 17
ATOM 25638 C CA . LEU A 1 67 ? 19.202 -29.100 1.831 1.00 0.00 67 LEU A CA 17
ATOM 25639 C C . LEU A 1 67 ? 20.464 -29.539 2.567 1.00 0.00 67 LEU A C 17
ATOM 25640 O O . LEU A 1 67 ? 21.200 -28.726 3.126 1.00 0.00 67 LEU A O 17
ATOM 25656 N N . PRO A 1 68 ? 20.722 -30.855 2.565 1.00 0.00 68 PRO A N 17
ATOM 25657 C CA . PRO A 1 68 ? 21.897 -31.432 3.226 1.00 0.00 68 PRO A CA 17
ATOM 25658 C C . PRO A 1 68 ? 23.196 -31.076 2.512 1.00 0.00 68 PRO A C 17
ATOM 25659 O O . PRO A 1 68 ? 24.169 -30.661 3.141 1.00 0.00 68 PRO A O 17
ATOM 25670 N N . GLY A 1 69 ? 23.206 -31.241 1.192 1.00 0.00 69 GLY A N 17
ATOM 25671 C CA . GLY A 1 69 ? 24.392 -30.933 0.415 1.00 0.00 69 GLY A CA 17
ATOM 25672 C C . GLY A 1 69 ? 24.707 -29.450 0.402 1.00 0.00 69 GLY A C 17
ATOM 25673 O O . GLY A 1 69 ? 25.873 -29.055 0.439 1.00 0.00 69 GLY A O 17
ATOM 25677 N N . CYS A 1 70 ? 23.666 -28.626 0.347 1.00 0.00 70 CYS A N 17
ATOM 25678 C CA . CYS A 1 70 ? 23.836 -27.178 0.326 1.00 0.00 70 CYS A CA 17
ATOM 25679 C C . CYS A 1 70 ? 24.493 -26.690 1.614 1.00 0.00 70 CYS A C 17
ATOM 25680 O O . CYS A 1 70 ? 24.154 -27.143 2.706 1.00 0.00 70 CYS A O 17
ATOM 25687 N N . ASN A 1 71 ? 25.435 -25.762 1.477 1.00 0.00 71 ASN A N 17
ATOM 25688 C CA . ASN A 1 71 ? 26.140 -25.212 2.629 1.00 0.00 71 ASN A CA 17
ATOM 25689 C C . ASN A 1 71 ? 25.553 -23.863 3.033 1.00 0.00 71 ASN A C 17
ATOM 25690 O O . ASN A 1 71 ? 26.220 -23.051 3.672 1.00 0.00 71 ASN A O 17
ATOM 25701 N N . GLY A 1 72 ? 24.299 -23.633 2.655 1.00 0.00 72 GLY A N 17
ATOM 25702 C CA . GLY A 1 72 ? 23.643 -22.382 2.987 1.00 0.00 72 GLY A CA 17
ATOM 25703 C C . GLY A 1 72 ? 24.379 -21.177 2.436 1.00 0.00 72 GLY A C 17
ATOM 25704 O O . GLY A 1 72 ? 24.409 -20.117 3.065 1.00 0.00 72 GLY A O 17
ATOM 25708 N N . LEU A 1 73 ? 24.977 -21.337 1.261 1.00 0.00 73 LEU A N 17
ATOM 25709 C CA . LEU A 1 73 ? 25.719 -20.253 0.626 1.00 0.00 73 LEU A CA 17
ATOM 25710 C C . LEU A 1 73 ? 25.179 -19.969 -0.772 1.00 0.00 73 LEU A C 17
ATOM 25711 O O . LEU A 1 73 ? 25.036 -20.877 -1.589 1.00 0.00 73 LEU A O 17
ATOM 25727 N N . GLY A 1 74 ? 24.884 -18.701 -1.041 1.00 0.00 74 GLY A N 17
ATOM 25728 C CA . GLY A 1 74 ? 24.366 -18.320 -2.342 1.00 0.00 74 GLY A CA 17
ATOM 25729 C C . GLY A 1 74 ? 22.907 -17.909 -2.287 1.00 0.00 74 GLY A C 17
ATOM 25730 O O . GLY A 1 74 ? 22.217 -18.172 -1.302 1.00 0.00 74 GLY A O 17
ATOM 25734 N N . HIS A 1 75 ? 22.437 -17.260 -3.347 1.00 0.00 75 HIS A N 17
ATOM 25735 C CA . HIS A 1 75 ? 21.051 -16.811 -3.416 1.00 0.00 75 HIS A CA 17
ATOM 25736 C C . HIS A 1 75 ? 20.464 -17.067 -4.800 1.00 0.00 75 HIS A C 17
ATOM 25737 O O . HIS A 1 75 ? 21.156 -16.944 -5.811 1.00 0.00 75 HIS A O 17
ATOM 25751 N N . VAL A 1 76 ? 19.184 -17.425 -4.839 1.00 0.00 76 VAL A N 17
ATOM 25752 C CA . VAL A 1 76 ? 18.505 -17.699 -6.099 1.00 0.00 76 VAL A CA 17
ATOM 25753 C C . VAL A 1 76 ? 18.456 -16.455 -6.979 1.00 0.00 76 VAL A C 17
ATOM 25754 O O . VAL A 1 76 ? 18.228 -16.544 -8.184 1.00 0.00 76 VAL A O 17
ATOM 25767 N N . ASN A 1 77 ? 18.674 -15.295 -6.367 1.00 0.00 77 ASN A N 17
ATOM 25768 C CA . ASN A 1 77 ? 18.655 -14.032 -7.095 1.00 0.00 77 ASN A CA 17
ATOM 25769 C C . ASN A 1 77 ? 20.035 -13.708 -7.658 1.00 0.00 77 ASN A C 17
ATOM 25770 O O . ASN A 1 77 ? 20.194 -12.770 -8.438 1.00 0.00 77 ASN A O 17
ATOM 25781 N N . ASN A 1 78 ? 21.031 -14.492 -7.258 1.00 0.00 78 ASN A N 17
ATOM 25782 C CA . ASN A 1 78 ? 22.398 -14.289 -7.722 1.00 0.00 78 ASN A CA 17
ATOM 25783 C C . ASN A 1 78 ? 22.918 -12.918 -7.302 1.00 0.00 78 ASN A C 17
ATOM 25784 O O . ASN A 1 78 ? 23.464 -12.173 -8.116 1.00 0.00 78 ASN A O 17
ATOM 25795 N N . VAL A 1 79 ? 22.743 -12.591 -6.026 1.00 0.00 79 VAL A N 17
ATOM 25796 C CA . VAL A 1 79 ? 23.196 -11.310 -5.496 1.00 0.00 79 VAL A CA 17
ATOM 25797 C C . VAL A 1 79 ? 23.958 -11.494 -4.188 1.00 0.00 79 VAL A C 17
ATOM 25798 O O . VAL A 1 79 ? 25.104 -11.062 -4.059 1.00 0.00 79 VAL A O 17
ATOM 25811 N N . PHE A 1 80 ? 23.314 -12.138 -3.221 1.00 0.00 80 PHE A N 17
ATOM 25812 C CA . PHE A 1 80 ? 23.931 -12.380 -1.922 1.00 0.00 80 PHE A CA 17
ATOM 25813 C C . PHE A 1 80 ? 24.643 -13.729 -1.900 1.00 0.00 80 PHE A C 17
ATOM 25814 O O . PHE A 1 80 ? 24.574 -14.496 -2.861 1.00 0.00 80 PHE A O 17
ATOM 25831 N N . VAL A 1 81 ? 25.329 -14.013 -0.797 1.00 0.00 81 VAL A N 17
ATOM 25832 C CA . VAL A 1 81 ? 26.054 -15.269 -0.649 1.00 0.00 81 VAL A CA 17
ATOM 25833 C C . VAL A 1 81 ? 25.580 -16.035 0.581 1.00 0.00 81 VAL A C 17
ATOM 25834 O O . VAL A 1 81 ? 26.353 -16.754 1.215 1.00 0.00 81 VAL A O 17
ATOM 25847 N N . THR A 1 82 ? 24.302 -15.877 0.914 1.00 0.00 82 THR A N 17
ATOM 25848 C CA . THR A 1 82 ? 23.725 -16.553 2.069 1.00 0.00 82 THR A CA 17
ATOM 25849 C C . THR A 1 82 ? 22.210 -16.666 1.939 1.00 0.00 82 THR A C 17
ATOM 25850 O O . THR A 1 82 ? 21.594 -15.983 1.119 1.00 0.00 82 THR A O 17
ATOM 25861 N N . HIS A 1 83 ? 21.614 -17.533 2.752 1.00 0.00 83 HIS A N 17
ATOM 25862 C CA . HIS A 1 83 ? 20.169 -17.734 2.728 1.00 0.00 83 HIS A CA 17
ATOM 25863 C C . HIS A 1 83 ? 19.729 -18.647 3.868 1.00 0.00 83 HIS A C 17
ATOM 25864 O O . HIS A 1 83 ? 20.498 -19.487 4.336 1.00 0.00 83 HIS A O 17
ATOM 25878 N N . ARG A 1 84 ? 18.488 -18.476 4.311 1.00 0.00 84 ARG A N 17
ATOM 25879 C CA . ARG A 1 84 ? 17.946 -19.283 5.398 1.00 0.00 84 ARG A CA 17
ATOM 25880 C C . ARG A 1 84 ? 16.573 -19.837 5.032 1.00 0.00 84 ARG A C 17
ATOM 25881 O O . ARG A 1 84 ? 15.676 -19.905 5.872 1.00 0.00 84 ARG A O 17
ATOM 25902 N N . SER A 1 85 ? 16.416 -20.231 3.772 1.00 0.00 85 SER A N 17
ATOM 25903 C CA . SER A 1 85 ? 15.151 -20.776 3.293 1.00 0.00 85 SER A CA 17
ATOM 25904 C C . SER A 1 85 ? 15.292 -21.307 1.870 1.00 0.00 85 SER A C 17
ATOM 25905 O O . SER A 1 85 ? 16.280 -21.032 1.187 1.00 0.00 85 SER A O 17
ATOM 25913 N N . LEU A 1 86 ? 14.298 -22.070 1.429 1.00 0.00 86 LEU A N 17
ATOM 25914 C CA . LEU A 1 86 ? 14.310 -22.641 0.086 1.00 0.00 86 LEU A CA 17
ATOM 25915 C C . LEU A 1 86 ? 14.149 -21.552 -0.970 1.00 0.00 86 LEU A C 17
ATOM 25916 O O . LEU A 1 86 ? 14.880 -21.521 -1.960 1.00 0.00 86 LEU A O 17
ATOM 25932 N N . SER A 1 87 ? 13.189 -20.659 -0.751 1.00 0.00 87 SER A N 17
ATOM 25933 C CA . SER A 1 87 ? 12.931 -19.570 -1.685 1.00 0.00 87 SER A CA 17
ATOM 25934 C C . SER A 1 87 ? 14.220 -18.824 -2.019 1.00 0.00 87 SER A C 17
ATOM 25935 O O . SER A 1 87 ? 14.353 -18.243 -3.095 1.00 0.00 87 SER A O 17
ATOM 25943 N N . GLY A 1 88 ? 15.167 -18.845 -1.086 1.00 0.00 88 GLY A N 17
ATOM 25944 C CA . GLY A 1 88 ? 16.433 -18.168 -1.298 1.00 0.00 88 GLY A CA 17
ATOM 25945 C C . GLY A 1 88 ? 17.536 -19.119 -1.716 1.00 0.00 88 GLY A C 17
ATOM 25946 O O . GLY A 1 88 ? 18.569 -18.694 -2.235 1.00 0.00 88 GLY A O 17
ATOM 25950 N N . CYS A 1 89 ? 17.320 -20.410 -1.489 1.00 0.00 89 CYS A N 17
ATOM 25951 C CA . CYS A 1 89 ? 18.304 -21.425 -1.843 1.00 0.00 89 CYS A CA 17
ATOM 25952 C C . CYS A 1 89 ? 18.410 -21.576 -3.358 1.00 0.00 89 CYS A C 17
ATOM 25953 O O . CYS A 1 89 ? 17.472 -22.006 -4.031 1.00 0.00 89 CYS A O 17
ATOM 25960 N N . PRO A 1 90 ? 19.578 -21.214 -3.909 1.00 0.00 90 PRO A N 17
ATOM 25961 C CA . PRO A 1 90 ? 19.834 -21.301 -5.350 1.00 0.00 90 PRO A CA 17
ATOM 25962 C C . PRO A 1 90 ? 19.940 -22.743 -5.834 1.00 0.00 90 PRO A C 17
ATOM 25963 O O . PRO A 1 90 ? 19.599 -23.052 -6.977 1.00 0.00 90 PRO A O 17
ATOM 25974 N N . LEU A 1 91 ? 20.414 -23.623 -4.958 1.00 0.00 91 LEU A N 17
ATOM 25975 C CA . LEU A 1 91 ? 20.565 -25.034 -5.297 1.00 0.00 91 LEU A CA 17
ATOM 25976 C C . LEU A 1 91 ? 19.216 -25.746 -5.274 1.00 0.00 91 LEU A C 17
ATOM 25977 O O . LEU A 1 91 ? 19.035 -26.774 -5.924 1.00 0.00 91 LEU A O 17
ATOM 25993 N N . ASN A 1 92 ? 18.272 -25.191 -4.521 1.00 0.00 92 ASN A N 17
ATOM 25994 C CA . ASN A 1 92 ? 16.939 -25.772 -4.414 1.00 0.00 92 ASN A CA 17
ATOM 25995 C C . ASN A 1 92 ? 16.064 -25.345 -5.589 1.00 0.00 92 ASN A C 17
ATOM 25996 O O . ASN A 1 92 ? 15.245 -26.121 -6.080 1.00 0.00 92 ASN A O 17
ATOM 26007 N N . ALA A 1 93 ? 16.244 -24.106 -6.034 1.00 0.00 93 ALA A N 17
ATOM 26008 C CA . ALA A 1 93 ? 15.473 -23.577 -7.152 1.00 0.00 93 ALA A CA 17
ATOM 26009 C C . ALA A 1 93 ? 15.562 -24.497 -8.365 1.00 0.00 93 ALA A C 17
ATOM 26010 O O . ALA A 1 93 ? 14.555 -25.043 -8.815 1.00 0.00 93 ALA A O 17
ATOM 26017 N N . GLN A 1 94 ? 16.772 -24.664 -8.888 1.00 0.00 94 GLN A N 17
ATOM 26018 C CA . GLN A 1 94 ? 16.990 -25.518 -10.050 1.00 0.00 94 GLN A CA 17
ATOM 26019 C C . GLN A 1 94 ? 16.306 -26.869 -9.869 1.00 0.00 94 GLN A C 17
ATOM 26020 O O . GLN A 1 94 ? 15.700 -27.399 -10.800 1.00 0.00 94 GLN A O 17
ATOM 26034 N N . VAL A 1 95 ? 16.407 -27.421 -8.664 1.00 0.00 95 VAL A N 17
ATOM 26035 C CA . VAL A 1 95 ? 15.798 -28.710 -8.360 1.00 0.00 95 VAL A CA 17
ATOM 26036 C C . VAL A 1 95 ? 14.294 -28.679 -8.608 1.00 0.00 95 VAL A C 17
ATOM 26037 O O . VAL A 1 95 ? 13.745 -29.558 -9.272 1.00 0.00 95 VAL A O 17
ATOM 26050 N N . ILE A 1 96 ? 13.632 -27.660 -8.069 1.00 0.00 96 ILE A N 17
ATOM 26051 C CA . ILE A 1 96 ? 12.191 -27.513 -8.232 1.00 0.00 96 ILE A CA 17
ATOM 26052 C C . ILE A 1 96 ? 11.790 -27.628 -9.699 1.00 0.00 96 ILE A C 17
ATOM 26053 O O . ILE A 1 96 ? 10.856 -28.351 -10.044 1.00 0.00 96 ILE A O 17
ATOM 26069 N N . LYS A 1 97 ? 12.505 -26.911 -10.560 1.00 0.00 97 LYS A N 17
ATOM 26070 C CA . LYS A 1 97 ? 12.227 -26.933 -11.991 1.00 0.00 97 LYS A CA 17
ATOM 26071 C C . LYS A 1 97 ? 10.729 -27.050 -12.253 1.00 0.00 97 LYS A C 17
ATOM 26072 O O . LYS A 1 97 ? 10.287 -27.902 -13.023 1.00 0.00 97 LYS A O 17
ATOM 26091 N N . LYS A 1 98 ? 9.951 -26.186 -11.608 1.00 0.00 98 LYS A N 17
ATOM 26092 C CA . LYS A 1 98 ? 8.502 -26.190 -11.772 1.00 0.00 98 LYS A CA 17
ATOM 26093 C C . LYS A 1 98 ? 8.118 -25.898 -13.219 1.00 0.00 98 LYS A C 17
ATOM 26094 O O . LYS A 1 98 ? 7.233 -26.543 -13.779 1.00 0.00 98 LYS A O 17
ATOM 26113 N N . GLY A 1 99 ? 8.792 -24.921 -13.820 1.00 0.00 99 GLY A N 17
ATOM 26114 C CA . GLY A 1 99 ? 8.507 -24.562 -15.197 1.00 0.00 99 GLY A CA 17
ATOM 26115 C C . GLY A 1 99 ? 7.830 -23.211 -15.315 1.00 0.00 99 GLY A C 17
ATOM 26116 O O . GLY A 1 99 ? 8.470 -22.171 -15.156 1.00 0.00 99 GLY A O 17
ATOM 26120 N N . LYS A 1 100 ? 6.532 -23.224 -15.598 1.00 0.00 100 LYS A N 17
ATOM 26121 C CA . LYS A 1 100 ? 5.767 -21.991 -15.739 1.00 0.00 100 LYS A CA 17
ATOM 26122 C C . LYS A 1 100 ? 6.449 -21.035 -16.713 1.00 0.00 100 LYS A C 17
ATOM 26123 O O . LYS A 1 100 ? 6.468 -19.823 -16.499 1.00 0.00 100 LYS A O 17
ATOM 26142 N N . VAL A 1 101 ? 7.008 -21.589 -17.785 1.00 0.00 101 VAL A N 17
ATOM 26143 C CA . VAL A 1 101 ? 7.689 -20.786 -18.793 1.00 0.00 101 VAL A CA 17
ATOM 26144 C C . VAL A 1 101 ? 6.868 -19.556 -19.163 1.00 0.00 101 VAL A C 17
ATOM 26145 O O . VAL A 1 101 ? 5.724 -19.670 -19.604 1.00 0.00 101 VAL A O 17
ATOM 26158 N N . SER A 1 102 ? 7.459 -18.379 -18.980 1.00 0.00 102 SER A N 17
ATOM 26159 C CA . SER A 1 102 ? 6.781 -17.127 -19.291 1.00 0.00 102 SER A CA 17
ATOM 26160 C C . SER A 1 102 ? 6.616 -16.958 -20.799 1.00 0.00 102 SER A C 17
ATOM 26161 O O . SER A 1 102 ? 7.474 -16.381 -21.467 1.00 0.00 102 SER A O 17
ATOM 26169 N N . SER A 1 103 ? 5.507 -17.466 -21.327 1.00 0.00 103 SER A N 17
ATOM 26170 C CA . SER A 1 103 ? 5.231 -17.375 -22.756 1.00 0.00 103 SER A CA 17
ATOM 26171 C C . SER A 1 103 ? 6.520 -17.471 -23.566 1.00 0.00 103 SER A C 17
ATOM 26172 O O . SER A 1 103 ? 6.712 -16.741 -24.537 1.00 0.00 103 SER A O 17
ATOM 26180 N N . GLY A 1 104 ? 7.401 -18.380 -23.159 1.00 0.00 104 GLY A N 17
ATOM 26181 C CA . GLY A 1 104 ? 8.661 -18.556 -23.856 1.00 0.00 104 GLY A CA 17
ATOM 26182 C C . GLY A 1 104 ? 9.231 -19.950 -23.681 1.00 0.00 104 GLY A C 17
ATOM 26183 O O . GLY A 1 104 ? 8.587 -20.842 -23.129 1.00 0.00 104 GLY A O 17
ATOM 26187 N N . PRO A 1 105 ? 10.468 -20.152 -24.159 1.00 0.00 105 PRO A N 17
ATOM 26188 C CA . PRO A 1 105 ? 11.151 -21.446 -24.065 1.00 0.00 105 PRO A CA 17
ATOM 26189 C C . PRO A 1 105 ? 11.544 -21.791 -22.632 1.00 0.00 105 PRO A C 17
ATOM 26190 O O . PRO A 1 105 ? 11.251 -21.041 -21.701 1.00 0.00 105 PRO A O 17
ATOM 26201 N N . SER A 1 106 ? 12.208 -22.930 -22.463 1.00 0.00 106 SER A N 17
ATOM 26202 C CA . SER A 1 106 ? 12.637 -23.375 -21.143 1.00 0.00 106 SER A CA 17
ATOM 26203 C C . SER A 1 106 ? 14.159 -23.351 -21.030 1.00 0.00 106 SER A C 17
ATOM 26204 O O . SER A 1 106 ? 14.766 -24.272 -20.485 1.00 0.00 106 SER A O 17
ATOM 26212 N N . SER A 1 107 ? 14.767 -22.289 -21.549 1.00 0.00 107 SER A N 17
ATOM 26213 C CA . SER A 1 107 ? 16.218 -22.145 -21.510 1.00 0.00 107 SER A CA 17
ATOM 26214 C C . SER A 1 107 ? 16.728 -22.165 -20.072 1.00 0.00 107 SER A C 17
ATOM 26215 O O . SER A 1 107 ? 15.964 -21.969 -19.128 1.00 0.00 107 SER A O 17
ATOM 26223 N N . GLY A 1 108 ? 18.026 -22.404 -19.914 1.00 0.00 108 GLY A N 17
ATOM 26224 C CA . GLY A 1 108 ? 18.617 -22.445 -18.589 1.00 0.00 108 GLY A CA 17
ATOM 26225 C C . GLY A 1 108 ? 18.888 -23.861 -18.120 1.00 0.00 108 GLY A C 17
ATOM 26226 O O . GLY A 1 108 ? 18.220 -24.784 -18.583 1.00 0.00 108 GLY A O 17
ATOM 26232 N N . GLY A 1 1 ? -22.730 26.209 -10.841 1.00 0.00 1 GLY A N 18
ATOM 26233 C CA . GLY A 1 1 ? -21.943 25.264 -10.070 1.00 0.00 1 GLY A CA 18
ATOM 26234 C C . GLY A 1 1 ? -21.981 23.866 -10.654 1.00 0.00 1 GLY A C 18
ATOM 26235 O O . GLY A 1 1 ? -22.700 22.998 -10.159 1.00 0.00 1 GLY A O 18
ATOM 26239 N N . SER A 1 2 ? -21.206 23.647 -11.712 1.00 0.00 2 SER A N 18
ATOM 26240 C CA . SER A 1 2 ? -21.157 22.345 -12.367 1.00 0.00 2 SER A CA 18
ATOM 26241 C C . SER A 1 2 ? -20.491 21.308 -11.468 1.00 0.00 2 SER A C 18
ATOM 26242 O O . SER A 1 2 ? -20.996 20.198 -11.303 1.00 0.00 2 SER A O 18
ATOM 26250 N N . SER A 1 3 ? -19.353 21.679 -10.890 1.00 0.00 3 SER A N 18
ATOM 26251 C CA . SER A 1 3 ? -18.614 20.781 -10.010 1.00 0.00 3 SER A CA 18
ATOM 26252 C C . SER A 1 3 ? -19.568 19.936 -9.172 1.00 0.00 3 SER A C 18
ATOM 26253 O O . SER A 1 3 ? -20.704 20.332 -8.915 1.00 0.00 3 SER A O 18
ATOM 26261 N N . GLY A 1 4 ? -19.096 18.768 -8.747 1.00 0.00 4 GLY A N 18
ATOM 26262 C CA . GLY A 1 4 ? -19.918 17.884 -7.942 1.00 0.00 4 GLY A CA 18
ATOM 26263 C C . GLY A 1 4 ? -19.094 16.896 -7.139 1.00 0.00 4 GLY A C 18
ATOM 26264 O O . GLY A 1 4 ? -17.865 16.968 -7.127 1.00 0.00 4 GLY A O 18
ATOM 26268 N N . SER A 1 5 ? -19.772 15.972 -6.466 1.00 0.00 5 SER A N 18
ATOM 26269 C CA . SER A 1 5 ? -19.095 14.969 -5.653 1.00 0.00 5 SER A CA 18
ATOM 26270 C C . SER A 1 5 ? -20.082 13.918 -5.153 1.00 0.00 5 SER A C 18
ATOM 26271 O O . SER A 1 5 ? -21.182 14.246 -4.708 1.00 0.00 5 SER A O 18
ATOM 26279 N N . SER A 1 6 ? -19.680 12.654 -5.229 1.00 0.00 6 SER A N 18
ATOM 26280 C CA . SER A 1 6 ? -20.530 11.554 -4.788 1.00 0.00 6 SER A CA 18
ATOM 26281 C C . SER A 1 6 ? -19.713 10.279 -4.598 1.00 0.00 6 SER A C 18
ATOM 26282 O O . SER A 1 6 ? -18.614 10.147 -5.133 1.00 0.00 6 SER A O 18
ATOM 26290 N N . GLY A 1 7 ? -20.261 9.341 -3.831 1.00 0.00 7 GLY A N 18
ATOM 26291 C CA . GLY A 1 7 ? -19.571 8.089 -3.583 1.00 0.00 7 GLY A CA 18
ATOM 26292 C C . GLY A 1 7 ? -19.817 7.559 -2.184 1.00 0.00 7 GLY A C 18
ATOM 26293 O O . GLY A 1 7 ? -19.998 8.318 -1.232 1.00 0.00 7 GLY A O 18
ATOM 26297 N N . PRO A 1 8 ? -19.827 6.225 -2.046 1.00 0.00 8 PRO A N 18
ATOM 26298 C CA . PRO A 1 8 ? -20.052 5.564 -0.757 1.00 0.00 8 PRO A CA 18
ATOM 26299 C C . PRO A 1 8 ? -18.883 5.753 0.204 1.00 0.00 8 PRO A C 18
ATOM 26300 O O . PRO A 1 8 ? -17.931 6.472 -0.098 1.00 0.00 8 PRO A O 18
ATOM 26311 N N . GLU A 1 9 ? -18.962 5.102 1.360 1.00 0.00 9 GLU A N 18
ATOM 26312 C CA . GLU A 1 9 ? -17.909 5.200 2.364 1.00 0.00 9 GLU A CA 18
ATOM 26313 C C . GLU A 1 9 ? -16.836 4.140 2.133 1.00 0.00 9 GLU A C 18
ATOM 26314 O O . GLU A 1 9 ? -17.115 2.940 2.166 1.00 0.00 9 GLU A O 18
ATOM 26326 N N . LEU A 1 10 ? -15.609 4.590 1.897 1.00 0.00 10 LEU A N 18
ATOM 26327 C CA . LEU A 1 10 ? -14.493 3.682 1.659 1.00 0.00 10 LEU A CA 18
ATOM 26328 C C . LEU A 1 10 ? -13.844 3.260 2.974 1.00 0.00 10 LEU A C 18
ATOM 26329 O O . LEU A 1 10 ? -14.048 3.892 4.010 1.00 0.00 10 LEU A O 18
ATOM 26345 N N . LYS A 1 11 ? -13.060 2.188 2.923 1.00 0.00 11 LYS A N 18
ATOM 26346 C CA . LYS A 1 11 ? -12.378 1.683 4.109 1.00 0.00 11 LYS A CA 18
ATOM 26347 C C . LYS A 1 11 ? -11.026 1.079 3.742 1.00 0.00 11 LYS A C 18
ATOM 26348 O O . LYS A 1 11 ? -10.845 0.561 2.639 1.00 0.00 11 LYS A O 18
ATOM 26367 N N . CYS A 1 12 ? -10.080 1.147 4.673 1.00 0.00 12 CYS A N 18
ATOM 26368 C CA . CYS A 1 12 ? -8.745 0.607 4.448 1.00 0.00 12 CYS A CA 18
ATOM 26369 C C . CYS A 1 12 ? -8.805 -0.652 3.588 1.00 0.00 12 CYS A C 18
ATOM 26370 O O . CYS A 1 12 ? -9.145 -1.739 4.057 1.00 0.00 12 CYS A O 18
ATOM 26377 N N . PRO A 1 13 ? -8.468 -0.504 2.298 1.00 0.00 13 PRO A N 18
ATOM 26378 C CA . PRO A 1 13 ? -8.476 -1.618 1.345 1.00 0.00 13 PRO A CA 18
ATOM 26379 C C . PRO A 1 13 ? -7.364 -2.624 1.621 1.00 0.00 13 PRO A C 18
ATOM 26380 O O . PRO A 1 13 ? -7.304 -3.685 0.999 1.00 0.00 13 PRO A O 18
ATOM 26391 N N . VAL A 1 14 ? -6.485 -2.285 2.559 1.00 0.00 14 VAL A N 18
ATOM 26392 C CA . VAL A 1 14 ? -5.376 -3.161 2.919 1.00 0.00 14 VAL A CA 18
ATOM 26393 C C . VAL A 1 14 ? -5.848 -4.312 3.799 1.00 0.00 14 VAL A C 18
ATOM 26394 O O . VAL A 1 14 ? -6.172 -4.118 4.971 1.00 0.00 14 VAL A O 18
ATOM 26407 N N . ILE A 1 15 ? -5.882 -5.511 3.227 1.00 0.00 15 ILE A N 18
ATOM 26408 C CA . ILE A 1 15 ? -6.313 -6.695 3.961 1.00 0.00 15 ILE A CA 18
ATOM 26409 C C . ILE A 1 15 ? -5.480 -6.893 5.223 1.00 0.00 15 ILE A C 18
ATOM 26410 O O . ILE A 1 15 ? -4.342 -6.433 5.307 1.00 0.00 15 ILE A O 18
ATOM 26426 N N . GLY A 1 16 ? -6.055 -7.583 6.203 1.00 0.00 16 GLY A N 18
ATOM 26427 C CA . GLY A 1 16 ? -5.351 -7.832 7.447 1.00 0.00 16 GLY A CA 18
ATOM 26428 C C . GLY A 1 16 ? -5.421 -6.654 8.398 1.00 0.00 16 GLY A C 18
ATOM 26429 O O . GLY A 1 16 ? -5.510 -6.832 9.613 1.00 0.00 16 GLY A O 18
ATOM 26433 N N . CYS A 1 17 ? -5.379 -5.446 7.846 1.00 0.00 17 CYS A N 18
ATOM 26434 C CA . CYS A 1 17 ? -5.435 -4.233 8.652 1.00 0.00 17 CYS A CA 18
ATOM 26435 C C . CYS A 1 17 ? -6.789 -4.103 9.345 1.00 0.00 17 CYS A C 18
ATOM 26436 O O . CYS A 1 17 ? -7.755 -4.770 8.972 1.00 0.00 17 CYS A O 18
ATOM 26443 N N . ASP A 1 18 ? -6.851 -3.240 10.353 1.00 0.00 18 ASP A N 18
ATOM 26444 C CA . ASP A 1 18 ? -8.086 -3.021 11.096 1.00 0.00 18 ASP A CA 18
ATOM 26445 C C . ASP A 1 18 ? -8.755 -1.719 10.667 1.00 0.00 18 ASP A C 18
ATOM 26446 O O . ASP A 1 18 ? -9.949 -1.520 10.888 1.00 0.00 18 ASP A O 18
ATOM 26455 N N . GLY A 1 19 ? -7.976 -0.833 10.052 1.00 0.00 19 GLY A N 18
ATOM 26456 C CA . GLY A 1 19 ? -8.510 0.439 9.603 1.00 0.00 19 GLY A CA 18
ATOM 26457 C C . GLY A 1 19 ? -8.243 1.560 10.588 1.00 0.00 19 GLY A C 18
ATOM 26458 O O . GLY A 1 19 ? -8.179 2.728 10.205 1.00 0.00 19 GLY A O 18
ATOM 26462 N N . GLN A 1 20 ? -8.088 1.205 11.859 1.00 0.00 20 GLN A N 18
ATOM 26463 C CA . GLN A 1 20 ? -7.829 2.191 12.901 1.00 0.00 20 GLN A CA 18
ATOM 26464 C C . GLN A 1 20 ? -6.409 2.737 12.793 1.00 0.00 20 GLN A C 18
ATOM 26465 O O . GLN A 1 20 ? -5.562 2.160 12.113 1.00 0.00 20 GLN A O 18
ATOM 26479 N N . GLY A 1 21 ? -6.156 3.853 13.470 1.00 0.00 21 GLY A N 18
ATOM 26480 C CA . GLY A 1 21 ? -4.837 4.458 13.437 1.00 0.00 21 GLY A CA 18
ATOM 26481 C C . GLY A 1 21 ? -4.611 5.286 12.188 1.00 0.00 21 GLY A C 18
ATOM 26482 O O . GLY A 1 21 ? -5.501 5.409 11.346 1.00 0.00 21 GLY A O 18
ATOM 26486 N N . HIS A 1 22 ? -3.417 5.858 12.067 1.00 0.00 22 HIS A N 18
ATOM 26487 C CA . HIS A 1 22 ? -3.077 6.681 10.911 1.00 0.00 22 HIS A CA 18
ATOM 26488 C C . HIS A 1 22 ? -1.575 6.649 10.645 1.00 0.00 22 HIS A C 18
ATOM 26489 O O . HIS A 1 22 ? -0.769 6.710 11.574 1.00 0.00 22 HIS A O 18
ATOM 26503 N N . ILE A 1 23 ? -1.207 6.552 9.372 1.00 0.00 23 ILE A N 18
ATOM 26504 C CA . ILE A 1 23 ? 0.198 6.512 8.985 1.00 0.00 23 ILE A CA 18
ATOM 26505 C C . ILE A 1 23 ? 0.973 7.668 9.608 1.00 0.00 23 ILE A C 18
ATOM 26506 O O . ILE A 1 23 ? 2.141 7.522 9.969 1.00 0.00 23 ILE A O 18
ATOM 26522 N N . SER A 1 24 ? 0.314 8.816 9.733 1.00 0.00 24 SER A N 18
ATOM 26523 C CA . SER A 1 24 ? 0.942 9.998 10.312 1.00 0.00 24 SER A CA 18
ATOM 26524 C C . SER A 1 24 ? 0.950 9.918 11.835 1.00 0.00 24 SER A C 18
ATOM 26525 O O . SER A 1 24 ? 1.909 10.333 12.485 1.00 0.00 24 SER A O 18
ATOM 26533 N N . GLY A 1 25 ? -0.127 9.380 12.400 1.00 0.00 25 GLY A N 18
ATOM 26534 C CA . GLY A 1 25 ? -0.224 9.255 13.842 1.00 0.00 25 GLY A CA 18
ATOM 26535 C C . GLY A 1 25 ? -1.262 10.187 14.436 1.00 0.00 25 GLY A C 18
ATOM 26536 O O . GLY A 1 25 ? -2.039 9.791 15.305 1.00 0.00 25 GLY A O 18
ATOM 26540 N N . LYS A 1 26 ? -1.273 11.431 13.969 1.00 0.00 26 LYS A N 18
ATOM 26541 C CA . LYS A 1 26 ? -2.222 12.424 14.460 1.00 0.00 26 LYS A CA 18
ATOM 26542 C C . LYS A 1 26 ? -3.626 11.834 14.556 1.00 0.00 26 LYS A C 18
ATOM 26543 O O . LYS A 1 26 ? -4.247 11.856 15.619 1.00 0.00 26 LYS A O 18
ATOM 26562 N N . TYR A 1 27 ? -4.119 11.307 13.441 1.00 0.00 27 TYR A N 18
ATOM 26563 C CA . TYR A 1 27 ? -5.449 10.712 13.400 1.00 0.00 27 TYR A CA 18
ATOM 26564 C C . TYR A 1 27 ? -5.433 9.300 13.980 1.00 0.00 27 TYR A C 18
ATOM 26565 O O . TYR A 1 27 ? -4.472 8.552 13.798 1.00 0.00 27 TYR A O 18
ATOM 26583 N N . THR A 1 28 ? -6.505 8.943 14.680 1.00 0.00 28 THR A N 18
ATOM 26584 C CA . THR A 1 28 ? -6.616 7.623 15.288 1.00 0.00 28 THR A CA 18
ATOM 26585 C C . THR A 1 28 ? -7.447 6.686 14.419 1.00 0.00 28 THR A C 18
ATOM 26586 O O . THR A 1 28 ? -8.097 5.770 14.923 1.00 0.00 28 THR A O 18
ATOM 26597 N N . SER A 1 29 ? -7.421 6.920 13.111 1.00 0.00 29 SER A N 18
ATOM 26598 C CA . SER A 1 29 ? -8.175 6.098 12.172 1.00 0.00 29 SER A CA 18
ATOM 26599 C C . SER A 1 29 ? -7.825 6.458 10.731 1.00 0.00 29 SER A C 18
ATOM 26600 O O . SER A 1 29 ? -7.301 7.539 10.459 1.00 0.00 29 SER A O 18
ATOM 26608 N N . HIS A 1 30 ? -8.117 5.544 9.812 1.00 0.00 30 HIS A N 18
ATOM 26609 C CA . HIS A 1 30 ? -7.834 5.764 8.398 1.00 0.00 30 HIS A CA 18
ATOM 26610 C C . HIS A 1 30 ? -8.771 4.938 7.521 1.00 0.00 30 HIS A C 18
ATOM 26611 O O . HIS A 1 30 ? -9.247 3.879 7.930 1.00 0.00 30 HIS A O 18
ATOM 26625 N N . ARG A 1 31 ? -9.031 5.430 6.314 1.00 0.00 31 ARG A N 18
ATOM 26626 C CA . ARG A 1 31 ? -9.912 4.739 5.381 1.00 0.00 31 ARG A CA 18
ATOM 26627 C C . ARG A 1 31 ? -9.302 4.702 3.983 1.00 0.00 31 ARG A C 18
ATOM 26628 O O . ARG A 1 31 ? -10.008 4.528 2.989 1.00 0.00 31 ARG A O 18
ATOM 26649 N N . THR A 1 32 ? -7.985 4.868 3.913 1.00 0.00 32 THR A N 18
ATOM 26650 C CA . THR A 1 32 ? -7.280 4.856 2.638 1.00 0.00 32 THR A CA 18
ATOM 26651 C C . THR A 1 32 ? -5.891 4.244 2.783 1.00 0.00 32 THR A C 18
ATOM 26652 O O . THR A 1 32 ? -5.259 4.357 3.833 1.00 0.00 32 THR A O 18
ATOM 26663 N N . ALA A 1 33 ? -5.421 3.596 1.722 1.00 0.00 33 ALA A N 18
ATOM 26664 C CA . ALA A 1 33 ? -4.105 2.969 1.731 1.00 0.00 33 ALA A CA 18
ATOM 26665 C C . ALA A 1 33 ? -3.006 4.001 1.963 1.00 0.00 33 ALA A C 18
ATOM 26666 O O . ALA A 1 33 ? -2.054 3.752 2.702 1.00 0.00 33 AL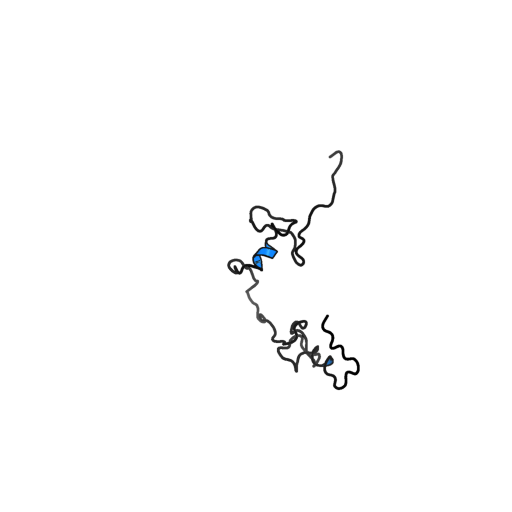A A O 18
ATOM 26673 N N . SER A 1 34 ? -3.145 5.159 1.326 1.00 0.00 34 SER A N 18
ATOM 26674 C CA . SER A 1 34 ? -2.162 6.228 1.460 1.00 0.00 34 SER A CA 18
ATOM 26675 C C . SER A 1 34 ? -1.948 6.589 2.926 1.00 0.00 34 SER A C 18
ATOM 26676 O O . SER A 1 34 ? -0.838 6.920 3.340 1.00 0.00 34 SER A O 18
ATOM 26684 N N . GLY A 1 35 ? -3.022 6.524 3.708 1.00 0.00 35 GLY A N 18
ATOM 26685 C CA . GLY A 1 35 ? -2.932 6.848 5.120 1.00 0.00 35 GLY A CA 18
ATOM 26686 C C . GLY A 1 35 ? -2.866 5.611 5.995 1.00 0.00 35 GLY A C 18
ATOM 26687 O O . GLY A 1 35 ? -2.847 5.710 7.222 1.00 0.00 35 GLY A O 18
ATOM 26691 N N . CYS A 1 36 ? -2.832 4.443 5.363 1.00 0.00 36 CYS A N 18
ATOM 26692 C CA . CYS A 1 36 ? -2.770 3.181 6.091 1.00 0.00 36 CYS A CA 18
ATOM 26693 C C . CYS A 1 36 ? -1.397 2.988 6.728 1.00 0.00 36 CYS A C 18
ATOM 26694 O O . CYS A 1 36 ? -0.387 2.813 6.046 1.00 0.00 36 CYS A O 18
ATOM 26701 N N . PRO A 1 37 ? -1.358 3.019 8.069 1.00 0.00 37 PRO A N 18
ATOM 26702 C CA . PRO A 1 37 ? -0.116 2.848 8.828 1.00 0.00 37 PRO A CA 18
ATOM 26703 C C . PRO A 1 37 ? 0.422 1.423 8.748 1.00 0.00 37 PRO A C 18
ATOM 26704 O O . PRO A 1 37 ? 1.632 1.201 8.804 1.00 0.00 37 PRO A O 18
ATOM 26715 N N . LEU A 1 38 ? -0.485 0.461 8.616 1.00 0.00 38 LEU A N 18
ATOM 26716 C CA . LEU A 1 38 ? -0.101 -0.944 8.528 1.00 0.00 38 LEU A CA 18
ATOM 26717 C C . LEU A 1 38 ? 0.546 -1.248 7.180 1.00 0.00 38 LEU A C 18
ATOM 26718 O O . LEU A 1 38 ? 1.390 -2.137 7.072 1.00 0.00 38 LEU A O 18
ATOM 26734 N N . ALA A 1 39 ? 0.146 -0.501 6.156 1.00 0.00 39 ALA A N 18
ATOM 26735 C CA . ALA A 1 39 ? 0.690 -0.688 4.817 1.00 0.00 39 ALA A CA 18
ATOM 26736 C C . ALA A 1 39 ? 2.161 -0.288 4.761 1.00 0.00 39 ALA A C 18
ATOM 26737 O O . ALA A 1 39 ? 2.936 -0.846 3.985 1.00 0.00 39 ALA A O 18
ATOM 26744 N N . ALA A 1 40 ? 2.538 0.681 5.589 1.00 0.00 40 ALA A N 18
ATOM 26745 C CA . ALA A 1 40 ? 3.916 1.154 5.634 1.00 0.00 40 ALA A CA 18
ATOM 26746 C C . ALA A 1 40 ? 4.839 0.097 6.230 1.00 0.00 40 ALA A C 18
ATOM 26747 O O . ALA A 1 40 ? 5.977 -0.069 5.789 1.00 0.00 40 ALA A O 18
ATOM 26754 N N . LYS A 1 41 ? 4.344 -0.616 7.236 1.00 0.00 41 LYS A N 18
ATOM 26755 C CA . LYS A 1 41 ? 5.124 -1.658 7.893 1.00 0.00 41 LYS A CA 18
ATOM 26756 C C . LYS A 1 41 ? 5.407 -2.811 6.936 1.00 0.00 41 LYS A C 18
ATOM 26757 O O . LYS A 1 41 ? 6.493 -3.391 6.952 1.00 0.00 41 LYS A O 18
ATOM 26776 N N . ARG A 1 42 ? 4.424 -3.138 6.103 1.00 0.00 42 ARG A N 18
ATOM 26777 C CA . ARG A 1 42 ? 4.568 -4.222 5.139 1.00 0.00 42 ARG A CA 18
ATOM 26778 C C . ARG A 1 42 ? 5.455 -3.797 3.972 1.00 0.00 42 ARG A C 18
ATOM 26779 O O . ARG A 1 42 ? 6.501 -4.396 3.726 1.00 0.00 42 ARG A O 18
ATOM 26800 N N . GLN A 1 43 ? 5.028 -2.761 3.258 1.00 0.00 43 GLN A N 18
ATOM 26801 C CA . GLN A 1 43 ? 5.783 -2.258 2.116 1.00 0.00 43 GLN A CA 18
ATOM 26802 C C . GLN A 1 43 ? 7.263 -2.125 2.459 1.00 0.00 43 GLN A C 18
ATOM 26803 O O . GLN A 1 43 ? 8.131 -2.457 1.651 1.00 0.00 43 GLN A O 18
ATOM 26817 N N . LYS A 1 44 ? 7.546 -1.636 3.662 1.00 0.00 44 LYS A N 18
ATOM 26818 C CA . LYS A 1 44 ? 8.921 -1.460 4.113 1.00 0.00 44 LYS A CA 18
ATOM 26819 C C . LYS A 1 44 ? 9.809 -2.592 3.606 1.00 0.00 44 LYS A C 18
ATOM 26820 O O . LYS A 1 44 ? 9.798 -3.693 4.154 1.00 0.00 44 LYS A O 18
ATOM 26839 N N . GLU A 1 45 ? 10.578 -2.311 2.559 1.00 0.00 45 GLU A N 18
ATOM 26840 C CA . GLU A 1 45 ? 11.473 -3.306 1.980 1.00 0.00 45 GLU A CA 18
ATOM 26841 C C . GLU A 1 45 ? 12.926 -2.849 2.069 1.00 0.00 45 GLU A C 18
ATOM 26842 O O . GLU A 1 45 ? 13.809 -3.622 2.436 1.00 0.00 45 GLU A O 18
ATOM 26854 N N . ASN A 1 46 ? 13.165 -1.586 1.730 1.00 0.00 46 ASN A N 18
ATOM 26855 C CA . ASN A 1 46 ? 14.511 -1.025 1.770 1.00 0.00 46 ASN A CA 18
ATOM 26856 C C . ASN A 1 46 ? 15.023 -0.944 3.205 1.00 0.00 46 ASN A C 18
ATOM 26857 O O . ASN A 1 46 ? 14.496 -0.206 4.038 1.00 0.00 46 ASN A O 18
ATOM 26868 N N . PRO A 1 47 ? 16.076 -1.719 3.502 1.00 0.00 47 PRO A N 18
ATOM 26869 C CA . PRO A 1 47 ? 16.684 -1.752 4.836 1.00 0.00 47 PRO A CA 18
ATOM 26870 C C . PRO A 1 47 ? 17.418 -0.458 5.170 1.00 0.00 47 PRO A C 18
ATOM 26871 O O . PRO A 1 47 ? 18.090 -0.361 6.198 1.00 0.00 47 PRO A O 18
ATOM 26882 N N . LEU A 1 48 ? 17.287 0.533 4.296 1.00 0.00 48 LEU A N 18
ATOM 26883 C CA . LEU A 1 48 ? 17.939 1.823 4.499 1.00 0.00 48 LEU A CA 18
ATOM 26884 C C . LEU A 1 48 ? 18.074 2.137 5.985 1.00 0.00 48 LEU A C 18
ATOM 26885 O O . LEU A 1 48 ? 17.186 1.828 6.778 1.00 0.00 48 LEU A O 18
ATOM 26901 N N . ASN A 1 49 ? 19.192 2.754 6.355 1.00 0.00 49 ASN A N 18
ATOM 26902 C CA . ASN A 1 49 ? 19.443 3.112 7.747 1.00 0.00 49 ASN A CA 18
ATOM 26903 C C . ASN A 1 49 ? 19.319 4.619 7.952 1.00 0.00 49 ASN A C 18
ATOM 26904 O O . ASN A 1 49 ? 18.436 5.088 8.668 1.00 0.00 49 ASN A O 18
ATOM 26915 N N . GLY A 1 50 ? 20.212 5.372 7.317 1.00 0.00 50 GLY A N 18
ATOM 26916 C CA . GLY A 1 50 ? 20.186 6.818 7.442 1.00 0.00 50 GLY A CA 18
ATOM 26917 C C . GLY A 1 50 ? 21.163 7.499 6.505 1.00 0.00 50 GLY A C 18
ATOM 26918 O O . GLY A 1 50 ? 21.309 7.097 5.351 1.00 0.00 50 GLY A O 18
ATOM 26922 N N . ALA A 1 51 ? 21.833 8.534 7.001 1.00 0.00 51 ALA A N 18
ATOM 26923 C CA . ALA A 1 51 ? 22.802 9.272 6.200 1.00 0.00 51 ALA A CA 18
ATOM 26924 C C . ALA A 1 51 ? 23.967 9.756 7.056 1.00 0.00 51 ALA A C 18
ATOM 26925 O O . ALA A 1 51 ? 24.020 9.489 8.257 1.00 0.00 51 ALA A O 18
ATOM 26932 N N . SER A 1 52 ? 24.898 10.470 6.431 1.00 0.00 52 SER A N 18
ATOM 26933 C CA . SER A 1 52 ? 26.065 10.988 7.135 1.00 0.00 52 SER A CA 18
ATOM 26934 C C . SER A 1 52 ? 25.973 12.502 7.298 1.00 0.00 52 SER A C 18
ATOM 26935 O O . SER A 1 52 ? 25.818 13.235 6.320 1.00 0.00 52 SER A O 18
ATOM 26943 N N . LEU A 1 53 ? 26.070 12.965 8.539 1.00 0.00 53 LEU A N 18
ATOM 26944 C CA . LEU A 1 53 ? 25.999 14.392 8.832 1.00 0.00 53 LEU A CA 18
ATOM 26945 C C . LEU A 1 53 ? 27.259 14.864 9.551 1.00 0.00 53 LEU A C 18
ATOM 26946 O O . LEU A 1 53 ? 27.607 14.352 10.614 1.00 0.00 53 LEU A O 18
ATOM 26962 N N . SER A 1 54 ? 27.936 15.845 8.963 1.00 0.00 54 SER A N 18
ATOM 26963 C CA . SER A 1 54 ? 29.158 16.386 9.547 1.00 0.00 54 SER A CA 18
ATOM 26964 C C . SER A 1 54 ? 29.001 17.872 9.857 1.00 0.00 54 SER A C 18
ATOM 26965 O O . SER A 1 54 ? 28.379 18.613 9.096 1.00 0.00 54 SER A O 18
ATOM 26973 N N . TRP A 1 55 ? 29.569 18.298 10.979 1.00 0.00 55 TRP A N 18
ATOM 26974 C CA . TRP A 1 55 ? 29.492 19.695 11.391 1.00 0.00 55 TRP A CA 18
ATOM 26975 C C . TRP A 1 55 ? 30.861 20.361 11.314 1.00 0.00 55 TRP A C 18
ATOM 26976 O O . TRP A 1 55 ? 31.603 20.395 12.297 1.00 0.00 55 TRP A O 18
ATOM 26997 N N . LYS A 1 56 ? 31.192 20.891 10.142 1.00 0.00 56 LYS A N 18
ATOM 26998 C CA . LYS A 1 56 ? 32.472 21.558 9.936 1.00 0.00 56 LYS A CA 18
ATOM 26999 C C . LYS A 1 56 ? 32.268 23.019 9.547 1.00 0.00 56 LYS A C 18
ATOM 27000 O O . LYS A 1 56 ? 32.918 23.524 8.631 1.00 0.00 56 LYS A O 18
ATOM 27019 N N . LEU A 1 57 ? 31.362 23.692 10.248 1.00 0.00 57 LEU A N 18
ATOM 27020 C CA . LEU A 1 57 ? 31.074 25.096 9.976 1.00 0.00 57 LEU A CA 18
ATOM 27021 C C . LEU A 1 57 ? 31.553 25.982 11.122 1.00 0.00 57 LEU A C 18
ATOM 27022 O O . LEU A 1 57 ? 31.357 25.659 12.293 1.00 0.00 57 LEU A O 18
ATOM 27038 N N . ASN A 1 58 ? 32.178 27.102 10.775 1.00 0.00 58 ASN A N 18
ATOM 27039 C CA . ASN A 1 58 ? 32.684 28.036 11.775 1.00 0.00 58 ASN A CA 18
ATOM 27040 C C . ASN A 1 58 ? 31.568 28.482 12.716 1.00 0.00 58 ASN A C 18
ATOM 27041 O O . ASN A 1 58 ? 31.699 28.395 13.937 1.00 0.00 58 ASN A O 18
ATOM 27052 N N . LYS A 1 59 ? 30.470 28.959 12.139 1.00 0.00 59 LYS A N 18
ATOM 27053 C CA . LYS A 1 59 ? 29.330 29.416 12.924 1.00 0.00 59 LYS A CA 18
ATOM 27054 C C . LYS A 1 59 ? 28.108 28.539 12.671 1.00 0.00 59 LYS A C 18
ATOM 27055 O O . LYS A 1 59 ? 28.010 27.881 11.636 1.00 0.00 59 LYS A O 18
ATOM 27074 N N . GLN A 1 60 ? 27.179 28.537 13.622 1.00 0.00 60 GLN A N 18
ATOM 27075 C CA . GLN A 1 60 ? 25.964 27.742 13.500 1.00 0.00 60 GLN A CA 18
ATOM 27076 C C . GLN A 1 60 ? 24.875 28.265 14.432 1.00 0.00 60 GLN A C 18
ATOM 27077 O O . GLN A 1 60 ? 25.082 28.380 15.640 1.00 0.00 60 GLN A O 18
ATOM 27091 N N . GLU A 1 61 ? 23.716 28.580 13.862 1.00 0.00 61 GLU A N 18
ATOM 27092 C CA . GLU A 1 61 ? 22.596 29.092 14.643 1.00 0.00 61 GLU A CA 18
ATOM 27093 C C . GLU A 1 61 ? 21.439 28.097 14.651 1.00 0.00 61 GLU A C 18
ATOM 27094 O O . GLU A 1 61 ? 21.314 27.265 13.752 1.00 0.00 61 GLU A O 18
ATOM 27106 N N . LEU A 1 62 ? 20.596 28.188 15.673 1.00 0.00 62 LEU A N 18
ATOM 27107 C CA . LEU A 1 62 ? 19.448 27.297 15.800 1.00 0.00 62 LEU A CA 18
ATOM 27108 C C . LEU A 1 62 ? 18.422 27.571 14.706 1.00 0.00 62 LEU A C 18
ATOM 27109 O O . LEU A 1 62 ? 17.977 28.701 14.506 1.00 0.00 62 LEU A O 18
ATOM 27125 N N . PRO A 1 63 ? 18.034 26.512 13.979 1.00 0.00 63 PRO A N 18
ATOM 27126 C CA . PRO A 1 63 ? 17.054 26.612 12.894 1.00 0.00 63 PRO A CA 18
ATOM 27127 C C . PRO A 1 63 ? 15.647 26.898 13.409 1.00 0.00 63 PRO A C 18
ATOM 27128 O O . PRO A 1 63 ? 14.989 26.020 13.968 1.00 0.00 63 PRO A O 18
ATOM 27139 N N . HIS A 1 64 ? 15.190 28.131 13.216 1.00 0.00 64 HIS A N 18
ATOM 27140 C CA . HIS A 1 64 ? 13.860 28.532 13.660 1.00 0.00 64 HIS A CA 18
ATOM 27141 C C . HIS A 1 64 ? 12.815 28.224 12.592 1.00 0.00 64 HIS A C 18
ATOM 27142 O O . HIS A 1 64 ? 13.138 28.102 11.410 1.00 0.00 64 HIS A O 18
ATOM 27156 N N . CYS A 1 65 ? 11.562 28.100 13.015 1.00 0.00 65 CYS A N 18
ATOM 27157 C CA . CYS A 1 65 ? 10.469 27.805 12.096 1.00 0.00 65 CYS A CA 18
ATOM 27158 C C . CYS A 1 65 ? 10.597 28.628 10.818 1.00 0.00 65 CYS A C 18
ATOM 27159 O O . CYS A 1 65 ? 10.848 29.833 10.848 1.00 0.00 65 CYS A O 18
ATOM 27166 N N . PRO A 1 66 ? 10.420 27.963 9.666 1.00 0.00 66 PRO A N 18
ATOM 27167 C CA . PRO A 1 66 ? 10.510 28.613 8.355 1.00 0.00 66 PRO A CA 18
ATOM 27168 C C . PRO A 1 66 ? 9.346 29.564 8.099 1.00 0.00 66 PRO A C 18
ATOM 27169 O O . PRO A 1 66 ? 9.529 30.653 7.552 1.00 0.00 66 PRO A O 18
ATOM 27180 N N . LEU A 1 67 ? 8.149 29.148 8.496 1.00 0.00 67 LEU A N 18
ATOM 27181 C CA . LEU A 1 67 ? 6.954 29.964 8.310 1.00 0.00 67 LEU A CA 18
ATOM 27182 C C . LEU A 1 67 ? 7.279 31.447 8.454 1.00 0.00 67 LEU A C 18
ATOM 27183 O O . LEU A 1 67 ? 7.920 31.877 9.413 1.00 0.00 67 LEU A O 18
ATOM 27199 N N . PRO A 1 68 ? 6.827 32.250 7.479 1.00 0.00 68 PRO A N 18
ATOM 27200 C CA . PRO A 1 68 ? 7.055 33.698 7.477 1.00 0.00 68 PRO A CA 18
ATOM 27201 C C . PRO A 1 68 ? 6.264 34.412 8.567 1.00 0.00 68 PRO A C 18
ATOM 27202 O O . PRO A 1 68 ? 6.571 35.547 8.928 1.00 0.00 68 PRO A O 18
ATOM 27213 N N . GLY A 1 69 ? 5.243 33.738 9.089 1.00 0.00 69 GLY A N 18
ATOM 27214 C CA . GLY A 1 69 ? 4.424 34.324 10.133 1.00 0.00 69 GLY A CA 18
ATOM 27215 C C . GLY A 1 69 ? 4.280 33.414 11.337 1.00 0.00 69 GLY A C 18
ATOM 27216 O O . GLY A 1 69 ? 3.200 33.307 11.919 1.00 0.00 69 GLY A O 18
ATOM 27220 N N . CYS A 1 70 ? 5.372 32.755 11.712 1.00 0.00 70 CYS A N 18
ATOM 27221 C CA . CYS A 1 70 ? 5.363 31.848 12.853 1.00 0.00 70 CYS A CA 18
ATOM 27222 C C . CYS A 1 70 ? 6.554 32.115 13.769 1.00 0.00 70 CYS A C 18
ATOM 27223 O O . CYS A 1 70 ? 7.693 32.200 13.314 1.00 0.00 70 CYS A O 18
ATOM 27230 N N . ASN A 1 71 ? 6.280 32.246 15.063 1.00 0.00 71 ASN A N 18
ATOM 27231 C CA . ASN A 1 71 ? 7.328 32.503 16.044 1.00 0.00 71 ASN A CA 18
ATOM 27232 C C . ASN A 1 71 ? 8.108 31.230 16.354 1.00 0.00 71 ASN A C 18
ATOM 27233 O O . ASN A 1 71 ? 9.328 31.259 16.511 1.00 0.00 71 ASN A O 18
ATOM 27244 N N . GLY A 1 72 ? 7.394 30.111 16.442 1.00 0.00 72 GLY A N 18
ATOM 27245 C CA . GLY A 1 72 ? 8.035 28.842 16.732 1.00 0.00 72 GLY A CA 18
ATOM 27246 C C . GLY A 1 72 ? 7.613 28.272 18.072 1.00 0.00 72 GLY A C 18
ATOM 27247 O O . GLY A 1 72 ? 8.353 27.506 18.690 1.00 0.00 72 GLY A O 18
ATOM 27251 N N . LEU A 1 73 ? 6.421 28.648 18.523 1.00 0.00 73 LEU A N 18
ATOM 27252 C CA . LEU A 1 73 ? 5.902 28.170 19.800 1.00 0.00 73 LEU A CA 18
ATOM 27253 C C . LEU A 1 73 ? 4.709 27.242 19.590 1.00 0.00 73 LEU A C 18
ATOM 27254 O O . LEU A 1 73 ? 3.717 27.621 18.968 1.00 0.00 73 LEU A O 18
ATOM 27270 N N . GLY A 1 74 ? 4.812 26.025 20.115 1.00 0.00 74 GLY A N 18
ATOM 27271 C CA . GLY A 1 74 ? 3.735 25.063 19.976 1.00 0.00 74 GLY A CA 18
ATOM 27272 C C . GLY A 1 74 ? 4.155 23.830 19.202 1.00 0.00 74 GLY A C 18
ATOM 27273 O O . GLY A 1 74 ? 5.235 23.796 18.612 1.00 0.00 74 GLY A O 18
ATOM 27277 N N . HIS A 1 75 ? 3.300 22.812 19.204 1.00 0.00 75 HIS A N 18
ATOM 27278 C CA . HIS A 1 75 ? 3.589 21.569 18.496 1.00 0.00 75 HIS A CA 18
ATOM 27279 C C . HIS A 1 75 ? 2.304 20.920 17.991 1.00 0.00 75 HIS A C 18
ATOM 27280 O O . HIS A 1 75 ? 1.271 20.963 18.659 1.00 0.00 75 HIS A O 18
ATOM 27294 N N . VAL A 1 76 ? 2.375 20.320 16.808 1.00 0.00 76 VAL A N 18
ATOM 27295 C CA . VAL A 1 76 ? 1.218 19.661 16.213 1.00 0.00 76 VAL A CA 18
ATOM 27296 C C . VAL A 1 76 ? 0.709 18.534 17.105 1.00 0.00 76 VAL A C 18
ATOM 27297 O O . VAL A 1 76 ? -0.453 18.141 17.022 1.00 0.00 76 VAL A O 18
ATOM 27310 N N . ASN A 1 77 ? 1.589 18.018 17.957 1.00 0.00 77 ASN A N 18
ATOM 27311 C CA . ASN A 1 77 ? 1.229 16.935 18.865 1.00 0.00 77 ASN A CA 18
ATOM 27312 C C . ASN A 1 77 ? 0.585 17.482 20.136 1.00 0.00 77 ASN A C 18
ATOM 27313 O O . ASN A 1 77 ? 0.301 16.735 21.071 1.00 0.00 77 ASN A O 18
ATOM 27324 N N . ASN A 1 78 ? 0.357 18.791 20.161 1.00 0.00 78 ASN A N 18
ATOM 27325 C CA . ASN A 1 78 ? -0.253 19.439 21.317 1.00 0.00 78 ASN A CA 18
ATOM 27326 C C . ASN A 1 78 ? 0.336 18.899 22.617 1.00 0.00 78 ASN A C 18
ATOM 27327 O O . ASN A 1 78 ? -0.395 18.483 23.516 1.00 0.00 78 ASN A O 18
ATOM 27338 N N . VAL A 1 79 ? 1.662 18.910 22.709 1.00 0.00 79 VAL A N 18
ATOM 27339 C CA . VAL A 1 79 ? 2.349 18.423 23.899 1.00 0.00 79 VAL A CA 18
ATOM 27340 C C . VAL A 1 79 ? 3.458 19.380 24.323 1.00 0.00 79 VAL A C 18
ATOM 27341 O O . VAL A 1 79 ? 3.527 19.792 25.481 1.00 0.00 79 VAL A O 18
ATOM 27354 N N . PHE A 1 80 ? 4.323 19.730 23.377 1.00 0.00 80 PHE A N 18
ATOM 27355 C CA . PHE A 1 80 ? 5.430 20.639 23.653 1.00 0.00 80 PHE A CA 18
ATOM 27356 C C . PHE A 1 80 ? 5.077 22.066 23.242 1.00 0.00 80 PHE A C 18
ATOM 27357 O O . PHE A 1 80 ? 4.182 22.286 22.427 1.00 0.00 80 PHE A O 18
ATOM 27374 N N . VAL A 1 81 ? 5.788 23.033 23.814 1.00 0.00 81 VAL A N 18
ATOM 27375 C CA . VAL A 1 81 ? 5.551 24.439 23.509 1.00 0.00 81 VAL A CA 18
ATOM 27376 C C . VAL A 1 81 ? 6.669 25.008 22.643 1.00 0.00 81 VAL A C 18
ATOM 27377 O O . VAL A 1 81 ? 6.987 26.196 22.721 1.00 0.00 81 VAL A O 18
ATOM 27390 N N . THR A 1 82 ? 7.264 24.154 21.816 1.00 0.00 82 THR A N 18
ATOM 27391 C CA . THR A 1 82 ? 8.347 24.571 20.935 1.00 0.00 82 THR A CA 18
ATOM 27392 C C . THR A 1 82 ? 8.443 23.664 19.714 1.00 0.00 82 THR A C 18
ATOM 27393 O O . THR A 1 82 ? 7.935 22.543 19.719 1.00 0.00 82 THR A O 18
ATOM 27404 N N . HIS A 1 83 ? 9.099 24.156 18.667 1.00 0.00 83 HIS A N 18
ATOM 27405 C CA . HIS A 1 83 ? 9.263 23.388 17.438 1.00 0.00 83 HIS A CA 18
ATOM 27406 C C . HIS A 1 83 ? 10.228 24.086 16.485 1.00 0.00 83 HIS A C 18
ATOM 27407 O O . HIS A 1 83 ? 10.226 25.312 16.373 1.00 0.00 83 HIS A O 18
ATOM 27421 N N . ARG A 1 84 ? 11.052 23.299 15.802 1.00 0.00 84 ARG A N 18
ATOM 27422 C CA . ARG A 1 84 ? 12.024 23.842 14.861 1.00 0.00 84 ARG A CA 18
ATOM 27423 C C . ARG A 1 84 ? 11.886 23.179 13.493 1.00 0.00 84 ARG A C 18
ATOM 27424 O O . ARG A 1 84 ? 12.881 22.828 12.859 1.00 0.00 84 ARG A O 18
ATOM 27445 N N . SER A 1 85 ? 10.646 23.010 13.046 1.00 0.00 85 SER A N 18
ATOM 27446 C CA . SER A 1 85 ? 10.377 22.385 11.756 1.00 0.00 85 SER A CA 18
ATOM 27447 C C . SER A 1 85 ? 8.890 22.449 11.420 1.00 0.00 85 SER A C 18
ATOM 27448 O O . SER A 1 85 ? 8.050 22.626 12.303 1.00 0.00 85 SER A O 18
ATOM 27456 N N . LEU A 1 86 ? 8.573 22.305 10.138 1.00 0.00 86 LEU A N 18
ATOM 27457 C CA . LEU A 1 86 ? 7.188 22.347 9.684 1.00 0.00 86 LEU A CA 18
ATOM 27458 C C . LEU A 1 86 ? 6.372 21.225 10.320 1.00 0.00 86 LEU A C 18
ATOM 27459 O O . LEU A 1 86 ? 5.265 21.450 10.808 1.00 0.00 86 LEU A O 18
ATOM 27475 N N . SER A 1 87 ? 6.929 20.018 10.313 1.00 0.00 87 SER A N 18
ATOM 27476 C CA . SER A 1 87 ? 6.252 18.862 10.888 1.00 0.00 87 SER A CA 18
ATOM 27477 C C . SER A 1 87 ? 5.735 19.175 12.289 1.00 0.00 87 SER A C 18
ATOM 27478 O O . SER A 1 87 ? 4.581 18.898 12.613 1.00 0.00 87 SER A O 18
ATOM 27486 N N . GLY A 1 88 ? 6.599 19.757 13.115 1.00 0.00 88 GLY A N 18
ATOM 27487 C CA . GLY A 1 88 ? 6.212 20.099 14.472 1.00 0.00 88 GLY A CA 18
ATOM 27488 C C . GLY A 1 88 ? 5.336 21.335 14.530 1.00 0.00 88 GLY A C 18
ATOM 27489 O O . GLY A 1 88 ? 4.601 21.539 15.497 1.00 0.00 88 GLY A O 18
ATOM 27493 N N . CYS A 1 89 ? 5.413 22.163 13.494 1.00 0.00 89 CYS A N 18
ATOM 27494 C CA . CYS A 1 89 ? 4.623 23.386 13.431 1.00 0.00 89 CYS A CA 18
ATOM 27495 C C . CYS A 1 89 ? 3.131 23.073 13.483 1.00 0.00 89 CYS A C 18
ATOM 27496 O O . CYS A 1 89 ? 2.562 22.485 12.562 1.00 0.00 89 CYS A O 18
ATOM 27503 N N . PRO A 1 90 ? 2.479 23.475 14.584 1.00 0.00 90 PRO A N 18
ATOM 27504 C CA . PRO A 1 90 ? 1.045 23.249 14.782 1.00 0.00 90 PRO A CA 18
ATOM 27505 C C . PRO A 1 90 ? 0.190 24.098 13.848 1.00 0.00 90 PRO A C 18
ATOM 27506 O O . PRO A 1 90 ? -0.702 23.587 13.169 1.00 0.00 90 PRO A O 18
ATOM 27517 N N . LEU A 1 91 ? 0.467 25.397 13.818 1.00 0.00 91 LEU A N 18
ATOM 27518 C CA . LEU A 1 91 ? -0.277 26.319 12.966 1.00 0.00 91 LEU A CA 18
ATOM 27519 C C . LEU A 1 91 ? -0.163 25.916 11.499 1.00 0.00 91 LEU A C 18
ATOM 27520 O O . LEU A 1 91 ? -1.083 26.135 10.712 1.00 0.00 91 LEU A O 18
ATOM 27536 N N . ASN A 1 92 ? 0.972 25.325 11.140 1.00 0.00 92 ASN A N 18
ATOM 27537 C CA . ASN A 1 92 ? 1.206 24.891 9.767 1.00 0.00 92 ASN A CA 18
ATOM 27538 C C . ASN A 1 92 ? 0.264 23.752 9.389 1.00 0.00 92 ASN A C 18
ATOM 27539 O O . ASN A 1 92 ? -0.270 23.716 8.281 1.00 0.00 92 ASN A O 18
ATOM 27550 N N . ALA A 1 93 ? 0.063 22.823 10.319 1.00 0.00 93 ALA A N 18
ATOM 27551 C CA . ALA A 1 93 ? -0.816 21.685 10.085 1.00 0.00 93 ALA A CA 18
ATOM 27552 C C . ALA A 1 93 ? -2.256 22.138 9.870 1.00 0.00 93 ALA A C 18
ATOM 27553 O O . ALA A 1 93 ? -2.836 21.910 8.809 1.00 0.00 93 ALA A O 18
ATOM 27560 N N . GLN A 1 94 ? -2.827 22.781 10.883 1.00 0.00 94 GLN A N 18
ATOM 27561 C CA . GLN A 1 94 ? -4.200 23.265 10.804 1.00 0.00 94 GLN A CA 18
ATOM 27562 C C . GLN A 1 94 ? -4.474 23.906 9.448 1.00 0.00 94 GLN A C 18
ATOM 27563 O O . GLN A 1 94 ? -5.609 23.916 8.972 1.00 0.00 94 GLN A O 18
ATOM 27577 N N . VAL A 1 95 ? -3.426 24.442 8.829 1.00 0.00 95 VAL A N 18
ATOM 27578 C CA . VAL A 1 95 ? -3.553 25.084 7.527 1.00 0.00 95 VAL A CA 18
ATOM 27579 C C . VAL A 1 95 ? -3.715 24.051 6.417 1.00 0.00 95 VAL A C 18
ATOM 27580 O O . VAL A 1 95 ? -4.608 24.164 5.576 1.00 0.00 95 VAL A O 18
ATOM 27593 N N . ILE A 1 96 ? -2.848 23.044 6.422 1.00 0.00 96 ILE A N 18
ATOM 27594 C CA . ILE A 1 96 ? -2.897 21.990 5.418 1.00 0.00 96 ILE A CA 18
ATOM 27595 C C . ILE A 1 96 ? -4.284 21.358 5.350 1.00 0.00 96 ILE A C 18
ATOM 27596 O O . ILE A 1 96 ? -4.811 20.882 6.356 1.00 0.00 96 ILE A O 18
ATOM 27612 N N . LYS A 1 97 ? -4.869 21.356 4.157 1.00 0.00 97 LYS A N 18
ATOM 27613 C CA . LYS A 1 97 ? -6.193 20.780 3.956 1.00 0.00 97 LYS A CA 18
ATOM 27614 C C . LYS A 1 97 ? -6.568 20.780 2.477 1.00 0.00 97 LYS A C 18
ATOM 27615 O O . LYS A 1 97 ? -6.104 21.623 1.709 1.00 0.00 97 LYS A O 18
ATOM 27634 N N . LYS A 1 98 ? -7.411 19.831 2.085 1.00 0.00 98 LYS A N 18
ATOM 27635 C CA . LYS A 1 98 ? -7.850 19.723 0.699 1.00 0.00 98 LYS A CA 18
ATOM 27636 C C . LYS A 1 98 ? -9.371 19.787 0.603 1.00 0.00 98 LYS A C 18
ATOM 27637 O O . LYS A 1 98 ? -9.922 20.568 -0.171 1.00 0.00 98 LYS A O 18
ATOM 27656 N N . GLY A 1 99 ? -10.045 18.961 1.398 1.00 0.00 99 GLY A N 18
ATOM 27657 C CA . GLY A 1 99 ? -11.496 18.941 1.389 1.00 0.00 99 GLY A CA 18
ATOM 27658 C C . GLY A 1 99 ? -12.062 17.677 2.005 1.00 0.00 99 GLY A C 18
ATOM 27659 O O . GLY A 1 99 ? -12.902 17.006 1.404 1.00 0.00 99 GLY A O 18
ATOM 27663 N N . LYS A 1 100 ? -11.602 17.350 3.208 1.00 0.00 100 LYS A N 18
ATOM 27664 C CA . LYS A 1 100 ? -12.067 16.158 3.907 1.00 0.00 100 LYS A CA 18
ATOM 27665 C C . LYS A 1 100 ? -12.562 16.507 5.307 1.00 0.00 100 LYS A C 18
ATOM 27666 O O . LYS A 1 100 ? -11.795 16.975 6.149 1.00 0.00 100 LYS A O 18
ATOM 27685 N N . VAL A 1 101 ? -13.848 16.275 5.551 1.00 0.00 101 VAL A N 18
ATOM 27686 C CA . VAL A 1 101 ? -14.444 16.563 6.850 1.00 0.00 101 VAL A CA 18
ATOM 27687 C C . VAL A 1 101 ? -14.810 15.277 7.583 1.00 0.00 101 VAL A C 18
ATOM 27688 O O . VAL A 1 101 ? -15.871 15.183 8.200 1.00 0.00 101 VAL A O 18
ATOM 27701 N N . SER A 1 102 ? -13.924 14.289 7.512 1.00 0.00 102 SER A N 18
ATOM 27702 C CA . SER A 1 102 ? -14.155 13.006 8.166 1.00 0.00 102 SER A CA 18
ATOM 27703 C C . SER A 1 102 ? -14.100 13.153 9.684 1.00 0.00 102 SER A C 18
ATOM 27704 O O . SER A 1 102 ? -14.926 12.591 10.403 1.00 0.00 102 SER A O 18
ATOM 27712 N N . SER A 1 103 ? -13.121 13.913 10.163 1.00 0.00 103 SER A N 18
ATOM 27713 C CA . SER A 1 103 ? -12.955 14.132 11.595 1.00 0.00 103 SER A CA 18
ATOM 27714 C C . SER A 1 103 ? -13.810 15.303 12.069 1.00 0.00 103 SER A C 18
ATOM 27715 O O . SER A 1 103 ? -13.838 16.361 11.440 1.00 0.00 103 SER A O 18
ATOM 27723 N N . GLY A 1 104 ? -14.508 15.106 13.184 1.00 0.00 104 GLY A N 18
ATOM 27724 C CA . GLY A 1 104 ? -15.355 16.154 13.723 1.00 0.00 104 GLY A CA 18
ATOM 27725 C C . GLY A 1 104 ? -16.100 15.713 14.968 1.00 0.00 104 GLY A C 18
ATOM 27726 O O . GLY A 1 104 ? -15.573 15.752 16.079 1.00 0.00 104 GLY A O 18
ATOM 27730 N N . PRO A 1 105 ? -17.358 15.284 14.788 1.00 0.00 105 PRO A N 18
ATOM 27731 C CA . PRO A 1 105 ? -18.204 14.827 15.894 1.00 0.00 105 PRO A CA 18
ATOM 27732 C C . PRO A 1 105 ? -17.731 13.500 16.477 1.00 0.00 105 PRO A C 18
ATOM 27733 O O . PRO A 1 105 ? -18.142 12.431 16.025 1.00 0.00 105 PRO A O 18
ATOM 27744 N N . SER A 1 106 ? -16.864 13.575 17.482 1.00 0.00 106 SER A N 18
ATOM 27745 C CA . SER A 1 106 ? -16.332 12.379 18.124 1.00 0.00 106 SER A CA 18
ATOM 27746 C C . SER A 1 106 ? -17.432 11.346 18.344 1.00 0.00 106 SER A C 18
ATOM 27747 O O . SER A 1 106 ? -17.315 10.197 17.916 1.00 0.00 106 SER A O 18
ATOM 27755 N N . SER A 1 107 ? -18.501 11.763 19.015 1.00 0.00 107 SER A N 18
ATOM 27756 C CA . SER A 1 107 ? -19.622 10.873 19.297 1.00 0.00 107 SER A CA 18
ATOM 27757 C C . SER A 1 107 ? -19.127 9.501 19.744 1.00 0.00 107 SER A C 18
ATOM 27758 O O . SER A 1 107 ? -19.643 8.471 19.312 1.00 0.00 107 SER A O 18
ATOM 27766 N N . GLY A 1 108 ? -18.122 9.496 20.614 1.00 0.00 108 GLY A N 18
ATOM 27767 C CA . GLY A 1 108 ? -17.573 8.246 21.107 1.00 0.00 108 GLY A CA 18
ATOM 27768 C C . GLY A 1 108 ? -17.065 8.356 22.531 1.00 0.00 108 GLY A C 18
ATOM 27769 O O . GLY A 1 108 ? -15.857 8.274 22.743 1.00 0.00 108 GLY A O 18
ATOM 27775 N N . GLY A 1 1 ? -40.495 19.836 -9.502 1.00 0.00 1 GLY A N 19
ATOM 27776 C CA . GLY A 1 1 ? -39.145 19.861 -8.971 1.00 0.00 1 GLY A CA 19
ATOM 27777 C C . GLY A 1 1 ? -38.490 18.494 -8.989 1.00 0.00 1 GLY A C 19
ATOM 27778 O O . GLY A 1 1 ? -39.173 17.471 -9.031 1.00 0.00 1 GLY A O 19
ATOM 27782 N N . SER A 1 2 ? -37.161 18.476 -8.958 1.00 0.00 2 SER A N 19
ATOM 27783 C CA . SER A 1 2 ? -36.413 17.224 -8.977 1.00 0.00 2 SER A CA 19
ATOM 27784 C C . SER A 1 2 ? -35.051 17.396 -8.313 1.00 0.00 2 SER A C 19
ATOM 27785 O O . SER A 1 2 ? -34.544 18.510 -8.189 1.00 0.00 2 SER A O 19
ATOM 27793 N N . SER A 1 3 ? -34.463 16.282 -7.886 1.00 0.00 3 SER A N 19
ATOM 27794 C CA . SER A 1 3 ? -33.161 16.308 -7.230 1.00 0.00 3 SER A CA 19
ATOM 27795 C C . SER A 1 3 ? -32.581 14.901 -7.117 1.00 0.00 3 SER A C 19
ATOM 27796 O O . SER A 1 3 ? -33.276 13.912 -7.342 1.00 0.00 3 SER A O 19
ATOM 27804 N N . GLY A 1 4 ? -31.301 14.822 -6.767 1.00 0.00 4 GLY A N 19
ATOM 27805 C CA . GLY A 1 4 ? -30.648 13.533 -6.631 1.00 0.00 4 GLY A CA 19
ATOM 27806 C C . GLY A 1 4 ? -29.201 13.659 -6.199 1.00 0.00 4 GLY A C 19
ATOM 27807 O O . GLY A 1 4 ? -28.509 14.600 -6.590 1.00 0.00 4 GLY A O 19
ATOM 27811 N N . SER A 1 5 ? -28.741 12.711 -5.389 1.00 0.00 5 SER A N 19
ATOM 27812 C CA . SER A 1 5 ? -27.368 12.723 -4.899 1.00 0.00 5 SER A CA 19
ATOM 27813 C C . SER A 1 5 ? -26.993 11.371 -4.300 1.00 0.00 5 SER A C 19
ATOM 27814 O O . SER A 1 5 ? -27.862 10.578 -3.936 1.00 0.00 5 SER A O 19
ATOM 27822 N N . SER A 1 6 ? -25.692 11.115 -4.201 1.00 0.00 6 SER A N 19
ATOM 27823 C CA . SER A 1 6 ? -25.201 9.857 -3.651 1.00 0.00 6 SER A CA 19
ATOM 27824 C C . SER A 1 6 ? -23.733 9.976 -3.251 1.00 0.00 6 SER A C 19
ATOM 27825 O O . SER A 1 6 ? -23.039 10.905 -3.663 1.00 0.00 6 SER A O 19
ATOM 27833 N N . GLY A 1 7 ? -23.267 9.027 -2.445 1.00 0.00 7 GLY A N 19
ATOM 27834 C CA . GLY A 1 7 ? -21.885 9.043 -2.002 1.00 0.00 7 GLY A CA 19
ATOM 27835 C C . GLY A 1 7 ? -21.521 7.815 -1.192 1.00 0.00 7 GLY A C 19
ATOM 27836 O O . GLY A 1 7 ? -21.945 7.652 -0.048 1.00 0.00 7 GLY A O 19
ATOM 27840 N N . PRO A 1 8 ? -20.718 6.923 -1.791 1.00 0.00 8 PRO A N 19
ATOM 27841 C CA . PRO A 1 8 ? -20.281 5.686 -1.136 1.00 0.00 8 PRO A CA 19
ATOM 27842 C C . PRO A 1 8 ? -19.303 5.949 0.004 1.00 0.00 8 PRO A C 19
ATOM 27843 O O . PRO A 1 8 ? -19.014 7.099 0.333 1.00 0.00 8 PRO A O 19
ATOM 27854 N N . GLU A 1 9 ? -18.795 4.875 0.602 1.00 0.00 9 GLU A N 19
ATOM 27855 C CA . GLU A 1 9 ? -17.849 4.991 1.705 1.00 0.00 9 GLU A CA 19
ATOM 27856 C C . GLU A 1 9 ? -16.641 4.087 1.483 1.00 0.00 9 GLU A C 19
ATOM 27857 O O . GLU A 1 9 ? -16.785 2.899 1.190 1.00 0.00 9 GLU A O 19
ATOM 27869 N N . LEU A 1 10 ? -15.449 4.657 1.623 1.00 0.00 10 LEU A N 19
ATOM 27870 C CA . LEU A 1 10 ? -14.214 3.903 1.438 1.00 0.00 10 LEU A CA 19
ATOM 27871 C C . LEU A 1 10 ? -13.732 3.314 2.759 1.00 0.00 10 LEU A C 19
ATOM 27872 O O . LEU A 1 10 ? -14.089 3.796 3.834 1.00 0.00 10 LEU A O 19
ATOM 27888 N N . LYS A 1 11 ? -12.916 2.269 2.672 1.00 0.00 11 LYS A N 19
ATOM 27889 C CA . LYS A 1 11 ? -12.381 1.614 3.860 1.00 0.00 11 LYS A CA 19
ATOM 27890 C C . LYS A 1 11 ? -11.042 0.948 3.558 1.00 0.00 11 LYS A C 19
ATOM 27891 O O . LYS A 1 11 ? -10.863 0.343 2.500 1.00 0.00 11 LYS A O 19
ATOM 27910 N N . CYS A 1 12 ? -10.105 1.061 4.494 1.00 0.00 12 CYS A N 19
ATOM 27911 C CA . CYS A 1 12 ? -8.783 0.469 4.329 1.00 0.00 12 CYS A CA 19
ATOM 27912 C C . CYS A 1 12 ? -8.867 -0.841 3.549 1.00 0.00 12 CYS A C 19
ATOM 27913 O O . CYS A 1 12 ? -9.183 -1.898 4.096 1.00 0.00 12 CYS A O 19
ATOM 27920 N N . PRO A 1 13 ? -8.578 -0.770 2.242 1.00 0.00 13 PRO A N 19
ATOM 27921 C CA . PRO A 1 13 ? -8.613 -1.940 1.359 1.00 0.00 13 PRO A CA 19
ATOM 27922 C C . PRO A 1 13 ? -7.486 -2.924 1.656 1.00 0.00 13 PRO A C 19
ATOM 27923 O O . PRO A 1 13 ? -7.427 -4.009 1.077 1.00 0.00 13 PRO A O 19
ATOM 27934 N N . VAL A 1 14 ? -6.593 -2.538 2.562 1.00 0.00 14 VAL A N 19
ATOM 27935 C CA . VAL A 1 14 ? -5.468 -3.387 2.937 1.00 0.00 14 VAL A CA 19
ATOM 27936 C C . VAL A 1 14 ? -5.931 -4.574 3.773 1.00 0.00 14 VAL A C 19
ATOM 27937 O O . VAL A 1 14 ? -6.587 -4.404 4.801 1.00 0.00 14 VAL A O 19
ATOM 27950 N N . ILE A 1 15 ? -5.584 -5.777 3.326 1.00 0.00 15 ILE A N 19
ATOM 27951 C CA . ILE A 1 15 ? -5.963 -6.993 4.035 1.00 0.00 15 ILE A CA 19
ATOM 27952 C C . ILE A 1 15 ? -5.276 -7.074 5.394 1.00 0.00 15 ILE A C 19
ATOM 27953 O O . ILE A 1 15 ? -4.135 -6.641 5.551 1.00 0.00 15 ILE A O 19
ATOM 27969 N N . GLY A 1 16 ? -5.978 -7.634 6.374 1.00 0.00 16 GLY A N 19
ATOM 27970 C CA . GLY A 1 16 ? -5.419 -7.763 7.707 1.00 0.00 16 GLY A CA 19
ATOM 27971 C C . GLY A 1 16 ? -5.599 -6.507 8.536 1.00 0.00 16 GLY A C 19
ATOM 27972 O O . GLY A 1 16 ? -5.816 -6.578 9.746 1.00 0.00 16 GLY A O 19
ATOM 27976 N N . CYS A 1 17 ? -5.507 -5.352 7.884 1.00 0.00 17 CYS A N 19
ATOM 27977 C CA . CYS A 1 17 ? -5.658 -4.074 8.568 1.00 0.00 17 CYS A CA 19
ATOM 27978 C C . CYS A 1 17 ? -7.127 -3.786 8.864 1.00 0.00 17 CYS A C 19
ATOM 27979 O O . CYS A 1 17 ? -8.014 -4.193 8.113 1.00 0.00 17 CYS A O 19
ATOM 27986 N N . ASP A 1 18 ? -7.376 -3.082 9.963 1.00 0.00 18 ASP A N 19
ATOM 27987 C CA . ASP A 1 18 ? -8.737 -2.737 10.358 1.00 0.00 18 ASP A CA 19
ATOM 27988 C C . ASP A 1 18 ? -8.955 -1.229 10.298 1.00 0.00 18 ASP A C 19
ATOM 27989 O O . ASP A 1 18 ? -9.714 -0.669 11.089 1.00 0.00 18 ASP A O 19
ATOM 27998 N N . GLY A 1 19 ? -8.282 -0.575 9.356 1.00 0.00 19 GLY A N 19
ATOM 27999 C CA . GLY A 1 19 ? -8.415 0.863 9.212 1.00 0.00 19 GLY A CA 19
ATOM 28000 C C . GLY A 1 19 ? -8.328 1.589 10.539 1.00 0.00 19 GLY A C 19
ATOM 28001 O O . GLY A 1 19 ? -9.088 2.523 10.794 1.00 0.00 19 GLY A O 19
ATOM 28005 N N . GLN A 1 20 ? -7.399 1.159 11.388 1.00 0.00 20 GLN A N 19
ATOM 28006 C CA . GLN A 1 20 ? -7.218 1.774 12.697 1.00 0.00 20 GLN A CA 19
ATOM 28007 C C . GLN A 1 20 ? -5.870 2.483 12.783 1.00 0.00 20 GLN A C 19
ATOM 28008 O O . GLN A 1 20 ? -4.834 1.911 12.447 1.00 0.00 20 GLN A O 19
ATOM 28022 N N . GLY A 1 21 ? -5.893 3.733 13.236 1.00 0.00 21 GLY A N 19
ATOM 28023 C CA . GLY A 1 21 ? -4.667 4.500 13.358 1.00 0.00 21 GLY A CA 19
ATOM 28024 C C . GLY A 1 21 ? -4.423 5.397 12.161 1.00 0.00 21 GLY A C 19
ATOM 28025 O O . GLY A 1 21 ? -5.323 5.622 11.351 1.00 0.00 21 GLY A O 19
ATOM 28029 N N . HIS A 1 22 ? -3.203 5.914 12.049 1.00 0.00 22 HIS A N 19
ATOM 28030 C CA . HIS A 1 22 ? -2.844 6.793 10.942 1.00 0.00 22 HIS A CA 19
ATOM 28031 C C . HIS A 1 22 ? -1.329 6.872 10.780 1.00 0.00 22 HIS A C 19
ATOM 28032 O O . HIS A 1 22 ? -0.605 7.130 11.743 1.00 0.00 22 HIS A O 19
ATOM 28046 N N . ILE A 1 23 ? -0.857 6.648 9.559 1.00 0.00 23 ILE A N 19
ATOM 28047 C CA . ILE A 1 23 ? 0.571 6.694 9.272 1.00 0.00 23 ILE A CA 19
ATOM 28048 C C . ILE A 1 23 ? 1.210 7.947 9.862 1.00 0.00 23 ILE A C 19
ATOM 28049 O O . ILE A 1 23 ? 2.396 7.954 10.193 1.00 0.00 23 ILE A O 19
ATOM 28065 N N . SER A 1 24 ? 0.416 9.005 9.992 1.00 0.00 24 SER A N 19
ATOM 28066 C CA . SER A 1 24 ? 0.904 10.264 10.541 1.00 0.00 24 SER A CA 19
ATOM 28067 C C . SER A 1 24 ? 0.984 10.200 12.063 1.00 0.00 24 SER A C 19
ATOM 28068 O O . SER A 1 24 ? 1.935 10.691 12.668 1.00 0.00 24 SER A O 19
ATOM 28076 N N . GLY A 1 25 ? -0.025 9.588 12.676 1.00 0.00 25 GLY A N 19
ATOM 28077 C CA . GLY A 1 25 ? -0.051 9.469 14.123 1.00 0.00 25 GLY A CA 19
ATOM 28078 C C . GLY A 1 25 ? -1.084 10.378 14.760 1.00 0.00 25 GLY A C 19
ATOM 28079 O O . GLY A 1 25 ? -1.740 10.000 15.731 1.00 0.00 25 GLY A O 19
ATOM 28083 N N . LYS A 1 26 ? -1.228 11.581 14.215 1.00 0.00 26 LYS A N 19
ATOM 28084 C CA . LYS A 1 26 ? -2.188 12.547 14.736 1.00 0.00 26 LYS A CA 19
ATOM 28085 C C . LYS A 1 26 ? -3.589 11.948 14.790 1.00 0.00 26 LYS A C 19
ATOM 28086 O O . LYS A 1 26 ? -4.256 11.996 15.824 1.00 0.00 26 LYS A O 19
ATOM 28105 N N . TYR A 1 27 ? -4.029 11.382 13.672 1.00 0.00 27 TYR A N 19
ATOM 28106 C CA . TYR A 1 27 ? -5.352 10.773 13.592 1.00 0.00 27 TYR A CA 19
ATOM 28107 C C . TYR A 1 27 ? -5.322 9.336 14.103 1.00 0.00 27 TYR A C 19
ATOM 28108 O O . TYR A 1 27 ? -4.309 8.645 13.992 1.00 0.00 27 TYR A O 19
ATOM 28126 N N . THR A 1 28 ? -6.442 8.891 14.664 1.00 0.00 28 THR A N 19
ATOM 28127 C CA . THR A 1 28 ? -6.546 7.537 15.192 1.00 0.00 28 THR A CA 19
ATOM 28128 C C . THR A 1 28 ? -7.464 6.678 14.329 1.00 0.00 28 THR A C 19
ATOM 28129 O O . THR A 1 28 ? -8.199 5.832 14.839 1.00 0.00 28 THR A O 19
ATOM 28140 N N . SER A 1 29 ? -7.416 6.901 13.020 1.00 0.00 29 SER A N 19
ATOM 28141 C CA . SER A 1 29 ? -8.246 6.149 12.086 1.00 0.00 29 SER A CA 19
ATOM 28142 C C . SER A 1 29 ? -7.851 6.451 10.643 1.00 0.00 29 SER A C 19
ATOM 28143 O O . SER A 1 29 ? -7.253 7.489 10.355 1.00 0.00 29 SER A O 19
ATOM 28151 N N . HIS A 1 30 ? -8.188 5.537 9.740 1.00 0.00 30 HIS A N 19
ATOM 28152 C CA . HIS A 1 30 ? -7.870 5.704 8.326 1.00 0.00 30 HIS A CA 19
ATOM 28153 C C . HIS A 1 30 ? -8.731 4.787 7.463 1.00 0.00 30 HIS A C 19
ATOM 28154 O O . HIS A 1 30 ? -8.969 3.631 7.815 1.00 0.00 30 HIS A O 19
ATOM 28168 N N . ARG A 1 31 ? -9.194 5.309 6.332 1.00 0.00 31 ARG A N 19
ATOM 28169 C CA . ARG A 1 31 ? -10.030 4.538 5.420 1.00 0.00 31 ARG A CA 19
ATOM 28170 C C . ARG A 1 31 ? -9.434 4.527 4.015 1.00 0.00 31 ARG A C 19
ATOM 28171 O O . ARG A 1 31 ? -10.154 4.392 3.025 1.00 0.00 31 ARG A O 19
ATOM 28192 N N . THR A 1 32 ? -8.115 4.670 3.936 1.00 0.00 32 THR A N 19
ATOM 28193 C CA . THR A 1 32 ? -7.423 4.678 2.653 1.00 0.00 32 THR A CA 19
ATOM 28194 C C . THR A 1 32 ? -5.998 4.155 2.794 1.00 0.00 32 THR A C 19
ATOM 28195 O O . THR A 1 32 ? -5.323 4.425 3.787 1.00 0.00 32 THR A O 19
ATOM 28206 N N . ALA A 1 33 ? -5.547 3.405 1.794 1.00 0.00 33 ALA A N 19
ATOM 28207 C CA . ALA A 1 33 ? -4.200 2.846 1.806 1.00 0.00 33 ALA A CA 19
ATOM 28208 C C . ALA A 1 33 ? -3.155 3.937 2.013 1.00 0.00 33 ALA A C 19
ATOM 28209 O O . ALA A 1 33 ? -2.180 3.745 2.739 1.00 0.00 33 ALA A O 19
ATOM 28216 N N . SER A 1 34 ? -3.365 5.081 1.370 1.00 0.00 34 SER A N 19
ATOM 28217 C CA . SER A 1 34 ? -2.438 6.201 1.480 1.00 0.00 34 SER A CA 19
ATOM 28218 C C . SER A 1 34 ? -2.188 6.558 2.943 1.00 0.00 34 SER A C 19
ATOM 28219 O O . SER A 1 34 ? -1.061 6.851 3.338 1.00 0.00 34 SER A O 19
ATOM 28227 N N . GLY A 1 35 ? -3.251 6.530 3.742 1.00 0.00 35 GLY A N 19
ATOM 28228 C CA . GLY A 1 35 ? -3.128 6.852 5.151 1.00 0.00 35 GLY A CA 19
ATOM 28229 C C . GLY A 1 35 ? -3.048 5.615 6.024 1.00 0.00 35 GLY A C 19
ATOM 28230 O O . GLY A 1 35 ? -3.133 5.704 7.249 1.00 0.00 35 GLY A O 19
ATOM 28234 N N . CYS A 1 36 ? -2.885 4.458 5.393 1.00 0.00 36 CYS A N 19
ATOM 28235 C CA . CYS A 1 36 ? -2.796 3.196 6.118 1.00 0.00 36 CYS A CA 19
ATOM 28236 C C . CYS A 1 36 ? -1.392 2.989 6.679 1.00 0.00 36 CYS A C 19
ATOM 28237 O O . CYS A 1 36 ? -0.427 2.781 5.942 1.00 0.00 36 CYS A O 19
ATOM 28244 N N . PRO A 1 37 ? -1.273 3.047 8.013 1.00 0.00 37 PRO A N 19
ATOM 28245 C CA . PRO A 1 37 ? 0.008 2.868 8.702 1.00 0.00 37 PRO A CA 19
ATOM 28246 C C . PRO A 1 37 ? 0.514 1.431 8.622 1.00 0.00 37 PRO A C 19
ATOM 28247 O O . PRO A 1 37 ? 1.721 1.188 8.592 1.00 0.00 37 PRO A O 19
ATOM 28258 N N . LEU A 1 38 ? -0.416 0.483 8.586 1.00 0.00 38 LEU A N 19
ATOM 28259 C CA . LEU A 1 38 ? -0.064 -0.931 8.508 1.00 0.00 38 LEU A CA 19
ATOM 28260 C C . LEU A 1 38 ? 0.597 -1.254 7.172 1.00 0.00 38 LEU A C 19
ATOM 28261 O O . LEU A 1 38 ? 1.467 -2.120 7.093 1.00 0.00 38 LEU A O 19
ATOM 28277 N N . ALA A 1 39 ? 0.178 -0.551 6.125 1.00 0.00 39 ALA A N 19
ATOM 28278 C CA . ALA A 1 39 ? 0.732 -0.761 4.793 1.00 0.00 39 ALA A CA 19
ATOM 28279 C C . ALA A 1 39 ? 2.166 -0.247 4.708 1.00 0.00 39 ALA A C 19
ATOM 28280 O O . ALA A 1 39 ? 3.027 -0.880 4.097 1.00 0.00 39 ALA A O 19
ATOM 28287 N N . ALA A 1 40 ? 2.414 0.904 5.324 1.00 0.00 40 ALA A N 19
ATOM 28288 C CA . ALA A 1 40 ? 3.744 1.501 5.319 1.00 0.00 40 ALA A CA 19
ATOM 28289 C C . ALA A 1 40 ? 4.757 0.594 6.008 1.00 0.00 40 ALA A C 19
ATOM 28290 O O . ALA A 1 40 ? 5.846 0.353 5.488 1.00 0.00 40 ALA A O 19
ATOM 28297 N N . LYS A 1 41 ? 4.391 0.092 7.183 1.00 0.00 41 LYS A N 19
ATOM 28298 C CA . LYS A 1 41 ? 5.267 -0.790 7.945 1.00 0.00 41 LYS A CA 19
ATOM 28299 C C . LYS A 1 41 ? 5.834 -1.893 7.057 1.00 0.00 41 LYS A C 19
ATOM 28300 O O . LYS A 1 41 ? 7.049 -2.076 6.978 1.00 0.00 41 LYS A O 19
ATOM 28319 N N . ARG A 1 42 ? 4.947 -2.624 6.390 1.00 0.00 42 ARG A N 19
ATOM 28320 C CA . ARG A 1 42 ? 5.360 -3.709 5.507 1.00 0.00 42 ARG A CA 19
ATOM 28321 C C . ARG A 1 42 ? 6.024 -3.161 4.247 1.00 0.00 42 ARG A C 19
ATOM 28322 O O . ARG A 1 42 ? 7.115 -3.591 3.873 1.00 0.00 42 ARG A O 19
ATOM 28343 N N . GLN A 1 43 ? 5.358 -2.212 3.598 1.00 0.00 43 GLN A N 19
ATOM 28344 C CA . GLN A 1 43 ? 5.884 -1.607 2.380 1.00 0.00 43 GLN A CA 19
ATOM 28345 C C . GLN A 1 43 ? 6.769 -0.408 2.705 1.00 0.00 43 GLN A C 19
ATOM 28346 O O . GLN A 1 43 ? 6.635 0.658 2.103 1.00 0.00 43 GLN A O 19
ATOM 28360 N N . LYS A 1 44 ? 7.673 -0.588 3.662 1.00 0.00 44 LYS A N 19
ATOM 28361 C CA . LYS A 1 44 ? 8.581 0.478 4.068 1.00 0.00 44 LYS A CA 19
ATOM 28362 C C . LYS A 1 44 ? 9.150 1.200 2.851 1.00 0.00 44 LYS A C 19
ATOM 28363 O O . LYS A 1 44 ? 9.284 2.424 2.851 1.00 0.00 44 LYS A O 19
ATOM 28382 N N . GLU A 1 45 ? 9.483 0.436 1.816 1.00 0.00 45 GLU A N 19
ATOM 28383 C CA . GLU A 1 45 ? 10.037 1.005 0.593 1.00 0.00 45 GLU A CA 19
ATOM 28384 C C . GLU A 1 45 ? 9.037 1.947 -0.070 1.00 0.00 45 GLU A C 19
ATOM 28385 O O . GLU A 1 45 ? 9.306 3.136 -0.240 1.00 0.00 45 GLU A O 19
ATOM 28397 N N . ASN A 1 46 ? 7.881 1.407 -0.443 1.00 0.00 46 ASN A N 19
ATOM 28398 C CA . ASN A 1 46 ? 6.840 2.199 -1.089 1.00 0.00 46 ASN A CA 19
ATOM 28399 C C . ASN A 1 46 ? 6.833 3.628 -0.554 1.00 0.00 46 ASN A C 19
ATOM 28400 O O . ASN A 1 46 ? 6.488 3.884 0.600 1.00 0.00 46 ASN A O 19
ATOM 28411 N N . PRO A 1 47 ? 7.223 4.583 -1.412 1.00 0.00 47 PRO A N 19
ATOM 28412 C CA . PRO A 1 47 ? 7.269 6.002 -1.048 1.00 0.00 47 PRO A CA 19
ATOM 28413 C C . PRO A 1 47 ? 5.878 6.599 -0.863 1.00 0.00 47 PRO A C 19
ATOM 28414 O O . PRO A 1 47 ? 5.585 7.210 0.166 1.00 0.00 47 PRO A O 19
ATOM 28425 N N . LEU A 1 48 ? 5.024 6.419 -1.864 1.00 0.00 48 LEU A N 19
ATOM 28426 C CA . LEU A 1 48 ? 3.663 6.939 -1.812 1.00 0.00 48 LEU A CA 19
ATOM 28427 C C . LEU A 1 48 ? 2.762 6.210 -2.804 1.00 0.00 48 LEU A C 19
ATOM 28428 O O . LEU A 1 48 ? 3.211 5.322 -3.528 1.00 0.00 48 LEU A O 19
ATOM 28444 N N . ASN A 1 49 ? 1.490 6.593 -2.832 1.00 0.00 49 ASN A N 19
ATOM 28445 C CA . ASN A 1 49 ? 0.526 5.976 -3.737 1.00 0.00 49 ASN A CA 19
ATOM 28446 C C . ASN A 1 49 ? -0.719 6.847 -3.882 1.00 0.00 49 ASN A C 19
ATOM 28447 O O . ASN A 1 49 ? -1.028 7.655 -3.008 1.00 0.00 49 ASN A O 19
ATOM 28458 N N . GLY A 1 50 ? -1.429 6.674 -4.992 1.00 0.00 50 GLY A N 19
ATOM 28459 C CA . GLY A 1 50 ? -2.632 7.450 -5.231 1.00 0.00 50 GLY A CA 19
ATOM 28460 C C . GLY A 1 50 ? -3.401 6.968 -6.446 1.00 0.00 50 GLY A C 19
ATOM 28461 O O . GLY A 1 50 ? -3.250 5.823 -6.869 1.00 0.00 50 GLY A O 19
ATOM 28465 N N . ALA A 1 51 ? -4.229 7.844 -7.006 1.00 0.00 51 ALA A N 19
ATOM 28466 C CA . ALA A 1 51 ? -5.024 7.501 -8.178 1.00 0.00 51 ALA A CA 19
ATOM 28467 C C . ALA A 1 51 ? -4.259 7.793 -9.465 1.00 0.00 51 ALA A C 19
ATOM 28468 O O . ALA A 1 51 ? -3.981 6.887 -10.251 1.00 0.00 51 ALA A O 19
ATOM 28475 N N . SER A 1 52 ? -3.922 9.061 -9.673 1.00 0.00 52 SER A N 19
ATOM 28476 C CA . SER A 1 52 ? -3.193 9.472 -10.867 1.00 0.00 52 SER A CA 19
ATOM 28477 C C . SER A 1 52 ? -1.691 9.515 -10.599 1.00 0.00 52 SER A C 19
ATOM 28478 O O . SER A 1 52 ? -1.256 9.587 -9.449 1.00 0.00 52 SER A O 19
ATOM 28486 N N . LEU A 1 53 ? -0.904 9.470 -11.668 1.00 0.00 53 LEU A N 19
ATOM 28487 C CA . LEU A 1 53 ? 0.549 9.504 -11.550 1.00 0.00 53 LEU A CA 19
ATOM 28488 C C . LEU A 1 53 ? 1.112 10.802 -12.119 1.00 0.00 53 LEU A C 19
ATOM 28489 O O . LEU A 1 53 ? 0.784 11.195 -13.239 1.00 0.00 53 LEU A O 19
ATOM 28505 N N . SER A 1 54 ? 1.961 11.464 -11.340 1.00 0.00 54 SER A N 19
ATOM 28506 C CA . SER A 1 54 ? 2.569 12.720 -11.765 1.00 0.00 54 SER A CA 19
ATOM 28507 C C . SER A 1 54 ? 3.759 12.464 -12.684 1.00 0.00 54 SER A C 19
ATOM 28508 O O . SER A 1 54 ? 4.374 11.398 -12.640 1.00 0.00 54 SER A O 19
ATOM 28516 N N . TRP A 1 55 ? 4.078 13.448 -13.517 1.00 0.00 55 TRP A N 19
ATOM 28517 C CA . TRP A 1 55 ? 5.194 13.330 -14.448 1.00 0.00 55 TRP A CA 19
ATOM 28518 C C . TRP A 1 55 ? 6.436 12.794 -13.744 1.00 0.00 55 TRP A C 19
ATOM 28519 O O . TRP A 1 55 ? 7.019 13.466 -12.893 1.00 0.00 55 TRP A O 19
ATOM 28540 N N . LYS A 1 56 ? 6.836 11.579 -14.103 1.00 0.00 56 LYS A N 19
ATOM 28541 C CA . LYS A 1 56 ? 8.010 10.953 -13.507 1.00 0.00 56 LYS A CA 19
ATOM 28542 C C . LYS A 1 56 ? 8.649 9.962 -14.476 1.00 0.00 56 LYS A C 19
ATOM 28543 O O . LYS A 1 56 ? 7.966 9.365 -15.309 1.00 0.00 56 LYS A O 19
ATOM 28562 N N . LEU A 1 57 ? 9.961 9.791 -14.360 1.00 0.00 57 LEU A N 19
ATOM 28563 C CA . LEU A 1 57 ? 10.692 8.871 -15.224 1.00 0.00 57 LEU A CA 19
ATOM 28564 C C . LEU A 1 57 ? 10.256 7.430 -14.978 1.00 0.00 57 LEU A C 19
ATOM 28565 O O . LEU A 1 57 ? 9.511 7.148 -14.041 1.00 0.00 57 LEU A O 19
ATOM 28581 N N . ASN A 1 58 ? 10.728 6.522 -15.826 1.00 0.00 58 ASN A N 19
ATOM 28582 C CA . ASN A 1 58 ? 10.389 5.109 -15.699 1.00 0.00 58 ASN A CA 19
ATOM 28583 C C . ASN A 1 58 ? 11.648 4.254 -15.599 1.00 0.00 58 ASN A C 19
ATOM 28584 O O . ASN A 1 58 ? 12.722 4.654 -16.048 1.00 0.00 58 ASN A O 19
ATOM 28595 N N . LYS A 1 59 ? 11.508 3.073 -15.006 1.00 0.00 59 LYS A N 19
ATOM 28596 C CA . LYS A 1 59 ? 12.633 2.158 -14.847 1.00 0.00 59 LYS A CA 19
ATOM 28597 C C . LYS A 1 59 ? 13.026 1.542 -16.186 1.00 0.00 59 LYS A C 19
ATOM 28598 O O . LYS A 1 59 ? 14.201 1.535 -16.554 1.00 0.00 59 LYS A O 19
ATOM 28617 N N . GLN A 1 60 ? 12.037 1.029 -16.910 1.00 0.00 60 GLN A N 19
ATOM 28618 C CA . GLN A 1 60 ? 12.282 0.412 -18.208 1.00 0.00 60 GLN A CA 19
ATOM 28619 C C . GLN A 1 60 ? 12.666 1.461 -19.246 1.00 0.00 60 GLN A C 19
ATOM 28620 O O . GLN A 1 60 ? 11.953 2.446 -19.439 1.00 0.00 60 GLN A O 19
ATOM 28634 N N . GLU A 1 61 ? 13.796 1.243 -19.910 1.00 0.00 61 GLU A N 19
ATOM 28635 C CA . GLU A 1 61 ? 14.275 2.172 -20.928 1.00 0.00 61 GLU A CA 19
ATOM 28636 C C . GLU A 1 61 ? 14.514 1.453 -22.252 1.00 0.00 61 GLU A C 19
ATOM 28637 O O . GLU A 1 61 ? 15.441 0.652 -22.378 1.00 0.00 61 GLU A O 19
ATOM 28649 N N . LEU A 1 62 ? 13.671 1.744 -23.237 1.00 0.00 62 LEU A N 19
ATOM 28650 C CA . LEU A 1 62 ? 13.789 1.125 -24.553 1.00 0.00 62 LEU A CA 19
ATOM 28651 C C . LEU A 1 62 ? 15.232 1.163 -25.045 1.00 0.00 62 LEU A C 19
ATOM 28652 O O . LEU A 1 62 ? 16.037 1.991 -24.619 1.00 0.00 62 LEU A O 19
ATOM 28668 N N . PRO A 1 63 ? 15.568 0.247 -25.965 1.00 0.00 63 PRO A N 19
ATOM 28669 C CA . PRO A 1 63 ? 16.914 0.157 -26.538 1.00 0.00 63 PRO A CA 19
ATOM 28670 C C . PRO A 1 63 ? 17.236 1.335 -27.451 1.00 0.00 63 PRO A C 19
ATOM 28671 O O . PRO A 1 63 ? 16.335 2.013 -27.948 1.00 0.00 63 PRO A O 19
ATOM 28682 N N . HIS A 1 64 ? 18.525 1.575 -27.669 1.00 0.00 64 HIS A N 19
ATOM 28683 C CA . HIS A 1 64 ? 18.965 2.671 -28.524 1.00 0.00 64 HIS A CA 19
ATOM 28684 C C . HIS A 1 64 ? 18.806 2.309 -29.997 1.00 0.00 64 HIS A C 19
ATOM 28685 O O . HIS A 1 64 ? 18.464 1.176 -30.335 1.00 0.00 64 HIS A O 19
ATOM 28699 N N . CYS A 1 65 ? 19.057 3.279 -30.870 1.00 0.00 65 CYS A N 19
ATOM 28700 C CA . CYS A 1 65 ? 18.941 3.063 -32.307 1.00 0.00 65 CYS A CA 19
ATOM 28701 C C . CYS A 1 65 ? 19.418 1.665 -32.688 1.00 0.00 65 CYS A C 19
ATOM 28702 O O . CYS A 1 65 ? 20.462 1.194 -32.237 1.00 0.00 65 CYS A O 19
ATOM 28709 N N . PRO A 1 66 ? 18.637 0.985 -33.540 1.00 0.00 66 PRO A N 19
ATOM 28710 C CA . PRO A 1 66 ? 18.960 -0.369 -34.002 1.00 0.00 66 PRO A CA 19
ATOM 28711 C C . PRO A 1 66 ? 20.165 -0.390 -34.936 1.00 0.00 66 PRO A C 19
ATOM 28712 O O . PRO A 1 66 ? 21.023 -1.270 -34.840 1.00 0.00 66 PRO A O 19
ATOM 28723 N N . LEU A 1 67 ? 20.226 0.582 -35.839 1.00 0.00 67 LEU A N 19
ATOM 28724 C CA . LEU A 1 67 ? 21.327 0.675 -36.791 1.00 0.00 67 LEU A CA 19
ATOM 28725 C C . LEU A 1 67 ? 22.671 0.519 -36.086 1.00 0.00 67 LEU A C 19
ATOM 28726 O O . LEU A 1 67 ? 22.917 1.101 -35.029 1.00 0.00 67 LEU A O 19
ATOM 28742 N N . PRO A 1 68 ? 23.563 -0.284 -36.684 1.00 0.00 68 PRO A N 19
ATOM 28743 C CA . PRO A 1 68 ? 24.898 -0.533 -36.133 1.00 0.00 68 PRO A CA 19
ATOM 28744 C C . PRO A 1 68 ? 25.799 0.694 -36.218 1.00 0.00 68 PRO A C 19
ATOM 28745 O O . PRO A 1 68 ? 26.405 1.101 -35.227 1.00 0.00 68 PRO A O 19
ATOM 28756 N N . GLY A 1 69 ? 25.882 1.281 -37.408 1.00 0.00 69 GLY A N 19
ATOM 28757 C CA . GLY A 1 69 ? 26.711 2.457 -37.599 1.00 0.00 69 GLY A CA 19
ATOM 28758 C C . GLY A 1 69 ? 26.205 3.656 -36.821 1.00 0.00 69 GLY A C 19
ATOM 28759 O O . GLY A 1 69 ? 26.994 4.447 -36.304 1.00 0.00 69 GLY A O 19
ATOM 28763 N N . CYS A 1 70 ? 24.886 3.792 -36.739 1.00 0.00 70 CYS A N 19
ATOM 28764 C CA . CYS A 1 70 ? 24.275 4.904 -36.021 1.00 0.00 70 CYS A CA 19
ATOM 28765 C C . CYS A 1 70 ? 24.429 4.728 -34.513 1.00 0.00 70 CYS A C 19
ATOM 28766 O O . CYS A 1 70 ? 23.963 3.743 -33.942 1.00 0.00 70 CYS A O 19
ATOM 28773 N N . ASN A 1 71 ? 25.087 5.691 -33.875 1.00 0.00 71 ASN A N 19
ATOM 28774 C CA . ASN A 1 71 ? 25.304 5.643 -32.434 1.00 0.00 71 ASN A CA 19
ATOM 28775 C C . ASN A 1 71 ? 24.031 6.015 -31.680 1.00 0.00 71 ASN A C 19
ATOM 28776 O O . ASN A 1 71 ? 23.661 5.363 -30.704 1.00 0.00 71 ASN A O 19
ATOM 28787 N N . GLY A 1 72 ? 23.364 7.069 -32.140 1.00 0.00 72 GLY A N 19
ATOM 28788 C CA . GLY A 1 72 ? 22.139 7.510 -31.498 1.00 0.00 72 GLY A CA 19
ATOM 28789 C C . GLY A 1 72 ? 22.105 9.011 -31.284 1.00 0.00 72 GLY A C 19
ATOM 28790 O O . GLY A 1 72 ? 21.618 9.488 -30.258 1.00 0.00 72 GLY A O 19
ATOM 28794 N N . LEU A 1 73 ? 22.623 9.757 -32.253 1.00 0.00 73 LEU A N 19
ATOM 28795 C CA . LEU A 1 73 ? 22.651 11.213 -32.166 1.00 0.00 73 LEU A CA 19
ATOM 28796 C C . LEU A 1 73 ? 22.039 11.845 -33.412 1.00 0.00 73 LEU A C 19
ATOM 28797 O O . LEU A 1 73 ? 22.530 11.651 -34.524 1.00 0.00 73 LEU A O 19
ATOM 28813 N N . GLY A 1 74 ? 20.964 12.603 -33.219 1.00 0.00 74 GLY A N 19
ATOM 28814 C CA . GLY A 1 74 ? 20.304 13.254 -34.335 1.00 0.00 74 GLY A CA 19
ATOM 28815 C C . GLY A 1 74 ? 18.801 13.061 -34.313 1.00 0.00 74 GLY A C 19
ATOM 28816 O O . GLY A 1 74 ? 18.262 12.429 -33.403 1.00 0.00 74 GLY A O 19
ATOM 28820 N N . HIS A 1 75 ? 18.120 13.608 -35.315 1.00 0.00 75 HIS A N 19
ATOM 28821 C CA . HIS A 1 75 ? 16.669 13.493 -35.406 1.00 0.00 75 HIS A CA 19
ATOM 28822 C C . HIS A 1 75 ? 16.161 14.064 -36.727 1.00 0.00 75 HIS A C 19
ATOM 28823 O O . HIS A 1 75 ? 16.566 15.150 -37.143 1.00 0.00 75 HIS A O 19
ATOM 28837 N N . VAL A 1 76 ? 15.272 13.325 -37.383 1.00 0.00 76 VAL A N 19
ATOM 28838 C CA . VAL A 1 76 ? 14.709 13.757 -38.656 1.00 0.00 76 VAL A CA 19
ATOM 28839 C C . VAL A 1 76 ? 14.098 15.149 -38.542 1.00 0.00 76 VAL A C 19
ATOM 28840 O O . VAL A 1 76 ? 14.222 15.969 -39.451 1.00 0.00 76 VAL A O 19
ATOM 28853 N N . ASN A 1 77 ? 13.437 15.409 -37.419 1.00 0.00 77 ASN A N 19
ATOM 28854 C CA . ASN A 1 77 ? 12.806 16.703 -37.185 1.00 0.00 77 ASN A CA 19
ATOM 28855 C C . ASN A 1 77 ? 13.819 17.835 -37.322 1.00 0.00 77 ASN A C 19
ATOM 28856 O O . ASN A 1 77 ? 13.450 19.005 -37.413 1.00 0.00 77 ASN A O 19
ATOM 28867 N N . ASN A 1 78 ? 15.099 17.478 -37.336 1.00 0.00 78 ASN A N 19
ATOM 28868 C CA . ASN A 1 78 ? 16.167 18.464 -37.462 1.00 0.00 78 ASN A CA 19
ATOM 28869 C C . ASN A 1 78 ? 16.035 19.547 -36.396 1.00 0.00 78 ASN A C 19
ATOM 28870 O O . ASN A 1 78 ? 16.368 20.709 -36.632 1.00 0.00 78 ASN A O 19
ATOM 28881 N N . VAL A 1 79 ? 15.548 19.159 -35.222 1.00 0.00 79 VAL A N 19
ATOM 28882 C CA . VAL A 1 79 ? 15.374 20.096 -34.119 1.00 0.00 79 VAL A CA 19
ATOM 28883 C C . VAL A 1 79 ? 16.147 19.643 -32.886 1.00 0.00 79 VAL A C 19
ATOM 28884 O O . VAL A 1 79 ? 16.758 20.454 -32.190 1.00 0.00 79 VAL A O 19
ATOM 28897 N N . PHE A 1 80 ? 16.116 18.341 -32.620 1.00 0.00 80 PHE A N 19
ATOM 28898 C CA . PHE A 1 80 ? 16.814 17.779 -31.470 1.00 0.00 80 PHE A CA 19
ATOM 28899 C C . PHE A 1 80 ? 18.128 17.130 -31.894 1.00 0.00 80 PHE A C 19
ATOM 28900 O O . PHE A 1 80 ? 18.451 17.075 -33.081 1.00 0.00 80 PHE A O 19
ATOM 28917 N N . VAL A 1 81 ? 18.883 16.641 -30.916 1.00 0.00 81 VAL A N 19
ATOM 28918 C CA . VAL A 1 81 ? 20.162 15.995 -31.186 1.00 0.00 81 VAL A CA 19
ATOM 28919 C C . VAL A 1 81 ? 20.180 14.567 -30.654 1.00 0.00 81 VAL A C 19
ATOM 28920 O O . VAL A 1 81 ? 21.244 13.997 -30.408 1.00 0.00 81 VAL A O 19
ATOM 28933 N N . THR A 1 82 ? 18.995 13.991 -30.479 1.00 0.00 82 THR A N 19
ATOM 28934 C CA . THR A 1 82 ? 18.874 12.629 -29.975 1.00 0.00 82 THR A CA 19
ATOM 28935 C C . THR A 1 82 ? 17.700 11.905 -30.624 1.00 0.00 82 THR A C 19
ATOM 28936 O O . THR A 1 82 ? 16.810 12.534 -31.198 1.00 0.00 82 THR A O 19
ATOM 28947 N N . HIS A 1 83 ? 17.703 10.579 -30.530 1.00 0.00 83 HIS A N 19
ATOM 28948 C CA . HIS A 1 83 ? 16.637 9.769 -31.108 1.00 0.00 83 HIS A CA 19
ATOM 28949 C C . HIS A 1 83 ? 16.771 8.310 -30.682 1.00 0.00 83 HIS A C 19
ATOM 28950 O O . HIS A 1 83 ? 17.843 7.715 -30.800 1.00 0.00 83 HIS A O 19
ATOM 28964 N N . ARG A 1 84 ? 15.678 7.740 -30.187 1.00 0.00 84 ARG A N 19
ATOM 28965 C CA . ARG A 1 84 ? 15.674 6.352 -29.742 1.00 0.00 84 ARG A CA 19
ATOM 28966 C C . ARG A 1 84 ? 14.677 5.524 -30.549 1.00 0.00 84 ARG A C 19
ATOM 28967 O O . ARG A 1 84 ? 13.905 4.746 -29.989 1.00 0.00 84 ARG A O 19
ATOM 28988 N N . SER A 1 85 ? 14.700 5.699 -31.866 1.00 0.00 85 SER A N 19
ATOM 28989 C CA . SER A 1 85 ? 13.796 4.973 -32.750 1.00 0.00 85 SER A CA 19
ATOM 28990 C C . SER A 1 85 ? 14.110 5.269 -34.213 1.00 0.00 85 SER A C 19
ATOM 28991 O O . SER A 1 85 ? 14.778 6.254 -34.529 1.00 0.00 85 SER A O 19
ATOM 28999 N N . LEU A 1 86 ? 13.625 4.409 -35.102 1.00 0.00 86 LEU A N 19
ATOM 29000 C CA . LEU A 1 86 ? 13.854 4.577 -36.532 1.00 0.00 86 LEU A CA 19
ATOM 29001 C C . LEU A 1 86 ? 13.160 5.833 -37.051 1.00 0.00 86 LEU A C 19
ATOM 29002 O O . LEU A 1 86 ? 13.782 6.676 -37.697 1.00 0.00 86 LEU A O 19
ATOM 29018 N N . SER A 1 87 ? 11.868 5.951 -36.762 1.00 0.00 87 SER A N 19
ATOM 29019 C CA . SER A 1 87 ? 11.089 7.103 -37.200 1.00 0.00 87 SER A CA 19
ATOM 29020 C C . SER A 1 87 ? 11.847 8.402 -36.942 1.00 0.00 87 SER A C 19
ATOM 29021 O O . SER A 1 87 ? 11.705 9.374 -37.682 1.00 0.00 87 SER A O 19
ATOM 29029 N N . GLY A 1 88 ? 12.654 8.409 -35.886 1.00 0.00 88 GLY A N 19
ATOM 29030 C CA . GLY A 1 88 ? 13.423 9.592 -35.547 1.00 0.00 88 GLY A CA 19
ATOM 29031 C C . GLY A 1 88 ? 14.815 9.570 -36.147 1.00 0.00 88 GLY A C 19
ATOM 29032 O O . GLY A 1 88 ? 15.394 10.619 -36.430 1.00 0.00 88 GLY A O 19
ATOM 29036 N N . CYS A 1 89 ? 15.355 8.371 -36.341 1.00 0.00 89 CYS A N 19
ATOM 29037 C CA . CYS A 1 89 ? 16.689 8.216 -36.909 1.00 0.00 89 CYS A CA 19
ATOM 29038 C C . CYS A 1 89 ? 16.771 8.863 -38.289 1.00 0.00 89 CYS A C 19
ATOM 29039 O O . CYS A 1 89 ? 16.114 8.441 -39.241 1.00 0.00 89 CYS A O 19
ATOM 29046 N N . PRO A 1 90 ? 17.598 9.913 -38.401 1.00 0.00 90 PRO A N 19
ATOM 29047 C CA . PRO A 1 90 ? 17.787 10.641 -39.659 1.00 0.00 90 PRO A CA 19
ATOM 29048 C C . PRO A 1 90 ? 18.537 9.816 -40.699 1.00 0.00 90 PRO A C 19
ATOM 29049 O O . PRO A 1 90 ? 18.376 10.021 -41.903 1.00 0.00 90 PRO A O 19
ATOM 29060 N N . LEU A 1 91 ? 19.355 8.881 -40.228 1.00 0.00 91 LEU A N 19
ATOM 29061 C CA . LEU A 1 91 ? 20.130 8.023 -41.118 1.00 0.00 91 LEU A CA 19
ATOM 29062 C C . LEU A 1 91 ? 19.267 6.895 -41.674 1.00 0.00 91 LEU A C 19
ATOM 29063 O O . LEU A 1 91 ? 19.534 6.372 -42.755 1.00 0.00 91 LEU A O 19
ATOM 29079 N N . ASN A 1 92 ? 18.231 6.527 -40.928 1.00 0.00 92 ASN A N 19
ATOM 29080 C CA . ASN A 1 92 ? 17.327 5.462 -41.348 1.00 0.00 92 ASN A CA 19
ATOM 29081 C C . ASN A 1 92 ? 16.283 5.989 -42.327 1.00 0.00 92 ASN A C 19
ATOM 29082 O O . ASN A 1 92 ? 15.860 5.280 -43.241 1.00 0.00 92 ASN A O 19
ATOM 29093 N N . ALA A 1 93 ? 15.871 7.237 -42.131 1.00 0.00 93 ALA A N 19
ATOM 29094 C CA . ALA A 1 93 ? 14.879 7.860 -42.997 1.00 0.00 93 ALA A CA 19
ATOM 29095 C C . ALA A 1 93 ? 15.475 8.199 -44.360 1.00 0.00 93 ALA A C 19
ATOM 29096 O O . ALA A 1 93 ? 14.778 8.181 -45.373 1.00 0.00 93 ALA A O 19
ATOM 29103 N N . GLN A 1 94 ? 16.768 8.507 -44.375 1.00 0.00 94 GLN A N 19
ATOM 29104 C CA . GLN A 1 94 ? 17.456 8.851 -45.613 1.00 0.00 94 GLN A CA 19
ATOM 29105 C C . GLN A 1 94 ? 17.703 7.608 -46.462 1.00 0.00 94 GLN A C 19
ATOM 29106 O O . GLN A 1 94 ? 17.547 7.636 -47.683 1.00 0.00 94 GLN A O 19
ATOM 29120 N N . VAL A 1 95 ? 18.090 6.517 -45.807 1.00 0.00 95 VAL A N 19
ATOM 29121 C CA . VAL A 1 95 ? 18.357 5.264 -46.502 1.00 0.00 95 VAL A CA 19
ATOM 29122 C C . VAL A 1 95 ? 17.113 4.758 -47.223 1.00 0.00 95 VAL A C 19
ATOM 29123 O O . VAL A 1 95 ? 17.207 3.981 -48.174 1.00 0.00 95 VAL A O 19
ATOM 29136 N N . ILE A 1 96 ? 15.948 5.205 -46.766 1.00 0.00 96 ILE A N 19
ATOM 29137 C CA . ILE A 1 96 ? 14.685 4.799 -47.369 1.00 0.00 96 ILE A CA 19
ATOM 29138 C C . ILE A 1 96 ? 14.736 4.923 -48.888 1.00 0.00 96 ILE A C 19
ATOM 29139 O O . ILE A 1 96 ? 14.139 4.123 -49.608 1.00 0.00 96 ILE A O 19
ATOM 29155 N N . LYS A 1 97 ? 15.454 5.932 -49.369 1.00 0.00 97 LYS A N 19
ATOM 29156 C CA . LYS A 1 97 ? 15.587 6.161 -50.803 1.00 0.00 97 LYS A CA 19
ATOM 29157 C C . LYS A 1 97 ? 14.296 5.805 -51.533 1.00 0.00 97 LYS A C 19
ATOM 29158 O O . LYS A 1 97 ? 14.310 5.062 -52.515 1.00 0.00 97 LYS A O 19
ATOM 29177 N N . LYS A 1 98 ? 13.181 6.340 -51.048 1.00 0.00 98 LYS A N 19
ATOM 29178 C CA . LYS A 1 98 ? 11.881 6.082 -51.656 1.00 0.00 98 LYS A CA 19
ATOM 29179 C C . LYS A 1 98 ? 12.022 5.813 -53.150 1.00 0.00 98 LYS A C 19
ATOM 29180 O O . LYS A 1 98 ? 12.824 6.450 -53.833 1.00 0.00 98 LYS A O 19
ATOM 29199 N N . GLY A 1 99 ? 11.237 4.865 -53.654 1.00 0.00 99 GLY A N 19
ATOM 29200 C CA . GLY A 1 99 ? 11.290 4.529 -55.064 1.00 0.00 99 GLY A CA 19
ATOM 29201 C C . GLY A 1 99 ? 10.003 4.871 -55.790 1.00 0.00 99 GLY A C 19
ATOM 29202 O O . GLY A 1 99 ? 9.452 5.958 -55.615 1.00 0.00 99 GLY A O 19
ATOM 29206 N N . LYS A 1 100 ? 9.523 3.941 -56.609 1.00 0.00 100 LYS A N 19
ATOM 29207 C CA . LYS A 1 100 ? 8.294 4.148 -57.365 1.00 0.00 100 LYS A CA 19
ATOM 29208 C C . LYS A 1 100 ? 7.086 3.628 -56.593 1.00 0.00 100 LYS A C 19
ATOM 29209 O O . LYS A 1 100 ? 6.925 2.421 -56.411 1.00 0.00 100 LYS A O 19
ATOM 29228 N N . VAL A 1 101 ? 6.238 4.546 -56.141 1.00 0.00 101 VAL A N 19
ATOM 29229 C CA . VAL A 1 101 ? 5.043 4.180 -55.391 1.00 0.00 101 VAL A CA 19
ATOM 29230 C C . VAL A 1 101 ? 3.850 3.981 -56.319 1.00 0.00 101 VAL A C 19
ATOM 29231 O O . VAL A 1 101 ? 3.159 4.936 -56.673 1.00 0.00 101 VAL A O 19
ATOM 29244 N N . SER A 1 102 ? 3.613 2.733 -56.710 1.00 0.00 102 SER A N 19
ATOM 29245 C CA . SER A 1 102 ? 2.505 2.408 -57.600 1.00 0.00 102 SER A CA 19
ATOM 29246 C C . SER A 1 102 ? 1.236 2.116 -56.805 1.00 0.00 102 SER A C 19
ATOM 29247 O O . SER A 1 102 ? 0.890 0.958 -56.570 1.00 0.00 102 SER A O 19
ATOM 29255 N N . SER A 1 103 ? 0.547 3.175 -56.393 1.00 0.00 103 SER A N 19
ATOM 29256 C CA . SER A 1 103 ? -0.682 3.034 -55.621 1.00 0.00 103 SER A CA 19
ATOM 29257 C C . SER A 1 103 ? -1.775 2.373 -56.454 1.00 0.00 103 SER A C 19
ATOM 29258 O O . SER A 1 103 ? -2.430 3.023 -57.268 1.00 0.00 103 SER A O 19
ATOM 29266 N N . GLY A 1 104 ? -1.966 1.074 -56.245 1.00 0.00 104 GLY A N 19
ATOM 29267 C CA . GLY A 1 104 ? -2.980 0.344 -56.984 1.00 0.00 104 GLY A CA 19
ATOM 29268 C C . GLY A 1 104 ? -4.354 0.463 -56.354 1.00 0.00 104 GLY A C 19
ATOM 29269 O O . GLY A 1 104 ? -4.513 0.362 -55.137 1.00 0.00 104 GLY A O 19
ATOM 29273 N N . PRO A 1 105 ? -5.377 0.682 -57.193 1.00 0.00 105 PRO A N 19
ATOM 29274 C CA . PRO A 1 105 ? -6.762 0.820 -56.733 1.00 0.00 105 PRO A CA 19
ATOM 29275 C C . PRO A 1 105 ? -7.337 -0.496 -56.222 1.00 0.00 105 PRO A C 19
ATOM 29276 O O . PRO A 1 105 ? -7.303 -1.511 -56.917 1.00 0.00 105 PRO A O 19
ATOM 29287 N N . SER A 1 106 ? -7.865 -0.472 -55.002 1.00 0.00 106 SER A N 19
ATOM 29288 C CA . SER A 1 106 ? -8.444 -1.665 -54.396 1.00 0.00 106 SER A CA 19
ATOM 29289 C C . SER A 1 106 ? -9.561 -2.229 -55.268 1.00 0.00 106 SER A C 19
ATOM 29290 O O . SER A 1 106 ? -10.112 -1.532 -56.120 1.00 0.00 106 SER A O 19
ATOM 29298 N N . SER A 1 107 ? -9.890 -3.498 -55.049 1.00 0.00 107 SER A N 19
ATOM 29299 C CA . SER A 1 107 ? -10.938 -4.160 -55.817 1.00 0.00 107 SER A CA 19
ATOM 29300 C C . SER A 1 107 ? -12.295 -3.997 -55.138 1.00 0.00 107 SER A C 19
ATOM 29301 O O . SER A 1 107 ? -12.377 -3.588 -53.980 1.00 0.00 107 SER A O 19
ATOM 29309 N N . GLY A 1 108 ? -13.358 -4.320 -55.868 1.00 0.00 108 GLY A N 19
ATOM 29310 C CA . GLY A 1 108 ? -14.697 -4.203 -55.320 1.00 0.00 108 GLY A CA 19
ATOM 29311 C C . GLY A 1 108 ? -15.685 -3.637 -56.321 1.00 0.00 108 GLY A C 19
ATOM 29312 O O . GLY A 1 108 ? -15.262 -3.018 -57.296 1.00 0.00 108 GLY A O 19
ATOM 29318 N N . GLY A 1 1 ? -35.432 -6.109 -5.548 1.00 0.00 1 GLY A N 20
ATOM 29319 C CA . GLY A 1 1 ? -35.950 -5.526 -4.324 1.00 0.00 1 GLY A CA 20
ATOM 29320 C C . GLY A 1 1 ? -35.665 -6.384 -3.108 1.00 0.00 1 GLY A C 20
ATOM 29321 O O . GLY A 1 1 ? -35.331 -5.869 -2.041 1.00 0.00 1 GLY A O 20
ATOM 29325 N N . SER A 1 2 ? -35.800 -7.697 -3.267 1.00 0.00 2 SER A N 20
ATOM 29326 C CA . SER A 1 2 ? -35.560 -8.628 -2.171 1.00 0.00 2 SER A CA 20
ATOM 29327 C C . SER A 1 2 ? -34.158 -8.443 -1.597 1.00 0.00 2 SER A C 20
ATOM 29328 O O . SER A 1 2 ? -33.988 -8.270 -0.390 1.00 0.00 2 SER A O 20
ATOM 29336 N N . SER A 1 3 ? -33.158 -8.481 -2.472 1.00 0.00 3 SER A N 20
ATOM 29337 C CA . SER A 1 3 ? -31.771 -8.321 -2.053 1.00 0.00 3 SER A CA 20
ATOM 29338 C C . SER A 1 3 ? -31.572 -6.995 -1.325 1.00 0.00 3 SER A C 20
ATOM 29339 O O . SER A 1 3 ? -32.421 -6.107 -1.386 1.00 0.00 3 SER A O 20
ATOM 29347 N N . GLY A 1 4 ? -30.442 -6.869 -0.636 1.00 0.00 4 GLY A N 20
ATOM 29348 C CA . GLY A 1 4 ? -30.150 -5.649 0.094 1.00 0.00 4 GLY A CA 20
ATOM 29349 C C . GLY A 1 4 ? -28.798 -5.066 -0.266 1.00 0.00 4 GLY A C 20
ATOM 29350 O O . GLY A 1 4 ? -28.437 -4.998 -1.441 1.00 0.00 4 GLY A O 20
ATOM 29354 N N . SER A 1 5 ? -28.049 -4.643 0.747 1.00 0.00 5 SER A N 20
ATOM 29355 C CA . SER A 1 5 ? -26.731 -4.058 0.531 1.00 0.00 5 SER A CA 20
ATOM 29356 C C . SER A 1 5 ? -25.672 -4.785 1.353 1.00 0.00 5 SER A C 20
ATOM 29357 O O . SER A 1 5 ? -25.991 -5.636 2.183 1.00 0.00 5 SER A O 20
ATOM 29365 N N . SER A 1 6 ? -24.410 -4.443 1.116 1.00 0.00 6 SER A N 20
ATOM 29366 C CA . SER A 1 6 ? -23.302 -5.065 1.832 1.00 0.00 6 SER A CA 20
ATOM 29367 C C . SER A 1 6 ? -22.526 -4.029 2.639 1.00 0.00 6 SER A C 20
ATOM 29368 O O . SER A 1 6 ? -22.265 -4.219 3.826 1.00 0.00 6 SER A O 20
ATOM 29376 N N . GLY A 1 7 ? -22.160 -2.931 1.984 1.00 0.00 7 GLY A N 20
ATOM 29377 C CA . GLY A 1 7 ? -21.417 -1.880 2.656 1.00 0.00 7 GLY A CA 20
ATOM 29378 C C . GLY A 1 7 ? -21.286 -0.631 1.807 1.00 0.00 7 GLY A C 20
ATOM 29379 O O . GLY A 1 7 ? -20.368 -0.498 0.998 1.00 0.00 7 GLY A O 20
ATOM 29383 N N . PRO A 1 8 ? -22.222 0.313 1.988 1.00 0.00 8 PRO A N 20
ATOM 29384 C CA . PRO A 1 8 ? -22.228 1.574 1.241 1.00 0.00 8 PRO A CA 20
ATOM 29385 C C . PRO A 1 8 ? -21.082 2.495 1.647 1.00 0.00 8 PRO A C 20
ATOM 29386 O O . PRO A 1 8 ? -21.042 3.660 1.254 1.00 0.00 8 PRO A O 20
ATOM 29397 N N . GLU A 1 9 ? -20.152 1.963 2.434 1.00 0.00 9 GLU A N 20
ATOM 29398 C CA . GLU A 1 9 ? -19.005 2.738 2.892 1.00 0.00 9 GLU A CA 20
ATOM 29399 C C . GLU A 1 9 ? -17.708 1.958 2.696 1.00 0.00 9 GLU A C 20
ATOM 29400 O O . GLU A 1 9 ? -17.644 0.759 2.970 1.00 0.00 9 GLU A O 20
ATOM 29412 N N . LEU A 1 10 ? -16.677 2.647 2.220 1.00 0.00 10 LEU A N 20
ATOM 29413 C CA . LEU A 1 10 ? -15.381 2.021 1.986 1.00 0.00 10 LEU A CA 20
ATOM 29414 C C . LEU A 1 10 ? -14.444 2.251 3.168 1.00 0.00 10 LEU A C 20
ATOM 29415 O O . LEU A 1 10 ? -14.648 3.164 3.968 1.00 0.00 10 LEU A O 20
ATOM 29431 N N . LYS A 1 11 ? -13.414 1.418 3.270 1.00 0.00 11 LYS A N 20
ATOM 29432 C CA . LYS A 1 11 ? -12.442 1.532 4.351 1.00 0.00 11 LYS A CA 20
ATOM 29433 C C . LYS A 1 11 ? -11.088 0.973 3.927 1.00 0.00 11 LYS A C 20
ATOM 29434 O O . LYS A 1 11 ? -10.931 0.481 2.809 1.00 0.00 11 LYS A O 20
ATOM 29453 N N . CYS A 1 12 ? -10.113 1.050 4.826 1.00 0.00 12 CYS A N 20
ATOM 29454 C CA . CYS A 1 12 ? -8.772 0.551 4.546 1.00 0.00 12 CYS A CA 20
ATOM 29455 C C . CYS A 1 12 ? -8.829 -0.710 3.688 1.00 0.00 12 CYS A C 20
ATOM 29456 O O . CYS A 1 12 ? -9.176 -1.795 4.156 1.00 0.00 12 CYS A O 20
ATOM 29463 N N . PRO A 1 13 ? -8.481 -0.566 2.400 1.00 0.00 13 PRO A N 20
ATOM 29464 C CA . PRO A 1 13 ? -8.483 -1.682 1.450 1.00 0.00 13 PRO A CA 20
ATOM 29465 C C . PRO A 1 13 ? -7.377 -2.691 1.738 1.00 0.00 13 PRO A C 20
ATOM 29466 O O . PRO A 1 13 ? -7.372 -3.795 1.192 1.00 0.00 13 PRO A O 20
ATOM 29477 N N . VAL A 1 14 ? -6.441 -2.307 2.600 1.00 0.00 14 VAL A N 20
ATOM 29478 C CA . VAL A 1 14 ? -5.330 -3.179 2.962 1.00 0.00 14 VAL A CA 20
ATOM 29479 C C . VAL A 1 14 ? -5.809 -4.360 3.799 1.00 0.00 14 VAL A C 20
ATOM 29480 O O . VAL A 1 14 ? -6.238 -4.191 4.941 1.00 0.00 14 VAL A O 20
ATOM 29493 N N . ILE A 1 15 ? -5.733 -5.555 3.224 1.00 0.00 15 ILE A N 20
ATOM 29494 C CA . ILE A 1 15 ? -6.157 -6.765 3.918 1.00 0.00 15 ILE A CA 20
ATOM 29495 C C . ILE A 1 15 ? -5.426 -6.922 5.246 1.00 0.00 15 ILE A C 20
ATOM 29496 O O . ILE A 1 15 ? -4.297 -6.457 5.404 1.00 0.00 15 ILE A O 20
ATOM 29512 N N . GLY A 1 16 ? -6.076 -7.582 6.200 1.00 0.00 16 GLY A N 20
ATOM 29513 C CA . GLY A 1 16 ? -5.471 -7.790 7.503 1.00 0.00 16 GLY A CA 20
ATOM 29514 C C . GLY A 1 16 ? -5.635 -6.592 8.416 1.00 0.00 16 GLY A C 20
ATOM 29515 O O . GLY A 1 16 ? -5.855 -6.743 9.618 1.00 0.00 16 GLY A O 20
ATOM 29519 N N . CYS A 1 17 ? -5.526 -5.396 7.846 1.00 0.00 17 CYS A N 20
ATOM 29520 C CA . CYS A 1 17 ? -5.661 -4.166 8.617 1.00 0.00 17 CYS A CA 20
ATOM 29521 C C . CYS A 1 17 ? -7.113 -3.935 9.022 1.00 0.00 17 CYS A C 20
ATOM 29522 O O . CYS A 1 17 ? -8.037 -4.388 8.346 1.00 0.00 17 CYS A O 20
ATOM 29529 N N . ASP A 1 18 ? -7.307 -3.226 10.129 1.00 0.00 18 ASP A N 20
ATOM 29530 C CA . ASP A 1 18 ? -8.647 -2.933 10.625 1.00 0.00 18 ASP A CA 20
ATOM 29531 C C . ASP A 1 18 ? -9.031 -1.486 10.330 1.00 0.00 18 ASP A C 20
ATOM 29532 O O . ASP A 1 18 ? -10.191 -1.101 10.467 1.00 0.00 18 ASP A O 20
ATOM 29541 N N . GLY A 1 19 ? -8.047 -0.688 9.925 1.00 0.00 19 GLY A N 20
ATOM 29542 C CA . GLY A 1 19 ? -8.301 0.707 9.619 1.00 0.00 19 GLY A CA 20
ATOM 29543 C C . GLY A 1 19 ? -8.135 1.606 10.829 1.00 0.00 19 GLY A C 20
ATOM 29544 O O . GLY A 1 19 ? -8.588 2.750 10.826 1.00 0.00 19 GLY A O 20
ATOM 29548 N N . GLN A 1 20 ? -7.484 1.086 11.865 1.00 0.00 20 GLN A N 20
ATOM 29549 C CA . GLN A 1 20 ? -7.262 1.850 13.087 1.00 0.00 20 GLN A CA 20
ATOM 29550 C C . GLN A 1 20 ? -5.913 2.560 13.047 1.00 0.00 20 GLN A C 20
ATOM 29551 O O . GLN A 1 20 ? -4.908 1.983 12.635 1.00 0.00 20 GLN A O 20
ATOM 29565 N N . GLY A 1 21 ? -5.899 3.818 13.479 1.00 0.00 21 GLY A N 20
ATOM 29566 C CA . GLY A 1 21 ? -4.668 4.586 13.484 1.00 0.00 21 GLY A CA 20
ATOM 29567 C C . GLY A 1 21 ? -4.511 5.438 12.240 1.00 0.00 21 GLY A C 20
ATOM 29568 O O . GLY A 1 21 ? -5.480 5.685 11.522 1.00 0.00 21 GLY A O 20
ATOM 29572 N N . HIS A 1 22 ? -3.287 5.889 11.984 1.00 0.00 22 HIS A N 20
ATOM 29573 C CA . HIS A 1 22 ? -3.007 6.719 10.817 1.00 0.00 22 HIS A CA 20
ATOM 29574 C C . HIS A 1 22 ? -1.503 6.847 10.591 1.00 0.00 22 HIS A C 20
ATOM 29575 O O . HIS A 1 22 ? -0.763 7.247 11.490 1.00 0.00 22 HIS A O 20
ATOM 29589 N N . ILE A 1 23 ? -1.060 6.505 9.386 1.00 0.00 23 ILE A N 20
ATOM 29590 C CA . ILE A 1 23 ? 0.354 6.583 9.042 1.00 0.00 23 ILE A CA 20
ATOM 29591 C C . ILE A 1 23 ? 1.015 7.788 9.703 1.00 0.00 23 ILE A C 20
ATOM 29592 O O . ILE A 1 23 ? 2.123 7.689 10.231 1.00 0.00 23 ILE A O 20
ATOM 29608 N N . SER A 1 24 ? 0.327 8.925 9.672 1.00 0.00 24 SER A N 20
ATOM 29609 C CA . SER A 1 24 ? 0.848 10.150 10.267 1.00 0.00 24 SER A CA 20
ATOM 29610 C C . SER A 1 24 ? 0.903 10.035 11.787 1.00 0.00 24 SER A C 20
ATOM 29611 O O . SER A 1 24 ? 1.869 10.462 12.418 1.00 0.00 24 SER A O 20
ATOM 29619 N N . GLY A 1 25 ? -0.142 9.454 12.369 1.00 0.00 25 GLY A N 20
ATOM 29620 C CA . GLY A 1 25 ? -0.193 9.293 13.810 1.00 0.00 25 GLY A CA 20
ATOM 29621 C C . GLY A 1 25 ? -1.201 10.219 14.461 1.00 0.00 25 GLY A C 20
ATOM 29622 O O . GLY A 1 25 ? -1.911 9.825 15.387 1.00 0.00 25 GLY A O 20
ATOM 29626 N N . LYS A 1 26 ? -1.264 11.455 13.979 1.00 0.00 26 LYS A N 20
ATOM 29627 C CA . LYS A 1 26 ? -2.192 12.442 14.519 1.00 0.00 26 LYS A CA 20
ATOM 29628 C C . LYS A 1 26 ? -3.591 11.852 14.663 1.00 0.00 26 LYS A C 20
ATOM 29629 O O . LYS A 1 26 ? -4.181 11.883 15.743 1.00 0.00 26 LYS A O 20
ATOM 29648 N N . TYR A 1 27 ? -4.116 11.313 13.568 1.00 0.00 27 TYR A N 20
ATOM 29649 C CA . TYR A 1 27 ? -5.447 10.717 13.572 1.00 0.00 27 TYR A CA 20
ATOM 29650 C C . TYR A 1 27 ? -5.405 9.296 14.127 1.00 0.00 27 TYR A C 20
ATOM 29651 O O . TYR A 1 27 ? -4.360 8.644 14.120 1.00 0.00 27 TYR A O 20
ATOM 29669 N N . THR A 1 28 ? -6.550 8.821 14.607 1.00 0.00 28 THR A N 20
ATOM 29670 C CA . THR A 1 28 ? -6.646 7.479 15.165 1.00 0.00 28 THR A CA 20
ATOM 29671 C C . THR A 1 28 ? -7.513 6.580 14.291 1.00 0.00 28 THR A C 20
ATOM 29672 O O . THR A 1 28 ? -8.150 5.648 14.782 1.00 0.00 28 THR A O 20
ATOM 29683 N N . SER A 1 29 ? -7.533 6.866 12.993 1.00 0.00 29 SER A N 20
ATOM 29684 C CA . SER A 1 29 ? -8.325 6.084 12.050 1.00 0.00 29 SER A CA 20
ATOM 29685 C C . SER A 1 29 ? -7.955 6.432 10.612 1.00 0.00 29 SER A C 20
ATOM 29686 O O . SER A 1 29 ? -7.475 7.531 10.330 1.00 0.00 29 SER A O 20
ATOM 29694 N N . HIS A 1 30 ? -8.183 5.488 9.704 1.00 0.00 30 HIS A N 20
ATOM 29695 C CA . HIS A 1 30 ? -7.875 5.694 8.293 1.00 0.00 30 HIS A CA 20
ATOM 29696 C C . HIS A 1 30 ? -8.759 4.818 7.411 1.00 0.00 30 HIS A C 20
ATOM 29697 O O . HIS A 1 30 ? -9.166 3.727 7.811 1.00 0.00 30 HIS A O 20
ATOM 29711 N N . ARG A 1 31 ? -9.054 5.304 6.209 1.00 0.00 31 ARG A N 20
ATOM 29712 C CA . ARG A 1 31 ? -9.892 4.566 5.271 1.00 0.00 31 ARG A CA 20
ATOM 29713 C C . ARG A 1 31 ? -9.261 4.541 3.882 1.00 0.00 31 ARG A C 20
ATOM 29714 O O . ARG A 1 31 ? -9.932 4.262 2.888 1.00 0.00 31 ARG A O 20
ATOM 29735 N N . THR A 1 32 ? -7.966 4.835 3.821 1.00 0.00 32 THR A N 20
ATOM 29736 C CA . THR A 1 32 ? -7.244 4.847 2.555 1.00 0.00 32 THR A CA 20
ATOM 29737 C C . THR A 1 32 ? -5.830 4.303 2.722 1.00 0.00 32 THR A C 20
ATOM 29738 O O . THR A 1 32 ? -5.137 4.635 3.683 1.00 0.00 32 THR A O 20
ATOM 29749 N N . ALA A 1 33 ? -5.408 3.465 1.780 1.00 0.00 33 ALA A N 20
ATOM 29750 C CA . ALA A 1 33 ? -4.075 2.877 1.823 1.00 0.00 33 ALA A CA 20
ATOM 29751 C C . ALA A 1 33 ? -3.011 3.945 2.056 1.00 0.00 33 ALA A C 20
ATOM 29752 O O . ALA A 1 33 ? -2.048 3.724 2.790 1.00 0.00 33 ALA A O 20
ATOM 29759 N N . SER A 1 34 ? -3.192 5.101 1.427 1.00 0.00 34 SER A N 20
ATOM 29760 C CA . SER A 1 34 ? -2.245 6.202 1.562 1.00 0.00 34 SER A CA 20
ATOM 29761 C C . SER A 1 34 ? -2.053 6.576 3.029 1.00 0.00 34 SER A C 20
ATOM 29762 O O . SER A 1 34 ? -0.942 6.869 3.467 1.00 0.00 34 SER A O 20
ATOM 29770 N N . GLY A 1 35 ? -3.148 6.563 3.784 1.00 0.00 35 GLY A N 20
ATOM 29771 C CA . GLY A 1 35 ? -3.080 6.903 5.193 1.00 0.00 35 GLY A CA 20
ATOM 29772 C C . GLY A 1 35 ? -3.027 5.678 6.084 1.00 0.00 35 GLY A C 20
ATOM 29773 O O . GLY A 1 35 ? -3.144 5.783 7.305 1.00 0.00 35 GLY A O 20
ATOM 29777 N N . CYS A 1 36 ? -2.853 4.511 5.472 1.00 0.00 36 CYS A N 20
ATOM 29778 C CA . CYS A 1 36 ? -2.787 3.259 6.216 1.00 0.00 36 CYS A CA 20
ATOM 29779 C C . CYS A 1 36 ? -1.394 3.048 6.803 1.00 0.00 36 CYS A C 20
ATOM 29780 O O . CYS A 1 36 ? -0.416 2.842 6.085 1.00 0.00 36 CYS A O 20
ATOM 29787 N N . PRO A 1 37 ? -1.302 3.100 8.140 1.00 0.00 37 PRO A N 20
ATOM 29788 C CA . PRO A 1 37 ? -0.035 2.916 8.853 1.00 0.00 37 PRO A CA 20
ATOM 29789 C C . PRO A 1 37 ? 0.471 1.479 8.776 1.00 0.00 37 PRO A C 20
ATOM 29790 O O . PRO A 1 37 ? 1.678 1.233 8.796 1.00 0.00 37 PRO A O 20
ATOM 29801 N N . LEU A 1 38 ? -0.458 0.534 8.688 1.00 0.00 38 LEU A N 20
ATOM 29802 C CA . LEU A 1 38 ? -0.107 -0.879 8.607 1.00 0.00 38 LEU A CA 20
ATOM 29803 C C . LEU A 1 38 ? 0.537 -1.204 7.263 1.00 0.00 38 LEU A C 20
ATOM 29804 O O . LEU A 1 38 ? 1.314 -2.152 7.149 1.00 0.00 38 LEU A O 20
ATOM 29820 N N . ALA A 1 39 ? 0.210 -0.410 6.249 1.00 0.00 39 ALA A N 20
ATOM 29821 C CA . ALA A 1 39 ? 0.760 -0.611 4.914 1.00 0.00 39 ALA A CA 20
ATOM 29822 C C . ALA A 1 39 ? 2.200 -0.116 4.833 1.00 0.00 39 ALA A C 20
ATOM 29823 O O . ALA A 1 39 ? 3.030 -0.702 4.138 1.00 0.00 39 ALA A O 20
ATOM 29830 N N . ALA A 1 40 ? 2.490 0.966 5.548 1.00 0.00 40 ALA A N 20
ATOM 29831 C CA . ALA A 1 40 ? 3.831 1.538 5.558 1.00 0.00 40 ALA A CA 20
ATOM 29832 C C . ALA A 1 40 ? 4.852 0.536 6.085 1.00 0.00 40 ALA A C 20
ATOM 29833 O O . ALA A 1 40 ? 5.990 0.490 5.618 1.00 0.00 40 ALA A O 20
ATOM 29840 N N . LYS A 1 41 ? 4.438 -0.266 7.060 1.00 0.00 41 LYS A N 20
ATOM 29841 C CA . LYS A 1 41 ? 5.316 -1.269 7.651 1.00 0.00 41 LYS A CA 20
ATOM 29842 C C . LYS A 1 41 ? 5.350 -2.533 6.798 1.00 0.00 41 LYS A C 20
ATOM 29843 O O . LYS A 1 41 ? 6.413 -3.109 6.567 1.00 0.00 41 LYS A O 20
ATOM 29862 N N . ARG A 1 42 ? 4.180 -2.958 6.331 1.00 0.00 42 ARG A N 20
ATOM 29863 C CA . ARG A 1 42 ? 4.077 -4.153 5.503 1.00 0.00 42 ARG A CA 20
ATOM 29864 C C . ARG A 1 42 ? 5.014 -4.065 4.302 1.00 0.00 42 ARG A C 20
ATOM 29865 O O . ARG A 1 42 ? 5.800 -4.978 4.049 1.00 0.00 42 ARG A O 20
ATOM 29886 N N . GLN A 1 43 ? 4.924 -2.962 3.567 1.00 0.00 43 GLN A N 20
ATOM 29887 C CA . GLN A 1 43 ? 5.762 -2.756 2.392 1.00 0.00 43 GLN A CA 20
ATOM 29888 C C . GLN A 1 43 ? 7.154 -3.343 2.607 1.00 0.00 43 GLN A C 20
ATOM 29889 O O . GLN A 1 43 ? 7.703 -4.005 1.726 1.00 0.00 43 GLN A O 20
ATOM 29903 N N . LYS A 1 44 ? 7.719 -3.097 3.784 1.00 0.00 44 LYS A N 20
ATOM 29904 C CA . LYS A 1 44 ? 9.046 -3.601 4.117 1.00 0.00 44 LYS A CA 20
ATOM 29905 C C . LYS A 1 44 ? 8.961 -4.708 5.163 1.00 0.00 44 LYS A C 20
ATOM 29906 O O . LYS A 1 44 ? 9.175 -4.468 6.351 1.00 0.00 44 LYS A O 20
ATOM 29925 N N . GLU A 1 45 ? 8.649 -5.919 4.712 1.00 0.00 45 GLU A N 20
ATOM 29926 C CA . GLU A 1 45 ? 8.537 -7.062 5.611 1.00 0.00 45 GLU A CA 20
ATOM 29927 C C . GLU A 1 45 ? 9.861 -7.816 5.700 1.00 0.00 45 GLU A C 20
ATOM 29928 O O . GLU A 1 45 ? 9.889 -9.046 5.684 1.00 0.00 45 GLU A O 20
ATOM 29940 N N . ASN A 1 46 ? 10.956 -7.068 5.793 1.00 0.00 46 ASN A N 20
ATOM 29941 C CA . ASN A 1 46 ? 12.283 -7.665 5.883 1.00 0.00 46 ASN A CA 20
ATOM 29942 C C . ASN A 1 46 ? 12.515 -8.650 4.741 1.00 0.00 46 ASN A C 20
ATOM 29943 O O . ASN A 1 46 ? 12.863 -9.812 4.952 1.00 0.00 46 ASN A O 20
ATOM 29954 N N . PRO A 1 47 ? 12.320 -8.176 3.502 1.00 0.00 47 PRO A N 20
ATOM 29955 C CA . PRO A 1 47 ? 12.504 -8.998 2.302 1.00 0.00 47 PRO A CA 20
ATOM 29956 C C . PRO A 1 47 ? 13.969 -9.334 2.048 1.00 0.00 47 PRO A C 20
ATOM 29957 O O . PRO A 1 47 ? 14.309 -9.958 1.042 1.00 0.00 47 PRO A O 20
ATOM 29968 N N . LEU A 1 48 ? 14.835 -8.917 2.966 1.00 0.00 48 LEU A N 20
ATOM 29969 C CA . LEU A 1 48 ? 16.265 -9.175 2.842 1.00 0.00 48 LEU A CA 20
ATOM 29970 C C . LEU A 1 48 ? 16.965 -9.023 4.189 1.00 0.00 48 LEU A C 20
ATOM 29971 O O . LEU A 1 48 ? 16.420 -8.429 5.119 1.00 0.00 48 LEU A O 20
ATOM 29987 N N . ASN A 1 49 ? 18.176 -9.561 4.285 1.00 0.00 49 ASN A N 20
ATOM 29988 C CA . ASN A 1 49 ? 18.951 -9.483 5.518 1.00 0.00 49 ASN A CA 20
ATOM 29989 C C . ASN A 1 49 ? 20.336 -8.900 5.254 1.00 0.00 49 ASN A C 20
ATOM 29990 O O . ASN A 1 49 ? 21.203 -9.563 4.685 1.00 0.00 49 ASN A O 20
ATOM 30001 N N . GLY A 1 50 ? 20.537 -7.654 5.672 1.00 0.00 50 GLY A N 20
ATOM 30002 C CA . GLY A 1 50 ? 21.819 -7.002 5.472 1.00 0.00 50 GLY A CA 20
ATOM 30003 C C . GLY A 1 50 ? 21.683 -5.506 5.269 1.00 0.00 50 GLY A C 20
ATOM 30004 O O . GLY A 1 50 ? 22.320 -4.718 5.966 1.00 0.00 50 GLY A O 20
ATOM 30008 N N . ALA A 1 51 ? 20.851 -5.114 4.309 1.00 0.00 51 ALA A N 20
ATOM 30009 C CA . ALA A 1 51 ? 20.633 -3.703 4.016 1.00 0.00 51 ALA A CA 20
ATOM 30010 C C . ALA A 1 51 ? 19.607 -3.097 4.966 1.00 0.00 51 ALA A C 20
ATOM 30011 O O . ALA A 1 51 ? 18.782 -3.808 5.540 1.00 0.00 51 ALA A O 20
ATOM 30018 N N . SER A 1 52 ? 19.664 -1.779 5.129 1.00 0.00 52 SER A N 20
ATOM 30019 C CA . SER A 1 52 ? 18.741 -1.077 6.015 1.00 0.00 52 SER A CA 20
ATOM 30020 C C . SER A 1 52 ? 18.871 0.434 5.847 1.00 0.00 52 SER A C 20
ATOM 30021 O O . SER A 1 52 ? 19.663 0.915 5.036 1.00 0.00 52 SER A O 20
ATOM 30029 N N . LEU A 1 53 ? 18.087 1.177 6.620 1.00 0.00 53 LEU A N 20
ATOM 30030 C CA . LEU A 1 53 ? 18.113 2.634 6.559 1.00 0.00 53 LEU A CA 20
ATOM 30031 C C . LEU A 1 53 ? 17.900 3.123 5.130 1.00 0.00 53 LEU A C 20
ATOM 30032 O O . LEU A 1 53 ? 18.604 4.016 4.658 1.00 0.00 53 LEU A O 20
ATOM 30048 N N . SER A 1 54 ? 16.924 2.534 4.448 1.00 0.00 54 SER A N 20
ATOM 30049 C CA . SER A 1 54 ? 16.620 2.908 3.071 1.00 0.00 54 SER A CA 20
ATOM 30050 C C . SER A 1 54 ? 16.852 4.400 2.850 1.00 0.00 54 SER A C 20
ATOM 30051 O O . SER A 1 54 ? 17.621 4.796 1.974 1.00 0.00 54 SER A O 20
ATOM 30059 N N . TRP A 1 55 ? 16.182 5.221 3.650 1.00 0.00 55 TRP A N 20
ATOM 30060 C CA . TRP A 1 55 ? 16.315 6.670 3.542 1.00 0.00 55 TRP A CA 20
ATOM 30061 C C . TRP A 1 55 ? 17.742 7.059 3.172 1.00 0.00 55 TRP A C 20
ATOM 30062 O O . TRP A 1 55 ? 18.703 6.429 3.613 1.00 0.00 55 TRP A O 20
ATOM 30083 N N . LYS A 1 56 ? 17.874 8.103 2.360 1.00 0.00 56 LYS A N 20
ATOM 30084 C CA . LYS A 1 56 ? 19.184 8.578 1.931 1.00 0.00 56 LYS A CA 20
ATOM 30085 C C . LYS A 1 56 ? 20.059 7.418 1.469 1.00 0.00 56 LYS A C 20
ATOM 30086 O O . LYS A 1 56 ? 21.259 7.382 1.747 1.00 0.00 56 LYS A O 20
ATOM 30105 N N . LEU A 1 57 ? 19.453 6.471 0.760 1.00 0.00 57 LEU A N 20
ATOM 30106 C CA . LEU A 1 57 ? 20.178 5.309 0.258 1.00 0.00 57 LEU A CA 20
ATOM 30107 C C . LEU A 1 57 ? 21.431 5.736 -0.501 1.00 0.00 57 LEU A C 20
ATOM 30108 O O . LEU A 1 57 ? 21.384 6.633 -1.341 1.00 0.00 57 LEU A O 20
ATOM 30124 N N . ASN A 1 58 ? 22.549 5.084 -0.200 1.00 0.00 58 ASN A N 20
ATOM 30125 C CA . ASN A 1 58 ? 23.815 5.394 -0.855 1.00 0.00 58 ASN A CA 20
ATOM 30126 C C . ASN A 1 58 ? 23.606 5.662 -2.343 1.00 0.00 58 ASN A C 20
ATOM 30127 O O . ASN A 1 58 ? 23.473 4.734 -3.140 1.00 0.00 58 ASN A O 20
ATOM 30138 N N . LYS A 1 59 ? 23.579 6.939 -2.710 1.00 0.00 59 LYS A N 20
ATOM 30139 C CA . LYS A 1 59 ? 23.388 7.332 -4.101 1.00 0.00 59 LYS A CA 20
ATOM 30140 C C . LYS A 1 59 ? 24.649 7.983 -4.660 1.00 0.00 59 LYS A C 20
ATOM 30141 O O . LYS A 1 59 ? 25.542 8.373 -3.908 1.00 0.00 59 LYS A O 20
ATOM 30160 N N . GLN A 1 60 ? 24.714 8.098 -5.982 1.00 0.00 60 GLN A N 20
ATOM 30161 C CA . GLN A 1 60 ? 25.866 8.703 -6.641 1.00 0.00 60 GLN A CA 20
ATOM 30162 C C . GLN A 1 60 ? 25.461 9.965 -7.395 1.00 0.00 60 GLN A C 20
ATOM 30163 O O . GLN A 1 60 ? 25.932 10.214 -8.504 1.00 0.00 60 GLN A O 20
ATOM 30177 N N . GLU A 1 61 ? 24.585 10.758 -6.785 1.00 0.00 61 GLU A N 20
ATOM 30178 C CA . GLU A 1 61 ? 24.116 11.994 -7.401 1.00 0.00 61 GLU A CA 20
ATOM 30179 C C . GLU A 1 61 ? 25.276 12.764 -8.025 1.00 0.00 61 GLU A C 20
ATOM 30180 O O . GLU A 1 61 ? 26.149 13.274 -7.320 1.00 0.00 61 GLU A O 20
ATOM 30192 N N . LEU A 1 62 ? 25.279 12.845 -9.351 1.00 0.00 62 LEU A N 20
ATOM 30193 C CA . LEU A 1 62 ? 26.331 13.553 -10.072 1.00 0.00 62 LEU A CA 20
ATOM 30194 C C . LEU A 1 62 ? 26.812 14.766 -9.281 1.00 0.00 62 LEU A C 20
ATOM 30195 O O . LEU A 1 62 ? 26.071 15.362 -8.500 1.00 0.00 62 LEU A O 20
ATOM 30211 N N . PRO A 1 63 ? 28.083 15.142 -9.488 1.00 0.00 63 PRO A N 20
ATOM 30212 C CA . PRO A 1 63 ? 28.690 16.288 -8.806 1.00 0.00 63 PRO A CA 20
ATOM 30213 C C . PRO A 1 63 ? 28.116 17.618 -9.283 1.00 0.00 63 PRO A C 20
ATOM 30214 O O . PRO A 1 63 ? 28.049 17.882 -10.484 1.00 0.00 63 PRO A O 20
ATOM 30225 N N . HIS A 1 64 ? 27.702 18.453 -8.335 1.00 0.00 64 HIS A N 20
ATOM 30226 C CA . HIS A 1 64 ? 27.134 19.757 -8.660 1.00 0.00 64 HIS A CA 20
ATOM 30227 C C . HIS A 1 64 ? 28.200 20.688 -9.228 1.00 0.00 64 HIS A C 20
ATOM 30228 O O . HIS A 1 64 ? 29.394 20.394 -9.164 1.00 0.00 64 HIS A O 20
ATOM 30242 N N . CYS A 1 65 ? 27.762 21.812 -9.784 1.00 0.00 65 CYS A N 20
ATOM 30243 C CA . CYS A 1 65 ? 28.678 22.786 -10.365 1.00 0.00 65 CYS A CA 20
ATOM 30244 C C . CYS A 1 65 ? 29.891 22.997 -9.465 1.00 0.00 65 CYS A C 20
ATOM 30245 O O . CYS A 1 65 ? 29.772 23.184 -8.254 1.00 0.00 65 CYS A O 20
ATOM 30252 N N . PRO A 1 66 ? 31.089 22.965 -10.069 1.00 0.00 66 PRO A N 20
ATOM 30253 C CA . PRO A 1 66 ? 32.347 23.151 -9.341 1.00 0.00 66 PRO A CA 20
ATOM 30254 C C . PRO A 1 66 ? 32.525 24.583 -8.846 1.00 0.00 66 PRO A C 20
ATOM 30255 O O . PRO A 1 66 ? 32.924 24.810 -7.703 1.00 0.00 66 PRO A O 20
ATOM 30266 N N . LEU A 1 67 ? 32.226 25.544 -9.712 1.00 0.00 67 LEU A N 20
ATOM 30267 C CA . LEU A 1 67 ? 32.352 26.955 -9.362 1.00 0.00 67 LEU A CA 20
ATOM 30268 C C . LEU A 1 67 ? 32.041 27.180 -7.886 1.00 0.00 67 LEU A C 20
ATOM 30269 O O . LEU A 1 67 ? 30.977 26.811 -7.387 1.00 0.00 67 LEU A O 20
ATOM 30285 N N . PRO A 1 68 ? 32.989 27.802 -7.169 1.00 0.00 68 PRO A N 20
ATOM 30286 C CA . PRO A 1 68 ? 32.838 28.093 -5.741 1.00 0.00 68 PRO A CA 20
ATOM 30287 C C . PRO A 1 68 ? 31.792 29.171 -5.476 1.00 0.00 68 PRO A C 20
ATOM 30288 O O . PRO A 1 68 ? 31.379 29.383 -4.336 1.00 0.00 68 PRO A O 20
ATOM 30299 N N . GLY A 1 69 ? 31.367 29.851 -6.537 1.00 0.00 69 GLY A N 20
ATOM 30300 C CA . GLY A 1 69 ? 30.373 30.899 -6.397 1.00 0.00 69 GLY A CA 20
ATOM 30301 C C . GLY A 1 69 ? 29.035 30.512 -6.996 1.00 0.00 69 GLY A C 20
ATOM 30302 O O . GLY A 1 69 ? 28.125 31.336 -7.085 1.00 0.00 69 GLY A O 20
ATOM 30306 N N . CYS A 1 70 ? 28.915 29.255 -7.409 1.00 0.00 70 CYS A N 20
ATOM 30307 C CA . CYS A 1 70 ? 27.680 28.760 -8.005 1.00 0.00 70 CYS A CA 20
ATOM 30308 C C . CYS A 1 70 ? 27.084 27.633 -7.165 1.00 0.00 70 CYS A C 20
ATOM 30309 O O . CYS A 1 70 ? 27.740 27.097 -6.273 1.00 0.00 70 CYS A O 20
ATOM 30316 N N . ASN A 1 71 ? 25.837 27.280 -7.458 1.00 0.00 71 ASN A N 20
ATOM 30317 C CA . ASN A 1 71 ? 25.153 26.217 -6.731 1.00 0.00 71 ASN A CA 20
ATOM 30318 C C . ASN A 1 71 ? 24.816 25.053 -7.657 1.00 0.00 71 ASN A C 20
ATOM 30319 O O . ASN A 1 71 ? 24.871 23.891 -7.257 1.00 0.00 71 ASN A O 20
ATOM 30330 N N . GLY A 1 72 ? 24.469 25.374 -8.900 1.00 0.00 72 GLY A N 20
ATOM 30331 C CA . GLY A 1 72 ? 24.129 24.344 -9.865 1.00 0.00 72 GLY A CA 20
ATOM 30332 C C . GLY A 1 72 ? 22.696 24.452 -10.348 1.00 0.00 72 GLY A C 20
ATOM 30333 O O . GLY A 1 72 ? 22.126 23.479 -10.844 1.00 0.00 72 GLY A O 20
ATOM 30337 N N . LEU A 1 73 ? 22.112 25.635 -10.201 1.00 0.00 73 LEU A N 20
ATOM 30338 C CA . LEU A 1 73 ? 20.735 25.867 -10.624 1.00 0.00 73 LEU A CA 20
ATOM 30339 C C . LEU A 1 73 ? 20.671 26.937 -11.709 1.00 0.00 73 LEU A C 20
ATOM 30340 O O . LEU A 1 73 ? 20.893 28.118 -11.443 1.00 0.00 73 LEU A O 20
ATOM 30356 N N . GLY A 1 74 ? 20.364 26.516 -12.932 1.00 0.00 74 GLY A N 20
ATOM 30357 C CA . GLY A 1 74 ? 20.275 27.452 -14.038 1.00 0.00 74 GLY A CA 20
ATOM 30358 C C . GLY A 1 74 ? 21.023 26.972 -15.265 1.00 0.00 74 GLY A C 20
ATOM 30359 O O . GLY A 1 74 ? 21.814 26.030 -15.191 1.00 0.00 74 GLY A O 20
ATOM 30363 N N . HIS A 1 75 ? 20.774 27.619 -16.399 1.00 0.00 75 HIS A N 20
ATOM 30364 C CA . HIS A 1 75 ? 21.430 27.251 -17.649 1.00 0.00 75 HIS A CA 20
ATOM 30365 C C . HIS A 1 75 ? 21.752 28.491 -18.478 1.00 0.00 75 HIS A C 20
ATOM 30366 O O . HIS A 1 75 ? 20.967 29.438 -18.528 1.00 0.00 75 HIS A O 20
ATOM 30380 N N . VAL A 1 76 ? 22.912 28.478 -19.127 1.00 0.00 76 VAL A N 20
ATOM 30381 C CA . VAL A 1 76 ? 23.339 29.601 -19.954 1.00 0.00 76 VAL A CA 20
ATOM 30382 C C . VAL A 1 76 ? 22.403 29.795 -21.142 1.00 0.00 76 VAL A C 20
ATOM 30383 O O . VAL A 1 76 ? 22.187 30.916 -21.598 1.00 0.00 76 VAL A O 20
ATOM 30396 N N . ASN A 1 77 ? 21.850 28.693 -21.638 1.00 0.00 77 ASN A N 20
ATOM 30397 C CA . ASN A 1 77 ? 20.936 28.741 -22.774 1.00 0.00 77 ASN A CA 20
ATOM 30398 C C . ASN A 1 77 ? 19.555 29.223 -22.341 1.00 0.00 77 ASN A C 20
ATOM 30399 O O . ASN A 1 77 ? 18.624 29.274 -23.144 1.00 0.00 77 ASN A O 20
ATOM 30410 N N . ASN A 1 78 ? 19.430 29.576 -21.066 1.00 0.00 78 ASN A N 20
ATOM 30411 C CA . ASN A 1 78 ? 18.162 30.054 -20.525 1.00 0.00 78 ASN A CA 20
ATOM 30412 C C . ASN A 1 78 ? 17.016 29.132 -20.931 1.00 0.00 78 ASN A C 20
ATOM 30413 O O . ASN A 1 78 ? 15.938 29.593 -21.306 1.00 0.00 78 ASN A O 20
ATOM 30424 N N . VAL A 1 79 ? 17.257 27.827 -20.853 1.00 0.00 79 VAL A N 20
ATOM 30425 C CA . VAL A 1 79 ? 16.245 26.840 -21.210 1.00 0.00 79 VAL A CA 20
ATOM 30426 C C . VAL A 1 79 ? 15.990 25.873 -20.060 1.00 0.00 79 VAL A C 20
ATOM 30427 O O . VAL A 1 79 ? 14.842 25.594 -19.712 1.00 0.00 79 VAL A O 20
ATOM 30440 N N . PHE A 1 80 ? 17.067 25.365 -19.471 1.00 0.00 80 PHE A N 20
ATOM 30441 C CA . PHE A 1 80 ? 16.961 24.428 -18.359 1.00 0.00 80 PHE A CA 20
ATOM 30442 C C . PHE A 1 80 ? 17.113 25.150 -17.023 1.00 0.00 80 PHE A C 20
ATOM 30443 O O . PHE A 1 80 ? 17.420 26.342 -16.980 1.00 0.00 80 PHE A O 20
ATOM 30460 N N . VAL A 1 81 ? 16.895 24.420 -15.934 1.00 0.00 81 VAL A N 20
ATOM 30461 C CA . VAL A 1 81 ? 17.007 24.989 -14.597 1.00 0.00 81 VAL A CA 20
ATOM 30462 C C . VAL A 1 81 ? 18.134 24.328 -13.811 1.00 0.00 81 VAL A C 20
ATOM 30463 O O . VAL A 1 81 ? 18.354 24.636 -12.639 1.00 0.00 81 VAL A O 20
ATOM 30476 N N . THR A 1 82 ? 18.847 23.415 -14.464 1.00 0.00 82 THR A N 20
ATOM 30477 C CA . THR A 1 82 ? 19.951 22.708 -13.827 1.00 0.00 82 THR A CA 20
ATOM 30478 C C . THR A 1 82 ? 21.177 22.673 -14.733 1.00 0.00 82 THR A C 20
ATOM 30479 O O . THR A 1 82 ? 21.078 22.913 -15.937 1.00 0.00 82 THR A O 20
ATOM 30490 N N . HIS A 1 83 ? 22.331 22.371 -14.148 1.00 0.00 83 HIS A N 20
ATOM 30491 C CA . HIS A 1 83 ? 23.577 22.302 -14.904 1.00 0.00 83 HIS A CA 20
ATOM 30492 C C . HIS A 1 83 ? 24.710 21.762 -14.037 1.00 0.00 83 HIS A C 20
ATOM 30493 O O . HIS A 1 83 ? 25.169 22.430 -13.111 1.00 0.00 83 HIS A O 20
ATOM 30507 N N . ARG A 1 84 ? 25.155 20.547 -14.343 1.00 0.00 84 ARG A N 20
ATOM 30508 C CA . ARG A 1 84 ? 26.232 19.916 -13.590 1.00 0.00 84 ARG A CA 20
ATOM 30509 C C . ARG A 1 84 ? 27.561 20.046 -14.330 1.00 0.00 84 ARG A C 20
ATOM 30510 O O . ARG A 1 84 ? 28.352 19.104 -14.375 1.00 0.00 84 ARG A O 20
ATOM 30531 N N . SER A 1 85 ? 27.798 21.219 -14.908 1.00 0.00 85 SER A N 20
ATOM 30532 C CA . SER A 1 85 ? 29.028 21.471 -15.650 1.00 0.00 85 SER A CA 20
ATOM 30533 C C . SER A 1 85 ? 29.164 22.951 -15.991 1.00 0.00 85 SER A C 20
ATOM 30534 O O . SER A 1 85 ? 28.180 23.618 -16.317 1.00 0.00 85 SER A O 20
ATOM 30542 N N . LEU A 1 86 ? 30.388 23.460 -15.915 1.00 0.00 86 LEU A N 20
ATOM 30543 C CA . LEU A 1 86 ? 30.654 24.863 -16.216 1.00 0.00 86 LEU A CA 20
ATOM 30544 C C . LEU A 1 86 ? 30.068 25.250 -17.569 1.00 0.00 86 LEU A C 20
ATOM 30545 O O . LEU A 1 86 ? 29.578 26.365 -17.749 1.00 0.00 86 LEU A O 20
ATOM 30561 N N . SER A 1 87 ? 30.119 24.321 -18.518 1.00 0.00 87 SER A N 20
ATOM 30562 C CA . SER A 1 87 ? 29.594 24.565 -19.857 1.00 0.00 87 SER A CA 20
ATOM 30563 C C . SER A 1 87 ? 28.215 25.215 -19.789 1.00 0.00 87 SER A C 20
ATOM 30564 O O . SER A 1 87 ? 27.947 26.201 -20.474 1.00 0.00 87 SER A O 20
ATOM 30572 N N . GLY A 1 88 ? 27.343 24.653 -18.957 1.00 0.00 88 GLY A N 20
ATOM 30573 C CA . GLY A 1 88 ? 26.002 25.190 -18.814 1.00 0.00 88 GLY A CA 20
ATOM 30574 C C . GLY A 1 88 ? 25.837 26.007 -17.548 1.00 0.00 88 GLY A C 20
ATOM 30575 O O . GLY A 1 88 ? 24.777 25.987 -16.922 1.00 0.00 88 GLY A O 20
ATOM 30579 N N . CYS A 1 89 ? 26.887 26.727 -17.169 1.00 0.00 89 CYS A N 20
ATOM 30580 C CA . CYS A 1 89 ? 26.855 27.553 -15.968 1.00 0.00 89 CYS A CA 20
ATOM 30581 C C . CYS A 1 89 ? 26.551 29.007 -16.316 1.00 0.00 89 CYS A C 20
ATOM 30582 O O . CYS A 1 89 ? 27.389 29.731 -16.853 1.00 0.00 89 CYS A O 20
ATOM 30589 N N . PRO A 1 90 ? 25.322 29.446 -16.004 1.00 0.00 90 PRO A N 20
ATOM 30590 C CA . PRO A 1 90 ? 24.879 30.816 -16.274 1.00 0.00 90 PRO A CA 20
ATOM 30591 C C . PRO A 1 90 ? 25.577 31.838 -15.382 1.00 0.00 90 PRO A C 20
ATOM 30592 O O . PRO A 1 90 ? 25.609 33.029 -15.693 1.00 0.00 90 PRO A O 20
ATOM 30603 N N . LEU A 1 91 ? 26.134 31.365 -14.273 1.00 0.00 91 LEU A N 20
ATOM 30604 C CA . LEU A 1 91 ? 26.833 32.237 -13.336 1.00 0.00 91 LEU A CA 20
ATOM 30605 C C . LEU A 1 91 ? 28.273 32.471 -13.779 1.00 0.00 91 LEU A C 20
ATOM 30606 O O . LEU A 1 91 ? 28.886 33.477 -13.426 1.00 0.00 91 LEU A O 20
ATOM 30622 N N . ASN A 1 92 ? 28.807 31.534 -14.556 1.00 0.00 92 ASN A N 20
ATOM 30623 C CA . ASN A 1 92 ? 30.175 31.639 -15.050 1.00 0.00 92 ASN A CA 20
ATOM 30624 C C . ASN A 1 92 ? 30.217 32.372 -16.387 1.00 0.00 92 ASN A C 20
ATOM 30625 O O . ASN A 1 92 ? 30.998 33.306 -16.570 1.00 0.00 92 ASN A O 20
ATOM 30636 N N . ALA A 1 93 ? 29.370 31.943 -17.317 1.00 0.00 93 ALA A N 20
ATOM 30637 C CA . ALA A 1 93 ? 29.308 32.561 -18.636 1.00 0.00 93 ALA A CA 20
ATOM 30638 C C . ALA A 1 93 ? 29.307 34.082 -18.531 1.00 0.00 93 ALA A C 20
ATOM 30639 O O . ALA A 1 93 ? 30.101 34.758 -19.184 1.00 0.00 93 ALA A O 20
ATOM 30646 N N . GLN A 1 94 ? 28.410 34.613 -17.706 1.00 0.00 94 GLN A N 20
ATOM 30647 C CA . GLN A 1 94 ? 28.305 36.055 -17.518 1.00 0.00 94 GLN A CA 20
ATOM 30648 C C . GLN A 1 94 ? 29.657 36.654 -17.144 1.00 0.00 94 GLN A C 20
ATOM 30649 O O . GLN A 1 94 ? 30.030 37.722 -17.631 1.00 0.00 94 GLN A O 20
ATOM 30663 N N . VAL A 1 95 ? 30.388 35.960 -16.278 1.00 0.00 95 VAL A N 20
ATOM 30664 C CA . VAL A 1 95 ? 31.699 36.424 -15.839 1.00 0.00 95 VAL A CA 20
ATOM 30665 C C . VAL A 1 95 ? 32.692 36.438 -16.996 1.00 0.00 95 VAL A C 20
ATOM 30666 O O . VAL A 1 95 ? 33.592 37.277 -17.045 1.00 0.00 95 VAL A O 20
ATOM 30679 N N . ILE A 1 96 ? 32.521 35.504 -17.926 1.00 0.00 96 ILE A N 20
ATOM 30680 C CA . ILE A 1 96 ? 33.402 35.410 -19.084 1.00 0.00 96 ILE A CA 20
ATOM 30681 C C . ILE A 1 96 ? 32.950 36.351 -20.196 1.00 0.00 96 ILE A C 20
ATOM 30682 O O . ILE A 1 96 ? 32.812 35.945 -21.350 1.00 0.00 96 ILE A O 20
ATOM 30698 N N . LYS A 1 97 ? 32.722 37.611 -19.841 1.00 0.00 97 LYS A N 20
ATOM 30699 C CA . LYS A 1 97 ? 32.288 38.612 -20.809 1.00 0.00 97 LYS A CA 20
ATOM 30700 C C . LYS A 1 97 ? 33.460 39.085 -21.664 1.00 0.00 97 LYS A C 20
ATOM 30701 O O . LYS A 1 97 ? 34.511 39.457 -21.143 1.00 0.00 97 LYS A O 20
ATOM 30720 N N . LYS A 1 98 ? 33.270 39.069 -22.979 1.00 0.00 98 LYS A N 20
ATOM 30721 C CA . LYS A 1 98 ? 34.309 39.499 -23.907 1.00 0.00 98 LYS A CA 20
ATOM 30722 C C . LYS A 1 98 ? 34.498 41.012 -23.850 1.00 0.00 98 LYS A C 20
ATOM 30723 O O . LYS A 1 98 ? 33.541 41.772 -23.985 1.00 0.00 98 LYS A O 20
ATOM 30742 N N . GLY A 1 99 ? 35.740 41.442 -23.650 1.00 0.00 99 GLY A N 20
ATOM 30743 C CA . GLY A 1 99 ? 36.032 42.862 -23.579 1.00 0.00 99 GLY A CA 20
ATOM 30744 C C . GLY A 1 99 ? 37.519 43.151 -23.620 1.00 0.00 99 GLY A C 20
ATOM 30745 O O . GLY A 1 99 ? 37.943 44.193 -24.121 1.00 0.00 99 GLY A O 20
ATOM 30749 N N . LYS A 1 100 ? 38.315 42.228 -23.091 1.00 0.00 100 LYS A N 20
ATOM 30750 C CA . LYS A 1 100 ? 39.764 42.388 -23.068 1.00 0.00 100 LYS A CA 20
ATOM 30751 C C . LYS A 1 100 ? 40.446 41.285 -23.871 1.00 0.00 100 LYS A C 20
ATOM 30752 O O . LYS A 1 100 ? 39.938 40.167 -23.965 1.00 0.00 100 LYS A O 20
ATOM 30771 N N . VAL A 1 101 ? 41.600 41.605 -24.448 1.00 0.00 101 VAL A N 20
ATOM 30772 C CA . VAL A 1 101 ? 42.353 40.641 -25.240 1.00 0.00 101 VAL A CA 20
ATOM 30773 C C . VAL A 1 101 ? 42.873 39.502 -24.371 1.00 0.00 101 VAL A C 20
ATOM 30774 O O . VAL A 1 101 ? 43.334 39.723 -23.251 1.00 0.00 101 VAL A O 20
ATOM 30787 N N . SER A 1 102 ? 42.796 38.282 -24.894 1.00 0.00 102 SER A N 20
ATOM 30788 C CA . SER A 1 102 ? 43.257 37.107 -24.164 1.00 0.00 102 SER A CA 20
ATOM 30789 C C . SER A 1 102 ? 44.039 36.170 -25.080 1.00 0.00 102 SER A C 20
ATOM 30790 O O . SER A 1 102 ? 43.939 36.255 -26.304 1.00 0.00 102 SER A O 20
ATOM 30798 N N . SER A 1 103 ? 44.817 35.277 -24.477 1.00 0.00 103 SER A N 20
ATOM 30799 C CA . SER A 1 103 ? 45.620 34.326 -25.238 1.00 0.00 103 SER A CA 20
ATOM 30800 C C . SER A 1 103 ? 44.731 33.419 -26.084 1.00 0.00 103 SER A C 20
ATOM 30801 O O . SER A 1 103 ? 44.073 32.518 -25.566 1.00 0.00 103 SER A O 20
ATOM 30809 N N . GLY A 1 104 ? 44.718 33.666 -27.390 1.00 0.00 104 GLY A N 20
ATOM 30810 C CA . GLY A 1 104 ? 43.908 32.865 -28.289 1.00 0.00 104 GLY A CA 20
ATOM 30811 C C . GLY A 1 104 ? 43.861 33.435 -29.692 1.00 0.00 104 GLY A C 20
ATOM 30812 O O . GLY A 1 104 ? 43.092 34.348 -29.989 1.00 0.00 104 GLY A O 20
ATOM 30816 N N . PRO A 1 105 ? 44.703 32.890 -30.584 1.00 0.00 105 PRO A N 20
ATOM 30817 C CA . PRO A 1 105 ? 44.774 33.336 -31.979 1.00 0.00 105 PRO A CA 20
ATOM 30818 C C . PRO A 1 105 ? 43.530 32.956 -32.774 1.00 0.00 105 PRO A C 20
ATOM 30819 O O . PRO A 1 105 ? 43.416 31.833 -33.267 1.00 0.00 105 PRO A O 20
ATOM 30830 N N . SER A 1 106 ? 42.600 33.897 -32.895 1.00 0.00 106 SER A N 20
ATOM 30831 C CA . SER A 1 106 ? 41.362 33.659 -33.628 1.00 0.00 106 SER A CA 20
ATOM 30832 C C . SER A 1 106 ? 41.382 34.375 -34.975 1.00 0.00 106 SER A C 20
ATOM 30833 O O . SER A 1 106 ? 41.773 35.538 -35.067 1.00 0.00 106 SER A O 20
ATOM 30841 N N . SER A 1 107 ? 40.957 33.670 -36.018 1.00 0.00 107 SER A N 20
ATOM 30842 C CA . SER A 1 107 ? 40.929 34.235 -37.362 1.00 0.00 107 SER A CA 20
ATOM 30843 C C . SER A 1 107 ? 39.542 34.093 -37.983 1.00 0.00 107 SER A C 20
ATOM 30844 O O . SER A 1 107 ? 38.914 33.038 -37.893 1.00 0.00 107 SER A O 20
ATOM 30852 N N . GLY A 1 108 ? 39.070 35.164 -38.613 1.00 0.00 108 GLY A N 20
ATOM 30853 C CA . GLY A 1 108 ? 37.761 35.139 -39.240 1.00 0.00 108 GLY A CA 20
ATOM 30854 C C . GLY A 1 108 ? 37.839 35.243 -40.750 1.00 0.00 108 GLY A C 20
ATOM 30855 O O . GLY A 1 108 ? 38.812 34.769 -41.334 1.00 0.00 108 GLY A O 20
#

GO terms:
  GO:0005634 nucleus (C, IDA)
  GO:0000978 RNA polymerase II cis-regulatory region sequence-specific DNA binding (F, IDA)
  GO:0032993 protein-DNA complex (C, IDA)
  GO:0008285 negative regulation of cell population proliferation (P, IDA)
  GO:0045944 positive regulation of transcription by RNA polymerase II (P, IMP)
  GO:0033209 tumor necrosis factor-mediated signaling pathway (P, IMP)
  GO:0070102 interleukin-6-mediated signaling pathway (P, IMP)
  GO:0070498 interleukin-1-mediated signaling pathway (P, IMP)

Solvent-accessible surface area: 9766 Å² total; per-residue (Å²): 128,126,97,75,122,125,50,132,124,125,149,20,75,36,163,72,25,121,13,127,22,51,89,78,52,178,139,106,53,14,116,50,49,102,8,1,28,44,37,11,76,158,159,95,166,68,108,161,103,76,109,94,140,90,171,182,74,136,184,119,142,155,52,140,29,80,46,136,73,13,95,1,96,16,49,54,101,134,92,142,110,74,9,152,63,86,103,9,0,35,85,29,45,129,74,120,138,212,59,112,150,100,95,71,123,98,116,121